Protein AF-0000000084348627 (afdb_homodimer)

Solvent-accessible surface area (backbone atoms only — not comparable to full-atom values): 83277 Å² total; per-residue (Å²): 92,66,64,61,50,47,53,50,49,51,50,51,48,51,38,31,50,65,50,54,56,43,56,55,52,33,51,50,44,50,51,55,52,49,51,30,46,76,68,65,60,38,52,73,66,56,46,50,50,45,39,58,69,51,42,47,55,25,48,40,65,45,37,59,73,56,28,40,68,73,44,35,52,59,48,51,58,51,46,61,70,62,53,69,88,71,51,72,67,54,46,42,51,55,67,32,55,41,74,55,70,65,24,27,41,38,62,35,61,54,60,60,64,64,62,70,65,47,70,72,64,73,67,53,73,67,53,45,49,41,52,70,41,60,50,46,51,49,45,73,68,34,40,49,53,56,23,51,55,35,49,40,20,71,46,72,67,44,52,51,47,39,29,75,73,29,49,40,9,34,58,38,48,53,93,39,60,19,63,44,46,52,56,45,43,52,25,50,48,30,15,24,32,26,39,44,14,56,40,59,20,53,62,34,41,47,40,56,29,83,17,58,57,54,51,31,74,76,46,32,40,71,69,51,38,69,57,47,45,37,35,28,12,55,42,74,36,36,55,18,49,40,66,35,24,92,74,8,59,84,36,53,90,60,44,83,26,37,22,38,56,42,77,42,80,54,97,87,37,81,41,59,24,25,39,28,31,41,60,31,41,79,13,53,33,31,33,72,28,45,30,35,26,40,55,30,32,32,32,21,82,82,24,84,90,55,72,59,37,77,55,36,36,22,38,30,54,40,57,42,82,43,79,58,51,43,62,42,37,21,39,35,49,47,76,44,34,47,54,22,4,40,39,37,31,65,67,28,74,42,55,38,78,36,24,51,35,22,73,85,31,62,30,44,25,56,55,54,50,44,49,45,48,19,49,38,40,29,32,51,56,21,21,31,28,42,14,40,31,40,39,29,48,53,53,37,29,29,45,27,51,66,43,53,49,88,90,34,37,45,45,74,39,44,59,42,13,46,49,46,18,50,30,51,15,48,47,51,31,37,48,18,36,38,44,51,56,28,24,42,41,66,71,68,48,26,33,36,40,60,15,43,39,37,33,44,52,28,29,54,43,26,43,52,27,38,53,43,28,40,64,72,47,22,71,48,28,41,27,39,47,82,69,36,83,41,40,66,58,52,46,41,42,63,52,63,40,34,50,98,50,35,40,62,54,39,39,26,50,40,32,21,52,39,28,51,39,60,22,29,87,28,53,44,50,32,54,52,17,64,65,41,85,51,61,69,60,16,49,54,44,25,41,55,24,50,54,49,40,52,42,46,51,49,14,30,49,45,41,24,35,54,35,38,76,52,72,28,68,84,50,70,46,72,84,91,55,62,74,92,51,33,65,56,49,16,50,48,39,49,48,19,16,42,51,33,41,55,50,53,50,42,45,69,73,44,44,73,54,43,78,67,37,23,61,49,32,27,28,53,20,44,29,52,40,23,50,50,39,33,51,22,38,56,43,42,43,57,71,67,66,56,55,71,84,42,44,51,44,51,52,42,30,39,39,47,23,51,26,51,23,40,49,23,51,50,52,39,53,75,58,45,91,47,67,64,60,33,53,50,50,39,54,31,50,34,68,86,56,76,69,79,60,73,75,49,66,70,51,24,48,51,28,28,50,48,56,47,36,83,48,68,56,41,47,63,76,45,56,76,54,65,73,56,50,66,92,78,33,67,66,24,27,35,60,56,22,42,66,45,42,66,60,51,51,52,53,53,59,68,42,44,64,46,32,72,73,64,80,38,78,74,87,58,86,48,61,70,57,32,54,57,49,48,53,50,38,40,75,70,64,73,44,54,72,66,50,46,52,50,50,52,51,34,43,53,21,47,50,57,56,62,48,69,51,68,29,53,76,65,63,54,40,63,63,27,40,49,49,38,53,58,68,70,42,60,71,75,60,50,52,49,51,47,51,56,53,51,70,68,103,93,69,63,60,50,48,51,51,49,50,50,51,49,50,38,31,52,66,49,55,55,45,58,55,52,34,51,52,44,51,51,54,52,49,51,30,45,76,66,64,60,37,53,75,67,56,46,50,51,46,39,57,68,51,43,47,56,26,48,39,64,45,37,60,73,58,28,41,68,74,45,37,51,59,49,52,57,50,45,62,70,61,53,68,89,72,52,71,67,54,46,43,51,56,65,32,55,42,75,54,71,65,23,28,41,37,62,35,62,55,59,59,63,63,63,70,65,47,70,73,63,71,68,51,73,67,52,46,49,40,51,69,40,60,50,46,50,49,47,75,68,37,40,49,51,55,23,51,56,36,50,40,20,72,46,72,67,44,51,52,50,39,29,73,72,28,51,40,9,33,57,38,48,54,94,40,60,20,64,45,48,52,56,45,43,53,25,49,49,32,15,24,31,25,39,42,11,56,38,60,21,52,62,34,40,46,40,56,30,83,18,58,58,54,50,32,75,76,46,32,38,68,69,52,38,67,58,47,43,36,36,30,12,55,44,74,37,36,55,18,46,38,66,35,24,91,74,8,59,86,37,52,90,59,46,82,26,37,22,39,58,42,76,42,79,53,98,88,38,81,40,58,23,26,39,27,33,42,61,32,42,80,14,53,32,31,33,71,28,44,29,36,28,39,56,29,32,32,33,21,82,80,24,84,90,56,74,59,37,78,54,36,35,23,38,30,55,40,56,41,83,43,80,57,51,43,62,43,36,22,40,35,51,47,75,45,34,44,53,23,6,40,39,38,30,65,67,28,74,43,54,38,78,34,24,51,35,22,72,85,32,62,30,44,25,56,55,55,49,42,46,45,48,18,48,38,39,30,30,52,58,21,21,30,29,43,15,39,30,41,39,29,47,52,53,38,29,28,45,27,51,65,42,54,48,87,90,34,40,45,45,73,38,44,58,43,13,49,49,46,20,50,30,51,15,48,47,51,33,35,49,18,37,38,44,52,55,27,24,43,41,66,72,68,47,25,33,34,40,60,14,44,40,38,34,44,52,28,30,53,45,26,44,52,28,38,52,41,29,39,65,72,48,22,71,48,27,41,28,39,46,82,71,37,82,42,39,68,58,52,45,44,42,64,53,62,40,33,49,98,50,35,40,62,54,38,40,26,50,39,32,21,52,40,27,51,40,60,22,29,85,30,54,44,50,33,54,52,16,64,65,40,84,51,62,70,61,16,48,55,44,26,39,55,24,49,54,49,40,52,42,47,52,48,12,30,49,46,40,24,35,54,35,39,76,52,72,28,67,85,50,71,45,69,86,92,53,63,74,91,50,32,66,56,49,16,50,48,41,51,48,18,14,43,51,33,41,53,51,51,51,42,44,68,76,44,44,73,52,43,78,68,37,23,62,49,31,25,26,54,19,44,28,54,41,23,48,51,40,33,51,21,38,54,44,42,43,56,72,68,66,56,56,70,85,42,44,52,44,50,52,42,30,40,40,47,23,52,27,51,23,40,49,24,51,51,52,40,52,74,58,45,90,46,67,65,60,33,52,51,51,38,54,30,49,34,67,86,56,76,71,79,59,72,74,47,66,69,52,24,49,50,29,27,51,48,56,46,37,82,49,68,56,40,47,62,74,45,56,76,53,65,71,54,51,66,91,79,33,68,68,22,27,35,59,55,22,41,65,45,41,65,59,51,51,51,54,52,59,68,43,44,64,46,32,74,72,63,80,38,77,74,86,59,85,47,60,69,56,32,55,56,48,47,54,52,36,41,75,69,66,73,44,54,72,67,52,47,52,51,51,54,50,34,44,52,20,49,51,58,56,62,49,70,50,68,28,53,74,64,64,53,38,63,64,27,40,50,49,37,52,58,70,70,42,58,71,78,58,49,52,48,50,45,50,57,54,50,72,69,103

pLDDT: mean 93.9, std 7.71, range [29.0, 98.94]

InterPro domains:
  IPR009075 Acyl-CoA dehydrogenase/oxidase, C-terminal [PF00441] (363-508)
  IPR009100 Acyl-CoA dehydrogenase/oxidase, N-terminal and middle domain superfamily [SSF56645] (124-358)
  IPR013786 Acyl-CoA dehydrogenase/oxidase, N-terminal [PF02771] (129-236)
  IPR015396 Acyl-CoA dehydrogenase, C-terminal, bacterial-type [PF09317] (517-807)
  IPR036250 Acyl-CoA dehydrogenase-like, C-terminal [SSF47203] (363-510)
  IPR037069 Acyl-CoA dehydrogenase/oxidase, N-terminal domain superfamily [G3DSA:1.10.540.10] (120-238)
  IPR046373 Acyl-CoA oxidase/dehydrogenase, middle domain superfamily [G3DSA:2.40.110.10] (239-362)

Secondary structure (DSSP, 8-state):
-HHHHHHHHHHHHHHHHTT--HHHHHHHHHHHHHHHHHTTSS-HHHHHHHIIIIIHHHHHHH-HHHHIIIIIHHHHHHHHHHSPP--HHHHHHHHSS---HHHHHHTTS--HHHHHHSPPP---HHHHHHIIIIIHHHHHH--HHHIIIIISS--HHHHHHHHHTTGGGSSS-GGGTS----HHHHHHHHHHHHTT-HHHHHHHHTTTSTTHHHHHHHH--HHHHHHHHHHHHTTSSPEEEE--BTTBSS-GGG---EEEEEEEEETTEEEEEEEEEEEEEEEETGGG-SEEEEEEEEEETT-TTSSSEEEEEEEEEEETTSTT-B---B--BTT--S-EEEEEEEEEEEEGGGBTT-GGGTT-HHHHHHHHHHHHTTTHHHHHHHHHHHHHHHHHHHHHHH-EETTEEGGGSHHHHHHHHHHHHHHHHHHHHHHHHHHHHHTT---HHHHHHHHHHHHHHHHHHHHHHHHHHTHHHHB-STT-SSHHHHHHHHHHHHSSS-HHHIIIIIIIIIHHHHHSTTHHHHHHHHH-S-HHHHHHHHHHHHHHHHHHHHHHHHHHHHHHHHTTTTSPPPTTS-GGGHHHHHHHHHHHHHHHHHHHHHHHHHGGGGGG-HHHHHHHHHHHHHHHHHHHHHHHHHHTT--GGGHHHHHHHHHHHHHHHHHHHHHHHHT-S-HHHHHHHHHHH-TT-----PPPHHHHHHHHHHHTS-SHHHHHHTTT-----TTT-GGGHHHHHHHHHHHHHHHHHHHHHHHHTTSSPPPPSSHHHHHHHHHHHHHTTSS-HHHHHHHHHHHHHHHHHH----B-TTTTHHHHHHHHHHHHS-HHHHHHHHHHHHS--/-HHHHHHHHHHHHHHHHTT--HHHHHHHHHHHHHHHHHTTSS-HHHHHHHIIIIIHHHHHHH-HHHHIIIIIHHHHHHHHHHSPP--HHHHHHHHSS--SHHHHHHTTS--HHHHHHSPPP---HHHHHHIIIIIHHHHHH--HHHIIIIISS--HHHHHHHHHTTGGGSSS-GGGTS----HHHHHHHHHHHHTT-HHHHHHHHTTTSTTHHHHHHHH--HHHHHHHHHHHHTTSSPEEEE--BTTBSS-GGG---EEEEEEEEETTEEEEEEEEEEEEEEEETGGG-SEEEEEEEEEETT-TTSSSEEEEEEEEEEETTSTT-B---B--BTT--S-EEEEEEEEEEEEGGGBTT-GGGTT-HHHHHHHHHHHHTTTHHHHHHHHHHHHHHHHHHHHHHH-EETTEEGGGSHHHHHHHHHHHHHHHHHHHHHHHHHHHHHTT---HHHHHHHHHHHHHHHHHHHHHHHHHHTHHHHB-STT-SSHHHHHHHHHHHHSSS-HHHIIIIIIIIIHHHHHSTTHHHHHHHHH-S-HHHHHHHHHHHHHHHHHHHHHHHHHHHHHHHHTTTTSPPPTTS-GGGHHHHHHHHHHHHHHHHHHHHHHHHHGGGGGG-HHHHHHHHHHHHHHHHHHHHHHHHHHTT--GGGHHHHHHHHHHHHHHHHHHHHHHHHT-S-HHHHHHHHHHH-TT-----PPPHHHHHHHHHHHTS-SHHHHHHTTT-----TTT-GGGHHHHHHHHHHHHHHHHHHHHHHHHTTSSPPPPSSHHHHHHHHHHHHHTTSS-HHHHHHHHHHHHHHHHHH----B-TTTTHHHHHHHHHHHHS-HHHHHHHHHHHHS--

Radius of gyration: 36.58 Å; Cα contacts (8 Å, |Δi|>4): 2995; chains: 2; bounding box: 120×91×100 Å

Structure (mmCIF, N/CA/C/O backbone):
data_AF-0000000084348627-model_v1
#
loop_
_entity.id
_entity.type
_entity.pdbx_description
1 polymer 'Acyl-coenzyme A dehydrogenase'
#
loop_
_atom_site.group_PDB
_atom_site.id
_atom_site.type_symbol
_atom_site.label_atom_id
_atom_site.label_alt_id
_atom_site.label_comp_id
_atom_site.label_asym_id
_atom_site.label_entity_id
_atom_site.label_seq_id
_atom_site.pdbx_PDB_ins_code
_atom_site.Cartn_x
_atom_site.Cartn_y
_atom_site.Cartn_z
_atom_site.occupancy
_atom_site.B_iso_or_equiv
_atom_site.auth_seq_id
_atom_site.auth_comp_id
_atom_site.auth_asym_id
_atom_site.auth_atom_id
_atom_site.pdbx_PDB_model_num
ATOM 1 N N . MET A 1 1 ? -59.469 21.234 4.105 1 86.56 1 MET A N 1
ATOM 2 C CA . MET A 1 1 ? -58.562 21.297 5.234 1 86.56 1 MET A CA 1
ATOM 3 C C . MET A 1 1 ? -57.219 20.656 4.879 1 86.56 1 MET A C 1
ATOM 5 O O . MET A 1 1 ? -56.156 21.234 5.109 1 86.56 1 MET A O 1
ATOM 9 N N . VAL A 1 2 ? -57.25 19.562 4.195 1 90.56 2 VAL A N 1
ATOM 10 C CA . VAL A 1 2 ? -56 18.844 3.836 1 90.56 2 VAL A CA 1
ATOM 11 C C . VAL A 1 2 ? -55.219 19.688 2.852 1 90.56 2 VAL A C 1
ATOM 13 O O . VAL A 1 2 ? -53.969 19.797 2.975 1 90.56 2 VAL A O 1
ATOM 16 N N . ILE A 1 3 ? -55.812 20.266 1.921 1 92.19 3 ILE A N 1
ATOM 17 C CA . ILE A 1 3 ? -55.156 21.109 0.937 1 92.19 3 ILE A CA 1
ATOM 18 C C . ILE A 1 3 ? -54.5 22.312 1.636 1 92.19 3 ILE A C 1
ATOM 20 O O . ILE A 1 3 ? -53.375 22.688 1.312 1 92.19 3 ILE A O 1
ATOM 24 N N . TRP A 1 4 ? -55.281 22.938 2.514 1 91.44 4 TRP A N 1
ATOM 25 C CA . TRP A 1 4 ? -54.781 24.078 3.27 1 91.44 4 TRP A CA 1
ATOM 26 C C . TRP A 1 4 ? -53.531 23.688 4.066 1 91.44 4 TRP A C 1
ATOM 28 O O . TRP A 1 4 ? -52.562 24.422 4.098 1 91.44 4 TRP A O 1
ATOM 38 N N . LEU A 1 5 ? -53.562 22.531 4.66 1 91.69 5 LEU A N 1
ATOM 39 C CA . LEU A 1 5 ? -52.438 22.016 5.414 1 91.69 5 LEU A CA 1
ATOM 40 C C . LEU A 1 5 ? -51.25 21.734 4.484 1 91.69 5 LEU A C 1
ATOM 42 O O . LEU A 1 5 ? -50.094 22 4.832 1 91.69 5 LEU A O 1
ATOM 46 N N . LEU A 1 6 ? -51.562 21.188 3.35 1 94.44 6 LEU A N 1
ATOM 47 C CA . LEU A 1 6 ? -50.531 20.859 2.373 1 94.44 6 LEU A CA 1
ATOM 48 C C . LEU A 1 6 ? -49.844 22.125 1.846 1 94.44 6 LEU A C 1
ATOM 50 O O . LEU A 1 6 ? -48.656 22.141 1.632 1 94.44 6 LEU A O 1
ATOM 54 N N . VAL A 1 7 ? -50.625 23.094 1.611 1 93.62 7 VAL A N 1
ATOM 55 C CA . VAL A 1 7 ? -50.094 24.375 1.151 1 93.62 7 VAL A CA 1
ATOM 56 C C . VAL A 1 7 ? -49.156 24.953 2.221 1 93.62 7 VAL A C 1
ATOM 58 O O . VAL A 1 7 ? -48.125 25.516 1.904 1 93.62 7 VAL A O 1
ATOM 61 N N . GLY A 1 8 ? -49.656 24.859 3.484 1 93.38 8 GLY A N 1
ATOM 62 C CA . GLY A 1 8 ? -48.781 25.281 4.582 1 93.38 8 GLY A CA 1
ATOM 63 C C . GLY A 1 8 ? -47.5 24.516 4.648 1 93.38 8 GLY A C 1
ATOM 64 O O . GLY A 1 8 ? -46.438 25.109 4.867 1 93.38 8 GLY A O 1
ATOM 65 N N . PHE A 1 9 ? -47.562 23.25 4.449 1 94.69 9 PHE A N 1
ATOM 66 C CA . PHE A 1 9 ? -46.375 22.391 4.492 1 94.69 9 PHE A CA 1
ATOM 67 C C . PHE A 1 9 ? -45.406 22.719 3.355 1 94.69 9 PHE A C 1
ATOM 69 O O . PHE A 1 9 ? -44.219 22.797 3.561 1 94.69 9 PHE A O 1
ATOM 76 N N . VAL A 1 10 ? -45.875 22.906 2.238 1 95.62 10 VAL A N 1
ATOM 77 C CA . VAL A 1 10 ? -45.062 23.234 1.064 1 95.62 10 VAL A CA 1
ATOM 78 C C . VAL A 1 10 ? -44.406 24.594 1.255 1 95.62 10 VAL A C 1
ATOM 80 O O . VAL A 1 10 ? -43.219 24.766 0.921 1 95.62 10 VAL A O 1
ATOM 83 N N . ALA A 1 11 ? -45.156 25.531 1.788 1 95.31 11 ALA A N 1
ATOM 84 C CA . ALA A 1 11 ? -44.594 26.859 2.041 1 95.31 11 ALA A CA 1
ATOM 85 C C . ALA A 1 11 ? -43.5 26.781 3.086 1 95.31 11 ALA A C 1
ATOM 87 O O . ALA A 1 11 ? -42.438 27.438 2.938 1 95.31 11 ALA A O 1
ATOM 88 N N . ALA A 1 12 ? -43.781 26.047 4.094 1 95.06 12 ALA A N 1
ATOM 89 C CA . ALA A 1 12 ? -42.781 25.875 5.141 1 95.06 12 ALA A CA 1
ATOM 90 C C . ALA A 1 12 ? -41.5 25.219 4.586 1 95.06 12 ALA A C 1
ATOM 92 O O . ALA A 1 12 ? -40.406 25.609 4.934 1 95.06 12 ALA A O 1
ATOM 93 N N . THR A 1 13 ? -41.656 24.219 3.752 1 95.56 13 THR A N 1
ATOM 94 C CA . THR A 1 13 ? -40.531 23.5 3.131 1 95.56 13 THR A CA 1
ATOM 95 C C . THR A 1 13 ? -39.75 24.438 2.225 1 95.56 13 THR A C 1
ATOM 97 O O . THR A 1 13 ? -38.5 24.422 2.236 1 95.56 13 THR A O 1
ATOM 100 N N . ALA A 1 14 ? -40.406 25.219 1.513 1 96.19 14 ALA A N 1
ATOM 101 C CA . ALA A 1 14 ? -39.75 26.156 0.608 1 96.19 14 ALA A CA 1
ATOM 102 C C . ALA A 1 14 ? -38.969 27.219 1.386 1 96.19 14 ALA A C 1
ATOM 104 O O . ALA A 1 14 ? -37.844 27.578 0.996 1 96.19 14 ALA A O 1
ATOM 105 N N . LEU A 1 15 ? -39.594 27.734 2.461 1 96.12 15 LEU A N 1
ATOM 106 C CA . LEU A 1 15 ? -38.938 28.734 3.287 1 96.12 15 LEU A CA 1
ATOM 107 C C . LEU A 1 15 ? -37.688 28.141 3.957 1 96.12 15 LEU A C 1
ATOM 109 O O . LEU A 1 15 ? -36.656 28.797 4.031 1 96.12 15 LEU A O 1
ATOM 113 N N . ALA A 1 16 ? -37.812 26.953 4.41 1 95.69 16 ALA A N 1
ATOM 114 C CA . ALA A 1 16 ? -36.688 26.266 5.031 1 95.69 16 ALA A CA 1
ATOM 115 C C . ALA A 1 16 ? -35.594 25.984 4.012 1 95.69 16 ALA A C 1
ATOM 117 O O . ALA A 1 16 ? -34.406 26.219 4.285 1 95.69 16 ALA A O 1
ATOM 118 N N . TYR A 1 17 ? -35.969 25.453 2.842 1 95.12 17 TYR A N 1
ATOM 119 C CA . TYR A 1 17 ? -35.062 25.125 1.765 1 95.12 17 TYR A CA 1
ATOM 120 C C . TYR A 1 17 ? -34.219 26.344 1.38 1 95.12 17 TYR A C 1
ATOM 122 O O . TYR A 1 17 ? -33.031 26.203 1.073 1 95.12 17 TYR A O 1
ATOM 130 N N . ARG A 1 18 ? -34.844 27.516 1.473 1 94.69 18 ARG A N 1
ATOM 131 C CA . ARG A 1 18 ? -34.156 28.75 1.064 1 94.69 18 ARG A CA 1
ATOM 132 C C . ARG A 1 18 ? -33.5 29.422 2.256 1 94.69 18 ARG A C 1
ATOM 134 O O . ARG A 1 18 ? -32.875 30.484 2.111 1 94.69 18 ARG A O 1
ATOM 141 N N . GLN A 1 19 ? -33.625 28.766 3.389 1 95.69 19 GLN A N 1
ATOM 142 C CA . GLN A 1 19 ? -33.125 29.359 4.621 1 95.69 19 GLN A CA 1
ATOM 143 C C . GLN A 1 19 ? -33.656 30.781 4.785 1 95.69 19 GLN A C 1
ATOM 145 O O . GLN A 1 19 ? -32.844 31.719 4.984 1 95.69 19 GLN A O 1
ATOM 150 N N . ALA A 1 20 ? -34.938 30.969 4.77 1 94.75 20 ALA A N 1
ATOM 151 C CA . ALA A 1 20 ? -35.562 32.281 4.77 1 94.75 20 ALA A CA 1
ATOM 152 C C . ALA A 1 20 ? -35.469 32.938 6.145 1 94.75 20 ALA A C 1
ATOM 154 O O . ALA A 1 20 ? -35.406 32.25 7.164 1 94.75 20 ALA A O 1
ATOM 155 N N . ALA A 1 21 ? -35.531 34.219 6.145 1 93.88 21 ALA A N 1
ATOM 156 C CA . ALA A 1 21 ? -35.5 35 7.387 1 93.88 21 ALA A CA 1
ATOM 157 C C . ALA A 1 21 ? -36.781 34.781 8.195 1 93.88 21 ALA A C 1
ATOM 159 O O . ALA A 1 21 ? -37.812 34.438 7.637 1 93.88 21 ALA A O 1
ATOM 160 N N . ALA A 1 22 ? -36.625 35.031 9.453 1 93.06 22 ALA A N 1
ATOM 161 C CA . ALA A 1 22 ? -37.75 34.844 10.367 1 93.06 22 ALA A CA 1
ATOM 162 C C . ALA A 1 22 ? -38.938 35.719 9.984 1 93.06 22 ALA A C 1
ATOM 164 O O . ALA A 1 22 ? -40.094 35.312 10.156 1 93.06 22 ALA A O 1
ATOM 165 N N . THR A 1 23 ? -38.688 36.844 9.461 1 93.88 23 THR A N 1
ATOM 166 C CA . THR A 1 23 ? -39.75 37.781 9.078 1 93.88 23 THR A CA 1
ATOM 167 C C . THR A 1 23 ? -40.594 37.219 7.93 1 93.88 23 THR A C 1
ATOM 169 O O . THR A 1 23 ? -41.781 37.438 7.855 1 93.88 23 THR A O 1
ATOM 172 N N . LEU A 1 24 ? -39.906 36.5 7.09 1 94.88 24 LEU A N 1
ATOM 173 C CA . LEU A 1 24 ? -40.625 35.875 5.988 1 94.88 24 LEU A CA 1
ATOM 174 C C . LEU A 1 24 ? -41.5 34.719 6.492 1 94.88 24 LEU A C 1
ATOM 176 O O . LEU A 1 24 ? -42.562 34.469 5.949 1 94.88 24 LEU A O 1
ATOM 180 N N . TRP A 1 25 ? -41.031 34.062 7.453 1 94.06 25 TRP A N 1
ATOM 181 C CA . TRP A 1 25 ? -41.844 33 8.078 1 94.06 25 TRP A CA 1
ATOM 182 C C . TRP A 1 25 ? -43.125 33.594 8.703 1 94.06 25 TRP A C 1
ATOM 184 O O . TRP A 1 25 ? -44.188 33.031 8.578 1 94.06 25 TRP A O 1
ATOM 194 N N . LEU A 1 26 ? -42.906 34.75 9.43 1 93.62 26 LEU A N 1
ATOM 195 C CA . LEU A 1 26 ? -44.031 35.438 10.047 1 93.62 26 LEU A CA 1
ATOM 196 C C . LEU A 1 26 ? -45.031 35.875 8.992 1 93.62 26 LEU A C 1
ATOM 198 O O . LEU A 1 26 ? -46.25 35.688 9.148 1 93.62 26 LEU A O 1
ATOM 202 N N . GLY A 1 27 ? -44.5 36.5 7.98 1 94.88 27 GLY A N 1
ATOM 203 C CA . GLY A 1 27 ? -45.375 36.969 6.895 1 94.88 27 GLY A CA 1
ATOM 204 C C . GLY A 1 27 ? -46.125 35.812 6.238 1 94.88 27 GLY A C 1
ATOM 205 O O . GLY A 1 27 ? -47.344 35.938 6.008 1 94.88 27 GLY A O 1
ATOM 206 N N . ALA A 1 28 ? -45.469 34.75 5.918 1 94.88 28 ALA A N 1
ATOM 207 C CA . ALA A 1 28 ? -46.094 33.594 5.289 1 94.88 28 ALA A CA 1
ATOM 208 C C . ALA A 1 28 ? -47.125 32.969 6.219 1 94.88 28 ALA A C 1
ATOM 210 O O . ALA A 1 28 ? -48.156 32.469 5.766 1 94.88 28 ALA A O 1
ATOM 211 N N . GLY A 1 29 ? -46.781 32.938 7.508 1 92.75 29 GLY A N 1
ATOM 212 C CA . GLY A 1 29 ? -47.719 32.406 8.484 1 92.75 29 GLY A CA 1
ATOM 213 C C . GLY A 1 29 ? -49 33.219 8.562 1 92.75 29 GLY A C 1
ATOM 214 O O . GLY A 1 29 ? -50.094 32.656 8.656 1 92.75 29 GLY A O 1
ATOM 215 N N . LEU A 1 30 ? -48.844 34.531 8.508 1 93.06 30 LEU A N 1
ATOM 216 C CA . LEU A 1 30 ? -50 35.438 8.555 1 93.06 30 LEU A CA 1
ATOM 217 C C . LEU A 1 30 ? -50.875 35.25 7.332 1 93.06 30 LEU A C 1
ATOM 219 O O . LEU A 1 30 ? -52.094 35.188 7.453 1 93.06 30 LEU A O 1
ATOM 223 N N . VAL A 1 31 ? -50.25 35.125 6.215 1 94.88 31 VAL A N 1
ATOM 224 C CA . VAL A 1 31 ? -50.969 34.938 4.969 1 94.88 31 VAL A CA 1
ATOM 225 C C . VAL A 1 31 ? -51.688 33.594 4.984 1 94.88 31 VAL A C 1
ATOM 227 O O . VAL A 1 31 ? -52.844 33.469 4.562 1 94.88 31 VAL A O 1
ATOM 230 N N . TRP A 1 32 ? -51 32.531 5.406 1 93.88 32 TRP A N 1
ATOM 231 C CA . TRP A 1 32 ? -51.531 31.188 5.465 1 93.88 32 TRP A CA 1
ATOM 232 C C . TRP A 1 32 ? -52.75 31.109 6.395 1 93.88 32 TRP A C 1
ATOM 234 O O . TRP A 1 32 ? -53.781 30.547 6.043 1 93.88 32 TRP A O 1
ATOM 244 N N . LEU A 1 33 ? -52.656 31.812 7.57 1 91.44 33 LEU A N 1
ATOM 245 C CA . LEU A 1 33 ? -53.75 31.812 8.531 1 91.44 33 LEU A CA 1
ATOM 246 C C . LEU A 1 33 ? -54.906 32.656 8.016 1 91.44 33 LEU A C 1
ATOM 248 O O . LEU A 1 33 ? -56.062 32.25 8.188 1 91.44 33 LEU A O 1
ATOM 252 N N . ALA A 1 34 ? -54.594 33.75 7.441 1 91.38 34 ALA A N 1
ATOM 253 C CA . ALA A 1 34 ? -55.625 34.625 6.891 1 91.38 34 ALA A CA 1
ATOM 254 C C . ALA A 1 34 ? -56.406 33.906 5.781 1 91.38 34 ALA A C 1
ATOM 256 O O . ALA A 1 34 ? -57.656 34.031 5.703 1 91.38 34 ALA A O 1
ATOM 257 N N . ALA A 1 35 ? -55.688 33.25 4.945 1 92.38 35 ALA A N 1
ATOM 258 C CA . ALA A 1 35 ? -56.344 32.5 3.859 1 92.38 35 ALA A CA 1
ATOM 259 C C . ALA A 1 35 ? -57.219 31.391 4.406 1 92.38 35 ALA A C 1
ATOM 261 O O . ALA A 1 35 ? -58.312 31.125 3.867 1 92.38 35 ALA A O 1
ATOM 262 N N . GLY A 1 36 ? -56.812 30.75 5.477 1 90.44 36 GLY A N 1
ATOM 263 C CA . GLY A 1 36 ? -57.625 29.719 6.102 1 90.44 36 GLY A CA 1
ATOM 264 C C . GLY A 1 36 ? -58.938 30.25 6.676 1 90.44 36 GLY A C 1
ATOM 265 O O . GLY A 1 36 ? -59.969 29.609 6.566 1 90.44 36 GLY A O 1
ATOM 266 N N . PHE A 1 37 ? -58.812 31.406 7.203 1 87.44 37 PHE A N 1
ATOM 267 C CA . PHE A 1 37 ? -60 32.031 7.816 1 87.44 37 PHE A CA 1
ATOM 268 C C . PHE A 1 37 ? -60.906 32.625 6.75 1 87.44 37 PHE A C 1
ATOM 270 O O . PHE A 1 37 ? -62.125 32.438 6.812 1 87.44 37 PHE A O 1
ATOM 277 N N . LEU A 1 38 ? -60.406 33.281 5.773 1 88.25 38 LEU A N 1
ATOM 278 C CA . LEU A 1 38 ? -61.188 33.969 4.75 1 88.25 38 LEU A CA 1
ATOM 279 C C . LEU A 1 38 ? -61.938 33 3.867 1 88.25 38 LEU A C 1
ATOM 281 O O . LEU A 1 38 ? -63.031 33.281 3.42 1 88.25 38 LEU A O 1
ATOM 285 N N . PHE A 1 39 ? -61.281 31.844 3.68 1 91.38 39 PHE A N 1
ATOM 286 C CA . PHE A 1 39 ? -61.906 30.859 2.809 1 91.38 39 PHE A CA 1
ATOM 287 C C . PHE A 1 39 ? -62.688 29.844 3.625 1 91.38 39 PHE A C 1
ATOM 289 O O . PHE A 1 39 ? -63.062 28.781 3.113 1 91.38 39 PHE A O 1
ATOM 296 N N . ASN A 1 40 ? -62.844 30.047 4.891 1 85.56 40 ASN A N 1
ATOM 297 C CA . ASN A 1 40 ? -63.625 29.266 5.832 1 85.56 40 ASN A CA 1
ATOM 298 C C . ASN A 1 40 ? -63.156 27.828 5.934 1 85.56 40 ASN A C 1
ATOM 300 O O . ASN A 1 40 ? -63.969 26.906 6.02 1 85.56 40 ASN A O 1
ATOM 304 N N . VAL A 1 41 ? -61.875 27.719 5.789 1 87.31 41 VAL A N 1
ATOM 305 C CA . VAL A 1 41 ? -61.281 26.391 5.914 1 87.31 41 VAL A CA 1
ATOM 306 C C . VAL A 1 41 ? -61.094 26.047 7.387 1 87.31 41 VAL A C 1
ATOM 308 O O . VAL A 1 41 ? -61.156 24.875 7.781 1 87.31 41 VAL A O 1
ATOM 311 N N . VAL A 1 42 ? -60.812 27.078 8.195 1 84.75 42 VAL A N 1
ATOM 312 C CA . VAL A 1 42 ? -60.594 26.891 9.625 1 84.75 42 VAL A CA 1
ATOM 313 C C . VAL A 1 42 ? -61.531 27.812 10.398 1 84.75 42 VAL A C 1
ATOM 315 O O . VAL A 1 42 ? -61.75 28.969 10.016 1 84.75 42 VAL A O 1
ATOM 318 N N . ALA A 1 43 ? -62.062 27.25 11.461 1 86.31 43 ALA A N 1
ATOM 319 C CA . ALA A 1 43 ? -62.938 28.031 12.328 1 86.31 43 ALA A CA 1
ATOM 320 C C . ALA A 1 43 ? -62.125 28.844 13.336 1 86.31 43 ALA A C 1
ATOM 322 O O . ALA A 1 43 ? -60.906 28.797 13.328 1 86.31 43 ALA A O 1
ATOM 323 N N . ALA A 1 44 ? -62.844 29.641 14.133 1 82.69 44 ALA A N 1
ATOM 324 C CA . ALA A 1 44 ? -62.188 30.578 15.055 1 82.69 44 ALA A CA 1
ATOM 325 C C . ALA A 1 44 ? -61.281 29.828 16.031 1 82.69 44 ALA A C 1
ATOM 327 O O . ALA A 1 44 ? -60.188 30.297 16.328 1 82.69 44 ALA A O 1
ATOM 328 N N . PHE A 1 45 ? -61.75 28.719 16.5 1 84.88 45 PHE A N 1
ATOM 329 C CA . PHE A 1 45 ? -60.969 27.953 17.438 1 84.88 45 PHE A CA 1
ATOM 330 C C . PHE A 1 45 ? -59.719 27.406 16.766 1 84.88 45 PHE A C 1
ATOM 332 O O . PHE A 1 45 ? -58.625 27.484 17.312 1 84.88 45 PHE A O 1
ATOM 339 N N . GLY A 1 46 ? -59.938 26.781 15.625 1 81.69 46 GLY A N 1
ATOM 340 C CA . GLY A 1 46 ? -58.812 26.266 14.867 1 81.69 46 GLY A CA 1
ATOM 341 C C . GLY A 1 46 ? -57.812 27.344 14.477 1 81.69 46 GLY A C 1
ATOM 342 O O . GLY A 1 46 ? -56.594 27.109 14.523 1 81.69 46 GLY A O 1
ATOM 343 N N . ALA A 1 47 ? -58.281 28.484 14.156 1 85.5 47 ALA A N 1
ATOM 344 C CA . ALA A 1 47 ? -57.406 29.609 13.805 1 85.5 47 ALA A CA 1
ATOM 345 C C . ALA A 1 47 ? -56.594 30.078 15.008 1 85.5 47 ALA A C 1
ATOM 347 O O . ALA A 1 47 ? -55.438 30.469 14.875 1 85.5 47 ALA A O 1
ATOM 348 N N . SER A 1 48 ? -57.25 30.062 16.141 1 89.06 48 SER A N 1
ATOM 349 C CA . SER A 1 48 ? -56.531 30.469 17.359 1 89.06 48 SER A CA 1
ATOM 350 C C . SER A 1 48 ? -55.438 29.484 17.719 1 89.06 48 SER A C 1
ATOM 352 O O . SER A 1 48 ? -54.344 29.891 18.141 1 89.06 48 SER A O 1
ATOM 354 N N . VAL A 1 49 ? -55.75 28.297 17.562 1 88.88 49 VAL A N 1
ATOM 355 C CA . VAL A 1 49 ? -54.75 27.266 17.844 1 88.88 49 VAL A CA 1
ATOM 356 C C . VAL A 1 49 ? -53.594 27.391 16.875 1 88.88 49 VAL A C 1
ATOM 358 O O . VAL A 1 49 ? -52.438 27.312 17.281 1 88.88 49 VAL A O 1
ATOM 361 N N . ALA A 1 50 ? -53.906 27.578 15.672 1 87.12 50 ALA A N 1
ATOM 362 C CA . ALA A 1 50 ? -52.875 27.75 14.656 1 87.12 50 ALA A CA 1
ATOM 363 C C . ALA A 1 50 ? -52.062 29.016 14.922 1 87.12 50 ALA A C 1
ATOM 365 O O . ALA A 1 50 ? -50.844 29.047 14.664 1 87.12 50 ALA A O 1
ATOM 366 N N . ALA A 1 51 ? -52.656 30.016 15.328 1 88.88 51 ALA A N 1
ATOM 367 C CA . ALA A 1 51 ? -51.938 31.25 15.648 1 88.88 51 ALA A CA 1
ATOM 368 C C . ALA A 1 51 ? -50.969 31.047 16.797 1 88.88 51 ALA A C 1
ATOM 370 O O . ALA A 1 51 ? -49.844 31.562 16.75 1 88.88 51 ALA A O 1
ATOM 371 N N . VAL A 1 52 ? -51.344 30.281 17.75 1 90.88 52 VAL A N 1
ATOM 372 C CA . VAL A 1 52 ? -50.5 30.031 18.906 1 90.88 52 VAL A CA 1
ATOM 373 C C . VAL A 1 52 ? -49.344 29.125 18.5 1 90.88 52 VAL A C 1
ATOM 375 O O . VAL A 1 52 ? -48.188 29.312 18.938 1 90.88 52 VAL A O 1
ATOM 378 N N . LEU A 1 53 ? -49.625 28.234 17.656 1 89.31 53 LEU A N 1
ATOM 379 C CA . LEU A 1 53 ? -48.625 27.219 17.328 1 89.31 53 LEU A CA 1
ATOM 380 C C . LEU A 1 53 ? -47.688 27.734 16.234 1 89.31 53 LEU A C 1
ATOM 382 O O . LEU A 1 53 ? -46.531 27.328 16.188 1 89.31 53 LEU A O 1
ATOM 386 N N . VAL A 1 54 ? -48.125 28.562 15.383 1 89.19 54 VAL A N 1
ATOM 387 C CA . VAL A 1 54 ? -47.344 28.953 14.234 1 89.19 54 VAL A CA 1
ATOM 388 C C . VAL A 1 54 ? -46.938 30.422 14.352 1 89.19 54 VAL A C 1
ATOM 390 O O . VAL A 1 54 ? -45.75 30.766 14.258 1 89.19 54 VAL A O 1
ATOM 393 N N . LEU A 1 55 ? -47.875 31.328 14.711 1 90 55 LEU A N 1
ATOM 394 C CA . LEU A 1 55 ? -47.625 32.781 14.664 1 90 55 LEU A CA 1
ATOM 395 C C . LEU A 1 55 ? -46.844 33.219 15.898 1 90 55 LEU A C 1
ATOM 397 O O . LEU A 1 55 ? -45.969 34.094 15.812 1 90 55 LEU A O 1
ATOM 401 N N . LEU A 1 56 ? -47.188 32.688 17.062 1 91 56 LEU A N 1
ATOM 402 C CA . LEU A 1 56 ? -46.531 33.125 18.281 1 91 56 LEU A CA 1
ATOM 403 C C . LEU A 1 56 ? -45.031 32.844 18.203 1 91 56 LEU A C 1
ATOM 405 O O . LEU A 1 56 ? -44.219 33.719 18.438 1 91 56 LEU A O 1
ATOM 409 N N . PRO A 1 57 ? -44.688 31.594 17.922 1 92 57 PRO A N 1
ATOM 410 C CA . PRO A 1 57 ? -43.25 31.344 17.781 1 92 57 PRO A CA 1
ATOM 411 C C . PRO A 1 57 ? -42.594 32.188 16.688 1 92 57 PRO A C 1
ATOM 413 O O . PRO A 1 57 ? -41.469 32.656 16.828 1 92 57 PRO A O 1
ATOM 416 N N . ALA A 1 58 ? -43.281 32.438 15.617 1 92.38 58 ALA A N 1
ATOM 417 C CA . ALA A 1 58 ? -42.75 33.25 14.523 1 92.38 58 ALA A CA 1
ATOM 418 C C . ALA A 1 58 ? -42.5 34.719 14.969 1 92.38 58 ALA A C 1
ATOM 420 O O . ALA A 1 58 ? -41.531 35.344 14.547 1 92.38 58 ALA A O 1
ATOM 421 N N . VAL A 1 59 ? -43.375 35.156 15.812 1 92.69 59 VAL A N 1
ATOM 422 C CA . VAL A 1 59 ? -43.25 36.531 16.344 1 92.69 59 VAL A CA 1
ATOM 423 C C . VAL A 1 59 ? -42 36.594 17.25 1 92.69 59 VAL A C 1
ATOM 425 O O . VAL A 1 59 ? -41.219 37.531 17.156 1 92.69 59 VAL A O 1
ATOM 428 N N . VAL A 1 60 ? -41.938 35.656 18.047 1 93.12 60 VAL A N 1
ATOM 429 C CA . VAL A 1 60 ? -40.812 35.625 18.969 1 93.12 60 VAL A CA 1
ATOM 430 C C . VAL A 1 60 ? -39.5 35.531 18.203 1 93.12 60 VAL A C 1
ATOM 432 O O . VAL A 1 60 ? -38.5 36.219 18.562 1 93.12 60 VAL A O 1
ATOM 435 N N . LEU A 1 61 ? -39.438 34.75 17.156 1 93.75 61 LEU A N 1
ATOM 436 C CA . LEU A 1 61 ? -38.219 34.562 16.391 1 93.75 61 LEU A CA 1
ATOM 437 C C . LEU A 1 61 ? -37.969 35.781 15.492 1 93.75 61 LEU A C 1
ATOM 439 O O . LEU A 1 61 ? -36.812 36.094 15.195 1 93.75 61 LEU A O 1
ATOM 443 N N . ALA A 1 62 ? -38.969 36.531 15.109 1 93.38 62 ALA A N 1
ATOM 444 C CA . ALA A 1 62 ? -38.844 37.656 14.172 1 93.38 62 ALA A CA 1
ATOM 445 C C . ALA A 1 62 ? -38.438 38.938 14.906 1 93.38 62 ALA A C 1
ATOM 447 O O . ALA A 1 62 ? -37.75 39.781 14.352 1 93.38 62 ALA A O 1
ATOM 448 N N . ILE A 1 63 ? -38.906 39.062 16.188 1 94.5 63 ILE A N 1
ATOM 449 C CA . ILE A 1 63 ? -38.625 40.281 16.969 1 94.5 63 ILE A CA 1
ATOM 450 C C . ILE A 1 63 ? -37.344 40.031 17.781 1 94.5 63 ILE A C 1
ATOM 452 O O . ILE A 1 63 ? -37.406 39.469 18.875 1 94.5 63 ILE A O 1
ATOM 456 N N . LYS A 1 64 ? -36.25 40.656 17.406 1 94.12 64 LYS A N 1
ATOM 457 C CA . LYS A 1 64 ? -34.906 40.344 17.891 1 94.12 64 LYS A CA 1
ATOM 458 C C . LYS A 1 64 ? -34.781 40.656 19.375 1 94.12 64 LYS A C 1
ATOM 460 O O . LYS A 1 64 ? -34.25 39.875 20.141 1 94.12 64 LYS A O 1
ATOM 465 N N . PRO A 1 65 ? -35.344 41.844 19.828 1 93.62 65 PRO A N 1
ATOM 466 C CA . PRO A 1 65 ? -35.219 42.125 21.266 1 93.62 65 PRO A CA 1
ATOM 467 C C . PRO A 1 65 ? -35.938 41.094 22.125 1 93.62 65 PRO A C 1
ATOM 469 O O . PRO A 1 65 ? -35.469 40.719 23.188 1 93.62 65 PRO A O 1
ATOM 472 N N . LEU A 1 66 ? -37.094 40.719 21.688 1 94.06 66 LEU A N 1
ATOM 473 C CA . LEU A 1 66 ? -37.875 39.719 22.406 1 94.06 66 LEU A CA 1
ATOM 474 C C . LEU A 1 66 ? -37.156 38.375 22.375 1 94.06 66 LEU A C 1
ATOM 476 O O . LEU A 1 66 ? -37.094 37.688 23.406 1 94.06 66 LEU A O 1
ATOM 480 N N . ARG A 1 67 ? -36.625 38.031 21.266 1 95.19 67 ARG A N 1
ATOM 481 C CA . ARG A 1 67 ? -35.906 36.781 21.094 1 95.19 67 ARG A CA 1
ATOM 482 C C . ARG A 1 67 ? -34.656 36.719 21.984 1 95.19 67 ARG A C 1
ATOM 484 O O . ARG A 1 67 ? -34.375 35.688 22.594 1 95.19 67 ARG A O 1
ATOM 491 N N . ARG A 1 68 ? -33.938 37.75 22.125 1 96.06 68 ARG A N 1
ATOM 492 C CA . ARG A 1 68 ? -32.719 37.844 22.922 1 96.06 68 ARG A CA 1
ATOM 493 C C . ARG A 1 68 ? -33 37.656 24.406 1 96.06 68 ARG A C 1
ATOM 495 O O . ARG A 1 68 ? -32.281 37 25.125 1 96.06 68 ARG A O 1
ATOM 502 N N . VAL A 1 69 ? -34.156 38.219 24.797 1 93.06 69 VAL A N 1
ATOM 503 C CA . VAL A 1 69 ? -34.5 38.188 26.219 1 93.06 69 VAL A CA 1
ATOM 504 C C . VAL A 1 69 ? -35.062 36.812 26.562 1 93.06 69 VAL A C 1
ATOM 506 O O . VAL A 1 69 ? -34.75 36.25 27.625 1 93.06 69 VAL A O 1
ATOM 509 N N . LEU A 1 70 ? -35.781 36.281 25.656 1 94.31 70 LEU A N 1
ATOM 510 C CA . LEU A 1 70 ? -36.531 35.062 26 1 94.31 70 LEU A CA 1
ATOM 511 C C . LEU A 1 70 ? -35.719 33.812 25.703 1 94.31 70 LEU A C 1
ATOM 513 O O . LEU A 1 70 ? -35.906 32.781 26.344 1 94.31 70 LEU A O 1
ATOM 517 N N . LEU A 1 71 ? -34.875 33.875 24.703 1 95.25 71 LEU A N 1
ATOM 518 C CA . LEU A 1 71 ? -34.25 32.656 24.234 1 95.25 71 LEU A CA 1
ATOM 519 C C . LEU A 1 71 ? -32.719 32.75 24.25 1 95.25 71 LEU A C 1
ATOM 521 O O . LEU A 1 71 ? -32.062 31.953 24.891 1 95.25 71 LEU A O 1
ATOM 525 N N . THR A 1 72 ? -32.156 33.75 23.672 1 96 72 THR A N 1
ATOM 526 C CA . THR A 1 72 ? -30.719 33.844 23.422 1 96 72 THR A CA 1
ATOM 527 C C . THR A 1 72 ? -29.953 33.938 24.719 1 96 72 THR A C 1
ATOM 529 O O . THR A 1 72 ? -28.859 33.375 24.859 1 96 72 THR A O 1
ATOM 532 N N . GLY A 1 73 ? -30.469 34.719 25.609 1 94.81 73 GLY A N 1
ATOM 533 C CA . GLY A 1 73 ? -29.781 34.875 26.891 1 94.81 73 GLY A CA 1
ATOM 534 C C . GLY A 1 73 ? -29.562 33.562 27.609 1 94.81 73 GLY A C 1
ATOM 535 O O . GLY A 1 73 ? -28.469 33.312 28.109 1 94.81 73 GLY A O 1
ATOM 536 N N . LYS A 1 74 ? -30.578 32.812 27.672 1 95.06 74 LYS A N 1
ATOM 537 C CA . LYS A 1 74 ? -30.484 31.516 28.328 1 95.06 74 LYS A CA 1
ATOM 538 C C . LYS A 1 74 ? -29.562 30.578 27.547 1 95.06 74 LYS A C 1
ATOM 540 O O . LYS A 1 74 ? -28.844 29.781 28.125 1 95.06 74 LYS A O 1
ATOM 545 N N . ALA A 1 75 ? -29.688 30.625 26.297 1 95.19 75 ALA A N 1
ATOM 546 C CA . ALA A 1 75 ? -28.875 29.766 25.438 1 95.19 75 ALA A CA 1
ATOM 547 C C . ALA A 1 75 ? -27.391 30.125 25.562 1 95.19 75 ALA A C 1
ATOM 549 O O . ALA A 1 75 ? -26.531 29.234 25.547 1 95.19 75 ALA A O 1
ATOM 550 N N . LEU A 1 76 ? -27.062 31.359 25.578 1 95.38 76 LEU A N 1
ATOM 551 C CA . LEU A 1 76 ? -25.688 31.812 25.734 1 95.38 76 LEU A CA 1
ATOM 552 C C . LEU A 1 76 ? -25.094 31.297 27.047 1 95.38 76 LEU A C 1
ATOM 554 O O . LEU A 1 76 ? -23.938 30.859 27.078 1 95.38 76 LEU A O 1
ATOM 558 N N . GLY A 1 77 ? -25.859 31.406 28.125 1 92.25 77 GLY A N 1
ATOM 559 C CA . GLY A 1 77 ? -25.406 30.875 29.406 1 92.25 77 GLY A CA 1
ATOM 560 C C . GLY A 1 77 ? -25.109 29.391 29.359 1 92.25 77 GLY A C 1
ATOM 561 O O . GLY A 1 77 ? -24.078 28.953 29.891 1 92.25 77 GLY A O 1
ATOM 562 N N . LEU A 1 78 ? -26 28.75 28.719 1 91.25 78 LEU A N 1
ATOM 563 C CA . LEU A 1 78 ? -25.812 27.297 28.594 1 91.25 78 LEU A CA 1
ATOM 564 C C . LEU A 1 78 ? -24.609 26.984 27.719 1 91.25 78 LEU A C 1
ATOM 566 O O . LEU A 1 78 ? -23.828 26.078 28.047 1 91.25 78 LEU A O 1
ATOM 570 N N . PHE A 1 79 ? -24.469 27.656 26.656 1 90.5 79 PHE A N 1
ATOM 571 C CA . PHE A 1 79 ? -23.375 27.438 25.719 1 90.5 79 PHE A CA 1
ATOM 572 C C . PHE A 1 79 ? -22.031 27.672 26.422 1 90.5 79 PHE A C 1
ATOM 574 O O . PHE A 1 79 ? -21.062 26.953 26.172 1 90.5 79 PHE A O 1
ATOM 581 N N . ARG A 1 80 ? -21.906 28.625 27.188 1 89.06 80 ARG A N 1
ATOM 582 C CA . ARG A 1 80 ? -20.672 28.953 27.891 1 89.06 80 ARG A CA 1
ATOM 583 C C . ARG A 1 80 ? -20.266 27.844 28.844 1 89.06 80 ARG A C 1
ATOM 585 O O . ARG A 1 80 ? -19.078 27.625 29.094 1 89.06 80 ARG A O 1
ATOM 592 N N . THR A 1 81 ? -21.234 27.078 29.266 1 83.75 81 THR A N 1
ATOM 593 C CA . THR A 1 81 ? -20.953 25.984 30.203 1 83.75 81 THR A CA 1
ATOM 594 C C . THR A 1 81 ? -20.484 24.734 29.453 1 83.75 81 THR A C 1
ATOM 596 O O . THR A 1 81 ? -19.703 23.953 29.984 1 83.75 81 THR A O 1
ATOM 599 N N . ILE A 1 82 ? -20.969 24.625 28.25 1 79.06 82 ILE A N 1
ATOM 600 C CA . ILE A 1 82 ? -20.703 23.375 27.547 1 79.06 82 ILE A CA 1
ATOM 601 C C . ILE A 1 82 ? -19.531 23.547 26.594 1 79.06 82 ILE A C 1
ATOM 603 O O . ILE A 1 82 ? -18.938 22.578 26.141 1 79.06 82 ILE A O 1
ATOM 607 N N . MET A 1 83 ? -19.25 24.688 26.328 1 78.56 83 MET A N 1
ATOM 608 C CA . MET A 1 83 ? -18.172 24.953 25.375 1 78.56 83 MET A CA 1
ATOM 609 C C . MET A 1 83 ? -16.859 24.359 25.859 1 78.56 83 MET A C 1
ATOM 611 O O . MET A 1 83 ? -16.453 24.578 26.984 1 78.56 83 MET A O 1
ATOM 615 N N . PRO A 1 84 ? -16.344 23.469 24.969 1 71.19 84 PRO A N 1
ATOM 616 C CA . PRO A 1 84 ? -15.078 22.875 25.391 1 71.19 84 PRO A CA 1
ATOM 617 C C . PRO A 1 84 ? -13.969 23.891 25.578 1 71.19 84 PRO A C 1
ATOM 619 O O . PRO A 1 84 ? -13.938 24.906 24.875 1 71.19 84 PRO A O 1
ATOM 622 N N . ALA A 1 85 ? -13.109 23.547 26.547 1 71.44 85 ALA A N 1
ATOM 623 C CA . ALA A 1 85 ? -11.93 24.375 26.75 1 71.44 85 ALA A CA 1
ATOM 624 C C . ALA A 1 85 ? -10.984 24.297 25.562 1 71.44 85 ALA A C 1
ATOM 626 O O . ALA A 1 85 ? -10.828 23.25 24.938 1 71.44 85 ALA A O 1
ATOM 627 N N . MET A 1 86 ? -10.602 25.391 25.016 1 75.12 86 MET A N 1
ATOM 628 C CA . MET A 1 86 ? -9.625 25.469 23.938 1 75.12 86 MET A CA 1
ATOM 629 C C . MET A 1 86 ? -8.297 26.016 24.453 1 75.12 86 MET A C 1
ATOM 631 O O . MET A 1 86 ? -8.242 27.109 25.016 1 75.12 86 MET A O 1
ATOM 635 N N . SER A 1 87 ? -7.293 25.188 24.312 1 72.31 87 SER A N 1
ATOM 636 C CA . SER A 1 87 ? -5.969 25.641 24.719 1 72.31 87 SER A CA 1
ATOM 637 C C . SER A 1 87 ? -5.484 26.781 23.828 1 72.31 87 SER A C 1
ATOM 639 O O . SER A 1 87 ? -6.023 26.984 22.734 1 72.31 87 SER A O 1
ATOM 641 N N . ASP A 1 88 ? -4.547 27.531 24.281 1 73.12 88 ASP A N 1
ATOM 642 C CA . ASP A 1 88 ? -3.961 28.609 23.484 1 73.12 88 ASP A CA 1
ATOM 643 C C . ASP A 1 88 ? -3.352 28.062 22.188 1 73.12 88 ASP A C 1
ATOM 645 O O . ASP A 1 88 ? -3.439 28.703 21.141 1 73.12 88 ASP A O 1
ATOM 649 N N . THR A 1 89 ? -2.93 26.891 22.344 1 72.06 89 THR A N 1
ATOM 650 C CA . THR A 1 89 ? -2.309 26.25 21.188 1 72.06 89 THR A CA 1
ATOM 651 C C . THR A 1 89 ? -3.359 25.875 20.141 1 72.06 89 THR A C 1
ATOM 653 O O . THR A 1 89 ? -3.145 26.062 18.938 1 72.06 89 THR A O 1
ATOM 656 N N . GLU A 1 90 ? -4.355 25.438 20.625 1 76.38 90 GLU A N 1
ATOM 657 C CA . GLU A 1 90 ? -5.445 25.062 19.734 1 76.38 90 GLU A CA 1
ATOM 658 C C . GLU A 1 90 ? -6.07 26.297 19.094 1 76.38 90 GLU A C 1
ATOM 660 O O . GLU A 1 90 ? -6.41 26.281 17.906 1 76.38 90 GLU A O 1
ATOM 665 N N . ARG A 1 91 ? -6.168 27.297 19.812 1 79.5 91 ARG A N 1
ATOM 666 C CA . ARG A 1 91 ? -6.758 28.531 19.312 1 79.5 91 ARG A CA 1
ATOM 667 C C . ARG A 1 91 ? -5.898 29.156 18.219 1 79.5 91 ARG A C 1
ATOM 669 O O . ARG A 1 91 ? -6.418 29.625 17.203 1 79.5 91 ARG A O 1
ATOM 676 N N . ALA A 1 92 ? -4.684 29.156 18.469 1 78.12 92 ALA A N 1
ATOM 677 C CA . ALA A 1 92 ? -3.76 29.703 17.484 1 78.12 92 ALA A CA 1
ATOM 678 C C . ALA A 1 92 ? -3.846 28.938 16.156 1 78.12 92 ALA A C 1
ATOM 680 O O . ALA A 1 92 ? -3.758 29.531 15.086 1 78.12 92 ALA A O 1
ATOM 681 N N . ALA A 1 93 ? -3.996 27.75 16.266 1 76.38 93 ALA A N 1
ATOM 682 C CA . ALA A 1 93 ? -4.098 26.906 15.078 1 76.38 93 ALA A CA 1
ATOM 683 C C . ALA A 1 93 ? -5.387 27.188 14.305 1 76.38 93 ALA A C 1
ATOM 685 O O . ALA A 1 93 ? -5.375 27.266 13.078 1 76.38 93 ALA A O 1
ATOM 686 N N . ILE A 1 94 ? -6.438 27.344 15.047 1 77.75 94 ILE A N 1
ATOM 687 C CA . ILE A 1 94 ? -7.754 27.547 14.445 1 77.75 94 ILE A CA 1
ATOM 688 C C . ILE A 1 94 ? -7.82 28.938 13.82 1 77.75 94 ILE A C 1
ATOM 690 O O . ILE A 1 94 ? -8.43 29.125 12.766 1 77.75 94 ILE A O 1
ATOM 694 N N . GLU A 1 95 ? -7.164 29.875 14.461 1 78.38 95 GLU A N 1
ATOM 695 C CA . GLU A 1 95 ? -7.234 31.266 14.008 1 78.38 95 GLU A CA 1
ATOM 696 C C . GLU A 1 95 ? -6.254 31.516 12.867 1 78.38 95 GLU A C 1
ATOM 698 O O . GLU A 1 95 ? -6.352 32.531 12.172 1 78.38 95 GLU A O 1
ATOM 703 N N . SER A 1 96 ? -5.488 30.516 12.703 1 78.31 96 SER A N 1
ATOM 704 C CA . SER A 1 96 ? -4.449 30.719 11.695 1 78.31 96 SER A CA 1
ATOM 705 C C . SER A 1 96 ? -4.984 30.438 10.297 1 78.31 96 SER A C 1
ATOM 707 O O . SER A 1 96 ? -5.777 29.531 10.094 1 78.31 96 SER A O 1
ATOM 709 N N . GLY A 1 97 ? -4.676 31.344 9.43 1 80.06 97 GLY A N 1
ATOM 710 C CA . GLY A 1 97 ? -5.012 31.141 8.023 1 80.06 97 GLY A CA 1
ATOM 711 C C . GLY A 1 97 ? -6.387 31.656 7.66 1 80.06 97 GLY A C 1
ATOM 712 O O . GLY A 1 97 ? -6.965 32.469 8.383 1 80.06 97 GLY A O 1
ATOM 713 N N . THR A 1 98 ? -6.797 31.281 6.434 1 88.44 98 THR A N 1
ATOM 714 C CA . THR A 1 98 ? -8.086 31.703 5.902 1 88.44 98 THR A CA 1
ATOM 715 C C . THR A 1 98 ? -8.945 30.5 5.531 1 88.44 98 THR A C 1
ATOM 717 O O . THR A 1 98 ? -8.477 29.359 5.574 1 88.44 98 THR A O 1
ATOM 720 N N . VAL A 1 99 ? -10.195 30.75 5.312 1 91.31 99 VAL A N 1
ATOM 721 C CA . VAL A 1 99 ? -11.07 29.734 4.742 1 91.31 99 VAL A CA 1
ATOM 722 C C . VAL A 1 99 ? -11.375 30.078 3.283 1 91.31 99 VAL A C 1
ATOM 724 O O . VAL A 1 99 ? -11.344 31.234 2.889 1 91.31 99 VAL A O 1
ATOM 727 N N . TRP A 1 100 ? -11.609 29.125 2.518 1 94.19 100 TRP A N 1
ATOM 728 C CA . TRP A 1 100 ? -11.836 29.266 1.083 1 94.19 100 TRP A CA 1
ATOM 729 C C . TRP A 1 100 ? -12.883 28.281 0.598 1 94.19 100 TRP A C 1
ATOM 731 O O . TRP A 1 100 ? -14.047 28.328 1.012 1 94.19 100 TRP A O 1
ATOM 741 N N . TRP A 1 101 ? -12.5 27.344 -0.259 1 96.88 101 TRP A N 1
ATOM 742 C CA . TRP A 1 101 ? -13.453 26.391 -0.829 1 96.88 101 TRP A CA 1
ATOM 743 C C . TRP A 1 101 ? -13.906 25.375 0.219 1 96.88 101 TRP A C 1
ATOM 745 O O . TRP A 1 101 ? -15.008 24.844 0.132 1 96.88 101 TRP A O 1
ATOM 755 N N . ASP A 1 102 ? -13.062 25.109 1.229 1 95.94 102 ASP A N 1
ATOM 756 C CA . ASP A 1 102 ? -13.438 24.234 2.336 1 95.94 102 ASP A CA 1
ATOM 757 C C . ASP A 1 102 ? -14.672 24.766 3.061 1 95.94 102 ASP A C 1
ATOM 759 O O . ASP A 1 102 ? -15.578 24 3.396 1 95.94 102 ASP A O 1
ATOM 763 N N . ALA A 1 103 ? -14.711 26.078 3.246 1 96.12 103 ALA A N 1
ATOM 764 C CA . ALA A 1 103 ? -15.883 26.688 3.875 1 96.12 103 ALA A CA 1
ATOM 765 C C . ALA A 1 103 ? -17.109 26.562 2.982 1 96.12 103 ALA A C 1
ATOM 767 O O . ALA A 1 103 ? -18.219 26.359 3.473 1 96.12 103 ALA A O 1
ATOM 768 N N . GLU A 1 104 ? -16.938 26.734 1.674 1 96.75 104 GLU A N 1
ATOM 769 C CA . GLU A 1 104 ? -18.031 26.562 0.733 1 96.75 104 GLU A CA 1
ATOM 770 C C . GLU A 1 104 ? -18.641 25.156 0.831 1 96.75 104 GLU A C 1
ATOM 772 O O . GLU A 1 104 ? -19.859 25 0.768 1 96.75 104 GLU A O 1
ATOM 777 N N . LEU A 1 105 ? -17.812 24.219 0.972 1 97.31 105 LEU A N 1
ATOM 778 C CA . LEU A 1 105 ? -18.25 22.828 1.033 1 97.31 105 LEU A CA 1
ATOM 779 C C . LEU A 1 105 ? -19.047 22.562 2.312 1 97.31 105 LEU A C 1
ATOM 781 O O . LEU A 1 105 ? -19.969 21.75 2.318 1 97.31 105 LEU A O 1
ATOM 785 N N . PHE A 1 106 ? -18.703 23.234 3.41 1 95.81 106 PHE A N 1
ATOM 786 C CA . PHE A 1 106 ? -19.422 23.078 4.672 1 95.81 106 PHE A CA 1
ATOM 787 C C . PHE A 1 106 ? -20.734 23.844 4.652 1 95.81 106 PHE A C 1
ATOM 789 O O . PHE A 1 106 ? -21.594 23.656 5.516 1 95.81 106 PHE A O 1
ATOM 796 N N . SER A 1 107 ? -20.969 24.703 3.674 1 94.31 107 SER A N 1
ATOM 797 C CA . SER A 1 107 ? -22.141 25.578 3.648 1 94.31 107 SER A CA 1
ATOM 798 C C . SER A 1 107 ? -23.375 24.828 3.154 1 94.31 107 SER A C 1
ATOM 800 O O . SER A 1 107 ? -24.5 25.297 3.348 1 94.31 107 SER A O 1
ATOM 802 N N . GLY A 1 108 ? -23.109 23.688 2.438 1 93.88 108 GLY A N 1
ATOM 803 C CA . GLY A 1 108 ? -24.219 22.984 1.816 1 93.88 108 GLY A CA 1
ATOM 804 C C . GLY A 1 108 ? -24.688 23.609 0.522 1 93.88 108 GLY A C 1
ATOM 805 O O . GLY A 1 108 ? -25.594 23.094 -0.137 1 93.88 108 GLY A O 1
ATOM 806 N N . LYS A 1 109 ? -24.141 24.688 0.216 1 94.06 109 LYS A N 1
ATOM 807 C CA . LYS A 1 109 ? -24.422 25.391 -1.023 1 94.06 109 LYS A CA 1
ATOM 808 C C . LYS A 1 109 ? -23.156 26.016 -1.613 1 94.06 109 LYS A C 1
ATOM 810 O O . LYS A 1 109 ? -23.047 27.234 -1.711 1 94.06 109 LYS A O 1
ATOM 815 N N . PRO A 1 110 ? -22.297 25.188 -2.092 1 96.12 110 PRO A N 1
ATOM 816 C CA . PRO A 1 110 ? -21.031 25.719 -2.613 1 96.12 110 PRO A CA 1
ATOM 817 C C . PRO A 1 110 ? -21.234 26.688 -3.775 1 96.12 110 PRO A C 1
ATOM 819 O O . PRO A 1 110 ? -22.047 26.422 -4.672 1 96.12 110 PRO A O 1
ATOM 822 N N . ASP A 1 111 ? -20.547 27.797 -3.723 1 96.25 111 ASP A N 1
ATOM 823 C CA . ASP A 1 111 ? -20.578 28.781 -4.805 1 96.25 111 ASP A CA 1
ATOM 824 C C . ASP A 1 111 ? -19.578 28.406 -5.895 1 96.25 111 ASP A C 1
ATOM 826 O O . ASP A 1 111 ? -18.453 28.938 -5.926 1 96.25 111 ASP A O 1
ATOM 830 N N . TRP A 1 112 ? -20 27.641 -6.879 1 96.81 112 TRP A N 1
ATOM 831 C CA . TRP A 1 112 ? -19.125 27.094 -7.926 1 96.81 112 TRP A CA 1
ATOM 832 C C . TRP A 1 112 ? -18.531 28.219 -8.766 1 96.81 112 TRP A C 1
ATOM 834 O O . TRP A 1 112 ? -17.438 28.078 -9.32 1 96.81 112 TRP A O 1
ATOM 844 N N . GLN A 1 113 ? -19.219 29.328 -8.883 1 95.12 113 GLN A N 1
ATOM 845 C CA . GLN A 1 113 ? -18.688 30.438 -9.656 1 95.12 113 GLN A CA 1
ATOM 846 C C . GLN A 1 113 ? -17.406 30.984 -9.039 1 95.12 113 GLN A C 1
ATOM 848 O O . GLN A 1 113 ? -16.484 31.375 -9.758 1 95.12 113 GLN A O 1
ATOM 853 N N . ARG A 1 114 ? -17.406 30.984 -7.766 1 94.69 114 ARG A N 1
ATOM 854 C CA . ARG A 1 114 ? -16.219 31.438 -7.059 1 94.69 114 ARG A CA 1
ATOM 855 C C . ARG A 1 114 ? -15.008 30.562 -7.426 1 94.69 114 ARG A C 1
ATOM 857 O O . ARG A 1 114 ? -13.914 31.078 -7.656 1 94.69 114 ARG A O 1
ATOM 864 N N . LEU A 1 115 ? -15.148 29.281 -7.496 1 96.69 115 LEU A N 1
ATOM 865 C CA . LEU A 1 115 ? -14.055 28.359 -7.805 1 96.69 115 LEU A CA 1
ATOM 866 C C . LEU A 1 115 ? -13.719 28.406 -9.289 1 96.69 115 LEU A C 1
ATOM 868 O O . LEU A 1 115 ? -12.539 28.484 -9.656 1 96.69 115 LEU A O 1
ATOM 872 N N . LEU A 1 116 ? -14.719 28.312 -10.172 1 96.19 116 LEU A N 1
ATOM 873 C CA . LEU A 1 116 ? -14.516 28.188 -11.617 1 96.19 116 LEU A CA 1
ATOM 874 C C . LEU A 1 116 ? -13.945 29.484 -12.188 1 96.19 116 LEU A C 1
ATOM 876 O O . LEU A 1 116 ? -13.242 29.453 -13.203 1 96.19 116 LEU A O 1
ATOM 880 N N . GLN A 1 117 ? -14.203 30.641 -11.492 1 93.75 117 GLN A N 1
ATOM 881 C CA . GLN A 1 117 ? -13.719 31.922 -11.992 1 93.75 117 GLN A CA 1
ATOM 882 C C . GLN A 1 117 ? -12.344 32.25 -11.422 1 93.75 117 GLN A C 1
ATOM 884 O O . GLN A 1 117 ? -11.664 33.156 -11.906 1 93.75 117 GLN A O 1
ATOM 889 N N . ALA A 1 118 ? -12.016 31.547 -10.391 1 94.5 118 ALA A N 1
ATOM 890 C CA . ALA A 1 118 ? -10.672 31.766 -9.859 1 94.5 118 ALA A CA 1
ATOM 891 C C . ALA A 1 118 ? -9.609 31.516 -10.93 1 94.5 118 ALA A C 1
ATOM 893 O O . ALA A 1 118 ? -9.734 30.578 -11.727 1 94.5 118 ALA A O 1
ATOM 894 N N . ALA A 1 119 ? -8.602 32.375 -11.016 1 93.25 119 ALA A N 1
ATOM 895 C CA . ALA A 1 119 ? -7.559 32.25 -12.031 1 93.25 119 ALA A CA 1
ATOM 896 C C . ALA A 1 119 ? -6.785 30.938 -11.859 1 93.25 119 ALA A C 1
ATOM 898 O O . ALA A 1 119 ? -6.496 30.531 -10.734 1 93.25 119 ALA A O 1
ATOM 899 N N . PRO A 1 120 ? -6.508 30.281 -12.953 1 94.5 120 PRO A N 1
ATOM 900 C CA . PRO A 1 120 ? -5.641 29.109 -12.852 1 94.5 120 PRO A CA 1
ATOM 901 C C . PRO A 1 120 ? -4.203 29.469 -12.477 1 94.5 120 PRO A C 1
ATOM 903 O O . PRO A 1 120 ? -3.791 30.625 -12.641 1 94.5 120 PRO A O 1
ATOM 906 N N . ALA A 1 121 ? -3.49 28.469 -11.992 1 92.56 121 ALA A N 1
ATOM 907 C CA . ALA A 1 121 ? -2.066 28.641 -11.719 1 92.56 121 ALA A CA 1
ATOM 908 C C . ALA A 1 121 ? -1.298 28.938 -13.008 1 92.56 121 ALA A C 1
ATOM 910 O O . ALA A 1 121 ? -1.562 28.344 -14.047 1 92.56 121 ALA A O 1
ATOM 911 N N . SER A 1 122 ? -0.429 29.922 -12.953 1 95.19 122 SER A N 1
ATOM 912 C CA . SER A 1 122 ? 0.351 30.266 -14.133 1 95.19 122 SER A CA 1
ATOM 913 C C . SER A 1 122 ? 1.747 30.75 -13.75 1 95.19 122 SER A C 1
ATOM 915 O O . SER A 1 122 ? 1.979 31.156 -12.609 1 95.19 122 SER A O 1
ATOM 917 N N . LEU A 1 123 ? 2.607 30.641 -14.68 1 97.69 123 LEU A N 1
ATOM 918 C CA . LEU A 1 123 ? 3.988 31.078 -14.484 1 97.69 123 LEU A CA 1
ATOM 919 C C . LEU A 1 123 ? 4.262 32.375 -15.25 1 97.69 123 LEU A C 1
ATOM 921 O O . LEU A 1 123 ? 3.762 32.562 -16.359 1 97.69 123 LEU A O 1
ATOM 925 N N . SER A 1 124 ? 5.012 33.25 -14.648 1 97.62 124 SER A N 1
ATOM 926 C CA . SER A 1 124 ? 5.555 34.375 -15.406 1 97.62 124 SER A CA 1
ATOM 927 C C . SER A 1 124 ? 6.598 33.906 -16.422 1 97.62 124 SER A C 1
ATOM 929 O O . SER A 1 124 ? 7.035 32.781 -16.375 1 97.62 124 SER A O 1
ATOM 931 N N . THR A 1 125 ? 6.953 34.812 -17.328 1 98.12 125 THR A N 1
ATOM 932 C CA . THR A 1 125 ? 7.957 34.5 -18.328 1 98.12 125 THR A CA 1
ATOM 933 C C . THR A 1 125 ? 9.281 34.125 -17.672 1 98.12 125 THR A C 1
ATOM 935 O O . THR A 1 125 ? 9.961 33.188 -18.109 1 98.12 125 THR A O 1
ATOM 938 N N . GLU A 1 126 ? 9.625 34.844 -16.672 1 97.94 126 GLU A N 1
ATOM 939 C CA . GLU A 1 126 ? 10.859 34.594 -15.945 1 97.94 126 GLU A CA 1
ATOM 940 C C . GLU A 1 126 ? 10.812 33.219 -15.25 1 97.94 126 GLU A C 1
ATOM 942 O O . GLU A 1 126 ? 11.797 32.469 -15.289 1 97.94 126 GLU A O 1
ATOM 947 N N . GLU A 1 127 ? 9.766 32.969 -14.594 1 98.38 127 GLU A N 1
ATOM 948 C CA . GLU A 1 127 ? 9.578 31.688 -13.914 1 98.38 127 GLU A CA 1
ATOM 949 C C . GLU A 1 127 ? 9.625 30.516 -14.898 1 98.38 127 GLU A C 1
ATOM 951 O O . GLU A 1 127 ? 10.25 29.5 -14.617 1 98.38 127 GLU A O 1
ATOM 956 N N . GLN A 1 128 ? 8.969 30.688 -16.016 1 98.19 128 GLN A N 1
ATOM 957 C CA . GLN A 1 128 ? 9 29.672 -17.062 1 98.19 128 GLN A CA 1
ATOM 958 C C . GLN A 1 128 ? 10.414 29.438 -17.562 1 98.19 128 GLN A C 1
ATOM 960 O O . GLN A 1 128 ? 10.82 28.297 -17.797 1 98.19 128 GLN A O 1
ATOM 965 N N . ALA A 1 129 ? 11.102 30.484 -17.797 1 98.44 129 ALA A N 1
ATOM 966 C CA . ALA A 1 129 ? 12.484 30.391 -18.25 1 98.44 129 ALA A CA 1
ATOM 967 C C . ALA A 1 129 ? 13.336 29.609 -17.25 1 98.44 129 ALA A C 1
ATOM 969 O O . ALA A 1 129 ? 14.195 28.812 -17.625 1 98.44 129 ALA A O 1
ATOM 970 N N . PHE A 1 130 ? 13.164 29.922 -15.984 1 98.56 130 PHE A N 1
ATOM 971 C CA . PHE A 1 130 ? 13.891 29.219 -14.938 1 98.56 130 PHE A CA 1
ATOM 972 C C . PHE A 1 130 ? 13.594 27.719 -14.969 1 98.56 130 PHE A C 1
ATOM 974 O O . PHE A 1 130 ? 14.5 26.906 -14.797 1 98.56 130 PHE A O 1
ATOM 981 N N . LEU A 1 131 ? 12.336 27.359 -15.141 1 98.19 131 LEU A N 1
ATOM 982 C CA . LEU A 1 131 ? 11.922 25.969 -15.219 1 98.19 131 LEU A CA 1
ATOM 983 C C . LEU A 1 131 ? 12.555 25.281 -16.422 1 98.19 131 LEU A C 1
ATOM 985 O O . LEU A 1 131 ? 12.984 24.125 -16.328 1 98.19 131 LEU A O 1
ATOM 989 N N . ASP A 1 132 ? 12.633 25.953 -17.531 1 97.75 132 ASP A N 1
ATOM 990 C CA . ASP A 1 132 ? 13.062 25.375 -18.812 1 97.75 132 ASP A CA 1
ATOM 991 C C . ASP A 1 132 ? 14.586 25.281 -18.875 1 97.75 132 ASP A C 1
ATOM 993 O O . ASP A 1 132 ? 15.125 24.516 -19.672 1 97.75 132 ASP A O 1
ATOM 997 N N . ASN A 1 133 ? 15.25 26.062 -18.031 1 98.25 133 ASN A N 1
ATOM 998 C CA . ASN A 1 133 ? 16.703 26.109 -18.156 1 98.25 133 ASN A CA 1
ATOM 999 C C . ASN A 1 133 ? 17.391 25.641 -16.875 1 98.25 133 ASN A C 1
ATOM 1001 O O . ASN A 1 133 ? 17.844 24.5 -16.797 1 98.25 133 ASN A O 1
ATOM 1005 N N . GLU A 1 134 ? 17.312 26.469 -15.805 1 98.56 134 GLU A N 1
ATOM 1006 C CA . GLU A 1 134 ? 18.031 26.172 -14.57 1 98.56 134 GLU A CA 1
ATOM 1007 C C . GLU A 1 134 ? 17.562 24.844 -13.977 1 98.56 134 GLU A C 1
ATOM 1009 O O . GLU A 1 134 ? 18.391 24.016 -13.562 1 98.56 134 GLU A O 1
ATOM 1014 N N . VAL A 1 135 ? 16.234 24.641 -13.906 1 98.62 135 VAL A N 1
ATOM 1015 C CA . VAL A 1 135 ? 15.727 23.406 -13.328 1 98.62 135 VAL A CA 1
ATOM 1016 C C . VAL A 1 135 ? 16.109 22.219 -14.219 1 98.62 135 VAL A C 1
ATOM 1018 O O . VAL A 1 135 ? 16.516 21.172 -13.727 1 98.62 135 VAL A O 1
ATOM 1021 N N . GLU A 1 136 ? 15.969 22.375 -15.523 1 97.94 136 GLU A N 1
ATOM 1022 C CA . GLU A 1 136 ? 16.391 21.344 -16.453 1 97.94 136 GLU A CA 1
ATOM 1023 C C . GLU A 1 136 ? 17.859 20.969 -16.266 1 97.94 136 GLU A C 1
ATOM 1025 O O . GLU A 1 136 ? 18.219 19.797 -16.25 1 97.94 136 GLU A O 1
ATOM 1030 N N . THR A 1 137 ? 18.688 21.953 -16.125 1 98.19 137 THR A N 1
ATOM 1031 C CA . THR A 1 137 ? 20.109 21.75 -15.953 1 98.19 137 THR A CA 1
ATOM 1032 C C . THR A 1 137 ? 20.406 21 -14.656 1 98.19 137 THR A C 1
ATOM 1034 O O . THR A 1 137 ? 21.234 20.094 -14.641 1 98.19 137 THR A O 1
ATOM 1037 N N . LEU A 1 138 ? 19.766 21.375 -13.586 1 98.5 138 LEU A N 1
ATOM 1038 C CA . LEU A 1 138 ? 19.969 20.672 -12.328 1 98.5 138 LEU A CA 1
ATOM 1039 C C . LEU A 1 138 ? 19.531 19.219 -12.438 1 98.5 138 LEU A C 1
ATOM 1041 O O . LEU A 1 138 ? 20.156 18.328 -11.852 1 98.5 138 LEU A O 1
ATOM 1045 N N . CYS A 1 139 ? 18.453 19 -13.18 1 98 139 CYS A N 1
ATOM 1046 C CA . CYS A 1 139 ? 18 17.625 -13.414 1 98 139 CYS A CA 1
ATOM 1047 C C . CYS A 1 139 ? 19.031 16.844 -14.203 1 98 139 CYS A C 1
ATOM 1049 O O . CYS A 1 139 ? 19.156 15.625 -14.031 1 98 139 CYS A O 1
ATOM 1051 N N . ASP A 1 140 ? 19.766 17.484 -15.07 1 97.12 140 ASP A N 1
ATOM 1052 C CA . ASP A 1 140 ? 20.812 16.844 -15.836 1 97.12 140 ASP A CA 1
ATOM 1053 C C . ASP A 1 140 ? 22 16.469 -14.945 1 97.12 140 ASP A C 1
ATOM 1055 O O . ASP A 1 140 ? 22.688 15.477 -15.18 1 97.12 140 ASP A O 1
ATOM 1059 N N . ILE A 1 141 ? 22.234 17.281 -13.906 1 96.06 141 ILE A N 1
ATOM 1060 C CA . ILE A 1 141 ? 23.422 17.172 -13.07 1 96.06 141 ILE A CA 1
ATOM 1061 C C . ILE A 1 141 ? 23.172 16.141 -11.969 1 96.06 141 ILE A C 1
ATOM 1063 O O . ILE A 1 141 ? 24.078 15.391 -11.594 1 96.06 141 ILE A O 1
ATOM 1067 N N . ALA A 1 142 ? 21.984 16.141 -11.461 1 96.12 142 ALA A N 1
ATOM 1068 C CA . ALA A 1 142 ? 21.703 15.367 -10.258 1 96.12 142 ALA A CA 1
ATOM 1069 C C . ALA A 1 142 ? 20.656 14.297 -10.531 1 96.12 142 ALA A C 1
ATOM 1071 O O . ALA A 1 142 ? 19.578 14.586 -11.07 1 96.12 142 ALA A O 1
ATOM 1072 N N . ASN A 1 143 ? 20.984 13.047 -10.141 1 95.69 143 ASN A N 1
ATOM 1073 C CA . ASN A 1 143 ? 20.047 11.938 -10.242 1 95.69 143 ASN A CA 1
ATOM 1074 C C . ASN A 1 143 ? 20.094 11.039 -9.008 1 95.69 143 ASN A C 1
ATOM 1076 O O . ASN A 1 143 ? 21.062 11.086 -8.242 1 95.69 143 ASN A O 1
ATOM 1080 N N . ASP A 1 144 ? 19.109 10.242 -8.82 1 94.88 144 ASP A N 1
ATOM 1081 C CA . ASP A 1 144 ? 18.969 9.445 -7.609 1 94.88 144 ASP A CA 1
ATOM 1082 C C . ASP A 1 144 ? 20.047 8.367 -7.531 1 94.88 144 ASP A C 1
ATOM 1084 O O . ASP A 1 144 ? 20.5 8.008 -6.441 1 94.88 144 ASP A O 1
ATOM 1088 N N . TRP A 1 145 ? 20.406 7.793 -8.641 1 95.06 145 TRP A N 1
ATOM 1089 C CA . TRP A 1 145 ? 21.375 6.703 -8.602 1 95.06 145 TRP A CA 1
ATOM 1090 C C . TRP A 1 145 ? 22.734 7.199 -8.109 1 95.06 145 TRP A C 1
ATOM 1092 O O . TRP A 1 145 ? 23.266 6.695 -7.121 1 95.06 145 TRP A O 1
ATOM 1102 N N . GLU A 1 146 ? 23.297 8.25 -8.711 1 95 146 GLU A N 1
ATOM 1103 C CA . GLU A 1 146 ? 24.625 8.75 -8.359 1 95 146 GLU A CA 1
ATOM 1104 C C . GLU A 1 146 ? 24.641 9.336 -6.949 1 95 146 GLU A C 1
ATOM 1106 O O . GLU A 1 146 ? 25.625 9.172 -6.219 1 95 146 GLU A O 1
ATOM 1111 N N . THR A 1 147 ? 23.578 10.062 -6.613 1 96.44 147 THR A N 1
ATOM 1112 C CA . THR A 1 147 ? 23.531 10.664 -5.289 1 96.44 147 THR A CA 1
ATOM 1113 C C . THR A 1 147 ? 23.547 9.586 -4.203 1 96.44 147 THR A C 1
ATOM 1115 O O . THR A 1 147 ? 24.125 9.789 -3.135 1 96.44 147 THR A O 1
ATOM 1118 N N . THR A 1 148 ? 22.953 8.453 -4.441 1 94.69 148 THR A N 1
ATOM 1119 C CA . THR A 1 148 ? 22.859 7.406 -3.428 1 94.69 148 THR A CA 1
ATOM 1120 C C . THR A 1 148 ? 24.047 6.449 -3.539 1 94.69 148 THR A C 1
ATOM 1122 O O . THR A 1 148 ? 24.562 5.957 -2.527 1 94.69 148 THR A O 1
ATOM 1125 N N . GLN A 1 149 ? 24.484 6.18 -4.758 1 93.94 149 GLN A N 1
ATOM 1126 C CA . GLN A 1 149 ? 25.531 5.191 -5.012 1 93.94 149 GLN A CA 1
ATOM 1127 C C . GLN A 1 149 ? 26.922 5.777 -4.742 1 93.94 149 GLN A C 1
ATOM 1129 O O . GLN A 1 149 ? 27.781 5.102 -4.191 1 93.94 149 GLN A O 1
ATOM 1134 N N . VAL A 1 150 ? 27.125 6.996 -5.109 1 93.88 150 VAL A N 1
ATOM 1135 C CA . VAL A 1 150 ? 28.469 7.578 -5.094 1 93.88 150 VAL A CA 1
ATOM 1136 C C . VAL A 1 150 ? 28.562 8.609 -3.973 1 93.88 150 VAL A C 1
ATOM 1138 O O . VAL A 1 150 ? 29.344 8.43 -3.027 1 93.88 150 VAL A O 1
ATOM 1141 N N . TRP A 1 151 ? 27.719 9.555 -3.959 1 95.5 151 TRP A N 1
ATOM 1142 C CA . TRP A 1 151 ? 27.984 10.781 -3.219 1 95.5 151 TRP A CA 1
ATOM 1143 C C . TRP A 1 151 ? 27.375 10.711 -1.818 1 95.5 151 TRP A C 1
ATOM 1145 O O . TRP A 1 151 ? 27.812 11.445 -0.918 1 95.5 151 TRP A O 1
ATOM 1155 N N . GLN A 1 152 ? 26.359 9.812 -1.653 1 95.75 152 GLN A N 1
ATOM 1156 C CA . GLN A 1 152 ? 25.578 9.805 -0.428 1 95.75 152 GLN A CA 1
ATOM 1157 C C . GLN A 1 152 ? 25.062 11.211 -0.095 1 95.75 152 GLN A C 1
ATOM 1159 O O . GLN A 1 152 ? 25.031 11.602 1.073 1 95.75 152 GLN A O 1
ATOM 1164 N N . ASP A 1 153 ? 24.844 12 -1.041 1 96.56 153 ASP A N 1
ATOM 1165 C CA . ASP A 1 153 ? 24.453 13.406 -1.065 1 96.56 153 ASP A CA 1
ATOM 1166 C C . ASP A 1 153 ? 24.375 13.93 -2.498 1 96.56 153 ASP A C 1
ATOM 1168 O O . ASP A 1 153 ? 24.594 13.18 -3.451 1 96.56 153 ASP A O 1
ATOM 1172 N N . MET A 1 154 ? 23.953 15.172 -2.648 1 96.5 154 MET A N 1
ATOM 1173 C CA . MET A 1 154 ? 24.219 15.805 -3.939 1 96.5 154 MET A CA 1
ATOM 1174 C C . MET A 1 154 ? 25.719 15.938 -4.188 1 96.5 154 MET A C 1
ATOM 1176 O O . MET A 1 154 ? 26.484 16.109 -3.244 1 96.5 154 MET A O 1
ATOM 1180 N N . SER A 1 155 ? 26.156 15.891 -5.48 1 96.31 155 SER A N 1
ATOM 1181 C CA . SER A 1 155 ? 27.562 16.094 -5.82 1 96.31 155 SER A CA 1
ATOM 1182 C C . SER A 1 155 ? 28 17.516 -5.523 1 96.31 155 SER A C 1
ATOM 1184 O O . SER A 1 155 ? 27.172 18.422 -5.434 1 96.31 155 SER A O 1
ATOM 1186 N N . PRO A 1 156 ? 29.281 17.703 -5.359 1 95.81 156 PRO A N 1
ATOM 1187 C CA . PRO A 1 156 ? 29.766 19.078 -5.195 1 95.81 156 PRO A CA 1
ATOM 1188 C C . PRO A 1 156 ? 29.328 20 -6.328 1 95.81 156 PRO A C 1
ATOM 1190 O O . PRO A 1 156 ? 28.953 21.156 -6.086 1 95.81 156 PRO A O 1
ATOM 1193 N N . GLU A 1 157 ? 29.328 19.453 -7.508 1 96.69 157 GLU A N 1
ATOM 1194 C CA . GLU A 1 157 ? 28.859 20.219 -8.656 1 96.69 157 GLU A CA 1
ATOM 1195 C C . GLU A 1 157 ? 27.391 20.578 -8.516 1 96.69 157 GLU A C 1
ATOM 1197 O O . GLU A 1 157 ? 26.984 21.703 -8.805 1 96.69 157 GLU A O 1
ATOM 1202 N N . GLY A 1 158 ? 26.609 19.656 -8.125 1 97.44 158 GLY A N 1
ATOM 1203 C CA . GLY A 1 158 ? 25.188 19.891 -7.91 1 97.44 158 GLY A CA 1
ATOM 1204 C C . GLY A 1 158 ? 24.906 20.938 -6.852 1 97.44 158 GLY A C 1
ATOM 1205 O O . GLY A 1 158 ? 24.062 21.812 -7.047 1 97.44 158 GLY A O 1
ATOM 1206 N N . TRP A 1 159 ? 25.578 20.875 -5.762 1 97.19 159 TRP A N 1
ATOM 1207 C CA . TRP A 1 159 ? 25.406 21.844 -4.691 1 97.19 159 TRP A CA 1
ATOM 1208 C C . TRP A 1 159 ? 25.797 23.25 -5.172 1 97.19 159 TRP A C 1
ATOM 1210 O O . TRP A 1 159 ? 25.094 24.219 -4.91 1 97.19 159 TRP A O 1
ATOM 1220 N N . GLN A 1 160 ? 26.969 23.312 -5.824 1 97.31 160 GLN A N 1
ATOM 1221 C CA . GLN A 1 160 ? 27.422 24.609 -6.312 1 97.31 160 GLN A CA 1
ATOM 1222 C C . GLN A 1 160 ? 26.422 25.219 -7.281 1 97.31 160 GLN A C 1
ATOM 1224 O O . GLN A 1 160 ? 26.094 26.391 -7.188 1 97.31 160 GLN A O 1
ATOM 1229 N N . TYR A 1 161 ? 25.953 24.406 -8.203 1 98.31 161 TYR A N 1
ATOM 1230 C CA . TYR A 1 161 ? 24.969 24.891 -9.172 1 98.31 161 TYR A CA 1
ATOM 1231 C C . TYR A 1 161 ? 23.688 25.328 -8.477 1 98.31 161 TYR A C 1
ATOM 1233 O O . TYR A 1 161 ? 23.094 26.344 -8.852 1 98.31 161 TYR A O 1
ATOM 1241 N N . THR A 1 162 ? 23.203 24.594 -7.52 1 98.19 162 THR A N 1
ATOM 1242 C CA . THR A 1 162 ? 22.016 24.906 -6.746 1 98.19 162 THR A CA 1
ATOM 1243 C C . THR A 1 162 ? 22.125 26.297 -6.117 1 98.19 162 THR A C 1
ATOM 1245 O O . THR A 1 162 ? 21.188 27.078 -6.152 1 98.19 162 THR A O 1
ATOM 1248 N N . LYS A 1 163 ? 23.266 26.578 -5.578 1 97.38 163 LYS A N 1
ATOM 1249 C CA . LYS A 1 163 ? 23.516 27.875 -4.961 1 97.38 163 LYS A CA 1
ATOM 1250 C C . LYS A 1 163 ? 23.609 28.969 -6.016 1 97.38 163 LYS A C 1
ATOM 1252 O O . LYS A 1 163 ? 22.906 29.984 -5.926 1 97.38 163 LYS A O 1
ATOM 1257 N N . ASP A 1 164 ? 24.375 28.703 -7.062 1 97.69 164 ASP A N 1
ATOM 1258 C CA . ASP A 1 164 ? 24.656 29.719 -8.086 1 97.69 164 ASP A CA 1
ATOM 1259 C C . ASP A 1 164 ? 23.391 30.109 -8.828 1 97.69 164 ASP A C 1
ATOM 1261 O O . ASP A 1 164 ? 23.203 31.281 -9.172 1 97.69 164 ASP A O 1
ATOM 1265 N N . ALA A 1 165 ? 22.578 29.094 -9.023 1 98.25 165 ALA A N 1
ATOM 1266 C CA . ALA A 1 165 ? 21.391 29.344 -9.828 1 98.25 165 ALA A CA 1
ATOM 1267 C C . ALA A 1 165 ? 20.266 29.938 -8.984 1 98.25 165 ALA A C 1
ATOM 1269 O O . ALA A 1 165 ? 19.234 30.359 -9.516 1 98.25 165 ALA A O 1
ATOM 1270 N N . GLY A 1 166 ? 20.438 30 -7.66 1 97.56 166 GLY A N 1
ATOM 1271 C CA . GLY A 1 166 ? 19.484 30.688 -6.789 1 97.56 166 GLY A CA 1
ATOM 1272 C C . GLY A 1 166 ? 18.344 29.797 -6.34 1 97.56 166 GLY A C 1
ATOM 1273 O O . GLY A 1 166 ? 17.266 30.297 -5.977 1 97.56 166 GLY A O 1
ATOM 1274 N N . PHE A 1 167 ? 18.469 28.469 -6.352 1 98.12 167 PHE A N 1
ATOM 1275 C CA . PHE A 1 167 ? 17.422 27.531 -5.98 1 98.12 167 PHE A CA 1
ATOM 1276 C C . PHE A 1 167 ? 17.062 27.688 -4.508 1 98.12 167 PHE A C 1
ATOM 1278 O O . PHE A 1 167 ? 15.938 27.375 -4.102 1 98.12 167 PHE A O 1
ATOM 1285 N N . LEU A 1 168 ? 17.922 28.156 -3.654 1 96.75 168 LEU A N 1
ATOM 1286 C CA . LEU A 1 168 ? 17.719 28.219 -2.213 1 96.75 168 LEU A CA 1
ATOM 1287 C C . LEU A 1 168 ? 16.984 29.5 -1.822 1 96.75 168 LEU A C 1
ATOM 1289 O O . LEU A 1 168 ? 16.516 29.625 -0.687 1 96.75 168 LEU A O 1
ATOM 1293 N N . GLY A 1 169 ? 16.828 30.469 -2.697 1 96.38 169 GLY A N 1
ATOM 1294 C CA . GLY A 1 169 ? 16.172 31.734 -2.406 1 96.38 169 GLY A CA 1
ATOM 1295 C C . GLY A 1 169 ? 15.055 32.062 -3.375 1 96.38 169 GLY A C 1
ATOM 1296 O O . GLY A 1 169 ? 14.906 33.219 -3.785 1 96.38 169 GLY A O 1
ATOM 1297 N N . MET A 1 170 ? 14.297 31.031 -3.811 1 96.38 170 MET A N 1
ATOM 1298 C CA . MET A 1 170 ? 13.273 31.219 -4.836 1 96.38 170 MET A CA 1
ATOM 1299 C C . MET A 1 170 ? 12.156 32.125 -4.336 1 96.38 170 MET A C 1
ATOM 1301 O O . MET A 1 170 ? 11.625 32.938 -5.094 1 96.38 170 MET A O 1
ATOM 1305 N N . ILE A 1 171 ? 11.828 32.062 -3.062 1 93.5 171 ILE A N 1
ATOM 1306 C CA . ILE A 1 171 ? 10.664 32.781 -2.562 1 93.5 171 ILE A CA 1
ATOM 1307 C C . ILE A 1 171 ? 11.094 34.094 -1.958 1 93.5 171 ILE A C 1
ATOM 1309 O O . ILE A 1 171 ? 10.258 34.938 -1.583 1 93.5 171 ILE A O 1
ATOM 1313 N N . ILE A 1 172 ? 12.375 34.344 -1.748 1 96.94 172 ILE A N 1
ATOM 1314 C CA . ILE A 1 172 ? 12.898 35.594 -1.188 1 96.94 172 ILE A CA 1
ATOM 1315 C C . ILE A 1 172 ? 12.719 36.719 -2.193 1 96.94 172 ILE A C 1
ATOM 1317 O O . ILE A 1 172 ? 13.055 36.562 -3.371 1 96.94 172 ILE A O 1
ATOM 1321 N N . PRO A 1 173 ? 12.219 37.875 -1.764 1 97.12 173 PRO A N 1
ATOM 1322 C CA . PRO A 1 173 ? 12 39 -2.67 1 97.12 173 PRO A CA 1
ATOM 1323 C C . PRO A 1 173 ? 13.281 39.438 -3.373 1 97.12 173 PRO A C 1
ATOM 1325 O O . PRO A 1 173 ? 14.367 39.344 -2.805 1 97.12 173 PRO A O 1
ATOM 1328 N N . LYS A 1 174 ? 13.078 40.031 -4.48 1 97.5 174 LYS A N 1
ATOM 1329 C CA . LYS A 1 174 ? 14.195 40.469 -5.312 1 97.5 174 LYS A CA 1
ATOM 1330 C C . LYS A 1 174 ? 15.008 41.562 -4.609 1 97.5 174 LYS A C 1
ATOM 1332 O O . LYS A 1 174 ? 16.219 41.656 -4.797 1 97.5 174 LYS A O 1
ATOM 1337 N N . GLN A 1 175 ? 14.359 42.375 -3.766 1 97.25 175 GLN A N 1
ATOM 1338 C CA . GLN A 1 175 ? 15.047 43.438 -3.041 1 97.25 175 GLN A CA 1
ATOM 1339 C C . GLN A 1 175 ? 16.141 42.875 -2.141 1 97.25 175 GLN A C 1
ATOM 1341 O O . GLN A 1 175 ? 17.094 43.562 -1.799 1 97.25 175 GLN A O 1
ATOM 1346 N N . TYR A 1 176 ? 16.031 41.625 -1.796 1 97.81 176 TYR A N 1
ATOM 1347 C CA . TYR A 1 176 ? 17.047 40.969 -0.962 1 97.81 176 TYR A CA 1
ATOM 1348 C C . TYR A 1 176 ? 17.906 40.031 -1.786 1 97.81 176 TYR A C 1
ATOM 1350 O O . TYR A 1 176 ? 18.672 39.25 -1.233 1 97.81 176 TYR A O 1
ATOM 1358 N N . GLY A 1 177 ? 17.688 40.062 -3.08 1 97.31 177 GLY A N 1
ATOM 1359 C CA . GLY A 1 177 ? 18.531 39.281 -3.959 1 97.31 177 GLY A CA 1
ATOM 1360 C C . GLY A 1 177 ? 17.922 37.938 -4.312 1 97.31 177 GLY A C 1
ATOM 1361 O O . GLY A 1 177 ? 18.562 37.125 -4.984 1 97.31 177 GLY A O 1
ATOM 1362 N N . GLY A 1 178 ? 16.75 37.656 -3.881 1 97.81 178 GLY A N 1
ATOM 1363 C CA . GLY A 1 178 ? 16.094 36.406 -4.23 1 97.81 178 GLY A CA 1
ATOM 1364 C C . GLY A 1 178 ? 15.422 36.438 -5.594 1 97.81 178 GLY A C 1
ATOM 1365 O O . GLY A 1 178 ? 15.656 37.375 -6.375 1 97.81 178 GLY A O 1
ATOM 1366 N N . LYS A 1 179 ? 14.656 35.344 -5.879 1 97.62 179 LYS A N 1
ATOM 1367 C CA . LYS A 1 179 ? 14 35.25 -7.184 1 97.62 179 LYS A CA 1
ATOM 1368 C C . LYS A 1 179 ? 12.594 35.844 -7.141 1 97.62 179 LYS A C 1
ATOM 1370 O O . LYS A 1 179 ? 12.062 36.25 -8.164 1 97.62 179 LYS A O 1
ATOM 1375 N N . GLY A 1 180 ? 12.023 35.844 -5.961 1 97 180 GLY A N 1
ATOM 1376 C CA . GLY A 1 180 ? 10.664 36.344 -5.816 1 97 180 GLY A CA 1
ATOM 1377 C C . GLY A 1 180 ? 9.633 35.531 -6.566 1 97 180 GLY A C 1
ATOM 1378 O O . GLY A 1 180 ? 8.688 36.062 -7.137 1 97 180 GLY A O 1
ATOM 1379 N N . PHE A 1 181 ? 9.773 34.25 -6.629 1 97.12 181 PHE A N 1
ATOM 1380 C CA . PHE A 1 181 ? 8.891 33.375 -7.379 1 97.12 181 PHE A CA 1
ATOM 1381 C C . PHE A 1 181 ? 7.551 33.219 -6.676 1 97.12 181 PHE A C 1
ATOM 1383 O O . PHE A 1 181 ? 7.461 33.375 -5.457 1 97.12 181 PHE A O 1
ATOM 1390 N N . SER A 1 182 ? 6.527 32.938 -7.48 1 96.06 182 SER A N 1
ATOM 1391 C CA . SER A 1 182 ? 5.199 32.625 -6.969 1 96.06 182 SER A CA 1
ATOM 1392 C C . SER A 1 182 ? 5.184 31.25 -6.305 1 96.06 182 SER A C 1
ATOM 1394 O O . SER A 1 182 ? 6.141 30.484 -6.426 1 96.06 182 SER A O 1
ATOM 1396 N N . HIS A 1 183 ? 4.117 30.984 -5.559 1 95.56 183 HIS A N 1
ATOM 1397 C CA . HIS A 1 183 ? 3.941 29.656 -4.973 1 95.56 183 HIS A CA 1
ATOM 1398 C C . HIS A 1 183 ? 3.869 28.578 -6.051 1 95.56 183 HIS A C 1
ATOM 1400 O O . HIS A 1 183 ? 4.383 27.484 -5.863 1 95.56 183 HIS A O 1
ATOM 1406 N N . TYR A 1 184 ? 3.256 28.891 -7.168 1 97.31 184 TYR A N 1
ATOM 1407 C CA . TYR A 1 184 ? 3.135 27.922 -8.25 1 97.31 184 TYR A CA 1
ATOM 1408 C C . TYR A 1 184 ? 4.496 27.609 -8.867 1 97.31 184 TYR A C 1
ATOM 1410 O O . TYR A 1 184 ? 4.789 26.469 -9.203 1 97.31 184 TYR A O 1
ATOM 1418 N N . ALA A 1 185 ? 5.289 28.641 -9.055 1 97.62 185 ALA A N 1
ATOM 1419 C CA . ALA A 1 185 ? 6.633 28.406 -9.57 1 97.62 185 ALA A CA 1
ATOM 1420 C C . ALA A 1 185 ? 7.438 27.516 -8.641 1 97.62 185 ALA A C 1
ATOM 1422 O O . ALA A 1 185 ? 8.141 26.609 -9.094 1 97.62 185 ALA A O 1
ATOM 1423 N N . HIS A 1 186 ? 7.363 27.844 -7.355 1 96.56 186 HIS A N 1
ATOM 1424 C CA . HIS A 1 186 ? 7.98 26.984 -6.352 1 96.56 186 HIS A CA 1
ATOM 1425 C C . HIS A 1 186 ? 7.496 25.547 -6.488 1 96.56 186 HIS A C 1
ATOM 1427 O O . HIS A 1 186 ? 8.305 24.609 -6.488 1 96.56 186 HIS A O 1
ATOM 1433 N N . SER A 1 187 ? 6.23 25.359 -6.586 1 97.38 187 SER A N 1
ATOM 1434 C CA . SER A 1 187 ? 5.598 24.062 -6.754 1 97.38 187 SER A CA 1
ATOM 1435 C C . SER A 1 187 ? 6.102 23.359 -8.008 1 97.38 187 SER A C 1
ATOM 1437 O O . SER A 1 187 ? 6.438 22.172 -7.969 1 97.38 187 SER A O 1
ATOM 1439 N N . GLN A 1 188 ? 6.184 24.047 -9.086 1 98.12 188 GLN A N 1
ATOM 1440 C CA . GLN A 1 188 ? 6.613 23.484 -10.367 1 98.12 188 GLN A CA 1
ATOM 1441 C C . GLN A 1 188 ? 8.07 23.016 -10.297 1 98.12 188 GLN A C 1
ATOM 1443 O O . GLN A 1 188 ? 8.414 21.969 -10.828 1 98.12 188 GLN A O 1
ATOM 1448 N N . VAL A 1 189 ? 8.875 23.797 -9.695 1 98.25 189 VAL A N 1
ATOM 1449 C CA . VAL A 1 189 ? 10.289 23.469 -9.586 1 98.25 189 VAL A CA 1
ATOM 1450 C C . VAL A 1 189 ? 10.469 22.188 -8.773 1 98.25 189 VAL A C 1
ATOM 1452 O O . VAL A 1 189 ? 11.172 21.266 -9.203 1 98.25 189 VAL A O 1
ATOM 1455 N N . VAL A 1 190 ? 9.828 22.141 -7.637 1 97.44 190 VAL A N 1
ATOM 1456 C CA . VAL A 1 190 ? 9.953 20.984 -6.758 1 97.44 190 VAL A CA 1
ATOM 1457 C C . VAL A 1 190 ? 9.406 19.75 -7.461 1 97.44 190 VAL A C 1
ATOM 1459 O O . VAL A 1 190 ? 10 18.672 -7.379 1 97.44 190 VAL A O 1
ATOM 1462 N N . MET A 1 191 ? 8.273 19.875 -8.102 1 98.25 191 MET A N 1
ATOM 1463 C CA . MET A 1 191 ? 7.68 18.75 -8.828 1 98.25 191 MET A CA 1
ATOM 1464 C C . MET A 1 191 ? 8.648 18.203 -9.875 1 98.25 191 MET A C 1
ATOM 1466 O O . MET A 1 191 ? 8.891 17 -9.93 1 98.25 191 MET A O 1
ATOM 1470 N N . LYS A 1 192 ? 9.219 19.094 -10.656 1 98.38 192 LYS A N 1
ATOM 1471 C CA . LYS A 1 192 ? 10.109 18.672 -11.734 1 98.38 192 LYS A CA 1
ATOM 1472 C C . LYS A 1 192 ? 11.383 18.047 -11.18 1 98.38 192 LYS A C 1
ATOM 1474 O O . LYS A 1 192 ? 11.828 17 -11.664 1 98.38 192 LYS A O 1
ATOM 1479 N N . LEU A 1 193 ? 11.969 18.625 -10.188 1 98.31 193 LEU A N 1
ATOM 1480 C CA . LEU A 1 193 ? 13.164 18.062 -9.578 1 98.31 193 LEU A CA 1
ATOM 1481 C C . LEU A 1 193 ? 12.883 16.672 -9.008 1 98.31 193 LEU A C 1
ATOM 1483 O O . LEU A 1 193 ? 13.75 15.789 -9.062 1 98.31 193 LEU A O 1
ATOM 1487 N N . SER A 1 194 ? 11.695 16.469 -8.484 1 97.69 194 SER A N 1
ATOM 1488 C CA . SER A 1 194 ? 11.328 15.219 -7.84 1 97.69 194 SER A CA 1
ATOM 1489 C C . SER A 1 194 ? 11.203 14.086 -8.859 1 97.69 194 SER A C 1
ATOM 1491 O O . SER A 1 194 ? 11.195 12.914 -8.492 1 97.69 194 SER A O 1
ATOM 1493 N N . THR A 1 195 ? 11.109 14.422 -10.109 1 97.38 195 THR A N 1
ATOM 1494 C CA . THR A 1 195 ? 11.039 13.398 -11.148 1 97.38 195 THR A CA 1
ATOM 1495 C C . THR A 1 195 ? 12.422 12.812 -11.43 1 97.38 195 THR A C 1
ATOM 1497 O O . THR A 1 195 ? 12.547 11.805 -12.125 1 97.38 195 THR A O 1
ATOM 1500 N N . ARG A 1 196 ? 13.469 13.406 -10.836 1 96.56 196 ARG A N 1
ATOM 1501 C CA . ARG A 1 196 ? 14.82 13 -11.219 1 96.56 196 ARG A CA 1
ATOM 1502 C C . ARG A 1 196 ? 15.664 12.68 -9.992 1 96.56 196 ARG A C 1
ATOM 1504 O O . ARG A 1 196 ? 16.406 11.695 -9.977 1 96.56 196 ARG A O 1
ATOM 1511 N N . CYS A 1 197 ? 15.562 13.547 -9 1 97.12 197 CYS A N 1
ATOM 1512 C CA . CYS A 1 197 ? 16.453 13.422 -7.852 1 97.12 197 CYS A CA 1
ATOM 1513 C C . CYS A 1 197 ? 15.781 13.906 -6.578 1 97.12 197 CYS A C 1
ATOM 1515 O O . CYS A 1 197 ? 15.562 15.109 -6.406 1 97.12 197 CYS A O 1
ATOM 1517 N N . SER A 1 198 ? 15.609 13.023 -5.668 1 96.38 198 SER A N 1
ATOM 1518 C CA . SER A 1 198 ? 14.93 13.375 -4.426 1 96.38 198 SER A CA 1
ATOM 1519 C C . SER A 1 198 ? 15.812 14.25 -3.539 1 96.38 198 SER A C 1
ATOM 1521 O O . SER A 1 198 ? 15.32 15.164 -2.871 1 96.38 198 SER A O 1
ATOM 1523 N N . ALA A 1 199 ? 17.109 14 -3.496 1 97.25 199 ALA A N 1
ATOM 1524 C CA . ALA A 1 199 ? 18.031 14.797 -2.689 1 97.25 199 ALA A CA 1
ATOM 1525 C C . ALA A 1 199 ? 18 16.266 -3.127 1 97.25 199 ALA A C 1
ATOM 1527 O O . ALA A 1 199 ? 17.984 17.172 -2.289 1 97.25 199 ALA A O 1
ATOM 1528 N N . ALA A 1 200 ? 18.016 16.469 -4.426 1 98.06 200 ALA A N 1
ATOM 1529 C CA . ALA A 1 200 ? 17.953 17.828 -4.953 1 98.06 200 ALA A CA 1
ATOM 1530 C C . ALA A 1 200 ? 16.625 18.484 -4.625 1 98.06 200 ALA A C 1
ATOM 1532 O O . ALA A 1 200 ? 16.578 19.641 -4.188 1 98.06 200 ALA A O 1
ATOM 1533 N N . ALA A 1 201 ? 15.523 17.766 -4.852 1 97.5 201 ALA A N 1
ATOM 1534 C CA . ALA A 1 201 ? 14.188 18.297 -4.613 1 97.5 201 ALA A CA 1
ATOM 1535 C C . ALA A 1 201 ? 14.016 18.719 -3.156 1 97.5 201 ALA A C 1
ATOM 1537 O O . ALA A 1 201 ? 13.531 19.812 -2.871 1 97.5 201 ALA A O 1
ATOM 1538 N N . ILE A 1 202 ? 14.438 17.891 -2.227 1 95.94 202 ILE A N 1
ATOM 1539 C CA . ILE A 1 202 ? 14.242 18.125 -0.802 1 95.94 202 ILE A CA 1
ATOM 1540 C C . ILE A 1 202 ? 15.18 19.25 -0.341 1 95.94 202 ILE A C 1
ATOM 1542 O O . ILE A 1 202 ? 14.797 20.078 0.478 1 95.94 202 ILE A O 1
ATOM 1546 N N . SER A 1 203 ? 16.359 19.281 -0.884 1 96.56 203 SER A N 1
ATOM 1547 C CA . SER A 1 203 ? 17.312 20.328 -0.531 1 96.56 203 SER A CA 1
ATOM 1548 C C . SER A 1 203 ? 16.812 21.703 -0.968 1 96.56 203 SER A C 1
ATOM 1550 O O . SER A 1 203 ? 17.078 22.719 -0.306 1 96.56 203 SER A O 1
ATOM 1552 N N . VAL A 1 204 ? 16.125 21.734 -2.057 1 96.06 204 VAL A N 1
ATOM 1553 C CA . VAL A 1 204 ? 15.602 22.969 -2.605 1 96.06 204 VAL A CA 1
ATOM 1554 C C . VAL A 1 204 ? 14.312 23.359 -1.881 1 96.06 204 VAL A C 1
ATOM 1556 O O . VAL A 1 204 ? 14.047 24.531 -1.641 1 96.06 204 VAL A O 1
ATOM 1559 N N . MET A 1 205 ? 13.602 22.406 -1.448 1 92.56 205 MET A N 1
ATOM 1560 C CA . MET A 1 205 ? 12.266 22.609 -0.875 1 92.56 205 MET A CA 1
ATOM 1561 C C . MET A 1 205 ? 12.359 23.25 0.506 1 92.56 205 MET A C 1
ATOM 1563 O O . MET A 1 205 ? 11.555 24.109 0.848 1 92.56 205 MET A O 1
ATOM 1567 N N . VAL A 1 206 ? 13.273 22.891 1.266 1 87.38 206 VAL A N 1
ATOM 1568 C CA . VAL A 1 206 ? 13.289 23.219 2.691 1 87.38 206 VAL A CA 1
ATOM 1569 C C . VAL A 1 206 ? 13.57 24.703 2.889 1 87.38 206 VAL A C 1
ATOM 1571 O O . VAL A 1 206 ? 12.836 25.391 3.609 1 87.38 206 VAL A O 1
ATOM 1574 N N . PRO A 1 207 ? 14.531 25.25 2.182 1 92.19 207 PRO A N 1
ATOM 1575 C CA . PRO A 1 207 ? 14.797 26.688 2.363 1 92.19 207 PRO A CA 1
ATOM 1576 C C . PRO A 1 207 ? 13.672 27.562 1.828 1 92.19 207 PRO A C 1
ATOM 1578 O O . PRO A 1 207 ? 13.562 28.734 2.207 1 92.19 207 PRO A O 1
ATOM 1581 N N . ASN A 1 208 ? 12.844 27.016 1.024 1 92.5 208 ASN A N 1
ATOM 1582 C CA . ASN A 1 208 ? 11.781 27.797 0.403 1 92.5 208 ASN A CA 1
ATOM 1583 C C . ASN A 1 208 ? 10.43 27.531 1.071 1 92.5 208 ASN A C 1
ATOM 1585 O O . ASN A 1 208 ? 9.383 27.891 0.534 1 92.5 208 ASN A O 1
ATOM 1589 N N . SER A 1 209 ? 10.406 26.859 2.154 1 83.38 209 SER A N 1
ATOM 1590 C CA . SER A 1 209 ? 9.188 26.531 2.885 1 83.38 209 SER A CA 1
ATOM 1591 C C . SER A 1 209 ? 9.266 27.016 4.332 1 83.38 209 SER A C 1
ATOM 1593 O O . SER A 1 209 ? 9.742 28.109 4.605 1 83.38 209 SER A O 1
ATOM 1595 N N . LEU A 1 210 ? 8.969 26.047 5.297 1 66.75 210 LEU A N 1
ATOM 1596 C CA . LEU A 1 210 ? 8.969 26.328 6.727 1 66.75 210 LEU A CA 1
ATOM 1597 C C . LEU A 1 210 ? 10.383 26.594 7.227 1 66.75 210 LEU A C 1
ATOM 1599 O O . LEU A 1 210 ? 10.922 25.828 8.016 1 66.75 210 LEU A O 1
ATOM 1603 N N . GLY A 1 211 ? 11 27.641 6.57 1 75.44 211 GLY A N 1
ATOM 1604 C CA . GLY A 1 211 ? 12.359 27.938 6.996 1 75.44 211 GLY A CA 1
ATOM 1605 C C . GLY A 1 211 ? 12.547 29.375 7.461 1 75.44 211 GLY A C 1
ATOM 1606 O O . GLY A 1 211 ? 11.586 30.141 7.516 1 75.44 211 GLY A O 1
ATOM 1607 N N . PRO A 1 212 ? 13.641 29.562 7.902 1 87.25 212 PRO A N 1
ATOM 1608 C CA . PRO A 1 212 ? 14 30.859 8.461 1 87.25 212 PRO A CA 1
ATOM 1609 C C . PRO A 1 212 ? 13.68 32.031 7.52 1 87.25 212 PRO A C 1
ATOM 1611 O O . PRO A 1 212 ? 13.273 33.094 7.965 1 87.25 212 PRO A O 1
ATOM 1614 N N . ALA A 1 213 ? 13.703 31.734 6.238 1 91.75 213 ALA A N 1
ATOM 1615 C CA . ALA A 1 213 ? 13.422 32.812 5.305 1 91.75 213 ALA A CA 1
ATOM 1616 C C . ALA A 1 213 ? 11.961 33.25 5.402 1 91.75 213 ALA A C 1
ATOM 1618 O O . ALA A 1 213 ? 11.672 34.469 5.441 1 91.75 213 ALA A O 1
ATOM 1619 N N . GLU A 1 214 ? 11.078 32.312 5.422 1 90.19 214 GLU A N 1
ATOM 1620 C CA . GLU A 1 214 ? 9.656 32.625 5.516 1 90.19 214 GLU A CA 1
ATOM 1621 C C . GLU A 1 214 ? 9.328 33.312 6.848 1 90.19 214 GLU A C 1
ATOM 1623 O O . GLU A 1 214 ? 8.531 34.25 6.895 1 90.19 214 GLU A O 1
ATOM 1628 N N . LEU A 1 215 ? 9.875 32.875 7.879 1 92.69 215 LEU A N 1
ATOM 1629 C CA . LEU A 1 215 ? 9.648 33.438 9.203 1 92.69 215 LEU A CA 1
ATOM 1630 C C . LEU A 1 215 ? 10.188 34.875 9.289 1 92.69 215 LEU A C 1
ATOM 1632 O O . LEU A 1 215 ? 9.547 35.75 9.867 1 92.69 215 LEU A O 1
ATOM 1636 N N . LEU A 1 216 ? 11.328 35.062 8.703 1 95.25 216 LEU A N 1
ATOM 1637 C CA . LEU A 1 216 ? 11.945 36.406 8.727 1 95.25 216 LEU A CA 1
ATOM 1638 C C . LEU A 1 216 ? 11.117 37.406 7.918 1 95.25 216 LEU A C 1
ATOM 1640 O O . LEU A 1 216 ? 10.984 38.562 8.312 1 95.25 216 LEU A O 1
ATOM 1644 N N . LEU A 1 217 ? 10.648 36.906 6.84 1 93.69 217 LEU A N 1
ATOM 1645 C CA . LEU A 1 217 ? 9.859 37.812 5.984 1 93.69 217 LEU A CA 1
ATOM 1646 C C . LEU A 1 217 ? 8.625 38.312 6.715 1 93.69 217 LEU A C 1
ATOM 1648 O O . LEU A 1 217 ? 8.219 39.469 6.539 1 93.69 217 LEU A O 1
ATOM 1652 N N . HIS A 1 218 ? 8.047 37.562 7.609 1 91 218 HIS A N 1
ATOM 1653 C CA . HIS A 1 218 ? 6.781 37.906 8.25 1 91 218 HIS A CA 1
ATOM 1654 C C . HIS A 1 218 ? 7.016 38.5 9.625 1 91 218 HIS A C 1
ATOM 1656 O O . HIS A 1 218 ? 6.242 39.344 10.078 1 91 218 HIS A O 1
ATOM 1662 N N . TYR A 1 219 ? 8.117 38.062 10.289 1 94.75 219 TYR A N 1
ATOM 1663 C CA . TYR A 1 219 ? 8.203 38.438 11.703 1 94.75 219 TYR A CA 1
ATOM 1664 C C . TYR A 1 219 ? 9.57 39 12.039 1 94.75 219 TYR A C 1
ATOM 1666 O O . TYR A 1 219 ? 9.781 39.5 13.141 1 94.75 219 TYR A O 1
ATOM 1674 N N . GLY A 1 220 ? 10.445 38.969 11.125 1 97 220 GLY A N 1
ATOM 1675 C CA . GLY A 1 220 ? 11.797 39.406 11.406 1 97 220 GLY A CA 1
ATOM 1676 C C . GLY A 1 220 ? 11.898 40.938 11.562 1 97 220 GLY A C 1
ATOM 1677 O O . GLY A 1 220 ? 11.07 41.656 11.031 1 97 220 GLY A O 1
ATOM 1678 N N . THR A 1 221 ? 12.891 41.375 12.289 1 97.38 221 THR A N 1
ATOM 1679 C CA . THR A 1 221 ? 13.219 42.781 12.32 1 97.38 221 THR A CA 1
ATOM 1680 C C . THR A 1 221 ? 13.891 43.219 11.016 1 97.38 221 THR A C 1
ATOM 1682 O O . THR A 1 221 ? 14.352 42.375 10.242 1 97.38 221 THR A O 1
ATOM 1685 N N . ASP A 1 222 ? 13.977 44.5 10.82 1 97.31 222 ASP A N 1
ATOM 1686 C CA . ASP A 1 222 ? 14.656 45 9.633 1 97.31 222 ASP A CA 1
ATOM 1687 C C . ASP A 1 222 ? 16.125 44.594 9.625 1 97.31 222 ASP A C 1
ATOM 1689 O O . ASP A 1 222 ? 16.672 44.25 8.578 1 97.31 222 ASP A O 1
ATOM 1693 N N . ALA A 1 223 ? 16.719 44.688 10.789 1 97.31 223 ALA A N 1
ATOM 1694 C CA . ALA A 1 223 ? 18.125 44.281 10.898 1 97.31 223 ALA A CA 1
ATOM 1695 C C . ALA A 1 223 ? 18.312 42.812 10.531 1 97.31 223 ALA A C 1
ATOM 1697 O O . ALA A 1 223 ? 19.266 42.469 9.828 1 97.31 223 ALA A O 1
ATOM 1698 N N . GLN A 1 224 ? 17.453 42 11 1 97.69 224 GLN A N 1
ATOM 1699 C CA . GLN A 1 224 ? 17.516 40.562 10.703 1 97.69 224 GLN A CA 1
ATOM 1700 C C . GLN A 1 224 ? 17.312 40.312 9.219 1 97.69 224 GLN A C 1
ATOM 1702 O O . GLN A 1 224 ? 18.047 39.531 8.609 1 97.69 224 GLN A O 1
ATOM 1707 N N . ARG A 1 225 ? 16.297 40.844 8.617 1 97.88 225 ARG A N 1
ATOM 1708 C CA . ARG A 1 225 ? 16 40.656 7.199 1 97.88 225 ARG A CA 1
ATOM 1709 C C . ARG A 1 225 ? 17.188 41.094 6.34 1 97.88 225 ARG A C 1
ATOM 1711 O O . ARG A 1 225 ? 17.609 40.375 5.438 1 97.88 225 ARG A O 1
ATOM 1718 N N . ASN A 1 226 ? 17.688 42.25 6.676 1 97.81 226 ASN A N 1
ATOM 1719 C CA . ASN A 1 226 ? 18.781 42.812 5.887 1 97.81 226 ASN A CA 1
ATOM 1720 C C . ASN A 1 226 ? 20.047 41.969 6.004 1 97.81 226 ASN A C 1
ATOM 1722 O O . ASN A 1 226 ? 20.859 41.938 5.082 1 97.81 226 ASN A O 1
ATOM 1726 N N . TYR A 1 227 ? 20.188 41.344 7.07 1 97.56 227 TYR A N 1
ATOM 1727 C CA . TYR A 1 227 ? 21.391 40.531 7.285 1 97.56 227 TYR A CA 1
ATOM 1728 C C . TYR A 1 227 ? 21.219 39.156 6.664 1 97.56 227 TYR A C 1
ATOM 1730 O O . TYR A 1 227 ? 22.078 38.719 5.906 1 97.56 227 TYR A O 1
ATOM 1738 N N . TYR A 1 228 ? 20.188 38.469 6.938 1 97.75 228 TYR A N 1
ATOM 1739 C CA . TYR A 1 228 ? 20.062 37.031 6.648 1 97.75 228 TYR A CA 1
ATOM 1740 C C . TYR A 1 228 ? 19.5 36.812 5.246 1 97.75 228 TYR A C 1
ATOM 1742 O O . TYR A 1 228 ? 19.922 35.906 4.543 1 97.75 228 TYR A O 1
ATOM 1750 N N . LEU A 1 229 ? 18.484 37.531 4.801 1 98 229 LEU A N 1
ATOM 1751 C CA . LEU A 1 229 ? 17.766 37.219 3.578 1 98 229 LEU A CA 1
ATOM 1752 C C . LEU A 1 229 ? 18.703 37.25 2.371 1 98 229 LEU A C 1
ATOM 1754 O O . LEU A 1 229 ? 18.656 36.344 1.534 1 98 229 LEU A O 1
ATOM 1758 N N . PRO A 1 230 ? 19.547 38.312 2.23 1 98.06 230 PRO A N 1
ATOM 1759 C CA . PRO A 1 230 ? 20.484 38.281 1.101 1 98.06 230 PRO A CA 1
ATOM 1760 C C . PRO A 1 230 ? 21.422 37.062 1.166 1 98.06 230 PRO A C 1
ATOM 1762 O O . PRO A 1 230 ? 21.75 36.5 0.134 1 98.06 230 PRO A O 1
ATOM 1765 N N . ARG A 1 231 ? 21.906 36.75 2.32 1 97.62 231 ARG A N 1
ATOM 1766 C CA . ARG A 1 231 ? 22.844 35.625 2.516 1 97.62 231 ARG A CA 1
ATOM 1767 C C . ARG A 1 231 ? 22.156 34.281 2.215 1 97.62 231 ARG A C 1
ATOM 1769 O O . ARG A 1 231 ? 22.781 33.375 1.641 1 97.62 231 ARG A O 1
ATOM 1776 N N . LEU A 1 232 ? 20.906 34.188 2.609 1 97.38 232 LEU A N 1
ATOM 1777 C CA . LEU A 1 232 ? 20.109 33 2.285 1 97.38 232 LEU A CA 1
ATOM 1778 C C . LEU A 1 232 ? 19.875 32.906 0.783 1 97.38 232 LEU A C 1
ATOM 1780 O O . LEU A 1 232 ? 19.953 31.812 0.208 1 97.38 232 LEU A O 1
ATOM 1784 N N . ALA A 1 233 ? 19.578 33.969 0.149 1 97 233 ALA A N 1
ATOM 1785 C CA . ALA A 1 233 ? 19.297 34.031 -1.283 1 97 233 ALA A CA 1
ATOM 1786 C C . ALA A 1 233 ? 20.5 33.562 -2.096 1 97 233 ALA A C 1
ATOM 1788 O O . ALA A 1 233 ? 20.344 32.875 -3.111 1 97 233 ALA A O 1
ATOM 1789 N N . ARG A 1 234 ? 21.688 33.875 -1.588 1 95.69 234 ARG A N 1
ATOM 1790 C CA . ARG A 1 234 ? 22.906 33.531 -2.314 1 95.69 234 ARG A CA 1
ATOM 1791 C C . ARG A 1 234 ? 23.406 32.156 -1.914 1 95.69 234 ARG A C 1
ATOM 1793 O O . ARG A 1 234 ? 24.375 31.656 -2.488 1 95.69 234 ARG A O 1
ATOM 1800 N N . GLY A 1 235 ? 22.828 31.562 -1.005 1 95.25 235 GLY A N 1
ATOM 1801 C CA . GLY A 1 235 ? 23.234 30.25 -0.551 1 95.25 235 GLY A CA 1
ATOM 1802 C C . GLY A 1 235 ? 24.469 30.281 0.341 1 95.25 235 GLY A C 1
ATOM 1803 O O . GLY A 1 235 ? 25.078 29.25 0.588 1 95.25 235 GLY A O 1
ATOM 1804 N N . GLU A 1 236 ? 24.828 31.453 0.746 1 96.31 236 GLU A N 1
ATOM 1805 C CA . GLU A 1 236 ? 25.906 31.578 1.73 1 96.31 236 GLU A CA 1
ATOM 1806 C C . GLU A 1 236 ? 25.5 30.938 3.059 1 96.31 236 GLU A C 1
ATOM 1808 O O . GLU A 1 236 ? 26.297 30.234 3.676 1 96.31 236 GLU A O 1
ATOM 1813 N N . ASP A 1 237 ? 24.328 31.266 3.453 1 96.31 237 ASP A N 1
ATOM 1814 C CA . ASP A 1 237 ? 23.75 30.594 4.609 1 96.31 237 ASP A CA 1
ATOM 1815 C C . ASP A 1 237 ? 22.781 29.484 4.176 1 96.31 237 ASP A C 1
ATOM 1817 O O . ASP A 1 237 ? 21.906 29.719 3.332 1 96.31 237 ASP A O 1
ATOM 1821 N N . ILE A 1 238 ? 23.016 28.344 4.629 1 96.81 238 ILE A N 1
ATOM 1822 C CA . ILE A 1 238 ? 22.078 27.234 4.484 1 96.81 238 ILE A CA 1
ATOM 1823 C C . ILE A 1 238 ? 21.281 27.047 5.777 1 96.81 238 ILE A C 1
ATOM 1825 O O . ILE A 1 238 ? 21.844 26.734 6.824 1 96.81 238 ILE A O 1
ATOM 1829 N N . PRO A 1 239 ? 20.016 27.25 5.656 1 96.5 239 PRO A N 1
ATOM 1830 C CA . PRO A 1 239 ? 19.203 27.203 6.879 1 96.5 239 PRO A CA 1
ATOM 1831 C C . PRO A 1 239 ? 18.641 25.812 7.16 1 96.5 239 PRO A C 1
ATOM 1833 O O . PRO A 1 239 ? 18.531 24.984 6.246 1 96.5 239 PRO A O 1
ATOM 1836 N N . CYS A 1 240 ? 18.344 25.484 8.344 1 96.25 240 CYS A N 1
ATOM 1837 C CA . CYS A 1 240 ? 17.469 24.406 8.805 1 96.25 240 CYS A CA 1
ATOM 1838 C C . CYS A 1 240 ? 16.562 24.875 9.938 1 96.25 240 CYS A C 1
ATOM 1840 O O . CYS A 1 240 ? 16.703 26 10.422 1 96.25 240 CYS A O 1
ATOM 1842 N N . PHE A 1 241 ? 15.578 24.125 10.234 1 95.69 241 PHE A N 1
ATOM 1843 C CA . PHE A 1 241 ? 14.695 24.469 11.344 1 95.69 241 PHE A CA 1
ATOM 1844 C C . PHE A 1 241 ? 14.484 23.25 12.242 1 95.69 241 PHE A C 1
ATOM 1846 O O . PHE A 1 241 ? 14.008 22.203 11.789 1 95.69 241 PHE A O 1
ATOM 1853 N N . ALA A 1 242 ? 14.781 23.406 13.469 1 97.06 242 ALA A N 1
ATOM 1854 C CA . ALA A 1 242 ? 14.711 22.312 14.445 1 97.06 242 ALA A CA 1
ATOM 1855 C C . ALA A 1 242 ? 13.484 22.453 15.336 1 97.06 242 ALA A C 1
ATOM 1857 O O . ALA A 1 242 ? 13.445 23.328 16.203 1 97.06 242 ALA A O 1
ATOM 1858 N N . LEU A 1 243 ? 12.555 21.578 15.164 1 95.25 243 LEU A N 1
ATOM 1859 C CA . LEU A 1 243 ? 11.32 21.594 15.945 1 95.25 243 LEU A CA 1
ATOM 1860 C C . LEU A 1 243 ? 11.156 20.281 16.703 1 95.25 243 LEU A C 1
ATOM 1862 O O . LEU A 1 243 ? 11.039 20.281 17.938 1 95.25 243 LEU A O 1
ATOM 1866 N N . THR A 1 244 ? 11.273 19.141 16.078 1 96.19 244 THR A N 1
ATOM 1867 C CA . THR A 1 244 ? 10.953 17.828 16.625 1 96.19 244 THR A CA 1
ATOM 1868 C C . THR A 1 244 ? 12.008 17.391 17.641 1 96.19 244 THR A C 1
ATOM 1870 O O . THR A 1 244 ? 13.203 17.594 17.422 1 96.19 244 THR A O 1
ATOM 1873 N N . SER A 1 245 ? 11.57 16.953 18.75 1 96 245 SER A N 1
ATOM 1874 C CA . SER A 1 245 ? 12.414 16.344 19.781 1 96 245 SER A CA 1
ATOM 1875 C C . SER A 1 245 ? 12.023 14.891 20.016 1 96 245 SER A C 1
ATOM 1877 O O . SER A 1 245 ? 10.945 14.453 19.594 1 96 245 SER A O 1
ATOM 1879 N N . PRO A 1 246 ? 12.805 14.102 20.625 1 95.38 246 PRO A N 1
ATOM 1880 C CA . PRO A 1 246 ? 12.484 12.688 20.828 1 95.38 24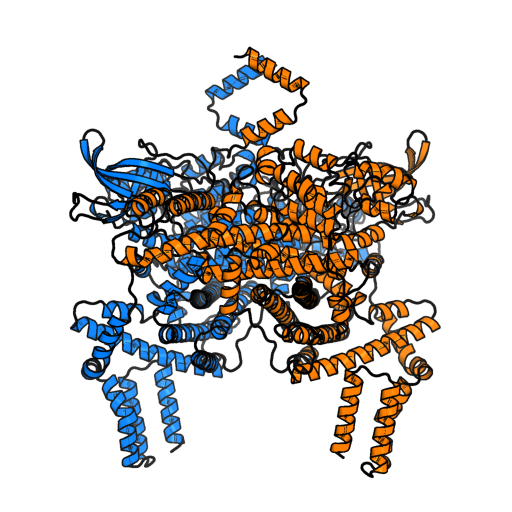6 PRO A CA 1
ATOM 1881 C C . PRO A 1 246 ? 11.148 12.484 21.547 1 95.38 246 PRO A C 1
ATOM 1883 O O . PRO A 1 246 ? 10.461 11.484 21.297 1 95.38 246 PRO A O 1
ATOM 1886 N N . TYR A 1 247 ? 10.758 13.414 22.328 1 94.69 247 TYR A N 1
ATOM 1887 C CA . TYR A 1 247 ? 9.578 13.195 23.156 1 94.69 247 TYR A CA 1
ATOM 1888 C C . TYR A 1 247 ? 8.391 14.008 22.641 1 94.69 247 TYR A C 1
ATOM 1890 O O . TYR A 1 247 ? 7.289 13.906 23.172 1 94.69 247 TYR A O 1
ATOM 1898 N N . ALA A 1 248 ? 8.656 14.852 21.641 1 94.31 248 ALA A N 1
ATOM 1899 C CA . ALA A 1 248 ? 7.598 15.656 21.031 1 94.31 248 ALA A CA 1
ATOM 1900 C C . ALA A 1 248 ? 7.68 15.617 19.5 1 94.31 248 ALA A C 1
ATOM 1902 O O . ALA A 1 248 ? 8.547 16.266 18.906 1 94.31 248 ALA A O 1
ATOM 1903 N N . GLY A 1 249 ? 6.812 14.898 18.922 1 93.06 249 GLY A N 1
ATOM 1904 C CA . GLY A 1 249 ? 6.68 14.828 17.484 1 93.06 249 GLY A CA 1
ATOM 1905 C C . GLY A 1 249 ? 5.469 15.578 16.953 1 93.06 249 GLY A C 1
ATOM 1906 O O . GLY A 1 249 ? 5.48 16.812 16.875 1 93.06 249 GLY A O 1
ATOM 1907 N N . SER A 1 250 ? 4.348 14.828 16.75 1 90.25 250 SER A N 1
ATOM 1908 C CA . SER A 1 250 ? 3.1 15.445 16.328 1 90.25 250 SER A CA 1
ATOM 1909 C C . SER A 1 250 ? 2.57 16.422 17.375 1 90.25 250 SER A C 1
ATOM 1911 O O . SER A 1 250 ? 1.917 17.406 17.031 1 90.25 250 SER A O 1
ATOM 1913 N N . ASP A 1 251 ? 2.904 16.125 18.562 1 90 251 ASP A N 1
ATOM 1914 C CA . ASP A 1 251 ? 2.598 17.031 19.672 1 90 251 ASP A CA 1
ATOM 1915 C C . ASP A 1 251 ? 3.715 18.062 19.859 1 90 251 ASP A C 1
ATOM 1917 O O . ASP A 1 251 ? 4.273 18.188 20.953 1 90 251 ASP A O 1
ATOM 1921 N N . ALA A 1 252 ? 3.904 18.828 18.875 1 87.94 252 ALA A N 1
ATOM 1922 C CA . ALA A 1 252 ? 5.055 19.734 18.828 1 87.94 252 ALA A CA 1
ATOM 1923 C C . ALA A 1 252 ? 4.965 20.797 19.906 1 87.94 252 ALA A C 1
ATOM 1925 O O . ALA A 1 252 ? 5.984 21.375 20.312 1 87.94 252 ALA A O 1
ATOM 1926 N N . GLY A 1 253 ? 3.822 21.078 20.406 1 87.5 253 GLY A N 1
ATOM 1927 C CA . GLY A 1 253 ? 3.664 22.062 21.453 1 87.5 253 GLY A CA 1
ATOM 1928 C C . GLY A 1 253 ? 4.254 21.625 22.781 1 87.5 253 GLY A C 1
ATOM 1929 O O . GLY A 1 253 ? 4.477 22.438 23.672 1 87.5 253 GLY A O 1
ATOM 1930 N N . ALA A 1 254 ? 4.617 20.359 22.875 1 88.94 254 ALA A N 1
ATOM 1931 C CA . ALA A 1 254 ? 5.102 19.797 24.125 1 88.94 254 ALA A CA 1
ATOM 1932 C C . ALA A 1 254 ? 6.621 19.656 24.109 1 88.94 254 ALA A C 1
ATOM 1934 O O . ALA A 1 254 ? 7.184 18.891 24.906 1 88.94 254 ALA A O 1
ATOM 1935 N N . ILE A 1 255 ? 7.301 20.375 23.281 1 92.06 255 ILE A N 1
ATOM 1936 C CA . ILE A 1 255 ? 8.75 20.234 23.188 1 92.06 255 ILE A CA 1
ATOM 1937 C C . ILE A 1 255 ? 9.383 20.516 24.547 1 92.06 255 ILE A C 1
ATOM 1939 O O . ILE A 1 255 ? 8.977 21.438 25.266 1 92.06 255 ILE A O 1
ATOM 1943 N N . PRO A 1 256 ? 10.375 19.688 24.953 1 91.69 256 PRO A N 1
ATOM 1944 C CA . PRO A 1 256 ? 11.016 19.844 26.266 1 91.69 256 PRO A CA 1
ATOM 1945 C C . PRO A 1 256 ? 12.18 20.828 26.234 1 91.69 256 PRO A C 1
ATOM 1947 O O . PRO A 1 256 ? 12.758 21.125 27.281 1 91.69 256 PRO A O 1
ATOM 1950 N N . ASP A 1 257 ? 12.578 21.281 25.125 1 95.56 257 ASP A N 1
ATOM 1951 C CA . ASP A 1 257 ? 13.695 22.219 24.984 1 95.56 257 ASP A CA 1
ATOM 1952 C C . ASP A 1 257 ? 13.398 23.547 25.672 1 95.56 257 ASP A C 1
ATOM 1954 O O . ASP A 1 257 ? 12.312 24.109 25.516 1 95.56 257 ASP A O 1
ATOM 1958 N N . VAL A 1 258 ? 14.43 24.062 26.406 1 96.44 258 VAL A N 1
ATOM 1959 C CA . VAL A 1 258 ? 14.133 25.188 27.281 1 96.44 258 VAL A CA 1
ATOM 1960 C C . VAL A 1 258 ? 15.203 26.266 27.109 1 96.44 258 VAL A C 1
ATOM 1962 O O . VAL A 1 258 ? 16.391 25.953 26.953 1 96.44 258 VAL A O 1
ATOM 1965 N N . GLY A 1 259 ? 14.766 27.453 27.109 1 98.12 259 GLY A N 1
ATOM 1966 C CA . GLY A 1 259 ? 15.609 28.625 27.219 1 98.12 259 GLY A CA 1
ATOM 1967 C C . GLY A 1 259 ? 15.281 29.484 28.422 1 98.12 259 GLY A C 1
ATOM 1968 O O . GLY A 1 259 ? 14.188 30.047 28.516 1 98.12 259 GLY A O 1
ATOM 1969 N N . ILE A 1 260 ? 16.266 29.641 29.328 1 98.19 260 ILE A N 1
ATOM 1970 C CA . ILE A 1 260 ? 16.062 30.406 30.547 1 98.19 260 ILE A CA 1
ATOM 1971 C C . ILE A 1 260 ? 16.609 31.828 30.359 1 98.19 260 ILE A C 1
ATOM 1973 O O . ILE A 1 260 ? 17.781 32 30.031 1 98.19 260 ILE A O 1
ATOM 1977 N N . VAL A 1 261 ? 15.773 32.781 30.625 1 97.94 261 VAL A N 1
ATOM 1978 C CA . VAL A 1 261 ? 16.188 34.188 30.516 1 97.94 261 VAL A CA 1
ATOM 1979 C C . VAL A 1 261 ? 17.281 34.469 31.531 1 97.94 261 VAL A C 1
ATOM 1981 O O . VAL A 1 261 ? 17.156 34.125 32.719 1 97.94 261 VAL A O 1
ATOM 1984 N N . CYS A 1 262 ? 18.359 35.062 31.047 1 97.31 262 CYS A N 1
ATOM 1985 C CA . CYS A 1 262 ? 19.469 35.438 31.906 1 97.31 262 CYS A CA 1
ATOM 1986 C C . CYS A 1 262 ? 20.344 36.5 31.25 1 97.31 262 CYS A C 1
ATOM 1988 O O . CYS A 1 262 ? 20.094 36.906 30.125 1 97.31 262 CYS A O 1
ATOM 1990 N N . LYS A 1 263 ? 21.25 36.969 32.031 1 96.44 263 LYS A N 1
ATOM 1991 C CA . LYS A 1 263 ? 22.297 37.844 31.5 1 96.44 263 LYS A CA 1
ATOM 1992 C C . LYS A 1 263 ? 23.547 37.062 31.141 1 96.44 263 LYS A C 1
ATOM 1994 O O . LYS A 1 263 ? 23.922 36.125 31.859 1 96.44 263 LYS A O 1
ATOM 1999 N N . GLY A 1 264 ? 24.125 37.375 30 1 94.94 264 GLY A N 1
ATOM 2000 C CA . GLY A 1 264 ? 25.328 36.719 29.562 1 94.94 264 GLY A CA 1
ATOM 2001 C C . GLY A 1 264 ? 26.219 37.594 28.703 1 94.94 264 GLY A C 1
ATOM 2002 O O . GLY A 1 264 ? 25.828 38.719 28.344 1 94.94 264 GLY A O 1
ATOM 2003 N N . LEU A 1 265 ? 27.422 37.062 28.438 1 93.69 265 LEU A N 1
ATOM 2004 C CA . LEU A 1 265 ? 28.391 37.812 27.641 1 93.69 265 LEU A CA 1
ATOM 2005 C C . LEU A 1 265 ? 28.188 37.562 26.156 1 93.69 265 LEU A C 1
ATOM 2007 O O . LEU A 1 265 ? 28.125 36.406 25.734 1 93.69 265 LEU A O 1
ATOM 2011 N N . HIS A 1 266 ? 28.047 38.531 25.359 1 92.56 266 HIS A N 1
ATOM 2012 C CA . HIS A 1 266 ? 27.969 38.469 23.906 1 92.56 266 HIS A CA 1
ATOM 2013 C C . HIS A 1 266 ? 28.781 39.594 23.266 1 92.56 266 HIS A C 1
ATOM 2015 O O . HIS A 1 266 ? 28.531 40.781 23.516 1 92.56 266 HIS A O 1
ATOM 2021 N N . GLU A 1 267 ? 29.781 39.156 22.453 1 90.81 267 GLU A N 1
ATOM 2022 C CA . GLU A 1 267 ? 30.672 40.125 21.812 1 90.81 267 GLU A CA 1
ATOM 2023 C C . GLU A 1 267 ? 31.281 41.062 22.828 1 90.81 267 GLU A C 1
ATOM 2025 O O . GLU A 1 267 ? 31.328 42.281 22.609 1 90.81 267 GLU A O 1
ATOM 2030 N N . GLY A 1 268 ? 31.547 40.656 23.984 1 90.88 268 GLY A N 1
ATOM 2031 C CA . GLY A 1 268 ? 32.25 41.375 25 1 90.88 268 GLY A CA 1
ATOM 2032 C C . GLY A 1 268 ? 31.359 42.188 25.906 1 90.88 268 GLY A C 1
ATOM 2033 O O . GLY A 1 268 ? 31.828 42.844 26.844 1 90.88 268 GLY A O 1
ATOM 2034 N N . GLU A 1 269 ? 30.062 42.188 25.703 1 94.62 269 GLU A N 1
ATOM 2035 C CA . GLU A 1 269 ? 29.125 42.969 26.516 1 94.62 269 GLU A CA 1
ATOM 2036 C C . GLU A 1 269 ? 28.141 42.031 27.234 1 94.62 269 GLU A C 1
ATOM 2038 O O . GLU A 1 269 ? 27.781 41 26.703 1 94.62 269 GLU A O 1
ATOM 2043 N N . GLN A 1 270 ? 27.719 42.531 28.328 1 95.56 270 GLN A N 1
ATOM 2044 C CA . GLN A 1 270 ? 26.672 41.812 29.047 1 95.56 270 GLN A CA 1
ATOM 2045 C C . GLN A 1 270 ? 25.281 42.188 28.531 1 95.56 270 GLN A C 1
ATOM 2047 O O . GLN A 1 270 ? 24.891 43.344 28.578 1 95.56 270 GLN A O 1
ATOM 2052 N N . VAL A 1 271 ? 24.625 41.25 28.047 1 95.94 271 VAL A N 1
ATOM 2053 C CA . VAL A 1 271 ? 23.312 41.5 27.484 1 95.94 271 VAL A CA 1
ATOM 2054 C C . VAL A 1 271 ? 22.312 40.469 27.984 1 95.94 271 VAL A C 1
ATOM 2056 O O . VAL A 1 271 ? 22.703 39.438 28.531 1 95.94 271 VAL A O 1
ATOM 2059 N N . LEU A 1 272 ? 21.031 40.812 27.781 1 96.19 272 LEU A N 1
ATOM 2060 C CA . LEU A 1 272 ? 19.984 39.844 28.078 1 96.19 272 LEU A CA 1
ATOM 2061 C C . LEU A 1 272 ? 19.891 38.781 26.984 1 96.19 272 LEU A C 1
ATOM 2063 O O . LEU A 1 272 ? 20.062 39.094 25.797 1 96.19 272 LEU A O 1
ATOM 2067 N N . GLY A 1 273 ? 19.609 37.594 27.406 1 97.69 273 GLY A N 1
ATOM 2068 C CA . GLY A 1 273 ? 19.438 36.5 26.469 1 97.69 273 GLY A CA 1
ATOM 2069 C C . GLY A 1 273 ? 18.875 35.25 27.125 1 97.69 273 GLY A C 1
ATOM 2070 O O . GLY A 1 273 ? 18.094 35.344 28.078 1 97.69 273 GLY A O 1
ATOM 2071 N N . PHE A 1 274 ? 19.094 34.188 26.469 1 98.38 274 PHE A N 1
ATOM 2072 C CA . PHE A 1 274 ? 18.641 32.875 26.953 1 98.38 274 PHE A CA 1
ATOM 2073 C C . PHE A 1 274 ? 19.812 31.906 27.094 1 98.38 274 PHE A C 1
ATOM 2075 O O . PHE A 1 274 ? 20.703 31.891 26.25 1 98.38 274 PHE A O 1
ATOM 2082 N N . LYS A 1 275 ? 19.844 31.188 28.141 1 98.31 275 LYS A N 1
ATOM 2083 C CA . LYS A 1 275 ? 20.594 29.938 28.172 1 98.31 275 LYS A CA 1
ATOM 2084 C C . LYS A 1 275 ? 19.75 28.766 27.719 1 98.31 275 LYS A C 1
ATOM 2086 O O . LYS A 1 275 ? 18.875 28.297 28.469 1 98.31 275 LYS A O 1
ATOM 2091 N N . VAL A 1 276 ? 20.078 28.25 26.531 1 98.5 276 VAL A N 1
ATOM 2092 C CA . VAL A 1 276 ? 19.156 27.328 25.859 1 98.5 276 VAL A CA 1
ATOM 2093 C C . VAL A 1 276 ? 19.75 25.906 25.875 1 98.5 276 VAL A C 1
ATOM 2095 O O . VAL A 1 276 ? 20.938 25.734 25.609 1 98.5 276 VAL A O 1
ATOM 2098 N N . THR A 1 277 ? 19 24.922 26.266 1 98 277 THR A N 1
ATOM 2099 C CA . THR A 1 277 ? 19.297 23.5 26.172 1 98 277 THR A CA 1
ATOM 2100 C C . THR A 1 277 ? 18.266 22.797 25.281 1 98 277 THR A C 1
ATOM 2102 O O . THR A 1 277 ? 17.062 22.938 25.484 1 98 277 THR A O 1
ATOM 2105 N N . TRP A 1 278 ? 18.766 22.094 24.203 1 98 278 TRP A N 1
ATOM 2106 C CA . TRP A 1 278 ? 17.844 21.422 23.297 1 98 278 TRP A CA 1
ATOM 2107 C C . TRP A 1 278 ? 18.422 20.094 22.812 1 98 278 TRP A C 1
ATOM 2109 O O . TRP A 1 278 ? 19.625 19.844 22.938 1 98 278 TRP A O 1
ATOM 2119 N N . ASP A 1 279 ? 17.594 19.156 22.469 1 97.5 279 ASP A N 1
ATOM 2120 C CA . ASP A 1 279 ? 17.844 17.891 21.781 1 97.5 279 ASP A CA 1
ATOM 2121 C C . ASP A 1 279 ? 16.812 17.656 20.672 1 97.5 279 ASP A C 1
ATOM 2123 O O . ASP A 1 279 ? 15.68 17.25 20.953 1 97.5 279 ASP A O 1
ATOM 2127 N N . LYS A 1 280 ? 17.266 17.969 19.438 1 98 280 LYS A N 1
ATOM 2128 C CA . LYS A 1 280 ? 16.344 17.875 18.297 1 98 280 LYS A CA 1
ATOM 2129 C C . LYS A 1 280 ? 16.781 16.781 17.344 1 98 280 LYS A C 1
ATOM 2131 O O . LYS A 1 280 ? 17.953 16.391 17.312 1 98 280 LYS A O 1
ATOM 2136 N N . ARG A 1 281 ? 15.812 16.25 16.578 1 97.81 281 ARG A N 1
ATOM 2137 C CA . ARG A 1 281 ? 16.094 15.203 15.602 1 97.81 281 ARG A CA 1
ATOM 2138 C C . ARG A 1 281 ? 15.266 15.398 14.336 1 97.81 281 ARG A C 1
ATOM 2140 O O . ARG A 1 281 ? 14.336 16.203 14.312 1 97.81 281 ARG A O 1
ATOM 2147 N N . TYR A 1 282 ? 15.664 14.688 13.266 1 97.5 282 TYR A N 1
ATOM 2148 C CA . TYR A 1 282 ? 14.992 14.695 11.969 1 97.5 282 TYR A CA 1
ATOM 2149 C C . TYR A 1 282 ? 15.094 16.062 11.312 1 97.5 282 TYR A C 1
ATOM 2151 O O . TYR A 1 282 ? 14.156 16.516 10.641 1 97.5 282 TYR A O 1
ATOM 2159 N N . ILE A 1 283 ? 16.188 16.75 11.461 1 97.38 283 ILE A N 1
ATOM 2160 C CA . ILE A 1 283 ? 16.297 18.109 10.945 1 97.38 283 ILE A CA 1
ATOM 2161 C C . ILE A 1 283 ? 16.875 18.078 9.539 1 97.38 283 ILE A C 1
ATOM 2163 O O . ILE A 1 283 ? 18.078 17.844 9.359 1 97.38 283 ILE A O 1
ATOM 2167 N N . THR A 1 284 ? 16.047 18.312 8.562 1 96.62 284 THR A N 1
ATOM 2168 C CA . THR A 1 284 ? 16.5 18.359 7.176 1 96.62 284 THR A CA 1
ATOM 2169 C C . THR A 1 284 ? 17.469 19.531 6.961 1 96.62 284 THR A C 1
ATOM 2171 O O . THR A 1 284 ? 17.219 20.641 7.402 1 96.62 284 THR A O 1
ATOM 2174 N N . LEU A 1 285 ? 18.578 19.266 6.344 1 97.38 285 LEU A N 1
ATOM 2175 C CA . LEU A 1 285 ? 19.703 20.156 6.062 1 97.38 285 LEU A CA 1
ATOM 2176 C C . LEU A 1 285 ? 20.484 20.469 7.336 1 97.38 285 LEU A C 1
ATOM 2178 O O . LEU A 1 285 ? 21.5 21.156 7.293 1 97.38 285 LEU A O 1
ATOM 2182 N N . GLY A 1 286 ? 20.109 19.922 8.484 1 97.69 286 GLY A N 1
ATOM 2183 C CA . GLY A 1 286 ? 20.75 20.156 9.766 1 97.69 286 GLY A CA 1
ATOM 2184 C C . GLY A 1 286 ? 22.25 19.875 9.742 1 97.69 286 GLY A C 1
ATOM 2185 O O . GLY A 1 286 ? 23.047 20.703 10.211 1 97.69 286 GLY A O 1
ATOM 2186 N N . PRO A 1 287 ? 22.688 18.812 9.164 1 98.12 287 PRO A N 1
ATOM 2187 C CA . PRO A 1 287 ? 24.109 18.438 9.195 1 98.12 287 PRO A CA 1
ATOM 2188 C C . PRO A 1 287 ? 25.016 19.453 8.492 1 98.12 287 PRO A C 1
ATOM 2190 O O . PRO A 1 287 ? 26.203 19.562 8.812 1 98.12 287 PRO A O 1
ATOM 2193 N N . ILE A 1 288 ? 24.406 20.25 7.574 1 97.25 288 ILE A N 1
ATOM 2194 C CA . ILE A 1 288 ? 25.281 21.141 6.82 1 97.25 288 ILE A CA 1
ATOM 2195 C C . ILE A 1 288 ? 24.812 22.578 7.012 1 97.25 288 ILE A C 1
ATOM 2197 O O . ILE A 1 288 ? 25.344 23.5 6.375 1 97.25 288 ILE A O 1
ATOM 2201 N N . ALA A 1 289 ? 23.828 22.812 7.793 1 97.56 289 ALA A N 1
ATOM 2202 C CA . ALA A 1 289 ? 23.25 24.141 7.973 1 97.56 289 ALA A CA 1
ATOM 2203 C C . ALA A 1 289 ? 24.281 25.094 8.594 1 97.56 289 ALA A C 1
ATOM 2205 O O . ALA A 1 289 ? 25.062 24.703 9.461 1 97.56 289 ALA A O 1
ATOM 2206 N N . THR A 1 290 ? 24.25 26.344 8.172 1 97.62 290 THR A N 1
ATOM 2207 C CA . THR A 1 290 ? 25.094 27.375 8.758 1 97.62 290 THR A CA 1
ATOM 2208 C C . THR A 1 290 ? 24.297 28.25 9.727 1 97.62 290 THR A C 1
ATOM 2210 O O . THR A 1 290 ? 24.875 28.953 10.555 1 97.62 290 THR A O 1
ATOM 2213 N N . VAL A 1 291 ? 23.031 28.219 9.602 1 97.25 291 VAL A N 1
ATOM 2214 C CA . VAL A 1 291 ? 22.156 28.922 10.523 1 97.25 291 VAL A CA 1
ATOM 2215 C C . VAL A 1 291 ? 21.016 28 10.961 1 97.25 291 VAL A C 1
ATOM 2217 O O . VAL A 1 291 ? 20.359 27.375 10.117 1 97.25 291 VAL A O 1
ATOM 2220 N N . LEU A 1 292 ? 20.797 27.938 12.227 1 97.81 292 LEU A N 1
ATOM 2221 C CA . LEU A 1 292 ? 19.828 27.031 12.852 1 97.81 292 LEU A CA 1
ATOM 2222 C C . LEU A 1 292 ? 18.625 27.812 13.359 1 97.81 292 LEU A C 1
ATOM 2224 O O . LEU A 1 292 ? 18.75 28.656 14.25 1 97.81 292 LEU A O 1
ATOM 2228 N N . GLY A 1 293 ? 17.453 27.594 12.68 1 96.94 293 GLY A N 1
ATOM 2229 C CA . GLY A 1 293 ? 16.219 27.938 13.352 1 96.94 293 GLY A CA 1
ATOM 2230 C C . GLY A 1 293 ? 15.836 26.969 14.453 1 96.94 293 GLY A C 1
ATOM 2231 O O . GLY A 1 293 ? 15.836 25.75 14.242 1 96.94 293 GLY A O 1
ATOM 2232 N N . LEU A 1 294 ? 15.539 27.5 15.633 1 98.12 294 LEU A N 1
ATOM 2233 C CA . LEU A 1 294 ? 15.289 26.641 16.781 1 98.12 294 LEU A CA 1
ATOM 2234 C C . LEU A 1 294 ? 14.023 27.078 17.516 1 98.12 294 LEU A C 1
ATOM 2236 O O . LEU A 1 294 ? 13.859 28.266 17.828 1 98.12 294 LEU A O 1
ATOM 2240 N N . ALA A 1 295 ? 13.156 26.156 17.781 1 97.25 295 ALA A N 1
ATOM 2241 C CA . ALA A 1 295 ? 12.008 26.391 18.656 1 97.25 295 ALA A CA 1
ATOM 2242 C C . ALA A 1 295 ? 12.273 25.844 20.047 1 97.25 295 ALA A C 1
ATOM 2244 O O . ALA A 1 295 ? 12.773 24.719 20.203 1 97.25 295 ALA A O 1
ATOM 2245 N N . PHE A 1 296 ? 12.039 26.594 21.047 1 97.62 296 PHE A N 1
ATOM 2246 C CA . PHE A 1 296 ? 12.211 26.188 22.438 1 97.62 296 PHE A CA 1
ATOM 2247 C C . PHE A 1 296 ? 11.195 26.891 23.344 1 97.62 296 PHE A C 1
ATOM 2249 O O . PHE A 1 296 ? 10.578 27.875 22.938 1 97.62 296 PHE A O 1
ATOM 2256 N N . ARG A 1 297 ? 11.016 26.391 24.484 1 96.25 297 ARG A N 1
ATOM 2257 C CA . ARG A 1 297 ? 10.164 27.031 25.484 1 96.25 297 ARG A CA 1
ATOM 2258 C C . ARG A 1 297 ? 10.945 28.047 26.297 1 96.25 297 ARG A C 1
ATOM 2260 O O . ARG A 1 297 ? 11.922 27.703 26.969 1 96.25 297 ARG A O 1
ATOM 2267 N N . ALA A 1 298 ? 10.469 29.234 26.281 1 97.38 298 ALA A N 1
ATOM 2268 C CA . ALA A 1 298 ? 11.125 30.297 27.031 1 97.38 298 ALA A CA 1
ATOM 2269 C C . ALA A 1 298 ? 10.594 30.375 28.469 1 97.38 298 ALA A C 1
ATOM 2271 O O . ALA A 1 298 ? 9.383 30.375 28.688 1 97.38 298 ALA A O 1
ATOM 2272 N N . GLU A 1 299 ? 11.547 30.375 29.406 1 97.06 299 GLU A N 1
ATOM 2273 C CA . GLU A 1 299 ? 11.234 30.5 30.812 1 97.06 299 GLU A CA 1
ATOM 2274 C C . GLU A 1 299 ? 11.945 31.703 31.438 1 97.06 299 GLU A C 1
ATOM 2276 O O . GLU A 1 299 ? 13.109 31.969 31.125 1 97.06 299 GLU A O 1
ATOM 2281 N N . ASP A 1 300 ? 11.242 32.438 32.219 1 97.38 300 ASP A N 1
ATOM 2282 C CA . ASP A 1 300 ? 11.805 33.594 32.906 1 97.38 300 ASP A CA 1
ATOM 2283 C C . ASP A 1 300 ? 11.531 33.5 34.406 1 97.38 300 ASP A C 1
ATOM 2285 O O . ASP A 1 300 ? 10.727 34.281 34.938 1 97.38 300 ASP A O 1
ATOM 2289 N N . PRO A 1 301 ? 12.273 32.719 35.062 1 95.12 301 PRO A N 1
ATOM 2290 C CA . PRO A 1 301 ? 12.023 32.531 36.5 1 95.12 301 PRO A CA 1
ATOM 2291 C C . PRO A 1 301 ? 12.258 33.812 37.281 1 95.12 301 PRO A C 1
ATOM 2293 O O . PRO A 1 301 ? 11.625 34.031 38.344 1 95.12 301 PRO A O 1
ATOM 2296 N N . ASP A 1 302 ? 13.07 34.781 36.844 1 95.44 302 ASP A N 1
ATOM 2297 C CA . ASP A 1 302 ? 13.453 35.969 37.594 1 95.44 302 ASP A CA 1
ATOM 2298 C C . ASP A 1 302 ? 12.703 37.219 37.094 1 95.44 302 ASP A C 1
ATOM 2300 O O . ASP A 1 302 ? 12.906 38.312 37.625 1 95.44 302 ASP A O 1
ATOM 2304 N N . GLY A 1 303 ? 11.93 37.094 36.094 1 95.56 303 GLY A N 1
ATOM 2305 C CA . GLY A 1 303 ? 11.117 38.188 35.594 1 95.56 303 GLY A CA 1
ATOM 2306 C C . GLY A 1 303 ? 11.945 39.281 34.938 1 95.56 303 GLY A C 1
ATOM 2307 O O . GLY A 1 303 ? 11.609 40.438 35.031 1 95.56 303 GLY A O 1
ATOM 2308 N N . LEU A 1 304 ? 12.914 38.906 34.344 1 95.12 304 LEU A N 1
ATOM 2309 C CA . LEU A 1 304 ? 13.828 39.875 33.719 1 95.12 304 LEU A CA 1
ATOM 2310 C C . LEU A 1 304 ? 13.195 40.531 32.5 1 95.12 304 LEU A C 1
ATOM 2312 O O . LEU A 1 304 ? 13.594 41.625 32.094 1 95.12 304 LEU A O 1
ATOM 2316 N N . LEU A 1 305 ? 12.227 39.906 31.891 1 94.19 305 LEU A N 1
ATOM 2317 C CA . LEU A 1 305 ? 11.547 40.438 30.703 1 94.19 305 LEU A CA 1
ATOM 2318 C C . LEU A 1 305 ? 10.148 40.938 31.062 1 94.19 305 LEU A C 1
ATOM 2320 O O . LEU A 1 305 ? 9.367 41.281 30.172 1 94.19 305 LEU A O 1
ATOM 2324 N N . GLY A 1 306 ? 9.844 40.906 32.312 1 87.69 306 GLY A N 1
ATOM 2325 C CA . GLY A 1 306 ? 8.539 41.344 32.812 1 87.69 306 GLY A CA 1
ATOM 2326 C C . GLY A 1 306 ? 7.973 40.406 33.875 1 87.69 306 GLY A C 1
ATOM 2327 O O . GLY A 1 306 ? 8.516 40.344 34.969 1 87.69 306 GLY A O 1
ATOM 2328 N N . ALA A 1 307 ? 7.012 39.5 33.375 1 85.06 307 ALA A N 1
ATOM 2329 C CA . ALA A 1 307 ? 6.375 38.594 34.312 1 85.06 307 ALA A CA 1
ATOM 2330 C C . ALA A 1 307 ? 7.172 37.312 34.469 1 85.06 307 ALA A C 1
ATOM 2332 O O . ALA A 1 307 ? 7.66 36.781 33.469 1 85.06 307 ALA A O 1
ATOM 2333 N N . ALA A 1 308 ? 7.25 36.906 35.688 1 90.94 308 ALA A N 1
ATOM 2334 C CA . ALA A 1 308 ? 7.949 35.656 35.969 1 90.94 308 ALA A CA 1
ATOM 2335 C C . ALA A 1 308 ? 7.145 34.469 35.469 1 90.94 308 ALA A C 1
ATOM 2337 O O . ALA A 1 308 ? 5.914 34.469 35.5 1 90.94 308 ALA A O 1
ATOM 2338 N N . GLY A 1 309 ? 7.867 33.469 34.969 1 92.12 309 GLY A N 1
ATOM 2339 C CA . GLY A 1 309 ? 7.199 32.25 34.562 1 92.12 309 GLY A CA 1
ATOM 2340 C C . GLY A 1 309 ? 7.473 31.875 33.094 1 92.12 309 GLY A C 1
ATOM 2341 O O . GLY A 1 309 ? 8.508 32.25 32.562 1 92.12 309 GLY A O 1
ATOM 2342 N N . SER A 1 310 ? 6.609 31 32.625 1 92.62 310 SER A N 1
ATOM 2343 C CA . SER A 1 310 ? 6.754 30.516 31.25 1 92.62 310 SER A CA 1
ATOM 2344 C C . SER A 1 310 ? 6.25 31.547 30.234 1 92.62 310 SER A C 1
ATOM 2346 O O . SER A 1 310 ? 5.145 32.062 30.391 1 92.62 310 SER A O 1
ATOM 2348 N N . LEU A 1 311 ? 6.988 31.844 29.297 1 94.44 311 LEU A N 1
ATOM 2349 C CA . LEU A 1 311 ? 6.648 32.875 28.328 1 94.44 311 LEU A CA 1
ATOM 2350 C C . LEU A 1 311 ? 6.062 32.25 27.062 1 94.44 311 LEU A C 1
ATOM 2352 O O . LEU A 1 311 ? 5.453 32.969 26.25 1 94.44 311 LEU A O 1
ATOM 2356 N N . GLY A 1 312 ? 6.246 30.969 26.859 1 92.75 312 GLY A N 1
ATOM 2357 C CA . GLY A 1 312 ? 5.734 30.281 25.688 1 92.75 312 GLY A CA 1
ATOM 2358 C C . GLY A 1 312 ? 6.824 29.875 24.703 1 92.75 312 GLY A C 1
ATOM 2359 O O . GLY A 1 312 ? 8 30.156 24.938 1 92.75 312 GLY A O 1
ATOM 2360 N N . ILE A 1 313 ? 6.414 29.266 23.609 1 95.31 313 ILE A N 1
ATOM 2361 C CA . ILE A 1 313 ? 7.355 28.797 22.609 1 95.31 313 ILE A CA 1
ATOM 2362 C C . ILE A 1 313 ? 7.953 29.984 21.859 1 95.31 313 ILE A C 1
ATOM 2364 O O . ILE A 1 313 ? 7.23 30.906 21.469 1 95.31 313 ILE A O 1
ATOM 2368 N N . THR A 1 314 ? 9.188 29.984 21.719 1 97 314 THR A N 1
ATOM 2369 C CA . THR A 1 314 ? 9.961 31.047 21.078 1 97 314 THR A CA 1
ATOM 2370 C C . THR A 1 314 ? 10.852 30.484 19.984 1 97 314 THR A C 1
ATOM 2372 O O . THR A 1 314 ? 11.359 29.359 20.094 1 97 314 THR A O 1
ATOM 2375 N N . CYS A 1 315 ? 11.008 31.25 18.875 1 97.19 315 CYS A N 1
ATOM 2376 C CA . CYS A 1 315 ? 11.867 30.844 17.781 1 97.19 315 CYS A CA 1
ATOM 2377 C C . CYS A 1 315 ? 13.062 31.781 17.641 1 97.19 315 CYS A C 1
ATOM 2379 O O . CYS A 1 315 ? 12.914 33 17.719 1 97.19 315 CYS A O 1
ATOM 2381 N N . ALA A 1 316 ? 14.234 31.203 17.484 1 98.19 316 ALA A N 1
ATOM 2382 C CA . ALA A 1 316 ? 15.461 31.984 17.328 1 98.19 316 ALA A CA 1
ATOM 2383 C C . ALA A 1 316 ? 16.297 31.469 16.156 1 98.19 316 ALA A C 1
ATOM 2385 O O . ALA A 1 316 ? 16.094 30.344 15.695 1 98.19 316 ALA A O 1
ATOM 2386 N N . LEU A 1 317 ? 17.141 32.312 15.594 1 97.94 317 LEU A N 1
ATOM 2387 C CA . LEU A 1 317 ? 18.156 31.953 14.609 1 97.94 317 LEU A CA 1
ATOM 2388 C C . LEU A 1 317 ? 19.547 31.922 15.234 1 97.94 317 LEU A C 1
ATOM 2390 O O . LEU A 1 317 ? 20.016 32.969 15.727 1 97.94 317 LEU A O 1
ATOM 2394 N N . ILE A 1 318 ? 20.188 30.828 15.188 1 98.19 318 ILE A N 1
ATOM 2395 C CA . ILE A 1 318 ? 21.469 30.625 15.852 1 98.19 318 ILE A CA 1
ATOM 2396 C C . ILE A 1 318 ? 22.516 30.203 14.828 1 98.19 318 ILE A C 1
ATOM 2398 O O . ILE A 1 318 ? 22.375 29.172 14.164 1 98.19 318 ILE A O 1
ATOM 2402 N N . PRO A 1 319 ? 23.594 30.969 14.664 1 97.94 319 PRO A N 1
ATOM 2403 C CA . PRO A 1 319 ? 24.688 30.453 13.836 1 97.94 319 PRO A CA 1
ATOM 2404 C C . PRO A 1 319 ? 25.219 29.109 14.32 1 97.94 319 PRO A C 1
ATOM 2406 O O . PRO A 1 319 ? 25.5 28.938 15.508 1 97.94 319 PRO A O 1
ATOM 2409 N N . THR A 1 320 ? 25.391 28.203 13.43 1 98.12 320 THR A N 1
ATOM 2410 C CA . THR A 1 320 ? 25.719 26.844 13.844 1 98.12 320 THR A CA 1
ATOM 2411 C C . THR A 1 320 ? 27.172 26.75 14.32 1 98.12 320 THR A C 1
ATOM 2413 O O . THR A 1 320 ? 27.547 25.797 15 1 98.12 320 THR A O 1
ATOM 2416 N N . ALA A 1 321 ? 27.969 27.703 13.984 1 97.31 321 ALA A N 1
ATOM 2417 C CA . ALA A 1 321 ? 29.344 27.75 14.445 1 97.31 321 ALA A CA 1
ATOM 2418 C C . ALA A 1 321 ? 29.438 28.25 15.883 1 97.31 321 ALA A C 1
ATOM 2420 O O . ALA A 1 321 ? 30.484 28.172 16.516 1 97.31 321 ALA A O 1
ATOM 2421 N N . HIS A 1 322 ? 28.344 28.766 16.375 1 97.25 322 HIS A N 1
ATOM 2422 C CA . HIS A 1 322 ? 28.328 29.266 17.75 1 97.25 322 HIS A CA 1
ATOM 2423 C C . HIS A 1 322 ? 28.734 28.188 18.75 1 97.25 322 HIS A C 1
ATOM 2425 O O . HIS A 1 322 ? 28.328 27.031 18.609 1 97.25 322 HIS A O 1
ATOM 2431 N N . PRO A 1 323 ? 29.547 28.531 19.75 1 96.31 323 PRO A N 1
ATOM 2432 C CA . PRO A 1 323 ? 30.016 27.531 20.719 1 96.31 323 PRO A CA 1
ATOM 2433 C C . PRO A 1 323 ? 28.875 26.812 21.422 1 96.31 323 PRO A C 1
ATOM 2435 O O . PRO A 1 323 ? 27.922 27.453 21.875 1 96.31 323 PRO A O 1
ATOM 2438 N N . GLY A 1 324 ? 29.031 25.547 21.484 1 97.62 324 GLY A N 1
ATOM 2439 C CA . GLY A 1 324 ? 28.047 24.719 22.188 1 97.62 324 GLY A CA 1
ATOM 2440 C C . GLY A 1 324 ? 27.016 24.094 21.266 1 97.62 324 GLY A C 1
ATOM 2441 O O . GLY A 1 324 ? 26.312 23.172 21.672 1 97.62 324 GLY A O 1
ATOM 2442 N N . VAL A 1 325 ? 26.891 24.625 20.062 1 98.56 325 VAL A N 1
ATOM 2443 C CA . VAL A 1 325 ? 25.969 24.047 19.094 1 98.56 325 VAL A CA 1
ATOM 2444 C C . VAL A 1 325 ? 26.578 22.797 18.484 1 98.56 325 VAL A C 1
ATOM 2446 O O . VAL A 1 325 ? 27.688 22.828 17.953 1 98.56 325 VAL A O 1
ATOM 2449 N N . ASN A 1 326 ? 25.891 21.672 18.594 1 98.25 326 ASN A N 1
ATOM 2450 C CA . ASN A 1 326 ? 26.328 20.406 18 1 98.25 326 ASN A CA 1
ATOM 2451 C C . ASN A 1 326 ? 25.484 20.031 16.797 1 98.25 326 ASN A C 1
ATOM 2453 O O . ASN A 1 326 ? 24.266 19.891 16.906 1 98.25 326 ASN A O 1
ATOM 2457 N N . SER A 1 327 ? 26.078 19.906 15.656 1 97 327 SER A N 1
ATOM 2458 C CA . SER A 1 327 ? 25.453 19.484 14.414 1 97 327 SER A CA 1
ATOM 2459 C C . SER A 1 327 ? 26.438 18.734 13.523 1 97 327 SER A C 1
ATOM 2461 O O . SER A 1 327 ? 27.578 18.5 13.922 1 97 327 SER A O 1
ATOM 2463 N N . GLY A 1 328 ? 26 18.141 12.453 1 97.06 328 GLY A N 1
ATOM 2464 C CA . GLY A 1 328 ? 26.922 17.531 11.508 1 97.06 328 GLY A CA 1
ATOM 2465 C C . GLY A 1 328 ? 26.641 16.062 11.273 1 97.06 328 GLY A C 1
ATOM 2466 O O . GLY A 1 328 ? 27 15.516 10.227 1 97.06 328 GLY A O 1
ATOM 2467 N N . ARG A 1 329 ? 26.078 15.406 12.211 1 97.62 329 ARG A N 1
ATOM 2468 C CA . ARG A 1 329 ? 25.781 13.984 12.055 1 97.62 329 ARG A CA 1
ATOM 2469 C C . ARG A 1 329 ? 24.484 13.781 11.273 1 97.62 329 ARG A C 1
ATOM 2471 O O . ARG A 1 329 ? 23.672 14.703 11.156 1 97.62 329 ARG A O 1
ATOM 2478 N N . ARG A 1 330 ? 24.328 12.508 10.781 1 97.69 330 ARG A N 1
ATOM 2479 C CA . ARG A 1 330 ? 23.25 12.281 9.82 1 97.69 330 ARG A CA 1
ATOM 2480 C C . ARG A 1 330 ? 22.328 11.156 10.281 1 97.69 330 ARG A C 1
ATOM 2482 O O . ARG A 1 330 ? 22.797 10.133 10.789 1 97.69 330 ARG A O 1
ATOM 2489 N N . HIS A 1 331 ? 20.969 11.406 10.219 1 98.06 331 HIS A N 1
ATOM 2490 C CA . HIS A 1 331 ? 20.031 10.289 10.133 1 98.06 331 HIS A CA 1
ATOM 2491 C C . HIS A 1 331 ? 20 9.703 8.719 1 98.06 331 HIS A C 1
ATOM 2493 O O . HIS A 1 331 ? 20.547 10.297 7.785 1 98.06 331 HIS A O 1
ATOM 2499 N N . TRP A 1 332 ? 19.438 8.547 8.523 1 97.31 332 TRP A N 1
ATOM 2500 C CA . TRP A 1 332 ? 19.375 7.891 7.223 1 97.31 332 TRP A CA 1
ATOM 2501 C C . TRP A 1 332 ? 17.953 7.5 6.875 1 97.31 332 TRP A C 1
ATOM 2503 O O . TRP A 1 332 ? 17.578 6.332 6.973 1 97.31 332 TRP A O 1
ATOM 2513 N N . PRO A 1 333 ? 17.141 8.406 6.355 1 97 333 PRO A N 1
ATOM 2514 C CA . PRO A 1 333 ? 15.742 8.102 6.023 1 97 333 PRO A CA 1
ATOM 2515 C C . PRO A 1 333 ? 15.609 7.219 4.789 1 97 333 PRO A C 1
ATOM 2517 O O . PRO A 1 333 ? 15.547 7.723 3.664 1 97 333 PRO A O 1
ATOM 2520 N N . LEU A 1 334 ? 15.438 5.938 4.895 1 95.56 334 LEU A N 1
ATOM 2521 C CA . LEU A 1 334 ? 15.102 4.926 3.896 1 95.56 334 LEU A CA 1
ATOM 2522 C C . LEU A 1 334 ? 16 5.055 2.67 1 95.56 334 LEU A C 1
ATOM 2524 O O . LEU A 1 334 ? 15.516 5.074 1.538 1 95.56 334 LEU A O 1
ATOM 2528 N N . ASN A 1 335 ? 17.203 5.242 2.744 1 88.44 335 ASN A N 1
ATOM 2529 C CA . ASN A 1 335 ? 18.25 5.312 1.728 1 88.44 335 ASN A CA 1
ATOM 2530 C C . ASN A 1 335 ? 18.141 6.602 0.913 1 88.44 335 ASN A C 1
ATOM 2532 O O . ASN A 1 335 ? 18.797 6.73 -0.129 1 88.44 335 ASN A O 1
ATOM 2536 N N . ALA A 1 336 ? 17.266 7.383 1.445 1 93.38 336 ALA A N 1
ATOM 2537 C CA . ALA A 1 336 ? 17.391 8.734 0.912 1 93.38 336 ALA A CA 1
ATOM 2538 C C . ALA A 1 336 ? 18.625 9.438 1.484 1 93.38 336 ALA A C 1
ATOM 2540 O O . ALA A 1 336 ? 19.047 9.148 2.607 1 93.38 336 ALA A O 1
ATOM 2541 N N . VAL A 1 337 ? 19.297 10.305 0.668 1 96.25 337 VAL A N 1
ATOM 2542 C CA . VAL A 1 337 ? 20.625 10.766 1.097 1 96.25 337 VAL A CA 1
ATOM 2543 C C . VAL A 1 337 ? 20.625 12.289 1.218 1 96.25 337 VAL A C 1
ATOM 2545 O O . VAL A 1 337 ? 21.688 12.914 1.226 1 96.25 337 VAL A O 1
ATOM 2548 N N . PHE A 1 338 ? 19.328 12.836 1.228 1 97.38 338 PHE A N 1
ATOM 2549 C CA . PHE A 1 338 ? 19.312 14.258 1.549 1 97.38 338 PHE A CA 1
ATOM 2550 C C . PHE A 1 338 ? 19.828 14.492 2.967 1 97.38 338 PHE A C 1
ATOM 2552 O O . PHE A 1 338 ? 19.719 13.617 3.826 1 97.38 338 PHE A O 1
ATOM 2559 N N . GLN A 1 339 ? 20.375 15.625 3.205 1 97.75 339 GLN A N 1
ATOM 2560 C CA . GLN A 1 339 ? 20.953 15.945 4.504 1 97.75 339 GLN A CA 1
ATOM 2561 C C . GLN A 1 339 ? 19.875 16.047 5.578 1 97.75 339 GLN A C 1
ATOM 2563 O O . GLN A 1 339 ? 18.969 16.875 5.484 1 97.75 339 GLN A O 1
ATOM 2568 N N . ASN A 1 340 ? 19.938 15.219 6.605 1 97.94 340 ASN A N 1
ATOM 2569 C CA . ASN A 1 340 ? 19.031 15.141 7.746 1 97.94 340 ASN A CA 1
ATOM 2570 C C . ASN A 1 340 ? 19.75 14.625 8.992 1 97.94 340 ASN A C 1
ATOM 2572 O O . ASN A 1 340 ? 20.531 13.68 8.906 1 97.94 340 ASN A O 1
ATOM 2576 N N . GLY A 1 341 ? 19.562 15.258 10.102 1 98.25 341 GLY A N 1
ATOM 2577 C CA . GLY A 1 341 ? 20.266 14.781 11.273 1 98.25 341 GLY A CA 1
ATOM 2578 C C . GLY A 1 341 ? 19.844 15.477 12.555 1 98.25 341 GLY A C 1
ATOM 2579 O O . GLY A 1 341 ? 18.922 16.297 12.539 1 98.25 341 GLY A O 1
ATOM 2580 N N . PRO A 1 342 ? 20.391 15.039 13.625 1 98.31 342 PRO A N 1
ATOM 2581 C CA . PRO A 1 342 ? 20.094 15.648 14.922 1 98.31 342 PRO A CA 1
ATOM 2582 C C . PRO A 1 342 ? 20.891 16.922 15.18 1 98.31 342 PRO A C 1
ATOM 2584 O O . PRO A 1 342 ? 21.875 17.188 14.477 1 98.31 342 PRO A O 1
ATOM 2587 N N . THR A 1 343 ? 20.484 17.719 16.078 1 98.62 343 THR A N 1
ATOM 2588 C CA . THR A 1 343 ? 21.234 18.828 16.656 1 98.62 343 THR A CA 1
ATOM 2589 C C . THR A 1 343 ? 20.969 18.938 18.156 1 98.62 343 THR A C 1
ATOM 2591 O O . THR A 1 343 ? 19.844 18.703 18.609 1 98.62 343 THR A O 1
ATOM 2594 N N . THR A 1 344 ? 22 19.219 18.906 1 98.5 344 THR A N 1
ATOM 2595 C CA . THR A 1 344 ? 21.875 19.328 20.359 1 98.5 344 THR A CA 1
ATOM 2596 C C . THR A 1 344 ? 22.656 20.531 20.875 1 98.5 344 THR A C 1
ATOM 2598 O O . THR A 1 344 ? 23.516 21.062 20.172 1 98.5 344 THR A O 1
ATOM 2601 N N . GLY A 1 345 ? 22.359 20.984 21.969 1 98.56 345 GLY A N 1
ATOM 2602 C CA . GLY A 1 345 ? 23.047 22.016 22.734 1 98.56 345 GLY A CA 1
ATOM 2603 C C . GLY A 1 345 ? 22.703 21.984 24.203 1 98.56 345 GLY A C 1
ATOM 2604 O O . GLY A 1 345 ? 21.578 21.625 24.578 1 98.56 345 GLY A O 1
ATOM 2605 N N . LYS A 1 346 ? 23.672 22.344 25.047 1 97.94 346 LYS A N 1
ATOM 2606 C CA . LYS A 1 346 ? 23.469 22.406 26.484 1 97.94 346 LYS A CA 1
ATOM 2607 C C . LYS A 1 346 ? 23.922 23.75 27.047 1 97.94 346 LYS A C 1
ATOM 2609 O O . LYS A 1 346 ? 25.094 24.125 26.953 1 97.94 346 LYS A O 1
ATOM 2614 N N . ASP A 1 347 ? 23.047 24.469 27.594 1 97.56 347 ASP A N 1
ATOM 2615 C CA . ASP A 1 347 ? 23.312 25.75 28.25 1 97.56 347 ASP A CA 1
ATOM 2616 C C . ASP A 1 347 ? 24.031 26.703 27.312 1 97.56 347 ASP A C 1
ATOM 2618 O O . ASP A 1 347 ? 25.031 27.312 27.688 1 97.56 347 ASP A O 1
ATOM 2622 N N . VAL A 1 348 ? 23.531 26.797 26.141 1 98.25 348 VAL A N 1
ATOM 2623 C CA . VAL A 1 348 ? 24.094 27.688 25.125 1 98.25 348 VAL A CA 1
ATOM 2624 C C . VAL A 1 348 ? 23.484 29.078 25.266 1 98.25 348 VAL A C 1
ATOM 2626 O O . VAL A 1 348 ? 22.281 29.25 25.141 1 98.25 348 VAL A O 1
ATOM 2629 N N . PHE A 1 349 ? 24.328 30.062 25.484 1 98.19 349 PHE A N 1
ATOM 2630 C CA . PHE A 1 349 ? 23.812 31.422 25.625 1 98.19 349 PHE A CA 1
ATOM 2631 C C . PHE A 1 349 ? 23.547 32.062 24.266 1 98.19 349 PHE A C 1
ATOM 2633 O O . PHE A 1 349 ? 24.438 32.062 23.406 1 98.19 349 PHE A O 1
ATOM 2640 N N . ILE A 1 350 ? 22.375 32.594 24.094 1 98.12 350 ILE A N 1
ATOM 2641 C CA . ILE A 1 350 ? 22.062 33.344 22.875 1 98.12 350 ILE A CA 1
ATOM 2642 C C . ILE A 1 350 ? 21.453 34.688 23.25 1 98.12 350 ILE A C 1
ATOM 2644 O O . ILE A 1 350 ? 20.656 34.781 24.188 1 98.12 350 ILE A O 1
ATOM 2648 N N . PRO A 1 351 ? 21.828 35.781 22.594 1 97.69 351 PRO A N 1
ATOM 2649 C CA . PRO A 1 351 ? 21.266 37.094 22.891 1 97.69 351 PRO A CA 1
ATOM 2650 C C . PRO A 1 351 ? 19.812 37.219 22.406 1 97.69 351 PRO A C 1
ATOM 2652 O O . PRO A 1 351 ? 19.391 36.5 21.484 1 97.69 351 PRO A O 1
ATOM 2655 N N . LEU A 1 352 ? 19.047 38.188 22.891 1 97.19 352 LEU A N 1
ATOM 2656 C CA . LEU A 1 352 ? 17.656 38.406 22.531 1 97.19 352 LEU A CA 1
ATOM 2657 C C . LEU A 1 352 ? 17.516 38.812 21.078 1 97.19 352 LEU A C 1
ATOM 2659 O O . LEU A 1 352 ? 16.5 38.562 20.438 1 97.19 352 LEU A O 1
ATOM 2663 N N . GLU A 1 353 ? 18.547 39.406 20.562 1 96.06 353 GLU A N 1
ATOM 2664 C CA . GLU A 1 353 ? 18.531 39.875 19.188 1 96.06 353 GLU A CA 1
ATOM 2665 C C . GLU A 1 353 ? 18.438 38.688 18.203 1 96.06 353 GLU A C 1
ATOM 2667 O O . GLU A 1 353 ? 18.062 38.875 17.047 1 96.06 353 GLU A O 1
ATOM 2672 N N . TRP A 1 354 ? 18.719 37.5 18.719 1 98 354 TRP A N 1
ATOM 2673 C CA . TRP A 1 354 ? 18.672 36.344 17.828 1 98 354 TRP A CA 1
ATOM 2674 C C . TRP A 1 354 ? 17.266 35.75 17.781 1 98 354 TRP A C 1
ATOM 2676 O O . TRP A 1 354 ? 16.969 34.906 16.922 1 98 354 TRP A O 1
ATOM 2686 N N . VAL A 1 355 ? 16.453 36.188 18.703 1 98.25 355 VAL A N 1
ATOM 2687 C CA . VAL A 1 355 ? 15.047 35.781 18.609 1 98.25 355 VAL A CA 1
ATOM 2688 C C . VAL A 1 355 ? 14.422 36.406 17.359 1 98.25 355 VAL A C 1
ATOM 2690 O O . VAL A 1 355 ? 14.609 37.594 17.078 1 98.25 355 VAL A O 1
ATOM 2693 N N . ILE A 1 356 ? 13.75 35.594 16.625 1 97.69 356 ILE A N 1
ATOM 2694 C CA . ILE A 1 356 ? 13.109 36.094 15.43 1 97.69 356 ILE A CA 1
ATOM 2695 C C . ILE A 1 356 ? 12.102 37.188 15.805 1 97.69 356 ILE A C 1
ATOM 2697 O O . ILE A 1 356 ? 11.148 36.938 16.531 1 97.69 356 ILE A O 1
ATOM 2701 N N . GLY A 1 357 ? 12.305 38.375 15.305 1 97.5 357 GLY A N 1
ATOM 2702 C CA . GLY A 1 357 ? 11.461 39.5 15.641 1 97.5 357 GLY A CA 1
ATOM 2703 C C . GLY A 1 357 ? 11.898 40.219 16.906 1 97.5 357 GLY A C 1
ATOM 2704 O O . GLY A 1 357 ? 11.305 41.219 17.297 1 97.5 357 GLY A O 1
ATOM 2705 N N . GLY A 1 358 ? 12.859 39.688 17.594 1 96.62 358 GLY A N 1
ATOM 2706 C CA . GLY A 1 358 ? 13.43 40.375 18.75 1 96.62 358 GLY A CA 1
ATOM 2707 C C . GLY A 1 358 ? 12.648 40.125 20.031 1 96.62 358 GLY A C 1
ATOM 2708 O O . GLY A 1 358 ? 11.875 39.156 20.109 1 96.62 358 GLY A O 1
ATOM 2709 N N . ARG A 1 359 ? 12.906 40.969 20.984 1 95.12 359 ARG A N 1
ATOM 2710 C CA . ARG A 1 359 ? 12.352 40.844 22.328 1 95.12 359 ARG A CA 1
ATOM 2711 C C . ARG A 1 359 ? 10.828 40.781 22.281 1 95.12 359 ARG A C 1
ATOM 2713 O O . ARG A 1 359 ? 10.211 40.062 23.047 1 95.12 359 ARG A O 1
ATOM 2720 N N . GLU A 1 360 ? 10.234 41.469 21.375 1 94.38 360 GLU A N 1
ATOM 2721 C CA . GLU A 1 360 ? 8.781 41.625 21.297 1 94.38 360 GLU A CA 1
ATOM 2722 C C . GLU A 1 360 ? 8.125 40.312 20.859 1 94.38 360 GLU A C 1
ATOM 2724 O O . GLU A 1 360 ? 6.93 40.125 21.078 1 94.38 360 GLU A O 1
ATOM 2729 N N . GLN A 1 361 ? 8.906 39.438 20.281 1 96.31 361 GLN A N 1
ATOM 2730 C CA . GLN A 1 361 ? 8.32 38.25 19.734 1 96.31 361 GLN A CA 1
ATOM 2731 C C . GLN A 1 361 ? 8.609 37.031 20.625 1 96.31 361 GLN A C 1
ATOM 2733 O O . GLN A 1 361 ? 8.25 35.906 20.281 1 96.31 361 GLN A O 1
ATOM 2738 N N . VAL A 1 362 ? 9.219 37.219 21.766 1 96.88 362 VAL A N 1
ATOM 2739 C CA . VAL A 1 362 ? 9.414 36.156 22.719 1 96.88 362 VAL A CA 1
ATOM 2740 C C . VAL A 1 362 ? 8.062 35.562 23.125 1 96.88 362 VAL A C 1
ATOM 2742 O O . VAL A 1 362 ? 7.141 36.312 23.469 1 96.88 362 VAL A O 1
ATOM 2745 N N . GLY A 1 363 ? 7.914 34.281 22.984 1 94.38 363 GLY A N 1
ATOM 2746 C CA . GLY A 1 363 ? 6.684 33.594 23.359 1 94.38 363 GLY A CA 1
ATOM 2747 C C . GLY A 1 363 ? 5.695 33.469 22.219 1 94.38 363 GLY A C 1
ATOM 2748 O O . GLY A 1 363 ? 4.672 32.812 22.359 1 94.38 363 GLY A O 1
ATOM 2749 N N . ASN A 1 364 ? 5.996 34 21.047 1 93.5 364 ASN A N 1
ATOM 2750 C CA . ASN A 1 364 ? 5.062 34 19.938 1 93.5 364 ASN A CA 1
ATOM 2751 C C . ASN A 1 364 ? 5.484 32.969 18.859 1 93.5 364 ASN A C 1
ATOM 2753 O O . ASN A 1 364 ? 4.98 33 17.75 1 93.5 364 ASN A O 1
ATOM 2757 N N . GLY A 1 365 ? 6.379 32.125 19.219 1 93.69 365 GLY A N 1
ATOM 2758 C CA . GLY A 1 365 ? 6.918 31.172 18.281 1 93.69 365 GLY A CA 1
ATOM 2759 C C . GLY A 1 365 ? 5.871 30.203 17.75 1 93.69 365 GLY A C 1
ATOM 2760 O O . GLY A 1 365 ? 5.887 29.859 16.562 1 93.69 365 GLY A O 1
ATOM 2761 N N . TRP A 1 366 ? 5.023 29.734 18.578 1 91.69 366 TRP A N 1
ATOM 2762 C CA . TRP A 1 366 ? 4.008 28.781 18.156 1 91.69 366 TRP A CA 1
ATOM 2763 C C . TRP A 1 366 ? 3.092 29.391 17.094 1 91.69 366 TRP A C 1
ATOM 2765 O O . TRP A 1 366 ? 2.76 28.734 16.109 1 91.69 366 TRP A O 1
ATOM 2775 N N . ARG A 1 367 ? 2.664 30.516 17.328 1 89.06 367 ARG A N 1
ATOM 2776 C CA . ARG A 1 367 ? 1.835 31.234 16.359 1 89.06 367 ARG A CA 1
ATOM 2777 C C . ARG A 1 367 ? 2.555 31.375 15.023 1 89.06 367 ARG A C 1
ATOM 2779 O O . ARG A 1 367 ? 1.955 31.156 13.961 1 89.06 367 ARG A O 1
ATOM 2786 N N . MET A 1 368 ? 3.854 31.766 15.086 1 90.56 368 MET A N 1
ATOM 2787 C CA . MET A 1 368 ? 4.664 31.891 13.883 1 90.56 368 MET A CA 1
ATOM 2788 C C . MET A 1 368 ? 4.641 30.594 13.078 1 90.56 368 MET A C 1
ATOM 2790 O O . MET A 1 368 ? 4.43 30.609 11.859 1 90.56 368 MET A O 1
ATOM 2794 N N . LEU A 1 369 ? 4.812 29.516 13.781 1 89.12 369 LEU A N 1
ATOM 2795 C CA . LEU A 1 369 ? 4.918 28.203 13.148 1 89.12 369 LEU A CA 1
ATOM 2796 C C . LEU A 1 369 ? 3.586 27.797 12.523 1 89.12 369 LEU A C 1
ATOM 2798 O O . LEU A 1 369 ? 3.553 27.281 11.398 1 89.12 369 LEU A O 1
ATOM 2802 N N . MET A 1 370 ? 2.48 27.953 13.133 1 84.38 370 MET A N 1
ATOM 2803 C CA . MET A 1 370 ? 1.164 27.562 12.633 1 84.38 370 MET A CA 1
ATOM 2804 C C . MET A 1 370 ? 0.788 28.359 11.391 1 84.38 370 MET A C 1
ATOM 2806 O O . MET A 1 370 ? 0.204 27.828 10.453 1 84.38 370 MET A O 1
ATOM 2810 N N . GLU A 1 371 ? 1.168 29.562 11.406 1 82.5 371 GLU A N 1
ATOM 2811 C CA . GLU A 1 371 ? 0.834 30.422 10.273 1 82.5 371 GLU A CA 1
ATOM 2812 C C . GLU A 1 371 ? 1.654 30.047 9.039 1 82.5 371 GLU A C 1
ATOM 2814 O O . GLU A 1 371 ? 1.143 30.062 7.918 1 82.5 371 GLU A O 1
ATOM 2819 N N . CYS A 1 372 ? 2.834 29.734 9.281 1 80.06 372 CYS A N 1
ATOM 2820 C CA . CYS A 1 372 ? 3.695 29.375 8.164 1 80.06 372 CYS A CA 1
ATOM 2821 C C . CYS A 1 372 ? 3.324 28 7.613 1 80.06 372 CYS A C 1
ATOM 2823 O O . CYS A 1 372 ? 3.393 27.766 6.406 1 80.06 372 CYS A O 1
ATOM 2825 N N . LEU A 1 373 ? 2.947 27.094 8.453 1 78.38 373 LEU A N 1
ATOM 2826 C CA . LEU A 1 373 ? 2.594 25.75 8.031 1 78.38 373 LEU A CA 1
ATOM 2827 C C . LEU A 1 373 ? 1.283 25.75 7.25 1 78.38 373 LEU A C 1
ATOM 2829 O O . LEU A 1 373 ? 1.06 24.875 6.402 1 78.38 373 LEU A O 1
ATOM 2833 N N . ALA A 1 374 ? 0.469 26.688 7.449 1 77.44 374 ALA A N 1
ATOM 2834 C CA . ALA A 1 374 ? -0.821 26.781 6.77 1 77.44 374 ALA A CA 1
ATOM 2835 C C . ALA A 1 374 ? -0.637 26.953 5.266 1 77.44 374 ALA A C 1
ATOM 2837 O O . ALA A 1 374 ? -1.455 26.484 4.477 1 77.44 374 ALA A O 1
ATOM 2838 N N . ALA A 1 375 ? 0.439 27.516 4.848 1 75.25 375 ALA A N 1
ATOM 2839 C CA . ALA A 1 375 ? 0.695 27.734 3.426 1 75.25 375 ALA A CA 1
ATOM 2840 C C . ALA A 1 375 ? 1.659 26.688 2.879 1 75.25 375 ALA A C 1
ATOM 2842 O O . ALA A 1 375 ? 1.365 26.016 1.883 1 75.25 375 ALA A O 1
ATOM 2843 N N . GLY A 1 376 ? 2.697 26.453 3.566 1 80.62 376 GLY A N 1
ATOM 2844 C CA . GLY A 1 376 ? 3.797 25.641 3.072 1 80.62 376 GLY A CA 1
ATOM 2845 C C . GLY A 1 376 ? 3.414 24.172 2.869 1 80.62 376 GLY A C 1
ATOM 2846 O O . GLY A 1 376 ? 3.934 23.516 1.97 1 80.62 376 GLY A O 1
ATOM 2847 N N . ARG A 1 377 ? 2.5 23.719 3.607 1 87.5 377 ARG A N 1
ATOM 2848 C CA . ARG A 1 377 ? 2.098 22.312 3.58 1 87.5 377 ARG A CA 1
ATOM 2849 C C . ARG A 1 377 ? 1.438 21.953 2.252 1 87.5 377 ARG A C 1
ATOM 2851 O O . ARG A 1 377 ? 1.485 20.797 1.817 1 87.5 377 ARG A O 1
ATOM 2858 N N . ALA A 1 378 ? 0.89 22.906 1.595 1 91.94 378 ALA A N 1
ATOM 2859 C CA . ALA A 1 378 ? 0.172 22.672 0.344 1 91.94 378 ALA A CA 1
ATOM 2860 C C . ALA A 1 378 ? 1.128 22.672 -0.845 1 91.94 378 ALA A C 1
ATOM 2862 O O . ALA A 1 378 ? 0.761 22.25 -1.945 1 91.94 378 ALA A O 1
ATOM 2863 N N . ILE A 1 379 ? 2.336 23.047 -0.612 1 94.38 379 ILE A N 1
ATOM 2864 C CA . ILE A 1 379 ? 3.205 23.281 -1.76 1 94.38 379 ILE A CA 1
ATOM 2865 C C . ILE A 1 379 ? 4.203 22.141 -1.896 1 94.38 379 ILE A C 1
ATOM 2867 O O . ILE A 1 379 ? 4.117 21.328 -2.83 1 94.38 379 ILE A O 1
ATOM 2871 N N . SER A 1 380 ? 5.047 21.938 -0.901 1 93.19 380 SER A N 1
ATOM 2872 C CA . SER A 1 380 ? 6.262 21.141 -1.058 1 93.19 380 SER A CA 1
ATOM 2873 C C . SER A 1 380 ? 5.938 19.656 -1.229 1 93.19 380 SER A C 1
ATOM 2875 O O . SER A 1 380 ? 6.223 19.078 -2.277 1 93.19 380 SER A O 1
ATOM 2877 N N . LEU A 1 381 ? 5.293 19.047 -0.256 1 95.62 381 LEU A N 1
ATOM 2878 C CA . LEU A 1 381 ? 5.109 17.594 -0.262 1 95.62 381 LEU A CA 1
ATOM 2879 C C . LEU A 1 381 ? 4.113 17.188 -1.338 1 95.62 381 LEU A C 1
ATOM 2881 O O . LEU A 1 381 ? 4.332 16.188 -2.043 1 95.62 381 LEU A O 1
ATOM 2885 N N . PRO A 1 382 ? 3 17.969 -1.54 1 97.5 382 PRO A N 1
ATOM 2886 C CA . PRO A 1 382 ? 2.133 17.609 -2.664 1 97.5 382 PRO A CA 1
ATOM 2887 C C . PRO A 1 382 ? 2.848 17.688 -4.012 1 97.5 382 PRO A C 1
ATOM 2889 O O . PRO A 1 382 ? 2.676 16.812 -4.859 1 97.5 382 PRO A O 1
ATOM 2892 N N . SER A 1 383 ? 3.695 18.688 -4.199 1 97.69 383 SER A N 1
ATOM 2893 C CA . SER A 1 383 ? 4.418 18.859 -5.453 1 97.69 383 SER A CA 1
ATOM 2894 C C . SER A 1 383 ? 5.414 17.734 -5.68 1 97.69 383 SER A C 1
ATOM 2896 O O . SER A 1 383 ? 5.465 17.141 -6.766 1 97.69 383 SER A O 1
ATOM 2898 N N . ALA A 1 384 ? 6.188 17.469 -4.652 1 97.5 384 ALA A N 1
ATOM 2899 C CA . ALA A 1 384 ? 7.191 16.406 -4.766 1 97.5 384 ALA A CA 1
ATOM 2900 C C . ALA A 1 384 ? 6.543 15.062 -5.078 1 97.5 384 ALA A C 1
ATOM 2902 O O . ALA A 1 384 ? 7.07 14.281 -5.879 1 97.5 384 ALA A O 1
ATOM 2903 N N . ASN A 1 385 ? 5.418 14.781 -4.496 1 98.44 385 ASN A N 1
ATOM 2904 C CA . ASN A 1 385 ? 4.797 13.477 -4.656 1 98.44 385 ASN A CA 1
ATOM 2905 C C . ASN A 1 385 ? 4.004 13.391 -5.961 1 98.44 385 ASN A C 1
ATOM 2907 O O . ASN A 1 385 ? 3.814 12.297 -6.504 1 98.44 385 ASN A O 1
ATOM 2911 N N . VAL A 1 386 ? 3.504 14.508 -6.5 1 98.69 386 VAL A N 1
ATOM 2912 C CA . VAL A 1 386 ? 3.012 14.5 -7.871 1 98.69 386 VAL A CA 1
ATOM 2913 C C . VAL A 1 386 ? 4.156 14.164 -8.828 1 98.69 386 VAL A C 1
ATOM 2915 O O . VAL A 1 386 ? 3.975 13.414 -9.789 1 98.69 386 VAL A O 1
ATOM 2918 N N . GLY A 1 387 ? 5.348 14.773 -8.594 1 98.19 387 GLY A N 1
ATOM 2919 C CA . GLY A 1 387 ? 6.516 14.43 -9.391 1 98.19 387 GLY A CA 1
ATOM 2920 C C . GLY A 1 387 ? 6.844 12.953 -9.359 1 98.19 387 GLY A C 1
ATOM 2921 O O . GLY A 1 387 ? 7.066 12.336 -10.406 1 98.19 387 GLY A O 1
ATOM 2922 N N . LEU A 1 388 ? 6.859 12.406 -8.188 1 97.38 388 LEU A N 1
ATOM 2923 C CA . LEU A 1 388 ? 7.109 10.977 -8.016 1 97.38 388 LEU A CA 1
ATOM 2924 C C . LEU A 1 388 ? 6.074 10.148 -8.766 1 97.38 388 LEU A C 1
ATOM 2926 O O . LEU A 1 388 ? 6.414 9.148 -9.398 1 97.38 388 LEU A O 1
ATOM 2930 N N . ALA A 1 389 ? 4.824 10.523 -8.648 1 98.56 389 ALA A N 1
ATOM 2931 C CA . ALA A 1 389 ? 3.73 9.836 -9.328 1 98.56 389 ALA A CA 1
ATOM 2932 C C . ALA A 1 389 ? 3.898 9.898 -10.844 1 98.56 389 ALA A C 1
ATOM 2934 O O . ALA A 1 389 ? 3.621 8.93 -11.547 1 98.56 389 ALA A O 1
ATOM 2935 N N . LYS A 1 390 ? 4.34 11.055 -11.344 1 98.38 390 LYS A N 1
ATOM 2936 C CA . LYS A 1 390 ? 4.535 11.211 -12.781 1 98.38 390 LYS A CA 1
ATOM 2937 C C . LYS A 1 390 ? 5.633 10.289 -13.289 1 98.38 390 LYS A C 1
ATOM 2939 O O . LYS A 1 390 ? 5.523 9.734 -14.383 1 98.38 390 LYS A O 1
ATOM 2944 N N . VAL A 1 391 ? 6.656 10.094 -12.523 1 96.94 391 VAL A N 1
ATOM 2945 C CA . VAL A 1 391 ? 7.715 9.156 -12.891 1 96.94 391 VAL A CA 1
ATOM 2946 C C . VAL A 1 391 ? 7.148 7.742 -12.977 1 96.94 391 VAL A C 1
ATOM 2948 O O . VAL A 1 391 ? 7.41 7.02 -13.938 1 96.94 391 VAL A O 1
ATOM 2951 N N . ALA A 1 392 ? 6.434 7.344 -11.984 1 98.38 392 ALA A N 1
ATOM 2952 C CA . ALA A 1 392 ? 5.863 6 -11.922 1 98.38 392 ALA A CA 1
ATOM 2953 C C . ALA A 1 392 ? 4.906 5.754 -13.086 1 98.38 392 ALA A C 1
ATOM 2955 O O . ALA A 1 392 ? 4.965 4.707 -13.734 1 98.38 392 ALA A O 1
ATOM 2956 N N . VAL A 1 393 ? 3.998 6.734 -13.336 1 98.62 393 VAL A N 1
ATOM 2957 C CA . VAL A 1 393 ? 3.004 6.57 -14.391 1 98.62 393 VAL A CA 1
ATOM 2958 C C . VAL A 1 393 ? 3.697 6.551 -15.75 1 98.62 393 VAL A C 1
ATOM 2960 O O . VAL A 1 393 ? 3.406 5.699 -16.594 1 98.62 393 VAL A O 1
ATOM 2963 N N . ARG A 1 394 ? 4.637 7.492 -15.984 1 97.75 394 ARG A N 1
ATOM 2964 C CA . ARG A 1 394 ? 5.328 7.574 -17.266 1 97.75 394 ARG A CA 1
ATOM 2965 C C . ARG A 1 394 ? 6.059 6.27 -17.578 1 97.75 394 ARG A C 1
ATOM 2967 O O . ARG A 1 394 ? 5.836 5.664 -18.625 1 97.75 394 ARG A O 1
ATOM 2974 N N . GLY A 1 395 ? 6.91 5.879 -16.656 1 97.56 395 GLY A N 1
ATOM 2975 C CA . GLY A 1 395 ? 7.707 4.688 -16.906 1 97.56 395 GLY A CA 1
ATOM 2976 C C . GLY A 1 395 ? 6.875 3.428 -17.031 1 97.56 395 GLY A C 1
ATOM 2977 O O . GLY A 1 395 ? 7.117 2.604 -17.906 1 97.56 395 GLY A O 1
ATOM 2978 N N . THR A 1 396 ? 5.887 3.225 -16.203 1 98.56 396 THR A N 1
ATOM 2979 C CA . THR A 1 396 ? 5.102 1.995 -16.141 1 98.56 396 THR A CA 1
ATOM 2980 C C . THR A 1 396 ? 4.207 1.863 -17.375 1 98.56 396 THR A C 1
ATOM 2982 O O . THR A 1 396 ? 4.047 0.768 -17.906 1 98.56 396 THR A O 1
ATOM 2985 N N . THR A 1 397 ? 3.566 2.949 -17.781 1 98.38 397 THR A N 1
ATOM 2986 C CA . THR A 1 397 ? 2.664 2.871 -18.922 1 98.38 397 THR A CA 1
ATOM 2987 C C . THR A 1 397 ? 3.443 2.604 -20.203 1 98.38 397 THR A C 1
ATOM 2989 O O . THR A 1 397 ? 2.988 1.845 -21.062 1 98.38 397 THR A O 1
ATOM 2992 N N . ALA A 1 398 ? 4.645 3.24 -20.344 1 98.06 398 ALA A N 1
ATOM 2993 C CA . ALA A 1 398 ? 5.496 2.926 -21.484 1 98.06 398 ALA A CA 1
ATOM 2994 C C . ALA A 1 398 ? 5.926 1.461 -21.469 1 98.06 398 ALA A C 1
ATOM 2996 O O . ALA A 1 398 ? 5.879 0.779 -22.5 1 98.06 398 ALA A O 1
ATOM 2997 N N . TYR A 1 399 ? 6.391 0.994 -20.359 1 97.75 399 TYR A N 1
ATOM 2998 C CA . TYR A 1 399 ? 6.801 -0.393 -20.172 1 97.75 399 TYR A CA 1
ATOM 2999 C C . TYR A 1 399 ? 5.672 -1.349 -20.547 1 97.75 399 TYR A C 1
ATOM 3001 O O . TYR A 1 399 ? 5.879 -2.312 -21.281 1 97.75 399 TYR A O 1
ATOM 3009 N N . ALA A 1 400 ? 4.453 -1.091 -20.016 1 98.38 400 ALA A N 1
ATOM 3010 C CA . ALA A 1 400 ? 3.297 -1.963 -20.203 1 98.38 400 ALA A CA 1
ATOM 3011 C C . ALA A 1 400 ? 2.896 -2.018 -21.672 1 98.38 400 ALA A C 1
ATOM 3013 O O . ALA A 1 400 ? 2.43 -3.051 -22.156 1 98.38 400 ALA A O 1
ATOM 3014 N N . ALA A 1 401 ? 3.078 -0.914 -22.375 1 98 401 ALA A N 1
ATOM 3015 C CA . ALA A 1 401 ? 2.715 -0.835 -23.797 1 98 401 ALA A CA 1
ATOM 3016 C C . ALA A 1 401 ? 3.668 -1.664 -24.656 1 98 401 ALA A C 1
ATOM 3018 O O . ALA A 1 401 ? 3.273 -2.195 -25.688 1 98 401 ALA A O 1
ATOM 3019 N N . MET A 1 402 ? 4.883 -1.807 -24.219 1 96.5 402 MET A N 1
ATOM 3020 C CA . MET A 1 402 ? 5.906 -2.393 -25.078 1 96.5 402 MET A CA 1
ATOM 3021 C C . MET A 1 402 ? 6.227 -3.82 -24.656 1 96.5 402 MET A C 1
ATOM 3023 O O . MET A 1 402 ? 6.562 -4.664 -25.484 1 96.5 402 MET A O 1
ATOM 3027 N N . ARG A 1 403 ? 6.168 -4.109 -23.344 1 96.75 403 ARG A N 1
ATOM 3028 C CA . ARG A 1 403 ? 6.527 -5.426 -22.812 1 96.75 403 ARG A CA 1
ATOM 3029 C C . ARG A 1 403 ? 5.508 -6.477 -23.234 1 96.75 403 ARG A C 1
ATOM 3031 O O . ARG A 1 403 ? 4.312 -6.336 -22.969 1 96.75 403 ARG A O 1
ATOM 3038 N N . LYS A 1 404 ? 5.984 -7.523 -23.875 1 95.12 404 LYS A N 1
ATOM 3039 C CA . LYS A 1 404 ? 5.074 -8.555 -24.359 1 95.12 404 LYS A CA 1
ATOM 3040 C C . LYS A 1 404 ? 5.262 -9.859 -23.594 1 95.12 404 LYS A C 1
ATOM 3042 O O . LYS A 1 404 ? 6.391 -10.258 -23.312 1 95.12 404 LYS A O 1
ATOM 3047 N N . GLN A 1 405 ? 4.234 -10.469 -23.141 1 93.69 405 GLN A N 1
ATOM 3048 C CA . GLN A 1 405 ? 4.09 -11.805 -22.578 1 93.69 405 GLN A CA 1
ATOM 3049 C C . GLN A 1 405 ? 2.84 -12.5 -23.109 1 93.69 405 GLN A C 1
ATOM 3051 O O . GLN A 1 405 ? 1.831 -11.844 -23.375 1 93.69 405 GLN A O 1
ATOM 3056 N N . PHE A 1 406 ? 2.883 -13.766 -23.344 1 90.38 406 PHE A N 1
ATOM 3057 C CA . PHE A 1 406 ? 1.772 -14.562 -23.859 1 90.38 406 PHE A CA 1
ATOM 3058 C C . PHE A 1 406 ? 1.296 -14.016 -25.188 1 90.38 406 PHE A C 1
ATOM 3060 O O . PHE A 1 406 ? 0.094 -13.992 -25.469 1 90.38 406 PHE A O 1
ATOM 3067 N N . GLY A 1 407 ? 2.238 -13.43 -25.922 1 89.5 407 GLY A N 1
ATOM 3068 C CA . GLY A 1 407 ? 1.976 -13.016 -27.297 1 89.5 407 GLY A CA 1
ATOM 3069 C C . GLY A 1 407 ? 1.34 -11.641 -27.391 1 89.5 407 GLY A C 1
ATOM 3070 O O . GLY A 1 407 ? 1.057 -11.156 -28.484 1 89.5 407 GLY A O 1
ATOM 3071 N N . LEU A 1 408 ? 1.197 -10.945 -26.219 1 93.25 408 LEU A N 1
ATOM 3072 C CA . LEU A 1 408 ? 0.545 -9.641 -26.203 1 93.25 408 LEU A CA 1
ATOM 3073 C C . LEU A 1 408 ? 1.321 -8.656 -25.328 1 93.25 408 LEU A C 1
ATOM 3075 O O . LEU A 1 408 ? 2.008 -9.062 -24.391 1 93.25 408 LEU A O 1
ATOM 3079 N N . PRO A 1 409 ? 1.198 -7.289 -25.703 1 96.19 409 PRO A N 1
ATOM 3080 C CA . PRO A 1 409 ? 1.661 -6.336 -24.688 1 96.19 409 PRO A CA 1
ATOM 3081 C C . PRO A 1 409 ? 0.952 -6.504 -23.344 1 96.19 409 PRO A C 1
ATOM 3083 O O . PRO A 1 409 ? -0.268 -6.684 -23.312 1 96.19 409 PRO A O 1
ATOM 3086 N N . ILE A 1 410 ? 1.662 -6.492 -22.25 1 96.94 410 ILE A N 1
ATOM 3087 C CA . ILE A 1 410 ? 1.073 -6.828 -20.953 1 96.94 410 ILE A CA 1
ATOM 3088 C C . ILE A 1 410 ? -0.006 -5.809 -20.594 1 96.94 410 ILE A C 1
ATOM 3090 O O . ILE A 1 410 ? -0.936 -6.117 -19.844 1 96.94 410 ILE A O 1
ATOM 3094 N N . GLY A 1 411 ? 0.042 -4.566 -21.172 1 97.69 411 GLY A N 1
ATOM 3095 C CA . GLY A 1 411 ? -0.948 -3.533 -20.922 1 97.69 411 GLY A CA 1
ATOM 3096 C C . GLY A 1 411 ? -2.312 -3.857 -21.5 1 97.69 411 GLY A C 1
ATOM 3097 O O . GLY A 1 411 ? -3.305 -3.203 -21.172 1 97.69 411 GLY A O 1
ATOM 3098 N N . LYS A 1 412 ? -2.402 -4.895 -22.266 1 96.38 412 LYS A N 1
ATOM 3099 C CA . LYS A 1 412 ? -3.666 -5.281 -22.891 1 96.38 412 LYS A CA 1
ATOM 3100 C C . LYS A 1 412 ? -4.422 -6.277 -22 1 96.38 412 LYS A C 1
ATOM 3102 O O . LYS A 1 412 ? -5.617 -6.512 -22.219 1 96.38 412 LYS A O 1
ATOM 3107 N N . PHE A 1 413 ? -3.758 -6.883 -21.031 1 96.06 413 PHE A N 1
ATOM 3108 C CA . PHE A 1 413 ? -4.426 -7.762 -20.078 1 96.06 413 PHE A CA 1
ATOM 3109 C C . PHE A 1 413 ? -5.266 -6.957 -19.109 1 96.06 413 PHE A C 1
ATOM 3111 O O . PHE A 1 413 ? -4.797 -5.965 -18.547 1 96.06 413 PHE A O 1
ATOM 3118 N N . GLU A 1 414 ? -6.488 -7.383 -18.891 1 96.44 414 GLU A N 1
ATOM 3119 C CA . GLU A 1 414 ? -7.395 -6.637 -18.016 1 96.44 414 GLU A CA 1
ATOM 3120 C C . GLU A 1 414 ? -6.836 -6.531 -16.609 1 96.44 414 GLU A C 1
ATOM 3122 O O . GLU A 1 414 ? -7.055 -5.531 -15.914 1 96.44 414 GLU A O 1
ATOM 3127 N N . GLY A 1 415 ? -6.082 -7.578 -16.172 1 95.88 415 GLY A N 1
ATOM 3128 C CA . GLY A 1 415 ? -5.465 -7.551 -14.867 1 95.88 415 GLY A CA 1
ATOM 3129 C C . GLY A 1 415 ? -4.441 -6.441 -14.711 1 95.88 415 GLY A C 1
ATOM 3130 O O . GLY A 1 415 ? -4.18 -5.984 -13.594 1 95.88 415 GLY A O 1
ATOM 3131 N N . VAL A 1 416 ? -3.844 -5.977 -15.781 1 97.69 416 VAL A N 1
ATOM 3132 C CA . VAL A 1 416 ? -2.859 -4.898 -15.781 1 97.69 416 VAL A CA 1
ATOM 3133 C C . VAL A 1 416 ? -3.553 -3.564 -16.047 1 97.69 416 VAL A C 1
ATOM 3135 O O . VAL A 1 416 ? -3.154 -2.531 -15.508 1 97.69 416 VAL A O 1
ATOM 3138 N N . GLN A 1 417 ? -4.625 -3.596 -16.844 1 97.94 417 GLN A N 1
ATOM 3139 C CA . GLN A 1 417 ? -5.359 -2.381 -17.188 1 97.94 417 GLN A CA 1
ATOM 3140 C C . GLN A 1 417 ? -5.938 -1.72 -15.945 1 97.94 417 GLN A C 1
ATOM 3142 O O . GLN A 1 417 ? -5.961 -0.492 -15.836 1 97.94 417 GLN A O 1
ATOM 3147 N N . ALA A 1 418 ? -6.402 -2.508 -15.062 1 97.56 418 ALA A N 1
ATOM 3148 C CA . ALA A 1 418 ? -7.035 -1.978 -13.859 1 97.56 418 ALA A CA 1
ATOM 3149 C C . ALA A 1 418 ? -6.055 -1.142 -13.039 1 97.56 418 ALA A C 1
ATOM 3151 O O . ALA A 1 418 ? -6.328 0.017 -12.719 1 97.56 418 ALA A O 1
ATOM 3152 N N . PRO A 1 419 ? -4.879 -1.697 -12.672 1 98.12 419 PRO A N 1
ATOM 3153 C CA . PRO A 1 419 ? -3.943 -0.852 -11.93 1 98.12 419 PRO A CA 1
ATOM 3154 C C . PRO A 1 419 ? -3.391 0.297 -12.766 1 98.12 419 PRO A C 1
ATOM 3156 O O . PRO A 1 419 ? -3.098 1.371 -12.234 1 98.12 419 PRO A O 1
ATOM 3159 N N . LEU A 1 420 ? -3.242 0.193 -14.062 1 98.75 420 LEU A N 1
ATOM 3160 C CA . LEU A 1 420 ? -2.83 1.309 -14.906 1 98.75 420 LEU A CA 1
ATOM 3161 C C . LEU A 1 420 ? -3.826 2.459 -14.812 1 98.75 420 LEU A C 1
ATOM 3163 O O . LEU A 1 420 ? -3.43 3.621 -14.711 1 98.75 420 LEU A O 1
ATOM 3167 N N . ALA A 1 421 ? -5.105 2.061 -14.852 1 98.75 421 ALA A N 1
ATOM 3168 C CA . ALA A 1 421 ? -6.156 3.068 -14.766 1 98.75 421 ALA A CA 1
ATOM 3169 C C . ALA A 1 421 ? -6.145 3.76 -13.406 1 98.75 421 ALA A C 1
ATOM 3171 O O . ALA A 1 421 ? -6.328 4.977 -13.32 1 98.75 421 ALA A O 1
ATOM 3172 N N . ARG A 1 422 ? -5.918 3 -12.375 1 98.62 422 ARG A N 1
ATOM 3173 C CA . ARG A 1 422 ? -5.816 3.574 -11.039 1 98.62 422 ARG A CA 1
ATOM 3174 C C . ARG A 1 422 ? -4.652 4.559 -10.953 1 98.62 422 ARG A C 1
ATOM 3176 O O . ARG A 1 422 ? -4.797 5.656 -10.406 1 98.62 422 ARG A O 1
ATOM 3183 N N . MET A 1 423 ? -3.547 4.133 -11.492 1 98.81 423 MET A N 1
ATOM 3184 C CA . MET A 1 423 ? -2.367 4.992 -11.469 1 98.81 423 MET A CA 1
ATOM 3185 C C . MET A 1 423 ? -2.652 6.324 -12.148 1 98.81 423 MET A C 1
ATOM 3187 O O . MET A 1 423 ? -2.406 7.387 -11.578 1 98.81 423 MET A O 1
ATOM 3191 N N . ALA A 1 424 ? -3.201 6.242 -13.312 1 98.88 424 ALA A N 1
ATOM 3192 C CA . ALA A 1 424 ? -3.441 7.438 -14.117 1 98.88 424 ALA A CA 1
ATOM 3193 C C . ALA A 1 424 ? -4.531 8.305 -13.492 1 98.88 424 ALA A C 1
ATOM 3195 O O . ALA A 1 424 ? -4.414 9.531 -13.469 1 98.88 424 ALA A O 1
ATOM 3196 N N . GLY A 1 425 ? -5.594 7.684 -13.055 1 98.88 425 GLY A N 1
ATOM 3197 C CA . GLY A 1 425 ? -6.68 8.414 -12.422 1 98.88 425 GLY A CA 1
ATOM 3198 C C . GLY A 1 425 ? -6.254 9.141 -11.164 1 98.88 425 GLY A C 1
ATOM 3199 O O . GLY A 1 425 ? -6.609 10.305 -10.961 1 98.88 425 GLY A O 1
ATOM 3200 N N . HIS A 1 426 ? -5.508 8.453 -10.305 1 98.94 426 HIS A N 1
ATOM 3201 C CA . HIS A 1 426 ? -4.992 9.086 -9.094 1 98.94 426 HIS A CA 1
ATOM 3202 C C . HIS A 1 426 ? -4.047 10.234 -9.43 1 98.94 426 HIS A C 1
ATOM 3204 O O . HIS A 1 426 ? -4.059 11.266 -8.758 1 98.94 426 HIS A O 1
ATOM 3210 N N . LEU A 1 427 ? -3.207 10.039 -10.438 1 98.94 427 LEU A N 1
ATOM 3211 C CA . LEU A 1 427 ? -2.295 11.109 -10.82 1 98.94 427 LEU A CA 1
ATOM 3212 C C . LEU A 1 427 ? -3.068 12.344 -11.266 1 98.94 427 LEU A C 1
ATOM 3214 O O . LEU A 1 427 ? -2.717 13.469 -10.898 1 98.94 427 LEU A O 1
ATOM 3218 N N . TYR A 1 428 ? -4.102 12.133 -12.078 1 98.94 428 TYR A N 1
ATOM 3219 C CA . TYR A 1 428 ? -4.926 13.25 -12.516 1 98.94 428 TYR A CA 1
ATOM 3220 C C . TYR A 1 428 ? -5.508 14 -11.32 1 98.94 428 TYR A C 1
ATOM 3222 O O . TYR A 1 428 ? -5.449 15.234 -11.266 1 98.94 428 TYR A O 1
ATOM 3230 N N . ALA A 1 429 ? -6.074 13.305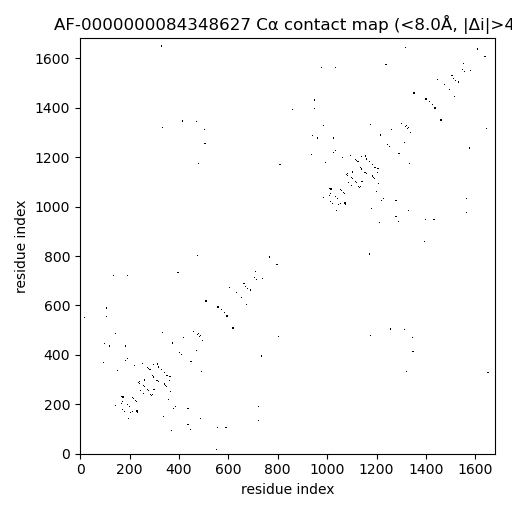 -10.406 1 98.88 429 ALA A N 1
ATOM 3231 C CA . ALA A 1 429 ? -6.672 13.898 -9.219 1 98.88 429 ALA A CA 1
ATOM 3232 C C . ALA A 1 429 ? -5.625 14.641 -8.383 1 98.88 429 ALA A C 1
ATOM 3234 O O . ALA A 1 429 ? -5.867 15.758 -7.926 1 98.88 429 ALA A O 1
ATOM 3235 N N . CYS A 1 430 ? -4.457 14.047 -8.164 1 98.88 430 CYS A N 1
ATOM 3236 C CA . CYS A 1 430 ? -3.4 14.625 -7.348 1 98.88 430 CYS A CA 1
ATOM 3237 C C . CYS A 1 430 ? -2.887 15.922 -7.957 1 98.88 430 CYS A C 1
ATOM 3239 O O . CYS A 1 430 ? -2.699 16.922 -7.25 1 98.88 430 CYS A O 1
ATOM 3241 N N . ASP A 1 431 ? -2.662 15.852 -9.242 1 98.75 431 ASP A N 1
ATOM 3242 C CA . ASP A 1 431 ? -2.141 17.047 -9.914 1 98.75 431 ASP A CA 1
ATOM 3243 C C . ASP A 1 431 ? -3.182 18.156 -9.938 1 98.75 431 ASP A C 1
ATOM 3245 O O . ASP A 1 431 ? -2.834 19.344 -9.891 1 98.75 431 ASP A O 1
ATOM 3249 N N . ALA A 1 432 ? -4.461 17.797 -10.031 1 98.81 432 ALA A N 1
ATOM 3250 C CA . ALA A 1 432 ? -5.535 18.781 -9.922 1 98.81 432 ALA A CA 1
ATOM 3251 C C . ALA A 1 432 ? -5.523 19.453 -8.547 1 98.81 432 ALA A C 1
ATOM 3253 O O . ALA A 1 432 ? -5.605 20.672 -8.445 1 98.81 432 ALA A O 1
ATOM 3254 N N . VAL A 1 433 ? -5.418 18.688 -7.523 1 98.75 433 VAL A N 1
ATOM 3255 C CA . VAL A 1 433 ? -5.391 19.203 -6.156 1 98.75 433 VAL A CA 1
ATOM 3256 C C . VAL A 1 433 ? -4.188 20.125 -5.973 1 98.75 433 VAL A C 1
ATOM 3258 O O . VAL A 1 433 ? -4.316 21.203 -5.406 1 98.75 433 VAL A O 1
ATOM 3261 N N . ARG A 1 434 ? -3.049 19.672 -6.445 1 98.06 434 ARG A N 1
ATOM 3262 C CA . ARG A 1 434 ? -1.834 20.469 -6.332 1 98.06 434 ARG A CA 1
ATOM 3263 C C . ARG A 1 434 ? -2.014 21.844 -6.988 1 98.06 434 ARG A C 1
ATOM 3265 O O . ARG A 1 434 ? -1.781 22.875 -6.355 1 98.06 434 ARG A O 1
ATOM 3272 N N . LYS A 1 435 ? -2.486 21.859 -8.188 1 98.06 435 LYS A N 1
ATOM 3273 C CA . LYS A 1 435 ? -2.596 23.078 -8.977 1 98.06 435 LYS A CA 1
ATOM 3274 C C . LYS A 1 435 ? -3.627 24.031 -8.375 1 98.06 435 LYS A C 1
ATOM 3276 O O . LYS A 1 435 ? -3.369 25.234 -8.234 1 98.06 435 LYS A O 1
ATOM 3281 N N . VAL A 1 436 ? -4.777 23.516 -8.016 1 98 436 VAL A N 1
ATOM 3282 C CA . VAL A 1 436 ? -5.859 24.359 -7.5 1 98 436 VAL A CA 1
ATOM 3283 C C . VAL A 1 436 ? -5.477 24.906 -6.129 1 98 436 VAL A C 1
ATOM 3285 O O . VAL A 1 436 ? -5.727 26.078 -5.836 1 98 436 VAL A O 1
ATOM 3288 N N . SER A 1 437 ? -4.891 24.141 -5.285 1 97.31 437 SER A N 1
ATOM 3289 C CA . SER A 1 437 ? -4.496 24.562 -3.947 1 97.31 437 SER A CA 1
ATOM 3290 C C . SER A 1 437 ? -3.428 25.656 -4.012 1 97.31 437 SER A C 1
ATOM 3292 O O . SER A 1 437 ? -3.508 26.656 -3.291 1 97.31 437 SER A O 1
ATOM 3294 N N . VAL A 1 438 ? -2.463 25.438 -4.883 1 96.5 438 VAL A N 1
ATOM 3295 C CA . VAL A 1 438 ? -1.375 26.406 -4.977 1 96.5 438 VAL A CA 1
ATOM 3296 C C . VAL A 1 438 ? -1.889 27.703 -5.602 1 96.5 438 VAL A C 1
ATOM 3298 O O . VAL A 1 438 ? -1.444 28.797 -5.238 1 96.5 438 VAL A O 1
ATOM 3301 N N . ALA A 1 439 ? -2.787 27.609 -6.562 1 96.44 439 ALA A N 1
ATOM 3302 C CA . ALA A 1 439 ? -3.398 28.812 -7.152 1 96.44 439 ALA A CA 1
ATOM 3303 C C . ALA A 1 439 ? -4.105 29.641 -6.09 1 96.44 439 ALA A C 1
ATOM 3305 O O . ALA A 1 439 ? -4.09 30.875 -6.145 1 96.44 439 ALA A O 1
ATOM 3306 N N . SER A 1 440 ? -4.777 29 -5.203 1 95.31 440 SER A N 1
ATOM 3307 C CA . SER A 1 440 ? -5.449 29.703 -4.125 1 95.31 440 SER A CA 1
ATOM 3308 C C . SER A 1 440 ? -4.449 30.453 -3.248 1 95.31 440 SER A C 1
ATOM 3310 O O . SER A 1 440 ? -4.734 31.547 -2.768 1 95.31 440 SER A O 1
ATOM 3312 N N . LEU A 1 441 ? -3.299 29.906 -3.021 1 94.19 441 LEU A N 1
ATOM 3313 C CA . LEU A 1 441 ? -2.248 30.578 -2.266 1 94.19 441 LEU A CA 1
ATOM 3314 C C . LEU A 1 441 ? -1.763 31.828 -2.996 1 94.19 441 LEU A C 1
ATOM 3316 O O . LEU A 1 441 ? -1.577 32.875 -2.383 1 94.19 441 LEU A O 1
ATOM 3320 N N . ASP A 1 442 ? -1.557 31.656 -4.277 1 95.5 442 ASP A N 1
ATOM 3321 C CA . ASP A 1 442 ? -1.11 32.781 -5.086 1 95.5 442 ASP A CA 1
ATOM 3322 C C . ASP A 1 442 ? -2.15 33.906 -5.094 1 95.5 442 ASP A C 1
ATOM 3324 O O . ASP A 1 442 ? -1.812 35.062 -5.277 1 95.5 442 ASP A O 1
ATOM 3328 N N . ALA A 1 443 ? -3.379 33.531 -4.906 1 94.5 443 ALA A N 1
ATOM 3329 C CA . ALA A 1 443 ? -4.461 34.5 -4.852 1 94.5 443 ALA A CA 1
ATOM 3330 C C . ALA A 1 443 ? -4.539 35.156 -3.473 1 94.5 443 ALA A C 1
ATOM 3332 O O . ALA A 1 443 ? -5.395 36 -3.232 1 94.5 443 ALA A O 1
ATOM 3333 N N . GLY A 1 444 ? -3.709 34.719 -2.543 1 91.38 444 GLY A N 1
ATOM 3334 C CA . GLY A 1 444 ? -3.607 35.406 -1.257 1 91.38 444 GLY A CA 1
ATOM 3335 C C . GLY A 1 444 ? -4.25 34.625 -0.126 1 91.38 444 GLY A C 1
ATOM 3336 O O . GLY A 1 444 ? -4.129 35 1.042 1 91.38 444 GLY A O 1
ATOM 3337 N N . GLU A 1 445 ? -4.867 33.5 -0.458 1 92.06 445 GLU A N 1
ATOM 3338 C CA . GLU A 1 445 ? -5.48 32.688 0.579 1 92.06 445 GLU A CA 1
ATOM 3339 C C . GLU A 1 445 ? -4.434 31.875 1.333 1 92.06 445 GLU A C 1
ATOM 3341 O O . GLU A 1 445 ? -3.346 31.625 0.812 1 92.06 445 GLU A O 1
ATOM 3346 N N . LYS A 1 446 ? -4.699 31.5 2.586 1 90.62 446 LYS A N 1
ATOM 3347 C CA . LYS A 1 446 ? -3.893 30.609 3.416 1 90.62 446 LYS A CA 1
ATOM 3348 C C . LYS A 1 446 ? -4.766 29.562 4.113 1 90.62 446 LYS A C 1
ATOM 3350 O O . LYS A 1 446 ? -4.77 29.469 5.34 1 90.62 446 LYS A O 1
ATOM 3355 N N . PRO A 1 447 ? -5.355 28.719 3.289 1 91.5 447 PRO A N 1
ATOM 3356 C CA . PRO A 1 447 ? -6.332 27.781 3.861 1 91.5 447 PRO A CA 1
ATOM 3357 C C . PRO A 1 447 ? -5.676 26.562 4.5 1 91.5 447 PRO A C 1
ATOM 3359 O O . PRO A 1 447 ? -5.301 25.625 3.795 1 91.5 447 PRO A O 1
ATOM 3362 N N . SER A 1 448 ? -5.605 26.516 5.82 1 90.94 448 SER A N 1
ATOM 3363 C CA . SER A 1 448 ? -4.902 25.469 6.551 1 90.94 448 SER A CA 1
ATOM 3364 C C . SER A 1 448 ? -5.547 24.109 6.324 1 90.94 448 SER A C 1
ATOM 3366 O O . SER A 1 448 ? -4.848 23.094 6.223 1 90.94 448 SER A O 1
ATOM 3368 N N . VAL A 1 449 ? -6.863 24.031 6.223 1 94.12 449 VAL A N 1
ATOM 3369 C CA . VAL A 1 449 ? -7.57 22.766 6.062 1 94.12 449 VAL A CA 1
ATOM 3370 C C . VAL A 1 449 ? -7.289 22.188 4.676 1 94.12 449 VAL A C 1
ATOM 3372 O O . VAL A 1 449 ? -7.008 21 4.539 1 94.12 449 VAL A O 1
ATOM 3375 N N . ILE A 1 450 ? -7.34 23.016 3.662 1 95.69 450 ILE A N 1
ATOM 3376 C CA . ILE A 1 450 ? -7.07 22.594 2.293 1 95.69 450 ILE A CA 1
ATOM 3377 C C . ILE A 1 450 ? -5.625 22.125 2.174 1 95.69 450 ILE A C 1
ATOM 3379 O O . ILE A 1 450 ? -5.34 21.141 1.489 1 95.69 450 ILE A O 1
ATOM 3383 N N . SER A 1 451 ? -4.723 22.875 2.836 1 94.69 451 SER A N 1
ATOM 3384 C CA . SER A 1 451 ? -3.32 22.469 2.832 1 94.69 451 SER A CA 1
ATOM 3385 C C . SER A 1 451 ? -3.146 21.078 3.434 1 94.69 451 SER A C 1
ATOM 3387 O O . SER A 1 451 ? -2.352 20.281 2.938 1 94.69 451 SER A O 1
ATOM 3389 N N . ALA A 1 452 ? -3.848 20.797 4.508 1 95.31 452 ALA A N 1
ATOM 3390 C CA . ALA A 1 452 ? -3.799 19.484 5.148 1 95.31 452 ALA A CA 1
ATOM 3391 C C . ALA A 1 452 ? -4.387 18.406 4.242 1 95.31 452 ALA A C 1
ATOM 3393 O O . ALA A 1 452 ? -3.879 17.281 4.188 1 95.31 452 ALA A O 1
ATOM 3394 N N . ILE A 1 453 ? -5.484 18.703 3.518 1 97.38 453 ILE A N 1
ATOM 3395 C CA . ILE A 1 453 ? -6.098 17.781 2.574 1 97.38 453 ILE A CA 1
ATOM 3396 C C . ILE A 1 453 ? -5.098 17.422 1.479 1 97.38 453 ILE A C 1
ATOM 3398 O O . ILE A 1 453 ? -4.93 16.25 1.143 1 97.38 453 ILE A O 1
ATOM 3402 N N . ALA A 1 454 ? -4.453 18.453 0.934 1 97.75 454 ALA A N 1
ATOM 3403 C CA . ALA A 1 454 ? -3.486 18.234 -0.138 1 97.75 454 ALA A CA 1
ATOM 3404 C C . ALA A 1 454 ? -2.344 17.328 0.328 1 97.75 454 ALA A C 1
ATOM 3406 O O . ALA A 1 454 ? -1.991 16.359 -0.352 1 97.75 454 ALA A O 1
ATOM 3407 N N . LYS A 1 455 ? -1.822 17.656 1.477 1 96.38 455 LYS A N 1
ATOM 3408 C CA . LYS A 1 455 ? -0.713 16.875 2.01 1 96.38 455 LYS A CA 1
ATOM 3409 C C . LYS A 1 455 ? -1.123 15.414 2.223 1 96.38 455 LYS A C 1
ATOM 3411 O O . LYS A 1 455 ? -0.46 14.5 1.729 1 96.38 455 LYS A O 1
ATOM 3416 N N . TYR A 1 456 ? -2.186 15.172 2.928 1 97.19 456 TYR A N 1
ATOM 3417 C CA . TYR A 1 456 ? -2.615 13.828 3.289 1 97.19 456 TYR A CA 1
ATOM 3418 C C . TYR A 1 456 ? -2.943 13.008 2.049 1 97.19 456 TYR A C 1
ATOM 3420 O O . TYR A 1 456 ? -2.375 11.93 1.839 1 97.19 456 TYR A O 1
ATOM 3428 N N . HIS A 1 457 ? -3.756 13.484 1.188 1 98.44 457 HIS A N 1
ATOM 3429 C CA . HIS A 1 457 ? -4.332 12.664 0.128 1 98.44 457 HIS A CA 1
ATOM 3430 C C . HIS A 1 457 ? -3.363 12.523 -1.042 1 98.44 457 HIS A C 1
ATOM 3432 O O . HIS A 1 457 ? -3.336 11.477 -1.705 1 98.44 457 HIS A O 1
ATOM 3438 N N . VAL A 1 458 ? -2.578 13.539 -1.357 1 98.62 458 VAL A N 1
ATOM 3439 C CA . VAL A 1 458 ? -1.646 13.422 -2.473 1 98.62 458 VAL A CA 1
ATOM 3440 C C . VAL A 1 458 ? -0.542 12.43 -2.119 1 98.62 458 VAL A C 1
ATOM 3442 O O . VAL A 1 458 ? -0.17 11.586 -2.938 1 98.62 458 VAL A O 1
ATOM 3445 N N . THR A 1 459 ? -0.031 12.508 -0.908 1 98.31 459 THR A N 1
ATOM 3446 C CA . THR A 1 459 ? 1.047 11.609 -0.52 1 98.31 459 THR A CA 1
ATOM 3447 C C . THR A 1 459 ? 0.541 10.172 -0.419 1 98.31 459 THR A C 1
ATOM 3449 O O . THR A 1 459 ? 1.233 9.234 -0.821 1 98.31 459 THR A O 1
ATOM 3452 N N . GLU A 1 460 ? -0.692 9.953 0.079 1 98.19 460 GLU A N 1
ATOM 3453 C CA . GLU A 1 460 ? -1.287 8.617 0.147 1 98.19 460 GLU A CA 1
ATOM 3454 C C . GLU A 1 460 ? -1.523 8.047 -1.248 1 98.19 460 GLU A C 1
ATOM 3456 O O . GLU A 1 460 ? -1.275 6.863 -1.491 1 98.19 460 GLU A O 1
ATOM 3461 N N . ARG A 1 461 ? -2.006 8.852 -2.102 1 98.69 461 ARG A N 1
ATOM 3462 C CA . ARG A 1 461 ? -2.283 8.383 -3.455 1 98.69 461 ARG A CA 1
ATOM 3463 C C . ARG A 1 461 ? -0.991 8.117 -4.219 1 98.69 461 ARG A C 1
ATOM 3465 O O . ARG A 1 461 ? -0.928 7.207 -5.047 1 98.69 461 ARG A O 1
ATOM 3472 N N . ALA A 1 462 ? 0.01 8.953 -3.984 1 98.69 462 ALA A N 1
ATOM 3473 C CA . ALA A 1 462 ? 1.306 8.688 -4.605 1 98.69 462 ALA A CA 1
ATOM 3474 C C . ALA A 1 462 ? 1.834 7.312 -4.203 1 98.69 462 ALA A C 1
ATOM 3476 O O . ALA A 1 462 ? 2.402 6.594 -5.031 1 98.69 462 ALA A O 1
ATOM 3477 N N . ARG A 1 463 ? 1.685 6.941 -2.934 1 98.31 463 ARG A N 1
ATOM 3478 C CA . ARG A 1 463 ? 2.057 5.602 -2.494 1 98.31 463 ARG A CA 1
ATOM 3479 C C . ARG A 1 463 ? 1.311 4.535 -3.293 1 98.31 463 ARG A C 1
ATOM 3481 O O . ARG A 1 463 ? 1.898 3.531 -3.697 1 98.31 463 ARG A O 1
ATOM 3488 N N . MET A 1 464 ? 0.032 4.719 -3.504 1 98.56 464 MET A N 1
ATOM 3489 C CA . MET A 1 464 ? -0.768 3.764 -4.266 1 98.56 464 MET A CA 1
ATOM 3490 C C . MET A 1 464 ? -0.245 3.629 -5.691 1 98.56 464 MET A C 1
ATOM 3492 O O . MET A 1 464 ? -0.144 2.52 -6.219 1 98.56 464 MET A O 1
ATOM 3496 N N . ILE A 1 465 ? 0.062 4.766 -6.266 1 98.81 465 ILE A N 1
ATOM 3497 C CA . ILE A 1 465 ? 0.533 4.805 -7.645 1 98.81 465 ILE A CA 1
ATOM 3498 C C . ILE A 1 465 ? 1.851 4.043 -7.766 1 98.81 465 ILE A C 1
ATOM 3500 O O . ILE A 1 465 ? 2.012 3.201 -8.656 1 98.81 465 ILE A O 1
ATOM 3504 N N . VAL A 1 466 ? 2.742 4.293 -6.863 1 98.44 466 VAL A N 1
ATOM 3505 C CA . VAL A 1 466 ? 4.066 3.684 -6.906 1 98.44 466 VAL A CA 1
ATOM 3506 C C . VAL A 1 466 ? 3.955 2.184 -6.648 1 98.44 466 VAL A C 1
ATOM 3508 O O . VAL A 1 466 ? 4.637 1.382 -7.293 1 98.44 466 VAL A O 1
ATOM 3511 N N . ASN A 1 467 ? 3.102 1.749 -5.727 1 98.5 467 ASN A N 1
ATOM 3512 C CA . ASN A 1 467 ? 2.873 0.331 -5.469 1 98.5 467 ASN A CA 1
ATOM 3513 C C . ASN A 1 467 ? 2.359 -0.388 -6.711 1 98.5 467 ASN A C 1
ATOM 3515 O O . ASN A 1 467 ? 2.842 -1.469 -7.055 1 98.5 467 ASN A O 1
ATOM 3519 N N . ASP A 1 468 ? 1.369 0.229 -7.344 1 98.62 468 ASP A N 1
ATOM 3520 C CA . ASP A 1 468 ? 0.837 -0.369 -8.562 1 98.62 468 ASP A CA 1
ATOM 3521 C C . ASP A 1 468 ? 1.914 -0.465 -9.641 1 98.62 468 ASP A C 1
ATOM 3523 O O . ASP A 1 468 ? 1.988 -1.46 -10.367 1 98.62 468 ASP A O 1
ATOM 3527 N N . GLY A 1 469 ? 2.703 0.593 -9.758 1 98.69 469 GLY A N 1
ATOM 3528 C CA . GLY A 1 469 ? 3.803 0.55 -10.711 1 98.69 469 GLY A CA 1
ATOM 3529 C C . GLY A 1 469 ? 4.77 -0.592 -10.453 1 98.69 469 GLY A C 1
ATOM 3530 O O . GLY A 1 469 ? 5.172 -1.292 -11.383 1 98.69 469 GLY A O 1
ATOM 3531 N N . MET A 1 470 ? 5.09 -0.815 -9.188 1 98.31 470 MET A N 1
ATOM 3532 C CA . MET A 1 470 ? 5.988 -1.901 -8.812 1 98.31 470 MET A CA 1
ATOM 3533 C C . MET A 1 470 ? 5.414 -3.252 -9.227 1 98.31 470 MET A C 1
ATOM 3535 O O . MET A 1 470 ? 6.145 -4.125 -9.695 1 98.31 470 MET A O 1
ATOM 3539 N N . ASP A 1 471 ? 4.16 -3.4 -9.086 1 97.94 471 ASP A N 1
ATOM 3540 C CA . ASP A 1 471 ? 3.516 -4.68 -9.359 1 97.94 471 ASP A CA 1
ATOM 3541 C C . ASP A 1 471 ? 3.455 -4.961 -10.859 1 97.94 471 ASP A C 1
ATOM 3543 O O . ASP A 1 471 ? 3.518 -6.117 -11.281 1 97.94 471 ASP A O 1
ATOM 3547 N N . ILE A 1 472 ? 3.322 -3.92 -11.656 1 98.12 472 ILE A N 1
ATOM 3548 C CA . ILE A 1 472 ? 3.223 -4.07 -13.102 1 98.12 472 ILE A CA 1
ATOM 3549 C C . ILE A 1 472 ? 4.613 -4.301 -13.695 1 98.12 472 ILE A C 1
ATOM 3551 O O . ILE A 1 472 ? 4.812 -5.23 -14.477 1 98.12 472 ILE A O 1
ATOM 3555 N N . VAL A 1 473 ? 5.562 -3.471 -13.203 1 97.75 473 VAL A N 1
ATOM 3556 C CA . VAL A 1 473 ? 6.918 -3.533 -13.75 1 97.75 473 VAL A CA 1
ATOM 3557 C C . VAL A 1 473 ? 7.641 -4.754 -13.188 1 97.75 473 VAL A C 1
ATOM 3559 O O . VAL A 1 473 ? 8.531 -5.305 -13.836 1 97.75 473 VAL A O 1
ATOM 3562 N N . ALA A 1 474 ? 7.324 -5.172 -12.023 1 96.94 474 ALA A N 1
ATOM 3563 C CA . ALA A 1 474 ? 7.742 -6.418 -11.383 1 96.94 474 ALA A CA 1
ATOM 3564 C C . ALA A 1 474 ? 9.266 -6.496 -11.289 1 96.94 474 ALA A C 1
ATOM 3566 O O . ALA A 1 474 ? 9.906 -5.586 -10.758 1 96.94 474 ALA A O 1
ATOM 3567 N N . GLY A 1 475 ? 9.922 -7.492 -11.883 1 96.81 475 GLY A N 1
ATOM 3568 C CA . GLY A 1 475 ? 11.352 -7.719 -11.75 1 96.81 475 GLY A CA 1
ATOM 3569 C C . GLY A 1 475 ? 12.188 -6.504 -12.125 1 96.81 475 GLY A C 1
ATOM 3570 O O . GLY A 1 475 ? 13.156 -6.18 -11.438 1 96.81 475 GLY A O 1
ATOM 3571 N N . LYS A 1 476 ? 11.828 -5.863 -13.125 1 96.5 476 LYS A N 1
ATOM 3572 C CA . LYS A 1 476 ? 12.523 -4.648 -13.547 1 96.5 476 LYS A CA 1
ATOM 3573 C C . LYS A 1 476 ? 12.383 -3.545 -12.5 1 96.5 476 LYS A C 1
ATOM 3575 O O . LYS A 1 476 ? 13.297 -2.748 -12.297 1 96.5 476 LYS A O 1
ATOM 3580 N N . GLY A 1 477 ? 11.289 -3.518 -11.852 1 96.69 477 GLY A N 1
ATOM 3581 C CA . GLY A 1 477 ? 11.023 -2.508 -10.836 1 96.69 477 GLY A CA 1
ATOM 3582 C C . GLY A 1 477 ? 11.828 -2.709 -9.57 1 96.69 477 GLY A C 1
ATOM 3583 O O . GLY A 1 477 ? 12.266 -1.739 -8.938 1 96.69 477 GLY A O 1
ATOM 3584 N N . ILE A 1 478 ? 12.125 -3.941 -9.164 1 97.31 478 ILE A N 1
ATOM 3585 C CA . ILE A 1 478 ? 12.734 -4.184 -7.859 1 97.31 478 ILE A CA 1
ATOM 3586 C C . ILE A 1 478 ? 14.25 -4.207 -7.996 1 97.31 478 ILE A C 1
ATOM 3588 O O . ILE A 1 478 ? 14.977 -4.066 -7.008 1 97.31 478 ILE A O 1
ATOM 3592 N N . CYS A 1 479 ? 14.805 -4.438 -9.195 1 97.62 479 CYS A N 1
ATOM 3593 C CA . CYS A 1 479 ? 16.25 -4.484 -9.383 1 97.62 479 CYS A CA 1
ATOM 3594 C C . CYS A 1 479 ? 16.828 -3.084 -9.531 1 97.62 479 CYS A C 1
ATOM 3596 O O . CYS A 1 479 ? 16.719 -2.473 -10.594 1 97.62 479 CYS A O 1
ATOM 3598 N N . MET A 1 480 ? 17.516 -2.662 -8.594 1 96.56 480 MET A N 1
ATOM 3599 C CA . MET A 1 480 ? 18.047 -1.305 -8.555 1 96.56 480 MET A CA 1
ATOM 3600 C C . MET A 1 480 ? 19.219 -1.149 -9.523 1 96.56 480 MET A C 1
ATOM 3602 O O . MET A 1 480 ? 19.797 -2.141 -9.961 1 96.56 480 MET A O 1
ATOM 3606 N N . GLY A 1 481 ? 19.562 0.072 -9.875 1 96.19 481 GLY A N 1
ATOM 3607 C CA . GLY A 1 481 ? 20.641 0.444 -10.773 1 96.19 481 GLY A CA 1
ATOM 3608 C C . GLY A 1 481 ? 20.328 1.675 -11.609 1 96.19 481 GLY A C 1
ATOM 3609 O O . GLY A 1 481 ? 19.266 2.268 -11.469 1 96.19 481 GLY A O 1
ATOM 3610 N N . PRO A 1 482 ? 21.266 2.074 -12.398 1 94.81 482 PRO A N 1
ATOM 3611 C CA . PRO A 1 482 ? 21.078 3.291 -13.188 1 94.81 482 PRO A CA 1
ATOM 3612 C C . PRO A 1 482 ? 19.906 3.18 -14.172 1 94.81 482 PRO A C 1
ATOM 3614 O O . PRO A 1 482 ? 19.312 4.191 -14.547 1 94.81 482 PRO A O 1
ATOM 3617 N N . ASN A 1 483 ? 19.547 1.961 -14.547 1 94.88 483 ASN A N 1
ATOM 3618 C CA . ASN A 1 483 ? 18.5 1.777 -15.539 1 94.88 483 ASN A CA 1
ATOM 3619 C C . ASN A 1 483 ? 17.141 1.603 -14.875 1 94.88 483 ASN A C 1
ATOM 3621 O O . ASN A 1 483 ? 16.141 1.348 -15.555 1 94.88 483 ASN A O 1
ATOM 3625 N N . ASN A 1 484 ? 17.062 1.693 -13.594 1 96.62 484 ASN A N 1
ATOM 3626 C CA . ASN A 1 484 ? 15.797 1.551 -12.875 1 96.62 484 ASN A CA 1
ATOM 3627 C C . ASN A 1 484 ? 15.148 2.904 -12.617 1 96.62 484 ASN A C 1
ATOM 3629 O O . ASN A 1 484 ? 15.781 3.805 -12.055 1 96.62 484 ASN A O 1
ATOM 3633 N N . PHE A 1 485 ? 13.898 3.094 -12.883 1 95.62 485 PHE A N 1
ATOM 3634 C CA . PHE A 1 485 ? 13.242 4.391 -12.75 1 95.62 485 PHE A CA 1
ATOM 3635 C C . PHE A 1 485 ? 12.312 4.406 -11.547 1 95.62 485 PHE A C 1
ATOM 3637 O O . PHE A 1 485 ? 11.797 5.457 -11.164 1 95.62 485 PHE A O 1
ATOM 3644 N N . LEU A 1 486 ? 12.094 3.301 -10.805 1 96.75 486 LEU A N 1
ATOM 3645 C CA . LEU A 1 486 ? 10.953 3.225 -9.898 1 96.75 486 LEU A CA 1
ATOM 3646 C C . LEU A 1 486 ? 11.406 2.867 -8.484 1 96.75 486 LEU A C 1
ATOM 3648 O O . LEU A 1 486 ? 10.766 3.254 -7.508 1 96.75 486 LEU A O 1
ATOM 3652 N N . ALA A 1 487 ? 12.484 2.158 -8.312 1 96.69 487 ALA A N 1
ATOM 3653 C CA . ALA A 1 487 ? 12.898 1.562 -7.047 1 96.69 487 ALA A CA 1
ATOM 3654 C C . ALA A 1 487 ? 13.07 2.627 -5.965 1 96.69 487 ALA A C 1
ATOM 3656 O O . ALA A 1 487 ? 12.578 2.471 -4.848 1 96.69 487 ALA A O 1
ATOM 3657 N N . ARG A 1 488 ? 13.75 3.689 -6.258 1 95.12 488 ARG A N 1
ATOM 3658 C CA . ARG A 1 488 ? 14.016 4.727 -5.262 1 95.12 488 ARG A CA 1
ATOM 3659 C C . ARG A 1 488 ? 12.734 5.465 -4.891 1 95.12 488 ARG A C 1
ATOM 3661 O O . ARG A 1 488 ? 12.555 5.855 -3.734 1 95.12 488 ARG A O 1
ATOM 3668 N N . ALA A 1 489 ? 11.891 5.695 -5.91 1 95.62 489 ALA A N 1
ATOM 3669 C CA . ALA A 1 489 ? 10.586 6.293 -5.629 1 95.62 489 ALA A CA 1
ATOM 3670 C C . ALA A 1 489 ? 9.805 5.453 -4.617 1 95.62 489 ALA A C 1
ATOM 3672 O O . ALA A 1 489 ? 9.211 5.992 -3.682 1 95.62 489 ALA A O 1
ATOM 3673 N N . TYR A 1 490 ? 9.844 4.145 -4.758 1 97.62 490 TYR A N 1
ATOM 3674 C CA . TYR A 1 490 ? 9.172 3.248 -3.822 1 97.62 490 TYR A CA 1
ATOM 3675 C C . TYR A 1 490 ? 9.781 3.348 -2.432 1 97.62 490 TYR A C 1
ATOM 3677 O O . TYR A 1 490 ? 9.07 3.523 -1.44 1 97.62 490 TYR A O 1
ATOM 3685 N N . GLN A 1 491 ? 11.039 3.248 -2.398 1 96.06 491 GLN A N 1
ATOM 3686 C CA . GLN A 1 491 ? 11.719 3.172 -1.11 1 96.06 491 GLN A CA 1
ATOM 3687 C C . GLN A 1 491 ? 11.461 4.422 -0.275 1 96.06 491 GLN A C 1
ATOM 3689 O O . GLN A 1 491 ? 11.391 4.352 0.953 1 96.06 491 GLN A O 1
ATOM 3694 N N . GLN A 1 492 ? 11.227 5.551 -0.884 1 95.25 492 GLN A N 1
ATOM 3695 C CA . GLN A 1 492 ? 11.18 6.816 -0.157 1 95.25 492 GLN A CA 1
ATOM 3696 C C . GLN A 1 492 ? 9.734 7.262 0.079 1 95.25 492 GLN A C 1
ATOM 3698 O O . GLN A 1 492 ? 9.492 8.258 0.763 1 95.25 492 GLN A O 1
ATOM 3703 N N . SER A 1 493 ? 8.758 6.48 -0.382 1 96.56 493 SER A N 1
ATOM 3704 C CA . SER A 1 493 ? 7.348 6.855 -0.368 1 96.56 493 SER A CA 1
ATOM 3705 C C . SER A 1 493 ? 6.863 7.141 1.05 1 96.56 493 SER A C 1
ATOM 3707 O O . SER A 1 493 ? 6.074 8.062 1.27 1 96.56 493 SER A O 1
ATOM 3709 N N . PRO A 1 494 ? 7.367 6.422 2.117 1 97.44 494 PRO A N 1
ATOM 3710 C CA . PRO A 1 494 ? 6.836 6.66 3.461 1 97.44 494 PRO A CA 1
ATOM 3711 C C . PRO A 1 494 ? 7.273 8.008 4.039 1 97.44 494 PRO A C 1
ATOM 3713 O O . PRO A 1 494 ? 6.668 8.5 4.992 1 97.44 494 PRO A O 1
ATOM 3716 N N . ILE A 1 495 ? 8.312 8.609 3.494 1 97.25 495 ILE A N 1
ATOM 3717 C CA . ILE A 1 495 ? 8.891 9.812 4.082 1 97.25 495 ILE A CA 1
ATOM 3718 C C . ILE A 1 495 ? 7.879 10.953 4.031 1 97.25 495 ILE A C 1
ATOM 3720 O O . ILE A 1 495 ? 7.605 11.602 5.047 1 97.25 495 ILE A O 1
ATOM 3724 N N . ALA A 1 496 ? 7.262 11.125 2.877 1 96.44 496 ALA A N 1
ATOM 3725 C CA . ALA A 1 496 ? 6.324 12.234 2.705 1 96.44 496 ALA A CA 1
ATOM 3726 C C . ALA A 1 496 ? 5.074 12.031 3.557 1 96.44 496 ALA A C 1
ATOM 3728 O O . ALA A 1 496 ? 4.426 13 3.957 1 96.44 496 ALA A O 1
ATOM 3729 N N . ILE A 1 497 ? 4.699 10.82 3.867 1 97.25 497 ILE A N 1
ATOM 3730 C CA . ILE A 1 497 ? 3.537 10.484 4.68 1 97.25 497 ILE A CA 1
ATOM 3731 C C . ILE A 1 497 ? 3.816 10.82 6.145 1 97.25 497 ILE A C 1
ATOM 3733 O O . ILE A 1 497 ? 2.906 11.203 6.883 1 97.25 497 ILE A O 1
ATOM 3737 N N . THR A 1 498 ? 5.051 10.82 6.496 1 95.75 498 THR A N 1
ATOM 3738 C CA . THR A 1 498 ? 5.496 10.938 7.879 1 95.75 498 THR A CA 1
ATOM 3739 C C . THR A 1 498 ? 5.781 12.398 8.227 1 95.75 498 THR A C 1
ATOM 3741 O O . THR A 1 498 ? 5.422 12.859 9.312 1 95.75 498 THR A O 1
ATOM 3744 N N . VAL A 1 499 ? 6.34 13.18 7.309 1 92.19 499 VAL A N 1
ATOM 3745 C CA . VAL A 1 499 ? 6.918 14.477 7.633 1 92.19 499 VAL A CA 1
ATOM 3746 C C . VAL A 1 499 ? 5.836 15.555 7.582 1 92.19 499 VAL A C 1
ATOM 3748 O O . VAL A 1 499 ? 4.762 15.336 7.008 1 92.19 499 VAL A O 1
ATOM 3751 N N . GLU A 1 500 ? 6.082 16.734 8.258 1 87.06 500 GLU A N 1
ATOM 3752 C CA . GLU A 1 500 ? 5.199 17.891 8.344 1 87.06 500 GLU A CA 1
ATOM 3753 C C . GLU A 1 500 ? 3.863 17.516 8.977 1 87.06 500 GLU A C 1
ATOM 3755 O O . GLU A 1 500 ? 2.812 18 8.555 1 87.06 500 GLU A O 1
ATOM 3760 N N . GLY A 1 501 ? 3.959 16.594 9.93 1 87.81 501 GLY A N 1
ATOM 3761 C CA . GLY A 1 501 ? 2.781 16.031 10.578 1 87.81 501 GLY A CA 1
ATOM 3762 C C . GLY A 1 501 ? 2.354 14.711 9.992 1 87.81 501 GLY A C 1
ATOM 3763 O O . GLY A 1 501 ? 2.004 14.625 8.812 1 87.81 501 GLY A O 1
ATOM 3764 N N . ALA A 1 502 ? 2.371 13.711 10.836 1 93.62 502 ALA A N 1
ATOM 3765 C CA . ALA A 1 502 ? 2.004 12.367 10.391 1 93.62 502 ALA A CA 1
ATOM 3766 C C . ALA A 1 502 ? 0.585 12.352 9.828 1 93.62 502 ALA A C 1
ATOM 3768 O O . ALA A 1 502 ? -0.306 13.023 10.352 1 93.62 502 ALA A O 1
ATOM 3769 N N . ASN A 1 503 ? 0.345 11.609 8.766 1 96.12 503 ASN A N 1
ATOM 3770 C CA . ASN A 1 503 ? -0.926 11.586 8.055 1 96.12 503 ASN A CA 1
ATOM 3771 C C . ASN A 1 503 ? -2.072 11.156 8.969 1 96.12 503 ASN A C 1
ATOM 3773 O O . ASN A 1 503 ? -3.197 11.641 8.828 1 96.12 503 ASN A O 1
ATOM 3777 N N . ILE A 1 504 ? -1.857 10.289 9.906 1 94.69 504 ILE A N 1
ATOM 3778 C CA . ILE A 1 504 ? -2.916 9.82 10.789 1 94.69 504 ILE A CA 1
ATOM 3779 C C . ILE A 1 504 ? -3.453 10.984 11.617 1 94.69 504 ILE A C 1
ATOM 3781 O O . ILE A 1 504 ? -4.668 11.148 11.75 1 94.69 504 ILE A O 1
ATOM 3785 N N . MET A 1 505 ? -2.551 11.797 12.133 1 91.56 505 MET A N 1
ATOM 3786 C CA . MET A 1 505 ? -2.949 12.961 12.922 1 91.56 505 MET A CA 1
ATOM 3787 C C . MET A 1 505 ? -3.598 14.023 12.039 1 91.56 505 MET A C 1
ATOM 3789 O O . MET A 1 505 ? -4.609 14.617 12.414 1 91.56 505 MET A O 1
ATOM 3793 N N . THR A 1 506 ? -3.016 14.273 10.836 1 93.62 506 THR A N 1
ATOM 3794 C CA . THR A 1 506 ? -3.527 15.266 9.906 1 93.62 506 THR A CA 1
ATOM 3795 C C . THR A 1 506 ? -4.973 14.953 9.516 1 93.62 506 THR A C 1
ATOM 3797 O O . THR A 1 506 ? -5.82 15.852 9.492 1 93.62 506 THR A O 1
ATOM 3800 N N . ARG A 1 507 ? -5.254 13.719 9.305 1 94.25 507 ARG A N 1
ATOM 3801 C CA . ARG A 1 507 ? -6.574 13.242 8.898 1 94.25 507 ARG A CA 1
ATOM 3802 C C . ARG A 1 507 ? -7.602 13.492 10 1 94.25 507 ARG A C 1
ATOM 3804 O O . ARG A 1 507 ? -8.688 14.008 9.734 1 94.25 507 ARG A O 1
ATOM 3811 N N . CYS A 1 508 ? -7.293 13.266 11.234 1 88.06 508 CYS A N 1
ATOM 3812 C CA . CYS A 1 508 ? -8.258 13.258 12.328 1 88.06 508 CYS A CA 1
ATOM 3813 C C . CYS A 1 508 ? -8.359 14.633 12.984 1 88.06 508 CYS A C 1
ATOM 3815 O O . CYS A 1 508 ? -9.453 15.117 13.25 1 88.06 508 CYS A O 1
ATOM 3817 N N . LEU A 1 509 ? -7.211 15.289 13.156 1 85.88 509 LEU A N 1
ATOM 3818 C CA . LEU A 1 509 ? -7.184 16.469 14 1 85.88 509 LEU A CA 1
ATOM 3819 C C . LEU A 1 509 ? -7.25 17.75 13.164 1 85.88 509 LEU A C 1
ATOM 3821 O O . LEU A 1 509 ? -7.91 18.719 13.547 1 85.88 509 LEU A O 1
ATOM 3825 N N . ILE A 1 510 ? -6.695 17.734 11.984 1 90.31 510 ILE A N 1
ATOM 3826 C CA . ILE A 1 510 ? -6.598 18.984 11.25 1 90.31 510 ILE A CA 1
ATOM 3827 C C . ILE A 1 510 ? -7.727 19.078 10.227 1 90.31 510 ILE A C 1
ATOM 3829 O O . ILE A 1 510 ? -8.523 20.016 10.25 1 90.31 510 ILE A O 1
ATOM 3833 N N . ILE A 1 511 ? -7.848 18.141 9.391 1 94.38 511 ILE A N 1
ATOM 3834 C CA . ILE A 1 511 ? -8.797 18.219 8.289 1 94.38 511 ILE A CA 1
ATOM 3835 C C . ILE A 1 511 ? -10.211 18.391 8.836 1 94.38 511 ILE A C 1
ATOM 3837 O O . ILE A 1 511 ? -10.938 19.312 8.43 1 94.38 511 ILE A O 1
ATOM 3841 N N . TYR A 1 512 ? -10.594 17.609 9.773 1 92.62 512 TYR A N 1
ATOM 3842 C CA . TYR A 1 512 ? -11.977 17.719 10.219 1 92.62 512 TYR A CA 1
ATOM 3843 C C . TYR A 1 512 ? -12.062 18.453 11.547 1 92.62 512 TYR A C 1
ATOM 3845 O O . TYR A 1 512 ? -12.922 19.328 11.734 1 92.62 512 TYR A O 1
ATOM 3853 N N . GLY A 1 513 ? -11.203 18.141 12.547 1 86.06 513 GLY A N 1
ATOM 3854 C CA . GLY A 1 513 ? -11.289 18.797 13.836 1 86.06 513 GLY A CA 1
ATOM 3855 C C . GLY A 1 513 ? -11.219 20.312 13.734 1 86.06 513 GLY A C 1
ATOM 3856 O O . GLY A 1 513 ? -12.133 21.016 14.172 1 86.06 513 GLY A O 1
ATOM 3857 N N . GLN A 1 514 ? -10.203 20.766 13.117 1 86.38 514 GLN A N 1
ATOM 3858 C CA . GLN A 1 514 ? -10.078 22.203 12.891 1 86.38 514 GLN A CA 1
ATOM 3859 C C . GLN A 1 514 ? -11.016 22.672 11.781 1 86.38 514 GLN A C 1
ATOM 3861 O O . GLN A 1 514 ? -11.57 23.766 11.852 1 86.38 514 GLN A O 1
ATOM 3866 N N . GLY A 1 515 ? -11.211 21.844 10.828 1 91.31 515 GLY A N 1
ATOM 3867 C CA . GLY A 1 515 ? -12.062 22.188 9.695 1 91.31 515 GLY A CA 1
ATOM 3868 C C . GLY A 1 515 ? -13.5 22.453 10.094 1 91.31 515 GLY A C 1
ATOM 3869 O O . GLY A 1 515 ? -14.125 23.391 9.617 1 91.31 515 GLY A O 1
ATOM 3870 N N . LEU A 1 516 ? -14.008 21.625 10.992 1 92.56 516 LEU A N 1
ATOM 3871 C CA . LEU A 1 516 ? -15.383 21.781 11.445 1 92.56 516 LEU A CA 1
ATOM 3872 C C . LEU A 1 516 ? -15.57 23.141 12.133 1 92.56 516 LEU A C 1
ATOM 3874 O O . LEU A 1 516 ? -16.547 23.844 11.867 1 92.56 516 LEU A O 1
ATOM 3878 N N . ILE A 1 517 ? -14.633 23.531 12.922 1 90.69 517 ILE A N 1
ATOM 3879 C CA . ILE A 1 517 ? -14.742 24.766 13.703 1 90.69 517 ILE A CA 1
ATOM 3880 C C . ILE A 1 517 ? -14.523 25.969 12.789 1 90.69 517 ILE A C 1
ATOM 3882 O O . ILE A 1 517 ? -15.312 26.922 12.805 1 90.69 517 ILE A O 1
ATOM 3886 N N . ARG A 1 518 ? -13.617 25.859 11.953 1 90.88 518 ARG A N 1
ATOM 3887 C CA . ARG A 1 518 ? -13.18 27.031 11.188 1 90.88 518 ARG A CA 1
ATOM 3888 C C . ARG A 1 518 ? -14.047 27.219 9.945 1 90.88 518 ARG A C 1
ATOM 3890 O O . ARG A 1 518 ? -14.297 28.344 9.523 1 90.88 518 ARG A O 1
ATOM 3897 N N . CYS A 1 519 ? -14.375 26.125 9.367 1 94.44 519 CYS A N 1
ATOM 3898 C CA . CYS A 1 519 ? -14.977 26.219 8.039 1 94.44 519 CYS A CA 1
ATOM 3899 C C . CYS A 1 519 ? -16.5 26.219 8.125 1 94.44 519 CYS A C 1
ATOM 3901 O O . CYS A 1 519 ? -17.172 26.656 7.191 1 94.44 519 CYS A O 1
ATOM 3903 N N . HIS A 1 520 ? -17.016 25.641 9.219 1 94.75 520 HIS A N 1
ATOM 3904 C CA . HIS A 1 520 ? -18.453 25.734 9.406 1 94.75 520 HIS A CA 1
ATOM 3905 C C . HIS A 1 520 ? -18.906 27.188 9.516 1 94.75 520 HIS A C 1
ATOM 3907 O O . HIS A 1 520 ? -18.25 28 10.164 1 94.75 520 HIS A O 1
ATOM 3913 N N . PRO A 1 521 ? -19.969 27.547 8.969 1 94.56 521 PRO A N 1
ATOM 3914 C CA . PRO A 1 521 ? -20.344 28.953 8.867 1 94.56 521 PRO A CA 1
ATOM 3915 C C . PRO A 1 521 ? -20.672 29.578 10.219 1 94.56 521 PRO A C 1
ATOM 3917 O O . PRO A 1 521 ? -20.562 30.797 10.383 1 94.56 521 PRO A O 1
ATOM 3920 N N . TYR A 1 522 ? -20.969 28.828 11.258 1 95.44 522 TYR A N 1
ATOM 3921 C CA . TYR A 1 522 ? -21.547 29.453 12.438 1 95.44 522 TYR A CA 1
ATOM 3922 C C . TYR A 1 522 ? -20.797 29.031 13.695 1 95.44 522 TYR A C 1
ATOM 3924 O O . TYR A 1 522 ? -20.844 29.734 14.711 1 95.44 522 TYR A O 1
ATOM 3932 N N . VAL A 1 523 ? -20.125 27.922 13.664 1 92.69 523 VAL A N 1
ATOM 3933 C CA . VAL A 1 523 ? -19.578 27.344 14.883 1 92.69 523 VAL A CA 1
ATOM 3934 C C . VAL A 1 523 ? -18.547 28.281 15.484 1 92.69 523 VAL A C 1
ATOM 3936 O O . VAL A 1 523 ? -18.609 28.609 16.672 1 92.69 523 VAL A O 1
ATOM 3939 N N . PHE A 1 524 ? -17.609 28.672 14.703 1 91 524 PHE A N 1
ATOM 3940 C CA . PHE A 1 524 ? -16.578 29.578 15.195 1 91 524 PHE A CA 1
ATOM 3941 C C . PHE A 1 524 ? -17.172 30.891 15.648 1 91 524 PHE A C 1
ATOM 3943 O O . PHE A 1 524 ? -16.734 31.469 16.656 1 91 524 PHE A O 1
ATOM 3950 N N . ARG A 1 525 ? -18.156 31.422 14.992 1 92.62 525 ARG A N 1
ATOM 3951 C CA . ARG A 1 525 ? -18.828 32.656 15.344 1 92.62 525 ARG A CA 1
ATOM 3952 C C . ARG A 1 525 ? -19.516 32.562 16.703 1 92.62 525 ARG A C 1
ATOM 3954 O O . ARG A 1 525 ? -19.5 33.5 17.5 1 92.62 525 ARG A O 1
ATOM 3961 N N . GLU A 1 526 ? -20.125 31.469 16.891 1 94 526 GLU A N 1
ATOM 3962 C CA . GLU A 1 526 ? -20.781 31.219 18.172 1 94 526 GLU A CA 1
ATOM 3963 C C . GLU A 1 526 ? -19.75 31.203 19.312 1 94 526 GLU A C 1
ATOM 3965 O O . GLU A 1 526 ? -19.984 31.797 20.375 1 94 526 GLU A O 1
ATOM 3970 N N . MET A 1 527 ? -18.688 30.547 19.062 1 90.56 527 MET A N 1
ATOM 3971 C CA . MET A 1 527 ? -17.641 30.453 20.078 1 90.56 527 MET A CA 1
ATOM 3972 C C . MET A 1 527 ? -17.047 31.828 20.375 1 90.56 527 MET A C 1
ATOM 3974 O O . MET A 1 527 ? -16.828 32.156 21.547 1 90.56 527 MET A O 1
ATOM 3978 N N . GLU A 1 528 ? -16.812 32.594 19.375 1 90.12 528 GLU A N 1
ATOM 3979 C CA . GLU A 1 528 ? -16.266 33.938 19.547 1 90.12 528 GLU A CA 1
ATOM 3980 C C . GLU A 1 528 ? -17.234 34.844 20.297 1 90.12 528 GLU A C 1
ATOM 3982 O O . GLU A 1 528 ? -16.828 35.594 21.172 1 90.12 528 GLU A O 1
ATOM 3987 N N . ALA A 1 529 ? -18.453 34.719 19.953 1 94 529 ALA A N 1
ATOM 3988 C CA . ALA A 1 529 ? -19.484 35.531 20.625 1 94 529 ALA A CA 1
ATOM 3989 C C . ALA A 1 529 ? -19.562 35.188 22.109 1 94 529 ALA A C 1
ATOM 3991 O O . ALA A 1 529 ? -19.672 36.062 22.953 1 94 529 ALA A O 1
ATOM 3992 N N . ALA A 1 530 ? -19.5 33.938 22.359 1 92.56 530 ALA A N 1
ATOM 3993 C CA . ALA A 1 530 ? -19.625 33.5 23.75 1 92.56 530 ALA A CA 1
ATOM 3994 C C . ALA A 1 530 ? -18.422 33.938 24.578 1 92.56 530 ALA A C 1
ATOM 3996 O O . ALA A 1 530 ? -18.531 34.094 25.797 1 92.56 530 ALA A O 1
ATOM 3997 N N . ARG A 1 531 ? -17.375 34.125 23.969 1 89.38 531 ARG A N 1
ATOM 3998 C CA . ARG A 1 531 ? -16.141 34.469 24.672 1 89.38 531 ARG A CA 1
ATOM 3999 C C . ARG A 1 531 ? -16.016 35.969 24.875 1 89.38 531 ARG A C 1
ATOM 4001 O O . ARG A 1 531 ? -15.211 36.438 25.672 1 89.38 531 ARG A O 1
ATOM 4008 N N . ASP A 1 532 ? -16.859 36.719 24.188 1 91.56 532 ASP A N 1
ATOM 4009 C CA . ASP A 1 532 ? -16.797 38.188 24.297 1 91.56 532 ASP A CA 1
ATOM 4010 C C . ASP A 1 532 ? -17.141 38.625 25.719 1 91.56 532 ASP A C 1
ATOM 4012 O O . ASP A 1 532 ? -18.188 38.281 26.266 1 91.56 532 ASP A O 1
ATOM 4016 N N . PRO A 1 533 ? -16.25 39.438 26.312 1 90.88 533 PRO A N 1
ATOM 4017 C CA . PRO A 1 533 ? -16.469 39.875 27.688 1 90.88 533 PRO A CA 1
ATOM 4018 C C . PRO A 1 533 ? -17.609 40.906 27.812 1 90.88 533 PRO A C 1
ATOM 4020 O O . PRO A 1 533 ? -18.219 41.031 28.875 1 90.88 533 PRO A O 1
ATOM 4023 N N . ASP A 1 534 ? -17.906 41.594 26.766 1 95 534 ASP A N 1
ATOM 4024 C CA . ASP A 1 534 ? -19.031 42.531 26.75 1 95 534 ASP A CA 1
ATOM 4025 C C . ASP A 1 534 ? -20.359 41.75 26.609 1 95 534 ASP A C 1
ATOM 4027 O O . ASP A 1 534 ? -20.656 41.25 25.531 1 95 534 ASP A O 1
ATOM 4031 N N . ARG A 1 535 ? -21.094 41.75 27.609 1 91.81 535 ARG A N 1
ATOM 4032 C CA . ARG A 1 535 ? -22.281 40.906 27.672 1 91.81 535 ARG A CA 1
ATOM 4033 C C . ARG A 1 535 ? -23.266 41.312 26.578 1 91.81 535 ARG A C 1
ATOM 4035 O O . ARG A 1 535 ? -23.922 40.438 25.984 1 91.81 535 ARG A O 1
ATOM 4042 N N . ARG A 1 536 ? -23.5 42.562 26.391 1 93.38 536 ARG A N 1
ATOM 4043 C CA . ARG A 1 536 ? -24.453 43.031 25.391 1 93.38 536 ARG A CA 1
ATOM 4044 C C . ARG A 1 536 ? -24 42.625 23.984 1 93.38 536 ARG A C 1
ATOM 4046 O O . ARG A 1 536 ? -24.797 42.156 23.188 1 93.38 536 ARG A O 1
ATOM 4053 N N . LYS A 1 537 ? -22.766 42.844 23.703 1 95.44 537 LYS A N 1
ATOM 4054 C CA . LYS A 1 537 ? -22.219 42.469 22.406 1 95.44 537 LYS A CA 1
ATOM 4055 C C . LYS A 1 537 ? -22.25 40.969 22.219 1 95.44 537 LYS A C 1
ATOM 4057 O O . LYS A 1 537 ? -22.531 40.469 21.125 1 95.44 537 LYS A O 1
ATOM 4062 N N . ALA A 1 538 ? -21.891 40.281 23.25 1 96.12 538 ALA A N 1
ATOM 4063 C CA . ALA A 1 538 ? -21.922 38.844 23.219 1 96.12 538 ALA A CA 1
ATOM 4064 C C . ALA A 1 538 ? -23.312 38.312 22.906 1 96.12 538 ALA A C 1
ATOM 4066 O O . ALA A 1 538 ? -23.469 37.375 22.109 1 96.12 538 ALA A O 1
ATOM 4067 N N . LEU A 1 539 ? -24.234 38.906 23.531 1 95.88 539 LEU A N 1
ATOM 4068 C CA . LEU A 1 539 ? -25.609 38.469 23.359 1 95.88 539 LEU A CA 1
ATOM 4069 C C . LEU A 1 539 ? -26.094 38.719 21.922 1 95.88 539 LEU A C 1
ATOM 4071 O O . LEU A 1 539 ? -26.734 37.844 21.328 1 95.88 539 LEU A O 1
ATOM 4075 N N . GLU A 1 540 ? -25.828 39.875 21.391 1 96.12 540 GLU A N 1
ATOM 4076 C CA . GLU A 1 540 ? -26.25 40.219 20.031 1 96.12 540 GLU A CA 1
ATOM 4077 C C . GLU A 1 540 ? -25.547 39.312 19 1 96.12 540 GLU A C 1
ATOM 4079 O O . GLU A 1 540 ? -26.203 38.812 18.094 1 96.12 540 GLU A O 1
ATOM 4084 N N . ALA A 1 541 ? -24.25 39.188 19.172 1 96.75 541 ALA A N 1
ATOM 4085 C CA . ALA A 1 541 ? -23.5 38.375 18.234 1 96.75 541 ALA A CA 1
ATOM 4086 C C . ALA A 1 541 ? -23.922 36.906 18.344 1 96.75 541 ALA A C 1
ATOM 4088 O O . ALA A 1 541 ? -24.016 36.219 17.328 1 96.75 541 ALA A O 1
ATOM 4089 N N . PHE A 1 542 ? -24.094 36.469 19.5 1 96.88 542 PHE A N 1
ATOM 4090 C CA . PHE A 1 542 ? -24.5 35.094 19.719 1 96.88 542 PHE A CA 1
ATOM 4091 C C . PHE A 1 542 ? -25.906 34.844 19.156 1 96.88 542 PHE A C 1
ATOM 4093 O O . PHE A 1 542 ? -26.172 33.781 18.609 1 96.88 542 PHE A O 1
ATOM 4100 N N . ASP A 1 543 ? -26.781 35.781 19.359 1 96.75 543 ASP A N 1
ATOM 4101 C CA . ASP A 1 543 ? -28.125 35.688 18.828 1 96.75 543 ASP A CA 1
ATOM 4102 C C . ASP A 1 543 ? -28.109 35.469 17.312 1 96.75 543 ASP A C 1
ATOM 4104 O O . ASP A 1 543 ? -28.781 34.594 16.797 1 96.75 543 ASP A O 1
ATOM 4108 N N . SER A 1 544 ? -27.344 36.281 16.656 1 95.62 544 SER A N 1
ATOM 4109 C CA . SER A 1 544 ? -27.234 36.188 15.203 1 95.62 544 SER A CA 1
ATOM 4110 C C . SER A 1 544 ? -26.625 34.844 14.781 1 95.62 544 SER A C 1
ATOM 4112 O O . SER A 1 544 ? -27.078 34.25 13.812 1 95.62 544 SER A O 1
ATOM 4114 N N . ALA A 1 545 ? -25.609 34.406 15.438 1 96.19 545 ALA A N 1
ATOM 4115 C CA . ALA A 1 545 ? -24.922 33.156 15.094 1 96.19 545 ALA A CA 1
ATOM 4116 C C . ALA A 1 545 ? -25.797 31.953 15.383 1 96.19 545 ALA A C 1
ATOM 4118 O O . ALA A 1 545 ? -25.922 31.062 14.547 1 96.19 545 ALA A O 1
ATOM 4119 N N . MET A 1 546 ? -26.328 31.906 16.5 1 95.56 546 MET A N 1
ATOM 4120 C CA . MET A 1 546 ? -27.109 30.75 16.938 1 95.56 546 MET A CA 1
ATOM 4121 C C . MET A 1 546 ? -28.344 30.547 16.062 1 95.56 546 MET A C 1
ATOM 4123 O O . MET A 1 546 ? -28.609 29.438 15.602 1 95.56 546 MET A O 1
ATOM 4127 N N . PHE A 1 547 ? -29.094 31.594 15.891 1 95.25 547 PHE A N 1
ATOM 4128 C CA . PHE A 1 547 ? -30.312 31.438 15.109 1 95.25 547 PHE A CA 1
ATOM 4129 C C . PHE A 1 547 ? -29.984 31.297 13.625 1 95.25 547 PHE A C 1
ATOM 4131 O O . PHE A 1 547 ? -30.75 30.672 12.883 1 95.25 547 PHE A O 1
ATOM 4138 N N . GLY A 1 548 ? -28.859 31.906 13.203 1 95.62 548 GLY A N 1
ATOM 4139 C CA . GLY A 1 548 ? -28.359 31.531 11.891 1 95.62 548 GLY A CA 1
ATOM 4140 C C . GLY A 1 548 ? -28.047 30.047 11.766 1 95.62 548 GLY A C 1
ATOM 4141 O O . GLY A 1 548 ? -28.375 29.438 10.742 1 95.62 548 GLY A O 1
ATOM 4142 N N . HIS A 1 549 ? -27.438 29.547 12.773 1 96.62 549 HIS A N 1
ATOM 4143 C CA . HIS A 1 549 ? -27.094 28.125 12.828 1 96.62 549 HIS A CA 1
ATOM 4144 C C . HIS A 1 549 ? -28.344 27.25 12.812 1 96.62 549 HIS A C 1
ATOM 4146 O O . HIS A 1 549 ? -28.391 26.25 12.102 1 96.62 549 HIS A O 1
ATOM 4152 N N . VAL A 1 550 ? -29.297 27.594 13.586 1 95.5 550 VAL A N 1
ATOM 4153 C CA . VAL A 1 550 ? -30.547 26.844 13.648 1 95.5 550 VAL A CA 1
ATOM 4154 C C . VAL A 1 550 ? -31.219 26.844 12.273 1 95.5 550 VAL A C 1
ATOM 4156 O O . VAL A 1 550 ? -31.688 25.797 11.805 1 95.5 550 VAL A O 1
ATOM 4159 N N . SER A 1 551 ? -31.312 28.031 11.719 1 96.12 551 SER A N 1
ATOM 4160 C CA . SER A 1 551 ? -31.875 28.141 10.375 1 96.12 551 SER A CA 1
ATOM 4161 C C . SER A 1 551 ? -31.078 27.328 9.367 1 96.12 551 SER A C 1
ATOM 4163 O O . SER A 1 551 ? -31.641 26.75 8.43 1 96.12 551 SER A O 1
ATOM 4165 N N . PHE A 1 552 ? -29.797 27.328 9.531 1 97 552 PHE A N 1
ATOM 4166 C CA . PHE A 1 552 ? -28.875 26.578 8.688 1 97 552 PHE A CA 1
ATOM 4167 C C . PHE A 1 552 ? -29.156 25.078 8.773 1 97 552 PHE A C 1
ATOM 4169 O O . PHE A 1 552 ? -29.234 24.406 7.754 1 97 552 PHE A O 1
ATOM 4176 N N . VAL A 1 553 ? -29.297 24.531 9.914 1 97.19 553 VAL A N 1
ATOM 4177 C CA . VAL A 1 553 ? -29.578 23.125 10.141 1 97.19 553 VAL A CA 1
ATOM 4178 C C . VAL A 1 553 ? -30.922 22.75 9.539 1 97.19 553 VAL A C 1
ATOM 4180 O O . VAL A 1 553 ? -31.062 21.703 8.891 1 97.19 553 VAL A O 1
ATOM 4183 N N . LEU A 1 554 ? -31.891 23.609 9.781 1 96.5 554 LEU A N 1
ATOM 4184 C CA . LEU A 1 554 ? -33.219 23.375 9.219 1 96.5 554 LEU A CA 1
ATOM 4185 C C . LEU A 1 554 ? -33.156 23.344 7.699 1 96.5 554 LEU A C 1
ATOM 4187 O O . LEU A 1 554 ? -33.781 22.469 7.066 1 96.5 554 LEU A O 1
ATOM 4191 N N . ALA A 1 555 ? -32.5 24.281 7.145 1 97.12 555 ALA A N 1
ATOM 4192 C CA . ALA A 1 555 ? -32.375 24.359 5.691 1 97.12 555 ALA A CA 1
ATOM 4193 C C . ALA A 1 555 ? -31.719 23.094 5.125 1 97.12 555 ALA A C 1
ATOM 4195 O O . ALA A 1 555 ? -32.219 22.516 4.168 1 97.12 555 ALA A O 1
ATOM 4196 N N . ASN A 1 556 ? -30.609 22.656 5.68 1 97.12 556 ASN A N 1
ATOM 4197 C CA . ASN A 1 556 ? -29.875 21.5 5.172 1 97.12 556 ASN A CA 1
ATOM 4198 C C . ASN A 1 556 ? -30.641 20.203 5.422 1 97.12 556 ASN A C 1
ATOM 4200 O O . ASN A 1 556 ? -30.5 19.234 4.668 1 97.12 556 ASN A O 1
ATOM 4204 N N . THR A 1 557 ? -31.438 20.188 6.457 1 97.62 557 THR A N 1
ATOM 4205 C CA . THR A 1 557 ? -32.312 19.047 6.688 1 97.62 557 THR A CA 1
ATOM 4206 C C . THR A 1 557 ? -33.312 18.891 5.551 1 97.62 557 THR A C 1
ATOM 4208 O O . THR A 1 557 ? -33.469 17.797 5 1 97.62 557 THR A O 1
ATOM 4211 N N . VAL A 1 558 ? -33.938 20 5.23 1 96.75 558 VAL A N 1
ATOM 4212 C CA . VAL A 1 558 ? -34.938 19.984 4.176 1 96.75 558 VAL A CA 1
ATOM 4213 C C . VAL A 1 558 ? -34.281 19.734 2.826 1 96.75 558 VAL A C 1
ATOM 4215 O O . VAL A 1 558 ? -34.781 18.953 2.012 1 96.75 558 VAL A O 1
ATOM 4218 N N . ARG A 1 559 ? -33.219 20.391 2.574 1 96.88 559 ARG A N 1
ATOM 4219 C CA . ARG A 1 559 ? -32.469 20.172 1.334 1 96.88 559 ARG A CA 1
ATOM 4220 C C . ARG A 1 559 ? -32.062 18.703 1.185 1 96.88 559 ARG A C 1
ATOM 4222 O O . ARG A 1 559 ? -32.188 18.141 0.103 1 96.88 559 ARG A O 1
ATOM 4229 N N . ALA A 1 560 ? -31.484 18.141 2.238 1 97.25 560 ALA A N 1
ATOM 4230 C CA . ALA A 1 560 ? -31.062 16.734 2.205 1 97.25 560 ALA A CA 1
ATOM 4231 C C . ALA A 1 560 ? -32.25 15.828 1.821 1 97.25 560 ALA A C 1
ATOM 4233 O O . ALA A 1 560 ? -32.094 14.922 0.993 1 97.25 560 ALA A O 1
ATOM 4234 N N . ALA A 1 561 ? -33.344 16.078 2.406 1 96.12 561 ALA A N 1
ATOM 4235 C CA . ALA A 1 561 ? -34.531 15.273 2.133 1 96.12 561 ALA A CA 1
ATOM 4236 C C . ALA A 1 561 ? -35 15.438 0.686 1 96.12 561 ALA A C 1
ATOM 4238 O O . ALA A 1 561 ? -35.281 14.453 0.008 1 96.12 561 ALA A O 1
ATOM 4239 N N . VAL A 1 562 ? -35.062 16.672 0.233 1 94.94 562 VAL A N 1
ATOM 4240 C CA . VAL A 1 562 ? -35.5 16.969 -1.123 1 94.94 562 VAL A CA 1
ATOM 4241 C C . VAL A 1 562 ? -34.531 16.344 -2.133 1 94.94 562 VAL A C 1
ATOM 4243 O O . VAL A 1 562 ? -34.969 15.734 -3.115 1 94.94 562 VAL A O 1
ATOM 4246 N N . HIS A 1 563 ? -33.281 16.547 -1.925 1 95.5 563 HIS A N 1
ATOM 4247 C CA . HIS A 1 563 ? -32.281 16 -2.83 1 95.5 563 HIS A CA 1
ATOM 4248 C C . HIS A 1 563 ? -32.281 14.477 -2.824 1 95.5 563 HIS A C 1
ATOM 4250 O O . HIS A 1 563 ? -32.031 13.844 -3.85 1 95.5 563 HIS A O 1
ATOM 4256 N N . ALA A 1 564 ? -32.5 13.891 -1.685 1 94.69 564 ALA A N 1
ATOM 4257 C CA . ALA A 1 564 ? -32.562 12.438 -1.575 1 94.69 564 ALA A CA 1
ATOM 4258 C C . ALA A 1 564 ? -33.719 11.875 -2.398 1 94.69 564 ALA A C 1
ATOM 4260 O O . ALA A 1 564 ? -33.562 10.859 -3.08 1 94.69 564 ALA A O 1
ATOM 4261 N N . LEU A 1 565 ? -34.781 12.508 -2.379 1 91.81 565 LEU A N 1
ATOM 4262 C CA . LEU A 1 565 ? -36 12.031 -3.064 1 91.81 565 LEU A CA 1
ATOM 4263 C C . LEU A 1 565 ? -35.844 12.203 -4.574 1 91.81 565 LEU A C 1
ATOM 4265 O O . LEU A 1 565 ? -36.438 11.43 -5.344 1 91.81 565 LEU A O 1
ATOM 4269 N N . THR A 1 566 ? -35.094 13.109 -5 1 90.06 566 THR A N 1
ATOM 4270 C CA . THR A 1 566 ? -34.938 13.367 -6.426 1 90.06 566 THR A CA 1
ATOM 4271 C C . THR A 1 566 ? -33.656 12.797 -6.957 1 90.06 566 THR A C 1
ATOM 4273 O O . THR A 1 566 ? -33.375 12.82 -8.164 1 90.06 566 THR A O 1
ATOM 4276 N N . GLY A 1 567 ? -32.812 12.281 -6.059 1 87.25 567 GLY A N 1
ATOM 4277 C CA . GLY A 1 567 ? -31.484 11.805 -6.457 1 87.25 567 GLY A CA 1
ATOM 4278 C C . GLY A 1 567 ? -30.562 12.922 -6.918 1 87.25 567 GLY A C 1
ATOM 4279 O O . GLY A 1 567 ? -29.672 12.695 -7.742 1 87.25 567 GLY A O 1
ATOM 4280 N N . GLY A 1 568 ? -30.875 14.125 -6.504 1 87.56 568 GLY A N 1
ATOM 4281 C CA . GLY A 1 568 ? -30.062 15.273 -6.879 1 87.56 568 GLY A CA 1
ATOM 4282 C C . GLY A 1 568 ? -30.422 15.844 -8.242 1 87.56 568 GLY A C 1
ATOM 4283 O O . GLY A 1 568 ? -29.75 16.734 -8.742 1 87.56 568 GLY A O 1
ATOM 4284 N N . ARG A 1 569 ? -31.438 15.445 -8.898 1 87.19 569 ARG A N 1
ATOM 4285 C CA . ARG A 1 569 ? -31.797 15.828 -10.266 1 87.19 569 ARG A CA 1
ATOM 4286 C C . ARG A 1 569 ? -32.312 17.266 -10.305 1 87.19 569 ARG A C 1
ATOM 4288 O O . ARG A 1 569 ? -32.25 17.922 -11.352 1 87.19 569 ARG A O 1
ATOM 4295 N N . LEU A 1 570 ? -32.781 17.75 -9.203 1 86.56 570 LEU A N 1
ATOM 4296 C CA . LEU A 1 570 ? -33.312 19.109 -9.164 1 86.56 570 LEU A CA 1
ATOM 4297 C C . LEU A 1 570 ? -32.188 20.125 -8.961 1 86.56 570 LEU A C 1
ATOM 4299 O O . LEU A 1 570 ? -32.406 21.328 -9.117 1 86.56 570 LEU A O 1
ATOM 4303 N N . LEU A 1 571 ? -31.109 19.609 -8.602 1 89.62 571 LEU A N 1
ATOM 4304 C CA . LEU A 1 571 ? -29.969 20.484 -8.438 1 89.62 571 LEU A CA 1
ATOM 4305 C C . LEU A 1 571 ? -29.406 20.922 -9.789 1 89.62 571 LEU A C 1
ATOM 4307 O O . LEU A 1 571 ? -29.469 20.156 -10.758 1 89.62 571 LEU A O 1
ATOM 4311 N N . SER A 1 572 ? -28.953 22.078 -9.844 1 87.38 572 SER A N 1
ATOM 4312 C CA . SER A 1 572 ? -28.406 22.609 -11.086 1 87.38 572 SER A CA 1
ATOM 4313 C C . SER A 1 572 ? -26.875 22.5 -11.094 1 87.38 572 SER A C 1
ATOM 4315 O O . SER A 1 572 ? -26.234 22.656 -10.055 1 87.38 572 SER A O 1
ATOM 4317 N N . ALA A 1 573 ? -26.406 22.172 -12.25 1 91.19 573 ALA A N 1
ATOM 4318 C CA . ALA A 1 573 ? -24.984 22.328 -12.492 1 91.19 573 ALA A CA 1
ATOM 4319 C C . ALA A 1 573 ? -24.641 23.75 -12.914 1 91.19 573 ALA A C 1
ATOM 4321 O O . ALA A 1 573 ? -25.484 24.453 -13.484 1 91.19 573 ALA A O 1
ATOM 4322 N N . PRO A 1 574 ? -23.438 24.203 -12.508 1 92 574 PRO A N 1
ATOM 4323 C CA . PRO A 1 574 ? -23.078 25.547 -12.953 1 92 574 PRO A CA 1
ATOM 4324 C C . PRO A 1 574 ? -23.25 25.734 -14.461 1 92 574 PRO A C 1
ATOM 4326 O O . PRO A 1 574 ? -22.938 24.828 -15.234 1 92 574 PRO A O 1
ATOM 4329 N N . ALA A 1 575 ? -23.609 26.984 -14.758 1 85.62 575 ALA A N 1
ATOM 4330 C CA . ALA A 1 575 ? -23.859 27.297 -16.172 1 85.62 575 ALA A CA 1
ATOM 4331 C C . ALA A 1 575 ? -22.578 27.188 -16.984 1 85.62 575 ALA A C 1
ATOM 4333 O O . ALA A 1 575 ? -21.484 27.453 -16.469 1 85.62 575 ALA A O 1
ATOM 4334 N N . LYS A 1 576 ? -22.594 26.656 -18.172 1 88.12 576 LYS A N 1
ATOM 4335 C CA . LYS A 1 576 ? -21.516 26.672 -19.156 1 88.12 576 LYS A CA 1
ATOM 4336 C C . LYS A 1 576 ? -20.484 25.578 -18.859 1 88.12 576 LYS A C 1
ATOM 4338 O O . LYS A 1 576 ? -19.344 25.641 -19.328 1 88.12 576 LYS A O 1
ATOM 4343 N N . THR A 1 577 ? -20.75 24.781 -17.906 1 90.88 577 THR A N 1
ATOM 4344 C CA . THR A 1 577 ? -19.844 23.641 -17.703 1 90.88 577 THR A CA 1
ATOM 4345 C C . THR A 1 577 ? -20.203 22.5 -18.656 1 90.88 577 THR A C 1
ATOM 4347 O O . THR A 1 577 ? -21.266 22.5 -19.266 1 90.88 577 THR A O 1
ATOM 4350 N N . ASP A 1 578 ? -19.281 21.656 -18.906 1 94 578 ASP A N 1
ATOM 4351 C CA . ASP A 1 578 ? -19.484 20.547 -19.828 1 94 578 ASP A CA 1
ATOM 4352 C C . ASP A 1 578 ? -20.625 19.641 -19.359 1 94 578 ASP A C 1
ATOM 4354 O O . ASP A 1 578 ? -20.609 19.141 -18.234 1 94 578 ASP A O 1
ATOM 4358 N N . PRO A 1 579 ? -21.594 19.391 -20.203 1 94.12 579 PRO A N 1
ATOM 4359 C CA . PRO A 1 579 ? -22.75 18.594 -19.828 1 94.12 579 PRO A CA 1
ATOM 4360 C C . PRO A 1 579 ? -22.359 17.172 -19.391 1 94.12 579 PRO A C 1
ATOM 4362 O O . PRO A 1 579 ? -23.078 16.562 -18.578 1 94.12 579 PRO A O 1
ATOM 4365 N N . ALA A 1 580 ? -21.266 16.688 -19.891 1 95.88 580 ALA A N 1
ATOM 4366 C CA . ALA A 1 580 ? -20.828 15.344 -19.547 1 95.88 580 ALA A CA 1
ATOM 4367 C C . ALA A 1 580 ? -20.469 15.25 -18.062 1 95.88 580 ALA A C 1
ATOM 4369 O O . ALA A 1 580 ? -20.406 14.156 -17.5 1 95.88 580 ALA A O 1
ATOM 4370 N N . LEU A 1 581 ? -20.25 16.391 -17.453 1 97.75 581 LEU A N 1
ATOM 4371 C CA . LEU A 1 581 ? -19.766 16.375 -16.078 1 97.75 581 LEU A CA 1
ATOM 4372 C C . LEU A 1 581 ? -20.828 16.969 -15.133 1 97.75 581 LEU A C 1
ATOM 4374 O O . LEU A 1 581 ? -20.578 17.125 -13.938 1 97.75 581 LEU A O 1
ATOM 4378 N N . ALA A 1 582 ? -22.031 17.328 -15.633 1 96.56 582 ALA A N 1
ATOM 4379 C CA . ALA A 1 582 ? -23.094 17.984 -14.883 1 96.56 582 ALA A CA 1
ATOM 4380 C C . ALA A 1 582 ? -23.484 17.172 -13.656 1 96.56 582 ALA A C 1
ATOM 4382 O O . ALA A 1 582 ? -23.734 17.734 -12.586 1 96.56 582 ALA A O 1
ATOM 4383 N N . SER A 1 583 ? -23.547 15.875 -13.859 1 96.06 583 SER A N 1
ATOM 4384 C CA . SER A 1 583 ? -23.953 15 -12.766 1 96.06 583 SER A CA 1
ATOM 4385 C C . SER A 1 583 ? -23 15.086 -11.586 1 96.06 583 SER A C 1
ATOM 4387 O O . SER A 1 583 ? -23.406 14.961 -10.43 1 96.06 583 SER A O 1
ATOM 4389 N N . TYR A 1 584 ? -21.75 15.289 -11.844 1 97.81 584 TYR A N 1
ATOM 4390 C CA . TYR A 1 584 ? -20.75 15.344 -10.773 1 97.81 584 TYR A CA 1
ATOM 4391 C C . TYR A 1 584 ? -20.938 16.594 -9.938 1 97.81 584 TYR A C 1
ATOM 4393 O O . TYR A 1 584 ? -20.781 16.562 -8.711 1 97.81 584 TYR A O 1
ATOM 4401 N N . TYR A 1 585 ? -21.219 17.75 -10.562 1 97.75 585 TYR A N 1
ATOM 4402 C CA . TYR A 1 585 ? -21.516 18.984 -9.828 1 97.75 585 TYR A CA 1
ATOM 4403 C C . TYR A 1 585 ? -22.719 18.781 -8.914 1 97.75 585 TYR A C 1
ATOM 4405 O O . TYR A 1 585 ? -22.688 19.203 -7.75 1 97.75 585 TYR A O 1
ATOM 4413 N N . ARG A 1 586 ? -23.75 18.156 -9.422 1 96.88 586 ARG A N 1
ATOM 4414 C CA . ARG A 1 586 ? -24.969 17.938 -8.656 1 96.88 586 ARG A CA 1
ATOM 4415 C C . ARG A 1 586 ? -24.688 17.031 -7.453 1 96.88 586 ARG A C 1
ATOM 4417 O O . ARG A 1 586 ? -25.172 17.297 -6.352 1 96.88 586 ARG A O 1
ATOM 4424 N N . GLN A 1 587 ? -23.938 15.977 -7.699 1 97.06 587 GLN A N 1
ATOM 4425 C CA . GLN A 1 587 ? -23.625 15.047 -6.613 1 97.06 587 GLN A CA 1
ATOM 4426 C C . GLN A 1 587 ? -22.75 15.719 -5.559 1 97.06 587 GLN A C 1
ATOM 4428 O O . GLN A 1 587 ? -22.891 15.438 -4.363 1 97.06 587 GLN A O 1
ATOM 4433 N N . ALA A 1 588 ? -21.828 16.547 -6 1 97.75 588 ALA A N 1
ATOM 4434 C CA . ALA A 1 588 ? -21.016 17.297 -5.051 1 97.75 588 ALA A CA 1
ATOM 4435 C C . ALA A 1 588 ? -21.875 18.203 -4.164 1 97.75 588 ALA A C 1
ATOM 4437 O O . ALA A 1 588 ? -21.656 18.281 -2.955 1 97.75 588 ALA A O 1
ATOM 4438 N N . ASN A 1 589 ? -22.828 18.875 -4.758 1 97.44 589 ASN A N 1
ATOM 4439 C CA . ASN A 1 589 ? -23.766 19.703 -4.004 1 97.44 589 ASN A CA 1
ATOM 4440 C C . ASN A 1 589 ? -24.562 18.891 -2.996 1 97.44 589 ASN A C 1
ATOM 4442 O O . ASN A 1 589 ? -24.719 19.297 -1.844 1 97.44 589 ASN A O 1
ATOM 4446 N N . ARG A 1 590 ? -25.047 17.797 -3.463 1 97.25 590 ARG A N 1
ATOM 4447 C CA . ARG A 1 590 ? -25.828 16.922 -2.596 1 97.25 590 ARG A CA 1
ATOM 4448 C C . ARG A 1 590 ? -25 16.469 -1.397 1 97.25 590 ARG A C 1
ATOM 4450 O O . ARG A 1 590 ? -25.469 16.516 -0.259 1 97.25 590 ARG A O 1
ATOM 4457 N N . LEU A 1 591 ? -23.812 16.031 -1.628 1 97.94 591 LEU A N 1
ATOM 4458 C CA . LEU A 1 591 ? -22.953 15.516 -0.557 1 97.94 591 LEU A CA 1
ATOM 4459 C C . LEU A 1 591 ? -22.5 16.656 0.354 1 97.94 591 LEU A C 1
ATOM 4461 O O . LEU A 1 591 ? -22.25 16.438 1.541 1 97.94 591 LEU A O 1
ATOM 4465 N N . SER A 1 592 ? -22.312 17.859 -0.223 1 98 592 SER A N 1
ATOM 4466 C CA . SER A 1 592 ? -22.031 19.016 0.612 1 98 592 SER A CA 1
ATOM 4467 C C . SER A 1 592 ? -23.125 19.25 1.651 1 98 592 SER A C 1
ATOM 4469 O O . SER A 1 592 ? -22.828 19.516 2.82 1 98 592 SER A O 1
ATOM 4471 N N . VAL A 1 593 ? -24.375 19.156 1.239 1 97.94 593 VAL A N 1
ATOM 4472 C CA . VAL A 1 593 ? -25.516 19.281 2.145 1 97.94 593 VAL A CA 1
ATOM 4473 C C . VAL A 1 593 ? -25.453 18.188 3.213 1 97.94 593 VAL A C 1
ATOM 4475 O O . VAL A 1 593 ? -25.656 18.469 4.398 1 97.94 593 VAL A O 1
ATOM 4478 N N . VAL A 1 594 ? -25.188 17.016 2.773 1 98.31 594 VAL A N 1
ATOM 4479 C CA . VAL A 1 594 ? -25.141 15.867 3.686 1 98.31 594 VAL A CA 1
ATOM 4480 C C . VAL A 1 594 ? -24 16.047 4.676 1 98.31 594 VAL A C 1
ATOM 4482 O O . VAL A 1 594 ? -24.141 15.75 5.863 1 98.31 594 VAL A O 1
ATOM 4485 N N . LEU A 1 595 ? -22.844 16.484 4.184 1 98.19 595 LEU A N 1
ATOM 4486 C CA . LEU A 1 595 ? -21.703 16.734 5.051 1 98.19 595 LEU A CA 1
ATOM 4487 C C . LEU A 1 595 ? -22.062 17.75 6.137 1 98.19 595 LEU A C 1
ATOM 4489 O O . LEU A 1 595 ? -21.734 17.531 7.312 1 98.19 595 LEU A O 1
ATOM 4493 N N . ALA A 1 596 ? -22.641 18.875 5.742 1 97.5 596 ALA A N 1
ATOM 4494 C CA . ALA A 1 596 ? -23.062 19.891 6.695 1 97.5 596 ALA A CA 1
ATOM 4495 C C . ALA A 1 596 ? -24.031 19.328 7.73 1 97.5 596 ALA A C 1
ATOM 4497 O O . ALA A 1 596 ? -23.859 19.562 8.93 1 97.5 596 ALA A O 1
ATOM 4498 N N . LEU A 1 597 ? -25 18.578 7.266 1 97.75 597 LEU A N 1
ATOM 4499 C CA . LEU A 1 597 ? -26.031 18.031 8.133 1 97.75 597 LEU A CA 1
ATOM 4500 C C . LEU A 1 597 ? -25.453 17.016 9.117 1 97.75 597 LEU A C 1
ATOM 4502 O O . LEU A 1 597 ? -25.719 17.094 10.312 1 97.75 597 LEU A O 1
ATOM 4506 N N . VAL A 1 598 ? -24.672 16.062 8.609 1 97.81 598 VAL A N 1
ATOM 4507 C CA . VAL A 1 598 ? -24.078 15.039 9.469 1 97.81 598 VAL A CA 1
ATOM 4508 C C . VAL A 1 598 ? -23.141 15.695 10.484 1 97.81 598 VAL A C 1
ATOM 4510 O O . VAL A 1 598 ? -23.047 15.25 11.633 1 97.81 598 VAL A O 1
ATOM 4513 N N . SER A 1 599 ? -22.438 16.75 10.102 1 96.94 599 SER A N 1
ATOM 4514 C CA . SER A 1 599 ? -21.562 17.469 11.016 1 96.94 599 SER A CA 1
ATOM 4515 C C . SER A 1 599 ? -22.359 18.125 12.148 1 96.94 599 SER A C 1
ATOM 4517 O O . SER A 1 599 ? -21.969 18.016 13.32 1 96.94 599 SER A O 1
ATOM 4519 N N . ASP A 1 600 ? -23.422 18.75 11.836 1 96.75 600 ASP A N 1
ATOM 4520 C CA . ASP A 1 600 ? -24.266 19.422 12.828 1 96.75 600 ASP A CA 1
ATOM 4521 C C . ASP A 1 600 ? -24.891 18.406 13.781 1 96.75 600 ASP A C 1
ATOM 4523 O O . ASP A 1 600 ? -24.922 18.609 14.992 1 96.75 600 ASP A O 1
ATOM 4527 N N . ILE A 1 601 ? -25.391 17.344 13.203 1 96.5 601 ILE A N 1
ATOM 4528 C CA . ILE A 1 601 ? -25.984 16.312 14.039 1 96.5 601 ILE A CA 1
ATOM 4529 C C . ILE A 1 601 ? -24.922 15.68 14.93 1 96.5 601 ILE A C 1
ATOM 4531 O O . ILE A 1 601 ? -25.188 15.359 16.094 1 96.5 601 ILE A O 1
ATOM 4535 N N . SER A 1 602 ? -23.75 15.477 14.438 1 95.5 602 SER A N 1
ATOM 4536 C CA . SER A 1 602 ? -22.656 14.914 15.219 1 95.5 602 SER A CA 1
ATOM 4537 C C . SER A 1 602 ? -22.281 15.828 16.375 1 95.5 602 SER A C 1
ATOM 4539 O O . SER A 1 602 ? -21.969 15.359 17.469 1 95.5 602 SER A O 1
ATOM 4541 N N . MET A 1 603 ? -22.25 17.156 16.141 1 92.62 603 MET A N 1
ATOM 4542 C CA . MET A 1 603 ? -21.984 18.109 17.219 1 92.62 603 MET A CA 1
ATOM 4543 C C . MET A 1 603 ? -23.078 18.047 18.281 1 92.62 603 MET A C 1
ATOM 4545 O O . MET A 1 603 ? -22.797 18.141 19.469 1 92.62 603 MET A O 1
ATOM 4549 N N . GLY A 1 604 ? -24.281 17.875 17.859 1 91.69 604 GLY A N 1
ATOM 4550 C CA . GLY A 1 604 ? -25.391 17.781 18.781 1 91.69 604 GLY A CA 1
ATOM 4551 C C . GLY A 1 604 ? -25.391 16.516 19.609 1 91.69 604 GLY A C 1
ATOM 4552 O O . GLY A 1 604 ? -25.625 16.547 20.812 1 91.69 604 GLY A O 1
ATOM 4553 N N . VAL A 1 605 ? -25.062 15.406 18.969 1 93.44 605 VAL A N 1
ATOM 4554 C CA . VAL A 1 605 ? -25.172 14.094 19.594 1 93.44 605 VAL A CA 1
ATOM 4555 C C . VAL A 1 605 ? -23.938 13.844 20.469 1 93.44 605 VAL A C 1
ATOM 4557 O O . VAL A 1 605 ? -24.047 13.281 21.562 1 93.44 605 VAL A O 1
ATOM 4560 N N . LEU A 1 606 ? -22.797 14.273 20 1 90.56 606 LEU A N 1
ATOM 4561 C CA . LEU A 1 606 ? -21.562 13.898 20.672 1 90.56 606 LEU A CA 1
ATOM 4562 C C . LEU A 1 606 ? -21.016 15.062 21.484 1 90.56 606 LEU A C 1
ATOM 4564 O O . LEU A 1 606 ? -20.234 14.859 22.422 1 90.56 606 LEU A O 1
ATOM 4568 N N . GLY A 1 607 ? -21.375 16.312 21.141 1 86.44 607 GLY A N 1
ATOM 4569 C CA . GLY A 1 607 ? -20.844 17.469 21.844 1 86.44 607 GLY A CA 1
ATOM 4570 C C . GLY A 1 607 ? -19.328 17.5 21.891 1 86.44 607 GLY A C 1
ATOM 4571 O O . GLY A 1 607 ? -18.672 17.344 20.859 1 86.44 607 GLY A O 1
ATOM 4572 N N . GLY A 1 608 ? -18.781 17.688 23.078 1 80.75 608 GLY A N 1
ATOM 4573 C CA . GLY A 1 608 ? -17.344 17.781 23.266 1 80.75 608 GLY A CA 1
ATOM 4574 C C . GLY A 1 608 ? -16.625 16.484 23.016 1 80.75 608 GLY A C 1
ATOM 4575 O O . GLY A 1 608 ? -15.438 16.484 22.688 1 80.75 608 GLY A O 1
ATOM 4576 N N . ALA A 1 609 ? -17.312 15.398 22.984 1 87.81 609 ALA A N 1
ATOM 4577 C CA . ALA A 1 609 ? -16.703 14.086 22.766 1 87.81 609 ALA A CA 1
ATOM 4578 C C . ALA A 1 609 ? -16.328 13.891 21.312 1 87.81 609 ALA A C 1
ATOM 4580 O O . ALA A 1 609 ? -15.539 13 20.969 1 87.81 609 ALA A O 1
ATOM 4581 N N . LEU A 1 610 ? -16.875 14.719 20.422 1 88.94 610 LEU A N 1
ATOM 4582 C CA . LEU A 1 610 ? -16.625 14.578 18.984 1 88.94 610 LEU A CA 1
ATOM 4583 C C . LEU A 1 610 ? -15.133 14.672 18.688 1 88.94 610 LEU A C 1
ATOM 4585 O O . LEU A 1 610 ? -14.625 13.953 17.812 1 88.94 610 LEU A O 1
ATOM 4589 N N . LYS A 1 611 ? -14.445 15.469 19.453 1 83.25 611 LYS A N 1
ATOM 4590 C CA . LYS A 1 611 ? -13.016 15.68 19.203 1 83.25 611 LYS A CA 1
ATOM 4591 C C . LYS A 1 611 ? -12.227 14.406 19.469 1 83.25 611 LYS A C 1
ATOM 4593 O O . LYS A 1 611 ? -11.156 14.195 18.891 1 83.25 611 LYS A O 1
ATOM 4598 N N . ARG A 1 612 ? -12.719 13.531 20.281 1 86.38 612 ARG A N 1
ATOM 4599 C CA . ARG A 1 612 ? -12 12.32 20.672 1 86.38 612 ARG A CA 1
ATOM 4600 C C . ARG A 1 612 ? -12.438 11.125 19.828 1 86.38 612 ARG A C 1
ATOM 4602 O O . ARG A 1 612 ? -11.773 10.086 19.812 1 86.38 612 ARG A O 1
ATOM 4609 N N . LYS A 1 613 ? -13.5 11.281 19.125 1 93 613 LYS A N 1
ATOM 4610 C CA . LYS A 1 613 ? -13.992 10.203 18.266 1 93 613 LYS A CA 1
ATOM 4611 C C . LYS A 1 613 ? -13.344 10.273 16.891 1 93 613 LYS A C 1
ATOM 4613 O O . LYS A 1 613 ? -14.039 10.477 15.883 1 93 613 LYS A O 1
ATOM 4618 N N . GLU A 1 614 ? -12.086 9.914 16.875 1 93.81 614 GLU A N 1
ATOM 4619 C CA . GLU A 1 614 ? -11.266 10.109 15.68 1 93.81 614 GLU A CA 1
ATOM 4620 C C . GLU A 1 614 ? -11.758 9.234 14.531 1 93.81 614 GLU A C 1
ATOM 4622 O O . GLU A 1 614 ? -11.547 9.555 13.359 1 93.81 614 GLU A O 1
ATOM 4627 N N . SER A 1 615 ? -12.406 8.078 14.852 1 95.62 615 SER A N 1
ATOM 4628 C CA . SER A 1 615 ? -12.953 7.242 13.789 1 95.62 615 SER A CA 1
ATOM 4629 C C . SER A 1 615 ? -14.023 7.977 13 1 95.62 615 SER A C 1
ATOM 4631 O O . SER A 1 615 ? -14.078 7.879 11.773 1 95.62 615 SER A O 1
ATOM 4633 N N . ILE A 1 616 ? -14.812 8.719 13.703 1 95.56 616 ILE A N 1
ATOM 4634 C CA . ILE A 1 616 ? -15.898 9.461 13.07 1 95.56 616 ILE A CA 1
ATOM 4635 C C . ILE A 1 616 ? -15.336 10.711 12.391 1 95.56 616 ILE A C 1
ATOM 4637 O O . ILE A 1 616 ? -15.633 10.977 11.227 1 95.56 616 ILE A O 1
ATOM 4641 N N . THR A 1 617 ? -14.531 11.477 13.148 1 95.38 617 THR A N 1
ATOM 4642 C CA . THR A 1 617 ? -14 12.719 12.602 1 95.38 617 THR A CA 1
ATOM 4643 C C . THR A 1 617 ? -13.078 12.445 11.414 1 95.38 617 THR A C 1
ATOM 4645 O O . THR A 1 617 ? -13.062 13.203 10.445 1 95.38 617 THR A O 1
ATOM 4648 N N . GLY A 1 618 ? -12.289 11.359 11.531 1 96.94 618 GLY A N 1
ATOM 4649 C CA . GLY A 1 618 ? -11.461 10.977 10.398 1 96.94 618 GLY A CA 1
ATOM 4650 C C . GLY A 1 618 ? -12.266 10.727 9.133 1 96.94 618 GLY A C 1
ATOM 4651 O O . GLY A 1 618 ? -11.891 11.188 8.055 1 96.94 618 GLY A O 1
ATOM 4652 N N . ARG A 1 619 ? -13.32 10.023 9.242 1 98 619 ARG A N 1
ATOM 4653 C CA . ARG A 1 619 ? -14.141 9.656 8.086 1 98 619 ARG A CA 1
ATOM 4654 C C . ARG A 1 619 ? -14.906 10.859 7.551 1 98 619 ARG A C 1
ATOM 4656 O O . ARG A 1 619 ? -15.094 10.992 6.34 1 98 619 ARG A O 1
ATOM 4663 N N . LEU A 1 620 ? -15.391 11.734 8.438 1 97.56 620 LEU A N 1
ATOM 4664 C CA . LEU A 1 620 ? -16.016 12.969 7.973 1 97.56 620 LEU A CA 1
ATOM 4665 C C . LEU A 1 620 ? -14.992 13.867 7.289 1 97.56 620 LEU A C 1
ATOM 4667 O O . LEU A 1 620 ? -15.312 14.562 6.324 1 97.56 620 LEU A O 1
ATOM 4671 N N . GLY A 1 621 ? -13.758 13.859 7.824 1 97.5 621 GLY A N 1
ATOM 4672 C CA . GLY A 1 621 ? -12.672 14.531 7.129 1 97.5 621 GLY A CA 1
ATOM 4673 C C . GLY A 1 621 ? -12.414 13.969 5.742 1 97.5 621 GLY A C 1
ATOM 4674 O O . GLY A 1 621 ? -12.086 14.711 4.816 1 97.5 621 GLY A O 1
ATOM 4675 N N . ASP A 1 622 ? -12.531 12.633 5.621 1 98.38 622 ASP A N 1
ATOM 4676 C CA . ASP A 1 622 ? -12.398 12 4.312 1 98.38 622 ASP A CA 1
ATOM 4677 C C . ASP A 1 622 ? -13.477 12.492 3.35 1 98.38 622 ASP A C 1
ATOM 4679 O O . ASP A 1 622 ? -13.195 12.734 2.174 1 98.38 622 ASP A O 1
ATOM 4683 N N . MET A 1 623 ? -14.688 12.531 3.832 1 98.12 623 MET A N 1
ATOM 4684 C CA . MET A 1 623 ? -15.789 13.016 3 1 98.12 623 MET A CA 1
ATOM 4685 C C . MET A 1 623 ? -15.5 14.43 2.49 1 98.12 623 MET A C 1
ATOM 4687 O O . MET A 1 623 ? -15.633 14.695 1.295 1 98.12 623 MET A O 1
ATOM 4691 N N . LEU A 1 624 ? -15.086 15.312 3.416 1 98.19 624 LEU A N 1
ATOM 4692 C CA . LEU A 1 624 ? -14.711 16.672 3.049 1 98.19 624 LEU A CA 1
ATOM 4693 C C . LEU A 1 624 ? -13.602 16.672 2.004 1 98.19 624 LEU A C 1
ATOM 4695 O O . LEU A 1 624 ? -13.68 17.375 1.001 1 98.19 624 LEU A O 1
ATOM 4699 N N . SER A 1 625 ? -12.594 15.875 2.242 1 98.69 625 SER A N 1
ATOM 4700 C CA . SER A 1 625 ? -11.43 15.812 1.363 1 98.69 625 SER A CA 1
ATOM 4701 C C . SER A 1 625 ? -11.82 15.359 -0.04 1 98.69 625 SER A C 1
ATOM 4703 O O . SER A 1 625 ? -11.344 15.906 -1.032 1 98.69 625 SER A O 1
ATOM 4705 N N . GLN A 1 626 ? -12.656 14.32 -0.087 1 98.88 626 GLN A N 1
ATOM 4706 C CA . GLN A 1 626 ? -13.039 13.781 -1.387 1 98.88 626 GLN A CA 1
ATOM 4707 C C . GLN A 1 626 ? -13.891 14.773 -2.168 1 98.88 626 GLN A C 1
ATOM 4709 O O . GLN A 1 626 ? -13.805 14.836 -3.396 1 98.88 626 GLN A O 1
ATOM 4714 N N . LEU A 1 627 ? -14.68 15.539 -1.499 1 98.75 627 LEU A N 1
ATOM 4715 C CA . LEU A 1 627 ? -15.438 16.594 -2.154 1 98.75 627 LEU A CA 1
ATOM 4716 C C . LEU A 1 627 ? -14.492 17.672 -2.709 1 98.75 627 LEU A C 1
ATOM 4718 O O . LEU A 1 627 ? -14.719 18.188 -3.801 1 98.75 627 LEU A O 1
ATOM 4722 N N . TYR A 1 628 ? -13.516 18.031 -1.918 1 98.56 628 TYR A N 1
ATOM 4723 C CA . TYR A 1 628 ? -12.523 18.984 -2.402 1 98.56 628 TYR A CA 1
ATOM 4724 C C . TYR A 1 628 ? -11.789 18.438 -3.619 1 98.56 628 TYR A C 1
ATOM 4726 O O . TYR A 1 628 ? -11.578 19.156 -4.602 1 98.56 628 TYR A O 1
ATOM 4734 N N . ILE A 1 629 ? -11.352 17.172 -3.604 1 98.94 629 ILE A N 1
ATOM 4735 C CA . ILE A 1 629 ? -10.648 16.531 -4.711 1 98.94 629 ILE A CA 1
ATOM 4736 C C . ILE A 1 629 ? -11.539 16.531 -5.953 1 98.94 629 ILE A C 1
ATOM 4738 O O . ILE A 1 629 ? -11.078 16.844 -7.051 1 98.94 629 ILE A O 1
ATOM 4742 N N . LEU A 1 630 ? -12.797 16.125 -5.773 1 98.88 630 LEU A N 1
ATOM 4743 C CA . LEU A 1 630 ? -13.742 16.156 -6.883 1 98.88 630 LEU A CA 1
ATOM 4744 C C . LEU A 1 630 ? -13.828 17.562 -7.492 1 98.88 630 LEU A C 1
ATOM 4746 O O . LEU A 1 630 ? -13.812 17.703 -8.711 1 98.88 630 LEU A O 1
ATOM 4750 N N . SER A 1 631 ? -13.914 18.594 -6.605 1 98.81 631 SER A N 1
ATOM 4751 C CA . SER A 1 631 ? -13.984 19.969 -7.066 1 98.81 631 SER A CA 1
ATOM 4752 C C . SER A 1 631 ? -12.742 20.344 -7.871 1 98.81 631 SER A C 1
ATOM 4754 O O . SER A 1 631 ? -12.852 21.016 -8.898 1 98.81 631 SER A O 1
ATOM 4756 N N . CYS A 1 632 ? -11.594 19.922 -7.391 1 98.81 632 CYS A N 1
ATOM 4757 C CA . CYS A 1 632 ? -10.344 20.219 -8.07 1 98.81 632 CYS A CA 1
ATOM 4758 C C . CYS A 1 632 ? -10.289 19.531 -9.438 1 98.81 632 CYS A C 1
ATOM 4760 O O . CYS A 1 632 ? -9.797 20.109 -10.406 1 98.81 632 CYS A O 1
ATOM 4762 N N . VAL A 1 633 ? -10.734 18.266 -9.539 1 98.88 633 VAL A N 1
ATOM 4763 C CA . VAL A 1 633 ? -10.758 17.5 -10.789 1 98.88 633 VAL A CA 1
ATOM 4764 C C . VAL A 1 633 ? -11.609 18.234 -11.82 1 98.88 633 VAL A C 1
ATOM 4766 O O . VAL A 1 633 ? -11.203 18.406 -12.969 1 98.88 633 VAL A O 1
ATOM 4769 N N . LEU A 1 634 ? -12.773 18.672 -11.406 1 98.62 634 LEU A N 1
ATOM 4770 C CA . LEU A 1 634 ? -13.688 19.391 -12.297 1 98.62 634 LEU A CA 1
ATOM 4771 C C . LEU A 1 634 ? -13.086 20.734 -12.719 1 98.62 634 LEU A C 1
ATOM 4773 O O . LEU A 1 634 ? -13.172 21.109 -13.883 1 98.62 634 LEU A O 1
ATOM 4777 N N . LYS A 1 635 ? -12.508 21.453 -11.789 1 98.25 635 LYS A N 1
ATOM 4778 C CA . LYS A 1 635 ? -11.883 22.734 -12.07 1 98.25 635 LYS A CA 1
ATOM 4779 C C . LYS A 1 635 ? -10.734 22.578 -13.062 1 98.25 635 LYS A C 1
ATOM 4781 O O . LYS A 1 635 ? -10.594 23.375 -13.984 1 98.25 635 LYS A O 1
ATOM 4786 N N . ARG A 1 636 ? -9.906 21.578 -12.859 1 98.06 636 ARG A N 1
ATOM 4787 C CA . ARG A 1 636 ? -8.781 21.359 -13.766 1 98.06 636 ARG A CA 1
ATOM 4788 C C . ARG A 1 636 ? -9.266 21.172 -15.203 1 98.06 636 ARG A C 1
ATOM 4790 O O . ARG A 1 636 ? -8.656 21.688 -16.141 1 98.06 636 ARG A O 1
ATOM 4797 N N . PHE A 1 637 ? -10.297 20.297 -15.398 1 98.06 637 PHE A N 1
ATOM 4798 C CA . PHE A 1 637 ? -10.82 20.047 -16.734 1 98.06 637 PHE A CA 1
ATOM 4799 C C . PHE A 1 637 ? -11.234 21.359 -17.406 1 98.06 637 PHE A C 1
ATOM 4801 O O . PHE A 1 637 ? -10.953 21.578 -18.594 1 98.06 637 PHE A O 1
ATOM 4808 N N . GLU A 1 638 ? -11.875 22.266 -16.656 1 96.94 638 GLU A N 1
ATOM 4809 C CA . GLU A 1 638 ? -12.266 23.578 -17.156 1 96.94 638 GLU A CA 1
ATOM 4810 C C . GLU A 1 638 ? -11.031 24.422 -17.469 1 96.94 638 GLU A C 1
ATOM 4812 O O . GLU A 1 638 ? -10.961 25.047 -18.531 1 96.94 638 GLU A O 1
ATOM 4817 N N . ASP A 1 639 ? -10.086 24.453 -16.547 1 96.75 639 ASP A N 1
ATOM 4818 C CA . ASP A 1 639 ? -8.883 25.266 -16.688 1 96.75 639 ASP A CA 1
ATOM 4819 C C . ASP A 1 639 ? -8.055 24.828 -17.891 1 96.75 639 ASP A C 1
ATOM 4821 O O . ASP A 1 639 ? -7.383 25.641 -18.531 1 96.75 639 ASP A O 1
ATOM 4825 N N . ASP A 1 640 ? -8.117 23.531 -18.188 1 96.44 640 ASP A N 1
ATOM 4826 C CA . ASP A 1 640 ? -7.344 22.969 -19.297 1 96.44 640 ASP A CA 1
ATOM 4827 C C . ASP A 1 640 ? -8.031 23.219 -20.641 1 96.44 640 ASP A C 1
ATOM 4829 O O . ASP A 1 640 ? -7.535 22.812 -21.688 1 96.44 640 ASP A O 1
ATOM 4833 N N . GLY A 1 641 ? -9.188 23.859 -20.672 1 96.38 641 GLY A N 1
ATOM 4834 C CA . GLY A 1 641 ? -9.914 24.156 -21.891 1 96.38 641 GLY A CA 1
ATOM 4835 C C . GLY A 1 641 ? -10.828 23.031 -22.344 1 96.38 641 GLY A C 1
ATOM 4836 O O . GLY A 1 641 ? -11.078 22.859 -23.531 1 96.38 641 GLY A O 1
ATOM 4837 N N . ARG A 1 642 ? -11.211 22.141 -21.516 1 97.38 642 ARG A N 1
ATOM 4838 C CA . ARG A 1 642 ? -12.172 21.047 -21.703 1 97.38 642 ARG A CA 1
ATOM 4839 C C . ARG A 1 642 ? -11.719 20.109 -22.797 1 97.38 642 ARG A C 1
ATOM 4841 O O . ARG A 1 642 ? -12.477 19.812 -23.734 1 97.38 642 ARG A O 1
ATOM 4848 N N . PRO A 1 643 ? -10.492 19.625 -22.688 1 97.81 643 PRO A N 1
ATOM 4849 C CA . PRO A 1 643 ? -10.094 18.641 -23.688 1 97.81 643 PRO A CA 1
ATOM 4850 C C . PRO A 1 643 ? -10.906 17.344 -23.609 1 97.81 643 PRO A C 1
ATOM 4852 O O . PRO A 1 643 ? -10.688 16.547 -22.703 1 97.81 643 PRO A O 1
ATOM 4855 N N . GLN A 1 644 ? -11.664 17.062 -24.562 1 97.62 644 GLN A N 1
ATOM 4856 C CA . GLN A 1 644 ? -12.617 15.969 -24.547 1 97.62 644 GLN A CA 1
ATOM 4857 C C . GLN A 1 644 ? -11.898 14.625 -24.422 1 97.62 644 GLN A C 1
ATOM 4859 O O . GLN A 1 644 ? -12.422 13.695 -23.797 1 97.62 644 GLN A O 1
ATOM 4864 N N . ALA A 1 645 ? -10.727 14.539 -24.953 1 97.56 645 ALA A N 1
ATOM 4865 C CA . ALA A 1 645 ? -9.961 13.297 -24.938 1 97.56 645 ALA A CA 1
ATOM 4866 C C . ALA A 1 645 ? -9.555 12.93 -23.516 1 97.56 645 ALA A C 1
ATOM 4868 O O . ALA A 1 645 ? -9.18 11.781 -23.234 1 97.56 645 ALA A O 1
ATOM 4869 N N . ASP A 1 646 ? -9.617 13.883 -22.516 1 98.31 646 ASP A N 1
ATOM 4870 C CA . ASP A 1 646 ? -9.211 13.641 -21.141 1 98.31 646 ASP A CA 1
ATOM 4871 C C . ASP A 1 646 ? -10.383 13.109 -20.312 1 98.31 646 ASP A C 1
ATOM 4873 O O . ASP A 1 646 ? -10.211 12.75 -19.141 1 98.31 646 ASP A O 1
ATOM 4877 N N . LEU A 1 647 ? -11.578 13.023 -20.891 1 98.56 647 LEU A N 1
ATOM 4878 C CA . LEU A 1 647 ? -12.797 12.703 -20.156 1 98.56 647 LEU A CA 1
ATOM 4879 C C . LEU A 1 647 ? -12.664 11.367 -19.438 1 98.56 647 LEU A C 1
ATOM 4881 O O . LEU A 1 647 ? -13.125 11.219 -18.297 1 98.56 647 LEU A O 1
ATOM 4885 N N . PRO A 1 648 ? -12.031 10.312 -20.047 1 98.62 648 PRO A N 1
ATOM 4886 C CA . PRO A 1 648 ? -11.891 9.062 -19.297 1 98.62 648 PRO A CA 1
ATOM 4887 C C . PRO A 1 648 ? -11.141 9.242 -17.984 1 98.62 648 PRO A C 1
ATOM 4889 O O . PRO A 1 648 ? -11.516 8.656 -16.969 1 98.62 648 PRO A O 1
ATOM 4892 N N . LEU A 1 649 ? -10.094 10.062 -17.969 1 98.81 649 LEU A N 1
ATOM 4893 C CA . LEU A 1 649 ? -9.336 10.344 -16.75 1 98.81 649 LEU A CA 1
ATOM 4894 C C . LEU A 1 649 ? -10.188 11.109 -15.742 1 98.81 649 LEU A C 1
ATOM 4896 O O . LEU A 1 649 ? -10.156 10.812 -14.547 1 98.81 649 LEU A O 1
ATOM 4900 N N . VAL A 1 650 ? -10.953 12.102 -16.25 1 98.88 650 VAL A N 1
ATOM 4901 C CA . VAL A 1 650 ? -11.797 12.938 -15.406 1 98.88 650 VAL A CA 1
ATOM 4902 C C . VAL A 1 650 ? -12.891 12.086 -14.758 1 98.88 650 VAL A C 1
ATOM 4904 O O . VAL A 1 650 ? -13.125 12.172 -13.555 1 98.88 650 VAL A O 1
ATOM 4907 N N . HIS A 1 651 ? -13.539 11.219 -15.633 1 98.88 651 HIS A N 1
ATOM 4908 C CA . HIS A 1 651 ? -14.578 10.336 -15.125 1 98.88 651 HIS A CA 1
ATOM 4909 C C . HIS A 1 651 ? -14.039 9.406 -14.039 1 98.88 651 HIS A C 1
ATOM 4911 O O . HIS A 1 651 ? -14.672 9.227 -12.992 1 98.88 651 HIS A O 1
ATOM 4917 N N . TRP A 1 652 ? -12.93 8.828 -14.266 1 98.81 652 TRP A N 1
ATOM 4918 C CA . TRP A 1 652 ? -12.367 7.914 -13.281 1 98.81 652 TRP A CA 1
ATOM 4919 C C . TRP A 1 652 ? -12.094 8.633 -11.961 1 98.81 652 TRP A C 1
ATOM 4921 O O . TRP A 1 652 ? -12.492 8.164 -10.898 1 98.81 652 TRP A O 1
ATOM 4931 N N . ALA A 1 653 ? -11.391 9.773 -12.016 1 98.88 653 ALA A N 1
ATOM 4932 C CA . ALA A 1 653 ? -11.008 10.523 -10.82 1 98.88 653 ALA A CA 1
ATOM 4933 C C . ALA A 1 653 ? -12.242 10.984 -10.055 1 98.88 653 ALA A C 1
ATOM 4935 O O . ALA A 1 653 ? -12.273 10.906 -8.82 1 98.88 653 ALA A O 1
ATOM 4936 N N . ALA A 1 654 ? -13.219 11.477 -10.781 1 98.81 654 ALA A N 1
ATOM 4937 C CA . ALA A 1 654 ? -14.445 11.977 -10.164 1 98.81 654 ALA A CA 1
ATOM 4938 C C . ALA A 1 654 ? -15.219 10.844 -9.492 1 98.81 654 ALA A C 1
ATOM 4940 O O . ALA A 1 654 ? -15.695 10.992 -8.367 1 98.81 654 ALA A O 1
ATOM 4941 N N . GLN A 1 655 ? -15.359 9.727 -10.195 1 98.69 655 GLN A N 1
ATOM 4942 C CA . GLN A 1 655 ? -16.109 8.586 -9.656 1 98.69 655 GLN A CA 1
ATOM 4943 C C . GLN A 1 655 ? -15.398 7.996 -8.445 1 98.69 655 GLN A C 1
ATOM 4945 O O . GLN A 1 655 ? -16.047 7.547 -7.496 1 98.69 655 GLN A O 1
ATOM 4950 N N . ASP A 1 656 ? -14.125 7.984 -8.484 1 98.62 656 ASP A N 1
ATOM 4951 C CA . ASP A 1 656 ? -13.359 7.512 -7.328 1 98.62 656 ASP A CA 1
ATOM 4952 C C . ASP A 1 656 ? -13.594 8.406 -6.113 1 98.62 656 ASP A C 1
ATOM 4954 O O . ASP A 1 656 ? -13.766 7.914 -4.996 1 98.62 656 ASP A O 1
ATOM 4958 N N . ALA A 1 657 ? -13.5 9.703 -6.324 1 98.75 657 ALA A N 1
ATOM 4959 C CA . ALA A 1 657 ? -13.742 10.648 -5.234 1 98.75 657 ALA A CA 1
ATOM 4960 C C . ALA A 1 657 ? -15.141 10.461 -4.648 1 98.75 657 ALA A C 1
ATOM 4962 O O . ALA A 1 657 ? -15.312 10.461 -3.426 1 98.75 657 ALA A O 1
ATOM 4963 N N . LEU A 1 658 ? -16.141 10.32 -5.5 1 98.5 658 LEU A N 1
ATOM 4964 C CA . LEU A 1 658 ? -17.516 10.117 -5.051 1 98.5 658 LEU A CA 1
ATOM 4965 C C . LEU A 1 658 ? -17.641 8.82 -4.27 1 98.5 658 LEU A C 1
ATOM 4967 O O . LEU A 1 658 ? -18.312 8.773 -3.229 1 98.5 658 LEU A O 1
ATOM 4971 N N . LEU A 1 659 ? -17.078 7.758 -4.785 1 98.31 659 LEU A N 1
ATOM 4972 C CA . LEU A 1 659 ? -17.109 6.469 -4.105 1 98.31 659 LEU A CA 1
ATOM 4973 C C . LEU A 1 659 ? -16.531 6.574 -2.701 1 98.31 659 LEU A C 1
ATOM 4975 O O . LEU A 1 659 ? -17.141 6.109 -1.735 1 98.31 659 LEU A O 1
ATOM 4979 N N . ARG A 1 660 ? -15.414 7.188 -2.592 1 98.5 660 ARG A N 1
ATOM 4980 C CA . ARG A 1 660 ? -14.727 7.289 -1.307 1 98.5 660 ARG A CA 1
ATOM 4981 C C . ARG A 1 660 ? -15.516 8.156 -0.333 1 98.5 660 ARG A C 1
ATOM 4983 O O . ARG A 1 660 ? -15.523 7.902 0.873 1 98.5 660 ARG A O 1
ATOM 4990 N N . ALA A 1 661 ? -16.109 9.195 -0.852 1 98.56 661 ALA A N 1
ATOM 4991 C CA . ALA A 1 661 ? -16.969 10.008 -0.004 1 98.56 661 ALA A CA 1
ATOM 4992 C C . ALA A 1 661 ? -18.156 9.188 0.519 1 98.56 661 ALA A C 1
ATOM 4994 O O . ALA A 1 661 ? -18.5 9.273 1.7 1 98.56 661 ALA A O 1
ATOM 4995 N N . HIS A 1 662 ? -18.812 8.406 -0.372 1 98.19 662 HIS A N 1
ATOM 4996 C CA . HIS A 1 662 ? -19.938 7.551 -0.001 1 98.19 662 HIS A CA 1
ATOM 4997 C C . HIS A 1 662 ? -19.516 6.488 1.005 1 98.19 662 HIS A C 1
ATOM 4999 O O . HIS A 1 662 ? -20.25 6.188 1.946 1 98.19 662 HIS A O 1
ATOM 5005 N N . GLU A 1 663 ? -18.344 5.938 0.792 1 97.81 663 GLU A N 1
ATOM 5006 C CA . GLU A 1 663 ? -17.828 4.938 1.722 1 97.81 663 GLU A CA 1
ATOM 5007 C C . GLU A 1 663 ? -17.609 5.535 3.109 1 97.81 663 GLU A C 1
ATOM 5009 O O . GLU A 1 663 ? -17.938 4.902 4.117 1 97.81 663 GLU A O 1
ATOM 5014 N N . ALA A 1 664 ? -17 6.703 3.123 1 98 664 ALA A N 1
ATOM 5015 C CA . ALA A 1 664 ? -16.766 7.383 4.398 1 98 664 ALA A CA 1
ATOM 5016 C C . ALA A 1 664 ? -18.078 7.605 5.137 1 98 664 ALA A C 1
ATOM 5018 O O . ALA A 1 664 ? -18.188 7.328 6.336 1 98 664 ALA A O 1
ATOM 5019 N N . LEU A 1 665 ? -19.062 8.078 4.43 1 98.06 665 LEU A N 1
ATOM 5020 C CA . LEU A 1 665 ? -20.375 8.32 5.023 1 98.06 665 LEU A CA 1
ATOM 5021 C C . LEU A 1 665 ? -21 7.02 5.523 1 98.06 665 LEU A C 1
ATOM 5023 O O . LEU A 1 665 ? -21.531 6.973 6.629 1 98.06 665 LEU A O 1
ATOM 5027 N N . ALA A 1 666 ? -20.953 5.996 4.699 1 97.5 666 ALA A N 1
ATOM 5028 C CA . ALA A 1 666 ? -21.516 4.703 5.078 1 97.5 666 ALA A CA 1
ATOM 5029 C C . ALA A 1 666 ? -20.875 4.184 6.367 1 97.5 666 ALA A C 1
ATOM 5031 O O . ALA A 1 666 ? -21.578 3.684 7.25 1 97.5 666 ALA A O 1
ATOM 5032 N N . GLU A 1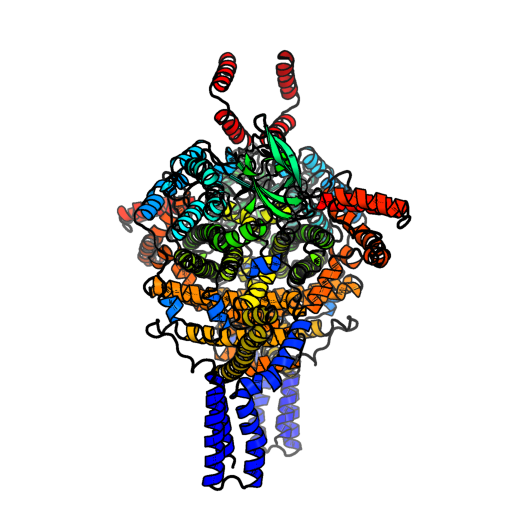 667 ? -19.641 4.309 6.48 1 97.38 667 GLU A N 1
ATOM 5033 C CA . GLU A 1 667 ? -18.938 3.803 7.652 1 97.38 667 GLU A CA 1
ATOM 5034 C C . GLU A 1 667 ? -19.25 4.641 8.891 1 97.38 667 GLU A C 1
ATOM 5036 O O . GLU A 1 667 ? -19.297 4.117 10.008 1 97.38 667 GLU A O 1
ATOM 5041 N N . VAL A 1 668 ? -19.344 5.953 8.68 1 97.44 668 VAL A N 1
ATOM 5042 C CA . VAL A 1 668 ? -19.766 6.805 9.789 1 97.44 668 VAL A CA 1
ATOM 5043 C C . VAL A 1 668 ? -21.109 6.324 10.328 1 97.44 668 VAL A C 1
ATOM 5045 O O . VAL A 1 668 ? -21.266 6.117 11.539 1 97.44 668 VAL A O 1
ATOM 5048 N N . LEU A 1 669 ? -22.031 6.117 9.453 1 97.25 669 LEU A N 1
ATOM 5049 C CA . LEU A 1 669 ? -23.391 5.773 9.859 1 97.25 669 LEU A CA 1
ATOM 5050 C C . LEU A 1 669 ? -23.438 4.363 10.445 1 97.25 669 LEU A C 1
ATOM 5052 O O . LEU A 1 669 ? -24.219 4.098 11.367 1 97.25 669 LEU A O 1
ATOM 5056 N N . ASP A 1 670 ? -22.609 3.496 9.961 1 96.38 670 ASP A N 1
ATOM 5057 C CA . ASP A 1 670 ? -22.578 2.119 10.445 1 96.38 670 ASP A CA 1
ATOM 5058 C C . ASP A 1 670 ? -22.047 2.057 11.883 1 96.38 670 ASP A C 1
ATOM 5060 O O . ASP A 1 670 ? -22.312 1.091 12.602 1 96.38 670 ASP A O 1
ATOM 5064 N N . ASN A 1 671 ? -21.312 3.072 12.281 1 96.62 671 ASN A N 1
ATOM 5065 C CA . ASN A 1 671 ? -20.672 3.047 13.594 1 96.62 671 ASN A CA 1
ATOM 5066 C C . ASN A 1 671 ? -21.125 4.211 14.469 1 96.62 671 ASN A C 1
ATOM 5068 O O . ASN A 1 671 ? -20.5 4.508 15.484 1 96.62 671 ASN A O 1
ATOM 5072 N N . TYR A 1 672 ? -22.188 4.828 14.047 1 95.31 672 TYR A N 1
ATOM 5073 C CA . TYR A 1 672 ? -22.656 6.012 14.758 1 95.31 672 TYR A CA 1
ATOM 5074 C C . TYR A 1 672 ? -23.203 5.645 16.141 1 95.31 672 TYR A C 1
ATOM 5076 O O . TYR A 1 672 ? -23.875 4.625 16.281 1 95.31 672 TYR A O 1
ATOM 5084 N N . PRO A 1 673 ? -22.922 6.324 17.141 1 92.94 673 PRO A N 1
ATOM 5085 C CA . PRO A 1 673 ? -23.297 5.949 18.516 1 92.94 673 PRO A CA 1
ATOM 5086 C C . PRO A 1 673 ? -24.797 5.98 18.75 1 92.94 673 PRO A C 1
ATOM 5088 O O . PRO A 1 673 ? -25.297 5.258 19.609 1 92.94 673 PRO A O 1
ATOM 5091 N N . SER A 1 674 ? -25.578 6.781 18.078 1 95.31 674 SER A N 1
ATOM 5092 C CA . SER A 1 674 ? -27.016 6.887 18.25 1 95.31 674 SER A CA 1
ATOM 5093 C C . SER A 1 674 ? -27.75 6.219 17.078 1 95.31 674 SER A C 1
ATOM 5095 O O . SER A 1 674 ? -27.688 6.684 15.945 1 95.31 674 SER A O 1
ATOM 5097 N N . LYS A 1 675 ? -28.516 5.215 17.375 1 95.06 675 LYS A N 1
ATOM 5098 C CA . LYS A 1 675 ? -29.266 4.5 16.344 1 95.06 675 LYS A CA 1
ATOM 5099 C C . LYS A 1 675 ? -30.375 5.371 15.758 1 95.06 675 LYS A C 1
ATOM 5101 O O . LYS A 1 675 ? -30.688 5.289 14.57 1 95.06 675 LYS A O 1
ATOM 5106 N N . VAL A 1 676 ? -30.922 6.191 16.578 1 96 676 VAL A N 1
ATOM 5107 C CA . VAL A 1 676 ? -31.984 7.09 16.141 1 96 676 VAL A CA 1
ATOM 5108 C C . VAL A 1 676 ? -31.422 8.125 15.172 1 96 676 VAL A C 1
ATOM 5110 O O . VAL A 1 676 ? -31.984 8.344 14.094 1 96 676 VAL A O 1
ATOM 5113 N N . ALA A 1 677 ? -30.344 8.727 15.602 1 96.62 677 ALA A N 1
ATOM 5114 C CA . ALA A 1 677 ? -29.719 9.711 14.719 1 96.62 677 ALA A CA 1
ATOM 5115 C C . ALA A 1 677 ? -29.328 9.086 13.383 1 96.62 677 ALA A C 1
ATOM 5117 O O . ALA A 1 677 ? -29.453 9.711 12.336 1 96.62 677 ALA A O 1
ATOM 5118 N N . THR A 1 678 ? -28.859 7.848 13.484 1 96.69 678 THR A N 1
ATOM 5119 C CA . THR A 1 678 ? -28.469 7.133 12.273 1 96.69 678 THR A CA 1
ATOM 5120 C C . THR A 1 678 ? -29.672 6.934 11.352 1 96.69 678 THR A C 1
ATOM 5122 O O . THR A 1 678 ? -29.578 7.145 10.141 1 96.69 678 THR A O 1
ATOM 5125 N N . GLY A 1 679 ? -30.719 6.426 11.898 1 96.5 679 GLY A N 1
ATOM 5126 C CA . GLY A 1 679 ? -31.922 6.234 11.117 1 96.5 679 GLY A CA 1
ATOM 5127 C C . GLY A 1 679 ? -32.406 7.508 10.453 1 96.5 679 GLY A C 1
ATOM 5128 O O . GLY A 1 679 ? -32.812 7.492 9.281 1 96.5 679 GLY A O 1
ATOM 5129 N N . VAL A 1 680 ? -32.344 8.602 11.18 1 96.25 680 VAL A N 1
ATOM 5130 C CA . VAL A 1 680 ? -32.781 9.906 10.672 1 96.25 680 VAL A CA 1
ATOM 5131 C C . VAL A 1 680 ? -31.875 10.344 9.531 1 96.25 680 VAL A C 1
ATOM 5133 O O . VAL A 1 680 ? -32.344 10.766 8.477 1 96.25 680 VAL A O 1
ATOM 5136 N N . LEU A 1 681 ? -30.609 10.234 9.758 1 96.94 681 LEU A N 1
ATOM 5137 C CA . LEU A 1 681 ? -29.641 10.664 8.75 1 96.94 681 LEU A CA 1
ATOM 5138 C C . LEU A 1 681 ? -29.766 9.828 7.48 1 96.94 681 LEU A C 1
ATOM 5140 O O . LEU A 1 681 ? -29.703 10.367 6.371 1 96.94 681 LEU A O 1
ATOM 5144 N N . ARG A 1 682 ? -29.875 8.492 7.645 1 96.12 682 ARG A N 1
ATOM 5145 C CA . ARG A 1 682 ? -30.047 7.617 6.488 1 96.12 682 ARG A CA 1
ATOM 5146 C C . ARG A 1 682 ? -31.344 7.949 5.738 1 96.12 682 ARG A C 1
ATOM 5148 O O . ARG A 1 682 ? -31.359 7.977 4.508 1 96.12 682 ARG A O 1
ATOM 5155 N N . GLY A 1 683 ? -32.375 8.18 6.469 1 96.25 683 GLY A N 1
ATOM 5156 C CA . GLY A 1 683 ? -33.656 8.5 5.871 1 96.25 683 GLY A CA 1
ATOM 5157 C C . GLY A 1 683 ? -33.656 9.82 5.125 1 96.25 683 GLY A C 1
ATOM 5158 O O . GLY A 1 683 ? -34.25 9.93 4.047 1 96.25 683 GLY A O 1
ATOM 5159 N N . LEU A 1 684 ? -32.969 10.781 5.641 1 95.75 684 LEU A N 1
ATOM 5160 C CA . LEU A 1 684 ? -32.969 12.125 5.062 1 95.75 684 LEU A CA 1
ATOM 5161 C C . LEU A 1 684 ? -32 12.188 3.873 1 95.75 684 LEU A C 1
ATOM 5163 O O . LEU A 1 684 ? -32.25 12.945 2.926 1 95.75 684 LEU A O 1
ATOM 5167 N N . SER A 1 685 ? -30.953 11.391 3.928 1 95.5 685 SER A N 1
ATOM 5168 C CA . SER A 1 685 ? -29.891 11.586 2.959 1 95.5 685 SER A CA 1
ATOM 5169 C C . SER A 1 685 ? -29.906 10.508 1.885 1 95.5 685 SER A C 1
ATOM 5171 O O . SER A 1 685 ? -29.688 10.789 0.705 1 95.5 685 SER A O 1
ATOM 5173 N N . PHE A 1 686 ? -30.078 9.242 2.281 1 95.56 686 PHE A N 1
ATOM 5174 C CA . PHE A 1 686 ? -30.031 8.133 1.338 1 95.56 686 PHE A CA 1
ATOM 5175 C C . PHE A 1 686 ? -31.062 7.07 1.704 1 95.56 686 PHE A C 1
ATOM 5177 O O . PHE A 1 686 ? -30.719 5.93 2.006 1 95.56 686 PHE A O 1
ATOM 5184 N N . PRO A 1 687 ? -32.281 7.438 1.578 1 94 687 PRO A N 1
ATOM 5185 C CA . PRO A 1 687 ? -33.344 6.492 1.968 1 94 687 PRO A CA 1
ATOM 5186 C C . PRO A 1 687 ? -33.312 5.207 1.146 1 94 687 PRO A C 1
ATOM 5188 O O . PRO A 1 687 ? -33.812 4.168 1.598 1 94 687 PRO A O 1
ATOM 5191 N N . PHE A 1 688 ? -32.688 5.215 -0.007 1 90.94 688 PHE A N 1
ATOM 5192 C CA . PHE A 1 688 ? -32.688 4.043 -0.874 1 90.94 688 PHE A CA 1
ATOM 5193 C C . PHE A 1 688 ? -31.297 3.389 -0.89 1 90.94 688 PHE A C 1
ATOM 5195 O O . PHE A 1 688 ? -31 2.578 -1.77 1 90.94 688 PHE A O 1
ATOM 5202 N N . GLY A 1 689 ? -30.469 3.791 -0.004 1 91.69 689 GLY A N 1
ATOM 5203 C CA . GLY A 1 689 ? -29.141 3.205 0.115 1 91.69 689 GLY A CA 1
ATOM 5204 C C . GLY A 1 689 ? -28.047 4.09 -0.443 1 91.69 689 GLY A C 1
ATOM 5205 O O . GLY A 1 689 ? -28.281 4.871 -1.368 1 91.69 689 GLY A O 1
ATOM 5206 N N . ILE A 1 690 ? -26.906 3.99 0.044 1 94.38 690 ILE A N 1
ATOM 5207 C CA . ILE A 1 690 ? -25.75 4.746 -0.394 1 94.38 690 ILE A CA 1
ATOM 5208 C C . ILE A 1 690 ? -25.078 4.031 -1.565 1 94.38 690 ILE A C 1
ATOM 5210 O O . ILE A 1 690 ? -24.75 2.846 -1.474 1 94.38 690 ILE A O 1
ATOM 5214 N N . PRO A 1 691 ? -24.906 4.68 -2.68 1 91.88 691 PRO A N 1
ATOM 5215 C CA . PRO A 1 691 ? -24.266 4.039 -3.832 1 91.88 691 PRO A CA 1
ATOM 5216 C C . PRO A 1 691 ? -22.781 3.76 -3.607 1 91.88 691 PRO A C 1
ATOM 5218 O O . PRO A 1 691 ? -22.031 4.676 -3.285 1 91.88 691 PRO A O 1
ATOM 5221 N N . LEU A 1 692 ? -22.375 2.549 -3.754 1 92.62 692 LEU A N 1
ATOM 5222 C CA . LEU A 1 692 ? -20.984 2.141 -3.572 1 92.62 692 LEU A CA 1
ATOM 5223 C C . LEU A 1 692 ? -20.453 1.432 -4.816 1 92.62 692 LEU A C 1
ATOM 5225 O O . LEU A 1 692 ? -20.016 0.284 -4.742 1 92.62 692 LEU A O 1
ATOM 5229 N N . HIS A 1 693 ? -20.406 2.158 -5.934 1 92.56 693 HIS A N 1
ATOM 5230 C CA . HIS A 1 693 ? -19.953 1.57 -7.188 1 92.56 693 HIS A CA 1
ATOM 5231 C C . HIS A 1 693 ? -18.562 2.088 -7.562 1 92.56 693 HIS A C 1
ATOM 5233 O O . HIS A 1 693 ? -18.328 3.297 -7.539 1 92.56 693 HIS A O 1
ATOM 5239 N N . LYS A 1 694 ? -17.734 1.174 -7.871 1 96.19 694 LYS A N 1
ATOM 5240 C CA . LYS A 1 694 ? -16.422 1.532 -8.383 1 96.19 694 LYS A CA 1
ATOM 5241 C C . LYS A 1 694 ? -16.484 1.885 -9.867 1 96.19 694 LYS A C 1
ATOM 5243 O O . LYS A 1 694 ? -17.469 1.566 -10.547 1 96.19 694 LYS A O 1
ATOM 5248 N N . PRO A 1 695 ? -15.422 2.646 -10.398 1 97.5 695 PRO A N 1
ATOM 5249 C CA . PRO A 1 695 ? -15.383 2.85 -11.852 1 97.5 695 PRO A CA 1
ATOM 5250 C C . PRO A 1 695 ? -15.484 1.541 -12.633 1 97.5 695 PRO A C 1
ATOM 5252 O O . PRO A 1 695 ? -14.922 0.524 -12.219 1 97.5 695 PRO A O 1
ATOM 5255 N N . SER A 1 696 ? -16.188 1.542 -13.75 1 97.81 696 SER A N 1
ATOM 5256 C CA . SER A 1 696 ? -16.5 0.335 -14.516 1 97.81 696 SER A CA 1
ATOM 5257 C C . SER A 1 696 ? -15.25 -0.214 -15.203 1 97.81 696 SER A C 1
ATOM 5259 O O . SER A 1 696 ? -14.281 0.517 -15.43 1 97.81 696 SER A O 1
ATOM 5261 N N . ASP A 1 697 ? -15.305 -1.479 -15.594 1 97.25 697 ASP A N 1
ATOM 5262 C CA . ASP A 1 697 ? -14.219 -2.115 -16.328 1 97.25 697 ASP A CA 1
ATOM 5263 C C . ASP A 1 697 ? -14 -1.435 -17.688 1 97.25 697 ASP A C 1
ATOM 5265 O O . ASP A 1 697 ? -12.867 -1.31 -18.141 1 97.25 697 ASP A O 1
ATOM 5269 N N . ARG A 1 698 ? -15.086 -1.039 -18.281 1 97.56 698 ARG A N 1
ATOM 5270 C CA . ARG A 1 698 ? -14.992 -0.34 -19.547 1 97.56 698 ARG A CA 1
ATOM 5271 C C . ARG A 1 698 ? -14.203 0.955 -19.422 1 97.56 698 ARG A C 1
ATOM 5273 O O . ARG A 1 698 ? -13.352 1.264 -20.25 1 97.56 698 ARG A O 1
ATOM 5280 N N . LEU A 1 699 ? -14.492 1.709 -18.375 1 98.44 699 LEU A N 1
ATOM 5281 C CA . LEU A 1 699 ? -13.773 2.955 -18.125 1 98.44 699 LEU A CA 1
ATOM 5282 C C . LEU A 1 699 ? -12.305 2.684 -17.812 1 98.44 699 LEU A C 1
ATOM 5284 O O . LEU A 1 699 ? -11.422 3.424 -18.266 1 98.44 699 LEU A O 1
ATOM 5288 N N . LEU A 1 700 ? -12.062 1.603 -17.062 1 98.44 700 LEU A N 1
ATOM 5289 C CA . LEU A 1 700 ? -10.688 1.232 -16.766 1 98.44 700 LEU A CA 1
ATOM 5290 C C . LEU A 1 700 ? -9.914 0.953 -18.047 1 98.44 700 LEU A C 1
ATOM 5292 O O . LEU A 1 700 ? -8.766 1.396 -18.188 1 98.44 700 LEU A O 1
ATOM 5296 N N . ALA A 1 701 ? -10.492 0.231 -18.953 1 98.06 701 ALA A N 1
ATOM 5297 C CA . ALA A 1 701 ? -9.852 -0.09 -20.219 1 98.06 701 ALA A CA 1
ATOM 5298 C C . ALA A 1 701 ? -9.578 1.174 -21.031 1 98.06 701 ALA A C 1
ATOM 5300 O O . ALA A 1 701 ? -8.523 1.304 -21.656 1 98.06 701 ALA A O 1
ATOM 5301 N N . GLN A 1 702 ? -10.539 2.105 -21 1 98.56 702 GLN A N 1
ATOM 5302 C CA . GLN A 1 702 ? -10.383 3.357 -21.734 1 98.56 702 GLN A CA 1
ATOM 5303 C C . GLN A 1 702 ? -9.203 4.168 -21.188 1 98.56 702 GLN A C 1
ATOM 5305 O O . GLN A 1 702 ? -8.406 4.703 -21.969 1 98.56 702 GLN A O 1
ATOM 5310 N N . VAL A 1 703 ? -9.133 4.258 -19.891 1 98.75 703 VAL A N 1
ATOM 5311 C CA . VAL A 1 703 ? -8.062 5.023 -19.266 1 98.75 703 VAL A CA 1
ATOM 5312 C C . VAL A 1 703 ? -6.715 4.363 -19.547 1 98.75 703 VAL A C 1
ATOM 5314 O O . VAL A 1 703 ? -5.734 5.047 -19.859 1 98.75 703 VAL A O 1
ATOM 5317 N N . ALA A 1 704 ? -6.645 3.027 -19.406 1 98.5 704 ALA A N 1
ATOM 5318 C CA . ALA A 1 704 ? -5.41 2.299 -19.688 1 98.5 704 ALA A CA 1
ATOM 5319 C C . ALA A 1 704 ? -4.945 2.547 -21.109 1 98.5 704 ALA A C 1
ATOM 5321 O O . ALA A 1 704 ? -3.748 2.717 -21.359 1 98.5 704 ALA A O 1
ATOM 5322 N N . ASP A 1 705 ? -5.855 2.617 -22.047 1 97.69 705 ASP A N 1
ATOM 5323 C CA . ASP A 1 705 ? -5.523 2.854 -23.453 1 97.69 705 ASP A CA 1
ATOM 5324 C C . ASP A 1 705 ? -4.961 4.258 -23.656 1 97.69 705 ASP A C 1
ATOM 5326 O O . ASP A 1 705 ? -3.973 4.438 -24.359 1 97.69 705 ASP A O 1
ATOM 5330 N N . VAL A 1 706 ? -5.539 5.191 -22.984 1 97.25 706 VAL A N 1
ATOM 5331 C CA . VAL A 1 706 ? -5.164 6.598 -23.125 1 97.25 706 VAL A CA 1
ATOM 5332 C C . VAL A 1 706 ? -3.723 6.789 -22.656 1 97.25 706 VAL A C 1
ATOM 5334 O O . VAL A 1 706 ? -2.945 7.496 -23.297 1 97.25 706 VAL A O 1
ATOM 5337 N N . VAL A 1 707 ? -3.324 6.133 -21.672 1 97.88 707 VAL A N 1
ATOM 5338 C CA . VAL A 1 707 ? -2.035 6.438 -21.047 1 97.88 707 VAL A CA 1
ATOM 5339 C C . VAL A 1 707 ? -0.947 5.57 -21.688 1 97.88 707 VAL A C 1
ATOM 5341 O O . VAL A 1 707 ? 0.245 5.824 -21.5 1 97.88 707 VAL A O 1
ATOM 5344 N N . GLN A 1 708 ? -1.319 4.543 -22.484 1 97.75 708 GLN A N 1
ATOM 5345 C CA . GLN A 1 708 ? -0.351 3.691 -23.156 1 97.75 708 GLN A CA 1
ATOM 5346 C C . GLN A 1 708 ? -0.125 4.16 -24.594 1 97.75 708 GLN A C 1
ATOM 5348 O O . GLN A 1 708 ? 0.622 3.529 -25.344 1 97.75 708 GLN A O 1
ATOM 5353 N N . THR A 1 709 ? -0.788 5.277 -24.969 1 96.81 709 THR A N 1
ATOM 5354 C CA . THR A 1 709 ? -0.696 5.797 -26.328 1 96.81 709 THR A CA 1
ATOM 5355 C C . THR A 1 709 ? -0.105 7.203 -26.328 1 96.81 709 THR A C 1
ATOM 5357 O O . THR A 1 709 ? -0.623 8.102 -25.656 1 96.81 709 THR A O 1
ATOM 5360 N N . PRO A 1 710 ? 0.954 7.379 -27.125 1 96.44 710 PRO A N 1
ATOM 5361 C CA . PRO A 1 710 ? 1.447 8.758 -27.234 1 96.44 710 PRO A CA 1
ATOM 5362 C C . PRO A 1 710 ? 0.389 9.727 -27.75 1 96.44 710 PRO A C 1
ATOM 5364 O O . PRO A 1 710 ? -0.376 9.383 -28.656 1 96.44 710 PRO A O 1
ATOM 5367 N N . GLY A 1 711 ? 0.298 10.875 -27.109 1 95.69 711 GLY A N 1
ATOM 5368 C CA . GLY A 1 711 ? -0.691 11.859 -27.516 1 95.69 711 GLY A CA 1
ATOM 5369 C C . GLY A 1 711 ? -0.821 13.016 -26.547 1 95.69 711 GLY A C 1
ATOM 5370 O O . GLY A 1 711 ? -0.101 13.07 -25.547 1 95.69 711 GLY A O 1
ATOM 5371 N N . GLU A 1 712 ? -1.685 13.867 -26.828 1 96.75 712 GLU A N 1
ATOM 5372 C CA . GLU A 1 712 ? -1.827 15.109 -26.078 1 96.75 712 GLU A CA 1
ATOM 5373 C C . GLU A 1 712 ? -2.305 14.836 -24.656 1 96.75 712 GLU A C 1
ATOM 5375 O O . GLU A 1 712 ? -1.862 15.5 -23.703 1 96.75 712 GLU A O 1
ATOM 5380 N N . THR A 1 713 ? -3.223 13.883 -24.516 1 97.88 713 THR A N 1
ATOM 5381 C CA . THR A 1 713 ? -3.762 13.57 -23.203 1 97.88 713 THR A CA 1
ATOM 5382 C C . THR A 1 713 ? -2.658 13.078 -22.266 1 97.88 713 THR A C 1
ATOM 5384 O O . THR A 1 713 ? -2.551 13.539 -21.125 1 97.88 713 THR A O 1
ATOM 5387 N N . ARG A 1 714 ? -1.9 12.141 -22.734 1 97.69 714 ARG A N 1
ATOM 5388 C CA . ARG A 1 714 ? -0.783 11.617 -21.953 1 97.69 714 ARG A CA 1
ATOM 5389 C C . ARG A 1 714 ? 0.238 12.711 -21.656 1 97.69 714 ARG A C 1
ATOM 5391 O O . ARG A 1 714 ? 0.782 12.789 -20.562 1 97.69 714 ARG A O 1
ATOM 5398 N N . ASP A 1 715 ? 0.491 13.586 -22.609 1 97.06 715 ASP A N 1
ATOM 5399 C CA . ASP A 1 715 ? 1.435 14.688 -22.438 1 97.06 715 ASP A CA 1
ATOM 5400 C C . ASP A 1 715 ? 0.949 15.664 -21.375 1 97.06 715 ASP A C 1
ATOM 5402 O O . ASP A 1 715 ? 1.739 16.156 -20.562 1 97.06 715 ASP A O 1
ATOM 5406 N N . ARG A 1 716 ? -0.348 15.977 -21.406 1 97.62 716 ARG A N 1
ATOM 5407 C CA . ARG A 1 716 ? -0.911 16.891 -20.422 1 97.62 716 ARG A CA 1
ATOM 5408 C C . ARG A 1 716 ? -0.846 16.281 -19.016 1 97.62 716 ARG A C 1
ATOM 5410 O O . ARG A 1 716 ? -0.575 16.984 -18.047 1 97.62 716 ARG A O 1
ATOM 5417 N N . LEU A 1 717 ? -1.146 14.961 -18.938 1 98.31 717 LEU A N 1
ATOM 5418 C CA . LEU A 1 717 ? -1.106 14.258 -17.656 1 98.31 717 LEU A CA 1
ATOM 5419 C C . LEU A 1 717 ? 0.295 14.305 -17.047 1 98.31 717 LEU A C 1
ATOM 5421 O O . LEU A 1 717 ? 0.45 14.406 -15.836 1 98.31 717 LEU A O 1
ATOM 5425 N N . LEU A 1 718 ? 1.334 14.297 -17.906 1 98 718 LEU A N 1
ATOM 5426 C CA . LEU A 1 718 ? 2.723 14.188 -17.484 1 98 718 LEU A CA 1
ATOM 5427 C C . LEU A 1 718 ? 3.461 15.508 -17.672 1 98 718 LEU A C 1
ATOM 5429 O O . LEU A 1 718 ? 4.695 15.547 -17.641 1 98 718 LEU A O 1
ATOM 5433 N N . ALA A 1 719 ? 2.744 16.531 -17.812 1 96.44 719 ALA A N 1
ATOM 5434 C CA . ALA A 1 719 ? 3.307 17.844 -18.172 1 96.44 719 ALA A CA 1
ATOM 5435 C C . ALA A 1 719 ? 4.324 18.312 -17.141 1 96.44 719 ALA A C 1
ATOM 5437 O O . ALA A 1 719 ? 4.164 18.047 -15.945 1 96.44 719 ALA A O 1
ATOM 5438 N N . ASN A 1 720 ? 5.398 18.906 -17.594 1 94.62 720 ASN A N 1
ATOM 5439 C CA . ASN A 1 720 ? 6.418 19.594 -16.812 1 94.62 720 ASN A CA 1
ATOM 5440 C C . ASN A 1 720 ? 7.293 18.625 -16.047 1 94.62 720 ASN A C 1
ATOM 5442 O O . ASN A 1 720 ? 8.055 19.031 -15.156 1 94.62 720 ASN A O 1
ATOM 5446 N N . SER A 1 721 ? 7.168 17.391 -16.328 1 95.38 721 SER A N 1
ATOM 5447 C CA . SER A 1 721 ? 8.094 16.406 -15.773 1 95.38 721 SER A CA 1
ATOM 5448 C C . SER A 1 721 ? 9.375 16.328 -16.594 1 95.38 721 SER A C 1
ATOM 5450 O O . SER A 1 721 ? 9.375 16.641 -17.781 1 95.38 721 SER A O 1
ATOM 5452 N N . TYR A 1 722 ? 10.414 15.922 -15.953 1 96.19 722 TYR A N 1
ATOM 5453 C CA . TYR A 1 722 ? 11.703 15.797 -16.625 1 96.19 722 TYR A CA 1
ATOM 5454 C C . TYR A 1 722 ? 11.836 14.445 -17.297 1 96.19 722 TYR A C 1
ATOM 5456 O O . TYR A 1 722 ? 11.438 13.414 -16.734 1 96.19 722 TYR A O 1
ATOM 5464 N N . ILE A 1 723 ? 12.312 14.438 -18.484 1 91.38 723 ILE A N 1
ATOM 5465 C CA . ILE A 1 723 ? 12.75 13.25 -19.219 1 91.38 723 ILE A CA 1
ATOM 5466 C C . ILE A 1 723 ? 14.172 13.461 -19.734 1 91.38 723 ILE A C 1
ATOM 5468 O O . ILE A 1 723 ? 14.43 14.406 -20.484 1 91.38 723 ILE A O 1
ATOM 5472 N N . PRO A 1 724 ? 14.984 12.594 -19.375 1 92.44 724 PRO A N 1
ATOM 5473 C CA . PRO A 1 724 ? 16.359 12.797 -19.859 1 92.44 724 PRO A CA 1
ATOM 5474 C C . PRO A 1 724 ? 16.484 12.602 -21.375 1 92.44 724 PRO A C 1
ATOM 5476 O O . PRO A 1 724 ? 15.734 11.82 -21.969 1 92.44 724 PRO A O 1
ATOM 5479 N N . ARG A 1 725 ? 17.469 13.25 -21.953 1 92.75 725 ARG A N 1
ATOM 5480 C CA . ARG A 1 725 ? 17.922 12.93 -23.312 1 92.75 725 ARG A CA 1
ATOM 5481 C C . ARG A 1 725 ? 18.781 11.672 -23.312 1 92.75 725 ARG A C 1
ATOM 5483 O O . ARG A 1 725 ? 19.438 11.352 -22.312 1 92.75 725 ARG A O 1
ATOM 5490 N N . PRO A 1 726 ? 18.703 10.953 -24.375 1 90.62 726 PRO A N 1
ATOM 5491 C CA . PRO A 1 726 ? 19.438 9.68 -24.422 1 90.62 726 PRO A CA 1
ATOM 5492 C C . PRO A 1 726 ? 20.922 9.844 -24.109 1 90.62 726 PRO A C 1
ATOM 5494 O O . PRO A 1 726 ? 21.547 8.93 -23.578 1 90.62 726 PRO A O 1
ATOM 5497 N N . GLU A 1 727 ? 21.5 11.031 -24.422 1 91.88 727 GLU A N 1
ATOM 5498 C CA . GLU A 1 727 ? 22.922 11.281 -24.172 1 91.88 727 GLU A CA 1
ATOM 5499 C C . GLU A 1 727 ? 23.203 11.445 -22.688 1 91.88 727 GLU A C 1
ATOM 5501 O O . GLU A 1 727 ? 24.344 11.25 -22.25 1 91.88 727 GLU A O 1
ATOM 5506 N N . ILE A 1 728 ? 22.188 11.789 -21.922 1 92.44 728 ILE A N 1
ATOM 5507 C CA . ILE A 1 728 ? 22.344 12.031 -20.484 1 92.44 728 ILE A CA 1
ATOM 5508 C C . ILE A 1 728 ? 22.062 10.75 -19.703 1 92.44 728 ILE A C 1
ATOM 5510 O O . ILE A 1 728 ? 22.781 10.43 -18.766 1 92.44 728 ILE A O 1
ATOM 5514 N N . ASP A 1 729 ? 21.062 10.086 -20.172 1 93.56 729 ASP A N 1
ATOM 5515 C CA . ASP A 1 729 ? 20.625 8.914 -19.406 1 93.56 729 ASP A CA 1
ATOM 5516 C C . ASP A 1 729 ? 19.781 7.988 -20.281 1 93.56 729 ASP A C 1
ATOM 5518 O O . ASP A 1 729 ? 18.859 8.438 -20.953 1 93.56 729 ASP A O 1
ATOM 5522 N N . LYS A 1 730 ? 19.938 6.746 -20.156 1 92 730 LYS A N 1
ATOM 5523 C CA . LYS A 1 730 ? 19.25 5.75 -20.984 1 92 730 LYS A CA 1
ATOM 5524 C C . LYS A 1 730 ? 17.828 5.52 -20.484 1 92 730 LYS A C 1
ATOM 5526 O O . LYS A 1 730 ? 17.031 4.875 -21.172 1 92 730 LYS A O 1
ATOM 5531 N N . LEU A 1 731 ? 17.453 6.109 -19.422 1 91.88 731 LEU A N 1
ATOM 5532 C CA . LEU A 1 731 ? 16.078 6.066 -18.953 1 91.88 731 LEU A CA 1
ATOM 5533 C C . LEU A 1 731 ? 15.141 6.707 -19.969 1 91.88 731 LEU A C 1
ATOM 5535 O O . LEU A 1 731 ? 13.922 6.52 -19.906 1 91.88 731 LEU A O 1
ATOM 5539 N N . ALA A 1 732 ? 15.711 7.414 -20.922 1 92.75 732 ALA A N 1
ATOM 5540 C CA . ALA A 1 732 ? 14.953 8.055 -22 1 92.75 732 ALA A CA 1
ATOM 5541 C C . ALA A 1 732 ? 14.344 7.023 -22.938 1 92.75 732 ALA A C 1
ATOM 5543 O O . ALA A 1 732 ? 13.344 7.297 -23.609 1 92.75 732 ALA A O 1
ATOM 5544 N N . TYR A 1 733 ? 14.914 5.828 -23 1 94.69 733 TYR A N 1
ATOM 5545 C CA . TYR A 1 733 ? 14.602 4.863 -24.062 1 94.69 733 TYR A CA 1
ATOM 5546 C C . TYR A 1 733 ? 13.172 4.355 -23.938 1 94.69 733 TYR A C 1
ATOM 5548 O O . TYR A 1 733 ? 12.531 4.023 -24.938 1 94.69 733 TYR A O 1
ATOM 5556 N N . GLY A 1 734 ? 12.656 4.297 -22.703 1 94.94 734 GLY A N 1
ATOM 5557 C CA . GLY A 1 734 ? 11.258 3.904 -22.547 1 94.94 734 GLY A CA 1
ATOM 5558 C C . GLY A 1 734 ? 10.297 4.805 -23.297 1 94.94 734 GLY A C 1
ATOM 5559 O O . GLY A 1 734 ? 9.453 4.328 -24.062 1 94.94 734 GLY A O 1
ATOM 5560 N N . GLU A 1 735 ? 10.469 6.094 -23.094 1 95.81 735 GLU A N 1
ATOM 5561 C CA . GLU A 1 735 ? 9.602 7.07 -23.75 1 95.81 735 GLU A CA 1
ATOM 5562 C C . GLU A 1 735 ? 9.844 7.109 -25.25 1 95.81 735 GLU A C 1
ATOM 5564 O O . GLU A 1 735 ? 8.914 7.32 -26.031 1 95.81 735 GLU A O 1
ATOM 5569 N N . LEU A 1 736 ? 11.086 7.012 -25.672 1 96.69 736 LEU A N 1
ATOM 5570 C CA . LEU A 1 736 ? 11.43 7.023 -27.078 1 96.69 736 LEU A CA 1
ATOM 5571 C C . LEU A 1 736 ? 10.836 5.812 -27.797 1 96.69 736 LEU A C 1
ATOM 5573 O O . LEU A 1 736 ? 10.32 5.934 -28.906 1 96.69 736 LEU A O 1
ATOM 5577 N N . GLY A 1 737 ? 10.945 4.641 -27.156 1 97.38 737 GLY A N 1
ATOM 5578 C CA . GLY A 1 737 ? 10.32 3.447 -27.719 1 97.38 737 GLY A CA 1
ATOM 5579 C C . GLY A 1 737 ? 8.82 3.57 -27.844 1 97.38 737 GLY A C 1
ATOM 5580 O O . GLY A 1 737 ? 8.25 3.189 -28.875 1 97.38 737 GLY A O 1
ATOM 5581 N N . LEU A 1 738 ? 8.172 4.109 -26.812 1 97.69 738 LEU A N 1
ATOM 5582 C CA . LEU A 1 738 ? 6.727 4.285 -26.828 1 97.69 738 LEU A CA 1
ATOM 5583 C C . LEU A 1 738 ? 6.301 5.168 -28 1 97.69 738 LEU A C 1
ATOM 5585 O O . LEU A 1 738 ? 5.289 4.902 -28.641 1 97.69 738 LEU A O 1
ATOM 5589 N N . ARG A 1 739 ? 7.02 6.203 -28.297 1 96.75 739 ARG A N 1
ATOM 5590 C CA . ARG A 1 739 ? 6.68 7.152 -29.344 1 96.75 739 ARG A CA 1
ATOM 5591 C C . ARG A 1 739 ? 6.758 6.492 -30.719 1 96.75 739 ARG A C 1
ATOM 5593 O O . ARG A 1 739 ? 6.07 6.914 -31.656 1 96.75 739 ARG A O 1
ATOM 5600 N N . LEU A 1 740 ? 7.562 5.426 -30.906 1 97.69 740 LEU A N 1
ATOM 5601 C CA . LEU A 1 740 ? 7.723 4.723 -32.188 1 97.69 740 LEU A CA 1
ATOM 5602 C C . LEU A 1 740 ? 6.672 3.627 -32.312 1 97.69 740 LEU A C 1
ATOM 5604 O O . LEU A 1 740 ? 6.445 3.127 -33.438 1 97.69 740 LEU A O 1
ATOM 5608 N N . LEU A 1 741 ? 6.062 3.236 -31.234 1 97.06 741 LEU A N 1
ATOM 5609 C CA . LEU A 1 741 ? 5.223 2.043 -31.156 1 97.06 741 LEU A CA 1
ATOM 5610 C C . LEU A 1 741 ? 4.078 2.121 -32.156 1 97.06 741 LEU A C 1
ATOM 5612 O O . LEU A 1 741 ? 3.766 1.132 -32.844 1 97.06 741 LEU A O 1
ATOM 5616 N N . PRO A 1 742 ? 3.357 3.314 -32.344 1 96.81 742 PRO A N 1
ATOM 5617 C CA . PRO A 1 742 ? 2.248 3.369 -33.281 1 96.81 742 PRO A CA 1
ATOM 5618 C C . PRO A 1 742 ? 2.68 3.023 -34.719 1 96.81 742 PRO A C 1
ATOM 5620 O O . PRO A 1 742 ? 1.953 2.33 -35.438 1 96.81 742 PRO A O 1
ATOM 5623 N N . GLN A 1 743 ? 3.83 3.465 -35.094 1 97.12 743 GLN A N 1
ATOM 5624 C CA . GLN A 1 743 ? 4.336 3.154 -36.438 1 97.12 743 GLN A CA 1
ATOM 5625 C C . GLN A 1 743 ? 4.711 1.68 -36.562 1 97.12 743 GLN A C 1
ATOM 5627 O O . GLN A 1 743 ? 4.488 1.059 -37.594 1 97.12 743 GLN A O 1
ATOM 5632 N N . VAL A 1 744 ? 5.273 1.18 -35.531 1 97.25 744 VAL A N 1
ATOM 5633 C CA . VAL A 1 744 ? 5.637 -0.233 -35.5 1 97.25 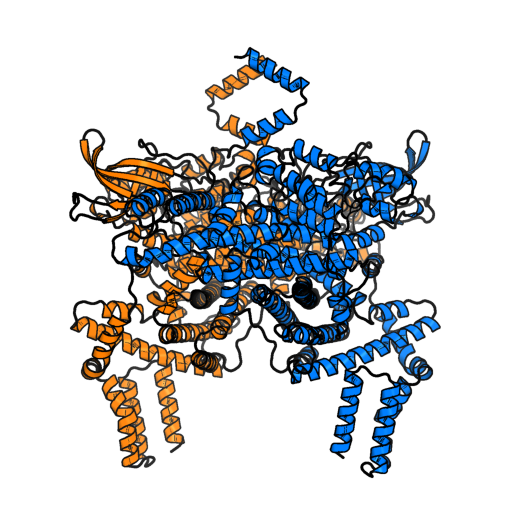744 VAL A CA 1
ATOM 5634 C C . VAL A 1 744 ? 4.379 -1.092 -35.625 1 97.25 744 VAL A C 1
ATOM 5636 O O . VAL A 1 744 ? 4.371 -2.076 -36.375 1 97.25 744 VAL A O 1
ATOM 5639 N N . GLU A 1 745 ? 3.365 -0.732 -34.938 1 95.69 745 GLU A N 1
ATOM 5640 C CA . GLU A 1 745 ? 2.105 -1.47 -34.969 1 95.69 745 GLU A CA 1
ATOM 5641 C C . GLU A 1 745 ? 1.475 -1.404 -36.344 1 95.69 745 GLU A C 1
ATOM 5643 O O . GLU A 1 745 ? 0.86 -2.371 -36.812 1 95.69 745 GLU A O 1
ATOM 5648 N N . LEU A 1 746 ? 1.593 -0.282 -37.031 1 96.56 746 LEU A N 1
ATOM 5649 C CA . LEU A 1 746 ? 1.078 -0.143 -38.406 1 96.56 746 LEU A CA 1
ATOM 5650 C C . LEU A 1 746 ? 1.812 -1.074 -39.344 1 96.56 746 LEU A C 1
ATOM 5652 O O . LEU A 1 746 ? 1.193 -1.694 -40.219 1 96.56 746 LEU A O 1
ATOM 5656 N N . ILE A 1 747 ? 3.115 -1.104 -39.188 1 97.12 747 ILE A N 1
ATOM 5657 C CA . ILE A 1 747 ? 3.922 -1.998 -40.031 1 97.12 747 ILE A CA 1
ATOM 5658 C C . ILE A 1 747 ? 3.516 -3.447 -39.75 1 97.12 747 ILE A C 1
ATOM 5660 O O . ILE A 1 747 ? 3.32 -4.223 -40.688 1 97.12 747 ILE A O 1
ATOM 5664 N N . GLU A 1 748 ? 3.414 -3.842 -38.5 1 95.5 748 GLU A N 1
ATOM 5665 C CA . GLU A 1 748 ? 3.027 -5.199 -38.125 1 95.5 748 GLU A CA 1
ATOM 5666 C C . GLU A 1 748 ? 1.661 -5.562 -38.719 1 95.5 748 GLU A C 1
ATOM 5668 O O . GLU A 1 748 ? 1.466 -6.672 -39.219 1 95.5 748 GLU A O 1
ATOM 5673 N N . ALA A 1 749 ? 0.749 -4.637 -38.625 1 95.5 749 ALA A N 1
ATOM 5674 C CA . ALA A 1 749 ? -0.599 -4.867 -39.156 1 95.5 749 ALA A CA 1
ATOM 5675 C C . ALA A 1 749 ? -0.581 -5.09 -40.656 1 95.5 749 ALA A C 1
ATOM 5677 O O . ALA A 1 749 ? -1.322 -5.93 -41.156 1 95.5 749 ALA A O 1
ATOM 5678 N N . ARG A 1 750 ? 0.211 -4.34 -41.281 1 96.31 750 ARG A N 1
ATOM 5679 C CA . ARG A 1 750 ? 0.329 -4.453 -42.75 1 96.31 750 ARG A CA 1
ATOM 5680 C C . ARG A 1 750 ? 0.918 -5.805 -43.125 1 96.31 750 ARG A C 1
ATOM 5682 O O . ARG A 1 750 ? 0.56 -6.363 -44.188 1 96.31 750 ARG A O 1
ATOM 5689 N N . LEU A 1 751 ? 1.714 -6.363 -42.344 1 96.81 751 LEU A N 1
ATOM 5690 C CA . LEU A 1 751 ? 2.439 -7.586 -42.656 1 96.81 751 LEU A CA 1
ATOM 5691 C C . LEU A 1 751 ? 1.65 -8.82 -42.219 1 96.81 751 LEU A C 1
ATOM 5693 O O . LEU A 1 751 ? 2.051 -9.945 -42.5 1 96.81 751 LEU A O 1
ATOM 5697 N N . LYS A 1 752 ? 0.561 -8.68 -41.531 1 95 752 LYS A N 1
ATOM 5698 C CA . LYS A 1 752 ? -0.213 -9.781 -40.969 1 95 752 LYS A CA 1
ATOM 5699 C C . LYS A 1 752 ? -0.609 -10.781 -42.031 1 95 752 LYS A C 1
ATOM 5701 O O . LYS A 1 752 ? -0.472 -11.992 -41.844 1 95 752 LYS A O 1
ATOM 5706 N N . PRO A 1 753 ? -1.073 -10.32 -43.219 1 94.62 753 PRO A N 1
ATOM 5707 C CA . PRO A 1 753 ? -1.427 -11.289 -44.25 1 94.62 753 PRO A CA 1
ATOM 5708 C C . PRO A 1 753 ? -0.227 -12.102 -44.75 1 94.62 753 PRO A C 1
ATOM 5710 O O . PRO A 1 753 ? -0.349 -13.305 -45 1 94.62 753 PRO A O 1
ATOM 5713 N N . THR A 1 754 ? 0.85 -11.422 -44.906 1 95.31 754 THR A N 1
ATOM 5714 C CA . THR A 1 754 ? 2.072 -12.086 -45.344 1 95.31 754 THR A CA 1
ATOM 5715 C C . THR A 1 754 ? 2.518 -13.133 -44.344 1 95.31 754 THR A C 1
ATOM 5717 O O . THR A 1 754 ? 3.021 -14.188 -44.688 1 95.31 754 THR A O 1
ATOM 5720 N N . ILE A 1 755 ? 2.361 -12.844 -43.062 1 94.38 755 ILE A N 1
ATOM 5721 C CA . ILE A 1 755 ? 2.707 -13.75 -41.969 1 94.38 755 ILE A CA 1
ATOM 5722 C C . ILE A 1 755 ? 1.75 -14.945 -41.969 1 94.38 755 ILE A C 1
ATOM 5724 O O . ILE A 1 755 ? 2.176 -16.094 -41.812 1 94.38 755 ILE A O 1
ATOM 5728 N N . LYS A 1 756 ? 0.544 -14.664 -42.219 1 93.88 756 LYS A N 1
ATOM 5729 C CA . LYS A 1 756 ? -0.461 -15.727 -42.281 1 93.88 756 LYS A CA 1
ATOM 5730 C C . LYS A 1 756 ? -0.211 -16.672 -43.438 1 93.88 756 LYS A C 1
ATOM 5732 O O . LYS A 1 756 ? -0.488 -17.859 -43.344 1 93.88 756 LYS A O 1
ATOM 5737 N N . GLN A 1 757 ? 0.368 -16.172 -44.531 1 93.94 757 GLN A N 1
ATOM 5738 C CA . GLN A 1 757 ? 0.675 -16.953 -45.719 1 93.94 757 GLN A CA 1
ATOM 5739 C C . GLN A 1 757 ? 1.973 -17.75 -45.562 1 93.94 757 GLN A C 1
ATOM 5741 O O . GLN A 1 757 ? 2.326 -18.562 -46.406 1 93.94 757 GLN A O 1
ATOM 5746 N N . GLY A 1 758 ? 2.699 -17.438 -44.406 1 92.5 758 GLY A N 1
ATOM 5747 C CA . GLY A 1 758 ? 3.91 -18.172 -44.094 1 92.5 758 GLY A CA 1
ATOM 5748 C C . GLY A 1 758 ? 5.145 -17.609 -44.781 1 92.5 758 GLY A C 1
ATOM 5749 O O . GLY A 1 758 ? 6.215 -18.234 -44.75 1 92.5 758 GLY A O 1
ATOM 5750 N N . LEU A 1 759 ? 5.059 -16.516 -45.406 1 92.81 759 LEU A N 1
ATOM 5751 C CA . LEU A 1 759 ? 6.184 -15.914 -46.125 1 92.81 759 LEU A CA 1
ATOM 5752 C C . LEU A 1 759 ? 7.152 -15.25 -45.156 1 92.81 759 LEU A C 1
ATOM 5754 O O . LEU A 1 759 ? 8.336 -15.094 -45.438 1 92.81 759 LEU A O 1
ATOM 5758 N N . LEU A 1 760 ? 6.605 -14.828 -44.062 1 94.19 760 LEU A N 1
ATOM 5759 C CA . LEU A 1 760 ? 7.383 -14.195 -43 1 94.19 760 LEU A CA 1
ATOM 5760 C C . LEU A 1 760 ? 6.898 -14.648 -41.625 1 94.19 760 LEU A C 1
ATOM 5762 O O . LEU A 1 760 ? 5.695 -14.82 -41.406 1 94.19 760 LEU A O 1
ATOM 5766 N N . GLU A 1 761 ? 7.82 -14.906 -40.75 1 93.44 761 GLU A N 1
ATOM 5767 C CA . GLU A 1 761 ? 7.457 -15.242 -39.375 1 93.44 761 GLU A CA 1
ATOM 5768 C C . GLU A 1 761 ? 6.898 -14.023 -38.625 1 93.44 761 GLU A C 1
ATOM 5770 O O . GLU A 1 761 ? 7.141 -12.883 -39.031 1 93.44 761 GLU A O 1
ATOM 5775 N N . PRO A 1 762 ? 6.129 -14.312 -37.594 1 93.12 762 PRO A N 1
ATOM 5776 C CA . PRO A 1 762 ? 5.684 -13.18 -36.781 1 93.12 762 PRO A CA 1
ATOM 5777 C C . PRO A 1 762 ? 6.844 -12.375 -36.219 1 93.12 762 PRO A C 1
ATOM 5779 O O . PRO A 1 762 ? 7.922 -12.922 -35.969 1 93.12 762 PRO A O 1
ATOM 5782 N N . MET A 1 763 ? 6.598 -11.125 -36.031 1 92.94 763 MET A N 1
ATOM 5783 C CA . MET A 1 763 ? 7.617 -10.234 -35.469 1 92.94 763 MET A CA 1
ATOM 5784 C C . MET A 1 763 ? 8.102 -10.734 -34.125 1 92.94 763 MET A C 1
ATOM 5786 O O . MET A 1 763 ? 7.305 -10.914 -33.188 1 92.94 763 MET A O 1
ATOM 5790 N N . PRO A 1 764 ? 9.414 -10.961 -34 1 91.88 764 PRO A N 1
ATOM 5791 C CA . PRO A 1 764 ? 9.938 -11.5 -32.719 1 91.88 764 PRO A CA 1
ATOM 5792 C C . PRO A 1 764 ? 10.055 -10.445 -31.641 1 91.88 764 PRO A C 1
ATOM 5794 O O . PRO A 1 764 ? 10.031 -9.242 -31.938 1 91.88 764 PRO A O 1
ATOM 5797 N N . ILE A 1 765 ? 10.266 -10.906 -30.406 1 87.88 765 ILE A N 1
ATOM 5798 C CA . ILE A 1 765 ? 10.359 -10.016 -29.266 1 87.88 765 ILE A CA 1
ATOM 5799 C C . ILE A 1 765 ? 11.828 -9.844 -28.859 1 87.88 765 ILE A C 1
ATOM 5801 O O . ILE A 1 765 ? 12.219 -8.781 -28.375 1 87.88 765 ILE A O 1
ATOM 5805 N N . SER A 1 766 ? 12.602 -10.859 -29.062 1 90.25 766 SER A N 1
ATOM 5806 C CA . SER A 1 766 ? 14.016 -10.781 -28.719 1 90.25 766 SER A CA 1
ATOM 5807 C C . SER A 1 766 ? 14.789 -9.906 -29.688 1 90.25 766 SER A C 1
ATOM 5809 O O . SER A 1 766 ? 14.539 -9.938 -30.906 1 90.25 766 SER A O 1
ATOM 5811 N N . ALA A 1 767 ? 15.727 -9.125 -29.172 1 91.12 767 ALA A N 1
ATOM 5812 C CA . ALA A 1 767 ? 16.5 -8.203 -29.984 1 91.12 767 ALA A CA 1
ATOM 5813 C C . ALA A 1 767 ? 17.297 -8.945 -31.047 1 91.12 767 ALA A C 1
ATOM 5815 O O . ALA A 1 767 ? 17.375 -8.5 -32.188 1 91.12 767 ALA A O 1
ATOM 5816 N N . VAL A 1 768 ? 17.797 -10.086 -30.703 1 89.06 768 VAL A N 1
ATOM 5817 C CA . VAL A 1 768 ? 18.625 -10.867 -31.625 1 89.06 768 VAL A CA 1
ATOM 5818 C C . VAL A 1 768 ? 17.766 -11.422 -32.75 1 89.06 768 VAL A C 1
ATOM 5820 O O . VAL A 1 768 ? 18.109 -11.281 -33.938 1 89.06 768 VAL A O 1
ATOM 5823 N N . ALA A 1 769 ? 16.688 -12.016 -32.406 1 91.12 769 ALA A N 1
ATOM 5824 C CA . ALA A 1 769 ? 15.789 -12.555 -33.406 1 91.12 769 ALA A CA 1
ATOM 5825 C C . ALA A 1 769 ? 15.211 -11.438 -34.281 1 91.12 769 ALA A C 1
ATOM 5827 O O . ALA A 1 769 ? 14.984 -11.633 -35.469 1 91.12 769 ALA A O 1
ATOM 5828 N N . PHE A 1 770 ? 14.977 -10.32 -33.75 1 94.25 770 PHE A N 1
ATOM 5829 C CA . PHE A 1 770 ? 14.398 -9.172 -34.438 1 94.25 770 PHE A CA 1
ATOM 5830 C C . PHE A 1 770 ? 15.336 -8.648 -35.5 1 94.25 770 PHE A C 1
ATOM 5832 O O . PHE A 1 770 ? 14.891 -8.25 -36.594 1 94.25 770 PHE A O 1
ATOM 5839 N N . ALA A 1 771 ? 16.609 -8.625 -35.188 1 93.62 771 ALA A N 1
ATOM 5840 C CA . ALA A 1 771 ? 17.609 -8.172 -36.156 1 93.62 771 ALA A CA 1
ATOM 5841 C C . ALA A 1 771 ? 17.578 -9.047 -37.406 1 93.62 771 ALA A C 1
ATOM 5843 O O . ALA A 1 771 ? 17.578 -8.531 -38.531 1 93.62 771 ALA A O 1
ATOM 5844 N N . GLY A 1 772 ? 17.562 -10.383 -37.188 1 93.94 772 GLY A N 1
ATOM 5845 C CA . GLY A 1 772 ? 17.453 -11.289 -38.344 1 93.94 772 GLY A CA 1
ATOM 5846 C C . GLY A 1 772 ? 16.156 -11.148 -39.094 1 93.94 772 GLY A C 1
ATOM 5847 O O . GLY A 1 772 ? 16.125 -11.211 -40.312 1 93.94 772 GLY A O 1
ATOM 5848 N N . TRP A 1 773 ? 15.125 -10.93 -38.375 1 96 773 TRP A N 1
ATOM 5849 C CA . TRP A 1 773 ? 13.789 -10.773 -38.969 1 96 773 TRP A CA 1
ATOM 5850 C C . TRP A 1 773 ? 13.719 -9.531 -39.844 1 96 773 TRP A C 1
ATOM 5852 O O . TRP A 1 773 ? 13.141 -9.57 -40.938 1 96 773 TRP A O 1
ATOM 5862 N N . ARG A 1 774 ? 14.32 -8.43 -39.438 1 96.38 774 ARG A N 1
ATOM 5863 C CA . ARG A 1 774 ? 14.328 -7.184 -40.219 1 96.38 774 ARG A CA 1
ATOM 5864 C C . ARG A 1 774 ? 15.07 -7.359 -41.531 1 96.38 774 ARG A C 1
ATOM 5866 O O . ARG A 1 774 ? 14.625 -6.871 -42.562 1 96.38 774 ARG A O 1
ATOM 5873 N N . VAL A 1 775 ? 16.156 -8.062 -41.469 1 95.75 775 VAL A N 1
ATOM 5874 C CA . VAL A 1 775 ? 16.953 -8.312 -42.656 1 95.75 775 VAL A CA 1
ATOM 5875 C C . VAL A 1 775 ? 16.156 -9.133 -43.656 1 95.75 775 VAL A C 1
ATOM 5877 O O . VAL A 1 775 ? 16.141 -8.828 -44.844 1 95.75 775 VAL A O 1
ATOM 5880 N N . LYS A 1 776 ? 15.523 -10.109 -43.156 1 96.25 776 LYS A N 1
ATOM 5881 C CA . LYS A 1 776 ? 14.703 -10.969 -44 1 96.25 776 LYS A CA 1
ATOM 5882 C C . LYS A 1 776 ? 13.539 -10.188 -44.594 1 96.25 776 LYS A C 1
ATOM 5884 O O . LYS A 1 776 ? 13.242 -10.32 -45.781 1 96.25 776 LYS A O 1
ATOM 5889 N N . ALA A 1 777 ? 12.859 -9.414 -43.812 1 97.5 777 ALA A N 1
ATOM 5890 C CA . ALA A 1 777 ? 11.711 -8.633 -44.281 1 97.5 777 ALA A CA 1
ATOM 5891 C C . ALA A 1 777 ? 12.125 -7.645 -45.375 1 97.5 777 ALA A C 1
ATOM 5893 O O . ALA A 1 777 ? 11.375 -7.41 -46.312 1 97.5 777 ALA A O 1
ATOM 5894 N N . ARG A 1 778 ? 13.258 -7.055 -45.188 1 96.81 778 ARG A N 1
ATOM 5895 C CA . ARG A 1 778 ? 13.766 -6.121 -46.188 1 96.81 778 ARG A CA 1
ATOM 5896 C C . ARG A 1 778 ? 14.133 -6.844 -47.469 1 96.81 778 ARG A C 1
ATOM 5898 O O . ARG A 1 778 ? 13.867 -6.344 -48.562 1 96.81 778 ARG A O 1
ATOM 5905 N N . ALA A 1 779 ? 14.797 -7.969 -47.344 1 96.25 779 ALA A N 1
ATOM 5906 C CA . ALA A 1 779 ? 15.203 -8.766 -48.5 1 96.25 779 ALA A CA 1
ATOM 5907 C C . ALA A 1 779 ? 13.984 -9.18 -49.344 1 96.25 779 ALA A C 1
ATOM 5909 O O . ALA A 1 779 ? 14.07 -9.273 -50.562 1 96.25 779 ALA A O 1
ATOM 5910 N N . LEU A 1 780 ? 12.891 -9.367 -48.688 1 96.19 780 LEU A N 1
ATOM 5911 C CA . LEU A 1 780 ? 11.664 -9.766 -49.375 1 96.19 780 LEU A CA 1
ATOM 5912 C C . LEU A 1 780 ? 10.883 -8.539 -49.844 1 96.19 780 LEU A C 1
ATOM 5914 O O . LEU A 1 780 ? 9.75 -8.672 -50.312 1 96.19 780 LEU A O 1
ATOM 5918 N N . ASP A 1 781 ? 11.359 -7.379 -49.594 1 96.19 781 ASP A N 1
ATOM 5919 C CA . ASP A 1 781 ? 10.789 -6.102 -50 1 96.19 781 ASP A CA 1
ATOM 5920 C C . ASP A 1 781 ? 9.43 -5.875 -49.312 1 96.19 781 ASP A C 1
ATOM 5922 O O . ASP A 1 781 ? 8.508 -5.352 -49.938 1 96.19 781 ASP A O 1
ATOM 5926 N N . LEU A 1 782 ? 9.391 -6.355 -48.156 1 97 782 LEU A N 1
ATOM 5927 C CA . LEU A 1 782 ? 8.156 -6.18 -47.406 1 97 782 LEU A CA 1
ATOM 5928 C C . LEU A 1 782 ? 8.195 -4.895 -46.562 1 97 782 LEU A C 1
ATOM 5930 O O . LEU A 1 782 ? 7.152 -4.395 -46.156 1 97 782 LEU A O 1
ATOM 5934 N N . ILE A 1 783 ? 9.391 -4.375 -46.281 1 97.38 783 ILE A N 1
ATOM 5935 C CA . ILE A 1 783 ? 9.555 -3.107 -45.594 1 97.38 783 ILE A CA 1
ATOM 5936 C C . ILE A 1 783 ? 10.57 -2.236 -46.344 1 97.38 783 ILE A C 1
ATOM 5938 O O . ILE A 1 783 ? 11.445 -2.748 -47.031 1 97.38 783 ILE A O 1
ATOM 5942 N N . SER A 1 784 ? 10.43 -0.911 -46.219 1 97.31 784 SER A N 1
ATOM 5943 C CA . SER A 1 784 ? 11.352 0.042 -46.844 1 97.31 784 SER A CA 1
ATOM 5944 C C . SER A 1 784 ? 12.617 0.209 -46 1 97.31 784 SER A C 1
ATOM 5946 O O . SER A 1 784 ? 12.695 -0.303 -44.875 1 97.31 784 SER A O 1
ATOM 5948 N N . ASP A 1 785 ? 13.578 0.905 -46.5 1 96.88 785 ASP A N 1
ATOM 5949 C CA . ASP A 1 785 ? 14.797 1.223 -45.781 1 96.88 785 ASP A CA 1
ATOM 5950 C C . ASP A 1 785 ? 14.5 2.072 -44.531 1 96.88 785 ASP A C 1
ATOM 5952 O O . ASP A 1 785 ? 15.109 1.889 -43.469 1 96.88 785 ASP A O 1
ATOM 5956 N N . ASP A 1 786 ? 13.539 2.939 -44.75 1 97.19 786 ASP A N 1
ATOM 5957 C CA . ASP A 1 786 ? 13.141 3.799 -43.625 1 97.19 786 ASP A CA 1
ATOM 5958 C C . ASP A 1 786 ? 12.469 2.99 -42.531 1 97.19 786 ASP A C 1
ATOM 5960 O O . ASP A 1 786 ? 12.711 3.236 -41.344 1 97.19 786 ASP A O 1
ATOM 5964 N N . GLU A 1 787 ? 11.664 2.068 -42.938 1 97.56 787 GLU A N 1
ATOM 5965 C CA . GLU A 1 787 ? 10.992 1.215 -41.969 1 97.56 787 GLU A CA 1
ATOM 5966 C C . GLU A 1 787 ? 11.984 0.299 -41.25 1 97.56 787 GLU A C 1
ATOM 5968 O O . GLU A 1 787 ? 11.844 0.023 -40.062 1 97.56 787 GLU A O 1
ATOM 5973 N N . GLN A 1 788 ? 12.922 -0.163 -42 1 97.19 788 GLN A N 1
ATOM 5974 C CA . GLN A 1 788 ? 13.961 -0.992 -41.406 1 97.19 788 GLN A CA 1
ATOM 5975 C C . GLN A 1 788 ? 14.727 -0.219 -40.344 1 97.19 788 GLN A C 1
ATOM 5977 O O . GLN A 1 788 ? 15.008 -0.749 -39.25 1 97.19 788 GLN A O 1
ATOM 5982 N N . ALA A 1 789 ? 15.039 1.005 -40.625 1 97.06 789 ALA A N 1
ATOM 5983 C CA . ALA A 1 789 ? 15.75 1.855 -39.688 1 97.06 789 ALA A CA 1
ATOM 5984 C C . ALA A 1 789 ? 14.883 2.146 -38.469 1 97.06 789 ALA A C 1
ATOM 5986 O O . ALA A 1 789 ? 15.383 2.176 -37.344 1 97.06 789 ALA A O 1
ATOM 5987 N N . LEU A 1 790 ? 13.641 2.414 -38.719 1 97.62 790 LEU A N 1
ATOM 5988 C CA . LEU A 1 790 ? 12.695 2.68 -37.625 1 97.62 790 LEU A CA 1
ATOM 5989 C C . LEU A 1 790 ? 12.578 1.475 -36.688 1 97.62 790 LEU A C 1
ATOM 5991 O O . LEU A 1 790 ? 12.617 1.622 -35.469 1 97.62 790 LEU A O 1
ATOM 5995 N N . LEU A 1 791 ? 12.461 0.296 -37.281 1 97.94 791 LEU A N 1
ATOM 5996 C CA . LEU A 1 791 ? 12.328 -0.932 -36.5 1 97.94 791 LEU A CA 1
ATOM 5997 C C . LEU A 1 791 ? 13.602 -1.22 -35.719 1 97.94 791 LEU A C 1
ATOM 5999 O O . LEU A 1 791 ? 13.547 -1.756 -34.594 1 97.94 791 LEU A O 1
ATOM 6003 N N . ALA A 1 792 ? 14.727 -0.886 -36.312 1 97.5 792 ALA A N 1
ATOM 6004 C CA . ALA A 1 792 ? 16 -1.064 -35.625 1 97.5 792 ALA A CA 1
ATOM 6005 C C . ALA A 1 792 ? 16.078 -0.181 -34.375 1 97.5 792 ALA A C 1
ATOM 6007 O O . ALA A 1 792 ? 16.547 -0.623 -33.312 1 97.5 792 ALA A O 1
ATOM 6008 N N . ARG A 1 793 ? 15.641 1.034 -34.531 1 96.81 793 ARG A N 1
ATOM 6009 C CA . ARG A 1 793 ? 15.625 1.942 -33.375 1 96.81 793 ARG A CA 1
ATOM 6010 C C . ARG A 1 793 ? 14.648 1.459 -32.312 1 96.81 793 ARG A C 1
ATOM 6012 O O . ARG A 1 793 ? 14.961 1.484 -31.109 1 96.81 793 ARG A O 1
ATOM 6019 N N . TYR A 1 794 ? 13.492 1.019 -32.75 1 97 794 TYR A N 1
ATOM 6020 C CA . TYR A 1 794 ? 12.477 0.572 -31.797 1 97 794 TYR A CA 1
ATOM 6021 C C . TYR A 1 794 ? 12.984 -0.591 -30.953 1 97 794 TYR A C 1
ATOM 6023 O O . TYR A 1 794 ? 12.844 -0.588 -29.734 1 97 794 TYR A O 1
ATOM 6031 N N . VAL A 1 795 ? 13.547 -1.562 -31.594 1 96.38 795 VAL A N 1
ATOM 6032 C CA . VAL A 1 795 ? 13.969 -2.756 -30.859 1 96.38 795 VAL A CA 1
ATOM 6033 C C . VAL A 1 795 ? 15.094 -2.402 -29.891 1 96.38 795 VAL A C 1
ATOM 6035 O O . VAL A 1 795 ? 15.195 -2.977 -28.812 1 96.38 795 VAL A O 1
ATOM 6038 N N . GLU A 1 796 ? 15.969 -1.534 -30.281 1 95.25 796 GLU A N 1
ATOM 6039 C CA . GLU A 1 796 ? 17.031 -1.075 -29.375 1 95.25 796 GLU A CA 1
ATOM 6040 C C . GLU A 1 796 ? 16.438 -0.423 -28.125 1 95.25 796 GLU A C 1
ATOM 6042 O O . GLU A 1 796 ? 16.844 -0.747 -27.016 1 95.25 796 GLU A O 1
ATOM 6047 N N . TYR A 1 797 ? 15.508 0.505 -28.344 1 96.44 797 TYR A N 1
ATOM 6048 C CA . TYR A 1 797 ? 14.875 1.213 -27.234 1 96.44 797 TYR A CA 1
ATOM 6049 C C . TYR A 1 797 ? 14.102 0.249 -26.344 1 96.44 797 TYR A C 1
ATOM 6051 O O . TYR A 1 797 ? 14.227 0.289 -25.109 1 96.44 797 TYR A O 1
ATOM 6059 N N . ALA A 1 798 ? 13.359 -0.614 -26.953 1 95.31 798 ALA A N 1
ATOM 6060 C CA . ALA A 1 798 ? 12.516 -1.547 -26.203 1 95.31 798 ALA A CA 1
ATOM 6061 C C . ALA A 1 798 ? 13.359 -2.537 -25.406 1 95.31 798 ALA A C 1
ATOM 6063 O O . ALA A 1 798 ? 13.016 -2.881 -24.281 1 95.31 798 ALA A O 1
ATOM 6064 N N . ASP A 1 799 ? 14.398 -3.004 -26.016 1 95.69 799 ASP A N 1
ATOM 6065 C CA . ASP A 1 799 ? 15.281 -3.943 -25.328 1 95.69 799 ASP A CA 1
ATOM 6066 C C . ASP A 1 799 ? 15.93 -3.293 -24.109 1 95.69 799 ASP A C 1
ATOM 6068 O O . ASP A 1 799 ? 15.992 -3.9 -23.031 1 95.69 799 ASP A O 1
ATOM 6072 N N . HIS A 1 800 ? 16.406 -2.098 -24.281 1 94.56 800 HIS A N 1
ATOM 6073 C CA . HIS A 1 800 ? 17.016 -1.385 -23.156 1 94.56 800 HIS A CA 1
ATOM 6074 C C . HIS A 1 800 ? 16 -1.169 -22.031 1 94.56 800 HIS A C 1
ATOM 6076 O O . HIS A 1 800 ? 16.359 -1.249 -20.859 1 94.56 800 HIS A O 1
ATOM 6082 N N . ALA A 1 801 ? 14.789 -0.889 -22.406 1 94 801 ALA A N 1
ATOM 6083 C CA . ALA A 1 801 ? 13.75 -0.562 -21.438 1 94 801 ALA A CA 1
ATOM 6084 C C . ALA A 1 801 ? 13.445 -1.757 -20.547 1 94 801 ALA A C 1
ATOM 6086 O O . ALA A 1 801 ? 13 -1.587 -19.406 1 94 801 ALA A O 1
ATOM 6087 N N . ILE A 1 802 ? 13.758 -2.988 -20.969 1 94.5 802 ILE A N 1
ATOM 6088 C CA . ILE A 1 802 ? 13.375 -4.145 -20.172 1 94.5 802 ILE A CA 1
ATOM 6089 C C . ILE A 1 802 ? 14.602 -4.691 -19.438 1 94.5 802 ILE A C 1
ATOM 6091 O O . ILE A 1 802 ? 14.477 -5.547 -18.547 1 94.5 802 ILE A O 1
ATOM 6095 N N . GLN A 1 803 ? 15.789 -4.211 -19.75 1 95.75 803 GLN A N 1
ATOM 6096 C CA . GLN A 1 803 ? 17.016 -4.754 -19.172 1 95.75 803 GLN A CA 1
ATOM 6097 C C . GLN A 1 803 ? 17.203 -4.27 -17.734 1 95.75 803 GLN A C 1
ATOM 6099 O O . GLN A 1 803 ? 16.672 -3.223 -17.359 1 95.75 803 GLN A O 1
ATOM 6104 N N . VAL A 1 804 ? 17.891 -5.039 -16.922 1 97.06 804 VAL A N 1
ATOM 6105 C CA . VAL A 1 804 ? 18.234 -4.715 -15.547 1 97.06 804 VAL A CA 1
ATOM 6106 C C . VAL A 1 804 ? 19.75 -4.719 -15.383 1 97.06 804 VAL A C 1
ATOM 6108 O O . VAL A 1 804 ? 20.469 -5.332 -16.172 1 97.06 804 VAL A O 1
ATOM 6111 N N . ASP A 1 805 ? 20.188 -4.066 -14.391 1 97.38 805 ASP A N 1
ATOM 6112 C CA . ASP A 1 805 ? 21.625 -3.904 -14.164 1 97.38 805 ASP A CA 1
ATOM 6113 C C . ASP A 1 805 ? 22.172 -5.051 -13.32 1 97.38 805 ASP A C 1
ATOM 6115 O O . ASP A 1 805 ? 21.422 -5.723 -12.609 1 97.38 805 ASP A O 1
ATOM 6119 N N . ASP A 1 806 ? 23.422 -5.355 -13.453 1 97.75 806 ASP A N 1
ATOM 6120 C CA . ASP A 1 806 ? 24.141 -6.27 -12.57 1 97.75 806 ASP A CA 1
ATOM 6121 C C . ASP A 1 806 ? 25.484 -5.672 -12.125 1 97.75 806 ASP A C 1
ATOM 6123 O O . ASP A 1 806 ? 25.984 -4.738 -12.75 1 97.75 806 ASP A O 1
ATOM 6127 N N . PHE A 1 807 ? 26.031 -6.145 -11.055 1 97.75 807 PHE A N 1
ATOM 6128 C CA . PHE A 1 807 ? 27.141 -5.516 -10.344 1 97.75 807 PHE A CA 1
ATOM 6129 C C . PHE A 1 807 ? 28.125 -6.562 -9.844 1 97.75 807 PHE A C 1
ATOM 6131 O O . PHE A 1 807 ? 27.828 -7.758 -9.844 1 97.75 807 PHE A O 1
ATOM 6138 N N . PRO A 1 808 ? 29.406 -6.027 -9.438 1 96.5 808 PRO A N 1
ATOM 6139 C CA . PRO A 1 808 ? 30.297 -6.91 -8.68 1 96.5 808 PRO A CA 1
ATOM 6140 C C . PRO A 1 808 ? 29.719 -7.285 -7.312 1 96.5 808 PRO A C 1
ATOM 6142 O O . PRO A 1 808 ? 28.641 -6.809 -6.938 1 96.5 808 PRO A O 1
ATOM 6145 N N . GLN A 1 809 ? 30.391 -8.062 -6.582 1 94.5 809 GLN A N 1
ATOM 6146 C CA . GLN A 1 809 ? 29.891 -8.68 -5.352 1 94.5 809 GLN A CA 1
ATOM 6147 C C . GLN A 1 809 ? 29.547 -7.625 -4.309 1 94.5 809 GLN A C 1
ATOM 6149 O O . GLN A 1 809 ? 28.688 -7.84 -3.461 1 94.5 809 GLN A O 1
ATOM 6154 N N . ASP A 1 810 ? 30.25 -6.508 -4.336 1 94 810 ASP A N 1
ATOM 6155 C CA . ASP A 1 810 ? 29.969 -5.465 -3.357 1 94 810 ASP A CA 1
ATOM 6156 C C . ASP A 1 810 ? 29.094 -4.363 -3.967 1 94 810 ASP A C 1
ATOM 6158 O O . ASP A 1 810 ? 29.047 -3.25 -3.447 1 94 810 ASP A O 1
ATOM 6162 N N . PHE A 1 811 ? 28.531 -4.621 -5.176 1 96 811 PHE A N 1
ATOM 6163 C CA . PHE A 1 811 ? 27.625 -3.742 -5.895 1 96 811 PHE A CA 1
ATOM 6164 C C . PHE A 1 811 ? 28.328 -2.479 -6.359 1 96 811 PHE A C 1
ATOM 6166 O O . PHE A 1 811 ? 27.688 -1.47 -6.656 1 96 811 PHE A O 1
ATOM 6173 N N . GLY A 1 812 ? 29.719 -2.51 -6.355 1 95.12 812 GLY A N 1
ATOM 6174 C CA . GLY A 1 812 ? 30.516 -1.369 -6.789 1 95.12 812 GLY A CA 1
ATOM 6175 C C . GLY A 1 812 ? 30.578 -0.26 -5.754 1 95.12 812 GLY A C 1
ATOM 6176 O O . GLY A 1 812 ? 31.016 0.853 -6.055 1 95.12 812 GLY A O 1
ATOM 6177 N N . LEU A 1 813 ? 30.203 -0.508 -4.543 1 95.31 813 LEU A N 1
ATOM 6178 C CA . LEU A 1 813 ? 30.062 0.503 -3.5 1 95.31 813 LEU A CA 1
ATOM 6179 C C . LEU A 1 813 ? 31.438 0.99 -3.041 1 95.31 813 LEU A C 1
ATOM 6181 O O . LEU A 1 813 ? 31.625 2.186 -2.801 1 95.31 813 LEU A O 1
ATOM 6185 N N . LEU A 1 814 ? 32.375 0.07 -2.811 1 94.62 814 LEU A N 1
ATOM 6186 C CA . LEU A 1 814 ? 33.688 0.458 -2.336 1 94.62 814 LEU A CA 1
ATOM 6187 C C . LEU A 1 814 ? 34.344 1.433 -3.307 1 94.62 814 LEU A C 1
ATOM 6189 O O . LEU A 1 814 ? 34.875 2.471 -2.893 1 94.62 814 LEU A O 1
ATOM 6193 N N . GLU A 1 815 ? 34.375 1.086 -4.57 1 94.5 815 GLU A N 1
ATOM 6194 C CA . GLU A 1 815 ? 34.969 1.953 -5.594 1 94.5 815 GLU A CA 1
ATOM 6195 C C . GLU A 1 815 ? 34.281 3.314 -5.613 1 94.5 815 GLU A C 1
ATOM 6197 O O . GLU A 1 815 ? 34.938 4.348 -5.734 1 94.5 815 GLU A O 1
ATOM 6202 N N . ALA A 1 816 ? 33 3.305 -5.539 1 94.81 816 ALA A N 1
ATOM 6203 C CA . ALA A 1 816 ? 32.219 4.535 -5.562 1 94.81 816 ALA A CA 1
ATOM 6204 C C . ALA A 1 816 ? 32.562 5.43 -4.375 1 94.81 816 ALA A C 1
ATOM 6206 O O . ALA A 1 816 ? 32.719 6.645 -4.527 1 94.81 816 ALA A O 1
ATOM 6207 N N . LEU A 1 817 ? 32.625 4.867 -3.195 1 93.94 817 LEU A N 1
ATOM 6208 C CA . LEU A 1 817 ? 32.906 5.629 -1.984 1 93.94 817 LEU A CA 1
ATOM 6209 C C . LEU A 1 817 ? 34.344 6.145 -1.993 1 93.94 817 LEU A C 1
ATOM 6211 O O . LEU A 1 817 ? 34.625 7.199 -1.422 1 93.94 817 LEU A O 1
ATOM 6215 N N . GLN A 1 818 ? 35.25 5.426 -2.578 1 92.62 818 GLN A N 1
ATOM 6216 C CA . GLN A 1 818 ? 36.625 5.906 -2.756 1 92.62 818 GLN A CA 1
ATOM 6217 C C . GLN A 1 818 ? 36.656 7.109 -3.693 1 92.62 818 GLN A C 1
ATOM 6219 O O . GLN A 1 818 ? 37.406 8.047 -3.471 1 92.62 818 GLN A O 1
ATOM 6224 N N . GLN A 1 819 ? 35.844 7 -4.699 1 91.12 819 GLN A N 1
ATOM 6225 C CA . GLN A 1 819 ? 35.688 8.148 -5.59 1 91.12 819 GLN A CA 1
ATOM 6226 C C . GLN A 1 819 ? 35.219 9.375 -4.836 1 91.12 819 GLN A C 1
ATOM 6228 O O . GLN A 1 819 ? 35.719 10.484 -5.043 1 91.12 819 GLN A O 1
ATOM 6233 N N . ARG A 1 820 ? 34.219 9.242 -4.078 1 94.25 820 ARG A N 1
ATOM 6234 C CA . ARG A 1 820 ? 33.688 10.32 -3.244 1 94.25 820 ARG A CA 1
ATOM 6235 C C . ARG A 1 820 ? 34.781 10.914 -2.359 1 94.25 820 ARG A C 1
ATOM 6237 O O . ARG A 1 820 ? 34.938 12.141 -2.281 1 94.25 820 ARG A O 1
ATOM 6244 N N . LYS A 1 821 ? 35.5 10.039 -1.649 1 92.81 821 LYS A N 1
ATOM 6245 C CA . LYS A 1 821 ? 36.531 10.484 -0.743 1 92.81 821 LYS A CA 1
ATOM 6246 C C . LYS A 1 821 ? 37.594 11.297 -1.485 1 92.81 821 LYS A C 1
ATOM 6248 O O . LYS A 1 821 ? 38.031 12.352 -1.008 1 92.81 821 LYS A O 1
ATOM 6253 N N . GLN A 1 822 ? 38.031 10.867 -2.621 1 91.94 822 GLN A N 1
ATOM 6254 C CA . GLN A 1 822 ? 39.031 11.547 -3.434 1 91.94 822 GLN A CA 1
ATOM 6255 C C . GLN A 1 822 ? 38.531 12.906 -3.902 1 91.94 822 GLN A C 1
ATOM 6257 O O . GLN A 1 822 ? 39.281 13.875 -3.93 1 91.94 822 GLN A O 1
ATOM 6262 N N . ALA A 1 823 ? 37.281 12.906 -4.289 1 91.19 823 ALA A N 1
ATOM 6263 C CA . ALA A 1 823 ? 36.688 14.133 -4.816 1 91.19 823 ALA A CA 1
ATOM 6264 C C . ALA A 1 823 ? 36.562 15.195 -3.725 1 91.19 823 ALA A C 1
ATOM 6266 O O . ALA A 1 823 ? 36.656 16.391 -3.994 1 91.19 823 ALA A O 1
ATOM 6267 N N . LEU A 1 824 ? 36.25 14.805 -2.557 1 90.69 824 LEU A N 1
ATOM 6268 C CA . LEU A 1 824 ? 35.969 15.734 -1.469 1 90.69 824 LEU A CA 1
ATOM 6269 C C . LEU A 1 824 ? 37.25 16.125 -0.751 1 90.69 824 LEU A C 1
ATOM 6271 O O . LEU A 1 824 ? 37.281 17.078 0.027 1 90.69 824 LEU A O 1
ATOM 6275 N N . GLU A 1 825 ? 38.312 15.305 -0.95 1 83.44 825 GLU A N 1
ATOM 6276 C CA . GLU A 1 825 ? 39.594 15.656 -0.367 1 83.44 825 GLU A CA 1
ATOM 6277 C C . GLU A 1 825 ? 40.188 16.922 -1.006 1 83.44 825 GLU A C 1
ATOM 6279 O O . GLU A 1 825 ? 40.094 17.094 -2.225 1 83.44 825 GLU A O 1
ATOM 6284 N N . PRO A 1 826 ? 40.625 17.797 -0.197 1 73.31 826 PRO A N 1
ATOM 6285 C CA . PRO A 1 826 ? 41.219 19.047 -0.71 1 73.31 826 PRO A CA 1
ATOM 6286 C C . PRO A 1 826 ? 42.375 18.781 -1.682 1 73.31 826 PRO A C 1
ATOM 6288 O O . PRO A 1 826 ? 43.094 17.797 -1.531 1 73.31 826 PRO A O 1
ATOM 6291 N N . ALA A 1 827 ? 42.625 19.531 -2.797 1 56.53 827 ALA A N 1
ATOM 6292 C CA . ALA A 1 827 ? 43.594 19.391 -3.863 1 56.53 827 ALA A CA 1
ATOM 6293 C C . ALA A 1 827 ? 45 19.172 -3.289 1 56.53 827 ALA A C 1
ATOM 6295 O O . ALA A 1 827 ? 45.812 18.422 -3.854 1 56.53 827 ALA A O 1
ATOM 6296 N N . ALA A 1 828 ? 45.469 19.766 -2.227 1 57.59 828 ALA A N 1
ATOM 6297 C CA . ALA A 1 828 ? 46.812 19.641 -1.706 1 57.59 828 ALA A CA 1
ATOM 6298 C C . ALA A 1 828 ? 47.094 18.219 -1.242 1 57.59 828 ALA A C 1
ATOM 6300 O O . ALA A 1 828 ? 48.219 17.719 -1.433 1 57.59 828 ALA A O 1
ATOM 6301 N N . LYS A 1 829 ? 46.156 17.578 -0.646 1 51.84 829 LYS A N 1
ATOM 6302 C CA . LYS A 1 829 ? 46.375 16.219 -0.118 1 51.84 829 LYS A CA 1
ATOM 6303 C C . LYS A 1 829 ? 46.188 15.172 -1.21 1 51.84 829 LYS A C 1
ATOM 6305 O O . LYS A 1 829 ? 46.75 14.078 -1.122 1 51.84 829 LYS A O 1
ATOM 6310 N N . ARG A 1 830 ? 45.438 15.492 -2.234 1 47.69 830 ARG A N 1
ATOM 6311 C CA . ARG A 1 830 ? 45.219 14.578 -3.354 1 47.69 830 ARG A CA 1
ATOM 6312 C C . ARG A 1 830 ? 46.5 14.344 -4.125 1 47.69 830 ARG A C 1
ATOM 6314 O O . ARG A 1 830 ? 46.75 13.25 -4.645 1 47.69 830 ARG A O 1
ATOM 6321 N N . ARG A 1 831 ? 47.25 15.375 -4.352 1 55.22 831 ARG A N 1
ATOM 6322 C CA . ARG A 1 831 ? 48.562 15.336 -5.004 1 55.22 831 ARG A CA 1
ATOM 6323 C C . ARG A 1 831 ? 49.562 14.562 -4.16 1 55.22 831 ARG A C 1
ATOM 6325 O O . ARG A 1 831 ? 50.438 13.852 -4.695 1 55.22 831 ARG A O 1
ATOM 6332 N N . ALA A 1 832 ? 49.406 14.75 -3.012 1 52.84 832 ALA A N 1
ATOM 6333 C CA . ALA A 1 832 ? 50.344 14.039 -2.146 1 52.84 832 ALA A CA 1
ATOM 6334 C C . ALA A 1 832 ? 50.094 12.539 -2.186 1 52.84 832 ALA A C 1
ATOM 6336 O O . ALA A 1 832 ? 51.031 11.75 -2.203 1 52.84 832 ALA A O 1
ATOM 6337 N N . ASN A 1 833 ? 48.875 12.242 -2.215 1 49.44 833 ASN A N 1
ATOM 6338 C CA . ASN A 1 833 ? 48.531 10.82 -2.248 1 49.44 833 ASN A CA 1
ATOM 6339 C C . ASN A 1 833 ? 48.781 10.219 -3.627 1 49.44 833 ASN A C 1
ATOM 6341 O O . ASN A 1 833 ? 49.156 9.047 -3.738 1 49.44 833 ASN A O 1
ATOM 6345 N N . GLN A 1 834 ? 48.594 10.992 -4.578 1 50.75 834 GLN A N 1
ATOM 6346 C CA . GLN A 1 834 ? 49 10.547 -5.902 1 50.75 834 GLN A CA 1
ATOM 6347 C C . GLN A 1 834 ? 50.531 10.453 -6.004 1 50.75 834 GLN A C 1
ATOM 6349 O O . GLN A 1 834 ? 51.062 9.547 -6.652 1 50.75 834 GLN A O 1
ATOM 6354 N N . SER A 1 835 ? 51.094 11.398 -5.465 1 52.72 835 SER A N 1
ATOM 6355 C CA . SER A 1 835 ? 52.562 11.367 -5.469 1 52.72 835 SER A CA 1
ATOM 6356 C C . SER A 1 835 ? 53.094 10.172 -4.68 1 52.72 835 SER A C 1
ATOM 6358 O O . SER A 1 835 ? 54.094 9.562 -5.062 1 52.72 835 SER A O 1
ATOM 6360 N N . GLU A 1 836 ? 52.406 9.898 -3.711 1 47.91 836 GLU A N 1
ATOM 6361 C CA . GLU A 1 836 ? 52.844 8.758 -2.922 1 47.91 836 GLU A CA 1
ATOM 6362 C C . GLU A 1 836 ? 52.531 7.438 -3.623 1 47.91 836 GLU A C 1
ATOM 6364 O O . GLU A 1 836 ? 53.312 6.477 -3.533 1 47.91 836 GLU A O 1
ATOM 6369 N N . ASN A 1 837 ? 51.531 7.535 -4.266 1 43.5 837 ASN A N 1
ATOM 6370 C CA . ASN A 1 837 ? 51.219 6.316 -4.996 1 43.5 837 ASN A CA 1
ATOM 6371 C C . ASN A 1 837 ? 52 6.207 -6.297 1 43.5 837 ASN A C 1
ATOM 6373 O O . ASN A 1 837 ? 52.031 5.145 -6.918 1 43.5 837 ASN A O 1
ATOM 6377 N N . ALA A 1 838 ? 52.438 7.375 -6.867 1 49.38 838 ALA A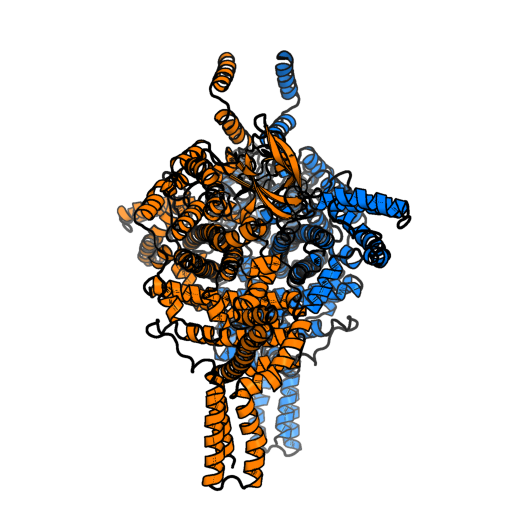 N 1
ATOM 6378 C CA . ALA A 1 838 ? 53.281 7.34 -8.07 1 49.38 838 ALA A CA 1
ATOM 6379 C C . ALA A 1 838 ? 54.656 6.777 -7.762 1 49.38 838 ALA A C 1
ATOM 6381 O O . ALA A 1 838 ? 55.375 6.316 -8.664 1 49.38 838 ALA A O 1
ATOM 6382 N N . SER A 1 839 ? 55.031 7.074 -6.613 1 39.16 839 SER A N 1
ATOM 6383 C CA . SER A 1 839 ? 56.406 6.594 -6.344 1 39.16 839 SER A CA 1
ATOM 6384 C C . SER A 1 839 ? 56.406 5.086 -6.125 1 39.16 839 SER A C 1
ATOM 6386 O O . SER A 1 839 ? 57.469 4.496 -5.914 1 39.16 839 SER A O 1
ATOM 6388 N N . VAL A 1 840 ? 55.125 4.605 -5.988 1 39.03 840 VAL A N 1
ATOM 6389 C CA . VAL A 1 840 ? 55.25 3.168 -5.766 1 39.03 840 VAL A CA 1
ATOM 6390 C C . VAL A 1 840 ? 55.156 2.432 -7.102 1 39.03 840 VAL A C 1
ATOM 6392 O O . VAL A 1 840 ? 55.25 1.204 -7.148 1 39.03 840 VAL A O 1
ATOM 6395 N N . ASN A 1 841 ? 54.656 3.041 -8.188 1 29.14 841 ASN A N 1
ATOM 6396 C CA . ASN A 1 841 ? 54.875 2.271 -9.414 1 29.14 841 ASN A CA 1
ATOM 6397 C C . ASN A 1 841 ? 56.281 2.451 -9.977 1 29.14 841 ASN A C 1
ATOM 6399 O O . ASN A 1 841 ? 56.781 3.574 -10.062 1 29.14 841 ASN A O 1
ATOM 6403 N N . MET B 1 1 ? -56.562 -27.594 -6.742 1 86.5 1 MET B N 1
ATOM 6404 C CA . MET B 1 1 ? -55.594 -27.547 -7.832 1 86.5 1 MET B CA 1
ATOM 6405 C C . MET B 1 1 ? -54.375 -26.75 -7.422 1 86.5 1 MET B C 1
ATOM 6407 O O . MET B 1 1 ? -53.219 -27.219 -7.605 1 86.5 1 MET B O 1
ATOM 6411 N N . VAL B 1 2 ? -54.531 -25.672 -6.742 1 90.69 2 VAL B N 1
ATOM 6412 C CA . VAL B 1 2 ? -53.406 -24.828 -6.332 1 90.69 2 VAL B CA 1
ATOM 6413 C C . VAL B 1 2 ? -52.562 -25.578 -5.312 1 90.69 2 VAL B C 1
ATOM 6415 O O . VAL B 1 2 ? -51.312 -25.547 -5.387 1 90.69 2 VAL B O 1
ATOM 6418 N N . ILE B 1 3 ? -53.125 -26.234 -4.406 1 92.19 3 ILE B N 1
ATOM 6419 C CA . ILE B 1 3 ? -52.406 -27 -3.393 1 92.19 3 ILE B CA 1
ATOM 6420 C C . ILE B 1 3 ? -51.594 -28.109 -4.062 1 92.19 3 ILE B C 1
ATOM 6422 O O . ILE B 1 3 ? -50.469 -28.359 -3.695 1 92.19 3 ILE B O 1
ATOM 6426 N N . TRP B 1 4 ? -52.281 -28.828 -4.984 1 91.38 4 TRP B N 1
ATOM 6427 C CA . TRP B 1 4 ? -51.625 -29.891 -5.715 1 91.38 4 TRP B CA 1
ATOM 6428 C C . TRP B 1 4 ? -50.406 -29.359 -6.461 1 91.38 4 TRP B C 1
ATOM 6430 O O . TRP B 1 4 ? -49.344 -29.984 -6.445 1 91.38 4 TRP B O 1
ATOM 6440 N N . LEU B 1 5 ? -50.531 -28.219 -7.062 1 91.75 5 LEU B N 1
ATOM 6441 C CA . LEU B 1 5 ? -49.438 -27.578 -7.762 1 91.75 5 LEU B CA 1
ATOM 6442 C C . LEU B 1 5 ? -48.344 -27.172 -6.785 1 91.75 5 LEU B C 1
ATOM 6444 O O . LEU B 1 5 ? -47.156 -27.312 -7.078 1 91.75 5 LEU B O 1
ATOM 6448 N N . LEU B 1 6 ? -48.75 -26.672 -5.66 1 94.44 6 LEU B N 1
ATOM 6449 C CA . LEU B 1 6 ? -47.812 -26.234 -4.641 1 94.44 6 LEU B CA 1
ATOM 6450 C C . LEU B 1 6 ? -47.031 -27.422 -4.082 1 94.44 6 LEU B C 1
ATOM 6452 O O . LEU B 1 6 ? -45.812 -27.297 -3.814 1 94.44 6 LEU B O 1
ATOM 6456 N N . VAL B 1 7 ? -47.688 -28.469 -3.885 1 93.75 7 VAL B N 1
ATOM 6457 C CA . VAL B 1 7 ? -47.031 -29.672 -3.4 1 93.75 7 VAL B CA 1
ATOM 6458 C C . VAL B 1 7 ? -46 -30.141 -4.43 1 93.75 7 VAL B C 1
ATOM 6460 O O . VAL B 1 7 ? -44.906 -30.594 -4.066 1 93.75 7 VAL B O 1
ATOM 6463 N N . GLY B 1 8 ? -46.438 -30.109 -5.711 1 93.5 8 GLY B N 1
ATOM 6464 C CA . GLY B 1 8 ? -45.5 -30.438 -6.77 1 93.5 8 GLY B CA 1
ATOM 6465 C C . GLY B 1 8 ? -44.281 -29.531 -6.781 1 93.5 8 GLY B C 1
ATOM 6466 O O . GLY B 1 8 ? -43.156 -30 -6.949 1 93.5 8 GLY B O 1
ATOM 6467 N N . PHE B 1 9 ? -44.5 -28.281 -6.582 1 94.75 9 PHE B N 1
ATOM 6468 C CA . PHE B 1 9 ? -43.406 -27.297 -6.574 1 94.75 9 PHE B CA 1
ATOM 6469 C C . PHE B 1 9 ? -42.469 -27.516 -5.398 1 94.75 9 PHE B C 1
ATOM 6471 O O . PHE B 1 9 ? -41.25 -27.453 -5.551 1 94.75 9 PHE B O 1
ATOM 6478 N N . VAL B 1 10 ? -42.969 -27.766 -4.301 1 95.62 10 VAL B N 1
ATOM 6479 C CA . VAL B 1 10 ? -42.188 -28 -3.092 1 95.62 10 VAL B CA 1
ATOM 6480 C C . VAL B 1 10 ? -41.344 -29.266 -3.254 1 95.62 10 VAL B C 1
ATOM 6482 O O . VAL B 1 10 ? -40.188 -29.312 -2.873 1 95.62 10 VAL B O 1
ATOM 6485 N N . ALA B 1 11 ? -42 -30.281 -3.82 1 95.44 11 ALA B N 1
ATOM 6486 C CA . ALA B 1 11 ? -41.281 -31.531 -4.047 1 95.44 11 ALA B CA 1
ATOM 6487 C C . ALA B 1 11 ? -40.125 -31.344 -5.043 1 95.44 11 ALA B C 1
ATOM 6489 O O . ALA B 1 11 ? -39.031 -31.859 -4.848 1 95.44 11 ALA B O 1
ATOM 6490 N N . ALA B 1 12 ? -40.469 -30.641 -6.062 1 95.12 12 ALA B N 1
ATOM 6491 C CA . ALA B 1 12 ? -39.438 -30.359 -7.062 1 95.12 12 ALA B CA 1
ATOM 6492 C C . ALA B 1 12 ? -38.281 -29.562 -6.457 1 95.12 12 ALA B C 1
ATOM 6494 O O . ALA B 1 12 ? -37.094 -29.844 -6.754 1 95.12 12 ALA B O 1
ATOM 6495 N N . THR B 1 13 ? -38.562 -28.578 -5.629 1 95.62 13 THR B N 1
ATOM 6496 C CA . THR B 1 13 ? -37.562 -27.75 -4.961 1 95.62 13 THR B CA 1
ATOM 6497 C C . THR B 1 13 ? -36.688 -28.594 -4.02 1 95.62 13 THR B C 1
ATOM 6499 O O . THR B 1 13 ? -35.469 -28.438 -3.977 1 95.62 13 THR B O 1
ATOM 6502 N N . ALA B 1 14 ? -37.312 -29.453 -3.338 1 96.19 14 ALA B N 1
ATOM 6503 C CA . ALA B 1 14 ? -36.594 -30.312 -2.404 1 96.19 14 ALA B CA 1
ATOM 6504 C C . ALA B 1 14 ? -35.656 -31.266 -3.145 1 96.19 14 ALA B C 1
ATOM 6506 O O . ALA B 1 14 ? -34.531 -31.5 -2.707 1 96.19 14 ALA B O 1
ATOM 6507 N N . LEU B 1 15 ? -36.188 -31.859 -4.25 1 96.19 15 LEU B N 1
ATOM 6508 C CA . LEU B 1 15 ? -35.375 -32.781 -5.043 1 96.19 15 LEU B CA 1
ATOM 6509 C C . LEU B 1 15 ? -34.188 -32.062 -5.66 1 96.19 15 LEU B C 1
ATOM 6511 O O . LEU B 1 15 ? -33.062 -32.594 -5.684 1 96.19 15 LEU B O 1
ATOM 6515 N N . ALA B 1 16 ? -34.438 -30.875 -6.109 1 95.75 16 ALA B N 1
ATOM 6516 C CA . ALA B 1 16 ? -33.344 -30.062 -6.684 1 95.75 16 ALA B CA 1
ATOM 6517 C C . ALA B 1 16 ? -32.344 -29.672 -5.617 1 95.75 16 ALA B C 1
ATOM 6519 O O . ALA B 1 16 ? -31.125 -29.766 -5.836 1 95.75 16 ALA B O 1
ATOM 6520 N N . TYR B 1 17 ? -32.844 -29.203 -4.473 1 95.12 17 TYR B N 1
ATOM 6521 C CA . TYR B 1 17 ? -32 -28.781 -3.355 1 95.12 17 TYR B CA 1
ATOM 6522 C C . TYR B 1 17 ? -31.047 -29.891 -2.934 1 95.12 17 TYR B C 1
ATOM 6524 O O . TYR B 1 17 ? -29.891 -29.625 -2.578 1 95.12 17 TYR B O 1
ATOM 6532 N N . ARG B 1 18 ? -31.516 -31.125 -3.055 1 94.75 18 ARG B N 1
ATOM 6533 C CA . ARG B 1 18 ? -30.734 -32.25 -2.615 1 94.75 18 ARG B CA 1
ATOM 6534 C C . ARG B 1 18 ? -29.938 -32.875 -3.775 1 94.75 18 ARG B C 1
ATOM 6536 O O . ARG B 1 18 ? -29.234 -33.844 -3.604 1 94.75 18 ARG B O 1
ATOM 6543 N N . GLN B 1 19 ? -30.094 -32.219 -4.914 1 95.75 19 GLN B N 1
ATOM 6544 C CA . GLN B 1 19 ? -29.484 -32.75 -6.125 1 95.75 19 GLN B CA 1
ATOM 6545 C C . GLN B 1 19 ? -29.828 -34.219 -6.305 1 95.75 19 GLN B C 1
ATOM 6547 O O . GLN B 1 19 ? -28.938 -35.062 -6.465 1 95.75 19 GLN B O 1
ATOM 6552 N N . ALA B 1 20 ? -31.109 -34.531 -6.344 1 94.75 20 ALA B N 1
ATOM 6553 C CA . ALA B 1 20 ? -31.594 -35.906 -6.367 1 94.75 20 ALA B CA 1
ATOM 6554 C C . ALA B 1 20 ? -31.375 -36.562 -7.734 1 94.75 20 ALA B C 1
ATOM 6556 O O . ALA B 1 20 ? -31.344 -35.844 -8.75 1 94.75 20 ALA B O 1
ATOM 6557 N N . ALA B 1 21 ? -31.281 -37.844 -7.738 1 93.94 21 ALA B N 1
ATOM 6558 C CA . ALA B 1 21 ? -31.109 -38.594 -8.977 1 93.94 21 ALA B CA 1
ATOM 6559 C C . ALA B 1 21 ? -32.375 -38.531 -9.836 1 93.94 21 ALA B C 1
ATOM 6561 O O . ALA B 1 21 ? -33.469 -38.312 -9.328 1 93.94 21 ALA B O 1
ATOM 6562 N N . ALA B 1 22 ? -32.156 -38.75 -11.086 1 93.19 22 ALA B N 1
ATOM 6563 C CA . ALA B 1 22 ? -33.25 -38.688 -12.047 1 93.19 22 ALA B CA 1
ATOM 6564 C C . ALA B 1 22 ? -34.344 -39.688 -11.719 1 93.19 22 ALA B C 1
ATOM 6566 O O . ALA B 1 22 ? -35.531 -39.406 -11.938 1 93.19 22 ALA B O 1
ATOM 6567 N N . THR B 1 23 ? -34 -40.781 -11.18 1 93.94 23 THR B N 1
ATOM 6568 C CA . THR B 1 23 ? -34.969 -41.844 -10.836 1 93.94 23 THR B CA 1
ATOM 6569 C C . THR B 1 23 ? -35.875 -41.344 -9.727 1 93.94 23 THR B C 1
ATOM 6571 O O . THR B 1 23 ? -37.062 -41.719 -9.703 1 93.94 23 THR B O 1
ATOM 6574 N N . LEU B 1 24 ? -35.312 -40.594 -8.852 1 94.88 24 LEU B N 1
ATOM 6575 C CA . LEU B 1 24 ? -36.156 -40.031 -7.785 1 94.88 24 LEU B CA 1
ATOM 6576 C C . LEU B 1 24 ? -37.125 -39 -8.328 1 94.88 24 LEU B C 1
ATOM 6578 O O . LEU B 1 24 ? -38.25 -38.844 -7.836 1 94.88 24 LEU B O 1
ATOM 6582 N N . TRP B 1 25 ? -36.719 -38.281 -9.281 1 94.06 25 TRP B N 1
ATOM 6583 C CA . TRP B 1 25 ? -37.594 -37.312 -9.945 1 94.06 25 TRP B CA 1
ATOM 6584 C C . TRP B 1 25 ? -38.75 -38.031 -10.625 1 94.06 25 TRP B C 1
ATOM 6586 O O . TRP B 1 25 ? -39.906 -37.594 -10.539 1 94.06 25 TRP B O 1
ATOM 6596 N N . LEU B 1 26 ? -38.406 -39.156 -11.336 1 93.62 26 LEU B N 1
ATOM 6597 C CA . LEU B 1 26 ? -39.406 -39.969 -12.008 1 93.62 26 LEU B CA 1
ATOM 6598 C C . LEU B 1 26 ? -40.406 -40.531 -10.992 1 93.62 26 LEU B C 1
ATOM 6600 O O . LEU B 1 26 ? -41.625 -40.469 -11.203 1 93.62 26 LEU B O 1
ATOM 6604 N N . GLY B 1 27 ? -39.875 -41.094 -9.945 1 94.94 27 GLY B N 1
ATOM 6605 C CA . GLY B 1 27 ? -40.719 -41.625 -8.898 1 94.94 27 GLY B CA 1
ATOM 6606 C C . GLY B 1 27 ? -41.625 -40.594 -8.281 1 94.94 27 GLY B C 1
ATOM 6607 O O . GLY B 1 27 ? -42.812 -40.812 -8.102 1 94.94 27 GLY B O 1
ATOM 6608 N N . ALA B 1 28 ? -41.094 -39.469 -7.938 1 94.94 28 ALA B N 1
ATOM 6609 C CA . ALA B 1 28 ? -41.875 -38.375 -7.344 1 94.94 28 ALA B CA 1
ATOM 6610 C C . ALA B 1 28 ? -42.938 -37.844 -8.32 1 94.94 28 ALA B C 1
ATOM 6612 O O . ALA B 1 28 ? -44.031 -37.5 -7.914 1 94.94 28 ALA B O 1
ATOM 6613 N N . GLY B 1 29 ? -42.531 -37.781 -9.602 1 92.75 29 GLY B N 1
ATOM 6614 C CA . GLY B 1 29 ? -43.5 -37.375 -10.617 1 92.75 29 GLY B CA 1
ATOM 6615 C C . GLY B 1 29 ? -44.688 -38.344 -10.742 1 92.75 29 GLY B C 1
ATOM 6616 O O . GLY B 1 29 ? -45.812 -37.906 -10.883 1 92.75 29 GLY B O 1
ATOM 6617 N N . LEU B 1 30 ? -44.344 -39.594 -10.672 1 93.06 30 LEU B N 1
ATOM 6618 C CA . LEU B 1 30 ? -45.406 -40.625 -10.773 1 93.06 30 LEU B CA 1
ATOM 6619 C C . LEU B 1 30 ? -46.344 -40.531 -9.586 1 93.06 30 LEU B C 1
ATOM 6621 O O . LEU B 1 30 ? -47.562 -40.594 -9.758 1 93.06 30 LEU B O 1
ATOM 6625 N N . VAL B 1 31 ? -45.781 -40.344 -8.438 1 94.88 31 VAL B N 1
ATOM 6626 C CA . VAL B 1 31 ? -46.594 -40.25 -7.23 1 94.88 31 VAL B CA 1
ATOM 6627 C C . VAL B 1 31 ? -47.438 -38.969 -7.277 1 94.88 31 VAL B C 1
ATOM 6629 O O . VAL B 1 31 ? -48.594 -38.969 -6.91 1 94.88 31 VAL B O 1
ATOM 6632 N N . TRP B 1 32 ? -46.875 -37.875 -7.676 1 93.88 32 TRP B N 1
ATOM 6633 C CA . TRP B 1 32 ? -47.562 -36.594 -7.762 1 93.88 32 TRP B CA 1
ATOM 6634 C C . TRP B 1 32 ? -48.719 -36.656 -8.742 1 93.88 32 TRP B C 1
ATOM 6636 O O . TRP B 1 32 ? -49.812 -36.188 -8.438 1 93.88 32 TRP B O 1
ATOM 6646 N N . LEU B 1 33 ? -48.5 -37.312 -9.914 1 91.44 33 LEU B N 1
ATOM 6647 C CA . LEU B 1 33 ? -49.531 -37.438 -10.922 1 91.44 33 LEU B CA 1
ATOM 6648 C C . LEU B 1 33 ? -50.625 -38.375 -10.453 1 91.44 33 LEU B C 1
ATOM 6650 O O . LEU B 1 33 ? -51.812 -38.125 -10.672 1 91.44 33 LEU B O 1
ATOM 6654 N N . ALA B 1 34 ? -50.219 -39.469 -9.852 1 91.44 34 ALA B N 1
ATOM 6655 C CA . ALA B 1 34 ? -51.188 -40.438 -9.344 1 91.44 34 ALA B CA 1
ATOM 6656 C C . ALA B 1 34 ? -52.062 -39.812 -8.273 1 91.44 34 ALA B C 1
ATOM 6658 O O . ALA B 1 34 ? -53.281 -40.062 -8.25 1 91.44 34 ALA B O 1
ATOM 6659 N N . ALA B 1 35 ? -51.469 -39.094 -7.414 1 92.38 35 ALA B N 1
ATOM 6660 C CA . ALA B 1 35 ? -52.219 -38.406 -6.359 1 92.38 35 ALA B CA 1
ATOM 6661 C C . ALA B 1 35 ? -53.219 -37.406 -6.945 1 92.38 35 ALA B C 1
ATOM 6663 O O . ALA B 1 35 ? -54.344 -37.281 -6.457 1 92.38 35 ALA B O 1
ATOM 6664 N N . GLY B 1 36 ? -52.812 -36.719 -8 1 90.5 36 GLY B N 1
ATOM 6665 C CA . GLY B 1 36 ? -53.719 -35.781 -8.664 1 90.5 36 GLY B CA 1
ATOM 6666 C C . GLY B 1 36 ? -54.906 -36.469 -9.297 1 90.5 36 GLY B C 1
ATOM 6667 O O . GLY B 1 36 ? -56.031 -35.938 -9.234 1 90.5 36 GLY B O 1
ATOM 6668 N N . PHE B 1 37 ? -54.656 -37.594 -9.82 1 87.44 37 PHE B N 1
ATOM 6669 C CA . PHE B 1 37 ? -55.719 -38.312 -10.477 1 87.44 37 PHE B CA 1
ATOM 6670 C C . PHE B 1 37 ? -56.625 -39 -9.453 1 87.44 37 PHE B C 1
ATOM 6672 O O . PHE B 1 37 ? -57.844 -38.938 -9.57 1 87.44 37 PHE B O 1
ATOM 6679 N N . LEU B 1 38 ? -56.094 -39.625 -8.438 1 88.5 38 LEU B N 1
ATOM 6680 C CA . LEU B 1 38 ? -56.812 -40.406 -7.445 1 88.5 38 LEU B CA 1
ATOM 6681 C C . LEU B 1 38 ? -57.719 -39.5 -6.594 1 88.5 38 LEU B C 1
ATOM 6683 O O . LEU B 1 38 ? -58.812 -39.906 -6.191 1 88.5 38 LEU B O 1
ATOM 6687 N N . PHE B 1 39 ? -57.219 -38.312 -6.391 1 91.44 39 PHE B N 1
ATOM 6688 C CA . PHE B 1 39 ? -57.969 -37.406 -5.551 1 91.44 39 PHE B CA 1
ATOM 6689 C C . PHE B 1 39 ? -58.844 -36.469 -6.398 1 91.44 39 PHE B C 1
ATOM 6691 O O . PHE B 1 39 ? -59.344 -35.469 -5.906 1 91.44 39 PHE B O 1
ATOM 6698 N N . ASN B 1 40 ? -58.906 -36.688 -7.668 1 85.62 40 ASN B N 1
ATOM 6699 C CA . ASN B 1 40 ? -59.75 -36 -8.648 1 85.62 40 ASN B CA 1
ATOM 6700 C C . ASN B 1 40 ? -59.438 -34.531 -8.734 1 85.62 40 ASN B C 1
ATOM 6702 O O . ASN B 1 40 ? -60.312 -33.688 -8.852 1 85.62 40 ASN B O 1
ATOM 6706 N N . VAL B 1 41 ? -58.188 -34.281 -8.539 1 87.31 41 VAL B N 1
ATOM 6707 C CA . VAL B 1 41 ? -57.75 -32.906 -8.641 1 87.31 41 VAL B CA 1
ATOM 6708 C C . VAL B 1 41 ? -57.5 -32.531 -10.109 1 87.31 41 VAL B C 1
ATOM 6710 O O . VAL B 1 41 ? -57.719 -31.375 -10.508 1 87.31 41 VAL B O 1
ATOM 6713 N N . VAL B 1 42 ? -57.094 -33.5 -10.898 1 84.75 42 VAL B N 1
ATOM 6714 C CA . VAL B 1 42 ? -56.844 -33.312 -12.32 1 84.75 42 VAL B CA 1
ATOM 6715 C C . VAL B 1 42 ? -57.656 -34.312 -13.133 1 84.75 42 VAL B C 1
ATOM 6717 O O . VAL B 1 42 ? -57.719 -35.5 -12.75 1 84.75 42 VAL B O 1
ATOM 6720 N N . ALA B 1 43 ? -58.188 -33.812 -14.234 1 86.19 43 ALA B N 1
ATOM 6721 C CA . ALA B 1 43 ? -58.938 -34.688 -15.133 1 86.19 43 ALA B CA 1
ATOM 6722 C C . ALA B 1 43 ? -58 -35.406 -16.094 1 86.19 43 ALA B C 1
ATOM 6724 O O . ALA B 1 43 ? -56.781 -35.219 -16.031 1 86.19 43 ALA B O 1
ATOM 6725 N N . ALA B 1 44 ? -58.562 -36.312 -16.906 1 82.62 44 ALA B N 1
ATOM 6726 C CA . ALA B 1 44 ? -57.781 -37.156 -17.797 1 82.62 44 ALA B CA 1
ATOM 6727 C C . ALA B 1 44 ? -56.906 -36.312 -18.734 1 82.62 44 ALA B C 1
ATOM 6729 O O . ALA B 1 44 ? -55.75 -36.656 -18.984 1 82.62 44 ALA B O 1
ATOM 6730 N N . PHE B 1 45 ? -57.5 -35.25 -19.234 1 85 45 PHE B N 1
ATOM 6731 C CA . PHE B 1 45 ? -56.75 -34.406 -20.141 1 85 45 PHE B CA 1
ATOM 6732 C C . PHE B 1 45 ? -55.594 -33.719 -19.406 1 85 45 PHE B C 1
ATOM 6734 O O . PHE B 1 45 ? -54.469 -33.688 -19.906 1 85 45 PHE B O 1
ATOM 6741 N N . GLY B 1 46 ? -55.938 -33.125 -18.281 1 81.56 46 GLY B N 1
ATOM 6742 C CA . GLY B 1 46 ? -54.906 -32.5 -17.484 1 81.56 46 GLY B CA 1
ATOM 6743 C C . GLY B 1 46 ? -53.812 -33.438 -17.047 1 81.56 46 GLY B C 1
ATOM 6744 O O . GLY B 1 46 ? -52.625 -33.094 -17.047 1 81.56 46 GLY B O 1
ATOM 6745 N N . ALA B 1 47 ? -54.156 -34.656 -16.734 1 85.44 47 ALA B N 1
ATOM 6746 C CA . ALA B 1 47 ? -53.188 -35.656 -16.344 1 85.44 47 ALA B CA 1
ATOM 6747 C C . ALA B 1 47 ? -52.281 -36.062 -17.516 1 85.44 47 ALA B C 1
ATOM 6749 O O . ALA B 1 47 ? -51.094 -36.281 -17.328 1 85.44 47 ALA B O 1
ATOM 6750 N N . SER B 1 48 ? -52.875 -36.094 -18.688 1 89 48 SER B N 1
ATOM 6751 C CA . SER B 1 48 ? -52.094 -36.438 -19.875 1 89 48 SER B CA 1
ATOM 6752 C C . SER B 1 48 ? -51.094 -35.344 -20.188 1 89 48 SER B C 1
ATOM 6754 O O . SER B 1 48 ? -49.938 -35.625 -20.562 1 89 48 SER B O 1
ATOM 6756 N N . VAL B 1 49 ? -51.531 -34.188 -20.047 1 88.44 49 VAL B N 1
ATOM 6757 C CA . VAL B 1 49 ? -50.656 -33.031 -20.297 1 88.44 49 VAL B CA 1
ATOM 6758 C C . VAL B 1 49 ? -49.5 -33.031 -19.281 1 88.44 49 VAL B C 1
ATOM 6760 O O . VAL B 1 49 ? -48.344 -32.844 -19.641 1 88.44 49 VAL B O 1
ATOM 6763 N N . ALA B 1 50 ? -49.875 -33.25 -18.094 1 87 50 ALA B N 1
ATOM 6764 C CA . ALA B 1 50 ? -48.875 -33.312 -17.031 1 87 50 ALA B CA 1
ATOM 6765 C C . ALA B 1 50 ? -47.906 -34.469 -17.25 1 87 50 ALA B C 1
ATOM 6767 O O . ALA B 1 50 ? -46.719 -34.375 -16.938 1 87 50 ALA B O 1
ATOM 6768 N N . ALA B 1 51 ? -48.344 -35.531 -17.672 1 88.75 51 ALA B N 1
ATOM 6769 C CA . ALA B 1 51 ? -47.5 -36.688 -17.953 1 88.75 51 ALA B CA 1
ATOM 6770 C C . ALA B 1 51 ? -46.5 -36.375 -19.062 1 88.75 51 ALA B C 1
ATOM 6772 O O . ALA B 1 51 ? -45.312 -36.75 -18.969 1 88.75 51 ALA B O 1
ATOM 6773 N N . VAL B 1 52 ? -46.906 -35.656 -20.047 1 90.75 52 VAL B N 1
ATOM 6774 C CA . VAL B 1 52 ? -46.062 -35.312 -21.156 1 90.75 52 VAL B CA 1
ATOM 6775 C C . VAL B 1 52 ? -45.031 -34.281 -20.703 1 90.75 52 VAL B C 1
ATOM 6777 O O . VAL B 1 52 ? -43.844 -34.344 -21.094 1 90.75 52 VAL B O 1
ATOM 6780 N N . LEU B 1 53 ? -45.438 -33.438 -19.891 1 89.25 53 LEU B N 1
ATOM 6781 C CA . LEU B 1 53 ? -44.594 -32.312 -19.516 1 89.25 53 LEU B CA 1
ATOM 6782 C C . LEU B 1 53 ? -43.625 -32.719 -18.391 1 89.25 53 LEU B C 1
ATOM 6784 O O . LEU B 1 53 ? -42.531 -32.188 -18.297 1 89.25 53 LEU B O 1
ATOM 6788 N N . VAL B 1 54 ? -44.031 -33.594 -17.547 1 89.12 54 VAL B N 1
ATOM 6789 C CA . VAL B 1 54 ? -43.219 -33.906 -16.359 1 89.12 54 VAL B CA 1
ATOM 6790 C C . VAL B 1 54 ? -42.656 -35.312 -16.453 1 89.12 54 VAL B C 1
ATOM 6792 O O . VAL B 1 54 ? -41.469 -35.531 -16.312 1 89.12 54 VAL B O 1
ATOM 6795 N N . LEU B 1 55 ? -43.5 -36.312 -16.859 1 89.94 55 LEU B N 1
ATOM 6796 C CA . LEU B 1 55 ? -43.062 -37.719 -16.797 1 89.94 55 LEU B CA 1
ATOM 6797 C C . LEU B 1 55 ? -42.188 -38.062 -18 1 89.94 55 LEU B C 1
ATOM 6799 O O . LEU B 1 55 ? -41.25 -38.844 -17.859 1 89.94 55 LEU B O 1
ATOM 6803 N N . LEU B 1 56 ? -42.562 -37.594 -19.172 1 91 56 LEU B N 1
ATOM 6804 C CA . LEU B 1 56 ? -41.781 -37.938 -20.359 1 91 56 LEU B CA 1
ATOM 6805 C C . LEU B 1 56 ? -40.344 -37.5 -20.219 1 91 56 LEU B C 1
ATOM 6807 O O . LEU B 1 56 ? -39.406 -38.281 -20.422 1 91 56 LEU B O 1
ATOM 6811 N N . PRO B 1 57 ? -40.156 -36.219 -19.922 1 92 57 PRO B N 1
ATOM 6812 C CA . PRO B 1 57 ? -38.781 -35.812 -19.719 1 92 57 PRO B CA 1
ATOM 6813 C C . PRO B 1 57 ? -38.094 -36.594 -18.594 1 92 57 PRO B C 1
ATOM 6815 O O . PRO B 1 57 ? -36.906 -36.906 -18.688 1 92 57 PRO B O 1
ATOM 6818 N N . ALA B 1 58 ? -38.75 -36.906 -17.547 1 92.44 58 ALA B N 1
ATOM 6819 C CA . ALA B 1 58 ? -38.188 -37.656 -16.438 1 92.44 58 ALA B CA 1
ATOM 6820 C C . ALA B 1 58 ? -37.781 -39.062 -16.875 1 92.44 58 ALA B C 1
ATOM 6822 O O . ALA B 1 58 ? -36.781 -39.594 -16.406 1 92.44 58 ALA B O 1
ATOM 6823 N N . VAL B 1 59 ? -38.562 -39.625 -17.75 1 92.69 59 VAL B N 1
ATOM 6824 C CA . VAL B 1 59 ? -38.25 -40.969 -18.266 1 92.69 59 VAL B CA 1
ATOM 6825 C C . VAL B 1 59 ? -36.969 -40.906 -19.125 1 92.69 59 VAL B C 1
ATOM 6827 O O . VAL B 1 59 ? -36.094 -41.75 -18.984 1 92.69 59 VAL B O 1
ATOM 6830 N N . VAL B 1 60 ? -36.969 -39.938 -19.906 1 93.12 60 VAL B N 1
ATOM 6831 C CA . VAL B 1 60 ? -35.812 -39.781 -20.781 1 93.12 60 VAL B CA 1
ATOM 6832 C C . VAL B 1 60 ? -34.531 -39.562 -19.953 1 93.12 60 VAL B C 1
ATOM 6834 O O . VAL B 1 60 ? -33.5 -40.094 -20.281 1 93.12 60 VAL B O 1
ATOM 6837 N N . LEU B 1 61 ? -34.656 -38.781 -18.922 1 93.75 61 LEU B N 1
ATOM 6838 C CA . LEU B 1 61 ? -33.5 -38.438 -18.094 1 93.75 61 LEU B CA 1
ATOM 6839 C C . LEU B 1 61 ? -33.125 -39.625 -17.188 1 93.75 61 LEU B C 1
ATOM 6841 O O . LEU B 1 61 ? -31.953 -39.812 -16.844 1 93.75 61 LEU B O 1
ATOM 6845 N N . ALA B 1 62 ? -34.062 -40.5 -16.844 1 93.31 62 ALA B N 1
ATOM 6846 C CA . ALA B 1 62 ? -33.844 -41.594 -15.898 1 93.31 62 ALA B CA 1
ATOM 6847 C C . ALA B 1 62 ? -33.281 -42.812 -16.609 1 93.31 62 ALA B C 1
ATOM 6849 O O . ALA B 1 62 ? -32.5 -43.594 -16.031 1 93.31 62 ALA B O 1
ATOM 6850 N N . ILE B 1 63 ? -33.688 -43 -17.922 1 94.44 63 ILE B N 1
ATOM 6851 C CA . ILE B 1 63 ? -33.219 -44.156 -18.672 1 94.44 63 ILE B CA 1
ATOM 6852 C C . ILE B 1 63 ? -31.938 -43.781 -19.438 1 94.44 63 ILE B C 1
ATOM 6854 O O . ILE B 1 63 ? -32 -43.25 -20.531 1 94.44 63 ILE B O 1
ATOM 6858 N N . LYS B 1 64 ? -30.797 -44.281 -19.016 1 94.12 64 LYS B N 1
ATOM 6859 C CA . LYS B 1 64 ? -29.484 -43.844 -19.438 1 94.12 64 LYS B CA 1
ATOM 6860 C C . LYS B 1 64 ? -29.25 -44.125 -20.922 1 94.12 64 LYS B C 1
ATOM 6862 O O . LYS B 1 64 ? -28.781 -43.281 -21.656 1 94.12 64 LYS B O 1
ATOM 6867 N N . PRO B 1 65 ? -29.656 -45.375 -21.391 1 93.62 65 PRO B N 1
ATOM 6868 C CA . PRO B 1 65 ? -29.422 -45.625 -22.812 1 93.62 65 PRO B CA 1
ATOM 6869 C C . PRO B 1 65 ? -30.234 -44.688 -23.719 1 93.62 65 PRO B C 1
ATOM 6871 O O . PRO B 1 65 ? -29.734 -44.25 -24.75 1 93.62 65 PRO B O 1
ATOM 6874 N N . LEU B 1 66 ? -31.438 -44.438 -23.328 1 94.06 66 LEU B N 1
ATOM 6875 C CA . LEU B 1 66 ? -32.281 -43.531 -24.094 1 94.06 66 LEU B CA 1
ATOM 6876 C C . LEU B 1 66 ? -31.734 -42.125 -24.031 1 94.06 66 LEU B C 1
ATOM 6878 O O . LEU B 1 66 ? -31.688 -41.406 -25.062 1 94.06 66 LEU B O 1
ATOM 6882 N N . ARG B 1 67 ? -31.297 -41.719 -22.906 1 95.19 67 ARG B N 1
ATOM 6883 C CA . ARG B 1 67 ? -30.734 -40.375 -22.703 1 95.19 67 ARG B CA 1
ATOM 6884 C C . ARG B 1 67 ? -29.469 -40.188 -23.547 1 95.19 67 ARG B C 1
ATOM 6886 O O . ARG B 1 67 ? -29.266 -39.125 -24.141 1 95.19 67 ARG B O 1
ATOM 6893 N N . ARG B 1 68 ? -28.625 -41.125 -23.641 1 96.06 68 ARG B N 1
ATOM 6894 C CA . ARG B 1 68 ? -27.359 -41.094 -24.375 1 96.06 68 ARG B CA 1
ATOM 6895 C C . ARG B 1 68 ? -27.609 -40.938 -25.875 1 96.06 68 ARG B C 1
ATOM 6897 O O . ARG B 1 68 ? -26.906 -40.188 -26.562 1 96.06 68 ARG B O 1
ATOM 6904 N N . VAL B 1 69 ? -28.641 -41.594 -26.312 1 93.19 69 VAL B N 1
ATOM 6905 C CA . VAL B 1 69 ? -28.922 -41.594 -27.75 1 93.19 69 VAL B CA 1
ATOM 6906 C C . VAL B 1 69 ? -29.625 -40.312 -28.125 1 93.19 69 VAL B C 1
ATOM 6908 O O . VAL B 1 69 ? -29.328 -39.719 -29.172 1 93.19 69 VAL B O 1
ATOM 6911 N N . LEU B 1 70 ? -30.469 -39.875 -27.25 1 94.31 70 LEU B N 1
ATOM 6912 C CA . LEU B 1 70 ? -31.328 -38.75 -27.641 1 94.31 70 LEU B CA 1
ATOM 6913 C C . LEU B 1 70 ? -30.672 -37.406 -27.297 1 94.31 70 LEU B C 1
ATOM 6915 O O . LEU B 1 70 ? -30.922 -36.406 -27.969 1 94.31 70 LEU B O 1
ATOM 6919 N N . LEU B 1 71 ? -29.844 -37.375 -26.266 1 95.25 71 LEU B N 1
ATOM 6920 C CA . LEU B 1 71 ? -29.391 -36.094 -25.781 1 95.25 71 LEU B CA 1
ATOM 6921 C C . LEU B 1 71 ? -27.875 -36.031 -25.719 1 95.25 71 LEU B C 1
ATOM 6923 O O . LEU B 1 71 ? -27.25 -35.156 -26.344 1 95.25 71 LEU B O 1
ATOM 6927 N N . THR B 1 72 ? -27.219 -36.938 -25.109 1 96.06 72 THR B N 1
ATOM 6928 C CA . THR B 1 72 ? -25.797 -36.875 -24.797 1 96.06 72 THR B CA 1
ATOM 6929 C C . THR B 1 72 ? -24.953 -36.906 -26.062 1 96.06 72 THR B C 1
ATOM 6931 O O . THR B 1 72 ? -23.938 -36.219 -26.156 1 96.06 72 THR B O 1
ATOM 6934 N N . GLY B 1 73 ? -25.344 -37.75 -26.969 1 94.81 73 GLY B N 1
ATOM 6935 C CA . GLY B 1 73 ? -24.594 -37.812 -28.219 1 94.81 73 GLY B CA 1
ATOM 6936 C C . GLY B 1 73 ? -24.484 -36.469 -28.922 1 94.81 73 GLY B C 1
ATOM 6937 O O . GLY B 1 73 ? -23.391 -36.094 -29.375 1 94.81 73 GLY B O 1
ATOM 6938 N N . LYS B 1 74 ? -25.578 -35.844 -29.031 1 95.06 74 LYS B N 1
ATOM 6939 C CA . LYS B 1 74 ? -25.594 -34.531 -29.688 1 95.06 74 LYS B CA 1
ATOM 6940 C C . LYS B 1 74 ? -24.812 -33.5 -28.859 1 95.06 74 LYS B C 1
ATOM 6942 O O . LYS B 1 74 ? -24.156 -32.625 -29.422 1 95.06 74 LYS B O 1
ATOM 6947 N N . ALA B 1 75 ? -24.984 -33.562 -27.625 1 95.12 75 ALA B N 1
ATOM 6948 C CA . ALA B 1 75 ? -24.297 -32.625 -26.734 1 95.12 75 ALA B CA 1
ATOM 6949 C C . ALA B 1 75 ? -22.781 -32.812 -26.797 1 95.12 75 ALA B C 1
ATOM 6951 O O . ALA B 1 75 ? -22.031 -31.859 -26.75 1 95.12 75 ALA B O 1
ATOM 6952 N N . LEU B 1 76 ? -22.328 -34 -26.781 1 95.38 76 LEU B N 1
ATOM 6953 C CA . LEU B 1 76 ? -20.906 -34.312 -26.875 1 95.38 76 LEU B CA 1
ATOM 6954 C C . LEU B 1 76 ? -20.312 -33.75 -28.156 1 95.38 76 LEU B C 1
ATOM 6956 O O . LEU B 1 76 ? -19.219 -33.188 -28.141 1 95.38 76 LEU B O 1
ATOM 6960 N N . GLY B 1 77 ? -21.016 -33.938 -29.297 1 92.31 77 GLY B N 1
ATOM 6961 C CA . GLY B 1 77 ? -20.578 -33.344 -30.547 1 92.31 77 GLY B CA 1
ATOM 6962 C C . GLY B 1 77 ? -20.422 -31.844 -30.5 1 92.31 77 GLY B C 1
ATOM 6963 O O . GLY B 1 77 ? -19.438 -31.297 -30.984 1 92.31 77 GLY B O 1
ATOM 6964 N N . LEU B 1 78 ? -21.406 -31.297 -29.875 1 91.25 78 LEU B N 1
ATOM 6965 C CA . LEU B 1 78 ? -21.391 -29.844 -29.75 1 91.25 78 LEU B CA 1
ATOM 6966 C C . LEU B 1 78 ? -20.266 -29.391 -28.828 1 91.25 78 LEU B C 1
ATOM 6968 O O . LEU B 1 78 ? -19.578 -28.406 -29.109 1 91.25 78 LEU B O 1
ATOM 6972 N N . PHE B 1 79 ? -20.094 -30.047 -27.75 1 90.69 79 PHE B N 1
ATOM 6973 C CA . PHE B 1 79 ? -19.062 -29.719 -26.766 1 90.69 79 PHE B CA 1
ATOM 6974 C C . PHE B 1 79 ? -17.688 -29.812 -27.406 1 90.69 79 PHE B C 1
ATOM 6976 O O . PHE B 1 79 ? -16.812 -28.969 -27.125 1 90.69 79 PHE B O 1
ATOM 6983 N N . ARG B 1 80 ? -17.422 -30.734 -28.172 1 89.06 80 ARG B N 1
ATOM 6984 C CA . ARG B 1 80 ? -16.125 -30.938 -28.828 1 89.06 80 ARG B CA 1
ATOM 6985 C C . ARG B 1 80 ? -15.812 -29.781 -29.766 1 89.06 80 ARG B C 1
ATOM 6987 O O . ARG B 1 80 ? -14.641 -29.422 -29.953 1 89.06 80 ARG B O 1
ATOM 6994 N N . THR B 1 81 ? -16.828 -29.125 -30.234 1 83.81 81 THR B N 1
ATOM 6995 C CA . THR B 1 81 ? -16.625 -28.016 -31.172 1 83.81 81 THR B CA 1
ATOM 6996 C C . THR B 1 81 ? -16.328 -26.719 -30.406 1 83.81 81 THR B C 1
ATOM 6998 O O . THR B 1 81 ? -15.609 -25.859 -30.906 1 83.81 81 THR B O 1
ATOM 7001 N N . ILE B 1 82 ? -16.891 -26.656 -29.219 1 79.12 82 ILE B N 1
ATOM 7002 C CA . ILE B 1 82 ? -16.797 -25.391 -28.516 1 79.12 82 ILE B CA 1
ATOM 7003 C C . ILE B 1 82 ? -15.648 -25.438 -27.5 1 79.12 82 ILE B C 1
ATOM 7005 O O . ILE B 1 82 ? -15.195 -24.406 -27.016 1 79.12 82 ILE B O 1
ATOM 7009 N N . MET B 1 83 ? -15.266 -26.547 -27.203 1 78.62 83 MET B N 1
ATOM 7010 C CA . MET B 1 83 ? -14.219 -26.688 -26.203 1 78.62 83 MET B CA 1
ATOM 7011 C C . MET B 1 83 ? -12.945 -25.953 -26.625 1 78.62 83 MET B C 1
ATOM 7013 O O . MET B 1 83 ? -12.461 -26.141 -27.75 1 78.62 83 MET B O 1
ATOM 7017 N N . PRO B 1 84 ? -12.562 -25.031 -25.734 1 71.25 84 PRO B N 1
ATOM 7018 C CA . PRO B 1 84 ? -11.352 -24.297 -26.094 1 71.25 84 PRO B CA 1
ATOM 7019 C C . PRO B 1 84 ? -10.125 -25.203 -26.219 1 71.25 84 PRO B C 1
ATOM 7021 O O . PRO B 1 84 ? -10.023 -26.203 -25.516 1 71.25 84 PRO B O 1
ATOM 7024 N N . ALA B 1 85 ? -9.266 -24.75 -27.156 1 71.56 85 ALA B N 1
ATOM 7025 C CA . ALA B 1 85 ? -7.996 -25.453 -27.312 1 71.56 85 ALA B CA 1
ATOM 7026 C C . ALA B 1 85 ? -7.117 -25.281 -26.078 1 71.56 85 ALA B C 1
ATOM 7028 O O . ALA B 1 85 ? -7.102 -24.219 -25.453 1 71.56 85 ALA B O 1
ATOM 7029 N N . MET B 1 86 ? -6.656 -26.328 -25.516 1 75.12 86 MET B N 1
ATOM 7030 C CA . MET B 1 86 ? -5.719 -26.312 -24.391 1 75.12 86 MET B CA 1
ATOM 7031 C C . MET B 1 86 ? -4.32 -26.703 -24.844 1 75.12 86 MET B C 1
ATOM 7033 O O . MET B 1 86 ? -4.121 -27.797 -25.391 1 75.12 86 MET B O 1
ATOM 7037 N N . SER B 1 87 ? -3.418 -25.75 -24.672 1 72.44 87 SER B N 1
ATOM 7038 C CA . SER B 1 87 ? -2.035 -26.078 -25.016 1 72.44 87 SER B CA 1
ATOM 7039 C C . SER B 1 87 ? -1.472 -27.141 -24.094 1 72.44 87 SER B C 1
ATOM 7041 O O . SER B 1 87 ? -2.031 -27.406 -23.031 1 72.44 87 SER B O 1
ATOM 7043 N N . ASP B 1 88 ? -0.44 -27.797 -24.5 1 73.19 88 ASP B N 1
ATOM 7044 C CA . ASP B 1 88 ? 0.224 -28.797 -23.672 1 73.19 88 ASP B CA 1
ATOM 7045 C C . ASP B 1 88 ? 0.71 -28.203 -22.359 1 73.19 88 ASP B C 1
ATOM 7047 O O . ASP B 1 88 ? 0.645 -28.844 -21.312 1 73.19 88 ASP B O 1
ATOM 7051 N N . THR B 1 89 ? 1.01 -26.984 -22.484 1 72.19 89 THR B N 1
ATOM 7052 C CA . THR B 1 89 ? 1.501 -26.281 -21.297 1 72.19 89 THR B CA 1
ATOM 7053 C C . THR B 1 89 ? 0.367 -26.031 -20.312 1 72.19 89 THR B C 1
ATOM 7055 O O . THR B 1 89 ? 0.546 -26.188 -19.109 1 72.19 89 THR B O 1
ATOM 7058 N N . GLU B 1 90 ? -0.648 -25.703 -20.844 1 76.5 90 GLU B N 1
ATOM 7059 C CA . GLU B 1 90 ? -1.812 -25.453 -20 1 76.5 90 GLU B CA 1
ATOM 7060 C C . GLU B 1 90 ? -2.326 -26.75 -19.375 1 76.5 90 GLU B C 1
ATOM 7062 O O . GLU B 1 90 ? -2.721 -26.766 -18.219 1 76.5 90 GLU B O 1
ATOM 7067 N N . ARG B 1 91 ? -2.277 -27.75 -20.109 1 79.62 91 ARG B N 1
ATOM 7068 C CA . ARG B 1 91 ? -2.746 -29.047 -19.641 1 79.62 91 ARG B CA 1
ATOM 7069 C C . ARG B 1 91 ? -1.873 -29.562 -18.5 1 79.62 91 ARG B C 1
ATOM 7071 O O . ARG B 1 91 ? -2.385 -30.078 -17.5 1 79.62 91 ARG B O 1
ATOM 7078 N N . ALA B 1 92 ? -0.657 -29.422 -18.688 1 78.19 92 ALA B N 1
ATOM 7079 C CA . ALA B 1 92 ? 0.277 -29.875 -17.672 1 78.19 92 ALA B CA 1
ATOM 7080 C C . ALA B 1 92 ? 0.048 -29.125 -16.359 1 78.19 92 ALA B C 1
ATOM 7082 O O . ALA B 1 92 ? 0.153 -29.703 -15.273 1 78.19 92 ALA B O 1
ATOM 7083 N N . ALA B 1 93 ? -0.224 -27.953 -16.469 1 76.62 93 ALA B N 1
ATOM 7084 C CA . ALA B 1 93 ? -0.47 -27.125 -15.297 1 76.62 93 ALA B CA 1
ATOM 7085 C C . ALA B 1 93 ? -1.75 -27.562 -14.578 1 76.62 93 ALA B C 1
ATOM 7087 O O . ALA B 1 93 ? -1.784 -27.641 -13.352 1 76.62 93 ALA B O 1
ATOM 7088 N N . ILE B 1 94 ? -2.75 -27.828 -15.367 1 78 94 ILE B N 1
ATOM 7089 C CA . ILE B 1 94 ? -4.059 -28.172 -14.82 1 78 94 ILE B CA 1
ATOM 7090 C C . ILE B 1 94 ? -4 -29.562 -14.195 1 78 94 ILE B C 1
ATOM 7092 O O . ILE B 1 94 ? -4.633 -29.812 -13.164 1 78 94 ILE B O 1
ATOM 7096 N N . GLU B 1 95 ? -3.209 -30.422 -14.797 1 78.62 95 GLU B N 1
ATOM 7097 C CA . GLU B 1 95 ? -3.145 -31.797 -14.336 1 78.62 95 GLU B CA 1
ATOM 7098 C C . GLU B 1 95 ? -2.188 -31.953 -13.156 1 78.62 95 GLU B C 1
ATOM 7100 O O . GLU B 1 95 ? -2.189 -32.969 -12.477 1 78.62 95 GLU B O 1
ATOM 7105 N N . SER B 1 96 ? -1.55 -30.859 -12.984 1 78.38 96 SER B N 1
ATOM 7106 C CA . SER B 1 96 ? -0.539 -30.938 -11.93 1 78.38 96 SER B CA 1
ATOM 7107 C C . SER B 1 96 ? -1.156 -30.734 -10.555 1 78.38 96 SER B C 1
ATOM 7109 O O . SER B 1 96 ? -2.053 -29.891 -10.391 1 78.38 96 SER B O 1
ATOM 7111 N N . GLY B 1 97 ? -0.819 -31.609 -9.672 1 79.94 97 GLY B N 1
ATOM 7112 C CA . GLY B 1 97 ? -1.233 -31.438 -8.289 1 79.94 97 GLY B CA 1
ATOM 7113 C C . GLY B 1 97 ? -2.562 -32.094 -7.98 1 79.94 97 GLY B C 1
ATOM 7114 O O . GLY B 1 97 ? -3.031 -32.969 -8.742 1 79.94 97 GLY B O 1
ATOM 7115 N N . THR B 1 98 ? -3.059 -31.781 -6.766 1 88.44 98 THR B N 1
ATOM 7116 C CA . THR B 1 98 ? -4.316 -32.344 -6.293 1 88.44 98 THR B CA 1
ATOM 7117 C C . THR B 1 98 ? -5.316 -31.25 -5.965 1 88.44 98 THR B C 1
ATOM 7119 O O . THR B 1 98 ? -4.977 -30.062 -5.996 1 88.44 98 THR B O 1
ATOM 7122 N N . VAL B 1 99 ? -6.539 -31.641 -5.809 1 91.25 99 VAL B N 1
ATOM 7123 C CA . VAL B 1 99 ? -7.547 -30.719 -5.277 1 91.25 99 VAL B CA 1
ATOM 7124 C C . VAL B 1 99 ? -7.871 -31.094 -3.832 1 91.25 99 VAL B C 1
ATOM 7126 O O . VAL B 1 99 ? -7.727 -32.25 -3.436 1 91.25 99 VAL B O 1
ATOM 7129 N N . TRP B 1 100 ? -8.25 -30.188 -3.076 1 94.19 100 TRP B N 1
ATOM 7130 C CA . TRP B 1 100 ? -8.516 -30.359 -1.65 1 94.19 100 TRP B CA 1
ATOM 7131 C C . TRP B 1 100 ? -9.688 -29.484 -1.211 1 94.19 100 TRP B C 1
ATOM 7133 O O . TRP B 1 100 ? -10.82 -29.672 -1.67 1 94.19 100 TRP B O 1
ATOM 7143 N N . TRP B 1 101 ? -9.438 -28.516 -0.345 1 96.88 101 TRP B N 1
ATOM 7144 C CA . TRP B 1 101 ? -10.516 -27.672 0.181 1 96.88 101 TRP B CA 1
ATOM 7145 C C . TRP B 1 101 ? -11.031 -26.719 -0.886 1 96.88 101 TRP B C 1
ATOM 7147 O O . TRP B 1 101 ? -12.188 -26.297 -0.851 1 96.88 101 TRP B O 1
ATOM 7157 N N . ASP B 1 102 ? -10.18 -26.359 -1.853 1 95.88 102 ASP B N 1
ATOM 7158 C CA . ASP B 1 102 ? -10.594 -25.516 -2.977 1 95.88 102 ASP B CA 1
ATOM 7159 C C . ASP B 1 102 ? -11.734 -26.172 -3.756 1 95.88 102 ASP B C 1
ATOM 7161 O O . ASP B 1 102 ? -12.695 -25.5 -4.133 1 95.88 102 ASP B O 1
ATOM 7165 N N . ALA B 1 103 ? -11.625 -27.484 -3.938 1 96.12 103 ALA B N 1
ATOM 7166 C CA . ALA B 1 103 ? -12.688 -28.219 -4.621 1 96.12 103 ALA B CA 1
ATOM 7167 C C . ALA B 1 103 ? -13.961 -28.234 -3.783 1 96.12 103 ALA B C 1
ATOM 7169 O O . ALA B 1 103 ? -15.07 -28.156 -4.324 1 96.12 103 ALA B O 1
ATOM 7170 N N . GLU B 1 104 ? -13.828 -28.375 -2.471 1 96.75 104 GLU B N 1
ATOM 7171 C CA . GLU B 1 104 ? -14.984 -28.344 -1.581 1 96.75 104 GLU B CA 1
ATOM 7172 C C . GLU B 1 104 ? -15.727 -27.016 -1.705 1 96.75 104 GLU B C 1
ATOM 7174 O O . GLU B 1 104 ? -16.969 -26.984 -1.697 1 96.75 104 GLU B O 1
ATOM 7179 N N . LEU B 1 105 ? -15 -25.984 -1.811 1 97.31 105 LEU B N 1
ATOM 7180 C CA . LEU B 1 105 ? -15.594 -24.656 -1.892 1 97.31 105 LEU B CA 1
ATOM 7181 C C . LEU B 1 105 ? -16.344 -24.469 -3.205 1 97.31 105 LEU B C 1
ATOM 7183 O O . LEU B 1 105 ? -17.359 -23.766 -3.254 1 97.31 105 LEU B O 1
ATOM 7187 N N . PHE B 1 106 ? -15.898 -25.094 -4.285 1 95.75 106 PHE B N 1
ATOM 7188 C CA . PHE B 1 106 ? -16.562 -25.016 -5.578 1 95.75 106 PHE B CA 1
ATOM 7189 C C . PHE B 1 106 ? -17.781 -25.938 -5.613 1 95.75 106 PHE B C 1
ATOM 7191 O O . PHE B 1 106 ? -18.625 -25.828 -6.512 1 95.75 106 PHE B O 1
ATOM 7198 N N . SER B 1 107 ? -17.969 -26.797 -4.648 1 94.25 107 SER B N 1
ATOM 7199 C CA . SER B 1 107 ? -19.031 -27.797 -4.676 1 94.25 107 SER B CA 1
ATOM 7200 C C . SER B 1 107 ? -20.375 -27.203 -4.242 1 94.25 107 SER B C 1
ATOM 7202 O O . SER B 1 107 ? -21.422 -27.781 -4.484 1 94.25 107 SER B O 1
ATOM 7204 N N . GLY B 1 108 ? -20.266 -26.031 -3.51 1 93.88 108 GLY B N 1
ATOM 7205 C CA . GLY B 1 108 ? -21.469 -25.453 -2.939 1 93.88 108 GLY B CA 1
ATOM 7206 C C . GLY B 1 108 ? -21.922 -26.141 -1.665 1 93.88 108 GLY B C 1
ATOM 7207 O O . GLY B 1 108 ? -22.906 -25.734 -1.047 1 93.88 108 GLY B O 1
ATOM 7208 N N . LYS B 1 109 ? -21.266 -27.141 -1.335 1 94.06 109 LYS B N 1
ATOM 7209 C CA . LYS B 1 109 ? -21.531 -27.875 -0.108 1 94.06 109 LYS B CA 1
ATOM 7210 C C . LYS B 1 109 ? -20.234 -28.359 0.537 1 94.06 109 LYS B C 1
ATOM 7212 O O . LYS B 1 109 ? -20 -29.562 0.636 1 94.06 109 LYS B O 1
ATOM 7217 N N . PRO B 1 110 ? -19.5 -27.453 1.048 1 96.12 110 PRO B N 1
ATOM 7218 C CA . PRO B 1 110 ? -18.203 -27.844 1.621 1 96.12 110 PRO B CA 1
ATOM 7219 C C . PRO B 1 110 ? -18.344 -28.844 2.771 1 96.12 110 PRO B C 1
ATOM 7221 O O . PRO B 1 110 ? -19.219 -28.672 3.637 1 96.12 110 PRO B O 1
ATOM 7224 N N . ASP B 1 111 ? -17.547 -29.859 2.758 1 96.25 111 ASP B N 1
ATOM 7225 C CA . ASP B 1 111 ? -17.5 -30.844 3.836 1 96.25 111 ASP B CA 1
ATOM 7226 C C . ASP B 1 111 ? -16.594 -30.375 4.973 1 96.25 111 ASP B C 1
ATOM 7228 O O . ASP B 1 111 ? -15.438 -30.781 5.051 1 96.25 111 ASP B O 1
ATOM 7232 N N . TRP B 1 112 ? -17.141 -29.656 5.93 1 96.81 112 TRP B N 1
ATOM 7233 C CA . TRP B 1 112 ? -16.391 -29.031 7.016 1 96.81 112 TRP B CA 1
ATOM 7234 C C . TRP B 1 112 ? -15.711 -30.094 7.879 1 96.81 112 TRP B C 1
ATOM 7236 O O . TRP B 1 112 ? -14.664 -29.828 8.477 1 96.81 112 TRP B O 1
ATOM 7246 N N . GLN B 1 113 ? -16.281 -31.25 7.965 1 95.19 113 GLN B N 1
ATOM 7247 C CA . GLN B 1 113 ? -15.672 -32.312 8.758 1 95.19 113 GLN B CA 1
ATOM 7248 C C . GLN B 1 113 ? -14.305 -32.688 8.203 1 95.19 113 GLN B C 1
ATOM 7250 O O . GLN B 1 113 ? -13.383 -33 8.961 1 95.19 113 GLN B O 1
ATOM 7255 N N . ARG B 1 114 ? -14.25 -32.719 6.93 1 94.69 114 ARG B N 1
ATOM 7256 C CA . ARG B 1 114 ? -12.977 -33 6.281 1 94.69 114 ARG B CA 1
ATOM 7257 C C . ARG B 1 114 ? -11.898 -32.031 6.699 1 94.69 114 ARG B C 1
ATOM 7259 O O . ARG B 1 114 ? -10.766 -32.406 6.988 1 94.69 114 ARG B O 1
ATOM 7266 N N . LEU B 1 115 ? -12.172 -30.75 6.758 1 96.69 115 LEU B N 1
ATOM 7267 C CA . LEU B 1 115 ? -11.211 -29.719 7.113 1 96.69 115 LEU B CA 1
ATOM 7268 C C . LEU B 1 115 ? -10.93 -29.734 8.617 1 96.69 115 LEU B C 1
ATOM 7270 O O . LEU B 1 115 ? -9.773 -29.688 9.039 1 96.69 115 LEU B O 1
ATOM 7274 N N . LEU B 1 116 ? -11.977 -29.766 9.445 1 96.12 116 LEU B N 1
ATOM 7275 C CA . LEU B 1 116 ? -11.859 -29.625 10.898 1 96.12 116 LEU B CA 1
ATOM 7276 C C . LEU B 1 116 ? -11.172 -30.844 11.5 1 96.12 116 LEU B C 1
ATOM 7278 O O . LEU B 1 116 ? -10.523 -30.75 12.547 1 96.12 116 LEU B O 1
ATOM 7282 N N . GLN B 1 117 ? -11.273 -32.031 10.797 1 93.62 117 GLN B N 1
ATOM 7283 C CA . GLN B 1 117 ? -10.672 -33.25 11.32 1 93.62 117 GLN B CA 1
ATOM 7284 C C . GLN B 1 117 ? -9.25 -33.438 10.805 1 93.62 117 GLN B C 1
ATOM 7286 O O . GLN B 1 117 ? -8.492 -34.25 11.328 1 93.62 117 GLN B O 1
ATOM 7291 N N . ALA B 1 118 ? -8.945 -32.688 9.797 1 94.56 118 ALA B N 1
ATOM 7292 C CA . ALA B 1 118 ? -7.566 -32.781 9.32 1 94.56 118 ALA B CA 1
ATOM 7293 C C . ALA B 1 118 ? -6.586 -32.406 10.438 1 94.56 118 ALA B C 1
ATOM 7295 O O . ALA B 1 118 ? -6.84 -31.484 11.219 1 94.56 118 ALA B O 1
ATOM 7296 N N . ALA B 1 119 ? -5.488 -33.125 10.562 1 93.25 119 ALA B N 1
ATOM 7297 C CA . ALA B 1 119 ? -4.512 -32.906 11.617 1 93.25 119 ALA B CA 1
ATOM 7298 C C . ALA B 1 119 ? -3.877 -31.516 11.484 1 93.25 119 ALA B C 1
ATOM 7300 O O . ALA B 1 119 ? -3.588 -31.062 10.375 1 93.25 119 ALA B O 1
ATOM 7301 N N . PRO B 1 120 ? -3.725 -30.844 12.586 1 94.5 120 PRO B N 1
ATOM 7302 C CA . PRO B 1 120 ? -2.988 -29.578 12.523 1 94.5 120 PRO B CA 1
ATOM 7303 C C . PRO B 1 120 ? -1.506 -29.781 12.211 1 94.5 120 PRO B C 1
ATOM 7305 O O . PRO B 1 120 ? -0.975 -30.875 12.391 1 94.5 120 PRO B O 1
ATOM 7308 N N . ALA B 1 121 ? -0.882 -28.688 11.766 1 92.62 121 ALA B N 1
ATOM 7309 C CA . ALA B 1 121 ? 0.564 -28.719 11.562 1 92.62 121 ALA B CA 1
ATOM 7310 C C . ALA B 1 121 ? 1.302 -28.938 12.883 1 92.62 121 ALA B C 1
ATOM 7312 O O . ALA B 1 121 ? 0.923 -28.375 13.914 1 92.62 121 ALA B O 1
ATOM 7313 N N . SER B 1 122 ? 2.275 -29.797 12.867 1 95.25 122 SER B N 1
ATOM 7314 C CA . SER B 1 122 ? 3.035 -30.078 14.086 1 95.25 122 SER B CA 1
ATOM 7315 C C . SER B 1 122 ? 4.492 -30.391 13.766 1 95.25 122 SER B C 1
ATOM 7317 O O . SER B 1 122 ? 4.816 -30.766 12.633 1 95.25 122 SER B O 1
ATOM 7319 N N . LEU B 1 123 ? 5.293 -30.203 14.719 1 97.75 123 LEU B N 1
ATOM 7320 C CA . LEU B 1 123 ? 6.723 -30.484 14.594 1 97.75 123 LEU B CA 1
ATOM 7321 C C . LEU B 1 123 ? 7.102 -31.734 15.367 1 97.75 123 LEU B C 1
ATOM 7323 O O . LEU B 1 123 ? 6.578 -31.984 16.453 1 97.75 123 LEU B O 1
ATOM 7327 N N . SER B 1 124 ? 7.969 -32.531 14.805 1 97.62 124 SER B N 1
ATOM 7328 C CA . SER B 1 124 ? 8.594 -33.594 15.586 1 97.62 124 SER B CA 1
ATOM 7329 C C . SER B 1 124 ? 9.539 -33.031 16.641 1 97.62 124 SER B C 1
ATOM 7331 O O . SER B 1 124 ? 9.844 -31.844 16.625 1 97.62 124 SER B O 1
ATOM 7333 N N . THR B 1 125 ? 9.945 -33.875 17.562 1 98.12 125 THR B N 1
ATOM 7334 C CA . THR B 1 125 ? 10.867 -33.469 18.609 1 98.12 125 THR B CA 1
ATOM 7335 C C . THR B 1 125 ? 12.172 -32.938 18.016 1 98.12 125 THR B C 1
ATOM 7337 O O . THR B 1 125 ? 12.719 -31.953 18.484 1 98.12 125 THR B O 1
ATOM 7340 N N . GLU B 1 126 ? 12.633 -33.625 17.016 1 98 126 GLU B N 1
ATOM 7341 C CA . GLU B 1 126 ? 13.867 -33.219 16.359 1 98 126 GLU B CA 1
ATOM 7342 C C . GLU B 1 126 ? 13.711 -31.859 15.656 1 98 126 GLU B C 1
ATOM 7344 O O . GLU B 1 126 ? 14.594 -31.016 15.734 1 98 126 GLU B O 1
ATOM 7349 N N . GLU B 1 127 ? 12.656 -31.719 14.953 1 98.38 127 GLU B N 1
ATOM 7350 C CA . GLU B 1 127 ? 12.367 -30.469 14.258 1 98.38 127 GLU B CA 1
ATOM 7351 C C . GLU B 1 127 ? 12.242 -29.312 15.242 1 98.38 127 GLU B C 1
ATOM 7353 O O . GLU B 1 127 ? 12.758 -28.219 14.992 1 98.38 127 GLU B O 1
ATOM 7358 N N . GLN B 1 128 ? 11.562 -29.547 16.344 1 98.19 128 GLN B N 1
ATOM 7359 C CA . GLN B 1 128 ? 11.43 -28.531 17.375 1 98.19 128 GLN B CA 1
ATOM 7360 C C . GLN B 1 128 ? 12.797 -28.156 17.953 1 98.19 128 GLN B C 1
ATOM 7362 O O . GLN B 1 128 ? 13.062 -26.969 18.203 1 98.19 128 GLN B O 1
ATOM 7367 N N . ALA B 1 129 ? 13.57 -29.125 18.203 1 98.44 129 ALA B N 1
ATOM 7368 C CA . ALA B 1 129 ? 14.914 -28.859 18.719 1 98.44 129 ALA B CA 1
ATOM 7369 C C . ALA B 1 129 ? 15.719 -28 17.75 1 98.44 129 ALA B C 1
ATOM 7371 O O . ALA B 1 129 ? 16.469 -27.125 18.172 1 98.44 129 ALA B O 1
ATOM 7372 N N . PHE B 1 130 ? 15.641 -28.312 16.484 1 98.56 130 PHE B N 1
ATOM 7373 C CA . PHE B 1 130 ? 16.328 -27.547 15.469 1 98.56 130 PHE B CA 1
ATOM 7374 C C . PHE B 1 130 ? 15.875 -26.094 15.484 1 98.56 130 PHE B C 1
ATOM 7376 O O . PHE B 1 130 ? 16.688 -25.172 15.352 1 98.56 130 PHE B O 1
ATOM 7383 N N . LEU B 1 131 ? 14.578 -25.859 15.609 1 98.19 131 LEU B N 1
ATOM 7384 C CA . LEU B 1 131 ? 14.008 -24.531 15.664 1 98.19 131 LEU B CA 1
ATOM 7385 C C . LEU B 1 131 ? 14.508 -23.766 16.891 1 98.19 131 LEU B C 1
ATOM 7387 O O . LEU B 1 131 ? 14.812 -22.578 16.812 1 98.19 131 LEU B O 1
ATOM 7391 N N . ASP B 1 132 ? 14.617 -24.453 18.016 1 97.75 132 ASP B N 1
ATOM 7392 C CA . ASP B 1 132 ? 14.93 -23.828 19.297 1 97.75 132 ASP B CA 1
ATOM 7393 C C . ASP B 1 132 ? 16.422 -23.562 19.422 1 97.75 132 ASP B C 1
ATOM 7395 O O . ASP B 1 132 ? 16.844 -22.75 20.25 1 97.75 132 ASP B O 1
ATOM 7399 N N . ASN B 1 133 ? 17.203 -24.266 18.625 1 98.25 133 ASN B N 1
ATOM 7400 C CA . ASN B 1 133 ? 18.656 -24.156 18.812 1 98.25 133 ASN B CA 1
ATOM 7401 C C . ASN B 1 133 ? 19.344 -23.609 17.562 1 98.25 133 ASN B C 1
ATOM 7403 O O . ASN B 1 133 ? 19.672 -22.422 17.5 1 98.25 133 ASN B O 1
ATOM 7407 N N . GLU B 1 134 ? 19.391 -24.438 16.484 1 98.56 134 GLU B N 1
ATOM 7408 C CA . GLU B 1 134 ? 20.125 -24.062 15.281 1 98.56 134 GLU B CA 1
ATOM 7409 C C . GLU B 1 134 ? 19.547 -22.781 14.664 1 98.56 134 GLU B C 1
ATOM 7411 O O . GLU B 1 134 ? 20.297 -21.875 14.281 1 98.56 134 GLU B O 1
ATOM 7416 N N . VAL B 1 135 ? 18.219 -22.734 14.539 1 98.62 135 VAL B N 1
ATOM 7417 C CA . VAL B 1 135 ? 17.594 -21.562 13.938 1 98.62 135 VAL B CA 1
ATOM 7418 C C . VAL B 1 135 ? 17.812 -20.344 14.836 1 98.62 135 VAL B C 1
ATOM 7420 O O . VAL B 1 135 ? 18.109 -19.25 14.359 1 98.62 135 VAL B O 1
ATOM 7423 N N . GLU B 1 136 ? 17.625 -20.516 16.141 1 97.94 136 GLU B N 1
ATOM 7424 C CA . GLU B 1 136 ? 17.875 -19.438 17.094 1 97.94 136 GLU B CA 1
ATOM 7425 C C . GLU B 1 136 ? 19.312 -18.922 16.953 1 97.94 136 GLU B C 1
ATOM 7427 O O . GLU B 1 136 ? 19.531 -17.703 16.969 1 97.94 136 GLU B O 1
ATOM 7432 N N . THR B 1 137 ? 20.25 -19.797 16.844 1 98.12 137 THR B N 1
ATOM 7433 C CA . THR B 1 137 ? 21.656 -19.438 16.75 1 98.12 137 THR B CA 1
ATOM 7434 C C . THR B 1 137 ? 21.922 -18.656 15.461 1 98.12 137 THR B C 1
ATOM 7436 O O . THR B 1 137 ? 22.641 -17.656 15.469 1 98.12 137 THR B O 1
ATOM 7439 N N . LEU B 1 138 ? 21.375 -19.094 14.359 1 98.5 138 LEU B N 1
ATOM 7440 C CA . LEU B 1 138 ? 21.562 -18.375 13.109 1 98.5 138 LEU B CA 1
ATOM 7441 C C . LEU B 1 138 ? 20.953 -16.969 13.195 1 98.5 138 LEU B C 1
ATOM 7443 O O . LEU B 1 138 ? 21.5 -16.031 12.633 1 98.5 138 LEU B O 1
ATOM 7447 N N . CYS B 1 139 ? 19.828 -16.875 13.891 1 98 139 CYS B N 1
ATOM 7448 C CA . CYS B 1 139 ? 19.219 -15.57 14.102 1 98 139 CYS B CA 1
ATOM 7449 C C . CYS B 1 139 ? 20.125 -14.672 14.938 1 98 139 CYS B C 1
ATOM 7451 O O . CYS B 1 139 ? 20.125 -13.453 14.766 1 98 139 CYS B O 1
ATOM 7453 N N . ASP B 1 140 ? 20.875 -15.227 15.836 1 97.06 140 ASP B N 1
ATOM 7454 C CA . ASP B 1 140 ? 21.828 -14.469 16.656 1 97.06 140 ASP B CA 1
ATOM 7455 C C . ASP B 1 140 ? 23 -13.969 15.805 1 97.06 140 ASP B C 1
ATOM 7457 O O . ASP B 1 140 ? 23.562 -12.906 16.078 1 97.06 140 ASP B O 1
ATOM 7461 N N . ILE B 1 141 ? 23.359 -14.758 14.773 1 96 141 ILE B N 1
ATOM 7462 C CA . ILE B 1 141 ? 24.562 -14.508 13.992 1 96 141 ILE B CA 1
ATOM 7463 C C . ILE B 1 141 ? 24.266 -13.508 12.875 1 96 141 ILE B C 1
ATOM 7465 O O . ILE B 1 141 ? 25.094 -12.68 12.531 1 96 141 ILE B O 1
ATOM 7469 N N . ALA B 1 142 ? 23.094 -13.648 12.328 1 96.06 142 ALA B N 1
ATOM 7470 C CA . ALA B 1 142 ? 22.797 -12.898 11.109 1 96.06 142 ALA B CA 1
ATOM 7471 C C . ALA B 1 142 ? 21.609 -11.953 11.336 1 96.06 142 ALA B C 1
ATOM 7473 O O . ALA B 1 142 ? 20.562 -12.367 11.82 1 96.06 142 ALA B O 1
ATOM 7474 N N . ASN B 1 143 ? 21.828 -10.672 10.953 1 95.69 143 ASN B N 1
ATOM 7475 C CA . ASN B 1 143 ? 20.766 -9.68 11.016 1 95.69 143 ASN B CA 1
ATOM 7476 C C . ASN B 1 143 ? 20.766 -8.781 9.781 1 95.69 143 ASN B C 1
ATOM 7478 O O . ASN B 1 143 ? 21.75 -8.719 9.047 1 95.69 143 ASN B O 1
ATOM 7482 N N . ASP B 1 144 ? 19.719 -8.086 9.555 1 94.88 144 ASP B N 1
ATOM 7483 C CA . ASP B 1 144 ? 19.531 -7.305 8.336 1 94.88 144 ASP B CA 1
ATOM 7484 C C . ASP B 1 144 ? 20.5 -6.113 8.305 1 94.88 144 ASP B C 1
ATOM 7486 O O . ASP B 1 144 ? 20.953 -5.707 7.234 1 94.88 144 ASP B O 1
ATOM 7490 N N . TRP B 1 145 ? 20.734 -5.508 9.422 1 95.06 145 TRP B N 1
ATOM 7491 C CA . TRP B 1 145 ? 21.594 -4.324 9.43 1 95.06 145 TRP B CA 1
ATOM 7492 C C . TRP B 1 145 ? 23.016 -4.672 9 1 95.06 145 TRP B C 1
ATOM 7494 O O . TRP B 1 145 ? 23.531 -4.109 8.031 1 95.06 145 TRP B O 1
ATOM 7504 N N . GLU B 1 146 ? 23.672 -5.656 9.617 1 95.06 146 GLU B N 1
ATOM 7505 C CA . GLU B 1 146 ? 25.047 -6.008 9.328 1 95.06 146 GLU B CA 1
ATOM 7506 C C . GLU B 1 146 ? 25.203 -6.578 7.918 1 95.06 146 GLU B C 1
ATOM 7508 O O . GLU B 1 146 ? 26.188 -6.312 7.234 1 95.06 146 GLU B O 1
ATOM 7513 N N . THR B 1 147 ? 24.234 -7.406 7.539 1 96.38 147 THR B N 1
ATOM 7514 C CA . THR B 1 147 ? 24.312 -8 6.211 1 96.38 147 THR B CA 1
ATOM 7515 C C . THR B 1 147 ? 24.25 -6.93 5.129 1 96.38 147 THR B C 1
ATOM 7517 O O . THR B 1 147 ? 24.891 -7.062 4.082 1 96.38 147 THR B O 1
ATOM 7520 N N . THR B 1 148 ? 23.531 -5.863 5.34 1 94.69 148 THR B N 1
ATOM 7521 C CA . THR B 1 148 ? 23.375 -4.828 4.324 1 94.69 148 THR B CA 1
ATOM 7522 C C . THR B 1 148 ? 24.422 -3.744 4.488 1 94.69 148 THR B C 1
ATOM 7524 O O . THR B 1 148 ? 24.906 -3.186 3.502 1 94.69 148 THR B O 1
ATOM 7527 N N . GLN B 1 149 ? 24.781 -3.439 5.723 1 94 149 GLN B N 1
ATOM 7528 C CA . GLN B 1 149 ? 25.703 -2.348 6.02 1 94 149 GLN B CA 1
ATOM 7529 C C . GLN B 1 149 ? 27.156 -2.781 5.816 1 94 149 GLN B C 1
ATOM 7531 O O . GLN B 1 149 ? 27.969 -2.014 5.301 1 94 149 GLN B O 1
ATOM 7536 N N . VAL B 1 150 ? 27.469 -3.977 6.195 1 93.88 150 VAL B N 1
ATOM 7537 C CA . VAL B 1 150 ? 28.859 -4.406 6.242 1 93.88 150 VAL B CA 1
ATOM 7538 C C . VAL B 1 150 ? 29.141 -5.41 5.121 1 93.88 150 VAL B C 1
ATOM 7540 O O . VAL B 1 150 ? 29.938 -5.145 4.219 1 93.88 150 VAL B O 1
ATOM 7543 N N . TRP B 1 151 ? 28.406 -6.441 5.074 1 95.44 151 TRP B N 1
ATOM 7544 C CA . TRP B 1 151 ? 28.828 -7.629 4.348 1 95.44 151 TRP B CA 1
ATOM 7545 C C . TRP B 1 151 ? 28.297 -7.621 2.922 1 95.44 151 TRP B C 1
ATOM 7547 O O . TRP B 1 151 ? 28.828 -8.297 2.043 1 95.44 151 TRP B O 1
ATOM 7557 N N . GLN B 1 152 ? 27.203 -6.844 2.709 1 95.69 152 GLN B N 1
ATOM 7558 C CA . GLN B 1 152 ? 26.469 -6.922 1.449 1 95.69 152 GLN B CA 1
ATOM 7559 C C . GLN B 1 152 ? 26.125 -8.367 1.096 1 95.69 152 GLN B C 1
ATOM 7561 O O . GLN B 1 152 ? 26.188 -8.758 -0.073 1 95.69 152 GLN B O 1
ATOM 7566 N N . ASP B 1 153 ? 25.953 -9.18 2.033 1 96.56 153 ASP B N 1
ATOM 7567 C CA . ASP B 1 153 ? 25.719 -10.625 2.041 1 96.56 153 ASP B CA 1
ATOM 7568 C C . ASP B 1 153 ? 25.625 -11.156 3.467 1 96.56 153 ASP B C 1
ATOM 7570 O O . ASP B 1 153 ? 25.719 -10.391 4.43 1 96.56 153 ASP B O 1
ATOM 7574 N N . MET B 1 154 ? 25.344 -12.438 3.605 1 96.5 154 MET B N 1
ATOM 7575 C CA . MET B 1 154 ? 25.609 -13.047 4.906 1 96.5 154 MET B CA 1
ATOM 7576 C C . MET B 1 154 ? 27.094 -13.023 5.223 1 96.5 154 MET B C 1
ATOM 7578 O O . MET B 1 154 ? 27.938 -13.109 4.316 1 96.5 154 MET B O 1
ATOM 7582 N N . SER B 1 155 ? 27.484 -12.93 6.535 1 96.31 155 SER B N 1
ATOM 7583 C CA . SER B 1 155 ? 28.875 -12.977 6.938 1 96.31 155 SER B CA 1
ATOM 7584 C C . SER B 1 155 ? 29.484 -14.352 6.664 1 96.31 155 SER B C 1
ATOM 7586 O O . SER B 1 155 ? 28.766 -15.336 6.539 1 96.31 155 SER B O 1
ATOM 7588 N N . PRO B 1 156 ? 30.781 -14.391 6.555 1 95.81 156 PRO B N 1
ATOM 7589 C CA . PRO B 1 156 ? 31.406 -15.703 6.414 1 95.81 156 PRO B CA 1
ATOM 7590 C C . PRO B 1 156 ? 31.031 -16.672 7.531 1 95.81 156 PRO B C 1
ATOM 7592 O O . PRO B 1 156 ? 30.797 -17.859 7.273 1 95.81 156 PRO B O 1
ATOM 7595 N N . GLU B 1 157 ? 30.922 -16.125 8.703 1 96.62 157 GLU B N 1
ATOM 7596 C CA . GLU B 1 157 ? 30.5 -16.953 9.836 1 96.62 157 GLU B CA 1
ATOM 7597 C C . GLU B 1 157 ? 29.078 -17.469 9.633 1 96.62 157 GLU B C 1
ATOM 7599 O O . GLU B 1 157 ? 28.781 -18.641 9.898 1 96.62 157 GLU B O 1
ATOM 7604 N N . GLY B 1 158 ? 28.203 -16.641 9.219 1 97.44 158 GLY B N 1
ATOM 7605 C CA . GLY B 1 158 ? 26.844 -17.016 8.938 1 97.44 158 GLY B CA 1
ATOM 7606 C C . GLY B 1 158 ? 26.719 -18.094 7.871 1 97.44 158 GLY B C 1
ATOM 7607 O O . GLY B 1 158 ? 25.969 -19.062 8.031 1 97.44 158 GLY B O 1
ATOM 7608 N N . TRP B 1 159 ? 27.422 -17.953 6.809 1 97.19 159 TRP B N 1
ATOM 7609 C CA . TRP B 1 159 ? 27.422 -18.938 5.734 1 97.19 159 TRP B CA 1
ATOM 7610 C C . TRP B 1 159 ? 27.938 -20.281 6.23 1 97.19 159 TRP B C 1
ATOM 7612 O O . TRP B 1 159 ? 27.344 -21.328 5.941 1 97.19 159 TRP B O 1
ATOM 7622 N N . GLN B 1 160 ? 29.078 -20.219 6.934 1 97.31 160 GLN B N 1
ATOM 7623 C CA . GLN B 1 160 ? 29.656 -21.453 7.445 1 97.31 160 GLN B CA 1
ATOM 7624 C C . GLN B 1 160 ? 28.672 -22.172 8.367 1 97.31 160 GLN B C 1
ATOM 7626 O O . GLN B 1 160 ? 28.484 -23.391 8.266 1 97.31 160 GLN B O 1
ATOM 7631 N N . TYR B 1 161 ? 28.078 -21.422 9.266 1 98.25 161 TYR B N 1
ATOM 7632 C CA . TYR B 1 161 ? 27.125 -22.016 10.195 1 98.25 161 TYR B CA 1
ATOM 7633 C C . TYR B 1 161 ? 25.922 -22.594 9.445 1 98.25 161 TYR B C 1
ATOM 7635 O O . TYR B 1 161 ? 25.422 -23.672 9.797 1 98.25 161 TYR B O 1
ATOM 7643 N N . THR B 1 162 ? 25.406 -21.906 8.461 1 98.19 162 THR B N 1
ATOM 7644 C CA . THR B 1 162 ? 24.281 -22.359 7.641 1 98.19 162 THR B CA 1
ATOM 7645 C C . THR B 1 162 ? 24.578 -23.719 7.02 1 98.19 162 THR B C 1
ATOM 7647 O O . THR B 1 162 ? 23.719 -24.609 7.016 1 98.19 162 THR B O 1
ATOM 7650 N N . LYS B 1 163 ? 25.766 -23.875 6.531 1 97.44 163 LYS B N 1
ATOM 7651 C CA . LYS B 1 163 ? 26.172 -25.125 5.93 1 97.44 163 LYS B CA 1
ATOM 7652 C C . LYS B 1 163 ? 26.344 -26.219 6.992 1 97.44 163 LYS B C 1
ATOM 7654 O O . LYS B 1 163 ? 25.766 -27.297 6.871 1 97.44 163 LYS B O 1
ATOM 7659 N N . ASP B 1 164 ? 27.031 -25.875 8.07 1 97.69 164 ASP B N 1
ATOM 7660 C CA . ASP B 1 164 ? 27.375 -26.844 9.102 1 97.69 164 ASP B CA 1
ATOM 7661 C C . ASP B 1 164 ? 26.125 -27.375 9.797 1 97.69 164 ASP B C 1
ATOM 7663 O O . ASP B 1 164 ? 26.047 -28.562 10.125 1 97.69 164 ASP B O 1
ATOM 7667 N N . ALA B 1 165 ? 25.203 -26.453 9.953 1 98.25 165 ALA B N 1
ATOM 7668 C CA . ALA B 1 165 ? 24.016 -26.828 10.711 1 98.25 165 ALA B CA 1
ATOM 7669 C C . ALA B 1 165 ? 23 -27.547 9.812 1 98.25 165 ALA B C 1
ATOM 7671 O O . ALA B 1 165 ? 22 -28.078 10.305 1 98.25 165 ALA B O 1
ATOM 7672 N N . GLY B 1 166 ? 23.234 -27.594 8.492 1 97.56 166 GLY B N 1
ATOM 7673 C CA . GLY B 1 166 ? 22.406 -28.375 7.59 1 97.56 166 GLY B CA 1
ATOM 7674 C C . GLY B 1 166 ? 21.188 -27.609 7.086 1 97.56 166 GLY B C 1
ATOM 7675 O O . GLY B 1 166 ? 20.203 -28.234 6.68 1 97.56 166 GLY B O 1
ATOM 7676 N N . PHE B 1 167 ? 21.188 -26.281 7.098 1 98.12 167 PHE B N 1
ATOM 7677 C CA . PHE B 1 167 ? 20.047 -25.469 6.68 1 98.12 167 PHE B CA 1
ATOM 7678 C C . PHE B 1 167 ? 19.781 -25.641 5.191 1 98.12 167 PHE B C 1
ATOM 7680 O O . PHE B 1 167 ? 18.641 -25.453 4.734 1 98.12 167 PHE B O 1
ATOM 7687 N N . LEU B 1 168 ? 20.719 -26.031 4.379 1 96.69 168 LEU B N 1
ATOM 7688 C CA . LEU B 1 168 ? 20.578 -26.109 2.93 1 96.69 168 LEU B CA 1
ATOM 7689 C C . LEU B 1 168 ? 20.016 -27.453 2.51 1 96.69 168 LEU B C 1
ATOM 7691 O O . LEU B 1 168 ? 19.625 -27.641 1.351 1 96.69 168 LEU B O 1
ATOM 7695 N N . GLY B 1 169 ? 19.922 -28.422 3.381 1 96.38 169 GLY B N 1
ATOM 7696 C CA . GLY B 1 169 ? 19.422 -29.75 3.062 1 96.38 169 GLY B CA 1
ATOM 7697 C C . GLY B 1 169 ? 18.312 -30.203 3.982 1 96.38 169 GLY B C 1
ATOM 7698 O O . GLY B 1 169 ? 18.266 -31.375 4.387 1 96.38 169 GLY B O 1
ATOM 7699 N N . MET B 1 170 ? 17.422 -29.281 4.379 1 96.38 170 MET B N 1
ATOM 7700 C CA . MET B 1 170 ? 16.375 -29.562 5.359 1 96.38 170 MET B CA 1
ATOM 7701 C C . MET B 1 170 ? 15.391 -30.594 4.812 1 96.38 170 MET B C 1
ATOM 7703 O O . MET B 1 170 ? 14.914 -31.453 5.551 1 96.38 170 MET B O 1
ATOM 7707 N N . ILE B 1 171 ? 15.117 -30.562 3.527 1 93.56 171 ILE B N 1
ATOM 7708 C CA . ILE B 1 171 ? 14.055 -31.391 2.98 1 93.56 171 ILE B CA 1
ATOM 7709 C C . ILE B 1 171 ? 14.656 -32.656 2.396 1 93.56 171 ILE B C 1
ATOM 7711 O O . ILE B 1 171 ? 13.93 -33.562 1.985 1 93.56 171 ILE B O 1
ATOM 7715 N N . ILE B 1 172 ? 15.969 -32.75 2.246 1 96.94 172 ILE B N 1
ATOM 7716 C CA . ILE B 1 172 ? 16.641 -33.938 1.712 1 96.94 172 ILE B CA 1
ATOM 7717 C C . ILE B 1 172 ? 16.547 -35.094 2.709 1 96.94 172 ILE B C 1
ATOM 7719 O O . ILE B 1 172 ? 16.812 -34.906 3.9 1 96.94 172 ILE B O 1
ATOM 7723 N N . PRO B 1 173 ? 16.188 -36.281 2.258 1 97.19 173 PRO B N 1
ATOM 7724 C CA . PRO B 1 173 ? 16.062 -37.438 3.156 1 97.19 173 PRO B CA 1
ATOM 7725 C C . PRO B 1 173 ? 17.344 -37.75 3.916 1 97.19 173 PRO B C 1
ATOM 7727 O O . PRO B 1 173 ? 18.438 -37.5 3.395 1 97.19 173 PRO B O 1
ATOM 7730 N N . LYS B 1 174 ? 17.156 -38.344 5.016 1 97.56 174 LYS B N 1
ATOM 7731 C CA . LYS B 1 174 ? 18.266 -38.688 5.895 1 97.56 174 LYS B CA 1
ATOM 7732 C C . LYS B 1 174 ? 19.234 -39.656 5.234 1 97.56 174 LYS B C 1
ATOM 7734 O O . LYS B 1 174 ? 20.438 -39.625 5.477 1 97.56 174 LYS B O 1
ATOM 7739 N N . GLN B 1 175 ? 18.719 -40.531 4.367 1 97.25 175 GLN B N 1
ATOM 7740 C CA . GLN B 1 175 ? 19.547 -41.5 3.676 1 97.25 175 GLN B CA 1
ATOM 7741 C C . GLN B 1 175 ? 20.609 -40.844 2.826 1 97.25 175 GLN B C 1
ATOM 7743 O O . GLN B 1 175 ? 21.656 -41.438 2.529 1 97.25 175 GLN B O 1
ATOM 7748 N N . TYR B 1 176 ? 20.391 -39.594 2.479 1 97.81 176 TYR B N 1
ATOM 7749 C CA . TYR B 1 176 ? 21.359 -38.844 1.688 1 97.81 176 TYR B CA 1
ATOM 7750 C C . TYR B 1 176 ? 22.094 -37.812 2.549 1 97.81 176 TYR B C 1
ATOM 7752 O O . TYR B 1 176 ? 22.781 -36.938 2.027 1 97.81 176 TYR B O 1
ATOM 7760 N N . GLY B 1 177 ? 21.812 -37.875 3.828 1 97.31 177 GLY B N 1
ATOM 7761 C CA . GLY B 1 177 ? 22.516 -37 4.742 1 97.31 177 GLY B CA 1
ATOM 7762 C C . GLY B 1 177 ? 21.766 -35.719 5.062 1 97.31 177 GLY B C 1
ATOM 7763 O O . GLY B 1 177 ? 22.281 -34.844 5.758 1 97.31 177 GLY B O 1
ATOM 7764 N N . GLY B 1 178 ? 20.578 -35.594 4.574 1 97.81 178 GLY B N 1
ATOM 7765 C CA . GLY B 1 178 ? 19.766 -34.406 4.891 1 97.81 178 GLY B CA 1
ATOM 7766 C C . GLY B 1 178 ? 19.047 -34.531 6.219 1 97.81 178 GLY B C 1
ATOM 7767 O O . GLY B 1 178 ? 19.344 -35.438 7.02 1 97.81 178 GLY B O 1
ATOM 7768 N N . LYS B 1 179 ? 18.156 -33.531 6.48 1 97.62 179 LYS B N 1
ATOM 7769 C CA . LYS B 1 179 ? 17.438 -33.5 7.75 1 97.62 179 LYS B CA 1
ATOM 7770 C C . LYS B 1 179 ? 16.109 -34.25 7.648 1 97.62 179 LYS B C 1
ATOM 7772 O O . LYS B 1 179 ? 15.578 -34.719 8.648 1 97.62 179 LYS B O 1
ATOM 7777 N N . GLY B 1 180 ? 15.586 -34.312 6.441 1 97 180 GLY B N 1
ATOM 7778 C CA . GLY B 1 180 ? 14.305 -34.969 6.238 1 97 180 GLY B CA 1
ATOM 7779 C C . GLY B 1 180 ? 13.156 -34.25 6.938 1 97 180 GLY B C 1
ATOM 7780 O O . GLY B 1 180 ? 12.25 -34.906 7.465 1 97 180 GLY B O 1
ATOM 7781 N N . PHE B 1 181 ? 13.156 -32.969 7.008 1 97.12 181 PHE B N 1
ATOM 7782 C CA . PHE B 1 181 ? 12.156 -32.188 7.719 1 97.12 181 PHE B CA 1
ATOM 7783 C C . PHE B 1 181 ? 10.836 -32.188 6.957 1 97.12 181 PHE B C 1
ATOM 7785 O O . PHE B 1 181 ? 10.812 -32.375 5.738 1 97.12 181 PHE B O 1
ATOM 7792 N N . SER B 1 182 ? 9.758 -32.031 7.715 1 96.12 182 SER B N 1
ATOM 7793 C CA . SER B 1 182 ? 8.422 -31.859 7.148 1 96.12 182 SER B CA 1
ATOM 7794 C C . SER B 1 182 ? 8.281 -30.5 6.48 1 96.12 182 SER B C 1
ATOM 7796 O O . SER B 1 182 ? 9.148 -29.625 6.641 1 96.12 182 SER B O 1
ATOM 7798 N N . HIS B 1 183 ? 7.223 -30.344 5.688 1 95.62 183 HIS B N 1
ATOM 7799 C CA . HIS B 1 183 ? 6.926 -29.047 5.09 1 95.62 183 HIS B CA 1
ATOM 7800 C C . HIS B 1 183 ? 6.691 -27.984 6.16 1 95.62 183 HIS B C 1
ATOM 7802 O O . HIS B 1 183 ? 7.094 -26.828 5.996 1 95.62 183 HIS B O 1
ATOM 7808 N N . TYR B 1 184 ? 6.07 -28.359 7.246 1 97.31 184 TYR B N 1
ATOM 7809 C CA . TYR B 1 184 ? 5.797 -27.422 8.328 1 97.31 184 TYR B CA 1
ATOM 7810 C C . TYR B 1 184 ? 7.09 -26.969 8.992 1 97.31 184 TYR B C 1
ATOM 7812 O O . TYR B 1 184 ? 7.238 -25.797 9.344 1 97.31 184 TYR B O 1
ATOM 7820 N N . ALA B 1 185 ? 7.98 -27.906 9.219 1 97.62 185 ALA B N 1
ATOM 7821 C CA . ALA B 1 185 ? 9.266 -27.531 9.797 1 97.62 185 ALA B CA 1
ATOM 7822 C C . ALA B 1 185 ? 10.008 -26.547 8.898 1 97.62 185 ALA B C 1
ATOM 7824 O O . ALA B 1 185 ? 10.594 -25.562 9.383 1 97.62 185 ALA B O 1
ATOM 7825 N N . HIS B 1 186 ? 10.023 -26.875 7.613 1 96.62 186 HIS B N 1
ATOM 7826 C CA . HIS B 1 186 ? 10.594 -25.938 6.641 1 96.62 186 HIS B CA 1
ATOM 7827 C C . HIS B 1 186 ? 9.953 -24.562 6.754 1 96.62 186 HIS B C 1
ATOM 7829 O O . HIS B 1 186 ? 10.648 -23.547 6.785 1 96.62 186 HIS B O 1
ATOM 7835 N N . SER B 1 187 ? 8.672 -24.531 6.793 1 97.38 187 SER B N 1
ATOM 7836 C CA . SER B 1 187 ? 7.891 -23.297 6.93 1 97.38 187 SER B CA 1
ATOM 7837 C C . SER B 1 187 ? 8.266 -22.547 8.203 1 97.38 187 SER B C 1
ATOM 7839 O O . SER B 1 187 ? 8.469 -21.328 8.18 1 97.38 187 SER B O 1
ATOM 7841 N N . GLN B 1 188 ? 8.375 -23.234 9.289 1 98.12 188 GLN B N 1
ATOM 7842 C CA . GLN B 1 188 ? 8.688 -22.625 10.586 1 98.12 188 GLN B CA 1
ATOM 7843 C C . GLN B 1 188 ? 10.086 -22.016 10.586 1 98.12 188 GLN B C 1
ATOM 7845 O O . GLN B 1 188 ? 10.289 -20.922 11.125 1 98.12 188 GLN B O 1
ATOM 7850 N N . VAL B 1 189 ? 10.992 -22.672 10.008 1 98.31 189 VAL B N 1
ATOM 7851 C CA . VAL B 1 189 ? 12.367 -22.203 9.961 1 98.31 189 VAL B CA 1
ATOM 7852 C C . VAL B 1 189 ? 12.445 -20.906 9.156 1 98.31 189 VAL B C 1
ATOM 7854 O O . VAL B 1 189 ? 13.016 -19.922 9.609 1 98.31 189 VAL B O 1
ATOM 7857 N N . VAL B 1 190 ? 11.852 -20.938 7.988 1 97.44 190 VAL B N 1
ATOM 7858 C CA . VAL B 1 190 ? 11.883 -19.766 7.113 1 97.44 190 VAL B CA 1
ATOM 7859 C C . VAL B 1 190 ? 11.172 -18.594 7.789 1 97.44 190 VAL B C 1
ATOM 7861 O O . VAL B 1 190 ? 11.648 -17.453 7.734 1 97.44 190 VAL B O 1
ATOM 7864 N N . MET B 1 191 ? 10.031 -18.844 8.391 1 98.31 191 MET B N 1
ATOM 7865 C CA . MET B 1 191 ? 9.289 -17.797 9.086 1 98.31 191 MET B CA 1
ATOM 7866 C C . MET B 1 191 ? 10.148 -17.156 10.172 1 98.31 191 MET B C 1
ATOM 7868 O O . MET B 1 191 ? 10.258 -15.93 10.234 1 98.31 191 MET B O 1
ATOM 7872 N N . LYS B 1 192 ? 10.781 -17.984 10.977 1 98.38 192 LYS B N 1
ATOM 7873 C CA . LYS B 1 192 ? 11.57 -17.469 12.094 1 98.38 192 LYS B CA 1
ATOM 7874 C C . LYS B 1 192 ? 12.789 -16.703 11.586 1 98.38 192 LYS B C 1
ATOM 7876 O O . LYS B 1 192 ? 13.094 -15.609 12.094 1 98.38 192 LYS B O 1
ATOM 7881 N N . LEU B 1 193 ? 13.477 -17.203 10.625 1 98.31 193 LEU B N 1
ATOM 7882 C CA . LEU B 1 193 ? 14.633 -16.516 10.062 1 98.31 193 LEU B CA 1
ATOM 7883 C C . LEU B 1 193 ? 14.234 -15.164 9.484 1 98.31 193 LEU B C 1
ATOM 7885 O O . LEU B 1 193 ? 14.984 -14.195 9.57 1 98.31 193 LEU B O 1
ATOM 7889 N N . SER B 1 194 ? 13.047 -15.094 8.906 1 97.75 194 SER B N 1
ATOM 7890 C CA . SER B 1 194 ? 12.57 -13.883 8.242 1 97.75 194 SER B CA 1
ATOM 7891 C C . SER B 1 194 ? 12.281 -12.781 9.25 1 97.75 194 SER B C 1
ATOM 7893 O O . SER B 1 194 ? 12.164 -11.609 8.875 1 97.75 194 SER B O 1
ATOM 7895 N N . THR B 1 195 ? 12.18 -13.117 10.5 1 97.38 195 THR B N 1
ATOM 7896 C CA . THR B 1 195 ? 11.953 -12.109 11.531 1 97.38 195 THR B CA 1
ATOM 7897 C C . THR B 1 195 ? 13.25 -11.383 11.867 1 97.38 195 THR B C 1
ATOM 7899 O O . THR B 1 195 ? 13.234 -10.367 12.562 1 97.38 195 THR B O 1
ATOM 7902 N N . ARG B 1 196 ? 14.375 -11.852 11.32 1 96.56 196 ARG B N 1
ATOM 7903 C CA . ARG B 1 196 ? 15.648 -11.305 11.766 1 96.56 196 ARG B CA 1
ATOM 7904 C C . ARG B 1 196 ? 16.516 -10.891 10.57 1 96.56 196 ARG B C 1
ATOM 7906 O O . ARG B 1 196 ? 17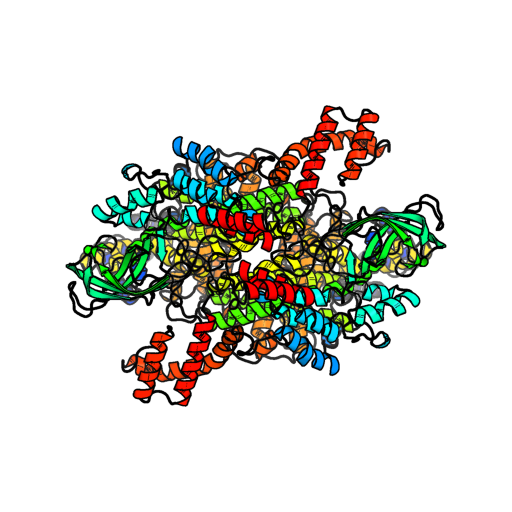.141 -9.828 10.594 1 96.56 196 ARG B O 1
ATOM 7913 N N . CYS B 1 197 ? 16.547 -11.758 9.578 1 97.06 197 CYS B N 1
ATOM 7914 C CA . CYS B 1 197 ? 17.484 -11.531 8.477 1 97.06 197 CYS B CA 1
ATOM 7915 C C . CYS B 1 197 ? 16.922 -12.086 7.172 1 97.06 197 CYS B C 1
ATOM 7917 O O . CYS B 1 197 ? 16.844 -13.305 6.992 1 97.06 197 CYS B O 1
ATOM 7919 N N . SER B 1 198 ? 16.688 -11.227 6.254 1 96.38 198 SER B N 1
ATOM 7920 C CA . SER B 1 198 ? 16.109 -11.648 4.984 1 96.38 198 SER B CA 1
ATOM 7921 C C . SER B 1 198 ? 17.125 -12.414 4.141 1 96.38 198 SER B C 1
ATOM 7923 O O . SER B 1 198 ? 16.766 -13.375 3.455 1 96.38 198 SER B O 1
ATOM 7925 N N . ALA B 1 199 ? 18.391 -12.016 4.152 1 97.25 199 ALA B N 1
ATOM 7926 C CA . ALA B 1 199 ? 19.406 -12.711 3.387 1 97.25 199 ALA B CA 1
ATOM 7927 C C . ALA B 1 199 ? 19.531 -14.172 3.826 1 97.25 199 ALA B C 1
ATOM 7929 O O . ALA B 1 199 ? 19.641 -15.07 2.99 1 97.25 199 ALA B O 1
ATOM 7930 N N . ALA B 1 200 ? 19.516 -14.383 5.125 1 98.06 200 ALA B N 1
ATOM 7931 C CA . ALA B 1 200 ? 19.578 -15.742 5.652 1 98.06 200 ALA B CA 1
ATOM 7932 C C . ALA B 1 200 ? 18.328 -16.547 5.262 1 98.06 200 ALA B C 1
ATOM 7934 O O . ALA B 1 200 ? 18.438 -17.688 4.828 1 98.06 200 ALA B O 1
ATOM 7935 N N . ALA B 1 201 ? 17.156 -15.953 5.445 1 97.5 201 ALA B N 1
ATOM 7936 C CA . ALA B 1 201 ? 15.898 -16.625 5.148 1 97.5 201 ALA B CA 1
ATOM 7937 C C . ALA B 1 201 ? 15.836 -17.062 3.686 1 97.5 201 ALA B C 1
ATOM 7939 O O . ALA B 1 201 ? 15.492 -18.203 3.383 1 97.5 201 ALA B O 1
ATOM 7940 N N . ILE B 1 202 ? 16.203 -16.188 2.77 1 95.94 202 ILE B N 1
ATOM 7941 C CA . ILE B 1 202 ? 16.109 -16.453 1.339 1 95.94 202 ILE B CA 1
ATOM 7942 C C . ILE B 1 202 ? 17.172 -17.453 0.923 1 95.94 202 ILE B C 1
ATOM 7944 O O . ILE B 1 202 ? 16.922 -18.328 0.09 1 95.94 202 ILE B O 1
ATOM 7948 N N . SER B 1 203 ? 18.328 -17.359 1.525 1 96.62 203 SER B N 1
ATOM 7949 C CA . SER B 1 203 ? 19.406 -18.297 1.218 1 96.62 203 SER B CA 1
ATOM 7950 C C . SER B 1 203 ? 19.047 -19.719 1.636 1 96.62 203 SER B C 1
ATOM 7952 O O . SER B 1 203 ? 19.453 -20.688 0.99 1 96.62 203 SER B O 1
ATOM 7954 N N . VAL B 1 204 ? 18.312 -19.812 2.691 1 96.06 204 VAL B N 1
ATOM 7955 C CA . VAL B 1 204 ? 17.891 -21.109 3.217 1 96.06 204 VAL B CA 1
ATOM 7956 C C . VAL B 1 204 ? 16.688 -21.625 2.438 1 96.06 204 VAL B C 1
ATOM 7958 O O . VAL B 1 204 ? 16.562 -22.828 2.191 1 96.06 204 VAL B O 1
ATOM 7961 N N . MET B 1 205 ? 15.898 -20.766 1.972 1 92.69 205 MET B N 1
ATOM 7962 C CA . MET B 1 205 ? 14.625 -21.109 1.342 1 92.69 205 MET B CA 1
ATOM 7963 C C . MET B 1 205 ? 14.844 -21.734 -0.031 1 92.69 205 MET B C 1
ATOM 7965 O O . MET B 1 205 ? 14.148 -22.672 -0.406 1 92.69 205 MET B O 1
ATOM 7969 N N . VAL B 1 206 ? 15.742 -21.281 -0.754 1 87.44 206 VAL B N 1
ATOM 7970 C CA . VAL B 1 206 ? 15.852 -21.594 -2.176 1 87.44 206 VAL B CA 1
ATOM 7971 C C . VAL B 1 206 ? 16.297 -23.031 -2.357 1 87.44 206 VAL B C 1
ATOM 7973 O O . VAL B 1 206 ? 15.68 -23.797 -3.107 1 87.44 206 VAL B O 1
ATOM 7976 N N . PRO B 1 207 ? 17.297 -23.484 -1.605 1 92.12 207 PRO B N 1
ATOM 7977 C CA . PRO B 1 207 ? 17.719 -24.875 -1.773 1 92.12 207 PRO B CA 1
ATOM 7978 C C . PRO B 1 207 ? 16.672 -25.875 -1.286 1 92.12 207 PRO B C 1
ATOM 7980 O O . PRO B 1 207 ? 16.703 -27.047 -1.667 1 92.12 207 PRO B O 1
ATOM 7983 N N . ASN B 1 208 ? 15.758 -25.422 -0.519 1 92.5 208 ASN B N 1
ATOM 7984 C CA . ASN B 1 208 ? 14.758 -26.312 0.059 1 92.5 208 ASN B CA 1
ATOM 7985 C C . ASN B 1 208 ? 13.422 -26.188 -0.664 1 92.5 208 ASN B C 1
ATOM 7987 O O . ASN B 1 208 ? 12.398 -26.672 -0.167 1 92.5 208 ASN B O 1
ATOM 7991 N N . SER B 1 209 ? 13.367 -25.531 -1.754 1 83.44 209 SER B N 1
ATOM 7992 C CA . SER B 1 209 ? 12.148 -25.344 -2.531 1 83.44 209 SER B CA 1
ATOM 7993 C C . SER B 1 209 ? 12.336 -25.797 -3.977 1 83.44 209 SER B C 1
ATOM 7995 O O . SER B 1 209 ? 12.922 -26.859 -4.23 1 83.44 209 SER B O 1
ATOM 7997 N N . LEU B 1 210 ? 11.992 -24.859 -4.953 1 66.75 210 LEU B N 1
ATOM 7998 C CA . LEU B 1 210 ? 12.07 -25.141 -6.383 1 66.75 210 LEU B CA 1
ATOM 7999 C C . LEU B 1 210 ? 13.523 -25.266 -6.832 1 66.75 210 LEU B C 1
ATOM 8001 O O . LEU B 1 210 ? 13.914 -24.703 -7.859 1 66.75 210 LEU B O 1
ATOM 8005 N N . GLY B 1 211 ? 14.227 -26.219 -6.137 1 75.62 211 GLY B N 1
ATOM 8006 C CA . GLY B 1 211 ? 15.633 -26.359 -6.504 1 75.62 211 GLY B CA 1
ATOM 8007 C C . GLY B 1 211 ? 15.992 -27.766 -6.957 1 75.62 211 GLY B C 1
ATOM 8008 O O . GLY B 1 211 ? 15.125 -28.641 -7.055 1 75.62 211 GLY B O 1
ATOM 8009 N N . PRO B 1 212 ? 17.109 -27.844 -7.348 1 87.56 212 PRO B N 1
ATOM 8010 C CA . PRO B 1 212 ? 17.641 -29.094 -7.895 1 87.56 212 PRO B CA 1
ATOM 8011 C C . PRO B 1 212 ? 17.406 -30.281 -6.961 1 87.56 212 PRO B C 1
ATOM 8013 O O . PRO B 1 212 ? 17.141 -31.391 -7.422 1 87.56 212 PRO B O 1
ATOM 8016 N N . ALA B 1 213 ? 17.359 -30 -5.684 1 91.81 213 ALA B N 1
ATOM 8017 C CA . ALA B 1 213 ? 17.156 -31.109 -4.762 1 91.81 213 ALA B CA 1
ATOM 8018 C C . ALA B 1 213 ? 15.758 -31.719 -4.926 1 91.81 213 ALA B C 1
ATOM 8020 O O . ALA B 1 213 ? 15.609 -32.938 -4.98 1 91.81 213 ALA B O 1
ATOM 8021 N N . GLU B 1 214 ? 14.773 -30.891 -4.977 1 90.31 214 GLU B N 1
ATOM 8022 C CA . GLU B 1 214 ? 13.406 -31.359 -5.137 1 90.31 214 GLU B CA 1
ATOM 8023 C C . GLU B 1 214 ? 13.211 -32.062 -6.477 1 90.31 214 GLU B C 1
ATOM 8025 O O . GLU B 1 214 ? 12.523 -33.062 -6.562 1 90.31 214 GLU B O 1
ATOM 8030 N N . LEU B 1 215 ? 13.742 -31.562 -7.484 1 92.75 215 LEU B N 1
ATOM 8031 C CA . LEU B 1 215 ? 13.641 -32.156 -8.82 1 92.75 215 LEU B CA 1
ATOM 8032 C C . LEU B 1 215 ? 14.336 -33.5 -8.875 1 92.75 215 LEU B C 1
ATOM 8034 O O . LEU B 1 215 ? 13.82 -34.438 -9.484 1 92.75 215 LEU B O 1
ATOM 8038 N N . LEU B 1 216 ? 15.477 -33.594 -8.242 1 95.31 216 LEU B N 1
ATOM 8039 C CA . LEU B 1 216 ? 16.234 -34.844 -8.234 1 95.31 216 LEU B CA 1
ATOM 8040 C C . LEU B 1 216 ? 15.477 -35.906 -7.465 1 95.31 216 LEU B C 1
ATOM 8042 O O . LEU B 1 216 ? 15.492 -37.094 -7.859 1 95.31 216 LEU B O 1
ATOM 8046 N N . LEU B 1 217 ? 14.906 -35.5 -6.406 1 93.69 217 LEU B N 1
ATOM 8047 C CA . LEU B 1 217 ? 14.18 -36.469 -5.586 1 93.69 217 LEU B CA 1
ATOM 8048 C C . LEU B 1 217 ? 13.039 -37.094 -6.371 1 93.69 217 LEU B C 1
ATOM 8050 O O . LEU B 1 217 ? 12.758 -38.281 -6.211 1 93.69 217 LEU B O 1
ATOM 8054 N N . HIS B 1 218 ? 12.43 -36.406 -7.289 1 91.12 218 HIS B N 1
ATOM 8055 C CA . HIS B 1 218 ? 11.242 -36.906 -7.984 1 91.12 218 HIS B CA 1
ATOM 8056 C C . HIS B 1 218 ? 11.594 -37.469 -9.352 1 91.12 218 HIS B C 1
ATOM 8058 O O . HIS B 1 218 ? 10.938 -38.406 -9.828 1 91.12 218 HIS B O 1
ATOM 8064 N N . TYR B 1 219 ? 12.672 -36.906 -9.961 1 94.81 219 TYR B N 1
ATOM 8065 C CA . TYR B 1 219 ? 12.852 -37.25 -11.367 1 94.81 219 TYR B CA 1
ATOM 8066 C C . TYR B 1 219 ? 14.289 -37.688 -11.648 1 94.81 219 TYR B C 1
ATOM 8068 O O . TYR B 1 219 ? 14.602 -38.156 -12.734 1 94.81 219 TYR B O 1
ATOM 8076 N N . GLY B 1 220 ? 15.125 -37.531 -10.695 1 97.06 220 GLY B N 1
ATOM 8077 C CA . GLY B 1 220 ? 16.531 -37.844 -10.914 1 97.06 220 GLY B CA 1
ATOM 8078 C C . GLY B 1 220 ? 16.797 -39.344 -11.062 1 97.06 220 GLY B C 1
ATOM 8079 O O . GLY B 1 220 ? 16.031 -40.156 -10.57 1 97.06 220 GLY B O 1
ATOM 8080 N N . THR B 1 221 ? 17.875 -39.656 -11.734 1 97.38 221 THR B N 1
ATOM 8081 C CA . THR B 1 221 ? 18.359 -41.031 -11.75 1 97.38 221 THR B CA 1
ATOM 8082 C C . THR B 1 221 ? 19 -41.406 -10.422 1 97.38 221 THR B C 1
ATOM 8084 O O . THR B 1 221 ? 19.328 -40.531 -9.625 1 97.38 221 THR B O 1
ATOM 8087 N N . ASP B 1 222 ? 19.219 -42.656 -10.219 1 97.31 222 ASP B N 1
ATOM 8088 C CA . ASP B 1 222 ? 19.891 -43.094 -9 1 97.31 222 ASP B CA 1
ATOM 8089 C C . ASP B 1 222 ? 21.297 -42.531 -8.922 1 97.31 222 ASP B C 1
ATOM 8091 O O . ASP B 1 222 ? 21.766 -42.125 -7.852 1 97.31 222 ASP B O 1
ATOM 8095 N N . ALA B 1 223 ? 21.969 -42.531 -10.062 1 97.31 223 ALA B N 1
ATOM 8096 C CA . ALA B 1 223 ? 23.328 -42 -10.109 1 97.31 223 ALA B CA 1
ATOM 8097 C C . ALA B 1 223 ? 23.328 -40.5 -9.734 1 97.31 223 ALA B C 1
ATOM 8099 O O . ALA B 1 223 ? 24.203 -40.062 -9 1 97.31 223 ALA B O 1
ATOM 8100 N N . GLN B 1 224 ? 22.406 -39.812 -10.242 1 97.69 224 GLN B N 1
ATOM 8101 C CA . GLN B 1 224 ? 22.297 -38.375 -9.953 1 97.69 224 GLN B CA 1
ATOM 8102 C C . GLN B 1 224 ? 22 -38.125 -8.477 1 97.69 224 GLN B C 1
ATOM 8104 O O . GLN B 1 224 ? 22.609 -37.281 -7.836 1 97.69 224 GLN B O 1
ATOM 8109 N N . ARG B 1 225 ? 21.016 -38.781 -7.91 1 97.94 225 ARG B N 1
ATOM 8110 C CA . ARG B 1 225 ? 20.641 -38.656 -6.508 1 97.94 225 ARG B CA 1
ATOM 8111 C C . ARG B 1 225 ? 21.828 -38.938 -5.598 1 97.94 225 ARG B C 1
ATOM 8113 O O . ARG B 1 225 ? 22.125 -38.188 -4.676 1 97.94 225 ARG B O 1
ATOM 8120 N N . ASN B 1 226 ? 22.469 -40.031 -5.91 1 97.88 226 ASN B N 1
ATOM 8121 C CA . ASN B 1 226 ? 23.578 -40.469 -5.074 1 97.88 226 ASN B CA 1
ATOM 8122 C C . ASN B 1 226 ? 24.766 -39.5 -5.137 1 97.88 226 ASN B C 1
ATOM 8124 O O . ASN B 1 226 ? 25.516 -39.375 -4.18 1 97.88 226 ASN B O 1
ATOM 8128 N N . TYR B 1 227 ? 24.875 -38.875 -6.199 1 97.56 227 TYR B N 1
ATOM 8129 C CA . TYR B 1 227 ? 25.984 -37.938 -6.363 1 97.56 227 TYR B CA 1
ATOM 8130 C C . TYR B 1 227 ? 25.641 -36.562 -5.754 1 97.56 227 TYR B C 1
ATOM 8132 O O . TYR B 1 227 ? 26.422 -36.031 -4.961 1 97.56 227 TYR B O 1
ATOM 8140 N N . TYR B 1 228 ? 24.547 -36 -6.082 1 97.75 228 TYR B N 1
ATOM 8141 C CA . TYR B 1 228 ? 24.266 -34.594 -5.801 1 97.75 228 TYR B CA 1
ATOM 8142 C C . TYR B 1 228 ? 23.625 -34.438 -4.426 1 97.75 228 TYR B C 1
ATOM 8144 O O . TYR B 1 228 ? 23.906 -33.469 -3.711 1 97.75 228 TYR B O 1
ATOM 8152 N N . LEU B 1 229 ? 22.672 -35.281 -4.02 1 98.06 229 LEU B N 1
ATOM 8153 C CA . LEU B 1 229 ? 21.875 -35.031 -2.83 1 98.06 229 LEU B CA 1
ATOM 8154 C C . LEU B 1 229 ? 22.75 -34.969 -1.582 1 98.06 229 LEU B C 1
ATOM 8156 O O . LEU B 1 229 ? 22.578 -34.062 -0.751 1 98.06 229 LEU B O 1
ATOM 8160 N N . PRO B 1 230 ? 23.703 -35.938 -1.399 1 98.06 230 PRO B N 1
ATOM 8161 C CA . PRO B 1 230 ? 24.562 -35.781 -0.23 1 98.06 230 PRO B CA 1
ATOM 8162 C C . PRO B 1 230 ? 25.375 -34.5 -0.257 1 98.06 230 PRO B C 1
ATOM 8164 O O . PRO B 1 230 ? 25.594 -33.875 0.787 1 98.06 230 PRO B O 1
ATOM 8167 N N . ARG B 1 231 ? 25.875 -34.094 -1.395 1 97.62 231 ARG B N 1
ATOM 8168 C CA . ARG B 1 231 ? 26.688 -32.875 -1.552 1 97.62 231 ARG B CA 1
ATOM 8169 C C . ARG B 1 231 ? 25.859 -31.641 -1.281 1 97.62 231 ARG B C 1
ATOM 8171 O O . ARG B 1 231 ? 26.344 -30.672 -0.682 1 97.62 231 ARG B O 1
ATOM 8178 N N . LEU B 1 232 ? 24.609 -31.672 -1.739 1 97.44 232 LEU B N 1
ATOM 8179 C CA . LEU B 1 232 ? 23.672 -30.578 -1.452 1 97.44 232 LEU B CA 1
ATOM 8180 C C . LEU B 1 232 ? 23.359 -30.516 0.038 1 97.44 232 LEU B C 1
ATOM 8182 O O . LEU B 1 232 ? 23.297 -29.422 0.615 1 97.44 232 LEU B O 1
ATOM 8186 N N . ALA B 1 233 ? 23.172 -31.609 0.666 1 97 233 ALA B N 1
ATOM 8187 C CA . ALA B 1 233 ? 22.828 -31.703 2.084 1 97 233 ALA B CA 1
ATOM 8188 C C . ALA B 1 233 ? 23.938 -31.109 2.949 1 97 233 ALA B C 1
ATOM 8190 O O . ALA B 1 233 ? 23.656 -30.453 3.957 1 97 233 ALA B O 1
ATOM 8191 N N . ARG B 1 234 ? 25.172 -31.297 2.5 1 95.62 234 ARG B N 1
ATOM 8192 C CA . ARG B 1 234 ? 26.312 -30.828 3.279 1 95.62 234 ARG B CA 1
ATOM 8193 C C . ARG B 1 234 ? 26.688 -29.391 2.898 1 95.62 234 ARG B C 1
ATOM 8195 O O . ARG B 1 234 ? 27.562 -28.797 3.516 1 95.62 234 ARG B O 1
ATOM 8202 N N . GLY B 1 235 ? 26.078 -28.875 1.954 1 95.31 235 GLY B N 1
ATOM 8203 C CA . GLY B 1 235 ? 26.359 -27.516 1.517 1 95.31 235 GLY B CA 1
ATOM 8204 C C . GLY B 1 235 ? 27.625 -27.422 0.679 1 95.31 235 GLY B C 1
ATOM 8205 O O . GLY B 1 235 ? 28.141 -26.312 0.458 1 95.31 235 GLY B O 1
ATOM 8206 N N . GLU B 1 236 ? 28.125 -28.531 0.295 1 96.31 236 GLU B N 1
ATOM 8207 C CA . GLU B 1 236 ? 29.25 -28.531 -0.639 1 96.31 236 GLU B CA 1
ATOM 8208 C C . GLU B 1 236 ? 28.844 -27.938 -1.986 1 96.31 236 GLU B C 1
ATOM 8210 O O . GLU B 1 236 ? 29.594 -27.156 -2.568 1 96.31 236 GLU B O 1
ATOM 8215 N N . ASP B 1 237 ? 27.734 -28.406 -2.439 1 96.31 237 ASP B N 1
ATOM 8216 C CA . ASP B 1 237 ? 27.141 -27.781 -3.623 1 96.31 237 ASP B CA 1
ATOM 8217 C C . ASP B 1 237 ? 26.047 -26.797 -3.234 1 96.31 237 ASP B C 1
ATOM 8219 O O . ASP B 1 237 ? 25.172 -27.125 -2.424 1 96.31 237 ASP B O 1
ATOM 8223 N N . ILE B 1 238 ? 26.156 -25.641 -3.682 1 96.88 238 ILE B N 1
ATOM 8224 C CA . ILE B 1 238 ? 25.109 -24.641 -3.58 1 96.88 238 ILE B CA 1
ATOM 8225 C C . ILE B 1 238 ? 24.344 -24.547 -4.902 1 96.88 238 ILE B C 1
ATOM 8227 O O . ILE B 1 238 ? 24.922 -24.156 -5.926 1 96.88 238 ILE B O 1
ATOM 8231 N N . PRO B 1 239 ? 23.109 -24.875 -4.84 1 96.5 239 PRO B N 1
ATOM 8232 C CA . PRO B 1 239 ? 22.359 -24.922 -6.098 1 96.5 239 PRO B CA 1
ATOM 8233 C C . PRO B 1 239 ? 21.656 -23.594 -6.406 1 96.5 239 PRO B C 1
ATOM 8235 O O . PRO B 1 239 ? 21.391 -22.797 -5.5 1 96.5 239 PRO B O 1
ATOM 8238 N N . CYS B 1 240 ? 21.375 -23.297 -7.602 1 96.25 240 CYS B N 1
ATOM 8239 C CA . CYS B 1 240 ? 20.422 -22.328 -8.109 1 96.25 240 CYS B CA 1
ATOM 8240 C C . CYS B 1 240 ? 19.625 -22.891 -9.273 1 96.25 240 CYS B C 1
ATOM 8242 O O . CYS B 1 240 ? 19.906 -23.984 -9.758 1 96.25 240 CYS B O 1
ATOM 8244 N N . PHE B 1 241 ? 18.562 -22.234 -9.617 1 95.75 241 PHE B N 1
ATOM 8245 C CA . PHE B 1 241 ? 17.766 -22.656 -10.766 1 95.75 241 PHE B CA 1
ATOM 8246 C C . PHE B 1 241 ? 17.469 -21.484 -11.68 1 95.75 241 PHE B C 1
ATOM 8248 O O . PHE B 1 241 ? 16.875 -20.5 -11.25 1 95.75 241 PHE B O 1
ATOM 8255 N N . ALA B 1 242 ? 17.828 -21.594 -12.891 1 97.06 242 ALA B N 1
ATOM 8256 C CA . ALA B 1 242 ? 17.688 -20.516 -13.859 1 97.06 242 ALA B CA 1
ATOM 8257 C C . ALA B 1 242 ? 16.516 -20.797 -14.812 1 97.06 242 ALA B C 1
ATOM 8259 O O . ALA B 1 242 ? 16.609 -21.656 -15.688 1 97.06 242 ALA B O 1
ATOM 8260 N N . LEU B 1 243 ? 15.492 -20.031 -14.68 1 95.31 243 LEU B N 1
ATOM 8261 C CA . LEU B 1 243 ? 14.297 -20.172 -15.508 1 95.31 243 LEU B CA 1
ATOM 8262 C C . LEU B 1 243 ? 14.023 -18.891 -16.281 1 95.31 243 LEU B C 1
ATOM 8264 O O . LEU B 1 243 ? 13.969 -18.891 -17.516 1 95.31 243 LEU B O 1
ATOM 8268 N N . THR B 1 244 ? 13.992 -17.75 -15.656 1 96.25 244 THR B N 1
ATOM 8269 C CA . THR B 1 244 ? 13.555 -16.469 -16.219 1 96.25 244 THR B CA 1
ATOM 8270 C C . THR B 1 244 ? 14.594 -15.922 -17.188 1 96.25 244 THR B C 1
ATOM 8272 O O . THR B 1 244 ? 15.797 -15.984 -16.922 1 96.25 244 THR B O 1
ATOM 8275 N N . SER B 1 245 ? 14.156 -15.531 -18.312 1 95.94 245 SER B N 1
ATOM 8276 C CA . SER B 1 245 ? 14.969 -14.828 -19.312 1 95.94 245 SER B CA 1
ATOM 8277 C C . SER B 1 245 ? 14.43 -13.422 -19.562 1 95.94 245 SER B C 1
ATOM 8279 O O . SER B 1 245 ? 13.297 -13.117 -19.203 1 95.94 245 SER B O 1
ATOM 8281 N N . PRO B 1 246 ? 15.156 -12.555 -20.125 1 95.31 246 PRO B N 1
ATOM 8282 C CA . PRO B 1 246 ? 14.703 -11.18 -20.359 1 95.31 246 PRO B CA 1
ATOM 8283 C C . PRO B 1 246 ? 13.375 -11.117 -21.125 1 95.31 246 PRO B C 1
ATOM 8285 O O . PRO B 1 246 ? 12.578 -10.203 -20.906 1 95.31 246 PRO B O 1
ATOM 8288 N N . TYR B 1 247 ? 13.117 -12.078 -21.922 1 94.56 247 TYR B N 1
ATOM 8289 C CA . TYR B 1 247 ? 11.961 -11.977 -22.797 1 94.56 247 TYR B CA 1
ATOM 8290 C C . TYR B 1 247 ? 10.852 -12.93 -22.344 1 94.56 247 TYR B C 1
ATOM 8292 O O . TYR B 1 247 ? 9.773 -12.961 -22.938 1 94.56 247 TYR B O 1
ATOM 8300 N N . ALA B 1 248 ? 11.156 -13.734 -21.312 1 94.25 248 ALA B N 1
ATOM 8301 C CA . ALA B 1 248 ? 10.172 -14.664 -20.766 1 94.25 248 ALA B CA 1
ATOM 8302 C C . ALA B 1 248 ? 10.18 -14.617 -19.234 1 94.25 248 ALA B C 1
ATOM 8304 O O . ALA B 1 248 ? 11.078 -15.18 -18.594 1 94.25 248 ALA B O 1
ATOM 8305 N N . GLY B 1 249 ? 9.219 -13.992 -18.703 1 93.06 249 GLY B N 1
ATOM 8306 C CA . GLY B 1 249 ? 9.016 -13.938 -17.266 1 93.06 249 GLY B CA 1
ATOM 8307 C C . GLY B 1 249 ? 7.871 -14.812 -16.797 1 93.06 249 GLY B C 1
ATOM 8308 O O . GLY B 1 249 ? 8.008 -16.031 -16.703 1 93.06 249 GLY B O 1
ATOM 8309 N N . SER B 1 250 ? 6.668 -14.195 -16.656 1 90.5 250 SER B N 1
ATOM 8310 C CA . SER B 1 250 ? 5.477 -14.945 -16.266 1 90.5 250 SER B CA 1
ATOM 8311 C C . SER B 1 250 ? 5.102 -15.969 -17.344 1 90.5 250 SER B C 1
ATOM 8313 O O . SER B 1 250 ? 4.539 -17.016 -17.031 1 90.5 250 SER B O 1
ATOM 8315 N N . ASP B 1 251 ? 5.461 -15.641 -18.516 1 90 251 ASP B N 1
ATOM 8316 C CA . ASP B 1 251 ? 5.305 -16.578 -19.609 1 90 251 ASP B CA 1
ATOM 8317 C C . ASP B 1 251 ? 6.535 -17.469 -19.75 1 90 251 ASP B C 1
ATOM 8319 O O . ASP B 1 251 ? 7.156 -17.531 -20.812 1 90 251 ASP B O 1
ATOM 8323 N N . ALA B 1 252 ? 6.75 -18.234 -18.766 1 87.94 252 ALA B N 1
ATOM 8324 C CA . ALA B 1 252 ? 7.988 -19 -18.656 1 87.94 252 ALA B CA 1
ATOM 8325 C C . ALA B 1 252 ? 8.062 -20.078 -19.734 1 87.94 252 ALA B C 1
ATOM 8327 O O . ALA B 1 252 ? 9.156 -20.531 -20.078 1 87.94 252 ALA B O 1
ATOM 8328 N N . GLY B 1 253 ? 6.992 -20.469 -20.297 1 87.44 253 GLY B N 1
ATOM 8329 C CA . GLY B 1 253 ? 6.992 -21.453 -21.359 1 87.44 253 GLY B CA 1
ATOM 8330 C C . GLY B 1 253 ? 7.59 -20.953 -22.656 1 87.44 253 GLY B C 1
ATOM 8331 O O . GLY B 1 253 ? 7.938 -21.75 -23.531 1 87.44 253 GLY B O 1
ATOM 8332 N N . ALA B 1 254 ? 7.82 -19.672 -22.719 1 88.94 254 ALA B N 1
ATOM 8333 C CA . ALA B 1 254 ? 8.297 -19.062 -23.953 1 88.94 254 ALA B CA 1
ATOM 8334 C C . ALA B 1 254 ? 9.789 -18.75 -23.875 1 88.94 254 ALA B C 1
ATOM 8336 O O . ALA B 1 254 ? 10.297 -17.938 -24.641 1 88.94 254 ALA B O 1
ATOM 8337 N N . ILE B 1 255 ? 10.5 -19.391 -23.031 1 91.94 255 ILE B N 1
ATOM 8338 C CA . ILE B 1 255 ? 11.922 -19.094 -22.859 1 91.94 255 ILE B CA 1
ATOM 8339 C C . ILE B 1 255 ? 12.641 -19.297 -24.188 1 91.94 255 ILE B C 1
ATOM 8341 O O . ILE B 1 255 ? 12.367 -20.25 -24.922 1 91.94 255 ILE B O 1
ATOM 8345 N N . PRO B 1 256 ? 13.547 -18.344 -24.547 1 91.69 256 PRO B N 1
ATOM 8346 C CA . PRO B 1 256 ? 14.258 -18.422 -25.828 1 91.69 256 PRO B CA 1
ATOM 8347 C C . PRO B 1 256 ? 15.523 -19.281 -25.75 1 91.69 256 PRO B C 1
ATOM 8349 O O . PRO B 1 256 ? 16.172 -19.516 -26.766 1 91.69 256 PRO B O 1
ATOM 8352 N N . ASP B 1 257 ? 15.914 -19.719 -24.625 1 95.56 257 ASP B N 1
ATOM 8353 C CA . ASP B 1 257 ? 17.109 -20.516 -24.422 1 95.56 257 ASP B CA 1
ATOM 8354 C C . ASP B 1 257 ? 17 -21.859 -25.125 1 95.56 257 ASP B C 1
ATOM 8356 O O . ASP B 1 257 ? 15.977 -22.547 -25.016 1 95.56 257 ASP B O 1
ATOM 8360 N N . VAL B 1 258 ? 18.109 -22.25 -25.812 1 96.44 258 VAL B N 1
ATOM 8361 C CA . VAL B 1 258 ? 17.969 -23.406 -26.688 1 96.44 258 VAL B CA 1
ATOM 8362 C C . VAL B 1 258 ? 19.156 -24.359 -26.484 1 96.44 258 VAL B C 1
ATOM 8364 O O . VAL B 1 258 ? 20.281 -23.922 -26.25 1 96.44 258 VAL B O 1
ATOM 8367 N N . GLY B 1 259 ? 18.844 -25.594 -26.5 1 98.12 259 GLY B N 1
ATOM 8368 C CA . GLY B 1 259 ? 19.812 -26.672 -26.562 1 98.12 259 GLY B CA 1
ATOM 8369 C C . GLY B 1 259 ? 19.641 -27.547 -27.781 1 98.12 259 GLY B C 1
ATOM 8370 O O . GLY B 1 259 ? 18.609 -28.219 -27.922 1 98.12 259 GLY B O 1
ATOM 8371 N N . ILE B 1 260 ? 20.672 -27.594 -28.641 1 98.25 260 ILE B N 1
ATOM 8372 C CA . ILE B 1 260 ? 20.609 -28.375 -29.859 1 98.25 260 ILE B CA 1
ATOM 8373 C C . ILE B 1 260 ? 21.297 -29.719 -29.656 1 98.25 260 ILE B C 1
ATOM 8375 O O . ILE B 1 260 ? 22.469 -29.781 -29.266 1 98.25 260 ILE B O 1
ATOM 8379 N N . VAL B 1 261 ? 20.578 -30.781 -29.953 1 97.94 261 VAL B N 1
ATOM 8380 C CA . VAL B 1 261 ? 21.156 -32.125 -29.812 1 97.94 261 VAL B CA 1
ATOM 8381 C C . VAL B 1 261 ? 22.312 -32.281 -30.781 1 97.94 261 VAL B C 1
ATOM 8383 O O . VAL B 1 261 ? 22.203 -31.953 -31.953 1 97.94 261 VAL B O 1
ATOM 8386 N N . CYS B 1 262 ? 23.422 -32.75 -30.234 1 97.31 262 CYS B N 1
ATOM 8387 C CA . CYS B 1 262 ? 24.609 -33 -31.062 1 97.31 262 CYS B CA 1
ATOM 8388 C C . CYS B 1 262 ? 25.562 -33.969 -30.359 1 97.31 262 CYS B C 1
ATOM 8390 O O . CYS B 1 262 ? 25.297 -34.406 -29.234 1 97.31 262 CYS B O 1
ATOM 8392 N N . LYS B 1 263 ? 26.547 -34.344 -31.109 1 96.5 263 LYS B N 1
ATOM 8393 C CA . LYS B 1 263 ? 27.656 -35.125 -30.516 1 96.5 263 LYS B CA 1
ATOM 8394 C C . LYS B 1 263 ? 28.797 -34.188 -30.109 1 96.5 263 LYS B C 1
ATOM 8396 O O . LYS B 1 263 ? 29.094 -33.219 -30.812 1 96.5 263 LYS B O 1
ATOM 8401 N N . GLY B 1 264 ? 29.344 -34.438 -28.953 1 95 264 GLY B N 1
ATOM 8402 C CA . GLY B 1 264 ? 30.469 -33.656 -28.453 1 95 264 GLY B CA 1
ATOM 8403 C C . GLY B 1 264 ? 31.406 -34.438 -27.547 1 95 264 GLY B C 1
ATOM 8404 O O . GLY B 1 264 ? 31.125 -35.594 -27.219 1 95 264 GLY B O 1
ATOM 8405 N N . LEU B 1 265 ? 32.531 -33.781 -27.234 1 93.75 265 LEU B N 1
ATOM 8406 C CA . LEU B 1 265 ? 33.531 -34.438 -26.406 1 93.75 265 LEU B CA 1
ATOM 8407 C C . LEU B 1 265 ? 33.25 -34.188 -24.922 1 93.75 265 LEU B C 1
ATOM 8409 O O . LEU B 1 265 ? 33.031 -33.031 -24.5 1 93.75 265 LEU B O 1
ATOM 8413 N N . HIS B 1 266 ? 33.156 -35.156 -24.141 1 92.62 266 HIS B N 1
ATOM 8414 C CA . HIS B 1 266 ? 33.031 -35.125 -22.688 1 92.62 266 HIS B CA 1
ATOM 8415 C C . HIS B 1 266 ? 33.938 -36.156 -22.016 1 92.62 266 HIS B C 1
ATOM 8417 O O . HIS B 1 266 ? 33.812 -37.344 -22.266 1 92.62 266 HIS B O 1
ATOM 8423 N N . GLU B 1 267 ? 34.844 -35.594 -21.156 1 90.88 267 GLU B N 1
ATOM 8424 C CA . GLU B 1 267 ? 35.812 -36.469 -20.469 1 90.88 267 GLU B CA 1
ATOM 8425 C C . GLU B 1 267 ? 36.562 -37.344 -21.453 1 90.88 267 GLU B C 1
ATOM 8427 O O . GLU B 1 267 ? 36.719 -38.531 -21.219 1 90.88 267 GLU B O 1
ATOM 8432 N N . GLY B 1 268 ? 36.812 -36.875 -22.609 1 90.94 268 GLY B N 1
ATOM 8433 C CA . GLY B 1 268 ? 37.656 -37.531 -23.594 1 90.94 268 GLY B CA 1
ATOM 8434 C C . GLY B 1 268 ? 36.875 -38.438 -24.531 1 90.94 268 GLY B C 1
ATOM 8435 O O . GLY B 1 268 ? 37.469 -39.031 -25.438 1 90.94 268 GLY B O 1
ATOM 8436 N N . GLU B 1 269 ? 35.594 -38.594 -24.375 1 94.62 269 GLU B N 1
ATOM 8437 C CA . GLU B 1 269 ? 34.781 -39.438 -25.219 1 94.62 269 GLU B CA 1
ATOM 8438 C C . GLU B 1 269 ? 33.719 -38.656 -25.969 1 94.62 269 GLU B C 1
ATOM 8440 O O . GLU B 1 269 ? 33.219 -37.656 -25.469 1 94.62 269 GLU B O 1
ATOM 8445 N N . GLN B 1 270 ? 33.406 -39.156 -27.094 1 95.62 270 GLN B N 1
ATOM 8446 C CA . GLN B 1 270 ? 32.312 -38.562 -27.859 1 95.62 270 GLN B CA 1
ATOM 8447 C C . GLN B 1 270 ? 30.969 -39.094 -27.406 1 95.62 270 GLN B C 1
ATOM 8449 O O . GLN B 1 270 ? 30.719 -40.312 -27.453 1 95.62 270 GLN B O 1
ATOM 8454 N N . VAL B 1 271 ? 30.188 -38.219 -26.938 1 96 271 VAL B N 1
ATOM 8455 C CA . VAL B 1 271 ? 28.891 -38.625 -26.438 1 96 271 VAL B CA 1
ATOM 8456 C C . VAL B 1 271 ? 27.812 -37.719 -26.984 1 96 271 VAL B C 1
ATOM 8458 O O . VAL B 1 271 ? 28.109 -36.656 -27.531 1 96 271 VAL B O 1
ATOM 8461 N N . LEU B 1 272 ? 26.562 -38.188 -26.859 1 96.31 272 LEU B N 1
ATOM 8462 C CA . LEU B 1 272 ? 25.422 -37.312 -27.203 1 96.31 272 LEU B CA 1
ATOM 8463 C C . LEU B 1 272 ? 25.172 -36.281 -26.109 1 96.31 272 LEU B C 1
ATOM 8465 O O . LEU B 1 272 ? 25.328 -36.594 -24.922 1 96.31 272 LEU B O 1
ATOM 8469 N N . GLY B 1 273 ? 24.781 -35.156 -26.531 1 97.69 273 GLY B N 1
ATOM 8470 C CA . GLY B 1 273 ? 24.453 -34.062 -25.625 1 97.69 273 GLY B CA 1
ATOM 8471 C C . GLY B 1 273 ? 23.781 -32.906 -26.297 1 97.69 273 GLY B C 1
ATOM 8472 O O . GLY B 1 273 ? 23.062 -33.062 -27.297 1 97.69 273 GLY B O 1
ATOM 8473 N N . PHE B 1 274 ? 23.859 -31.797 -25.641 1 98.44 274 PHE B N 1
ATOM 8474 C CA . PHE B 1 274 ? 23.281 -30.562 -26.156 1 98.44 274 PHE B CA 1
ATOM 8475 C C . PHE B 1 274 ? 24.344 -29.469 -26.234 1 98.44 274 PHE B C 1
ATOM 8477 O O . PHE B 1 274 ? 25.203 -29.359 -25.359 1 98.44 274 PHE B O 1
ATOM 8484 N N . LYS B 1 275 ? 24.344 -28.734 -27.281 1 98.31 275 LYS B N 1
ATOM 8485 C CA . LYS B 1 275 ? 24.969 -27.422 -27.297 1 98.31 275 LYS B CA 1
ATOM 8486 C C . LYS B 1 275 ? 23.969 -26.344 -26.891 1 98.31 275 LYS B C 1
ATOM 8488 O O . LYS B 1 275 ? 23.078 -25.969 -27.672 1 98.31 275 LYS B O 1
ATOM 8493 N N . VAL B 1 276 ? 24.188 -25.797 -25.688 1 98.5 276 VAL B N 1
ATOM 8494 C CA . VAL B 1 276 ? 23.141 -24.984 -25.062 1 98.5 276 VAL B CA 1
ATOM 8495 C C . VAL B 1 276 ? 23.578 -23.516 -25.047 1 98.5 276 VAL B C 1
ATOM 8497 O O . VAL B 1 276 ? 24.734 -23.203 -24.734 1 98.5 276 VAL B O 1
ATOM 8500 N N . THR B 1 277 ? 22.75 -22.609 -25.484 1 98 277 THR B N 1
ATOM 8501 C CA . THR B 1 277 ? 22.875 -21.172 -25.375 1 98 277 THR B CA 1
ATOM 8502 C C . THR B 1 277 ? 21.75 -20.578 -24.531 1 98 277 THR B C 1
ATOM 8504 O O . THR B 1 277 ? 20.562 -20.859 -24.781 1 98 277 THR B O 1
ATOM 8507 N N . TRP B 1 278 ? 22.125 -19.828 -23.438 1 97.94 278 TRP B N 1
ATOM 8508 C CA . TRP B 1 278 ? 21.078 -19.266 -22.562 1 97.94 278 TRP B CA 1
ATOM 8509 C C . TRP B 1 278 ? 21.484 -17.891 -22.062 1 97.94 278 TRP B C 1
ATOM 8511 O O . TRP B 1 278 ? 22.656 -17.516 -22.125 1 97.94 278 TRP B O 1
ATOM 8521 N N . ASP B 1 279 ? 20.547 -17.047 -21.75 1 97.5 279 ASP B N 1
ATOM 8522 C CA . ASP B 1 279 ? 20.625 -15.766 -21.062 1 97.5 279 ASP B CA 1
ATOM 8523 C C . ASP B 1 279 ? 19.531 -15.641 -20 1 97.5 279 ASP B C 1
ATOM 8525 O O . ASP B 1 279 ? 18.375 -15.367 -20.328 1 97.5 279 ASP B O 1
ATOM 8529 N N . LYS B 1 280 ? 19.953 -15.898 -18.75 1 98 280 LYS B N 1
ATOM 8530 C CA . LYS B 1 280 ? 18.984 -15.914 -17.641 1 98 280 LYS B CA 1
ATOM 8531 C C . LYS B 1 280 ? 19.266 -14.773 -16.672 1 98 280 LYS B C 1
ATOM 8533 O O . LYS B 1 280 ? 20.391 -14.266 -16.594 1 98 280 LYS B O 1
ATOM 8538 N N . ARG B 1 281 ? 18.203 -14.359 -15.953 1 97.81 281 ARG B N 1
ATOM 8539 C CA . ARG B 1 281 ? 18.328 -13.297 -14.969 1 97.81 281 ARG B CA 1
ATOM 8540 C C . ARG B 1 281 ? 17.469 -13.578 -13.742 1 97.81 281 ARG B C 1
ATOM 8542 O O . ARG B 1 281 ? 16.641 -14.484 -13.758 1 97.81 281 ARG B O 1
ATOM 8549 N N . TYR B 1 282 ? 17.75 -12.836 -12.656 1 97.56 282 TYR B N 1
ATOM 8550 C CA . TYR B 1 282 ? 17.031 -12.914 -11.391 1 97.56 282 TYR B CA 1
ATOM 8551 C C . TYR B 1 282 ? 17.25 -14.266 -10.727 1 97.56 282 TYR B C 1
ATOM 8553 O O . TYR B 1 282 ? 16.344 -14.812 -10.094 1 97.56 282 TYR B O 1
ATOM 8561 N N . ILE B 1 283 ? 18.422 -14.828 -10.836 1 97.38 283 ILE B N 1
ATOM 8562 C CA . ILE B 1 283 ? 18.641 -16.172 -10.312 1 97.38 283 ILE B CA 1
ATOM 8563 C C . ILE B 1 283 ? 19.172 -16.078 -8.875 1 97.38 283 ILE B C 1
ATOM 8565 O O . ILE B 1 283 ? 20.328 -15.719 -8.648 1 97.38 283 ILE B O 1
ATOM 8569 N N . THR B 1 284 ? 18.328 -16.422 -7.945 1 96.69 284 THR B N 1
ATOM 8570 C CA . THR B 1 284 ? 18.719 -16.422 -6.539 1 96.69 284 THR B CA 1
ATOM 8571 C C . THR B 1 284 ? 19.797 -17.469 -6.281 1 96.69 284 THR B C 1
ATOM 8573 O O . THR B 1 284 ? 19.672 -18.609 -6.727 1 96.69 284 THR B O 1
ATOM 8576 N N . LEU B 1 285 ? 20.844 -17.094 -5.613 1 97.38 285 LEU B N 1
ATOM 8577 C CA . LEU B 1 285 ? 22.047 -17.859 -5.281 1 97.38 285 LEU B CA 1
ATOM 8578 C C . LEU B 1 285 ? 22.906 -18.078 -6.52 1 97.38 285 LEU B C 1
ATOM 8580 O O . LEU B 1 285 ? 23.984 -18.656 -6.43 1 97.38 285 LEU B O 1
ATOM 8584 N N . GLY B 1 286 ? 22.531 -17.562 -7.676 1 97.69 286 GLY B N 1
ATOM 8585 C CA . GLY B 1 286 ? 23.25 -17.719 -8.93 1 97.69 286 GLY B CA 1
ATOM 8586 C C . GLY B 1 286 ? 24.703 -17.297 -8.844 1 97.69 286 GLY B C 1
ATOM 8587 O O . GLY B 1 286 ? 25.594 -18.016 -9.281 1 97.69 286 GLY B O 1
ATOM 8588 N N . PRO B 1 287 ? 25 -16.172 -8.242 1 98.12 287 PRO B N 1
ATOM 8589 C CA . PRO B 1 287 ? 26.359 -15.656 -8.219 1 98.12 287 PRO B CA 1
ATOM 8590 C C . PRO B 1 287 ? 27.344 -16.562 -7.477 1 98.12 287 PRO B C 1
ATOM 8592 O O . PRO B 1 287 ? 28.547 -16.547 -7.742 1 98.12 287 PRO B O 1
ATOM 8595 N N . ILE B 1 288 ? 26.797 -17.422 -6.57 1 97.25 288 ILE B N 1
ATOM 8596 C CA . ILE B 1 288 ? 27.719 -18.219 -5.777 1 97.25 288 ILE B CA 1
ATOM 8597 C C . ILE B 1 288 ? 27.438 -19.703 -5.984 1 97.25 288 ILE B C 1
ATOM 8599 O O . ILE B 1 288 ? 28.031 -20.562 -5.328 1 97.25 288 ILE B O 1
ATOM 8603 N N . ALA B 1 289 ? 26.5 -20.031 -6.812 1 97.56 289 ALA B N 1
ATOM 8604 C CA . ALA B 1 289 ? 26.094 -21.422 -7.016 1 97.56 289 ALA B CA 1
ATOM 8605 C C . ALA B 1 289 ? 27.234 -22.25 -7.586 1 97.56 289 ALA B C 1
ATOM 8607 O O . ALA B 1 289 ? 28 -21.766 -8.422 1 97.56 289 ALA B O 1
ATOM 8608 N N . THR B 1 290 ? 27.328 -23.484 -7.168 1 97.62 290 THR B N 1
ATOM 8609 C CA . THR B 1 290 ? 28.312 -24.422 -7.719 1 97.62 290 THR B CA 1
ATOM 8610 C C . THR B 1 290 ? 27.641 -25.375 -8.719 1 97.62 290 THR B C 1
ATOM 8612 O O . THR B 1 290 ? 28.328 -26.016 -9.516 1 97.62 290 THR B O 1
ATOM 8615 N N . VAL B 1 291 ? 26.391 -25.5 -8.641 1 97.25 291 VAL B N 1
ATOM 8616 C CA . VAL B 1 291 ? 25.625 -26.281 -9.602 1 97.25 291 VAL B CA 1
ATOM 8617 C C . VAL B 1 291 ? 24.422 -25.484 -10.086 1 97.25 291 VAL B C 1
ATOM 8619 O O . VAL B 1 291 ? 23.656 -24.953 -9.273 1 97.25 291 VAL B O 1
ATOM 8622 N N . LEU B 1 292 ? 24.234 -25.453 -11.359 1 97.81 292 LEU B N 1
ATOM 8623 C CA . LEU B 1 292 ? 23.203 -24.656 -12.023 1 97.81 292 LEU B CA 1
ATOM 8624 C C . LEU B 1 292 ? 22.109 -25.562 -12.594 1 97.81 292 LEU B C 1
ATOM 8626 O O . LEU B 1 292 ? 22.375 -26.375 -13.477 1 97.81 292 LEU B O 1
ATOM 8630 N N . GLY B 1 293 ? 20.906 -25.469 -11.961 1 97 293 GLY B N 1
ATOM 8631 C CA . GLY B 1 293 ? 19.75 -25.969 -12.695 1 97 293 GLY B CA 1
ATOM 8632 C C . GLY B 1 293 ? 19.312 -25.031 -13.812 1 97 293 GLY B C 1
ATOM 8633 O O . GLY B 1 293 ? 19.172 -23.828 -13.602 1 97 293 GLY B O 1
ATOM 8634 N N . LEU B 1 294 ? 19.125 -25.594 -15.008 1 98.06 294 LEU B N 1
ATOM 8635 C CA . LEU B 1 294 ? 18.828 -24.75 -16.156 1 98.06 294 LEU B CA 1
ATOM 8636 C C . LEU B 1 294 ? 17.656 -25.328 -16.953 1 98.06 294 LEU B C 1
ATOM 8638 O O . LEU B 1 294 ? 17.625 -26.516 -17.266 1 98.06 294 LEU B O 1
ATOM 8642 N N . ALA B 1 295 ? 16.703 -24.5 -17.25 1 97.25 295 ALA B N 1
ATOM 8643 C CA . ALA B 1 295 ? 15.625 -24.859 -18.172 1 97.25 295 ALA B CA 1
ATOM 8644 C C . ALA B 1 295 ? 15.891 -24.281 -19.562 1 97.25 295 ALA B C 1
ATOM 8646 O O . ALA B 1 295 ? 16.281 -23.109 -19.703 1 97.25 295 ALA B O 1
ATOM 8647 N N . PHE B 1 296 ? 15.789 -25.047 -20.562 1 97.62 296 PHE B N 1
ATOM 8648 C CA . PHE B 1 296 ? 15.977 -24.625 -21.938 1 97.62 296 PHE B CA 1
ATOM 8649 C C . PHE B 1 296 ? 15.086 -25.438 -22.891 1 97.62 296 PHE B C 1
ATOM 8651 O O . PHE B 1 296 ? 14.562 -26.484 -22.5 1 97.62 296 PHE B O 1
ATOM 8658 N N . ARG B 1 297 ? 14.891 -24.953 -24.031 1 96.25 297 ARG B N 1
ATOM 8659 C CA . ARG B 1 297 ? 14.156 -25.688 -25.078 1 96.25 297 ARG B CA 1
ATOM 8660 C C . ARG B 1 297 ? 15.086 -26.609 -25.859 1 96.25 297 ARG B C 1
ATOM 8662 O O . ARG B 1 297 ? 16.031 -26.156 -26.484 1 96.25 297 ARG B O 1
ATOM 8669 N N . ALA B 1 298 ? 14.742 -27.828 -25.859 1 97.38 298 ALA B N 1
ATOM 8670 C CA . ALA B 1 298 ? 15.539 -28.828 -26.578 1 97.38 298 ALA B CA 1
ATOM 8671 C C . ALA B 1 298 ? 15.078 -28.953 -28.031 1 97.38 298 ALA B C 1
ATOM 8673 O O . ALA B 1 298 ? 13.883 -29.078 -28.297 1 97.38 298 ALA B O 1
ATOM 8674 N N . GLU B 1 299 ? 16.078 -28.828 -28.906 1 97.06 299 GLU B N 1
ATOM 8675 C CA . GLU B 1 299 ? 15.836 -29 -30.344 1 97.06 299 GLU B CA 1
ATOM 8676 C C . GLU B 1 299 ? 16.703 -30.109 -30.922 1 97.06 299 GLU B C 1
ATOM 8678 O O . GLU B 1 299 ? 17.859 -30.266 -30.562 1 97.06 299 GLU B O 1
ATOM 8683 N N . ASP B 1 300 ? 16.125 -30.922 -31.734 1 97.38 300 ASP B N 1
ATOM 8684 C CA . ASP B 1 300 ? 16.828 -32 -32.406 1 97.38 300 ASP B CA 1
ATOM 8685 C C . ASP B 1 300 ? 16.609 -31.953 -33.906 1 97.38 300 ASP B C 1
ATOM 8687 O O . ASP B 1 300 ? 15.922 -32.812 -34.469 1 97.38 300 ASP B O 1
ATOM 8691 N N . PRO B 1 301 ? 17.281 -31.094 -34.531 1 95.12 301 PRO B N 1
ATOM 8692 C CA . PRO B 1 301 ? 17.078 -30.938 -35.969 1 95.12 301 PRO B CA 1
ATOM 8693 C C . PRO B 1 301 ? 17.484 -32.188 -36.75 1 95.12 301 PRO B C 1
ATOM 8695 O O . PRO B 1 301 ? 16.922 -32.438 -37.844 1 95.12 301 PRO B O 1
ATOM 8698 N N . ASP B 1 302 ? 18.391 -33.062 -36.281 1 95.5 302 ASP B N 1
ATOM 8699 C CA . ASP B 1 302 ? 18.922 -34.188 -37 1 95.5 302 ASP B CA 1
ATOM 8700 C C . ASP B 1 302 ? 18.297 -35.5 -36.562 1 95.5 302 ASP B C 1
ATOM 8702 O O . ASP B 1 302 ? 18.641 -36.562 -37.062 1 95.5 302 ASP B O 1
ATOM 8706 N N . GLY B 1 303 ? 17.469 -35.469 -35.562 1 95.62 303 GLY B N 1
ATOM 8707 C CA . GLY B 1 303 ? 16.75 -36.625 -35.094 1 95.62 303 GLY B CA 1
ATOM 8708 C C . GLY B 1 303 ? 17.672 -37.625 -34.406 1 95.62 303 GLY B C 1
ATOM 8709 O O . GLY B 1 303 ? 17.469 -38.844 -34.531 1 95.62 303 GLY B O 1
ATOM 8710 N N . LEU B 1 304 ? 18.578 -37.188 -33.781 1 95.19 304 LEU B N 1
ATOM 8711 C CA . LEU B 1 304 ? 19.562 -38.031 -33.125 1 95.19 304 LEU B CA 1
ATOM 8712 C C . LEU B 1 304 ? 18.953 -38.75 -31.922 1 95.19 304 LEU B C 1
ATOM 8714 O O . LEU B 1 304 ? 19.438 -39.812 -31.484 1 95.19 304 LEU B O 1
ATOM 8718 N N . LEU B 1 305 ? 17.891 -38.25 -31.344 1 94.25 305 LEU B N 1
ATOM 8719 C CA . LEU B 1 305 ? 17.234 -38.844 -30.188 1 94.25 305 LEU B CA 1
ATOM 8720 C C . LEU B 1 305 ? 15.906 -39.5 -30.594 1 94.25 305 LEU B C 1
ATOM 8722 O O . LEU B 1 305 ? 15.125 -39.906 -29.75 1 94.25 305 LEU B O 1
ATOM 8726 N N . GLY B 1 306 ? 15.656 -39.5 -31.875 1 87.62 306 GLY B N 1
ATOM 8727 C CA . GLY B 1 306 ? 14.422 -40.062 -32.406 1 87.62 306 GLY B CA 1
ATOM 8728 C C . GLY B 1 306 ? 13.82 -39.188 -33.5 1 87.62 306 GLY B C 1
ATOM 8729 O O . GLY B 1 306 ? 14.406 -39.062 -34.594 1 87.62 306 GLY B O 1
ATOM 8730 N N . ALA B 1 307 ? 12.734 -38.406 -33.094 1 85.06 307 ALA B N 1
ATOM 8731 C CA . ALA B 1 307 ? 12.055 -37.594 -34.062 1 85.06 307 ALA B CA 1
ATOM 8732 C C . ALA B 1 307 ? 12.703 -36.219 -34.156 1 85.06 307 ALA B C 1
ATOM 8734 O O . ALA B 1 307 ? 13.086 -35.625 -33.156 1 85.06 307 ALA B O 1
ATOM 8735 N N . ALA B 1 308 ? 12.797 -35.781 -35.406 1 91 308 ALA B N 1
ATOM 8736 C CA . ALA B 1 308 ? 13.367 -34.469 -35.625 1 91 308 ALA B CA 1
ATOM 8737 C C . ALA B 1 308 ? 12.414 -33.375 -35.188 1 91 308 ALA B C 1
ATOM 8739 O O . ALA B 1 308 ? 11.195 -33.5 -35.281 1 91 308 ALA B O 1
ATOM 8740 N N . GLY B 1 309 ? 12.984 -32.312 -34.625 1 92.19 309 GLY B N 1
ATOM 8741 C CA . GLY B 1 309 ? 12.172 -31.156 -34.25 1 92.19 309 GLY B CA 1
ATOM 8742 C C . GLY B 1 309 ? 12.336 -30.766 -32.781 1 92.19 309 GLY B C 1
ATOM 8743 O O . GLY B 1 309 ? 13.375 -31.031 -32.188 1 92.19 309 GLY B O 1
ATOM 8744 N N . SER B 1 310 ? 11.375 -30 -32.344 1 92.69 310 SER B N 1
ATOM 8745 C CA . SER B 1 310 ? 11.406 -29.5 -30.969 1 92.69 310 SER B CA 1
ATOM 8746 C C . SER B 1 310 ? 10.969 -30.594 -29.984 1 92.69 310 SER B C 1
ATOM 8748 O O . SER B 1 310 ? 9.945 -31.234 -30.188 1 92.69 310 SER B O 1
ATOM 8750 N N . LEU B 1 311 ? 11.703 -30.797 -29 1 94.44 311 LEU B N 1
ATOM 8751 C CA . LEU B 1 311 ? 11.438 -31.859 -28.047 1 94.44 311 LEU B CA 1
ATOM 8752 C C . LEU B 1 311 ? 10.734 -31.328 -26.812 1 94.44 311 LEU B C 1
ATOM 8754 O O . LEU B 1 311 ? 10.18 -32.094 -26.016 1 94.44 311 LEU B O 1
ATOM 8758 N N . GLY B 1 312 ? 10.766 -30.016 -26.609 1 92.81 312 GLY B N 1
ATOM 8759 C CA . GLY B 1 312 ? 10.133 -29.406 -25.453 1 92.81 312 GLY B CA 1
ATOM 8760 C C . GLY B 1 312 ? 11.125 -28.875 -24.438 1 92.81 312 GLY B C 1
ATOM 8761 O O . GLY B 1 312 ? 12.336 -29.031 -24.609 1 92.81 312 GLY B O 1
ATOM 8762 N N . ILE B 1 313 ? 10.602 -28.312 -23.375 1 95.31 313 ILE B N 1
ATOM 8763 C CA . ILE B 1 313 ? 11.445 -27.734 -22.328 1 95.31 313 ILE B CA 1
ATOM 8764 C C . ILE B 1 313 ? 12.133 -28.859 -21.547 1 95.31 313 ILE B C 1
ATOM 8766 O O . ILE B 1 313 ? 11.5 -29.859 -21.188 1 95.31 313 ILE B O 1
ATOM 8770 N N . THR B 1 314 ? 13.352 -28.734 -21.344 1 97 314 THR B N 1
ATOM 8771 C CA . THR B 1 314 ? 14.211 -29.703 -20.672 1 97 314 THR B CA 1
ATOM 8772 C C . THR B 1 314 ? 14.984 -29.047 -19.531 1 97 314 THR B C 1
ATOM 8774 O O . THR B 1 314 ? 15.367 -27.875 -19.625 1 97 314 THR B O 1
ATOM 8777 N N . CYS B 1 315 ? 15.164 -29.797 -18.422 1 97.25 315 CYS B N 1
ATOM 8778 C CA . CYS B 1 315 ? 15.93 -29.297 -17.281 1 97.25 315 CYS B CA 1
ATOM 8779 C C . CYS B 1 315 ? 17.219 -30.109 -17.109 1 97.25 315 CYS B C 1
ATOM 8781 O O . CYS B 1 315 ? 17.203 -31.328 -17.188 1 97.25 315 CYS B O 1
ATOM 8783 N N . ALA B 1 316 ? 18.312 -29.391 -16.906 1 98.25 316 ALA B N 1
ATOM 8784 C CA . ALA B 1 316 ? 19.609 -30.047 -16.688 1 98.25 316 ALA B CA 1
ATOM 8785 C C . ALA B 1 316 ? 20.328 -29.438 -15.484 1 98.25 316 ALA B C 1
ATOM 8787 O O . ALA B 1 316 ? 19.984 -28.344 -15.031 1 98.25 316 ALA B O 1
ATOM 8788 N N . LEU B 1 317 ? 21.234 -30.188 -14.883 1 98 317 LEU B N 1
ATOM 8789 C CA . LEU B 1 317 ? 22.156 -29.719 -13.852 1 98 317 LEU B CA 1
ATOM 8790 C C . LEU B 1 317 ? 23.562 -29.547 -14.422 1 98 317 LEU B C 1
ATOM 8792 O O . LEU B 1 317 ? 24.172 -30.516 -14.891 1 98 317 LEU B O 1
ATOM 8796 N N . ILE B 1 318 ? 24.094 -28.375 -14.344 1 98.19 318 ILE B N 1
ATOM 8797 C CA . ILE B 1 318 ? 25.375 -28.031 -14.953 1 98.19 318 ILE B CA 1
ATOM 8798 C C . ILE B 1 318 ? 26.328 -27.5 -13.883 1 98.19 318 ILE B C 1
ATOM 8800 O O . ILE B 1 318 ? 26.031 -26.5 -13.227 1 98.19 318 ILE B O 1
ATOM 8804 N N . PRO B 1 319 ? 27.469 -28.156 -13.664 1 97.94 319 PRO B N 1
ATOM 8805 C CA . PRO B 1 319 ? 28.453 -27.516 -12.789 1 97.94 319 PRO B CA 1
ATOM 8806 C C . PRO B 1 319 ? 28.844 -26.125 -13.258 1 97.94 319 PRO B C 1
ATOM 8808 O O . PRO B 1 319 ? 29.156 -25.922 -14.43 1 97.94 319 PRO B O 1
ATOM 8811 N N . THR B 1 320 ? 28.891 -25.203 -12.367 1 98.12 320 THR B N 1
ATOM 8812 C CA . THR B 1 320 ? 29.078 -23.812 -12.766 1 98.12 320 THR B CA 1
ATOM 8813 C C . THR B 1 320 ? 30.531 -23.562 -13.18 1 98.12 320 THR B C 1
ATOM 8815 O O . THR B 1 320 ? 30.828 -22.578 -13.852 1 98.12 320 THR B O 1
ATOM 8818 N N . ALA B 1 321 ? 31.406 -24.422 -12.797 1 97.31 321 ALA B N 1
ATOM 8819 C CA . ALA B 1 321 ? 32.812 -24.312 -13.203 1 97.31 321 ALA B CA 1
ATOM 8820 C C . ALA B 1 321 ? 33.031 -24.797 -14.633 1 97.31 321 ALA B C 1
ATOM 8822 O O . ALA B 1 321 ? 34.094 -24.609 -15.219 1 97.31 321 ALA B O 1
ATOM 8823 N N . HIS B 1 322 ? 32 -25.438 -15.172 1 97.25 322 HIS B N 1
ATOM 8824 C CA . HIS B 1 322 ? 32.094 -25.922 -16.547 1 97.25 322 HIS B CA 1
ATOM 8825 C C . HIS B 1 322 ? 32.438 -24.797 -17.516 1 97.25 322 HIS B C 1
ATOM 8827 O O . HIS B 1 322 ? 31.906 -23.703 -17.406 1 97.25 322 HIS B O 1
ATOM 8833 N N . PRO B 1 323 ? 33.312 -25.047 -18.484 1 96.25 323 PRO B N 1
ATOM 8834 C CA . PRO B 1 323 ? 33.719 -24.016 -19.438 1 96.25 323 PRO B CA 1
ATOM 8835 C C . PRO B 1 323 ? 32.531 -23.422 -20.203 1 96.25 323 PRO B C 1
ATOM 8837 O O . PRO B 1 323 ? 31.688 -24.156 -20.688 1 96.25 323 PRO B O 1
ATOM 8840 N N . GLY B 1 324 ? 32.562 -22.141 -20.25 1 97.62 324 GLY B N 1
ATOM 8841 C CA . GLY B 1 324 ? 31.531 -21.438 -21 1 97.62 324 GLY B CA 1
ATOM 8842 C C . GLY B 1 324 ? 30.406 -20.922 -20.125 1 97.62 324 GLY B C 1
ATOM 8843 O O . GLY B 1 324 ? 29.609 -20.078 -20.562 1 97.62 324 GLY B O 1
ATOM 8844 N N . VAL B 1 325 ? 30.281 -21.469 -18.938 1 98.56 325 VAL B N 1
ATOM 8845 C CA . VAL B 1 325 ? 29.25 -21 -18 1 98.56 325 VAL B CA 1
ATOM 8846 C C . VAL B 1 325 ? 29.688 -19.688 -17.359 1 98.56 325 VAL B C 1
ATOM 8848 O O . VAL B 1 325 ? 30.781 -19.594 -16.781 1 98.56 325 VAL B O 1
ATOM 8851 N N . ASN B 1 326 ? 28.891 -18.641 -17.5 1 98.25 326 ASN B N 1
ATOM 8852 C CA . ASN B 1 326 ? 29.172 -17.344 -16.906 1 98.25 326 ASN B CA 1
ATOM 8853 C C . ASN B 1 326 ? 28.234 -17.062 -15.727 1 98.25 326 ASN B C 1
ATOM 8855 O O . ASN B 1 326 ? 27 -17.047 -15.898 1 98.25 326 ASN B O 1
ATOM 8859 N N . SER B 1 327 ? 28.766 -16.891 -14.57 1 97 327 SER B N 1
ATOM 8860 C CA . SER B 1 327 ? 28.031 -16.531 -13.352 1 97 327 SER B CA 1
ATOM 8861 C C . SER B 1 327 ? 28.891 -15.68 -12.43 1 97 327 SER B C 1
ATOM 8863 O O . SER B 1 327 ? 30.016 -15.312 -12.781 1 97 327 SER B O 1
ATOM 8865 N N . GLY B 1 328 ? 28.359 -15.148 -11.375 1 97 328 GLY B N 1
ATOM 8866 C CA . GLY B 1 328 ? 29.156 -14.438 -10.391 1 97 328 GLY B CA 1
ATOM 8867 C C . GLY B 1 328 ? 28.719 -13.008 -10.18 1 97 328 GLY B C 1
ATOM 8868 O O . GLY B 1 328 ? 28.969 -12.422 -9.117 1 97 328 GLY B O 1
ATOM 8869 N N . ARG B 1 329 ? 28.109 -12.422 -11.148 1 97.62 329 ARG B N 1
ATOM 8870 C CA . ARG B 1 329 ? 27.656 -11.047 -11 1 97.62 329 ARG B CA 1
ATOM 8871 C C . ARG B 1 329 ? 26.312 -10.984 -10.273 1 97.62 329 ARG B C 1
ATOM 8873 O O . ARG B 1 329 ? 25.609 -11.984 -10.188 1 97.62 329 ARG B O 1
ATOM 8880 N N . ARG B 1 330 ? 26 -9.734 -9.797 1 97.69 330 ARG B N 1
ATOM 8881 C CA . ARG B 1 330 ? 24.875 -9.633 -8.883 1 97.69 330 ARG B CA 1
ATOM 8882 C C . ARG B 1 330 ? 23.844 -8.617 -9.383 1 97.69 330 ARG B C 1
ATOM 8884 O O . ARG B 1 330 ? 24.219 -7.543 -9.867 1 97.69 330 ARG B O 1
ATOM 8891 N N . HIS B 1 331 ? 22.531 -9 -9.383 1 98.06 331 HIS B N 1
ATOM 8892 C CA . HIS B 1 331 ? 21.469 -7.992 -9.336 1 98.06 331 HIS B CA 1
ATOM 8893 C C . HIS B 1 331 ? 21.312 -7.422 -7.934 1 98.06 331 HIS B C 1
ATOM 8895 O O . HIS B 1 331 ? 21.875 -7.965 -6.973 1 98.06 331 HIS B O 1
ATOM 8901 N N . TRP B 1 332 ? 20.625 -6.336 -7.762 1 97.31 332 TRP B N 1
ATOM 8902 C CA . TRP B 1 332 ? 20.438 -5.695 -6.465 1 97.31 332 TRP B CA 1
ATOM 8903 C C . TRP B 1 332 ? 18.953 -5.465 -6.18 1 97.31 332 TRP B C 1
ATOM 8905 O O . TRP B 1 332 ? 18.453 -4.344 -6.305 1 97.31 332 TRP B O 1
ATOM 8915 N N . PRO B 1 333 ? 18.219 -6.445 -5.695 1 97 333 PRO B N 1
ATOM 8916 C CA . PRO B 1 333 ? 16.797 -6.297 -5.422 1 97 333 PRO B CA 1
ATOM 8917 C C . PRO B 1 333 ? 16.5 -5.434 -4.195 1 97 333 PRO B C 1
ATOM 8919 O O . PRO B 1 333 ? 16.453 -5.945 -3.072 1 97 333 PRO B O 1
ATOM 8922 N N . LEU B 1 334 ? 16.203 -4.176 -4.316 1 95.5 334 LEU B N 1
ATOM 8923 C CA . LEU B 1 334 ? 15.711 -3.207 -3.34 1 95.5 334 LEU B CA 1
ATOM 8924 C C . LEU B 1 334 ? 16.562 -3.238 -2.074 1 95.5 334 LEU B C 1
ATOM 8926 O O . LEU B 1 334 ? 16.031 -3.314 -0.965 1 95.5 334 LEU B O 1
ATOM 8930 N N . ASN B 1 335 ? 17.781 -3.293 -2.096 1 88.38 335 ASN B N 1
ATOM 8931 C CA . ASN B 1 335 ? 18.766 -3.248 -1.033 1 88.38 335 ASN B CA 1
ATOM 8932 C C . ASN B 1 335 ? 18.781 -4.539 -0.222 1 88.38 335 ASN B C 1
ATOM 8934 O O . ASN B 1 335 ? 19.391 -4.602 0.847 1 88.38 335 ASN B O 1
ATOM 8938 N N . ALA B 1 336 ? 18.016 -5.422 -0.789 1 93.38 336 ALA B N 1
ATOM 8939 C CA . ALA B 1 336 ? 18.266 -6.754 -0.248 1 93.38 336 ALA B CA 1
ATOM 8940 C C . ALA B 1 336 ? 19.578 -7.312 -0.769 1 93.38 336 ALA B C 1
ATOM 8942 O O . ALA B 1 336 ? 20.016 -6.977 -1.874 1 93.38 336 ALA B O 1
ATOM 8943 N N . VAL B 1 337 ? 20.328 -8.102 0.077 1 96.31 337 VAL B N 1
ATOM 8944 C CA . VAL B 1 337 ? 21.719 -8.414 -0.292 1 96.31 337 VAL B CA 1
ATOM 8945 C C . VAL B 1 337 ? 21.891 -9.922 -0.411 1 96.31 337 VAL B C 1
ATOM 8947 O O . VAL B 1 337 ? 23.016 -10.43 -0.378 1 96.31 337 VAL B O 1
ATOM 8950 N N . PHE B 1 338 ? 20.656 -10.617 -0.473 1 97.44 338 PHE B N 1
ATOM 8951 C CA . PHE B 1 338 ? 20.812 -12.031 -0.79 1 97.44 338 PHE B CA 1
ATOM 8952 C C . PHE B 1 338 ? 21.406 -12.211 -2.184 1 97.44 338 PHE B C 1
ATOM 8954 O O . PHE B 1 338 ? 21.234 -11.352 -3.051 1 97.44 338 PHE B O 1
ATOM 8961 N N . GLN B 1 339 ? 22.094 -13.273 -2.393 1 97.75 339 GLN B N 1
ATOM 8962 C CA . GLN B 1 339 ? 22.766 -13.531 -3.664 1 97.75 339 GLN B CA 1
ATOM 8963 C C . GLN B 1 339 ? 21.75 -13.742 -4.785 1 97.75 339 GLN B C 1
ATOM 8965 O O . GLN B 1 339 ? 20.922 -14.664 -4.727 1 97.75 339 GLN B O 1
ATOM 8970 N N . ASN B 1 340 ? 21.75 -12.914 -5.805 1 97.94 340 ASN B N 1
ATOM 8971 C CA . ASN B 1 340 ? 20.891 -12.938 -6.984 1 97.94 340 ASN B CA 1
ATOM 8972 C C . ASN B 1 340 ? 21.594 -12.336 -8.195 1 97.94 340 ASN B C 1
ATOM 8974 O O . ASN B 1 340 ? 22.266 -11.305 -8.086 1 97.94 340 ASN B O 1
ATOM 8978 N N . GLY B 1 341 ? 21.547 -12.984 -9.312 1 98.25 341 GLY B N 1
ATOM 8979 C CA . GLY B 1 341 ? 22.25 -12.43 -10.453 1 98.25 341 GLY B CA 1
ATOM 8980 C C . GLY B 1 341 ? 21.953 -13.172 -11.75 1 98.25 341 GLY B C 1
ATOM 8981 O O . GLY B 1 341 ? 21.141 -14.094 -11.773 1 98.25 341 GLY B O 1
ATOM 8982 N N . PRO B 1 342 ? 22.484 -12.672 -12.797 1 98.31 342 PRO B N 1
ATOM 8983 C CA . PRO B 1 342 ? 22.312 -13.305 -14.109 1 98.31 342 PRO B CA 1
ATOM 8984 C C . PRO B 1 342 ? 23.266 -14.484 -14.32 1 98.31 342 PRO B C 1
ATOM 8986 O O . PRO B 1 342 ? 24.234 -14.641 -13.578 1 98.31 342 PRO B O 1
ATOM 8989 N N . THR B 1 343 ? 22.984 -15.32 -15.242 1 98.69 343 THR B N 1
ATOM 8990 C CA . THR B 1 343 ? 23.875 -16.344 -15.781 1 98.69 343 THR B CA 1
ATOM 8991 C C . THR B 1 343 ? 23.688 -16.469 -17.297 1 98.69 343 THR B C 1
ATOM 8993 O O . THR B 1 343 ? 22.562 -16.359 -17.797 1 98.69 343 THR B O 1
ATOM 8996 N N . THR B 1 344 ? 24.766 -16.625 -18.016 1 98.5 344 THR B N 1
ATOM 8997 C CA . THR B 1 344 ? 24.719 -16.75 -19.469 1 98.5 344 THR B CA 1
ATOM 8998 C C . THR B 1 344 ? 25.656 -17.859 -19.938 1 98.5 344 THR B C 1
ATOM 9000 O O . THR B 1 344 ? 26.547 -18.297 -19.203 1 98.5 344 THR B O 1
ATOM 9003 N N . GLY B 1 345 ? 25.453 -18.344 -21.031 1 98.56 345 GLY B N 1
ATOM 9004 C CA . GLY B 1 345 ? 26.281 -19.281 -21.781 1 98.56 345 GLY B CA 1
ATOM 9005 C C . GLY B 1 345 ? 26 -19.297 -23.266 1 98.56 345 GLY B C 1
ATOM 9006 O O . GLY B 1 345 ? 24.859 -19.062 -23.688 1 98.56 345 GLY B O 1
ATOM 9007 N N . LYS B 1 346 ? 27.047 -19.547 -24.047 1 97.94 346 LYS B N 1
ATOM 9008 C CA . LYS B 1 346 ? 26.906 -19.625 -25.5 1 97.94 346 LYS B CA 1
ATOM 9009 C C . LYS B 1 346 ? 27.531 -20.906 -26.047 1 97.94 346 LYS B C 1
ATOM 9011 O O . LYS B 1 346 ? 28.719 -21.141 -25.891 1 97.94 346 LYS B O 1
ATOM 9016 N N . ASP B 1 347 ? 26.766 -21.703 -26.625 1 97.56 347 ASP B N 1
ATOM 9017 C CA . ASP B 1 347 ? 27.188 -22.953 -27.266 1 97.56 347 ASP B CA 1
ATOM 9018 C C . ASP B 1 347 ? 27.969 -23.828 -26.297 1 97.56 347 ASP B C 1
ATOM 9020 O O . ASP B 1 347 ? 29.062 -24.312 -26.625 1 97.56 347 ASP B O 1
ATOM 9024 N N . VAL B 1 348 ? 27.438 -23.984 -25.141 1 98.19 348 VAL B N 1
ATOM 9025 C CA . VAL B 1 348 ? 28.062 -24.797 -24.109 1 98.19 348 VAL B CA 1
ATOM 9026 C C . VAL B 1 348 ? 27.609 -26.25 -24.281 1 98.19 348 VAL B C 1
ATOM 9028 O O . VAL B 1 348 ? 26.422 -26.562 -24.203 1 98.19 348 VAL B O 1
ATOM 9031 N N . PHE B 1 349 ? 28.562 -27.141 -24.453 1 98.19 349 PHE B N 1
ATOM 9032 C CA . PHE B 1 349 ? 28.203 -28.547 -24.609 1 98.19 349 PHE B CA 1
ATOM 9033 C C . PHE B 1 349 ? 27.953 -29.203 -23.266 1 98.19 349 PHE B C 1
ATOM 9035 O O . PHE B 1 349 ? 28.781 -29.109 -22.359 1 98.19 349 PHE B O 1
ATOM 9042 N N . ILE B 1 350 ? 26.844 -29.891 -23.125 1 98.12 350 ILE B N 1
ATOM 9043 C CA . ILE B 1 350 ? 26.547 -30.656 -21.922 1 98.12 350 ILE B CA 1
ATOM 9044 C C . ILE B 1 350 ? 26.109 -32.062 -22.328 1 98.12 350 ILE B C 1
ATOM 9046 O O . ILE B 1 350 ? 25.359 -32.25 -23.297 1 98.12 350 ILE B O 1
ATOM 9050 N N . PRO B 1 351 ? 26.578 -33.094 -21.656 1 97.69 351 PRO B N 1
ATOM 9051 C CA . PRO B 1 351 ? 26.172 -34.469 -21.969 1 97.69 351 PRO B CA 1
ATOM 9052 C C . PRO B 1 351 ? 24.734 -34.781 -21.547 1 97.69 351 PRO B C 1
ATOM 9054 O O . PRO B 1 351 ? 24.203 -34.094 -20.656 1 97.69 351 PRO B O 1
ATOM 9057 N N . LEU B 1 352 ? 24.109 -35.812 -22.078 1 97.19 352 LEU B N 1
ATOM 9058 C CA . LEU B 1 352 ? 22.719 -36.156 -21.781 1 97.19 352 LEU B CA 1
ATOM 9059 C C . LEU B 1 352 ? 22.578 -36.594 -20.328 1 97.19 352 LEU B C 1
ATOM 9061 O O . LEU B 1 352 ? 21.5 -36.469 -19.734 1 97.19 352 LEU B O 1
ATOM 9065 N N . GLU B 1 353 ? 23.625 -37.062 -19.766 1 96.06 353 GLU B N 1
ATOM 9066 C CA . GLU B 1 353 ? 23.609 -37.531 -18.391 1 96.06 353 GLU B CA 1
ATOM 9067 C C . GLU B 1 353 ? 23.344 -36.406 -17.422 1 96.06 353 GLU B C 1
ATOM 9069 O O . GLU B 1 353 ? 22.938 -36.625 -16.281 1 96.06 353 GLU B O 1
ATOM 9074 N N . TRP B 1 354 ? 23.516 -35.156 -17.922 1 98 354 TRP B N 1
ATOM 9075 C CA . TRP B 1 354 ? 23.312 -34.031 -17.047 1 98 354 TRP B CA 1
ATOM 9076 C C . TRP B 1 354 ? 21.844 -33.562 -17.062 1 98 354 TRP B C 1
ATOM 9078 O O . TRP B 1 354 ? 21.422 -32.781 -16.219 1 98 354 TRP B O 1
ATOM 9088 N N . VAL B 1 355 ? 21.109 -34.094 -18.016 1 98.25 355 VAL B N 1
ATOM 9089 C CA . VAL B 1 355 ? 19.672 -33.875 -17.984 1 98.25 355 VAL B CA 1
ATOM 9090 C C . VAL B 1 355 ? 19.062 -34.562 -16.75 1 98.25 355 VAL B C 1
ATOM 9092 O O . VAL B 1 355 ? 19.359 -35.719 -16.469 1 98.25 355 VAL B O 1
ATOM 9095 N N . ILE B 1 356 ? 18.281 -33.812 -16.047 1 97.69 356 ILE B N 1
ATOM 9096 C CA . ILE B 1 356 ? 17.641 -34.406 -14.875 1 97.69 356 ILE B CA 1
ATOM 9097 C C . ILE B 1 356 ? 16.781 -35.594 -15.297 1 97.69 356 ILE B C 1
ATOM 9099 O O . ILE B 1 356 ? 15.828 -35.438 -16.062 1 97.69 356 ILE B O 1
ATOM 9103 N N . GLY B 1 357 ? 17.078 -36.75 -14.781 1 97.56 357 GLY B N 1
ATOM 9104 C CA . GLY B 1 357 ? 16.375 -37.938 -15.156 1 97.56 357 GLY B CA 1
ATOM 9105 C C . GLY B 1 357 ? 16.953 -38.625 -16.391 1 97.56 357 GLY B C 1
ATOM 9106 O O . GLY B 1 357 ? 16.484 -39.688 -16.812 1 97.56 357 GLY B O 1
ATOM 9107 N N . GLY B 1 358 ? 17.875 -38 -17.047 1 96.69 358 GLY B N 1
ATOM 9108 C CA . GLY B 1 358 ? 18.562 -38.594 -18.172 1 96.69 358 GLY B CA 1
ATOM 9109 C C . GLY B 1 358 ? 17.812 -38.406 -19.484 1 96.69 358 GLY B C 1
ATOM 9110 O O . GLY B 1 358 ? 16.953 -37.531 -19.609 1 96.69 358 GLY B O 1
ATOM 9111 N N . ARG B 1 359 ? 18.219 -39.219 -20.422 1 95.19 359 ARG B N 1
ATOM 9112 C CA . ARG B 1 359 ? 17.719 -39.156 -21.781 1 95.19 359 ARG B CA 1
ATOM 9113 C C . ARG B 1 359 ? 16.188 -39.281 -21.812 1 95.19 359 ARG B C 1
ATOM 9115 O O . ARG B 1 359 ? 15.523 -38.625 -22.594 1 95.19 359 ARG B O 1
ATOM 9122 N N . GLU B 1 360 ? 15.633 -40.031 -20.938 1 94.44 360 GLU B N 1
ATOM 9123 C CA . GLU B 1 360 ? 14.203 -40.344 -20.922 1 94.44 360 GLU B CA 1
ATOM 9124 C C . GLU B 1 360 ? 13.383 -39.125 -20.516 1 94.44 360 GLU B C 1
ATOM 9126 O O . GLU B 1 360 ? 12.188 -39.031 -20.781 1 94.44 360 GLU B O 1
ATOM 9131 N N . GLN B 1 361 ? 14.039 -38.188 -19.906 1 96.38 361 GLN B N 1
ATOM 9132 C CA . GLN B 1 361 ? 13.305 -37.031 -19.375 1 96.38 361 GLN B CA 1
ATOM 9133 C C . GLN B 1 361 ? 13.5 -35.812 -20.266 1 96.38 361 GLN B C 1
ATOM 9135 O O . GLN B 1 361 ? 13.008 -34.719 -19.938 1 96.38 361 GLN B O 1
ATOM 9140 N N . VAL B 1 362 ? 14.18 -35.938 -21.375 1 96.94 362 VAL B N 1
ATOM 9141 C CA . VAL B 1 362 ? 14.297 -34.812 -22.328 1 96.94 362 VAL B CA 1
ATOM 9142 C C . VAL B 1 362 ? 12.906 -34.406 -22.797 1 96.94 362 VAL B C 1
ATOM 9144 O O . VAL B 1 362 ? 12.086 -35.219 -23.172 1 96.94 362 VAL B O 1
ATOM 9147 N N . GLY B 1 363 ? 12.617 -33.125 -22.656 1 94.44 363 GLY B N 1
ATOM 9148 C CA . GLY B 1 363 ? 11.336 -32.594 -23.094 1 94.44 363 GLY B CA 1
ATOM 9149 C C . GLY B 1 363 ? 10.297 -32.562 -21.984 1 94.44 363 GLY B C 1
ATOM 9150 O O . GLY B 1 363 ? 9.211 -32 -22.172 1 94.44 363 GLY B O 1
ATOM 9151 N N . ASN B 1 364 ? 10.594 -33.062 -20.812 1 93.5 364 ASN B N 1
ATOM 9152 C CA . ASN B 1 364 ? 9.625 -33.156 -19.734 1 93.5 364 ASN B CA 1
ATOM 9153 C C . ASN B 1 364 ? 9.883 -32.094 -18.656 1 93.5 364 ASN B C 1
ATOM 9155 O O . ASN B 1 364 ? 9.344 -32.188 -17.547 1 93.5 364 ASN B O 1
ATOM 9159 N N . GLY B 1 365 ? 10.688 -31.156 -18.969 1 93.62 365 GLY B N 1
ATOM 9160 C CA . GLY B 1 365 ? 11.078 -30.156 -18 1 93.62 365 GLY B CA 1
ATOM 9161 C C . GLY B 1 365 ? 9.914 -29.312 -17.516 1 93.62 365 GLY B C 1
ATOM 9162 O O . GLY B 1 365 ? 9.844 -28.969 -16.344 1 93.62 365 GLY B O 1
ATOM 9163 N N . TRP B 1 366 ? 9.055 -28.938 -18.391 1 91.62 366 TRP B N 1
ATOM 9164 C CA . TRP B 1 366 ? 7.926 -28.094 -18 1 91.62 366 TRP B CA 1
ATOM 9165 C C . TRP B 1 366 ? 7.035 -28.812 -17 1 91.62 366 TRP B C 1
ATOM 9167 O O . TRP B 1 366 ? 6.59 -28.203 -16.016 1 91.62 366 TRP B O 1
ATOM 9177 N N . ARG B 1 367 ? 6.738 -29.969 -17.234 1 89 367 ARG B N 1
ATOM 9178 C CA . ARG B 1 367 ? 5.949 -30.781 -16.297 1 89 367 ARG B CA 1
ATOM 9179 C C . ARG B 1 367 ? 6.621 -30.844 -14.93 1 89 367 ARG B C 1
ATOM 9181 O O . ARG B 1 367 ? 5.957 -30.703 -13.906 1 89 367 ARG B O 1
ATOM 9188 N N . MET B 1 368 ? 7.957 -31.094 -14.945 1 90.56 368 MET B N 1
ATOM 9189 C CA . MET B 1 368 ? 8.727 -31.141 -13.703 1 90.56 368 MET B CA 1
ATOM 9190 C C . MET B 1 368 ? 8.523 -29.844 -12.906 1 90.56 368 MET B C 1
ATOM 9192 O O . MET B 1 368 ? 8.266 -29.891 -11.703 1 90.56 368 MET B O 1
ATOM 9196 N N . LEU B 1 369 ? 8.617 -28.766 -13.609 1 89.19 369 LEU B N 1
ATOM 9197 C CA . LEU B 1 369 ? 8.547 -27.453 -12.969 1 89.19 369 LEU B CA 1
ATOM 9198 C C . LEU B 1 369 ? 7.156 -27.188 -12.406 1 89.19 369 LEU B C 1
ATOM 9200 O O . LEU B 1 369 ? 7.016 -26.688 -11.289 1 89.19 369 LEU B O 1
ATOM 9204 N N . MET B 1 370 ? 6.102 -27.469 -13.062 1 84.38 370 MET B N 1
ATOM 9205 C CA . MET B 1 370 ? 4.727 -27.219 -12.633 1 84.38 370 MET B CA 1
ATOM 9206 C C . MET B 1 370 ? 4.387 -28.062 -11.406 1 84.38 370 MET B C 1
ATOM 9208 O O . MET B 1 370 ? 3.705 -27.578 -10.492 1 84.38 370 MET B O 1
ATOM 9212 N N . GLU B 1 371 ? 4.887 -29.219 -11.398 1 82.5 371 GLU B N 1
ATOM 9213 C CA . GLU B 1 371 ? 4.598 -30.109 -10.273 1 82.5 371 GLU B CA 1
ATOM 9214 C C . GLU B 1 371 ? 5.32 -29.656 -9.008 1 82.5 371 GLU B C 1
ATOM 9216 O O . GLU B 1 371 ? 4.766 -29.734 -7.914 1 82.5 371 GLU B O 1
ATOM 9221 N N . CYS B 1 372 ? 6.469 -29.203 -9.195 1 80.31 372 CYS B N 1
ATOM 9222 C CA . CYS B 1 372 ? 7.238 -28.766 -8.039 1 80.31 372 CYS B CA 1
ATOM 9223 C C . CYS B 1 372 ? 6.703 -27.438 -7.516 1 80.31 372 CYS B C 1
ATOM 9225 O O . CYS B 1 372 ? 6.691 -27.203 -6.305 1 80.31 372 CYS B O 1
ATOM 9227 N N . LEU B 1 373 ? 6.277 -26.578 -8.375 1 78.44 373 LEU B N 1
ATOM 9228 C CA . LEU B 1 373 ? 5.766 -25.266 -7.973 1 78.44 373 LEU B CA 1
ATOM 9229 C C . LEU B 1 373 ? 4.434 -25.406 -7.25 1 78.44 373 LEU B C 1
ATOM 9231 O O . LEU B 1 373 ? 4.09 -24.578 -6.406 1 78.44 373 LEU B O 1
ATOM 9235 N N . ALA B 1 374 ? 3.723 -26.422 -7.477 1 77.44 374 ALA B N 1
ATOM 9236 C CA . ALA B 1 374 ? 2.42 -26.656 -6.855 1 77.44 374 ALA B CA 1
ATOM 9237 C C . ALA B 1 374 ? 2.551 -26.812 -5.344 1 77.44 374 ALA B C 1
ATOM 9239 O O . ALA B 1 374 ? 1.654 -26.422 -4.594 1 77.44 374 ALA B O 1
ATOM 9240 N N . ALA B 1 375 ? 3.66 -27.266 -4.883 1 75.38 375 ALA B N 1
ATOM 9241 C CA . ALA B 1 375 ? 3.869 -27.453 -3.451 1 75.38 375 ALA B CA 1
ATOM 9242 C C . ALA B 1 375 ? 4.691 -26.312 -2.857 1 75.38 375 ALA B C 1
ATOM 9244 O O . ALA B 1 375 ? 4.277 -25.688 -1.878 1 75.38 375 ALA B O 1
ATOM 9245 N N . GLY B 1 376 ? 5.73 -25.969 -3.496 1 80.94 376 GLY B N 1
ATOM 9246 C CA . GLY B 1 376 ? 6.707 -25.047 -2.953 1 80.94 376 GLY B CA 1
ATOM 9247 C C . GLY B 1 376 ? 6.164 -23.641 -2.771 1 80.94 376 GLY B C 1
ATOM 9248 O O . GLY B 1 376 ? 6.566 -22.922 -1.854 1 80.94 376 GLY B O 1
ATOM 9249 N N . ARG B 1 377 ? 5.242 -23.266 -3.562 1 87.81 377 ARG B N 1
ATOM 9250 C CA . ARG B 1 377 ? 4.691 -21.922 -3.557 1 87.81 377 ARG B CA 1
ATOM 9251 C C . ARG B 1 377 ? 3.936 -21.641 -2.26 1 87.81 377 ARG B C 1
ATOM 9253 O O . ARG B 1 377 ? 3.844 -20.484 -1.823 1 87.81 377 ARG B O 1
ATOM 9260 N N . ALA B 1 378 ? 3.457 -22.641 -1.617 1 92.06 378 ALA B N 1
ATOM 9261 C CA . ALA B 1 378 ? 2.664 -22.484 -0.4 1 92.06 378 ALA B CA 1
ATOM 9262 C C . ALA B 1 378 ? 3.561 -22.391 0.831 1 92.06 378 ALA B C 1
ATOM 9264 O O . ALA B 1 378 ? 3.1 -22.016 1.913 1 92.06 378 ALA B O 1
ATOM 9265 N N . ILE B 1 379 ? 4.812 -22.625 0.644 1 94.44 379 ILE B N 1
ATOM 9266 C CA . ILE B 1 379 ? 5.648 -22.781 1.829 1 94.44 379 ILE B CA 1
ATOM 9267 C C . ILE B 1 379 ? 6.512 -21.531 2.01 1 94.44 379 ILE B C 1
ATOM 9269 O O . ILE B 1 379 ? 6.285 -20.734 2.934 1 94.44 379 ILE B O 1
ATOM 9273 N N . SER B 1 380 ? 7.371 -21.234 1.062 1 93.31 380 SER B N 1
ATOM 9274 C CA . SER B 1 380 ? 8.484 -20.312 1.276 1 93.31 380 SER B CA 1
ATOM 9275 C C . SER B 1 380 ? 7.996 -18.875 1.43 1 93.31 380 SER B C 1
ATOM 9277 O O . SER B 1 380 ? 8.18 -18.266 2.482 1 93.31 380 SER B O 1
ATOM 9279 N N . LEU B 1 381 ? 7.328 -18.328 0.416 1 95.69 381 LEU B N 1
ATOM 9280 C CA . LEU B 1 381 ? 6.988 -16.906 0.407 1 95.69 381 LEU B CA 1
ATOM 9281 C C . LEU B 1 381 ? 5.902 -16.609 1.436 1 95.69 381 LEU B C 1
ATOM 9283 O O . LEU B 1 381 ? 5.98 -15.602 2.146 1 95.69 381 LEU B O 1
ATOM 9287 N N . PRO B 1 382 ? 4.879 -17.5 1.6 1 97.56 382 PRO B N 1
ATOM 9288 C CA . PRO B 1 382 ? 3.928 -17.25 2.684 1 97.56 382 PRO B CA 1
ATOM 9289 C C . PRO B 1 382 ? 4.586 -17.25 4.062 1 97.56 382 PRO B C 1
ATOM 9291 O O . PRO B 1 382 ? 4.281 -16.406 4.898 1 97.56 382 PRO B O 1
ATOM 9294 N N . SER B 1 383 ? 5.531 -18.156 4.285 1 97.75 383 SER B N 1
ATOM 9295 C CA . SER B 1 383 ? 6.211 -18.25 5.57 1 97.75 383 SER B CA 1
ATOM 9296 C C . SER B 1 383 ? 7.066 -17.016 5.84 1 97.75 383 SER B C 1
ATOM 9298 O O . SER B 1 383 ? 7.008 -16.438 6.93 1 97.75 383 SER B O 1
ATOM 9300 N N . ALA B 1 384 ? 7.848 -16.656 4.852 1 97.5 384 ALA B N 1
ATOM 9301 C CA . ALA B 1 384 ? 8.727 -15.508 5.008 1 97.5 384 ALA B CA 1
ATOM 9302 C C . ALA B 1 384 ? 7.922 -14.242 5.289 1 97.5 384 ALA B C 1
ATOM 9304 O O . ALA B 1 384 ? 8.32 -13.414 6.109 1 97.5 384 ALA B O 1
ATOM 9305 N N . ASN B 1 385 ? 6.801 -14.094 4.652 1 98.44 385 ASN B N 1
ATOM 9306 C CA . ASN B 1 385 ? 6.031 -12.859 4.781 1 98.44 385 ASN B CA 1
ATOM 9307 C C . ASN B 1 385 ? 5.176 -12.859 6.047 1 98.44 385 ASN B C 1
ATOM 9309 O O . ASN B 1 385 ? 4.844 -11.805 6.578 1 98.44 385 ASN B O 1
ATOM 9313 N N . VAL B 1 386 ? 4.785 -14.023 6.574 1 98.69 386 VAL B N 1
ATOM 9314 C CA . VAL B 1 386 ? 4.23 -14.07 7.926 1 98.69 386 VAL B CA 1
ATOM 9315 C C . VAL B 1 386 ? 5.289 -13.625 8.93 1 98.69 386 VAL B C 1
ATOM 9317 O O . VAL B 1 386 ? 4.984 -12.898 9.883 1 98.69 386 VAL B O 1
ATOM 9320 N N . GLY B 1 387 ? 6.547 -14.102 8.742 1 98.25 387 GLY B N 1
ATOM 9321 C CA . GLY B 1 387 ? 7.633 -13.633 9.586 1 98.25 387 GLY B CA 1
ATOM 9322 C C . GLY B 1 387 ? 7.797 -12.125 9.57 1 98.25 387 GLY B C 1
ATOM 9323 O O . GLY B 1 387 ? 7.906 -11.492 10.625 1 98.25 387 GLY B O 1
ATOM 9324 N N . LEU B 1 388 ? 7.805 -11.578 8.398 1 97.44 388 LEU B N 1
ATOM 9325 C CA . LEU B 1 388 ? 7.906 -10.133 8.234 1 97.44 388 LEU B CA 1
ATOM 9326 C C . LEU B 1 388 ? 6.75 -9.422 8.93 1 97.44 388 LEU B C 1
ATOM 9328 O O . LEU B 1 388 ? 6.949 -8.391 9.578 1 97.44 388 LEU B O 1
ATOM 9332 N N . ALA B 1 389 ? 5.562 -9.93 8.766 1 98.56 389 ALA B N 1
ATOM 9333 C CA . ALA B 1 389 ? 4.367 -9.375 9.391 1 98.56 389 ALA B CA 1
ATOM 9334 C C . ALA B 1 389 ? 4.477 -9.422 10.914 1 98.56 389 ALA B C 1
ATOM 9336 O O . ALA B 1 389 ? 4.062 -8.484 11.602 1 98.56 389 ALA B O 1
ATOM 9337 N N . LYS B 1 390 ? 5.027 -10.516 11.438 1 98.38 390 LYS B N 1
ATOM 9338 C CA . LYS B 1 390 ? 5.172 -10.656 12.883 1 98.38 390 LYS B CA 1
ATOM 9339 C C . LYS B 1 390 ? 6.141 -9.609 13.438 1 98.38 390 LYS B C 1
ATOM 9341 O O . LYS B 1 390 ? 5.926 -9.07 14.531 1 98.38 390 LYS B O 1
ATOM 9346 N N . VAL B 1 391 ? 7.164 -9.297 12.719 1 96.94 391 VAL B N 1
ATOM 9347 C CA . VAL B 1 391 ? 8.102 -8.258 13.125 1 96.94 391 VAL B CA 1
ATOM 9348 C C . VAL B 1 391 ? 7.383 -6.91 13.18 1 96.94 391 VAL B C 1
ATOM 9350 O O . VAL B 1 391 ? 7.52 -6.168 14.156 1 96.94 391 VAL B O 1
ATOM 9353 N N . ALA B 1 392 ? 6.664 -6.609 12.156 1 98.38 392 ALA B N 1
ATOM 9354 C CA . ALA B 1 392 ? 5.953 -5.332 12.062 1 98.38 392 ALA B CA 1
ATOM 9355 C C . ALA B 1 392 ? 4.93 -5.195 13.188 1 98.38 392 ALA B C 1
ATOM 9357 O O . ALA B 1 392 ? 4.844 -4.148 13.836 1 98.38 392 ALA B O 1
ATOM 9358 N N . VAL B 1 393 ? 4.125 -6.266 13.398 1 98.62 393 VAL B N 1
ATOM 9359 C CA . VAL B 1 393 ? 3.074 -6.215 14.414 1 98.62 393 VAL B CA 1
ATOM 9360 C C . VAL B 1 393 ? 3.701 -6.125 15.805 1 98.62 393 VAL B C 1
ATOM 9362 O O . VAL B 1 393 ? 3.283 -5.309 16.625 1 98.62 393 VAL B O 1
ATOM 9365 N N . ARG B 1 394 ? 4.723 -6.953 16.078 1 97.69 394 ARG B N 1
ATOM 9366 C CA . ARG B 1 394 ? 5.367 -6.965 17.391 1 97.69 394 ARG B CA 1
ATOM 9367 C C . ARG B 1 394 ? 5.934 -5.594 17.734 1 97.69 394 ARG B C 1
ATOM 9369 O O . ARG B 1 394 ? 5.602 -5.02 18.766 1 97.69 394 ARG B O 1
ATOM 9376 N N . GLY B 1 395 ? 6.77 -5.105 16.859 1 97.5 395 GLY B N 1
ATOM 9377 C CA . GLY B 1 395 ? 7.422 -3.834 17.125 1 97.5 395 GLY B CA 1
ATOM 9378 C C . GLY B 1 395 ? 6.449 -2.672 17.219 1 97.5 395 GLY B C 1
ATOM 9379 O O . GLY B 1 395 ? 6.559 -1.832 18.109 1 97.5 395 GLY B O 1
ATOM 9380 N N . THR B 1 396 ? 5.48 -2.58 16.344 1 98.56 396 THR B N 1
ATOM 9381 C CA . THR B 1 396 ? 4.57 -1.445 16.234 1 98.56 396 THR B CA 1
ATOM 9382 C C . THR B 1 396 ? 3.613 -1.415 17.422 1 98.56 396 THR B C 1
ATOM 9384 O O . THR B 1 396 ? 3.307 -0.344 17.953 1 98.56 396 THR B O 1
ATOM 9387 N N . THR B 1 397 ? 3.084 -2.564 17.812 1 98.38 397 THR B N 1
ATOM 9388 C CA . THR B 1 397 ? 2.131 -2.588 18.922 1 98.38 397 THR B CA 1
ATOM 9389 C C . THR B 1 397 ? 2.818 -2.238 20.234 1 98.38 397 THR B C 1
ATOM 9391 O O . THR B 1 397 ? 2.248 -1.535 21.078 1 98.38 397 THR B O 1
ATOM 9394 N N . ALA B 1 398 ? 4.07 -2.738 20.422 1 98.06 398 ALA B N 1
ATOM 9395 C CA . ALA B 1 398 ? 4.836 -2.336 21.594 1 98.06 398 ALA B CA 1
ATOM 9396 C C . ALA B 1 398 ? 5.102 -0.833 21.594 1 98.06 398 ALA B C 1
ATOM 9398 O O . ALA B 1 398 ? 4.934 -0.163 22.609 1 98.06 398 ALA B O 1
ATOM 9399 N N . TYR B 1 399 ? 5.562 -0.313 20.5 1 97.75 399 TYR B N 1
ATOM 9400 C CA . TYR B 1 399 ? 5.824 1.111 20.328 1 97.75 399 TYR B CA 1
ATOM 9401 C C . TYR B 1 399 ? 4.582 1.937 20.641 1 97.75 399 TYR B C 1
ATOM 9403 O O . TYR B 1 399 ? 4.648 2.914 21.391 1 97.75 399 TYR B O 1
ATOM 9411 N N . ALA B 1 400 ? 3.424 1.54 20.062 1 98.38 400 ALA B N 1
ATOM 9412 C CA . ALA B 1 400 ? 2.172 2.279 20.203 1 98.38 400 ALA B CA 1
ATOM 9413 C C . ALA B 1 400 ? 1.701 2.285 21.656 1 98.38 400 ALA B C 1
ATOM 9415 O O . ALA B 1 400 ? 1.103 3.26 22.125 1 98.38 400 ALA B O 1
ATOM 9416 N N . ALA B 1 401 ? 1.968 1.21 22.375 1 98.06 401 ALA B N 1
ATOM 9417 C CA . ALA B 1 401 ? 1.553 1.087 23.766 1 98.06 401 ALA B CA 1
ATOM 9418 C C . ALA B 1 401 ? 2.369 2.012 24.672 1 98.06 401 ALA B C 1
ATOM 9420 O O . ALA B 1 401 ? 1.871 2.494 25.688 1 98.06 401 ALA B O 1
ATOM 9421 N N . MET B 1 402 ? 3.584 2.289 24.281 1 96.56 402 MET B N 1
ATOM 9422 C CA . MET B 1 402 ? 4.496 2.98 25.188 1 96.56 402 MET B CA 1
ATOM 9423 C C . MET B 1 402 ? 4.68 4.438 24.781 1 96.56 402 MET B C 1
ATOM 9425 O O . MET B 1 402 ? 4.891 5.309 25.625 1 96.56 402 MET B O 1
ATOM 9429 N N . ARG B 1 403 ? 4.641 4.723 23.453 1 96.81 403 ARG B N 1
ATOM 9430 C CA . ARG B 1 403 ? 4.879 6.07 22.953 1 96.81 403 ARG B CA 1
ATOM 9431 C C . ARG B 1 403 ? 3.734 7.004 23.328 1 96.81 403 ARG B C 1
ATOM 9433 O O . ARG B 1 403 ? 2.574 6.738 23 1 96.81 403 ARG B O 1
ATOM 9440 N N . LYS B 1 404 ? 4.074 8.094 23.984 1 95.19 404 LYS B N 1
ATOM 9441 C CA . LYS B 1 404 ? 3.037 9.023 24.438 1 95.19 404 LYS B CA 1
ATOM 9442 C C . LYS B 1 404 ? 3.111 10.336 23.672 1 95.19 404 LYS B C 1
ATOM 9444 O O . LYS B 1 404 ? 4.203 10.859 23.438 1 95.19 404 LYS B O 1
ATOM 9449 N N . GLN B 1 405 ? 2.047 10.836 23.172 1 93.75 405 GLN B N 1
ATOM 9450 C CA . GLN B 1 405 ? 1.78 12.148 22.594 1 93.75 405 GLN B CA 1
ATOM 9451 C C . GLN B 1 405 ? 0.44 12.703 23.078 1 93.75 405 GLN B C 1
ATOM 9453 O O . GLN B 1 405 ? -0.501 11.938 23.312 1 93.75 405 GLN B O 1
ATOM 9458 N N . PHE B 1 406 ? 0.333 13.969 23.297 1 90.44 406 PHE B N 1
ATOM 9459 C CA . PHE B 1 406 ? -0.88 14.633 23.766 1 90.44 406 PHE B CA 1
ATOM 9460 C C . PHE B 1 406 ? -1.352 14.031 25.094 1 90.44 406 PHE B C 1
ATOM 9462 O O . PHE B 1 406 ? -2.555 13.883 25.312 1 90.44 406 PHE B O 1
ATOM 9469 N N . GLY B 1 407 ? -0.39 13.555 25.859 1 89.44 407 GLY B N 1
ATOM 9470 C CA . GLY B 1 407 ? -0.664 13.109 27.219 1 89.44 407 GLY B CA 1
ATOM 9471 C C . GLY B 1 407 ? -1.151 11.672 27.281 1 89.44 407 GLY B C 1
ATOM 9472 O O . GLY B 1 407 ? -1.438 11.156 28.375 1 89.44 407 GLY B O 1
ATOM 9473 N N . LEU B 1 408 ? -1.156 10.961 26.109 1 93.19 408 LEU B N 1
ATOM 9474 C CA . LEU B 1 408 ? -1.662 9.594 26.047 1 93.19 408 LEU B CA 1
ATOM 9475 C C . LEU B 1 408 ? -0.745 8.711 25.219 1 93.19 408 LEU B C 1
ATOM 9477 O O . LEU B 1 408 ? -0.065 9.188 24.312 1 93.19 408 LEU B O 1
ATOM 9481 N N . PRO B 1 409 ? -0.742 7.336 25.594 1 96.25 409 PRO B N 1
ATOM 9482 C CA . PRO B 1 409 ? -0.132 6.441 24.609 1 96.25 409 PRO B CA 1
ATOM 9483 C C . PRO B 1 409 ? -0.796 6.535 23.234 1 96.25 409 PRO B C 1
ATOM 9485 O O . PRO B 1 409 ? -2.025 6.582 23.141 1 96.25 409 PRO B O 1
ATOM 9488 N N . ILE B 1 410 ? -0.031 6.609 22.172 1 96.94 410 ILE B N 1
ATOM 9489 C CA . ILE B 1 410 ? -0.594 6.883 20.844 1 96.94 410 ILE B CA 1
ATOM 9490 C C . ILE B 1 410 ? -1.538 5.754 20.438 1 96.94 410 ILE B C 1
ATOM 9492 O O . ILE B 1 410 ? -2.461 5.961 19.656 1 96.94 410 ILE B O 1
ATOM 9496 N N . GLY B 1 411 ? -1.384 4.523 21.031 1 97.69 411 GLY B N 1
ATOM 9497 C CA . GLY B 1 411 ? -2.244 3.387 20.734 1 97.69 411 GLY B CA 1
ATOM 9498 C C . GLY B 1 411 ? -3.66 3.561 21.25 1 97.69 411 GLY B C 1
ATOM 9499 O O . GLY B 1 411 ? -4.559 2.799 20.875 1 97.69 411 GLY B O 1
ATOM 9500 N N . LYS B 1 412 ? -3.9 4.574 22.016 1 96.44 412 LYS B N 1
ATOM 9501 C CA . LYS B 1 412 ? -5.227 4.82 22.578 1 96.44 412 LYS B CA 1
ATOM 9502 C C . LYS B 1 412 ? -6.047 5.73 21.656 1 96.44 412 LYS B C 1
ATOM 9504 O O . LYS B 1 412 ? -7.266 5.836 21.812 1 96.44 412 LYS B O 1
ATOM 9509 N N . PHE B 1 413 ? -5.406 6.41 20.719 1 96.12 413 PHE B N 1
ATOM 9510 C CA . PHE B 1 413 ? -6.121 7.215 19.734 1 96.12 413 PHE B CA 1
ATOM 9511 C C . PHE B 1 413 ? -6.828 6.328 18.719 1 96.12 413 PHE B C 1
ATOM 9513 O O . PHE B 1 413 ? -6.227 5.398 18.172 1 96.12 413 PHE B O 1
ATOM 9520 N N . GLU B 1 414 ? -8.078 6.617 18.453 1 96.5 414 GLU B N 1
ATOM 9521 C CA . GLU B 1 414 ? -8.859 5.777 17.547 1 96.5 414 GLU B CA 1
ATOM 9522 C C . GLU B 1 414 ? -8.234 5.734 16.156 1 96.5 414 GLU B C 1
ATOM 9524 O O . GLU B 1 414 ? -8.312 4.715 15.461 1 96.5 414 GLU B O 1
ATOM 9529 N N . GLY B 1 415 ? -7.586 6.855 15.758 1 95.94 415 GLY B N 1
ATOM 9530 C CA . GLY B 1 415 ? -6.91 6.895 14.469 1 95.94 415 GLY B CA 1
ATOM 9531 C C . GLY B 1 415 ? -5.766 5.906 14.367 1 95.94 415 GLY B C 1
ATOM 9532 O O . GLY B 1 415 ? -5.406 5.477 13.266 1 95.94 415 GLY B O 1
ATOM 9533 N N . VAL B 1 416 ? -5.168 5.512 15.461 1 97.69 416 VAL B N 1
ATOM 9534 C CA . VAL B 1 416 ? -4.07 4.551 15.5 1 97.69 416 VAL B CA 1
ATOM 9535 C C . VAL B 1 416 ? -4.625 3.146 15.75 1 97.69 416 VAL B C 1
ATOM 9537 O O . VAL B 1 416 ? -4.09 2.164 15.227 1 97.69 416 VAL B O 1
ATOM 9540 N N . GLN B 1 417 ? -5.727 3.061 16.5 1 97.94 417 GLN B N 1
ATOM 9541 C CA . GLN B 1 417 ? -6.336 1.771 16.812 1 97.94 417 GLN B CA 1
ATOM 9542 C C . GLN B 1 417 ? -6.781 1.052 15.547 1 97.94 417 GLN B C 1
ATOM 9544 O O . GLN B 1 417 ? -6.66 -0.171 15.445 1 97.94 417 GLN B O 1
ATOM 9549 N N . ALA B 1 418 ? -7.289 1.784 14.641 1 97.56 418 ALA B N 1
ATOM 9550 C CA . ALA B 1 418 ? -7.805 1.188 13.406 1 97.56 418 ALA B CA 1
ATOM 9551 C C . ALA B 1 418 ? -6.703 0.468 12.641 1 97.56 418 ALA B C 1
ATOM 9553 O O . ALA B 1 418 ? -6.836 -0.713 12.312 1 97.56 418 ALA B O 1
ATOM 9554 N N . PRO B 1 419 ? -5.586 1.146 12.312 1 98.12 419 PRO B N 1
ATOM 9555 C CA . PRO B 1 419 ? -4.531 0.409 11.617 1 98.12 419 PRO B CA 1
ATOM 9556 C C . PRO B 1 419 ? -3.895 -0.675 12.484 1 98.12 419 PRO B C 1
ATOM 9558 O O . PRO B 1 419 ? -3.465 -1.71 11.969 1 98.12 419 PRO B O 1
ATOM 9561 N N . LEU B 1 420 ? -3.816 -0.56 13.789 1 98.75 420 LEU B N 1
ATOM 9562 C CA . LEU B 1 420 ? -3.322 -1.626 14.648 1 98.75 420 LEU B CA 1
ATOM 9563 C C . LEU B 1 420 ? -4.184 -2.877 14.516 1 98.75 420 LEU B C 1
ATOM 9565 O O . LEU B 1 420 ? -3.66 -3.99 14.43 1 98.75 420 LEU B O 1
ATOM 9569 N N . ALA B 1 421 ? -5.496 -2.613 14.508 1 98.75 421 ALA B N 1
ATOM 9570 C CA . ALA B 1 421 ? -6.43 -3.73 14.375 1 98.75 421 ALA B CA 1
ATOM 9571 C C . ALA B 1 421 ? -6.277 -4.414 13.016 1 98.75 421 ALA B C 1
ATOM 9573 O O . ALA B 1 421 ? -6.324 -5.641 12.93 1 98.75 421 ALA B O 1
ATOM 9574 N N . ARG B 1 422 ? -6.094 -3.631 11.992 1 98.62 422 ARG B N 1
ATOM 9575 C CA . ARG B 1 422 ? -5.871 -4.191 10.664 1 98.62 422 ARG B CA 1
ATOM 9576 C C . ARG B 1 422 ? -4.605 -5.043 10.633 1 98.62 422 ARG B C 1
ATOM 9578 O O . ARG B 1 422 ? -4.609 -6.148 10.086 1 98.62 422 ARG B O 1
ATOM 9585 N N . MET B 1 423 ? -3.576 -4.5 11.211 1 98.81 423 MET B N 1
ATOM 9586 C CA . MET B 1 423 ? -2.309 -5.227 11.234 1 98.81 423 MET B CA 1
ATOM 9587 C C . MET B 1 423 ? -2.477 -6.582 11.914 1 98.81 423 MET B C 1
ATOM 9589 O O . MET B 1 423 ? -2.092 -7.609 11.352 1 98.81 423 MET B O 1
ATOM 9593 N N . ALA B 1 424 ? -3.082 -6.566 13.055 1 98.88 424 ALA B N 1
ATOM 9594 C CA . ALA B 1 424 ? -3.221 -7.785 13.844 1 98.88 424 ALA B CA 1
ATOM 9595 C C . ALA B 1 424 ? -4.184 -8.766 13.18 1 98.88 424 ALA B C 1
ATOM 9597 O O . ALA B 1 424 ? -3.93 -9.977 13.156 1 98.88 424 ALA B O 1
ATOM 9598 N N . GLY B 1 425 ? -5.289 -8.258 12.695 1 98.88 425 GLY B N 1
ATOM 9599 C CA . GLY B 1 425 ? -6.258 -9.109 12.016 1 98.88 425 GLY B CA 1
ATOM 9600 C C . GLY B 1 425 ? -5.699 -9.773 10.773 1 98.88 425 GLY B C 1
ATOM 9601 O O . GLY B 1 425 ? -5.914 -10.969 10.562 1 98.88 425 GLY B O 1
ATOM 9602 N N . HIS B 1 426 ? -5.004 -9.016 9.953 1 98.94 426 HIS B N 1
ATOM 9603 C CA . HIS B 1 426 ? -4.363 -9.578 8.773 1 98.94 426 HIS B CA 1
ATOM 9604 C C . HIS B 1 426 ? -3.318 -10.617 9.148 1 98.94 426 HIS B C 1
ATOM 9606 O O . HIS B 1 426 ? -3.186 -11.648 8.484 1 98.94 426 HIS B O 1
ATOM 9612 N N . LEU B 1 427 ? -2.549 -10.328 10.188 1 98.94 427 LEU B N 1
ATOM 9613 C CA . LEU B 1 427 ? -1.541 -11.297 10.617 1 98.94 427 LEU B CA 1
ATOM 9614 C C . LEU B 1 427 ? -2.191 -12.609 11.031 1 98.94 427 LEU B C 1
ATOM 9616 O O . LEU B 1 427 ? -1.705 -13.688 10.68 1 98.94 427 LEU B O 1
ATOM 9620 N N . TYR B 1 428 ? -3.281 -12.516 11.797 1 98.94 428 TYR B N 1
ATOM 9621 C CA . TYR B 1 428 ? -3.994 -13.719 12.203 1 98.94 428 TYR B CA 1
ATOM 9622 C C . TYR B 1 428 ? -4.434 -14.523 10.984 1 98.94 428 TYR B C 1
ATOM 9624 O O . TYR B 1 428 ? -4.238 -15.742 10.93 1 98.94 428 TYR B O 1
ATOM 9632 N N . ALA B 1 429 ? -5.031 -13.898 10.055 1 98.88 429 ALA B N 1
ATOM 9633 C CA . ALA B 1 429 ? -5.508 -14.547 8.836 1 98.88 429 ALA B CA 1
ATOM 9634 C C . ALA B 1 429 ? -4.352 -15.164 8.055 1 98.88 429 ALA B C 1
ATOM 9636 O O . ALA B 1 429 ? -4.449 -16.297 7.582 1 98.88 429 ALA B O 1
ATOM 9637 N N . CYS B 1 430 ? -3.25 -14.453 7.879 1 98.88 430 CYS B N 1
ATOM 9638 C CA . CYS B 1 430 ? -2.102 -14.914 7.105 1 98.88 430 CYS B CA 1
ATOM 9639 C C . CYS B 1 430 ? -1.476 -16.141 7.742 1 98.88 430 CYS B C 1
ATOM 9641 O O . CYS B 1 430 ? -1.147 -17.109 7.047 1 98.88 430 CYS B O 1
ATOM 9643 N N . ASP B 1 431 ? -1.312 -16.047 9.039 1 98.75 431 ASP B N 1
ATOM 9644 C CA . ASP B 1 431 ? -0.694 -17.188 9.727 1 98.75 431 ASP B CA 1
ATOM 9645 C C . ASP B 1 431 ? -1.607 -18.406 9.711 1 98.75 431 ASP B C 1
ATOM 9647 O O . ASP B 1 431 ? -1.13 -19.547 9.68 1 98.75 431 ASP B O 1
ATOM 9651 N N . ALA B 1 432 ? -2.926 -18.172 9.758 1 98.81 432 ALA B N 1
ATOM 9652 C CA . ALA B 1 432 ? -3.875 -19.281 9.602 1 98.81 432 ALA B CA 1
ATOM 9653 C C . ALA B 1 432 ? -3.732 -19.938 8.227 1 98.81 432 ALA B C 1
ATOM 9655 O O . ALA B 1 432 ? -3.672 -21.156 8.125 1 98.81 432 ALA B O 1
ATOM 9656 N N . VAL B 1 433 ? -3.672 -19.172 7.203 1 98.75 433 VAL B N 1
ATOM 9657 C CA . VAL B 1 433 ? -3.529 -19.672 5.836 1 98.75 433 VAL B CA 1
ATOM 9658 C C . VAL B 1 433 ? -2.227 -20.453 5.707 1 98.75 433 VAL B C 1
ATOM 9660 O O . VAL B 1 433 ? -2.211 -21.547 5.141 1 98.75 433 VAL B O 1
ATOM 9663 N N . ARG B 1 434 ? -1.16 -19.875 6.227 1 98.06 434 ARG B N 1
ATOM 9664 C CA . ARG B 1 434 ? 0.139 -20.547 6.168 1 98.06 434 ARG B CA 1
ATOM 9665 C C . ARG B 1 434 ? 0.082 -21.922 6.816 1 98.06 434 ARG B C 1
ATOM 9667 O O . ARG B 1 434 ? 0.449 -22.922 6.195 1 98.06 434 ARG B O 1
ATOM 9674 N N . LYS B 1 435 ? -0.443 -22 7.996 1 98.06 435 LYS B N 1
ATOM 9675 C CA . LYS B 1 435 ? -0.45 -23.234 8.781 1 98.06 435 LYS B CA 1
ATOM 9676 C C . LYS B 1 435 ? -1.346 -24.281 8.141 1 98.06 435 LYS B C 1
ATOM 9678 O O . LYS B 1 435 ? -0.953 -25.453 8.008 1 98.06 435 LYS B O 1
ATOM 9683 N N . VAL B 1 436 ? -2.523 -23.906 7.727 1 98 436 VAL B N 1
ATOM 9684 C CA . VAL B 1 436 ? -3.48 -24.859 7.168 1 98 436 VAL B CA 1
ATOM 9685 C C . VAL B 1 436 ? -2.979 -25.359 5.816 1 98 436 VAL B C 1
ATOM 9687 O O . VAL B 1 436 ? -3.086 -26.547 5.512 1 98 436 VAL B O 1
ATOM 9690 N N . SER B 1 437 ? -2.445 -24.516 4.996 1 97.31 437 SER B N 1
ATOM 9691 C CA . SER B 1 437 ? -1.947 -24.906 3.678 1 97.31 437 SER B CA 1
ATOM 9692 C C . SER B 1 437 ? -0.771 -25.859 3.789 1 97.31 437 SER B C 1
ATOM 9694 O O . SER B 1 437 ? -0.708 -26.859 3.068 1 97.31 437 SER B O 1
ATOM 9696 N N . VAL B 1 438 ? 0.131 -25.547 4.703 1 96.5 438 VAL B N 1
ATOM 9697 C CA . VAL B 1 438 ? 1.31 -26.406 4.844 1 96.5 438 VAL B CA 1
ATOM 9698 C C . VAL B 1 438 ? 0.911 -27.75 5.449 1 96.5 438 VAL B C 1
ATOM 9700 O O . VAL B 1 438 ? 1.485 -28.781 5.105 1 96.5 438 VAL B O 1
ATOM 9703 N N . ALA B 1 439 ? -0.038 -27.75 6.375 1 96.44 439 ALA B N 1
ATOM 9704 C CA . ALA B 1 439 ? -0.543 -29 6.938 1 96.44 439 ALA B CA 1
ATOM 9705 C C . ALA B 1 439 ? -1.11 -29.906 5.844 1 96.44 439 ALA B C 1
ATOM 9707 O O . ALA B 1 439 ? -0.965 -31.125 5.902 1 96.44 439 ALA B O 1
ATOM 9708 N N . SER B 1 440 ? -1.809 -29.344 4.926 1 95.38 440 SER B N 1
ATOM 9709 C CA . SER B 1 440 ? -2.352 -30.125 3.82 1 95.38 440 SER B CA 1
ATOM 9710 C C . SER B 1 440 ? -1.237 -30.75 2.992 1 95.38 440 SER B C 1
ATOM 9712 O O . SER B 1 440 ? -1.381 -31.875 2.502 1 95.38 440 SER B O 1
ATOM 9714 N N . LEU B 1 441 ? -0.146 -30.094 2.812 1 94.25 441 LEU B N 1
ATOM 9715 C CA . LEU B 1 441 ? 1.003 -30.641 2.105 1 94.25 441 LEU B CA 1
ATOM 9716 C C . LEU B 1 441 ? 1.587 -31.828 2.861 1 94.25 441 LEU B C 1
ATOM 9718 O O . LEU B 1 441 ? 1.912 -32.844 2.258 1 94.25 441 LEU B O 1
ATOM 9722 N N . ASP B 1 442 ? 1.719 -31.625 4.152 1 95.5 442 ASP B N 1
ATOM 9723 C CA . ASP B 1 442 ? 2.248 -32.719 4.984 1 95.5 442 ASP B CA 1
ATOM 9724 C C . ASP B 1 442 ? 1.335 -33.938 4.945 1 95.5 442 ASP B C 1
ATOM 9726 O O . ASP B 1 442 ? 1.792 -35.062 5.141 1 95.5 442 ASP B O 1
ATOM 9730 N N . ALA B 1 443 ? 0.077 -33.688 4.703 1 94.56 443 ALA B N 1
ATOM 9731 C CA . ALA B 1 443 ? -0.888 -34.781 4.602 1 94.56 443 ALA B CA 1
ATOM 9732 C C . ALA B 1 443 ? -0.833 -35.438 3.225 1 94.56 443 ALA B C 1
ATOM 9734 O O . ALA B 1 443 ? -1.576 -36.375 2.949 1 94.56 443 ALA B O 1
ATOM 9735 N N . GLY B 1 444 ? -0.018 -34.906 2.328 1 91.38 444 GLY B N 1
ATOM 9736 C CA . GLY B 1 444 ? 0.212 -35.562 1.048 1 91.38 444 GLY B CA 1
ATOM 9737 C C . GLY B 1 444 ? -0.462 -34.875 -0.112 1 91.38 444 GLY B C 1
ATOM 9738 O O . GLY B 1 444 ? -0.257 -35.219 -1.271 1 91.38 444 GLY B O 1
ATOM 9739 N N . GLU B 1 445 ? -1.207 -33.812 0.19 1 92.12 445 GLU B N 1
ATOM 9740 C CA . GLU B 1 445 ? -1.86 -33.062 -0.875 1 92.12 445 GLU B CA 1
ATOM 9741 C C . GLU B 1 445 ? -0.873 -32.156 -1.582 1 92.12 445 GLU B C 1
ATOM 9743 O O . GLU B 1 445 ? 0.156 -31.781 -1.013 1 92.12 445 GLU B O 1
ATOM 9748 N N . LYS B 1 446 ? -1.123 -31.781 -2.846 1 90.62 446 LYS B N 1
ATOM 9749 C CA . LYS B 1 446 ? -0.384 -30.812 -3.639 1 90.62 446 LYS B CA 1
ATOM 9750 C C . LYS B 1 446 ? -1.333 -29.875 -4.371 1 90.62 446 LYS B C 1
ATOM 9752 O O . LYS B 1 446 ? -1.294 -29.766 -5.602 1 90.62 446 LYS B O 1
ATOM 9757 N N . PRO B 1 447 ? -2.047 -29.094 -3.566 1 91.38 447 PRO B N 1
ATOM 9758 C CA . PRO B 1 447 ? -3.092 -28.266 -4.18 1 91.38 447 PRO B CA 1
ATOM 9759 C C . PRO B 1 447 ? -2.547 -26.984 -4.789 1 91.38 447 PRO B C 1
ATOM 9761 O O . PRO B 1 447 ? -2.328 -26 -4.074 1 91.38 447 PRO B O 1
ATOM 9764 N N . SER B 1 448 ? -2.418 -26.938 -6.109 1 90.88 448 SER B N 1
ATOM 9765 C CA . SER B 1 448 ? -1.799 -25.812 -6.812 1 90.88 448 SER B CA 1
ATOM 9766 C C . SER B 1 448 ? -2.596 -24.531 -6.621 1 90.88 448 SER B C 1
ATOM 9768 O O . SER B 1 448 ? -2.018 -23.453 -6.492 1 90.88 448 SER B O 1
ATOM 9770 N N . VAL B 1 449 ? -3.92 -24.594 -6.582 1 94.19 449 VAL B N 1
ATOM 9771 C CA . VAL B 1 449 ? -4.766 -23.422 -6.453 1 94.19 449 VAL B CA 1
ATOM 9772 C C . VAL B 1 449 ? -4.613 -22.812 -5.059 1 94.19 449 VAL B C 1
ATOM 9774 O O . VAL B 1 449 ? -4.469 -21.594 -4.91 1 94.19 449 VAL B O 1
ATOM 9777 N N . ILE B 1 450 ? -4.613 -23.641 -4.047 1 95.69 450 ILE B N 1
ATOM 9778 C CA . ILE B 1 450 ? -4.453 -23.203 -2.668 1 95.69 450 ILE B CA 1
ATOM 9779 C C . ILE B 1 450 ? -3.07 -22.578 -2.486 1 95.69 450 ILE B C 1
ATOM 9781 O O . ILE B 1 450 ? -2.924 -21.562 -1.79 1 95.69 450 ILE B O 1
ATOM 9785 N N . SER B 1 451 ? -2.062 -23.219 -3.109 1 94.69 451 SER B N 1
ATOM 9786 C CA . SER B 1 451 ? -0.715 -22.672 -3.045 1 94.69 451 SER B CA 1
ATOM 9787 C C . SER B 1 451 ? -0.666 -21.266 -3.639 1 94.69 451 SER B C 1
ATOM 9789 O O . SER B 1 451 ? 0.02 -20.391 -3.113 1 94.69 451 SER B O 1
ATOM 9791 N N . ALA B 1 452 ? -1.353 -21.047 -4.746 1 95.31 452 ALA B N 1
ATOM 9792 C CA . ALA B 1 452 ? -1.419 -19.734 -5.387 1 95.31 452 ALA B CA 1
ATOM 9793 C C . ALA B 1 452 ? -2.158 -18.734 -4.508 1 95.31 452 ALA B C 1
ATOM 9795 O O . ALA B 1 452 ? -1.778 -17.562 -4.438 1 95.31 452 ALA B O 1
ATOM 9796 N N . ILE B 1 453 ? -3.248 -19.156 -3.826 1 97.38 453 ILE B N 1
ATOM 9797 C CA . ILE B 1 453 ? -3.998 -18.312 -2.912 1 97.38 453 ILE B CA 1
ATOM 9798 C C . ILE B 1 453 ? -3.09 -17.844 -1.775 1 97.38 453 ILE B C 1
ATOM 9800 O O . ILE B 1 453 ? -3.066 -16.656 -1.437 1 97.38 453 ILE B O 1
ATOM 9804 N N . ALA B 1 454 ? -2.365 -18.797 -1.2 1 97.81 454 ALA B N 1
ATOM 9805 C CA . ALA B 1 454 ? -1.471 -18.484 -0.088 1 97.81 454 ALA B CA 1
ATOM 9806 C C . ALA B 1 454 ? -0.414 -17.469 -0.505 1 97.81 454 ALA B C 1
ATOM 9808 O O . ALA B 1 454 ? -0.196 -16.469 0.188 1 97.81 454 ALA B O 1
ATOM 9809 N N . LYS B 1 455 ? 0.185 -17.734 -1.638 1 96.44 455 LYS B N 1
ATOM 9810 C CA . LYS B 1 455 ? 1.223 -16.828 -2.127 1 96.44 455 LYS B CA 1
ATOM 9811 C C . LYS B 1 455 ? 0.667 -15.422 -2.357 1 96.44 455 LYS B C 1
ATOM 9813 O O . LYS B 1 455 ? 1.207 -14.445 -1.841 1 96.44 455 LYS B O 1
ATOM 9818 N N . TYR B 1 456 ? -0.386 -15.289 -3.105 1 97.19 456 TYR B N 1
ATOM 9819 C CA . TYR B 1 456 ? -0.944 -13.992 -3.488 1 97.19 456 TYR B CA 1
ATOM 9820 C C . TYR B 1 456 ? -1.413 -13.219 -2.262 1 97.19 456 TYR B C 1
ATOM 9822 O O . TYR B 1 456 ? -0.978 -12.094 -2.029 1 97.19 456 TYR B O 1
ATOM 9830 N N . HIS B 1 457 ? -2.203 -13.781 -1.436 1 98.44 457 HIS B N 1
ATOM 9831 C CA . HIS B 1 457 ? -2.908 -13.039 -0.401 1 98.44 457 HIS B CA 1
ATOM 9832 C C . HIS B 1 457 ? -2.014 -12.789 0.809 1 98.44 457 HIS B C 1
ATOM 9834 O O . HIS B 1 457 ? -2.129 -11.758 1.473 1 98.44 457 HIS B O 1
ATOM 9840 N N . VAL B 1 458 ? -1.141 -13.727 1.162 1 98.69 458 VAL B N 1
ATOM 9841 C CA . VAL B 1 458 ? -0.275 -13.508 2.316 1 98.69 458 VAL B CA 1
ATOM 9842 C C . VAL B 1 458 ? 0.73 -12.398 2.006 1 98.69 458 VAL B C 1
ATOM 9844 O O . VAL B 1 458 ? 0.974 -11.523 2.84 1 98.69 458 VAL B O 1
ATOM 9847 N N . THR B 1 459 ? 1.3 -12.414 0.818 1 98.31 459 THR B N 1
ATOM 9848 C CA . THR B 1 459 ? 2.289 -11.398 0.474 1 98.31 459 THR B CA 1
ATOM 9849 C C . THR B 1 459 ? 1.637 -10.031 0.351 1 98.31 459 THR B C 1
ATOM 9851 O O . THR B 1 459 ? 2.207 -9.023 0.781 1 98.31 459 THR B O 1
ATOM 9854 N N . GLU B 1 460 ? 0.405 -9.938 -0.199 1 98.25 460 GLU B N 1
ATOM 9855 C CA . GLU B 1 460 ? -0.328 -8.68 -0.294 1 98.25 460 GLU B CA 1
ATOM 9856 C C . GLU B 1 460 ? -0.685 -8.141 1.089 1 98.25 460 GLU B C 1
ATOM 9858 O O . GLU B 1 460 ? -0.577 -6.938 1.342 1 98.25 460 GLU B O 1
ATOM 9863 N N . ARG B 1 461 ? -1.111 -8.992 1.918 1 98.69 461 ARG B N 1
ATOM 9864 C CA . ARG B 1 461 ? -1.498 -8.57 3.26 1 98.69 461 ARG B CA 1
ATOM 9865 C C . ARG B 1 461 ? -0.277 -8.164 4.078 1 98.69 461 ARG B C 1
ATOM 9867 O O . ARG B 1 461 ? -0.351 -7.258 4.91 1 98.69 461 ARG B O 1
ATOM 9874 N N . ALA B 1 462 ? 0.816 -8.883 3.883 1 98.69 462 ALA B N 1
ATOM 9875 C CA . ALA B 1 462 ? 2.047 -8.484 4.559 1 98.69 462 ALA B CA 1
ATOM 9876 C C . ALA B 1 462 ? 2.439 -7.055 4.18 1 98.69 462 ALA B C 1
ATOM 9878 O O . ALA B 1 462 ? 2.891 -6.281 5.027 1 98.69 462 ALA B O 1
ATOM 9879 N N . ARG B 1 463 ? 2.309 -6.695 2.906 1 98.31 463 ARG B N 1
ATOM 9880 C CA . ARG B 1 463 ? 2.551 -5.324 2.479 1 98.31 463 ARG B CA 1
ATOM 9881 C C . ARG B 1 463 ? 1.659 -4.348 3.242 1 98.31 463 ARG B C 1
ATOM 9883 O O . ARG B 1 463 ? 2.117 -3.287 3.672 1 98.31 463 ARG B O 1
ATOM 9890 N N . MET B 1 464 ? 0.4 -4.676 3.398 1 98.56 464 MET B N 1
ATOM 9891 C CA . MET B 1 464 ? -0.533 -3.816 4.121 1 98.56 464 MET B CA 1
ATOM 9892 C C . MET B 1 464 ? -0.093 -3.631 5.566 1 98.56 464 MET B C 1
ATOM 9894 O O . MET B 1 464 ? -0.138 -2.518 6.098 1 98.56 464 MET B O 1
ATOM 9898 N N . ILE B 1 465 ? 0.311 -4.715 6.16 1 98.81 465 ILE B N 1
ATOM 9899 C CA . ILE B 1 465 ? 0.721 -4.711 7.559 1 98.81 465 ILE B CA 1
ATOM 9900 C C . ILE B 1 465 ? 1.94 -3.809 7.734 1 98.81 465 ILE B C 1
ATOM 9902 O O . ILE B 1 465 ? 1.968 -2.959 8.633 1 98.81 465 ILE B O 1
ATOM 9906 N N . VAL B 1 466 ? 2.895 -3.957 6.875 1 98.44 466 VAL B N 1
ATOM 9907 C CA . VAL B 1 466 ? 4.141 -3.207 6.973 1 98.44 466 VAL B CA 1
ATOM 9908 C C . VAL B 1 466 ? 3.877 -1.728 6.703 1 98.44 466 VAL B C 1
ATOM 9910 O O . VAL B 1 466 ? 4.438 -0.858 7.379 1 98.44 466 VAL B O 1
ATOM 9913 N N . ASN B 1 467 ? 3.018 -1.393 5.742 1 98.5 467 ASN B N 1
ATOM 9914 C CA . ASN B 1 467 ? 2.646 -0.008 5.469 1 98.5 467 ASN B CA 1
ATOM 9915 C C . ASN B 1 467 ? 2 0.648 6.688 1 98.5 467 ASN B C 1
ATOM 9917 O O . ASN B 1 467 ? 2.344 1.776 7.043 1 98.5 467 ASN B O 1
ATOM 9921 N N . ASP B 1 468 ? 1.066 -0.071 7.281 1 98.62 468 ASP B N 1
ATOM 9922 C CA . ASP B 1 468 ? 0.418 0.461 8.477 1 98.62 468 ASP B CA 1
ATOM 9923 C C . ASP B 1 468 ? 1.429 0.674 9.602 1 98.62 468 ASP B C 1
ATOM 9925 O O . ASP B 1 468 ? 1.358 1.669 10.328 1 98.62 468 ASP B O 1
ATOM 9929 N N . GLY B 1 469 ? 2.324 -0.291 9.75 1 98.69 469 GLY B N 1
ATOM 9930 C CA . GLY B 1 469 ? 3.369 -0.13 10.75 1 98.69 469 GLY B CA 1
ATOM 9931 C C . GLY B 1 469 ? 4.215 1.112 10.531 1 98.69 469 GLY B C 1
ATOM 9932 O O . GLY B 1 469 ? 4.496 1.85 11.477 1 98.69 469 GLY B O 1
ATOM 9933 N N . MET B 1 470 ? 4.562 1.375 9.281 1 98.31 470 MET B N 1
ATOM 9934 C CA . MET B 1 470 ? 5.352 2.555 8.938 1 98.31 470 MET B CA 1
ATOM 9935 C C . MET B 1 470 ? 4.613 3.832 9.32 1 98.31 470 MET B C 1
ATOM 9937 O O . MET B 1 470 ? 5.223 4.781 9.82 1 98.31 470 MET B O 1
ATOM 9941 N N . ASP B 1 471 ? 3.355 3.836 9.133 1 97.94 471 ASP B N 1
ATOM 9942 C CA . ASP B 1 471 ? 2.559 5.035 9.367 1 97.94 471 ASP B CA 1
ATOM 9943 C C . ASP B 1 471 ? 2.4 5.301 10.867 1 97.94 471 ASP B C 1
ATOM 9945 O O . ASP B 1 471 ? 2.312 6.457 11.289 1 97.94 471 ASP B O 1
ATOM 9949 N N . ILE B 1 472 ? 2.354 4.254 11.656 1 98.12 472 ILE B N 1
ATOM 9950 C CA . ILE B 1 472 ? 2.172 4.387 13.102 1 98.12 472 ILE B CA 1
ATOM 9951 C C . ILE B 1 472 ? 3.498 4.77 13.758 1 98.12 472 ILE B C 1
ATOM 9953 O O . ILE B 1 472 ? 3.557 5.711 14.547 1 98.12 472 ILE B O 1
ATOM 9957 N N . VAL B 1 473 ? 4.559 4.055 13.305 1 97.75 473 VAL B N 1
ATOM 9958 C CA . VAL B 1 473 ? 5.871 4.266 13.906 1 97.75 473 VAL B CA 1
ATOM 9959 C C . VAL B 1 473 ? 6.484 5.559 13.375 1 97.75 473 VAL B C 1
ATOM 9961 O O . VAL B 1 473 ? 7.289 6.199 14.062 1 97.75 473 VAL B O 1
ATOM 9964 N N . ALA B 1 474 ? 6.168 5.941 12.195 1 96.94 474 ALA B N 1
ATOM 9965 C CA . ALA B 1 474 ? 6.48 7.227 11.578 1 96.94 474 ALA B CA 1
ATOM 9966 C C . ALA B 1 474 ? 7.988 7.469 11.547 1 96.94 474 ALA B C 1
ATOM 9968 O O . ALA B 1 474 ? 8.75 6.629 11.062 1 96.94 474 ALA B O 1
ATOM 9969 N N . GLY B 1 475 ? 8.508 8.531 12.156 1 96.81 475 GLY B N 1
ATOM 9970 C CA . GLY B 1 475 ? 9.906 8.914 12.094 1 96.81 475 GLY B CA 1
ATOM 9971 C C . GLY B 1 475 ? 10.844 7.793 12.508 1 96.81 475 GLY B C 1
ATOM 9972 O O . GLY B 1 475 ? 11.875 7.574 11.867 1 96.81 475 GLY B O 1
ATOM 9973 N N . LYS B 1 476 ? 10.531 7.121 13.492 1 96.56 476 LYS B N 1
ATOM 9974 C CA . LYS B 1 476 ? 11.328 5.984 13.953 1 96.56 476 LYS B CA 1
ATOM 9975 C C . LYS B 1 476 ? 11.352 4.875 12.906 1 96.56 476 LYS B C 1
ATOM 9977 O O . LYS B 1 476 ? 12.367 4.184 12.758 1 96.56 476 LYS B O 1
ATOM 9982 N N . GLY B 1 477 ? 10.305 4.73 12.203 1 96.75 477 GLY B N 1
ATOM 9983 C CA . GLY B 1 477 ? 10.195 3.697 11.188 1 96.75 477 GLY B CA 1
ATOM 9984 C C . GLY B 1 477 ? 11.031 3.986 9.953 1 96.75 477 GLY B C 1
ATOM 9985 O O . GLY B 1 477 ? 11.602 3.072 9.352 1 96.75 477 GLY B O 1
ATOM 9986 N N . ILE B 1 478 ? 11.203 5.242 9.555 1 97.31 478 ILE B N 1
ATOM 9987 C CA . ILE B 1 478 ? 11.836 5.547 8.281 1 97.31 478 ILE B CA 1
ATOM 9988 C C . ILE B 1 478 ? 13.336 5.738 8.484 1 97.31 478 ILE B C 1
ATOM 9990 O O . ILE B 1 478 ? 14.109 5.672 7.527 1 97.31 478 ILE B O 1
ATOM 9994 N N . CYS B 1 479 ? 13.812 6.027 9.703 1 97.62 479 CYS B N 1
ATOM 9995 C CA . CYS B 1 479 ? 15.234 6.234 9.953 1 97.62 479 CYS B CA 1
ATOM 9996 C C . CYS B 1 479 ? 15.953 4.906 10.133 1 97.62 479 CYS B C 1
ATOM 9998 O O . CYS B 1 479 ? 15.859 4.285 11.195 1 97.62 479 CYS B O 1
ATOM 10000 N N . MET B 1 480 ? 16.734 4.559 9.234 1 96.62 480 MET B N 1
ATOM 10001 C CA . MET B 1 480 ? 17.406 3.268 9.219 1 96.62 480 MET B CA 1
ATOM 10002 C C . MET B 1 480 ? 18.547 3.24 10.234 1 96.62 480 MET B C 1
ATOM 10004 O O . MET B 1 480 ? 19 4.289 10.688 1 96.62 480 MET B O 1
ATOM 10008 N N . GLY B 1 481 ? 19 2.064 10.609 1 96.19 481 GLY B N 1
ATOM 10009 C CA . GLY B 1 481 ? 20.078 1.809 11.555 1 96.19 481 GLY B CA 1
ATOM 10010 C C . GLY B 1 481 ? 19.875 0.548 12.375 1 96.19 481 GLY B C 1
ATOM 10011 O O . GLY B 1 481 ? 18.875 -0.155 12.195 1 96.19 481 GLY B O 1
ATOM 10012 N N . PRO B 1 482 ? 20.797 0.25 13.203 1 94.81 482 PRO B N 1
ATOM 10013 C CA . PRO B 1 482 ? 20.719 -0.98 13.992 1 94.81 482 PRO B CA 1
ATOM 10014 C C . PRO B 1 482 ? 19.516 -1 14.922 1 94.81 482 PRO B C 1
ATOM 10016 O O . PRO B 1 482 ? 19.016 -2.074 15.273 1 94.81 482 PRO B O 1
ATOM 10019 N N . ASN B 1 483 ? 19 0.169 15.273 1 94.88 483 ASN B N 1
ATOM 10020 C CA . ASN B 1 483 ? 17.891 0.231 16.219 1 94.88 483 ASN B CA 1
ATOM 10021 C C . ASN B 1 483 ? 16.547 0.263 15.5 1 94.88 483 ASN B C 1
ATOM 10023 O O . ASN B 1 483 ? 15.5 0.413 16.141 1 94.88 483 ASN B O 1
ATOM 10027 N N . ASN B 1 484 ? 16.531 0.168 14.219 1 96.62 484 ASN B N 1
ATOM 10028 C CA . ASN B 1 484 ? 15.297 0.178 13.453 1 96.62 484 ASN B CA 1
ATOM 10029 C C . ASN B 1 484 ? 14.805 -1.238 13.156 1 96.62 484 ASN B C 1
ATOM 10031 O O . ASN B 1 484 ? 15.555 -2.062 12.633 1 96.62 484 ASN B O 1
ATOM 10035 N N . PHE B 1 485 ? 13.57 -1.556 13.375 1 95.56 485 PHE B N 1
ATOM 10036 C CA . PHE B 1 485 ? 13.07 -2.916 13.211 1 95.56 485 PHE B CA 1
ATOM 10037 C C . PHE B 1 485 ? 12.203 -3.027 11.961 1 95.56 485 PHE B C 1
ATOM 10039 O O . PHE B 1 485 ? 11.82 -4.129 11.562 1 95.56 485 PHE B O 1
ATOM 10046 N N . LEU B 1 486 ? 11.898 -1.961 11.219 1 96.75 486 LEU B N 1
ATOM 10047 C CA . LEU B 1 486 ? 10.805 -2.008 10.258 1 96.75 486 LEU B CA 1
ATOM 10048 C C . LEU B 1 486 ? 11.273 -1.598 8.867 1 96.75 486 LEU B C 1
ATOM 10050 O O . LEU B 1 486 ? 10.727 -2.049 7.863 1 96.75 486 LEU B O 1
ATOM 10054 N N . ALA B 1 487 ? 12.273 -0.765 8.742 1 96.75 487 ALA B N 1
ATOM 10055 C CA . ALA B 1 487 ? 12.68 -0.124 7.492 1 96.75 487 ALA B CA 1
ATOM 10056 C C . ALA B 1 487 ? 13.016 -1.162 6.426 1 96.75 487 ALA B C 1
ATOM 10058 O O . ALA B 1 487 ? 12.555 -1.062 5.285 1 96.75 487 ALA B O 1
ATOM 10059 N N . ARG B 1 488 ? 13.797 -2.145 6.75 1 95.19 488 ARG B N 1
ATOM 10060 C CA . ARG B 1 488 ? 14.219 -3.143 5.773 1 95.19 488 ARG B CA 1
ATOM 10061 C C . ARG B 1 488 ? 13.039 -4.02 5.344 1 95.19 488 ARG B C 1
ATOM 10063 O O . ARG B 1 488 ? 12.953 -4.422 4.184 1 95.19 488 ARG B O 1
ATOM 10070 N N . ALA B 1 489 ? 12.172 -4.34 6.32 1 95.69 489 ALA B N 1
ATOM 10071 C CA . ALA B 1 489 ? 10.953 -5.074 5.984 1 95.69 489 ALA B CA 1
ATOM 10072 C C . ALA B 1 489 ? 10.133 -4.324 4.938 1 95.69 489 ALA B C 1
ATOM 10074 O O . ALA B 1 489 ? 9.641 -4.926 3.979 1 95.69 489 ALA B O 1
ATOM 10075 N N . TYR B 1 490 ? 10.023 -3.016 5.074 1 97.69 490 TYR B N 1
ATOM 10076 C CA . TYR B 1 490 ? 9.305 -2.199 4.105 1 97.69 490 TYR B CA 1
ATOM 10077 C C . TYR B 1 490 ? 9.984 -2.229 2.746 1 97.69 490 TYR B C 1
ATOM 10079 O O . TYR B 1 490 ? 9.344 -2.477 1.724 1 97.69 490 TYR B O 1
ATOM 10087 N N . GLN B 1 491 ? 11.219 -1.99 2.768 1 96.06 491 GLN B N 1
ATOM 10088 C CA . GLN B 1 491 ? 11.945 -1.841 1.511 1 96.06 491 GLN B CA 1
ATOM 10089 C C . GLN B 1 491 ? 11.859 -3.113 0.671 1 96.06 491 GLN B C 1
ATOM 10091 O O . GLN B 1 491 ? 11.836 -3.051 -0.56 1 96.06 491 GLN B O 1
ATOM 10096 N N . GLN B 1 492 ? 11.727 -4.258 1.275 1 95.25 492 GLN B N 1
ATOM 10097 C CA . GLN B 1 492 ? 11.852 -5.52 0.553 1 95.25 492 GLN B CA 1
ATOM 10098 C C . GLN B 1 492 ? 10.484 -6.121 0.257 1 95.25 492 GLN B C 1
ATOM 10100 O O . GLN B 1 492 ? 10.383 -7.137 -0.436 1 95.25 492 GLN B O 1
ATOM 10105 N N . SER B 1 493 ? 9.406 -5.461 0.667 1 96.62 493 SER B N 1
ATOM 10106 C CA . SER B 1 493 ? 8.047 -5.988 0.591 1 96.62 493 SER B CA 1
ATOM 10107 C C . SER B 1 493 ? 7.664 -6.32 -0.846 1 96.62 493 SER B C 1
ATOM 10109 O O . SER B 1 493 ? 6.996 -7.324 -1.099 1 96.62 493 SER B O 1
ATOM 10111 N N . PRO B 1 494 ? 8.117 -5.547 -1.891 1 97.5 494 PRO B N 1
ATOM 10112 C CA . PRO B 1 494 ? 7.676 -5.84 -3.254 1 97.5 494 PRO B CA 1
ATOM 10113 C C . PRO B 1 494 ? 8.281 -7.129 -3.809 1 97.5 494 PRO B C 1
ATOM 10115 O O . PRO B 1 494 ? 7.773 -7.68 -4.789 1 97.5 494 PRO B O 1
ATOM 10118 N N . ILE B 1 495 ? 9.352 -7.617 -3.223 1 97.31 495 ILE B N 1
ATOM 10119 C CA . ILE B 1 495 ? 10.086 -8.75 -3.783 1 97.31 495 ILE B CA 1
ATOM 10120 C C . ILE B 1 495 ? 9.203 -9.992 -3.775 1 97.31 495 ILE B C 1
ATOM 10122 O O . ILE B 1 495 ? 9.039 -10.648 -4.801 1 97.31 495 ILE B O 1
ATOM 10126 N N . ALA B 1 496 ? 8.562 -10.234 -2.648 1 96.56 496 ALA B N 1
ATOM 10127 C CA . ALA B 1 496 ? 7.75 -11.438 -2.52 1 96.56 496 ALA B CA 1
ATOM 10128 C C . ALA B 1 496 ? 6.527 -11.375 -3.428 1 96.56 496 ALA B C 1
ATOM 10130 O O . ALA B 1 496 ? 6.012 -12.406 -3.863 1 96.56 496 ALA B O 1
ATOM 10131 N N . ILE B 1 497 ? 6.027 -10.211 -3.752 1 97.31 497 ILE B N 1
ATOM 10132 C CA . ILE B 1 497 ? 4.871 -10.008 -4.617 1 97.31 497 ILE B CA 1
ATOM 10133 C C . ILE B 1 497 ? 5.25 -10.305 -6.066 1 97.31 497 ILE B C 1
ATOM 10135 O O . ILE B 1 497 ? 4.422 -10.773 -6.844 1 97.31 497 ILE B O 1
ATOM 10139 N N . THR B 1 498 ? 6.496 -10.156 -6.363 1 95.88 498 THR B N 1
ATOM 10140 C CA . THR B 1 498 ? 7.016 -10.227 -7.723 1 95.88 498 THR B CA 1
ATOM 10141 C C . THR B 1 498 ? 7.473 -11.648 -8.055 1 95.88 498 THR B C 1
ATOM 10143 O O . THR B 1 498 ? 7.215 -12.148 -9.156 1 95.88 498 THR B O 1
ATOM 10146 N N . VAL B 1 499 ? 8.062 -12.375 -7.113 1 92.44 499 VAL B N 1
ATOM 10147 C CA . VAL B 1 499 ? 8.789 -13.602 -7.406 1 92.44 499 VAL B CA 1
ATOM 10148 C C . VAL B 1 499 ? 7.828 -14.789 -7.398 1 92.44 499 VAL B C 1
ATOM 10150 O O . VAL B 1 499 ? 6.711 -14.688 -6.883 1 92.44 499 VAL B O 1
ATOM 10153 N N . GLU B 1 500 ? 8.234 -15.938 -8.062 1 87.25 500 GLU B N 1
ATOM 10154 C CA . GLU B 1 500 ? 7.484 -17.188 -8.188 1 87.25 500 GLU B CA 1
ATOM 10155 C C . GLU B 1 500 ? 6.141 -16.953 -8.875 1 87.25 500 GLU B C 1
ATOM 10157 O O . GLU B 1 500 ? 5.133 -17.562 -8.5 1 87.25 500 GLU B O 1
ATOM 10162 N N . GLY B 1 501 ? 6.176 -16.016 -9.828 1 88 501 GLY B N 1
ATOM 10163 C CA . GLY B 1 501 ? 4.977 -15.586 -10.523 1 88 501 GLY B CA 1
ATOM 10164 C C . GLY B 1 501 ? 4.387 -14.305 -9.953 1 88 501 GLY B C 1
ATOM 10165 O O . GLY B 1 501 ? 3.99 -14.266 -8.789 1 88 501 GLY B O 1
ATOM 10166 N N . ALA B 1 502 ? 4.332 -13.32 -10.805 1 93.75 502 ALA B N 1
ATOM 10167 C CA . ALA B 1 502 ? 3.801 -12.031 -10.375 1 93.75 502 ALA B CA 1
ATOM 10168 C C . ALA B 1 502 ? 2.365 -12.164 -9.875 1 93.75 502 ALA B C 1
ATOM 10170 O O . ALA B 1 502 ? 1.575 -12.93 -10.438 1 93.75 502 ALA B O 1
ATOM 10171 N N . ASN B 1 503 ? 2 -11.453 -8.82 1 96.19 503 ASN B N 1
ATOM 10172 C CA . ASN B 1 503 ? 0.702 -11.578 -8.164 1 96.19 503 ASN B CA 1
ATOM 10173 C C . ASN B 1 503 ? -0.442 -11.266 -9.133 1 96.19 503 ASN B C 1
ATOM 10175 O O . ASN B 1 503 ? -1.511 -11.875 -9.047 1 96.19 503 ASN B O 1
ATOM 10179 N N . ILE B 1 504 ? -0.284 -10.383 -10.055 1 94.75 504 ILE B N 1
ATOM 10180 C CA . ILE B 1 504 ? -1.347 -10.023 -10.992 1 94.75 504 ILE B CA 1
ATOM 10181 C C . ILE B 1 504 ? -1.718 -11.242 -11.836 1 94.75 504 ILE B C 1
ATOM 10183 O O . ILE B 1 504 ? -2.9 -11.531 -12.031 1 94.75 504 ILE B O 1
ATOM 10187 N N . MET B 1 505 ? -0.712 -11.953 -12.305 1 91.62 505 MET B N 1
ATOM 10188 C CA . MET B 1 505 ? -0.948 -13.148 -13.109 1 91.62 505 MET B CA 1
ATOM 10189 C C . MET B 1 505 ? -1.517 -14.273 -12.258 1 91.62 505 MET B C 1
ATOM 10191 O O . MET B 1 505 ? -2.443 -14.969 -12.68 1 91.62 505 MET B O 1
ATOM 10195 N N . THR B 1 506 ? -0.968 -14.461 -11.039 1 93.62 506 THR B N 1
ATOM 10196 C CA . THR B 1 506 ? -1.411 -15.516 -10.125 1 93.62 506 THR B CA 1
ATOM 10197 C C . THR B 1 506 ? -2.895 -15.359 -9.805 1 93.62 506 THR B C 1
ATOM 10199 O O . THR B 1 506 ? -3.641 -16.344 -9.812 1 93.62 506 THR B O 1
ATOM 10202 N N . ARG B 1 507 ? -3.314 -14.164 -9.602 1 94.38 507 ARG B N 1
ATOM 10203 C CA . ARG B 1 507 ? -4.695 -13.836 -9.258 1 94.38 507 ARG B CA 1
ATOM 10204 C C . ARG B 1 507 ? -5.645 -14.195 -10.398 1 94.38 507 ARG B C 1
ATOM 10206 O O . ARG B 1 507 ? -6.672 -14.836 -10.18 1 94.38 507 ARG B O 1
ATOM 10213 N N . CYS B 1 508 ? -5.312 -13.93 -11.625 1 88.44 508 CYS B N 1
ATOM 10214 C CA . CYS B 1 508 ? -6.227 -14.031 -12.758 1 88.44 508 CYS B CA 1
ATOM 10215 C C . CYS B 1 508 ? -6.141 -15.406 -13.406 1 88.44 508 CYS B C 1
ATOM 10217 O O . CYS B 1 508 ? -7.168 -16.016 -13.703 1 88.44 508 CYS B O 1
ATOM 10219 N N . LEU B 1 509 ? -4.922 -15.93 -13.539 1 86 509 LEU B N 1
ATOM 10220 C CA . LEU B 1 509 ? -4.723 -17.109 -14.375 1 86 509 LEU B CA 1
ATOM 10221 C C . LEU B 1 509 ? -4.695 -18.375 -13.539 1 86 509 LEU B C 1
ATOM 10223 O O . LEU B 1 509 ? -5.234 -19.406 -13.945 1 86 509 LEU B O 1
ATOM 10227 N N . ILE B 1 510 ? -4.188 -18.312 -12.344 1 90.38 510 ILE B N 1
ATOM 10228 C CA . ILE B 1 510 ? -3.984 -19.547 -11.602 1 90.38 510 ILE B CA 1
ATOM 10229 C C . ILE B 1 510 ? -5.141 -19.766 -10.625 1 90.38 510 ILE B C 1
ATOM 10231 O O . ILE B 1 510 ? -5.832 -20.781 -10.68 1 90.38 510 ILE B O 1
ATOM 10235 N N . ILE B 1 511 ? -5.395 -18.844 -9.789 1 94.44 511 ILE B N 1
ATOM 10236 C CA . ILE B 1 511 ? -6.379 -19.031 -8.734 1 94.44 511 ILE B CA 1
ATOM 10237 C C . ILE B 1 511 ? -7.742 -19.344 -9.344 1 94.44 511 ILE B C 1
ATOM 10239 O O . ILE B 1 511 ? -8.383 -20.328 -8.969 1 94.44 511 ILE B O 1
ATOM 10243 N N . TYR B 1 512 ? -8.18 -18.609 -10.297 1 92.62 512 TYR B N 1
ATOM 10244 C CA . TYR B 1 512 ? -9.523 -18.875 -10.805 1 92.62 512 TYR B CA 1
ATOM 10245 C C . TYR B 1 512 ? -9.461 -19.625 -12.141 1 92.62 512 TYR B C 1
ATOM 10247 O O . TYR B 1 512 ? -10.211 -20.578 -12.359 1 92.62 512 TYR B O 1
ATOM 10255 N N . GLY B 1 513 ? -8.594 -19.188 -13.109 1 86.19 513 GLY B N 1
ATOM 10256 C CA . GLY B 1 513 ? -8.547 -19.859 -14.398 1 86.19 513 GLY B CA 1
ATOM 10257 C C . GLY B 1 513 ? -8.32 -21.359 -14.289 1 86.19 513 GLY B C 1
ATOM 10258 O O . GLY B 1 513 ? -9.133 -22.141 -14.758 1 86.19 513 GLY B O 1
ATOM 10259 N N . GLN B 1 514 ? -7.289 -21.688 -13.633 1 86.31 514 GLN B N 1
ATOM 10260 C CA . GLN B 1 514 ? -7.016 -23.109 -13.398 1 86.31 514 GLN B CA 1
ATOM 10261 C C . GLN B 1 514 ? -7.941 -23.672 -12.328 1 86.31 514 GLN B C 1
ATOM 10263 O O . GLN B 1 514 ? -8.375 -24.828 -12.422 1 86.31 514 GLN B O 1
ATOM 10268 N N . GLY B 1 515 ? -8.273 -22.875 -11.375 1 91.25 515 GLY B N 1
ATOM 10269 C CA . GLY B 1 515 ? -9.125 -23.328 -10.281 1 91.25 515 GLY B CA 1
ATOM 10270 C C . GLY B 1 515 ? -10.508 -23.734 -10.734 1 91.25 515 GLY B C 1
ATOM 10271 O O . GLY B 1 515 ? -11.039 -24.75 -10.281 1 91.25 515 GLY B O 1
ATOM 10272 N N . LEU B 1 516 ? -11.055 -22.969 -11.664 1 92.62 516 LEU B N 1
ATOM 10273 C CA . LEU B 1 516 ? -12.383 -23.281 -12.18 1 92.62 516 LEU B CA 1
ATOM 10274 C C . LEU B 1 516 ? -12.391 -24.641 -12.867 1 92.62 516 LEU B C 1
ATOM 10276 O O . LEU B 1 516 ? -13.297 -25.453 -12.633 1 92.62 516 LEU B O 1
ATOM 10280 N N . ILE B 1 517 ? -11.391 -24.938 -13.617 1 90.69 517 ILE B N 1
ATOM 10281 C CA . ILE B 1 517 ? -11.328 -26.172 -14.398 1 90.69 517 ILE B CA 1
ATOM 10282 C C . ILE B 1 517 ? -11.023 -27.344 -13.469 1 90.69 517 ILE B C 1
ATOM 10284 O O . ILE B 1 517 ? -11.695 -28.375 -13.523 1 90.69 517 ILE B O 1
ATOM 10288 N N . ARG B 1 518 ? -10.18 -27.141 -12.586 1 90.88 518 ARG B N 1
ATOM 10289 C CA . ARG B 1 518 ? -9.664 -28.25 -11.797 1 90.88 518 ARG B CA 1
ATOM 10290 C C . ARG B 1 518 ? -10.555 -28.531 -10.594 1 90.88 518 ARG B C 1
ATOM 10292 O O . ARG B 1 518 ? -10.703 -29.688 -10.18 1 90.88 518 ARG B O 1
ATOM 10299 N N . CYS B 1 519 ? -11.023 -27.484 -10.039 1 94.38 519 CYS B N 1
ATOM 10300 C CA . CYS B 1 519 ? -11.672 -27.641 -8.734 1 94.38 519 CYS B CA 1
ATOM 10301 C C . CYS B 1 519 ? -13.18 -27.812 -8.891 1 94.38 519 CYS B C 1
ATOM 10303 O O . CYS B 1 519 ? -13.844 -28.328 -7.992 1 94.38 519 CYS B O 1
ATOM 10305 N N . HIS B 1 520 ? -13.703 -27.281 -10.016 1 94.75 520 HIS B N 1
ATOM 10306 C CA . HIS B 1 520 ? -15.117 -27.531 -10.266 1 94.75 520 HIS B CA 1
ATOM 10307 C C . HIS B 1 520 ? -15.398 -29.031 -10.391 1 94.75 520 HIS B C 1
ATOM 10309 O O . HIS B 1 520 ? -14.625 -29.766 -11.016 1 94.75 520 HIS B O 1
ATOM 10315 N N . PRO B 1 521 ? -16.438 -29.516 -9.891 1 94.56 521 PRO B N 1
ATOM 10316 C CA . PRO B 1 521 ? -16.656 -30.953 -9.805 1 94.56 521 PRO B CA 1
ATOM 10317 C C . PRO B 1 521 ? -16.859 -31.609 -11.164 1 94.56 521 PRO B C 1
ATOM 10319 O O . PRO B 1 521 ? -16.609 -32.812 -11.32 1 94.56 521 PRO B O 1
ATOM 10322 N N . TYR B 1 522 ? -17.188 -30.891 -12.211 1 95.5 522 TYR B N 1
ATOM 10323 C CA . TYR B 1 522 ? -17.641 -31.562 -13.414 1 95.5 522 TYR B CA 1
ATOM 10324 C C . TYR B 1 522 ? -16.891 -31.078 -14.648 1 95.5 522 TYR B C 1
ATOM 10326 O O . TYR B 1 522 ? -16.812 -31.781 -15.664 1 95.5 522 TYR B O 1
ATOM 10334 N N . VAL B 1 523 ? -16.344 -29.891 -14.586 1 92.69 523 VAL B N 1
ATOM 10335 C CA . VAL B 1 523 ? -15.812 -29.25 -15.781 1 92.69 523 VAL B CA 1
ATOM 10336 C C . VAL B 1 523 ? -14.648 -30.078 -16.328 1 92.69 523 VAL B C 1
ATOM 10338 O O . VAL B 1 523 ? -14.625 -30.406 -17.516 1 92.69 523 VAL B O 1
ATOM 10341 N N . PHE B 1 524 ? -13.719 -30.359 -15.516 1 90.94 524 PHE B N 1
ATOM 10342 C CA . PHE B 1 524 ? -12.562 -31.141 -15.961 1 90.94 524 PHE B CA 1
ATOM 10343 C C . PHE B 1 524 ? -12.992 -32.531 -16.438 1 90.94 524 PHE B C 1
ATOM 10345 O O . PHE B 1 524 ? -12.445 -33.031 -17.406 1 90.94 524 PHE B O 1
ATOM 10352 N N . ARG B 1 525 ? -13.938 -33.156 -15.812 1 92.62 525 ARG B N 1
ATOM 10353 C CA . ARG B 1 525 ? -14.461 -34.469 -16.188 1 92.62 525 ARG B CA 1
ATOM 10354 C C . ARG B 1 525 ? -15.094 -34.406 -17.578 1 92.62 525 ARG B C 1
ATOM 10356 O O . ARG B 1 525 ? -14.938 -35.344 -18.375 1 92.62 525 ARG B O 1
ATOM 10363 N N . GLU B 1 526 ? -15.812 -33.406 -17.797 1 94 526 GLU B N 1
ATOM 10364 C CA . GLU B 1 526 ? -16.422 -33.219 -19.109 1 94 526 GLU B CA 1
ATOM 10365 C C . GLU B 1 526 ? -15.359 -33.094 -20.203 1 94 526 GLU B C 1
ATOM 10367 O O . GLU B 1 526 ? -15.477 -33.719 -21.266 1 94 526 GLU B O 1
ATOM 10372 N N . MET B 1 527 ? -14.383 -32.344 -19.906 1 90.62 527 MET B N 1
ATOM 10373 C CA . MET B 1 527 ? -13.312 -32.125 -20.875 1 90.62 527 MET B CA 1
ATOM 10374 C C . MET B 1 527 ? -12.562 -33.406 -21.156 1 90.62 527 MET B C 1
ATOM 10376 O O . MET B 1 527 ? -12.258 -33.719 -22.312 1 90.62 527 MET B O 1
ATOM 10380 N N . GLU B 1 528 ? -12.289 -34.156 -20.125 1 90.19 528 GLU B N 1
ATOM 10381 C CA . GLU B 1 528 ? -11.594 -35.406 -20.266 1 90.19 528 GLU B CA 1
ATOM 10382 C C . GLU B 1 528 ? -12.422 -36.438 -21.062 1 90.19 528 GLU B C 1
ATOM 10384 O O . GLU B 1 528 ? -11.898 -37.156 -21.922 1 90.19 528 GLU B O 1
ATOM 10389 N N . ALA B 1 529 ? -13.672 -36.469 -20.766 1 94 529 ALA B N 1
ATOM 10390 C CA . ALA B 1 529 ? -14.57 -37.375 -21.484 1 94 529 ALA B CA 1
ATOM 10391 C C . ALA B 1 529 ? -14.617 -37.031 -22.969 1 94 529 ALA B C 1
ATOM 10393 O O . ALA B 1 529 ? -14.594 -37.906 -23.828 1 94 529 ALA B O 1
ATOM 10394 N N . ALA B 1 530 ? -14.68 -35.781 -23.234 1 92.56 530 ALA B N 1
ATOM 10395 C CA . ALA B 1 530 ? -14.789 -35.344 -24.609 1 92.56 530 ALA B CA 1
ATOM 10396 C C . ALA B 1 530 ? -13.508 -35.625 -25.391 1 92.56 530 ALA B C 1
ATOM 10398 O O . ALA B 1 530 ? -13.547 -35.812 -26.609 1 92.56 530 ALA B O 1
ATOM 10399 N N . ARG B 1 531 ? -12.461 -35.719 -24.75 1 89.31 531 ARG B N 1
ATOM 10400 C CA . ARG B 1 531 ? -11.172 -35.906 -25.406 1 89.31 531 ARG B CA 1
ATOM 10401 C C . ARG B 1 531 ? -10.883 -37.406 -25.578 1 89.31 531 ARG B C 1
ATOM 10403 O O . ARG B 1 531 ? -9.992 -37.781 -26.359 1 89.31 531 ARG B O 1
ATOM 10410 N N . ASP B 1 532 ? -11.672 -38.25 -24.922 1 91.56 532 ASP B N 1
ATOM 10411 C CA . ASP B 1 532 ? -11.453 -39.688 -25.047 1 91.56 532 ASP B CA 1
ATOM 10412 C C . ASP B 1 532 ? -11.68 -40.156 -26.469 1 91.56 532 ASP B C 1
ATOM 10414 O O . ASP B 1 532 ? -12.734 -39.906 -27.062 1 91.56 532 ASP B O 1
ATOM 10418 N N . PRO B 1 533 ? -10.68 -40.875 -27.047 1 90.94 533 PRO B N 1
ATOM 10419 C CA . PRO B 1 533 ? -10.797 -41.344 -28.422 1 90.94 533 PRO B CA 1
ATOM 10420 C C . PRO B 1 533 ? -11.812 -42.469 -28.594 1 90.94 533 PRO B C 1
ATOM 10422 O O . PRO B 1 533 ? -12.359 -42.656 -29.688 1 90.94 533 PRO B O 1
ATOM 10425 N N . ASP B 1 534 ? -12.07 -43.188 -27.547 1 94.94 534 ASP B N 1
ATOM 10426 C CA . ASP B 1 534 ? -13.094 -44.219 -27.594 1 94.94 534 ASP B CA 1
ATOM 10427 C C . ASP B 1 534 ? -14.492 -43.625 -27.5 1 94.94 534 ASP B C 1
ATOM 10429 O O . ASP B 1 534 ? -14.898 -43.125 -26.438 1 94.94 534 ASP B O 1
ATOM 10433 N N . ARG B 1 535 ? -15.172 -43.656 -28.547 1 91.88 535 ARG B N 1
ATOM 10434 C CA . ARG B 1 535 ? -16.453 -42.969 -28.656 1 91.88 535 ARG B CA 1
ATOM 10435 C C . ARG B 1 535 ? -17.438 -43.469 -27.594 1 91.88 535 ARG B C 1
ATOM 10437 O O . ARG B 1 535 ? -18.203 -42.688 -27.031 1 91.88 535 ARG B O 1
ATOM 10444 N N . ARG B 1 536 ? -17.562 -44.781 -27.422 1 93.44 536 ARG B N 1
ATOM 10445 C CA . ARG B 1 536 ? -18.5 -45.344 -26.453 1 93.44 536 ARG B CA 1
ATOM 10446 C C . ARG B 1 536 ? -18.141 -44.875 -25.047 1 93.44 536 ARG B C 1
ATOM 10448 O O . ARG B 1 536 ? -19.031 -44.469 -24.281 1 93.44 536 ARG B O 1
ATOM 10455 N N . LYS B 1 537 ? -16.906 -44.969 -24.703 1 95.44 537 LYS B N 1
ATOM 10456 C CA . LYS B 1 537 ? -16.453 -44.531 -23.375 1 95.44 537 LYS B CA 1
ATOM 10457 C C . LYS B 1 537 ? -16.641 -43.031 -23.188 1 95.44 537 LYS B C 1
ATOM 10459 O O . LYS B 1 537 ? -17.031 -42.594 -22.109 1 95.44 537 LYS B O 1
ATOM 10464 N N . ALA B 1 538 ? -16.328 -42.344 -24.219 1 96.25 538 ALA B N 1
ATOM 10465 C CA . ALA B 1 538 ? -16.5 -40.875 -24.188 1 96.25 538 ALA B CA 1
ATOM 10466 C C . ALA B 1 538 ? -17.969 -40.531 -23.938 1 96.25 538 ALA B C 1
ATOM 10468 O O . ALA B 1 538 ? -18.266 -39.625 -23.141 1 96.25 538 ALA B O 1
ATOM 10469 N N . LEU B 1 539 ? -18.797 -41.219 -24.594 1 95.88 539 LEU B N 1
ATOM 10470 C CA . LEU B 1 539 ? -20.219 -40.938 -24.484 1 95.88 539 LEU B CA 1
ATOM 10471 C C . LEU B 1 539 ? -20.734 -41.219 -23.078 1 95.88 539 LEU B C 1
ATOM 10473 O O . LEU B 1 539 ? -21.484 -40.438 -22.516 1 95.88 539 LEU B O 1
ATOM 10477 N N . GLU B 1 540 ? -20.359 -42.344 -22.531 1 96.19 540 GLU B N 1
ATOM 10478 C CA . GLU B 1 540 ? -20.812 -42.75 -21.188 1 96.19 540 GLU B CA 1
ATOM 10479 C C . GLU B 1 540 ? -20.266 -41.781 -20.141 1 96.19 540 GLU B C 1
ATOM 10481 O O . GLU B 1 540 ? -21 -41.344 -19.25 1 96.19 540 GLU B O 1
ATOM 10486 N N . ALA B 1 541 ? -18.984 -41.531 -20.25 1 96.75 541 ALA B N 1
ATOM 10487 C CA . ALA B 1 541 ? -18.359 -40.625 -19.281 1 96.75 541 ALA B CA 1
ATOM 10488 C C . ALA B 1 541 ? -18.922 -39.219 -19.406 1 96.75 541 ALA B C 1
ATOM 10490 O O . ALA B 1 541 ? -19.156 -38.531 -18.391 1 96.75 541 ALA B O 1
ATOM 10491 N N . PHE B 1 542 ? -19.078 -38.781 -20.578 1 96.88 542 PHE B N 1
ATOM 10492 C CA . PHE B 1 542 ? -19.641 -37.438 -20.828 1 96.88 542 PHE B CA 1
ATOM 10493 C C . PHE B 1 542 ? -21.078 -37.375 -20.328 1 96.88 542 PHE B C 1
ATOM 10495 O O . PHE B 1 542 ? -21.484 -36.344 -19.797 1 96.88 542 PHE B O 1
ATOM 10502 N N . ASP B 1 543 ? -21.844 -38.406 -20.562 1 96.75 543 ASP B N 1
ATOM 10503 C CA . ASP B 1 543 ? -23.219 -38.438 -20.078 1 96.75 543 ASP B CA 1
ATOM 10504 C C . ASP B 1 543 ? -23.281 -38.25 -18.578 1 96.75 543 ASP B C 1
ATOM 10506 O O . ASP B 1 543 ? -24.062 -37.438 -18.078 1 96.75 543 ASP B O 1
ATOM 10510 N N . SER B 1 544 ? -22.484 -38.969 -17.875 1 95.69 544 SER B N 1
ATOM 10511 C CA . SER B 1 544 ? -22.438 -38.875 -16.422 1 95.69 544 SER B CA 1
ATOM 10512 C C . SER B 1 544 ? -22 -37.5 -15.977 1 95.69 544 SER B C 1
ATOM 10514 O O . SER B 1 544 ? -22.562 -36.938 -15.031 1 95.69 544 SER B O 1
ATOM 10516 N N . ALA B 1 545 ? -21 -36.938 -16.594 1 96.25 545 ALA B N 1
ATOM 10517 C CA . ALA B 1 545 ? -20.469 -35.625 -16.219 1 96.25 545 ALA B CA 1
ATOM 10518 C C . ALA B 1 545 ? -21.453 -34.5 -16.547 1 96.25 545 ALA B C 1
ATOM 10520 O O . ALA B 1 545 ? -21.719 -33.625 -15.719 1 96.25 545 ALA B O 1
ATOM 10521 N N . MET B 1 546 ? -21.953 -34.5 -17.672 1 95.56 546 MET B N 1
ATOM 10522 C CA . MET B 1 546 ? -22.828 -33.438 -18.156 1 95.56 546 MET B CA 1
ATOM 10523 C C . MET B 1 546 ? -24.109 -33.375 -17.344 1 95.56 546 MET B C 1
ATOM 10525 O O . MET B 1 546 ? -24.516 -32.312 -16.891 1 95.56 546 MET B O 1
ATOM 10529 N N . PHE B 1 547 ? -24.75 -34.5 -17.188 1 95.25 547 PHE B N 1
ATOM 10530 C CA . PHE B 1 547 ? -26.016 -34.469 -16.453 1 95.25 547 PHE B CA 1
ATOM 10531 C C . PHE B 1 547 ? -25.766 -34.312 -14.969 1 95.25 547 PHE B C 1
ATOM 10533 O O . PHE B 1 547 ? -26.625 -33.781 -14.25 1 95.25 547 PHE B O 1
ATOM 10540 N N . GLY B 1 548 ? -24.609 -34.812 -14.5 1 95.62 548 GLY B N 1
ATOM 10541 C CA . GLY B 1 548 ? -24.203 -34.375 -13.164 1 95.62 548 GLY B CA 1
ATOM 10542 C C . GLY B 1 548 ? -24.062 -32.875 -13.031 1 95.62 548 GLY B C 1
ATOM 10543 O O . GLY B 1 548 ? -24.484 -32.281 -12.031 1 95.62 548 GLY B O 1
ATOM 10544 N N . HIS B 1 549 ? -23.469 -32.281 -14.016 1 96.69 549 HIS B N 1
ATOM 10545 C CA . HIS B 1 549 ? -23.281 -30.844 -14.062 1 96.69 549 HIS B CA 1
ATOM 10546 C C . HIS B 1 549 ? -24.609 -30.109 -14.102 1 96.69 549 HIS B C 1
ATOM 10548 O O . HIS B 1 549 ? -24.812 -29.125 -13.391 1 96.69 549 HIS B O 1
ATOM 10554 N N . VAL B 1 550 ? -25.484 -30.547 -14.922 1 95.5 550 VAL B N 1
ATOM 10555 C CA . VAL B 1 550 ? -26.812 -29.938 -15.031 1 95.5 550 VAL B CA 1
ATOM 10556 C C . VAL B 1 550 ? -27.531 -30.016 -13.695 1 95.5 550 VAL B C 1
ATOM 10558 O O . VAL B 1 550 ? -28.141 -29.031 -13.25 1 95.5 550 VAL B O 1
ATOM 10561 N N . SER B 1 551 ? -27.531 -31.219 -13.133 1 96.19 551 SER B N 1
ATOM 10562 C CA . SER B 1 551 ? -28.141 -31.391 -11.82 1 96.19 551 SER B CA 1
ATOM 10563 C C . SER B 1 551 ? -27.484 -30.5 -10.781 1 96.19 551 SER B C 1
ATOM 10565 O O . SER B 1 551 ? -28.141 -29.984 -9.875 1 96.19 551 SER B O 1
ATOM 10567 N N . PHE B 1 552 ? -26.188 -30.359 -10.883 1 97 552 PHE B N 1
ATOM 10568 C CA . PHE B 1 552 ? -25.406 -29.516 -9.992 1 97 552 PHE B CA 1
ATOM 10569 C C . PHE B 1 552 ? -25.828 -28.062 -10.102 1 97 552 PHE B C 1
ATOM 10571 O O . PHE B 1 552 ? -26.016 -27.391 -9.086 1 97 552 PHE B O 1
ATOM 10578 N N . VAL B 1 553 ? -25.984 -27.531 -11.258 1 97.19 553 VAL B N 1
ATOM 10579 C CA . VAL B 1 553 ? -26.406 -26.156 -11.5 1 97.19 553 VAL B CA 1
ATOM 10580 C C . VAL B 1 553 ? -27.812 -25.938 -10.953 1 97.19 553 VAL B C 1
ATOM 10582 O O . VAL B 1 553 ? -28.094 -24.906 -10.32 1 97.19 553 VAL B O 1
ATOM 10585 N N . LEU B 1 554 ? -28.656 -26.891 -11.234 1 96.56 554 LEU B N 1
ATOM 10586 C CA . LEU B 1 554 ? -30.031 -26.797 -10.734 1 96.56 554 LEU B CA 1
ATOM 10587 C C . LEU B 1 554 ? -30.047 -26.781 -9.211 1 96.56 554 LEU B C 1
ATOM 10589 O O . LEU B 1 554 ? -30.766 -25.969 -8.609 1 96.56 554 LEU B O 1
ATOM 10593 N N . ALA B 1 555 ? -29.328 -27.625 -8.625 1 97.12 555 ALA B N 1
ATOM 10594 C CA . ALA B 1 555 ? -29.25 -27.703 -7.168 1 97.12 555 ALA B CA 1
ATOM 10595 C C . ALA B 1 555 ? -28.766 -26.375 -6.578 1 97.12 555 ALA B C 1
ATOM 10597 O O . ALA B 1 555 ? -29.375 -25.844 -5.645 1 97.12 555 ALA B O 1
ATOM 10598 N N . ASN B 1 556 ? -27.672 -25.812 -7.082 1 97.12 556 ASN B N 1
ATOM 10599 C CA . ASN B 1 556 ? -27.094 -24.594 -6.547 1 97.12 556 ASN B CA 1
ATOM 10600 C C . ASN B 1 556 ? -27.984 -23.391 -6.828 1 97.12 556 ASN B C 1
ATOM 10602 O O . ASN B 1 556 ? -27.984 -22.406 -6.07 1 97.12 556 ASN B O 1
ATOM 10606 N N . THR B 1 557 ? -28.734 -23.453 -7.898 1 97.62 557 THR B N 1
ATOM 10607 C CA . THR B 1 557 ? -29.719 -22.406 -8.172 1 97.62 557 THR B CA 1
ATOM 10608 C C . THR B 1 557 ? -30.781 -22.375 -7.078 1 97.62 557 THR B C 1
ATOM 10610 O O . THR B 1 557 ? -31.094 -21.312 -6.535 1 97.62 557 THR B O 1
ATOM 10613 N N . VAL B 1 558 ? -31.297 -23.547 -6.781 1 96.81 558 VAL B N 1
ATOM 10614 C CA . VAL B 1 558 ? -32.344 -23.641 -5.77 1 96.81 558 VAL B CA 1
ATOM 10615 C C . VAL B 1 558 ? -31.766 -23.312 -4.395 1 96.81 558 VAL B C 1
ATOM 10617 O O . VAL B 1 558 ? -32.375 -22.594 -3.605 1 96.81 558 VAL B O 1
ATOM 10620 N N . ARG B 1 559 ? -30.641 -23.844 -4.098 1 96.88 559 ARG B N 1
ATOM 10621 C CA . ARG B 1 559 ? -29.984 -23.562 -2.828 1 96.88 559 ARG B CA 1
ATOM 10622 C C . ARG B 1 559 ? -29.734 -22.062 -2.664 1 96.88 559 ARG B C 1
ATOM 10624 O O . ARG B 1 559 ? -29.969 -21.5 -1.59 1 96.88 559 ARG B O 1
ATOM 10631 N N . ALA B 1 560 ? -29.188 -21.438 -3.701 1 97.19 560 ALA B N 1
ATOM 10632 C CA . ALA B 1 560 ? -28.938 -20 -3.652 1 97.19 560 ALA B CA 1
ATOM 10633 C C . ALA B 1 560 ? -30.219 -19.219 -3.322 1 97.19 560 ALA B C 1
ATOM 10635 O O . ALA B 1 560 ? -30.203 -18.312 -2.49 1 97.19 560 ALA B O 1
ATOM 10636 N N . ALA B 1 561 ? -31.266 -19.594 -3.951 1 96.06 561 ALA B N 1
ATOM 10637 C CA . ALA B 1 561 ? -32.531 -18.922 -3.732 1 96.06 561 ALA B CA 1
ATOM 10638 C C . ALA B 1 561 ? -33.031 -19.141 -2.307 1 96.06 561 ALA B C 1
ATOM 10640 O O . ALA B 1 561 ? -33.469 -18.203 -1.645 1 96.06 561 ALA B O 1
ATOM 10641 N N . VAL B 1 562 ? -32.969 -20.359 -1.854 1 94.94 562 VAL B N 1
ATOM 10642 C CA . VAL B 1 562 ? -33.469 -20.719 -0.52 1 94.94 562 VAL B CA 1
ATOM 10643 C C . VAL B 1 562 ? -32.625 -20 0.532 1 94.94 562 VAL B C 1
ATOM 10645 O O . VAL B 1 562 ? -33.156 -19.438 1.491 1 94.94 562 VAL B O 1
ATOM 10648 N N . HIS B 1 563 ? -31.328 -20.062 0.38 1 95.44 563 HIS B N 1
ATOM 10649 C CA . HIS B 1 563 ? -30.422 -19.406 1.329 1 95.44 563 HIS B CA 1
ATOM 10650 C C . HIS B 1 563 ? -30.609 -17.891 1.314 1 95.44 563 HIS B C 1
ATOM 10652 O O . HIS B 1 563 ? -30.469 -17.234 2.346 1 95.44 563 HIS B O 1
ATOM 10658 N N . ALA B 1 564 ? -30.828 -17.328 0.159 1 94.62 564 ALA B N 1
ATOM 10659 C CA . ALA B 1 564 ? -31.047 -15.891 0.041 1 94.62 564 ALA B CA 1
ATOM 10660 C C . ALA B 1 564 ? -32.281 -15.461 0.813 1 94.62 564 ALA B C 1
ATOM 10662 O O . ALA B 1 564 ? -32.281 -14.438 1.497 1 94.62 564 ALA B O 1
ATOM 10663 N N . LEU B 1 565 ? -33.281 -16.203 0.754 1 91.75 565 LEU B N 1
ATOM 10664 C CA . LEU B 1 565 ? -34.562 -15.875 1.384 1 91.75 565 LEU B CA 1
ATOM 10665 C C . LEU B 1 565 ? -34.5 -16.031 2.898 1 91.75 565 LEU B C 1
ATOM 10667 O O . LEU B 1 565 ? -35.188 -15.328 3.639 1 91.75 565 LEU B O 1
ATOM 10671 N N . THR B 1 566 ? -33.656 -16.844 3.359 1 90 566 THR B N 1
ATOM 10672 C CA . THR B 1 566 ? -33.531 -17.094 4.793 1 90 566 THR B CA 1
ATOM 10673 C C . THR B 1 566 ? -32.312 -16.375 5.383 1 90 566 THR B C 1
ATOM 10675 O O . THR B 1 566 ? -32.125 -16.391 6.598 1 90 566 THR B O 1
ATOM 10678 N N . GLY B 1 567 ? -31.5 -15.773 4.523 1 87.06 567 GLY B N 1
ATOM 10679 C CA . GLY B 1 567 ? -30.266 -15.156 4.977 1 87.06 567 GLY B CA 1
ATOM 10680 C C . GLY B 1 567 ? -29.25 -16.172 5.488 1 87.06 567 GLY B C 1
ATOM 10681 O O . GLY B 1 567 ? -28.438 -15.852 6.348 1 87.06 567 GLY B O 1
ATOM 10682 N N . GLY B 1 568 ? -29.406 -17.406 5.066 1 87.44 568 GLY B N 1
ATOM 10683 C CA . GLY B 1 568 ? -28.5 -18.453 5.484 1 87.44 568 GLY B CA 1
ATOM 10684 C C . GLY B 1 568 ? -28.859 -19.062 6.824 1 87.44 568 GLY B C 1
ATOM 10685 O O . GLY B 1 568 ? -28.125 -19.891 7.363 1 87.44 568 GLY B O 1
ATOM 10686 N N . ARG B 1 569 ? -29.953 -18.781 7.445 1 86.62 569 ARG B N 1
ATOM 10687 C CA . ARG B 1 569 ? -30.328 -19.219 8.789 1 86.62 569 ARG B CA 1
ATOM 10688 C C . ARG B 1 569 ? -30.688 -20.703 8.812 1 86.62 569 ARG B C 1
ATOM 10690 O O . ARG B 1 569 ? -30.594 -21.344 9.859 1 86.62 569 ARG B O 1
ATOM 10697 N N . LEU B 1 570 ? -31.047 -21.234 7.676 1 86.25 570 LEU B N 1
ATOM 10698 C CA . LEU B 1 570 ? -31.422 -22.641 7.617 1 86.25 570 LEU B CA 1
ATOM 10699 C C . LEU B 1 570 ? -30.188 -23.531 7.465 1 86.25 570 LEU B C 1
ATOM 10701 O O . LEU B 1 570 ? -30.266 -24.75 7.613 1 86.25 570 LEU B O 1
ATOM 10705 N N . LEU B 1 571 ? -29.141 -22.891 7.156 1 89.31 571 LEU B N 1
ATOM 10706 C CA . LEU B 1 571 ? -27.891 -23.641 7.051 1 89.31 571 LEU B CA 1
ATOM 10707 C C . LEU B 1 571 ? -27.359 -24 8.43 1 89.31 571 LEU B C 1
ATOM 10709 O O . LEU B 1 571 ? -27.547 -23.25 9.391 1 89.31 571 LEU B O 1
ATOM 10713 N N . SER B 1 572 ? -26.797 -25.109 8.508 1 87.12 572 SER B N 1
ATOM 10714 C CA . SER B 1 572 ? -26.234 -25.562 9.773 1 87.12 572 SER B CA 1
ATOM 10715 C C . SER B 1 572 ? -24.734 -25.312 9.844 1 87.12 572 SER B C 1
ATOM 10717 O O . SER B 1 572 ? -24.047 -25.391 8.828 1 87.12 572 SER B O 1
ATOM 10719 N N . ALA B 1 573 ? -24.359 -24.906 11 1 90.94 573 ALA B N 1
ATOM 10720 C CA . ALA B 1 573 ? -22.922 -24.922 11.305 1 90.94 573 ALA B CA 1
ATOM 10721 C C . ALA B 1 573 ? -22.469 -26.297 11.734 1 90.94 573 ALA B C 1
ATOM 10723 O O . ALA B 1 573 ? -23.25 -27.094 12.266 1 90.94 573 ALA B O 1
ATOM 10724 N N . PRO B 1 574 ? -21.188 -26.625 11.375 1 91.75 574 PRO B N 1
ATOM 10725 C CA . PRO B 1 574 ? -20.719 -27.922 11.836 1 91.75 574 PRO B CA 1
ATOM 10726 C C . PRO B 1 574 ? -20.938 -28.141 13.336 1 91.75 574 PRO B C 1
ATOM 10728 O O . PRO B 1 574 ? -20.75 -27.203 14.125 1 91.75 574 PRO B O 1
ATOM 10731 N N . ALA B 1 575 ? -21.172 -29.422 13.609 1 85.44 575 ALA B N 1
ATOM 10732 C CA . ALA B 1 575 ? -21.438 -29.766 15.008 1 85.44 575 ALA B CA 1
ATOM 10733 C C . ALA B 1 575 ? -20.219 -29.531 15.883 1 85.44 575 ALA B C 1
ATOM 10735 O O . ALA B 1 575 ? -19.078 -29.672 15.414 1 85.44 575 ALA B O 1
ATOM 10736 N N . LYS B 1 576 ? -20.344 -29.016 17.062 1 88.06 576 LYS B N 1
ATOM 10737 C CA . LYS B 1 576 ? -19.312 -28.922 18.094 1 88.06 576 LYS B CA 1
ATOM 10738 C C . LYS B 1 576 ? -18.406 -27.719 17.844 1 88.06 576 LYS B C 1
ATOM 10740 O O . LYS B 1 576 ? -17.297 -27.641 18.391 1 88.06 576 LYS B O 1
ATOM 10745 N N . THR B 1 577 ? -18.703 -26.938 16.891 1 90.81 577 THR B N 1
ATOM 10746 C CA . THR B 1 577 ? -17.922 -25.719 16.734 1 90.81 577 THR B CA 1
ATOM 10747 C C . THR B 1 577 ? -18.438 -24.625 17.672 1 90.81 577 THR B C 1
ATOM 10749 O O . THR B 1 577 ? -19.531 -24.734 18.219 1 90.81 577 THR B O 1
ATOM 10752 N N . ASP B 1 578 ? -17.609 -23.672 17.953 1 94 578 ASP B N 1
ATOM 10753 C CA . ASP B 1 578 ? -17.984 -22.594 18.859 1 94 578 ASP B CA 1
ATOM 10754 C C . ASP B 1 578 ? -19.188 -21.828 18.344 1 94 578 ASP B C 1
ATOM 10756 O O . ASP B 1 578 ? -19.188 -21.328 17.219 1 94 578 ASP B O 1
ATOM 10760 N N . PRO B 1 579 ? -20.219 -21.688 19.141 1 94.06 579 PRO B N 1
ATOM 10761 C CA . PRO B 1 579 ? -21.438 -21.016 18.703 1 94.06 579 PRO B CA 1
ATOM 10762 C C . PRO B 1 579 ? -21.188 -19.562 18.281 1 94.06 579 PRO B C 1
ATOM 10764 O O . PRO B 1 579 ? -21.922 -19.031 17.453 1 94.06 579 PRO B O 1
ATOM 10767 N N . ALA B 1 580 ? -20.172 -18.969 18.859 1 95.75 580 ALA B N 1
ATOM 10768 C CA . ALA B 1 580 ? -19.875 -17.578 18.531 1 95.75 580 ALA B CA 1
ATOM 10769 C C . ALA B 1 580 ? -19.453 -17.422 17.062 1 95.75 580 ALA B C 1
ATOM 10771 O O . ALA B 1 580 ? -19.5 -16.328 16.516 1 95.75 580 ALA B O 1
ATOM 10772 N N . LEU B 1 581 ? -19.094 -18.531 16.469 1 97.69 581 LEU B N 1
ATOM 10773 C CA . LEU B 1 581 ? -18.562 -18.469 15.109 1 97.69 581 LEU B CA 1
ATOM 10774 C C . LEU B 1 581 ? -19.5 -19.156 14.125 1 97.69 581 LEU B C 1
ATOM 10776 O O . LEU B 1 581 ? -19.188 -19.281 12.938 1 97.69 581 LEU B O 1
ATOM 10780 N N . ALA B 1 582 ? -20.672 -19.656 14.562 1 96.5 582 ALA B N 1
ATOM 10781 C CA . ALA B 1 582 ? -21.625 -20.422 13.766 1 96.5 582 ALA B CA 1
ATOM 10782 C C . ALA B 1 582 ? -22.047 -19.656 12.516 1 96.5 582 ALA B C 1
ATOM 10784 O O . ALA B 1 582 ? -22.188 -20.234 11.438 1 96.5 582 ALA B O 1
ATOM 10785 N N . SER B 1 583 ? -22.25 -18.359 12.719 1 96 583 SER B N 1
ATOM 10786 C CA . SER B 1 583 ? -22.719 -17.531 11.609 1 96 583 SER B CA 1
ATOM 10787 C C . SER B 1 583 ? -21.703 -17.516 10.469 1 96 583 SER B C 1
ATOM 10789 O O . SER B 1 583 ? -22.062 -17.422 9.297 1 96 583 SER B O 1
ATOM 10791 N N . TYR B 1 584 ? -20.438 -17.578 10.789 1 97.75 584 TYR B N 1
ATOM 10792 C CA . TYR B 1 584 ? -19.406 -17.531 9.766 1 97.75 584 TYR B CA 1
ATOM 10793 C C . TYR B 1 584 ? -19.406 -18.797 8.922 1 97.75 584 TYR B C 1
ATOM 10795 O O . TYR B 1 584 ? -19.219 -18.734 7.703 1 97.75 584 TYR B O 1
ATOM 10803 N N . TYR B 1 585 ? -19.609 -19.969 9.539 1 97.69 585 TYR B N 1
ATOM 10804 C CA . TYR B 1 585 ? -19.734 -21.219 8.797 1 97.69 585 TYR B CA 1
ATOM 10805 C C . TYR B 1 585 ? -20.906 -21.156 7.82 1 97.69 585 TYR B C 1
ATOM 10807 O O . TYR B 1 585 ? -20.781 -21.562 6.66 1 97.69 585 TYR B O 1
ATOM 10815 N N . ARG B 1 586 ? -22.016 -20.656 8.281 1 96.81 586 ARG B N 1
ATOM 10816 C CA . ARG B 1 586 ? -23.219 -20.547 7.461 1 96.81 586 ARG B CA 1
ATOM 10817 C C . ARG B 1 586 ? -22.984 -19.625 6.273 1 96.81 586 ARG B C 1
ATOM 10819 O O . ARG B 1 586 ? -23.391 -19.938 5.148 1 96.81 586 ARG B O 1
ATOM 10826 N N . GLN B 1 587 ? -22.359 -18.484 6.551 1 97 587 GLN B N 1
ATOM 10827 C CA . GLN B 1 587 ? -22.094 -17.531 5.48 1 97 587 GLN B CA 1
ATOM 10828 C C . GLN B 1 587 ? -21.109 -18.094 4.461 1 97 587 GLN B C 1
ATOM 10830 O O . GLN B 1 587 ? -21.219 -17.828 3.264 1 97 587 GLN B O 1
ATOM 10835 N N . ALA B 1 588 ? -20.141 -18.828 4.949 1 97.69 588 ALA B N 1
ATOM 10836 C CA . ALA B 1 588 ? -19.203 -19.484 4.039 1 97.69 588 ALA B CA 1
ATOM 10837 C C . ALA B 1 588 ? -19.922 -20.469 3.117 1 97.69 588 ALA B C 1
ATOM 10839 O O . ALA B 1 588 ? -19.641 -20.531 1.919 1 97.69 588 ALA B O 1
ATOM 10840 N N . ASN B 1 589 ? -20.828 -21.25 3.674 1 97.44 589 ASN B N 1
ATOM 10841 C CA . ASN B 1 589 ? -21.625 -22.172 2.881 1 97.44 589 ASN B CA 1
ATOM 10842 C C . ASN B 1 589 ? -22.453 -21.438 1.837 1 97.44 589 ASN B C 1
ATOM 10844 O O . ASN B 1 589 ? -22.531 -21.859 0.68 1 97.44 589 ASN B O 1
ATOM 10848 N N . ARG B 1 590 ? -23.078 -20.422 2.283 1 97.25 590 ARG B N 1
ATOM 10849 C CA . ARG B 1 590 ? -23.906 -19.625 1.383 1 97.25 590 ARG B CA 1
ATOM 10850 C C . ARG B 1 590 ? -23.094 -19.078 0.222 1 97.25 590 ARG B C 1
ATOM 10852 O O . ARG B 1 590 ? -23.5 -19.172 -0.937 1 97.25 590 ARG B O 1
ATOM 10859 N N . LEU B 1 591 ? -21.969 -18.516 0.495 1 97.94 591 LEU B N 1
ATOM 10860 C CA . LEU B 1 591 ? -21.125 -17.906 -0.538 1 97.94 591 LEU B CA 1
ATOM 10861 C C . LEU B 1 591 ? -20.5 -18.984 -1.426 1 97.94 591 LEU B C 1
ATOM 10863 O O . LEU B 1 591 ? -20.219 -18.734 -2.6 1 97.94 591 LEU B O 1
ATOM 10867 N N . SER B 1 592 ? -20.234 -20.172 -0.837 1 98 592 SER B N 1
ATOM 10868 C CA . SER B 1 592 ? -19.781 -21.281 -1.657 1 98 592 SER B CA 1
ATOM 10869 C C . SER B 1 592 ? -20.797 -21.625 -2.742 1 98 592 SER B C 1
ATOM 10871 O O . SER B 1 592 ? -20.422 -21.844 -3.896 1 98 592 SER B O 1
ATOM 10873 N N . VAL B 1 593 ? -22.062 -21.672 -2.383 1 97.88 593 VAL B N 1
ATOM 10874 C CA . VAL B 1 593 ? -23.141 -21.922 -3.336 1 97.88 593 VAL B CA 1
ATOM 10875 C C . VAL B 1 593 ? -23.156 -20.828 -4.402 1 97.88 593 VAL B C 1
ATOM 10877 O O . VAL B 1 593 ? -23.266 -21.109 -5.594 1 97.88 593 VAL B O 1
ATOM 10880 N N . VAL B 1 594 ? -23.031 -19.625 -3.953 1 98.31 594 VAL B N 1
ATOM 10881 C CA . VAL B 1 594 ? -23.078 -18.484 -4.867 1 98.31 594 VAL B CA 1
ATOM 10882 C C . VAL B 1 594 ? -21.875 -18.531 -5.805 1 98.31 594 VAL B C 1
ATOM 10884 O O . VAL B 1 594 ? -22 -18.25 -7 1 98.31 594 VAL B O 1
ATOM 10887 N N . LEU B 1 595 ? -20.703 -18.844 -5.27 1 98.19 595 LEU B N 1
ATOM 10888 C CA . LEU B 1 595 ? -19.5 -18.969 -6.09 1 98.19 595 LEU B CA 1
ATOM 10889 C C . LEU B 1 595 ? -19.703 -20 -7.188 1 98.19 595 LEU B C 1
ATOM 10891 O O . LEU B 1 595 ? -19.359 -19.766 -8.344 1 98.19 595 LEU B O 1
ATOM 10895 N N . ALA B 1 596 ? -20.188 -21.188 -6.809 1 97.5 596 ALA B N 1
ATOM 10896 C CA . ALA B 1 596 ? -20.438 -22.25 -7.773 1 97.5 596 ALA B CA 1
ATOM 10897 C C . ALA B 1 596 ? -21.422 -21.797 -8.852 1 97.5 596 ALA B C 1
ATOM 10899 O O . ALA B 1 596 ? -21.172 -22 -10.047 1 97.5 596 ALA B O 1
ATOM 10900 N N . LEU B 1 597 ? -22.484 -21.156 -8.422 1 97.75 597 LEU B N 1
ATOM 10901 C CA . LEU B 1 597 ? -23.531 -20.719 -9.336 1 97.75 597 LEU B CA 1
ATOM 10902 C C . LEU B 1 597 ? -23.016 -19.656 -10.297 1 97.75 597 LEU B C 1
ATOM 10904 O O . LEU B 1 597 ? -23.234 -19.75 -11.508 1 97.75 597 LEU B O 1
ATOM 10908 N N . VAL B 1 598 ? -22.359 -18.609 -9.773 1 97.81 598 VAL B N 1
ATOM 10909 C CA . VAL B 1 598 ? -21.859 -17.531 -10.609 1 97.81 598 VAL B CA 1
ATOM 10910 C C . VAL B 1 598 ? -20.812 -18.078 -11.578 1 97.81 598 VAL B C 1
ATOM 10912 O O . VAL B 1 598 ? -20.703 -17.625 -12.719 1 97.81 598 VAL B O 1
ATOM 10915 N N . SER B 1 599 ? -20.016 -19.047 -11.156 1 96.94 599 SER B N 1
ATOM 10916 C CA . SER B 1 599 ? -19.016 -19.672 -12.031 1 96.94 599 SER B CA 1
ATOM 10917 C C . SER B 1 599 ? -19.688 -20.391 -13.195 1 96.94 599 SER B C 1
ATOM 10919 O O . SER B 1 599 ? -19.266 -20.25 -14.352 1 96.94 599 SER B O 1
ATOM 10921 N N . ASP B 1 600 ? -20.703 -21.141 -12.922 1 96.69 600 ASP B N 1
ATOM 10922 C CA . ASP B 1 600 ? -21.422 -21.891 -13.961 1 96.69 600 ASP B CA 1
ATOM 10923 C C . ASP B 1 600 ? -22.109 -20.953 -14.938 1 96.69 600 ASP B C 1
ATOM 10925 O O . ASP B 1 600 ? -22.062 -21.156 -16.156 1 96.69 600 ASP B O 1
ATOM 10929 N N . ILE B 1 601 ? -22.75 -19.969 -14.383 1 96.5 601 ILE B N 1
ATOM 10930 C CA . ILE B 1 601 ? -23.422 -19 -15.234 1 96.5 601 ILE B CA 1
ATOM 10931 C C . ILE B 1 601 ? -22.391 -18.25 -16.094 1 96.5 601 ILE B C 1
ATOM 10933 O O . ILE B 1 601 ? -22.641 -17.953 -17.266 1 96.5 601 ILE B O 1
ATOM 10937 N N . SER B 1 602 ? -21.266 -17.922 -15.547 1 95.44 602 SER B N 1
ATOM 10938 C CA . SER B 1 602 ? -20.219 -17.234 -16.281 1 95.44 602 SER B CA 1
ATOM 10939 C C . SER B 1 602 ? -19.688 -18.109 -17.422 1 95.44 602 SER B C 1
ATOM 10941 O O . SER B 1 602 ? -19.375 -17.594 -18.5 1 95.44 602 SER B O 1
ATOM 10943 N N . MET B 1 603 ? -19.516 -19.406 -17.188 1 92.56 603 MET B N 1
ATOM 10944 C CA . MET B 1 603 ? -19.094 -20.328 -18.25 1 92.56 603 MET B CA 1
ATOM 10945 C C . MET B 1 603 ? -20.141 -20.375 -19.359 1 92.56 603 MET B C 1
ATOM 10947 O O . MET B 1 603 ? -19.812 -20.453 -20.531 1 92.56 603 MET B O 1
ATOM 10951 N N . GLY B 1 604 ? -21.375 -20.344 -18.984 1 91.62 604 GLY B N 1
ATOM 10952 C CA . GLY B 1 604 ? -22.453 -20.375 -19.953 1 91.62 604 GLY B CA 1
ATOM 10953 C C . GLY B 1 604 ? -22.547 -19.109 -20.781 1 91.62 604 GLY B C 1
ATOM 10954 O O . GLY B 1 604 ? -22.719 -19.172 -22 1 91.62 604 GLY B O 1
ATOM 10955 N N . VAL B 1 605 ? -22.391 -17.969 -20.125 1 93.38 605 VAL B N 1
ATOM 10956 C CA . VAL B 1 605 ? -22.594 -16.672 -20.766 1 93.38 605 VAL B CA 1
ATOM 10957 C C . VAL B 1 605 ? -21.375 -16.281 -21.578 1 93.38 605 VAL B C 1
ATOM 10959 O O . VAL B 1 605 ? -21.484 -15.734 -22.672 1 93.38 605 VAL B O 1
ATOM 10962 N N . LEU B 1 606 ? -20.219 -16.594 -21.062 1 90.5 606 LEU B N 1
ATOM 10963 C CA . LEU B 1 606 ? -18.984 -16.078 -21.672 1 90.5 606 LEU B CA 1
ATOM 10964 C C . LEU B 1 606 ? -18.281 -17.188 -22.469 1 90.5 606 LEU B C 1
ATOM 10966 O O . LEU B 1 606 ? -17.5 -16.891 -23.375 1 90.5 606 LEU B O 1
ATOM 10970 N N . GLY B 1 607 ? -18.531 -18.453 -22.141 1 86.44 607 GLY B N 1
ATOM 10971 C CA . GLY B 1 607 ? -17.844 -19.547 -22.828 1 86.44 607 GLY B CA 1
ATOM 10972 C C . GLY B 1 607 ? -16.344 -19.422 -22.812 1 86.44 607 GLY B C 1
ATOM 10973 O O . GLY B 1 607 ? -15.742 -19.188 -21.75 1 86.44 607 GLY B O 1
ATOM 10974 N N . GLY B 1 608 ? -15.727 -19.547 -23.969 1 80.56 608 GLY B N 1
ATOM 10975 C CA . GLY B 1 608 ? -14.281 -19.484 -24.109 1 80.56 608 GLY B CA 1
ATOM 10976 C C . GLY B 1 608 ? -13.711 -18.109 -23.812 1 80.56 608 GLY B C 1
ATOM 10977 O O . GLY B 1 608 ? -12.547 -17.984 -23.438 1 80.56 608 GLY B O 1
ATOM 10978 N N . ALA B 1 609 ? -14.516 -17.094 -23.812 1 87.69 609 ALA B N 1
ATOM 10979 C CA . ALA B 1 609 ? -14.062 -15.734 -23.562 1 87.69 609 ALA B CA 1
ATOM 10980 C C . ALA B 1 609 ? -13.773 -15.5 -22.094 1 87.69 609 ALA B C 1
ATOM 10982 O O . ALA B 1 609 ? -13.109 -14.531 -21.719 1 87.69 609 ALA B O 1
ATOM 10983 N N . LEU B 1 610 ? -14.258 -16.391 -21.219 1 88.94 610 LEU B N 1
ATOM 10984 C CA . LEU B 1 610 ? -14.094 -16.234 -19.781 1 88.94 610 LEU B CA 1
ATOM 10985 C C . LEU B 1 610 ? -12.617 -16.172 -19.406 1 88.94 610 LEU B C 1
ATOM 10987 O O . LEU B 1 610 ? -12.227 -15.398 -18.531 1 88.94 610 LEU B O 1
ATOM 10991 N N . LYS B 1 611 ? -11.812 -16.891 -20.141 1 82.94 611 LYS B N 1
ATOM 10992 C CA . LYS B 1 611 ? -10.391 -16.938 -19.844 1 82.94 611 LYS B CA 1
ATOM 10993 C C . LYS B 1 611 ? -9.727 -15.586 -20.078 1 82.94 611 LYS B C 1
ATOM 10995 O O . LYS B 1 611 ? -8.711 -15.266 -19.453 1 82.94 611 LYS B O 1
ATOM 11000 N N . ARG B 1 612 ? -10.266 -14.758 -20.906 1 86.06 612 ARG B N 1
ATOM 11001 C CA . ARG B 1 612 ? -9.672 -13.477 -21.266 1 86.06 612 ARG B CA 1
ATOM 11002 C C . ARG B 1 612 ? -10.273 -12.344 -20.438 1 86.06 612 ARG B C 1
ATOM 11004 O O . ARG B 1 612 ? -9.727 -11.242 -20.406 1 86.06 612 ARG B O 1
ATOM 11011 N N . LYS B 1 613 ? -11.344 -12.617 -19.781 1 92.88 613 LYS B N 1
ATOM 11012 C CA . LYS B 1 613 ? -11.977 -11.602 -18.953 1 92.88 613 LYS B CA 1
ATOM 11013 C C . LYS B 1 613 ? -11.383 -11.602 -17.547 1 92.88 613 LYS B C 1
ATOM 11015 O O . LYS B 1 613 ? -12.086 -11.867 -16.578 1 92.88 613 LYS B O 1
ATOM 11020 N N . GLU B 1 614 ? -10.18 -11.102 -17.484 1 93.88 614 GLU B N 1
ATOM 11021 C CA . GLU B 1 614 ? -9.391 -11.211 -16.266 1 93.88 614 GLU B CA 1
ATOM 11022 C C . GLU B 1 614 ? -10.023 -10.398 -15.133 1 93.88 614 GLU B C 1
ATOM 11024 O O . GLU B 1 614 ? -9.812 -10.703 -13.953 1 93.88 614 GLU B O 1
ATOM 11029 N N . SER B 1 615 ? -10.781 -9.328 -15.484 1 95.56 615 SER B N 1
ATOM 11030 C CA . SER B 1 615 ? -11.445 -8.555 -14.445 1 95.56 615 SER B CA 1
ATOM 11031 C C . SER B 1 615 ? -12.477 -9.398 -13.695 1 95.56 615 SER B C 1
ATOM 11033 O O . SER B 1 615 ? -12.586 -9.312 -12.469 1 95.56 615 SER B O 1
ATOM 11035 N N . ILE B 1 616 ? -13.148 -10.219 -14.43 1 95.5 616 ILE B N 1
ATOM 11036 C CA . ILE B 1 616 ? -14.172 -11.07 -13.844 1 95.5 616 ILE B CA 1
ATOM 11037 C C . ILE B 1 616 ? -13.516 -12.258 -13.148 1 95.5 616 ILE B C 1
ATOM 11039 O O . ILE B 1 616 ? -13.828 -12.555 -11.992 1 95.5 616 ILE B O 1
ATOM 11043 N N . THR B 1 617 ? -12.602 -12.93 -13.867 1 95.38 617 THR B N 1
ATOM 11044 C CA . THR B 1 617 ? -11.961 -14.109 -13.297 1 95.38 617 THR B CA 1
ATOM 11045 C C . THR B 1 617 ? -11.133 -13.742 -12.07 1 95.38 617 THR B C 1
ATOM 11047 O O . THR B 1 617 ? -11.086 -14.492 -11.094 1 95.38 617 THR B O 1
ATOM 11050 N N . GLY B 1 618 ? -10.461 -12.57 -12.148 1 96.94 618 GLY B N 1
ATOM 11051 C CA . GLY B 1 618 ? -9.734 -12.109 -10.977 1 96.94 618 GLY B CA 1
ATOM 11052 C C . GLY B 1 618 ? -10.617 -11.945 -9.75 1 96.94 618 GLY B C 1
ATOM 11053 O O . GLY B 1 618 ? -10.242 -12.367 -8.648 1 96.94 618 GLY B O 1
ATOM 11054 N N . ARG B 1 619 ? -11.727 -11.367 -9.914 1 98 619 ARG B N 1
ATOM 11055 C CA . ARG B 1 619 ? -12.633 -11.094 -8.797 1 98 619 ARG B CA 1
ATOM 11056 C C . ARG B 1 619 ? -13.281 -12.375 -8.289 1 98 619 ARG B C 1
ATOM 11058 O O . ARG B 1 619 ? -13.508 -12.523 -7.09 1 98 619 ARG B O 1
ATOM 11065 N N . LEU B 1 620 ? -13.633 -13.289 -9.195 1 97.56 620 LEU B N 1
ATOM 11066 C CA . LEU B 1 620 ? -14.141 -14.586 -8.75 1 97.56 620 LEU B CA 1
ATOM 11067 C C . LEU B 1 620 ? -13.055 -15.367 -8.016 1 97.56 620 LEU B C 1
ATOM 11069 O O . LEU B 1 620 ? -13.344 -16.094 -7.066 1 97.56 620 LEU B O 1
ATOM 11073 N N . GLY B 1 621 ? -11.82 -15.234 -8.5 1 97.5 621 GLY B N 1
ATOM 11074 C CA . GLY B 1 621 ? -10.695 -15.781 -7.758 1 97.5 621 GLY B CA 1
ATOM 11075 C C . GLY B 1 621 ? -10.562 -15.195 -6.367 1 97.5 621 GLY B C 1
ATOM 11076 O O . GLY B 1 621 ? -10.203 -15.906 -5.422 1 97.5 621 GLY B O 1
ATOM 11077 N N . ASP B 1 622 ? -10.82 -13.883 -6.25 1 98.38 622 ASP B N 1
ATOM 11078 C CA . ASP B 1 622 ? -10.812 -13.242 -4.938 1 98.38 622 ASP B CA 1
ATOM 11079 C C . ASP B 1 622 ? -11.875 -13.859 -4.02 1 98.38 622 ASP B C 1
ATOM 11081 O O . ASP B 1 622 ? -11.625 -14.07 -2.832 1 98.38 622 ASP B O 1
ATOM 11085 N N . MET B 1 623 ? -13.047 -14.023 -4.555 1 98.12 623 MET B N 1
ATOM 11086 C CA . MET B 1 623 ? -14.117 -14.633 -3.77 1 98.12 623 MET B CA 1
ATOM 11087 C C . MET B 1 623 ? -13.703 -16 -3.244 1 98.12 623 MET B C 1
ATOM 11089 O O . MET B 1 623 ? -13.859 -16.297 -2.057 1 98.12 623 MET B O 1
ATOM 11093 N N . LEU B 1 624 ? -13.156 -16.828 -4.148 1 98.19 624 LEU B N 1
ATOM 11094 C CA . LEU B 1 624 ? -12.656 -18.156 -3.76 1 98.19 624 LEU B CA 1
ATOM 11095 C C . LEU B 1 624 ? -11.594 -18.031 -2.668 1 98.19 624 LEU B C 1
ATOM 11097 O O . LEU B 1 624 ? -11.641 -18.75 -1.667 1 98.19 624 LEU B O 1
ATOM 11101 N N . SER B 1 625 ? -10.672 -17.125 -2.869 1 98.69 625 SER B N 1
ATOM 11102 C CA . SER B 1 625 ? -9.57 -16.938 -1.94 1 98.69 625 SER B CA 1
ATOM 11103 C C . SER B 1 625 ? -10.07 -16.531 -0.557 1 98.69 625 SER B C 1
ATOM 11105 O O . SER B 1 625 ? -9.57 -17.031 0.457 1 98.69 625 SER B O 1
ATOM 11107 N N . GLN B 1 626 ? -11 -15.586 -0.548 1 98.88 626 GLN B N 1
ATOM 11108 C CA . GLN B 1 626 ? -11.5 -15.094 0.732 1 98.88 626 GLN B CA 1
ATOM 11109 C C . GLN B 1 626 ? -12.266 -16.188 1.479 1 98.88 626 GLN B C 1
ATOM 11111 O O . GLN B 1 626 ? -12.234 -16.234 2.709 1 98.88 626 GLN B O 1
ATOM 11116 N N . LEU B 1 627 ? -12.945 -17.031 0.777 1 98.75 627 LEU B N 1
ATOM 11117 C CA . LEU B 1 627 ? -13.602 -18.172 1.403 1 98.75 627 LEU B CA 1
ATOM 11118 C C . LEU B 1 627 ? -12.578 -19.125 1.998 1 98.75 627 LEU B C 1
ATOM 11120 O O . LEU B 1 627 ? -12.797 -19.672 3.08 1 98.75 627 LEU B O 1
ATOM 11124 N N . TYR B 1 628 ? -11.531 -19.391 1.245 1 98.62 628 TYR B N 1
ATOM 11125 C CA . TYR B 1 628 ? -10.461 -20.219 1.774 1 98.62 628 TYR B CA 1
ATOM 11126 C C . TYR B 1 628 ? -9.852 -19.594 3.021 1 98.62 628 TYR B C 1
ATOM 11128 O O . TYR B 1 628 ? -9.609 -20.297 4.012 1 98.62 628 TYR B O 1
ATOM 11136 N N . ILE B 1 629 ? -9.555 -18.297 3.021 1 98.94 629 ILE B N 1
ATOM 11137 C CA . ILE B 1 629 ? -8.977 -17.578 4.156 1 98.94 629 ILE B CA 1
ATOM 11138 C C . ILE B 1 629 ? -9.914 -17.688 5.359 1 98.94 629 ILE B C 1
ATOM 11140 O O . ILE B 1 629 ? -9.461 -17.969 6.477 1 98.94 629 ILE B O 1
ATOM 11144 N N . LEU B 1 630 ? -11.203 -17.422 5.125 1 98.88 630 LEU B N 1
ATOM 11145 C CA . LEU B 1 630 ? -12.188 -17.562 6.191 1 98.88 630 LEU B CA 1
ATOM 11146 C C . LEU B 1 630 ? -12.148 -18.969 6.797 1 98.88 630 LEU B C 1
ATOM 11148 O O . LEU B 1 630 ? -12.164 -19.109 8.023 1 98.88 630 LEU B O 1
ATOM 11152 N N . SER B 1 631 ? -12.086 -20 5.918 1 98.81 631 SER B N 1
ATOM 11153 C CA . SER B 1 631 ? -12.016 -21.375 6.375 1 98.81 631 SER B CA 1
ATOM 11154 C C . SER B 1 631 ? -10.781 -21.625 7.238 1 98.81 631 SER B C 1
ATOM 11156 O O . SER B 1 631 ? -10.859 -22.297 8.266 1 98.81 631 SER B O 1
ATOM 11158 N N . CYS B 1 632 ? -9.664 -21.062 6.805 1 98.81 632 CYS B N 1
ATOM 11159 C CA . CYS B 1 632 ? -8.422 -21.219 7.539 1 98.81 632 CYS B CA 1
ATOM 11160 C C . CYS B 1 632 ? -8.5 -20.547 8.906 1 98.81 632 CYS B C 1
ATOM 11162 O O . CYS B 1 632 ? -7.992 -21.078 9.898 1 98.81 632 CYS B O 1
ATOM 11164 N N . VAL B 1 633 ? -9.078 -19.344 8.984 1 98.88 633 VAL B N 1
ATOM 11165 C CA . VAL B 1 633 ? -9.242 -18.594 10.227 1 98.88 633 VAL B CA 1
ATOM 11166 C C . VAL B 1 633 ? -10.055 -19.422 11.219 1 98.88 633 VAL B C 1
ATOM 11168 O O . VAL B 1 633 ? -9.68 -19.547 12.391 1 98.88 633 VAL B O 1
ATOM 11171 N N . LEU B 1 634 ? -11.148 -19.969 10.758 1 98.62 634 LEU B N 1
ATOM 11172 C CA . LEU B 1 634 ? -12.016 -20.797 11.609 1 98.62 634 LEU B CA 1
ATOM 11173 C C . LEU B 1 634 ? -11.297 -22.062 12.055 1 98.62 634 LEU B C 1
ATOM 11175 O O . LEU B 1 634 ? -11.391 -22.453 13.219 1 98.62 634 LEU B O 1
ATOM 11179 N N . LYS B 1 635 ? -10.609 -22.703 11.156 1 98.25 635 LYS B N 1
ATOM 11180 C CA . LYS B 1 635 ? -9.852 -23.906 11.469 1 98.25 635 LYS B CA 1
ATOM 11181 C C . LYS B 1 635 ? -8.773 -23.641 12.516 1 98.25 635 LYS B C 1
ATOM 11183 O O . LYS B 1 635 ? -8.586 -24.422 13.445 1 98.25 635 LYS B O 1
ATOM 11188 N N . ARG B 1 636 ? -8.039 -22.547 12.328 1 98.06 636 ARG B N 1
ATOM 11189 C CA . ARG B 1 636 ? -6.984 -22.203 13.281 1 98.06 636 ARG B CA 1
ATOM 11190 C C . ARG B 1 636 ? -7.551 -22.062 14.695 1 98.06 636 ARG B C 1
ATOM 11192 O O . ARG B 1 636 ? -6.938 -22.531 15.664 1 98.06 636 ARG B O 1
ATOM 11199 N N . PHE B 1 637 ? -8.68 -21.312 14.867 1 98 637 PHE B N 1
ATOM 11200 C CA . PHE B 1 637 ? -9.281 -21.125 16.188 1 98 637 PHE B CA 1
ATOM 11201 C C . PHE B 1 637 ? -9.586 -22.453 16.828 1 98 637 PHE B C 1
ATOM 11203 O O . PHE B 1 637 ? -9.344 -22.641 18.031 1 98 637 PHE B O 1
ATOM 11210 N N . GLU B 1 638 ? -10.086 -23.438 16.047 1 96.94 638 GLU B N 1
ATOM 11211 C CA . GLU B 1 638 ? -10.352 -24.797 16.547 1 96.94 638 GLU B CA 1
ATOM 11212 C C . GLU B 1 638 ? -9.055 -25.5 16.906 1 96.94 638 GLU B C 1
ATOM 11214 O O . GLU B 1 638 ? -8.961 -26.125 17.969 1 96.94 638 GLU B O 1
ATOM 11219 N N . ASP B 1 639 ? -8.07 -25.438 16.031 1 96.75 639 ASP B N 1
ATOM 11220 C CA . ASP B 1 639 ? -6.797 -26.125 16.219 1 96.75 639 ASP B CA 1
ATOM 11221 C C . ASP B 1 639 ? -6.078 -25.594 17.469 1 96.75 639 ASP B C 1
ATOM 11223 O O . ASP B 1 639 ? -5.348 -26.328 18.125 1 96.75 639 ASP B O 1
ATOM 11227 N N . ASP B 1 640 ? -6.297 -24.312 17.75 1 96.44 640 ASP B N 1
ATOM 11228 C CA . ASP B 1 640 ? -5.637 -23.672 18.891 1 96.44 640 ASP B CA 1
ATOM 11229 C C . ASP B 1 640 ? -6.352 -24 20.203 1 96.44 640 ASP B C 1
ATOM 11231 O O . ASP B 1 640 ? -5.949 -23.531 21.266 1 96.44 640 ASP B O 1
ATOM 11235 N N . GLY B 1 641 ? -7.438 -24.75 20.172 1 96.38 641 GLY B N 1
ATOM 11236 C CA . GLY B 1 641 ? -8.172 -25.125 21.375 1 96.38 641 GLY B CA 1
ATOM 11237 C C . GLY B 1 641 ? -9.227 -24.109 21.766 1 96.38 641 GLY B C 1
ATOM 11238 O O . GLY B 1 641 ? -9.547 -23.969 22.953 1 96.38 641 GLY B O 1
ATOM 11239 N N . ARG B 1 642 ? -9.664 -23.266 20.922 1 97.38 642 ARG B N 1
ATOM 11240 C CA . ARG B 1 642 ? -10.75 -22.297 21.078 1 97.38 642 ARG B CA 1
ATOM 11241 C C . ARG B 1 642 ? -10.445 -21.297 22.188 1 97.38 642 ARG B C 1
ATOM 11243 O O . ARG B 1 642 ? -11.273 -21.094 23.078 1 97.38 642 ARG B O 1
ATOM 11250 N N . PRO B 1 643 ? -9.281 -20.688 22.125 1 97.81 643 PRO B N 1
ATOM 11251 C CA . PRO B 1 643 ? -9.031 -19.656 23.141 1 97.81 643 PRO B CA 1
ATOM 11252 C C . PRO B 1 643 ? -9.977 -18.469 23.016 1 97.81 643 PRO B C 1
ATOM 11254 O O . PRO B 1 643 ? -9.812 -17.641 22.109 1 97.81 643 PRO B O 1
ATOM 11257 N N . GLN B 1 644 ? -10.797 -18.281 23.938 1 97.69 644 GLN B N 1
ATOM 11258 C CA . GLN B 1 644 ? -11.867 -17.281 23.875 1 97.69 644 GLN B CA 1
ATOM 11259 C C . GLN B 1 644 ? -11.297 -15.875 23.781 1 97.69 644 GLN B C 1
ATOM 11261 O O . GLN B 1 644 ? -11.883 -15.008 23.141 1 97.69 644 GLN B O 1
ATOM 11266 N N . ALA B 1 645 ? -10.164 -15.664 24.359 1 97.56 645 ALA B N 1
ATOM 11267 C CA . ALA B 1 645 ? -9.531 -14.344 24.375 1 97.56 645 ALA B CA 1
ATOM 11268 C C . ALA B 1 645 ? -9.102 -13.938 22.969 1 97.56 645 ALA B C 1
ATOM 11270 O O . ALA B 1 645 ? -8.852 -12.758 22.719 1 97.56 645 ALA B O 1
ATOM 11271 N N . ASP B 1 646 ? -9.016 -14.891 21.984 1 98.31 646 ASP B N 1
ATOM 11272 C CA . ASP B 1 646 ? -8.578 -14.602 20.625 1 98.31 646 ASP B CA 1
ATOM 11273 C C . ASP B 1 646 ? -9.766 -14.203 19.734 1 98.31 646 ASP B C 1
ATOM 11275 O O . ASP B 1 646 ? -9.578 -13.812 18.578 1 98.31 646 ASP B O 1
ATOM 11279 N N . LEU B 1 647 ? -10.992 -14.242 20.266 1 98.56 647 LEU B N 1
ATOM 11280 C CA . LEU B 1 647 ? -12.203 -14.055 19.469 1 98.56 647 LEU B CA 1
ATOM 11281 C C . LEU B 1 647 ? -12.188 -12.703 18.766 1 98.56 647 LEU B C 1
ATOM 11283 O O . LEU B 1 647 ? -12.609 -12.602 17.609 1 98.56 647 LEU B O 1
ATOM 11287 N N . PRO B 1 648 ? -11.688 -11.586 19.406 1 98.62 648 PRO B N 1
ATOM 11288 C CA . PRO B 1 648 ? -11.656 -10.328 18.656 1 98.62 648 PRO B CA 1
ATOM 11289 C C . PRO B 1 648 ? -10.836 -10.43 17.375 1 98.62 648 PRO B C 1
ATOM 11291 O O . PRO B 1 648 ? -11.227 -9.883 16.344 1 98.62 648 PRO B O 1
ATOM 11294 N N . LEU B 1 649 ? -9.703 -11.117 17.406 1 98.81 649 LEU B N 1
ATOM 11295 C CA . LEU B 1 649 ? -8.867 -11.312 16.234 1 98.81 649 LEU B CA 1
ATOM 11296 C C . LEU B 1 649 ? -9.586 -12.164 15.188 1 98.81 649 LEU B C 1
ATOM 11298 O O . LEU B 1 649 ? -9.539 -11.867 13.992 1 98.81 649 LEU B O 1
ATOM 11302 N N . VAL B 1 650 ? -10.266 -13.234 15.656 1 98.88 650 VAL B N 1
ATOM 11303 C CA . VAL B 1 650 ? -10.977 -14.156 14.781 1 98.88 650 VAL B CA 1
ATOM 11304 C C . VAL B 1 650 ? -12.133 -13.43 14.094 1 98.88 650 VAL B C 1
ATOM 11306 O O . VAL B 1 650 ? -12.305 -13.547 12.875 1 98.88 650 VAL B O 1
ATOM 11309 N N . HIS B 1 651 ? -12.906 -12.641 14.922 1 98.81 651 HIS B N 1
ATOM 11310 C CA . HIS B 1 651 ? -14.016 -11.875 14.367 1 98.81 651 HIS B CA 1
ATOM 11311 C C . HIS B 1 651 ? -13.531 -10.891 13.312 1 98.81 651 HIS B C 1
ATOM 11313 O O . HIS B 1 651 ? -14.133 -10.781 12.242 1 98.81 651 HIS B O 1
ATOM 11319 N N . TRP B 1 652 ? -12.5 -10.195 13.594 1 98.81 652 TRP B N 1
ATOM 11320 C CA . TRP B 1 652 ? -11.992 -9.227 12.625 1 98.81 652 TRP B CA 1
ATOM 11321 C C . TRP B 1 652 ? -11.594 -9.906 11.32 1 98.81 652 TRP B C 1
ATOM 11323 O O . TRP B 1 652 ? -11.992 -9.477 10.242 1 98.81 652 TRP B O 1
ATOM 11333 N N . ALA B 1 653 ? -10.781 -10.961 11.414 1 98.88 653 ALA B N 1
ATOM 11334 C CA . ALA B 1 653 ? -10.266 -11.664 10.234 1 98.88 653 ALA B CA 1
ATOM 11335 C C . ALA B 1 653 ? -11.398 -12.258 9.406 1 98.88 653 ALA B C 1
ATOM 11337 O O . ALA B 1 653 ? -11.391 -12.18 8.18 1 98.88 653 ALA B O 1
ATOM 11338 N N . ALA B 1 654 ? -12.352 -12.859 10.102 1 98.81 654 ALA B N 1
ATOM 11339 C CA . ALA B 1 654 ? -13.484 -13.484 9.43 1 98.81 654 ALA B CA 1
ATOM 11340 C C . ALA B 1 654 ? -14.344 -12.438 8.727 1 98.81 654 ALA B C 1
ATOM 11342 O O . ALA B 1 654 ? -14.758 -12.633 7.578 1 98.81 654 ALA B O 1
ATOM 11343 N N . GLN B 1 655 ? -14.641 -11.344 9.414 1 98.69 655 GLN B N 1
ATOM 11344 C CA . GLN B 1 655 ? -15.469 -10.289 8.844 1 98.69 655 GLN B CA 1
ATOM 11345 C C . GLN B 1 655 ? -14.781 -9.625 7.656 1 98.69 655 GLN B C 1
ATOM 11347 O O . GLN B 1 655 ? -15.43 -9.25 6.68 1 98.69 655 GLN B O 1
ATOM 11352 N N . ASP B 1 656 ? -13.516 -9.477 7.75 1 98.62 656 ASP B N 1
ATOM 11353 C CA . ASP B 1 656 ? -12.766 -8.922 6.633 1 98.62 656 ASP B CA 1
ATOM 11354 C C . ASP B 1 656 ? -12.844 -9.836 5.41 1 98.62 656 ASP B C 1
ATOM 11356 O O . ASP B 1 656 ? -13.016 -9.359 4.285 1 98.62 656 ASP B O 1
ATOM 11360 N N . ALA B 1 657 ? -12.625 -11.109 5.633 1 98.75 657 ALA B N 1
ATOM 11361 C CA . ALA B 1 657 ? -12.711 -12.07 4.535 1 98.75 657 ALA B CA 1
ATOM 11362 C C . ALA B 1 657 ? -14.094 -12.031 3.885 1 98.75 657 ALA B C 1
ATOM 11364 O O . ALA B 1 657 ? -14.211 -12.047 2.658 1 98.75 657 ALA B O 1
ATOM 11365 N N . LEU B 1 658 ? -15.148 -12.023 4.691 1 98.5 658 LEU B N 1
ATOM 11366 C CA . LEU B 1 658 ? -16.516 -11.969 4.18 1 98.5 658 LEU B CA 1
ATOM 11367 C C . LEU B 1 658 ? -16.75 -10.68 3.391 1 98.5 658 LEU B C 1
ATOM 11369 O O . LEU B 1 658 ? -17.359 -10.711 2.324 1 98.5 658 LEU B O 1
ATOM 11373 N N . LEU B 1 659 ? -16.312 -9.57 3.936 1 98.31 659 LEU B N 1
ATOM 11374 C CA . LEU B 1 659 ? -16.469 -8.289 3.252 1 98.31 659 LEU B CA 1
ATOM 11375 C C . LEU B 1 659 ? -15.812 -8.328 1.873 1 98.31 659 LEU B C 1
ATOM 11377 O O . LEU B 1 659 ? -16.422 -7.922 0.881 1 98.31 659 LEU B O 1
ATOM 11381 N N . ARG B 1 660 ? -14.633 -8.805 1.815 1 98.5 660 ARG B N 1
ATOM 11382 C CA . ARG B 1 660 ? -13.883 -8.828 0.562 1 98.5 660 ARG B CA 1
ATOM 11383 C C . ARG B 1 660 ? -14.531 -9.773 -0.444 1 98.5 660 ARG B C 1
ATOM 11385 O O . ARG B 1 660 ? -14.5 -9.516 -1.649 1 98.5 660 ARG B O 1
ATOM 11392 N N . ALA B 1 661 ? -15.016 -10.883 0.051 1 98.56 661 ALA B N 1
ATOM 11393 C CA . ALA B 1 661 ? -15.758 -11.781 -0.833 1 98.56 661 ALA B CA 1
ATOM 11394 C C . ALA B 1 661 ? -16.984 -11.094 -1.408 1 98.56 661 ALA B C 1
ATOM 11396 O O . ALA B 1 661 ? -17.266 -11.203 -2.604 1 98.56 661 ALA B O 1
ATOM 11397 N N . HIS B 1 662 ? -17.766 -10.383 -0.551 1 98.19 662 HIS B N 1
ATOM 11398 C CA . HIS B 1 662 ? -18.969 -9.664 -0.972 1 98.19 662 HIS B CA 1
ATOM 11399 C C . HIS B 1 662 ? -18.609 -8.555 -1.961 1 98.19 662 HIS B C 1
ATOM 11401 O O . HIS B 1 662 ? -19.328 -8.336 -2.936 1 98.19 662 HIS B O 1
ATOM 11407 N N . GLU B 1 663 ? -17.531 -7.879 -1.7 1 97.81 663 GLU B N 1
ATOM 11408 C CA . GLU B 1 663 ? -17.078 -6.828 -2.607 1 97.81 663 GLU B CA 1
ATOM 11409 C C . GLU B 1 663 ? -16.734 -7.395 -3.982 1 97.81 663 GLU B C 1
ATOM 11411 O O . GLU B 1 663 ? -17.078 -6.801 -5.008 1 97.81 663 GLU B O 1
ATOM 11416 N N . ALA B 1 664 ? -16 -8.484 -3.963 1 98 664 ALA B N 1
ATOM 11417 C CA . ALA B 1 664 ? -15.648 -9.133 -5.227 1 98 664 ALA B CA 1
ATOM 11418 C C . ALA B 1 664 ? -16.906 -9.5 -6.02 1 98 664 ALA B C 1
ATOM 11420 O O . ALA B 1 664 ? -16.984 -9.234 -7.223 1 98 664 ALA B O 1
ATOM 11421 N N . LEU B 1 665 ? -17.844 -10.07 -5.359 1 98.06 665 LEU B N 1
ATOM 11422 C CA . LEU B 1 665 ? -19.094 -10.461 -6.012 1 98.06 665 LEU B CA 1
ATOM 11423 C C . LEU B 1 665 ? -19.828 -9.234 -6.543 1 98.06 665 LEU B C 1
ATOM 11425 O O . LEU B 1 665 ? -20.328 -9.242 -7.672 1 98.06 665 LEU B O 1
ATOM 11429 N N . ALA B 1 666 ? -19.938 -8.211 -5.719 1 97.5 666 ALA B N 1
ATOM 11430 C CA . ALA B 1 666 ? -20.625 -6.988 -6.125 1 97.5 666 ALA B CA 1
ATOM 11431 C C . ALA B 1 666 ? -20 -6.402 -7.383 1 97.5 666 ALA B C 1
ATOM 11433 O O . ALA B 1 666 ? -20.703 -5.977 -8.297 1 97.5 666 ALA B O 1
ATOM 11434 N N . GLU B 1 667 ? -18.75 -6.391 -7.445 1 97.31 667 GLU B N 1
ATOM 11435 C CA . GLU B 1 667 ? -18.047 -5.809 -8.586 1 97.31 667 GLU B CA 1
ATOM 11436 C C . GLU B 1 667 ? -18.219 -6.676 -9.828 1 97.31 667 GLU B C 1
ATOM 11438 O O . GLU B 1 667 ? -18.266 -6.156 -10.945 1 97.31 667 GLU B O 1
ATOM 11443 N N . VAL B 1 668 ? -18.172 -7.992 -9.625 1 97.44 668 VAL B N 1
ATOM 11444 C CA . VAL B 1 668 ? -18.453 -8.883 -10.75 1 97.44 668 VAL B CA 1
ATOM 11445 C C . VAL B 1 668 ? -19.812 -8.547 -11.359 1 97.44 668 VAL B C 1
ATOM 11447 O O . VAL B 1 668 ? -19.922 -8.352 -12.57 1 97.44 668 VAL B O 1
ATOM 11450 N N . LEU B 1 669 ? -20.781 -8.438 -10.523 1 97.19 669 LEU B N 1
ATOM 11451 C CA . LEU B 1 669 ? -22.156 -8.242 -10.992 1 97.19 669 LEU B CA 1
ATOM 11452 C C . LEU B 1 669 ? -22.328 -6.844 -11.578 1 97.19 669 LEU B C 1
ATOM 11454 O O . LEU B 1 669 ? -23.078 -6.66 -12.539 1 97.19 669 LEU B O 1
ATOM 11458 N N . ASP B 1 670 ? -21.625 -5.891 -11.055 1 96.38 670 ASP B N 1
ATOM 11459 C CA . ASP B 1 670 ? -21.719 -4.516 -11.539 1 96.38 670 ASP B CA 1
ATOM 11460 C C . ASP B 1 670 ? -21.141 -4.395 -12.945 1 96.38 670 ASP B C 1
ATOM 11462 O O . ASP B 1 670 ? -21.484 -3.465 -13.688 1 96.38 670 ASP B O 1
ATOM 11466 N N . ASN B 1 671 ? -20.281 -5.324 -13.32 1 96.56 671 ASN B N 1
ATOM 11467 C CA . ASN B 1 671 ? -19.594 -5.227 -14.594 1 96.56 671 ASN B CA 1
ATOM 11468 C C . ASN B 1 671 ? -19.875 -6.434 -15.484 1 96.56 671 ASN B C 1
ATOM 11470 O O . ASN B 1 671 ? -19.188 -6.66 -16.484 1 96.56 671 ASN B O 1
ATOM 11474 N N . TYR B 1 672 ? -20.891 -7.168 -15.109 1 95.31 672 TYR B N 1
ATOM 11475 C CA . TYR B 1 672 ? -21.188 -8.391 -15.844 1 95.31 672 TYR B CA 1
ATOM 11476 C C . TYR B 1 672 ? -21.703 -8.078 -17.234 1 95.31 672 TYR B C 1
ATOM 11478 O O . TYR B 1 672 ? -22.484 -7.141 -17.422 1 95.31 672 TYR B O 1
ATOM 11486 N N . PRO B 1 673 ? -21.312 -8.727 -18.234 1 92.88 673 PRO B N 1
ATOM 11487 C CA . PRO B 1 673 ? -21.656 -8.391 -19.609 1 92.88 673 PRO B CA 1
ATOM 11488 C C . PRO B 1 673 ? -23.141 -8.586 -19.922 1 92.88 673 PRO B C 1
ATOM 11490 O O . PRO B 1 673 ? -23.688 -7.922 -20.812 1 92.88 673 PRO B O 1
ATOM 11493 N N . SER B 1 674 ? -23.859 -9.453 -19.281 1 95.31 674 SER B N 1
ATOM 11494 C CA . SER B 1 674 ? -25.281 -9.711 -19.5 1 95.31 674 SER B CA 1
ATOM 11495 C C . SER B 1 674 ? -26.141 -9.133 -18.391 1 95.31 674 SER B C 1
ATOM 11497 O O . SER B 1 674 ? -26.062 -9.586 -17.25 1 95.31 674 SER B O 1
ATOM 11499 N N . LYS B 1 675 ? -26.984 -8.219 -18.703 1 95 675 LYS B N 1
ATOM 11500 C CA . LYS B 1 675 ? -27.859 -7.594 -17.719 1 95 675 LYS B CA 1
ATOM 11501 C C . LYS B 1 675 ? -28.891 -8.586 -17.188 1 95 675 LYS B C 1
ATOM 11503 O O . LYS B 1 675 ? -29.25 -8.539 -16.016 1 95 675 LYS B O 1
ATOM 11508 N N . VAL B 1 676 ? -29.297 -9.445 -18.031 1 95.94 676 VAL B N 1
ATOM 11509 C CA . VAL B 1 676 ? -30.281 -10.453 -17.641 1 95.94 676 VAL B CA 1
ATOM 11510 C C . VAL B 1 676 ? -29.656 -11.43 -16.641 1 95.94 676 VAL B C 1
ATOM 11512 O O . VAL B 1 676 ? -30.234 -11.711 -15.586 1 95.94 676 VAL B O 1
ATOM 11515 N N . ALA B 1 677 ? -28.5 -11.914 -17.016 1 96.56 677 ALA B N 1
ATOM 11516 C CA . ALA B 1 677 ? -27.812 -12.828 -16.109 1 96.56 677 ALA B CA 1
ATOM 11517 C C . ALA B 1 677 ? -27.547 -12.164 -14.758 1 96.56 677 ALA B C 1
ATOM 11519 O O . ALA B 1 677 ? -27.656 -12.805 -13.711 1 96.56 677 ALA B O 1
ATOM 11520 N N . THR B 1 678 ? -27.219 -10.883 -14.836 1 96.62 678 THR B N 1
ATOM 11521 C CA . THR B 1 678 ? -26.953 -10.133 -13.609 1 96.62 678 THR B CA 1
ATOM 11522 C C . THR B 1 678 ? -28.203 -10.062 -12.742 1 96.62 678 THR B C 1
ATOM 11524 O O . THR B 1 678 ? -28.141 -10.266 -11.523 1 96.62 678 THR B O 1
ATOM 11527 N N . GLY B 1 679 ? -29.266 -9.672 -13.336 1 96.5 679 GLY B N 1
ATOM 11528 C CA . GLY B 1 679 ? -30.531 -9.617 -12.609 1 96.5 679 GLY B CA 1
ATOM 11529 C C . GLY B 1 679 ? -30.906 -10.938 -11.961 1 96.5 679 GLY B C 1
ATOM 11530 O O . GLY B 1 679 ? -31.344 -10.969 -10.812 1 96.5 679 GLY B O 1
ATOM 11531 N N . VAL B 1 680 ? -30.688 -12.016 -12.688 1 96.19 680 VAL B N 1
ATOM 11532 C CA . VAL B 1 680 ? -31 -13.352 -12.195 1 96.19 680 VAL B CA 1
ATOM 11533 C C . VAL B 1 680 ? -30.094 -13.703 -11.023 1 96.19 680 VAL B C 1
ATOM 11535 O O . VAL B 1 680 ? -30.562 -14.18 -9.984 1 96.19 680 VAL B O 1
ATOM 11538 N N . LEU B 1 681 ? -28.844 -13.461 -11.188 1 96.88 681 LEU B N 1
ATOM 11539 C CA . LEU B 1 681 ? -27.875 -13.789 -10.141 1 96.88 681 LEU B CA 1
ATOM 11540 C C . LEU B 1 681 ? -28.141 -12.977 -8.875 1 96.88 681 LEU B C 1
ATOM 11542 O O . LEU B 1 681 ? -28.078 -13.508 -7.766 1 96.88 681 LEU B O 1
ATOM 11546 N N . ARG B 1 682 ? -28.391 -11.656 -9.047 1 96.06 682 ARG B N 1
ATOM 11547 C CA . ARG B 1 682 ? -28.719 -10.812 -7.902 1 96.06 682 ARG B CA 1
ATOM 11548 C C . ARG B 1 682 ? -29.984 -11.281 -7.211 1 96.06 682 ARG B C 1
ATOM 11550 O O . ARG B 1 682 ? -30.062 -11.312 -5.98 1 96.06 682 ARG B O 1
ATOM 11557 N N . GLY B 1 683 ? -30.953 -11.617 -7.98 1 96.19 683 GLY B N 1
ATOM 11558 C CA . GLY B 1 683 ? -32.219 -12.078 -7.441 1 96.19 683 GLY B CA 1
ATOM 11559 C C . GLY B 1 683 ? -32.125 -13.398 -6.695 1 96.19 683 GLY B C 1
ATOM 11560 O O . GLY B 1 683 ? -32.719 -13.57 -5.641 1 96.19 683 GLY B O 1
ATOM 11561 N N . LEU B 1 684 ? -31.312 -14.281 -7.172 1 95.69 684 LEU B N 1
ATOM 11562 C CA . LEU B 1 684 ? -31.172 -15.609 -6.59 1 95.69 684 LEU B CA 1
ATOM 11563 C C . LEU B 1 684 ? -30.266 -15.578 -5.363 1 95.69 684 LEU B C 1
ATOM 11565 O O . LEU B 1 684 ? -30.453 -16.359 -4.426 1 95.69 684 LEU B O 1
ATOM 11569 N N . SER B 1 685 ? -29.297 -14.656 -5.375 1 95.44 685 SER B N 1
ATOM 11570 C CA . SER B 1 685 ? -28.25 -14.734 -4.355 1 95.44 685 SER B CA 1
ATOM 11571 C C . SER B 1 685 ? -28.453 -13.672 -3.283 1 95.44 685 SER B C 1
ATOM 11573 O O . SER B 1 685 ? -28.266 -13.938 -2.094 1 95.44 685 SER B O 1
ATOM 11575 N N . PHE B 1 686 ? -28.734 -12.43 -3.693 1 95.44 686 PHE B N 1
ATOM 11576 C CA . PHE B 1 686 ? -28.875 -11.328 -2.748 1 95.44 686 PHE B CA 1
ATOM 11577 C C . PHE B 1 686 ? -30 -10.383 -3.166 1 95.44 686 PHE B C 1
ATOM 11579 O O . PHE B 1 686 ? -29.75 -9.211 -3.441 1 95.44 686 PHE B O 1
ATOM 11586 N N . PRO B 1 687 ? -31.156 -10.891 -3.096 1 93.94 687 PRO B N 1
ATOM 11587 C CA . PRO B 1 687 ? -32.281 -10.07 -3.535 1 93.94 687 PRO B CA 1
ATOM 11588 C C . PRO B 1 687 ? -32.438 -8.789 -2.715 1 93.94 687 PRO B C 1
ATOM 11590 O O . PRO B 1 687 ? -33.031 -7.812 -3.188 1 93.94 687 PRO B O 1
ATOM 11593 N N . PHE B 1 688 ? -31.875 -8.727 -1.536 1 90.88 688 PHE B N 1
ATOM 11594 C CA . PHE B 1 688 ? -32.031 -7.562 -0.671 1 90.88 688 PHE B CA 1
ATOM 11595 C C . PHE B 1 688 ? -30.75 -6.758 -0.599 1 90.88 688 PHE B C 1
ATOM 11597 O O . PHE B 1 688 ? -30.578 -5.918 0.288 1 90.88 688 PHE B O 1
ATOM 11604 N N . GLY B 1 689 ? -29.828 -7.07 -1.44 1 91.62 689 GLY B N 1
ATOM 11605 C CA . GLY B 1 689 ? -28.578 -6.34 -1.503 1 91.62 689 GLY B CA 1
ATOM 11606 C C . GLY B 1 689 ? -27.422 -7.102 -0.893 1 91.62 689 GLY B C 1
ATOM 11607 O O . GLY B 1 689 ? -27.609 -7.902 0.025 1 91.62 689 GLY B O 1
ATOM 11608 N N . ILE B 1 690 ? -26.281 -6.879 -1.338 1 94.31 690 ILE B N 1
ATOM 11609 C CA . ILE B 1 690 ? -25.062 -7.508 -0.846 1 94.31 690 ILE B CA 1
ATOM 11610 C C . ILE B 1 690 ? -24.516 -6.727 0.354 1 94.31 690 ILE B C 1
ATOM 11612 O O . ILE B 1 690 ? -24.328 -5.512 0.274 1 94.31 690 ILE B O 1
ATOM 11616 N N . PRO B 1 691 ? -24.344 -7.355 1.481 1 91.69 691 PRO B N 1
ATOM 11617 C CA . PRO B 1 691 ? -23.828 -6.648 2.66 1 91.69 691 PRO B CA 1
ATOM 11618 C C . PRO B 1 691 ? -22.375 -6.215 2.506 1 91.69 691 PRO B C 1
ATOM 11620 O O . PRO B 1 691 ? -21.5 -7.043 2.236 1 91.69 691 PRO B O 1
ATOM 11623 N N . LEU B 1 692 ? -22.094 -4.961 2.646 1 92.5 692 LEU B N 1
ATOM 11624 C CA . LEU B 1 692 ? -20.75 -4.402 2.531 1 92.5 692 LEU B CA 1
ATOM 11625 C C . LEU B 1 692 ? -20.375 -3.645 3.795 1 92.5 692 LEU B C 1
ATOM 11627 O O . LEU B 1 692 ? -20.078 -2.447 3.742 1 92.5 692 LEU B O 1
ATOM 11631 N N . HIS B 1 693 ? -20.266 -4.363 4.91 1 92.62 693 HIS B N 1
ATOM 11632 C CA . HIS B 1 693 ? -19.938 -3.734 6.184 1 92.62 693 HIS B CA 1
ATOM 11633 C C . HIS B 1 693 ? -18.531 -4.098 6.625 1 92.62 693 HIS B C 1
ATOM 11635 O O . HIS B 1 693 ? -18.156 -5.273 6.617 1 92.62 693 HIS B O 1
ATOM 11641 N N . LYS B 1 694 ? -17.812 -3.109 6.965 1 96.19 694 LYS B N 1
ATOM 11642 C CA . LYS B 1 694 ? -16.484 -3.32 7.543 1 96.19 694 LYS B CA 1
ATOM 11643 C C . LYS B 1 694 ? -16.594 -3.682 9.023 1 96.19 694 LYS B C 1
ATOM 11645 O O . LYS B 1 694 ? -17.625 -3.475 9.648 1 96.19 694 LYS B O 1
ATOM 11650 N N . PRO B 1 695 ? -15.477 -4.316 9.609 1 97.5 695 PRO B N 1
ATOM 11651 C CA . PRO B 1 695 ? -15.477 -4.516 11.062 1 97.5 695 PRO B CA 1
ATOM 11652 C C . PRO B 1 695 ? -15.766 -3.23 11.836 1 97.5 695 PRO B C 1
ATOM 11654 O O . PRO B 1 695 ? -15.297 -2.156 11.445 1 97.5 695 PRO B O 1
ATOM 11657 N N . SER B 1 696 ? -16.516 -3.311 12.914 1 97.81 696 SER B N 1
ATOM 11658 C CA . SER B 1 696 ? -16.984 -2.146 13.656 1 97.81 696 SER B CA 1
ATOM 11659 C C . SER B 1 696 ? -15.844 -1.466 14.398 1 97.81 696 SER B C 1
ATOM 11661 O O . SER B 1 696 ? -14.812 -2.086 14.664 1 97.81 696 SER B O 1
ATOM 11663 N N . ASP B 1 697 ? -16.047 -0.218 14.773 1 97.31 697 ASP B N 1
ATOM 11664 C CA . ASP B 1 697 ? -15.07 0.532 15.562 1 97.31 697 ASP B CA 1
ATOM 11665 C C . ASP B 1 697 ? -14.836 -0.128 16.922 1 97.31 697 ASP B C 1
ATOM 11667 O O . ASP B 1 697 ? -13.719 -0.131 17.438 1 97.31 697 ASP B O 1
ATOM 11671 N N . ARG B 1 698 ? -15.898 -0.638 17.484 1 97.62 698 ARG B N 1
ATOM 11672 C CA . ARG B 1 698 ? -15.789 -1.328 18.766 1 97.62 698 ARG B CA 1
ATOM 11673 C C . ARG B 1 698 ? -14.852 -2.527 18.656 1 97.62 698 ARG B C 1
ATOM 11675 O O . ARG B 1 698 ? -14.016 -2.746 19.531 1 97.62 698 ARG B O 1
ATOM 11682 N N . LEU B 1 699 ? -15.016 -3.303 17.609 1 98.44 699 LEU B N 1
ATOM 11683 C CA . LEU B 1 699 ? -14.148 -4.461 17.391 1 98.44 699 LEU B CA 1
ATOM 11684 C C . LEU B 1 699 ? -12.711 -4.031 17.156 1 98.44 699 LEU B C 1
ATOM 11686 O O . LEU B 1 699 ? -11.773 -4.672 17.641 1 98.44 699 LEU B O 1
ATOM 11690 N N . LEU B 1 700 ? -12.555 -2.926 16.391 1 98.44 700 LEU B N 1
ATOM 11691 C CA . LEU B 1 700 ? -11.211 -2.406 16.156 1 98.44 700 LEU B CA 1
ATOM 11692 C C . LEU B 1 700 ? -10.531 -2.049 17.469 1 98.44 700 LEU B C 1
ATOM 11694 O O . LEU B 1 700 ? -9.352 -2.363 17.672 1 98.44 700 LEU B O 1
ATOM 11698 N N . ALA B 1 701 ? -11.219 -1.4 18.344 1 98.06 701 ALA B N 1
ATOM 11699 C CA . ALA B 1 701 ? -10.68 -1.015 19.656 1 98.06 701 ALA B CA 1
ATOM 11700 C C . ALA B 1 701 ? -10.305 -2.242 20.469 1 98.06 701 ALA B C 1
ATOM 11702 O O . ALA B 1 701 ? -9.273 -2.26 21.141 1 98.06 701 ALA B O 1
ATOM 11703 N N . GLN B 1 702 ? -11.156 -3.273 20.406 1 98.56 702 GLN B N 1
ATOM 11704 C CA . GLN B 1 702 ? -10.898 -4.5 21.141 1 98.56 702 GLN B CA 1
ATOM 11705 C C . GLN B 1 702 ? -9.617 -5.18 20.656 1 98.56 702 GLN B C 1
ATOM 11707 O O . GLN B 1 702 ? -8.797 -5.621 21.469 1 98.56 702 GLN B O 1
ATOM 11712 N N . VAL B 1 703 ? -9.469 -5.254 19.359 1 98.75 703 VAL B N 1
ATOM 11713 C CA . VAL B 1 703 ? -8.297 -5.898 18.781 1 98.75 703 VAL B CA 1
ATOM 11714 C C . VAL B 1 703 ? -7.047 -5.098 19.125 1 98.75 703 VAL B C 1
ATOM 11716 O O . VAL B 1 703 ? -6.012 -5.672 19.484 1 98.75 703 VAL B O 1
ATOM 11719 N N . ALA B 1 704 ? -7.117 -3.758 18.969 1 98.5 704 ALA B N 1
ATOM 11720 C CA . ALA B 1 704 ? -5.984 -2.9 19.312 1 98.5 704 ALA B CA 1
ATOM 11721 C C . ALA B 1 704 ? -5.555 -3.1 20.766 1 98.5 704 ALA B C 1
ATOM 11723 O O . ALA B 1 704 ? -4.359 -3.139 21.062 1 98.5 704 ALA B O 1
ATOM 11724 N N . ASP B 1 705 ? -6.492 -3.277 21.656 1 97.69 705 ASP B N 1
ATOM 11725 C CA . ASP B 1 705 ? -6.203 -3.479 23.078 1 97.69 705 ASP B CA 1
ATOM 11726 C C . ASP B 1 705 ? -5.496 -4.812 23.297 1 97.69 705 ASP B C 1
ATOM 11728 O O . ASP B 1 705 ? -4.523 -4.887 24.062 1 97.69 705 ASP B O 1
ATOM 11732 N N . VAL B 1 706 ? -5.941 -5.801 22.625 1 97.25 706 VAL B N 1
ATOM 11733 C CA . VAL B 1 706 ? -5.418 -7.156 22.781 1 97.25 706 VAL B CA 1
ATOM 11734 C C . VAL B 1 706 ? -3.945 -7.191 22.375 1 97.25 706 VAL B C 1
ATOM 11736 O O . VAL B 1 706 ? -3.123 -7.809 23.062 1 97.25 706 VAL B O 1
ATOM 11739 N N . VAL B 1 707 ? -3.582 -6.488 21.406 1 97.81 707 VAL B N 1
ATOM 11740 C CA . VAL B 1 707 ? -2.242 -6.652 20.844 1 97.81 707 VAL B CA 1
ATOM 11741 C C . VAL B 1 707 ? -1.284 -5.672 21.516 1 97.81 707 VAL B C 1
ATOM 11743 O O . VAL B 1 707 ? -0.064 -5.793 21.375 1 97.81 707 VAL B O 1
ATOM 11746 N N . GLN B 1 708 ? -1.799 -4.699 22.297 1 97.75 708 GLN B N 1
ATOM 11747 C CA . GLN B 1 708 ? -0.959 -3.746 23.016 1 97.75 708 GLN B CA 1
ATOM 11748 C C . GLN B 1 708 ? -0.742 -4.188 24.453 1 97.75 708 GLN B C 1
ATOM 11750 O O . GLN B 1 708 ? -0.097 -3.484 25.234 1 97.75 708 GLN B O 1
ATOM 11755 N N . THR B 1 709 ? -1.296 -5.371 24.797 1 96.81 709 THR B N 1
ATOM 11756 C CA . THR B 1 709 ? -1.203 -5.879 26.172 1 96.81 709 THR B CA 1
ATOM 11757 C C . THR B 1 709 ? -0.465 -7.215 26.203 1 96.81 709 THR B C 1
ATOM 11759 O O . THR B 1 709 ? -0.854 -8.164 25.516 1 96.81 709 THR B O 1
ATOM 11762 N N . PRO B 1 710 ? 0.578 -7.273 27.047 1 96.44 710 PRO B N 1
ATOM 11763 C CA . PRO B 1 710 ? 1.212 -8.586 27.172 1 96.44 710 PRO B CA 1
ATOM 11764 C C . PRO B 1 710 ? 0.24 -9.664 27.641 1 96.44 710 PRO B C 1
ATOM 11766 O O . PRO B 1 710 ? -0.599 -9.406 28.516 1 96.44 710 PRO B O 1
ATOM 11769 N N . GLY B 1 711 ? 0.301 -10.82 27.016 1 95.62 711 GLY B N 1
ATOM 11770 C CA . GLY B 1 711 ? -0.594 -11.906 27.375 1 95.62 711 GLY B CA 1
ATOM 11771 C C . GLY B 1 711 ? -0.551 -13.062 26.406 1 95.62 711 GLY B C 1
ATOM 11772 O O . GLY B 1 711 ? 0.214 -13.047 25.438 1 95.62 711 GLY B O 1
ATOM 11773 N N . GLU B 1 712 ? -1.33 -14.008 26.641 1 96.75 712 GLU B N 1
ATOM 11774 C CA . GLU B 1 712 ? -1.302 -15.258 25.891 1 96.75 712 GLU B CA 1
ATOM 11775 C C . GLU B 1 712 ? -1.744 -15.039 24.438 1 96.75 712 GLU B C 1
ATOM 11777 O O . GLU B 1 712 ? -1.193 -15.648 23.516 1 96.75 712 GLU B O 1
ATOM 11782 N N . THR B 1 713 ? -2.754 -14.195 24.266 1 97.88 713 THR B N 1
ATOM 11783 C CA . THR B 1 713 ? -3.266 -13.945 22.922 1 97.88 713 THR B CA 1
ATOM 11784 C C . THR B 1 713 ? -2.184 -13.328 22.031 1 97.88 713 THR B C 1
ATOM 11786 O O . THR B 1 713 ? -1.977 -13.773 20.906 1 97.88 713 THR B O 1
ATOM 11789 N N . ARG B 1 714 ? -1.559 -12.312 22.531 1 97.62 714 ARG B N 1
ATOM 11790 C CA . ARG B 1 714 ? -0.472 -11.672 21.797 1 97.62 714 ARG B CA 1
ATOM 11791 C C . ARG B 1 714 ? 0.675 -12.648 21.562 1 97.62 714 ARG B C 1
ATOM 11793 O O . ARG B 1 714 ? 1.271 -12.656 20.484 1 97.62 714 ARG B O 1
ATOM 11800 N N . ASP B 1 715 ? 0.975 -13.492 22.516 1 97.06 715 ASP B N 1
ATOM 11801 C CA . ASP B 1 715 ? 2.041 -14.484 22.406 1 97.06 715 ASP B CA 1
ATOM 11802 C C . ASP B 1 715 ? 1.715 -15.508 21.328 1 97.06 715 ASP B C 1
ATOM 11804 O O . ASP B 1 715 ? 2.59 -15.906 20.547 1 97.06 715 ASP B O 1
ATOM 11808 N N . ARG B 1 716 ? 0.463 -15.953 21.297 1 97.62 716 ARG B N 1
ATOM 11809 C CA . ARG B 1 716 ? 0.049 -16.922 20.281 1 97.62 716 ARG B CA 1
ATOM 11810 C C . ARG B 1 716 ? 0.111 -16.312 18.891 1 97.62 716 ARG B C 1
ATOM 11812 O O . ARG B 1 716 ? 0.503 -16.969 17.938 1 97.62 716 ARG B O 1
ATOM 11819 N N . LEU B 1 717 ? -0.329 -15.023 18.781 1 98.31 717 LEU B N 1
ATOM 11820 C CA . LEU B 1 717 ? -0.311 -14.32 17.516 1 98.31 717 LEU B CA 1
ATOM 11821 C C . LEU B 1 717 ? 1.112 -14.211 16.969 1 98.31 717 LEU B C 1
ATOM 11823 O O . LEU B 1 717 ? 1.331 -14.289 15.758 1 98.31 717 LEU B O 1
ATOM 11827 N N . LEU B 1 718 ? 2.104 -14.094 17.875 1 98 718 LEU B N 1
ATOM 11828 C CA . LEU B 1 718 ? 3.488 -13.828 17.5 1 98 718 LEU B CA 1
ATOM 11829 C C . LEU B 1 718 ? 4.359 -15.062 17.734 1 98 718 LEU B C 1
ATOM 11831 O O . LEU B 1 718 ? 5.59 -14.961 17.75 1 98 718 LEU B O 1
ATOM 11835 N N . ALA B 1 719 ? 3.758 -16.156 17.844 1 96.38 719 ALA B N 1
ATOM 11836 C CA . ALA B 1 719 ? 4.445 -17.391 18.234 1 96.38 719 ALA B CA 1
ATOM 11837 C C . ALA B 1 719 ? 5.551 -17.75 17.25 1 96.38 719 ALA B C 1
ATOM 11839 O O . ALA B 1 719 ? 5.418 -17.5 16.047 1 96.38 719 ALA B O 1
ATOM 11840 N N . ASN B 1 720 ? 6.66 -18.219 17.734 1 94.62 720 ASN B N 1
ATOM 11841 C CA . ASN B 1 720 ? 7.781 -18.797 17 1 94.62 720 ASN B CA 1
ATOM 11842 C C . ASN B 1 720 ? 8.578 -17.734 16.266 1 94.62 720 ASN B C 1
ATOM 11844 O O . ASN B 1 720 ? 9.406 -18.047 15.406 1 94.62 720 ASN B O 1
ATOM 11848 N N . SER B 1 721 ? 8.32 -16.531 16.547 1 95.38 721 SER B N 1
ATOM 11849 C CA . SER B 1 721 ? 9.156 -15.445 16.031 1 95.38 721 SER B CA 1
ATOM 11850 C C . SER B 1 721 ? 10.391 -15.234 16.906 1 95.38 721 SER B C 1
ATOM 11852 O O . SER B 1 721 ? 10.375 -15.562 18.094 1 95.38 721 SER B O 1
ATOM 11854 N N . TYR B 1 722 ? 11.398 -14.703 16.312 1 96.12 722 TYR B N 1
ATOM 11855 C CA . TYR B 1 722 ? 12.641 -14.438 17.031 1 96.12 722 TYR B CA 1
ATOM 11856 C C . TYR B 1 722 ? 12.586 -13.078 17.719 1 96.12 722 TYR B C 1
ATOM 11858 O O . TYR B 1 722 ? 12.102 -12.102 17.141 1 96.12 722 TYR B O 1
ATOM 11866 N N . ILE B 1 723 ? 13.008 -13.031 18.922 1 91.25 723 ILE B N 1
ATOM 11867 C CA . ILE B 1 723 ? 13.273 -11.812 19.672 1 91.25 723 ILE B CA 1
ATOM 11868 C C . ILE B 1 723 ? 14.688 -11.859 20.25 1 91.25 723 ILE B C 1
ATOM 11870 O O . ILE B 1 723 ? 15.023 -12.773 21.016 1 91.25 723 ILE B O 1
ATOM 11874 N N . PRO B 1 724 ? 15.422 -10.906 19.922 1 92.31 724 PRO B N 1
ATOM 11875 C CA . PRO B 1 724 ? 16.781 -10.961 20.469 1 92.31 724 PRO B CA 1
ATOM 11876 C C . PRO B 1 724 ? 16.828 -10.758 21.984 1 92.31 724 PRO B C 1
ATOM 11878 O O . PRO B 1 724 ? 15.977 -10.055 22.531 1 92.31 724 PRO B O 1
ATOM 11881 N N . ARG B 1 725 ? 17.844 -11.297 22.609 1 92.56 725 ARG B N 1
ATOM 11882 C CA . ARG B 1 725 ? 18.203 -10.93 23.984 1 92.56 725 ARG B CA 1
ATOM 11883 C C . ARG B 1 725 ? 18.906 -9.578 24.016 1 92.56 725 ARG B C 1
ATOM 11885 O O . ARG B 1 725 ? 19.578 -9.195 23.047 1 92.56 725 ARG B O 1
ATOM 11892 N N . PRO B 1 726 ? 18.703 -8.883 25.078 1 90.56 726 PRO B N 1
ATOM 11893 C CA . PRO B 1 726 ? 19.281 -7.535 25.141 1 90.56 726 PRO B CA 1
ATOM 11894 C C . PRO B 1 726 ? 20.797 -7.523 24.891 1 90.56 726 PRO B C 1
ATOM 11896 O O . PRO B 1 726 ? 21.328 -6.539 24.391 1 90.56 726 PRO B O 1
ATOM 11899 N N . GLU B 1 727 ? 21.484 -8.633 25.234 1 91.75 727 GLU B N 1
ATOM 11900 C CA . GLU B 1 727 ? 22.938 -8.711 25.062 1 91.75 727 GLU B CA 1
ATOM 11901 C C . GLU B 1 727 ? 23.297 -8.844 23.578 1 91.75 727 GLU B C 1
ATOM 11903 O O . GLU B 1 727 ? 24.422 -8.516 23.188 1 91.75 727 GLU B O 1
ATOM 11908 N N . ILE B 1 728 ? 22.375 -9.305 22.766 1 92.31 728 ILE B N 1
ATOM 11909 C CA . ILE B 1 728 ? 22.609 -9.531 21.344 1 92.31 728 ILE B CA 1
ATOM 11910 C C . ILE B 1 728 ? 22.234 -8.281 20.562 1 92.31 728 ILE B C 1
ATOM 11912 O O . ILE B 1 728 ? 22.938 -7.875 19.641 1 92.31 728 ILE B O 1
ATOM 11916 N N . ASP B 1 729 ? 21.125 -7.742 20.969 1 93.44 729 ASP B N 1
ATOM 11917 C CA . ASP B 1 729 ? 20.594 -6.629 20.188 1 93.44 729 ASP B CA 1
ATOM 11918 C C . ASP B 1 729 ? 19.609 -5.805 21.016 1 93.44 729 ASP B C 1
ATOM 11920 O O . ASP B 1 729 ? 18.719 -6.359 21.656 1 93.44 729 ASP B O 1
ATOM 11924 N N . LYS B 1 730 ? 19.641 -4.547 20.906 1 91.94 730 LYS B N 1
ATOM 11925 C CA . LYS B 1 730 ? 18.812 -3.643 21.703 1 91.94 730 LYS B CA 1
ATOM 11926 C C . LYS B 1 730 ? 17.391 -3.564 21.141 1 91.94 730 LYS B C 1
ATOM 11928 O O . LYS B 1 730 ? 16.5 -3.008 21.781 1 91.94 730 LYS B O 1
ATOM 11933 N N . LEU B 1 731 ? 17.141 -4.191 20.047 1 91.81 731 LEU B N 1
ATOM 11934 C CA . LEU B 1 731 ? 15.789 -4.297 19.531 1 91.81 731 LEU B CA 1
ATOM 11935 C C . LEU B 1 731 ? 14.883 -5.043 20.5 1 91.81 731 LEU B C 1
ATOM 11937 O O . LEU B 1 731 ? 13.656 -4.98 20.391 1 91.81 731 LEU B O 1
ATOM 11941 N N . ALA B 1 732 ? 15.492 -5.68 21.484 1 92.62 732 ALA B N 1
ATOM 11942 C CA . ALA B 1 732 ? 14.766 -6.406 22.516 1 92.62 732 ALA B CA 1
ATOM 11943 C C . ALA B 1 732 ? 14.008 -5.445 23.438 1 92.62 732 ALA B C 1
ATOM 11945 O O . ALA B 1 732 ? 13.016 -5.824 24.062 1 92.62 732 ALA B O 1
ATOM 11946 N N . TYR B 1 733 ? 14.43 -4.199 23.516 1 94.5 733 TYR B N 1
ATOM 11947 C CA . TYR B 1 733 ? 13.977 -3.277 24.562 1 94.5 733 TYR B CA 1
ATOM 11948 C C . TYR B 1 733 ? 12.508 -2.926 24.375 1 94.5 733 TYR B C 1
ATOM 11950 O O . TYR B 1 733 ? 11.797 -2.672 25.344 1 94.5 733 TYR B O 1
ATOM 11958 N N . GLY B 1 734 ? 12.039 -2.924 23.125 1 94.94 734 GLY B N 1
ATOM 11959 C CA . GLY B 1 734 ? 10.625 -2.682 22.906 1 94.94 734 GLY B CA 1
ATOM 11960 C C . GLY B 1 734 ? 9.734 -3.686 23.625 1 94.94 734 GLY B C 1
ATOM 11961 O O . GLY B 1 734 ? 8.812 -3.303 24.344 1 94.94 734 GLY B O 1
ATOM 11962 N N . GLU B 1 735 ? 10.055 -4.945 23.438 1 95.81 735 GLU B N 1
ATOM 11963 C CA . GLU B 1 735 ? 9.266 -6.012 24.047 1 95.81 735 GLU B CA 1
ATOM 11964 C C . GLU B 1 735 ? 9.453 -6.023 25.562 1 95.81 735 GLU B C 1
ATOM 11966 O O . GLU B 1 735 ? 8.523 -6.344 26.297 1 95.81 735 GLU B O 1
ATOM 11971 N N . LEU B 1 736 ? 10.656 -5.793 26.031 1 96.69 736 LEU B N 1
ATOM 11972 C CA . LEU B 1 736 ? 10.938 -5.77 27.453 1 96.69 736 LEU B CA 1
ATOM 11973 C C . LEU B 1 736 ? 10.18 -4.633 28.141 1 96.69 736 LEU B C 1
ATOM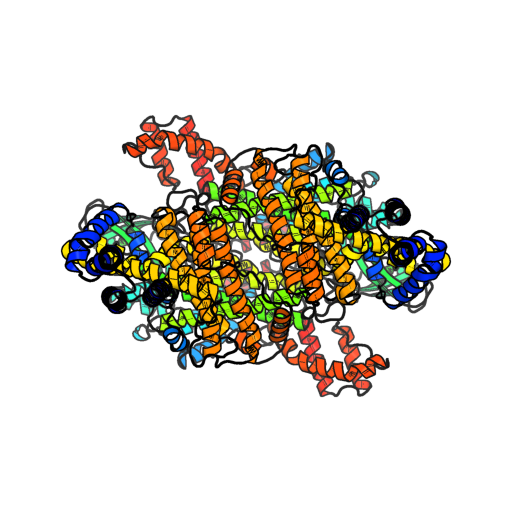 11975 O O . LEU B 1 736 ? 9.633 -4.812 29.234 1 96.69 736 LEU B O 1
ATOM 11979 N N . GLY B 1 737 ? 10.195 -3.453 27.5 1 97.38 737 GLY B N 1
ATOM 11980 C CA . GLY B 1 737 ? 9.414 -2.338 28.031 1 97.38 737 GLY B CA 1
ATOM 11981 C C . GLY B 1 737 ? 7.93 -2.629 28.094 1 97.38 737 GLY B C 1
ATOM 11982 O O . GLY B 1 737 ? 7.277 -2.318 29.094 1 97.38 737 GLY B O 1
ATOM 11983 N N . LEU B 1 738 ? 7.398 -3.238 27.031 1 97.75 738 LEU B N 1
ATOM 11984 C CA . LEU B 1 738 ? 5.98 -3.574 27 1 97.75 738 LEU B CA 1
ATOM 11985 C C . LEU B 1 738 ? 5.605 -4.5 28.141 1 97.75 738 LEU B C 1
ATOM 11987 O O . LEU B 1 738 ? 4.543 -4.348 28.75 1 97.75 738 LEU B O 1
ATOM 11991 N N . ARG B 1 739 ? 6.422 -5.441 28.484 1 96.75 739 ARG B N 1
ATOM 11992 C CA . ARG B 1 739 ? 6.145 -6.426 29.516 1 96.75 739 ARG B CA 1
ATOM 11993 C C . ARG B 1 739 ? 6.086 -5.766 30.891 1 96.75 739 ARG B C 1
ATOM 11995 O O . ARG B 1 739 ? 5.41 -6.258 31.797 1 96.75 739 ARG B O 1
ATOM 12002 N N . LEU B 1 740 ? 6.762 -4.617 31.109 1 97.75 740 LEU B N 1
ATOM 12003 C CA . LEU B 1 740 ? 6.785 -3.904 32.375 1 97.75 740 LEU B CA 1
ATOM 12004 C C . LEU B 1 740 ? 5.621 -2.928 32.469 1 97.75 740 LEU B C 1
ATOM 12006 O O . LEU B 1 740 ? 5.289 -2.457 33.562 1 97.75 740 LEU B O 1
ATOM 12010 N N . LEU B 1 741 ? 5.02 -2.605 31.359 1 97.12 741 LEU B N 1
ATOM 12011 C CA . LEU B 1 741 ? 4.062 -1.51 31.234 1 97.12 741 LEU B CA 1
ATOM 12012 C C . LEU B 1 741 ? 2.887 -1.714 32.188 1 97.12 741 LEU B C 1
ATOM 12014 O O . LEU B 1 741 ? 2.436 -0.767 32.844 1 97.12 741 LEU B O 1
ATOM 12018 N N . PRO B 1 742 ? 2.303 -2.979 32.344 1 96.88 742 PRO B N 1
ATOM 12019 C CA . PRO B 1 742 ? 1.164 -3.154 33.25 1 96.88 742 PRO B CA 1
ATOM 12020 C C . PRO B 1 742 ? 1.491 -2.77 34.688 1 96.88 742 PRO B C 1
ATOM 12022 O O . PRO B 1 742 ? 0.663 -2.164 35.375 1 96.88 742 PRO B O 1
ATOM 12025 N N . GLN B 1 743 ? 2.66 -3.086 35.125 1 97.19 743 GLN B N 1
ATOM 12026 C CA . GLN B 1 743 ? 3.072 -2.727 36.469 1 97.19 743 GLN B CA 1
ATOM 12027 C C . GLN B 1 743 ? 3.275 -1.221 36.594 1 97.19 743 GLN B C 1
ATOM 12029 O O . GLN B 1 743 ? 2.939 -0.631 37.625 1 97.19 743 GLN B O 1
ATOM 12034 N N . VAL B 1 744 ? 3.828 -0.66 35.594 1 97.31 744 VAL B N 1
ATOM 12035 C CA . VAL B 1 744 ? 4.035 0.785 35.594 1 97.31 744 VAL B CA 1
ATOM 12036 C C . VAL B 1 744 ? 2.686 1.5 35.656 1 97.31 744 VAL B C 1
ATOM 12038 O O . VAL B 1 744 ? 2.535 2.477 36.406 1 97.31 744 VAL B O 1
ATOM 12041 N N . GLU B 1 745 ? 1.744 1.033 34.906 1 95.75 745 GLU B N 1
ATOM 12042 C CA . GLU B 1 745 ? 0.411 1.627 34.906 1 95.75 745 GLU B CA 1
ATOM 12043 C C . GLU B 1 745 ? -0.269 1.49 36.25 1 95.75 745 GLU B C 1
ATOM 12045 O O . GLU B 1 745 ? -1.008 2.383 36.688 1 95.75 745 GLU B O 1
ATOM 12050 N N . LEU B 1 746 ? -0.057 0.391 36.938 1 96.56 746 LEU B N 1
ATOM 12051 C CA . LEU B 1 746 ? -0.612 0.193 38.281 1 96.56 746 LEU B CA 1
ATOM 12052 C C . LEU B 1 746 ? -0.027 1.197 39.281 1 96.56 746 LEU B C 1
ATOM 12054 O O . LEU B 1 746 ? -0.748 1.742 40.094 1 96.56 746 LEU B O 1
ATOM 12058 N N . ILE B 1 747 ? 1.268 1.366 39.156 1 97.12 747 ILE B N 1
ATOM 12059 C CA . ILE B 1 747 ? 1.934 2.342 40.031 1 97.12 747 ILE B CA 1
ATOM 12060 C C . ILE B 1 747 ? 1.384 3.738 39.75 1 97.12 747 ILE B C 1
ATOM 12062 O O . ILE B 1 747 ? 1.063 4.484 40.656 1 97.12 747 ILE B O 1
ATOM 12066 N N . GLU B 1 748 ? 1.296 4.125 38.5 1 95.56 748 GLU B N 1
ATOM 12067 C CA . GLU B 1 748 ? 0.778 5.43 38.094 1 95.56 748 GLU B CA 1
ATOM 12068 C C . GLU B 1 748 ? -0.643 5.641 38.594 1 95.56 748 GLU B C 1
ATOM 12070 O O . GLU B 1 748 ? -0.979 6.723 39.094 1 95.56 748 GLU B O 1
ATOM 12075 N N . ALA B 1 749 ? -1.442 4.617 38.5 1 95.56 749 ALA B N 1
ATOM 12076 C CA . ALA B 1 749 ? -2.828 4.691 38.969 1 95.56 749 ALA B CA 1
ATOM 12077 C C . ALA B 1 749 ? -2.9 4.914 40.469 1 95.56 749 ALA B C 1
ATOM 12079 O O . ALA B 1 749 ? -3.75 5.668 40.938 1 95.56 749 ALA B O 1
ATOM 12080 N N . ARG B 1 750 ? -2.061 4.262 41.125 1 96.38 750 ARG B N 1
ATOM 12081 C CA . ARG B 1 750 ? -2.02 4.387 42.594 1 96.38 750 ARG B CA 1
ATOM 12082 C C . ARG B 1 750 ? -1.599 5.789 43 1 96.38 750 ARG B C 1
ATOM 12084 O O . ARG B 1 750 ? -2.061 6.305 44.031 1 96.38 750 ARG B O 1
ATOM 12091 N N . LEU B 1 751 ? -0.836 6.438 42.219 1 96.81 751 LEU B N 1
ATOM 12092 C CA . LEU B 1 751 ? -0.263 7.73 42.594 1 96.81 751 LEU B CA 1
ATOM 12093 C C . LEU B 1 751 ? -1.16 8.867 42.125 1 96.81 751 LEU B C 1
ATOM 12095 O O . LEU B 1 751 ? -0.896 10.039 42.406 1 96.81 751 LEU B O 1
ATOM 12099 N N . LYS B 1 752 ? -2.201 8.609 41.375 1 94.94 752 LYS B N 1
ATOM 12100 C CA . LYS B 1 752 ? -3.064 9.625 40.781 1 94.94 752 LYS B CA 1
ATOM 12101 C C . LYS B 1 752 ? -3.617 10.57 41.844 1 94.94 752 LYS B C 1
ATOM 12103 O O . LYS B 1 752 ? -3.604 11.797 41.656 1 94.94 752 LYS B O 1
ATOM 12108 N N . PRO B 1 753 ? -4.078 10.062 43 1 94.69 753 PRO B N 1
ATOM 12109 C CA . PRO B 1 753 ? -4.582 10.984 44.031 1 94.69 753 PRO B CA 1
ATOM 12110 C C . PRO B 1 753 ? -3.502 11.914 44.562 1 94.69 753 PRO B C 1
ATOM 12112 O O . PRO B 1 753 ? -3.766 13.102 44.781 1 94.69 753 PRO B O 1
ATOM 12115 N N . THR B 1 754 ? -2.359 11.359 44.75 1 95.31 754 THR B N 1
ATOM 12116 C CA . THR B 1 754 ? -1.238 12.148 45.25 1 95.31 754 THR B CA 1
ATOM 12117 C C . THR B 1 754 ? -0.87 13.242 44.25 1 95.31 754 THR B C 1
ATOM 12119 O O . THR B 1 754 ? -0.502 14.352 44.656 1 95.31 754 THR B O 1
ATOM 12122 N N . ILE B 1 755 ? -0.938 12.945 43 1 94.44 755 ILE B N 1
ATOM 12123 C CA . ILE B 1 755 ? -0.649 13.891 41.906 1 94.44 755 ILE B CA 1
ATOM 12124 C C . ILE B 1 755 ? -1.73 14.961 41.875 1 94.44 755 ILE B C 1
ATOM 12126 O O . ILE B 1 755 ? -1.428 16.156 41.719 1 94.44 755 ILE B O 1
ATOM 12130 N N . LYS B 1 756 ? -2.908 14.562 42.062 1 93.88 756 LYS B N 1
ATOM 12131 C CA . LYS B 1 756 ? -4.023 15.508 42.062 1 93.88 756 LYS B CA 1
ATOM 12132 C C . LYS B 1 756 ? -3.932 16.469 43.25 1 93.88 756 LYS B C 1
ATOM 12134 O O . LYS B 1 756 ? -4.332 17.625 43.156 1 93.88 756 LYS B O 1
ATOM 12139 N N . GLN B 1 757 ? -3.342 16.031 44.375 1 94.06 757 GLN B N 1
ATOM 12140 C CA . GLN B 1 757 ? -3.174 16.844 45.562 1 94.06 757 GLN B CA 1
ATOM 12141 C C . GLN B 1 757 ? -1.962 17.766 45.438 1 94.06 757 GLN B C 1
ATOM 12143 O O . GLN B 1 757 ? -1.737 18.625 46.312 1 94.06 757 GLN B O 1
ATOM 12148 N N . GLY B 1 758 ? -1.163 17.531 44.344 1 92.62 758 GLY B N 1
ATOM 12149 C CA . GLY B 1 758 ? -0.03 18.406 44.094 1 92.62 758 GLY B CA 1
ATOM 12150 C C . GLY B 1 758 ? 1.229 17.984 44.812 1 92.62 758 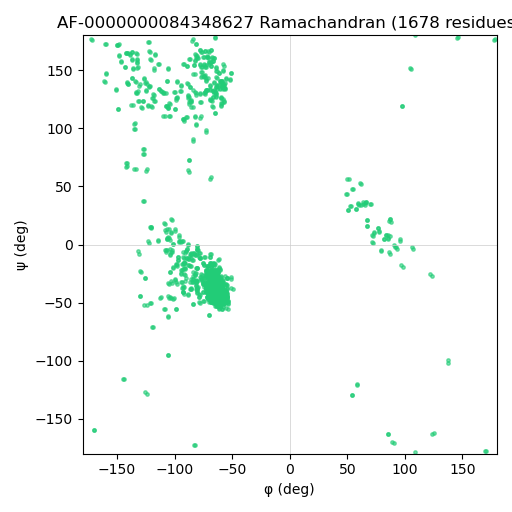GLY B C 1
ATOM 12151 O O . GLY B 1 758 ? 2.229 18.703 44.812 1 92.62 758 GLY B O 1
ATOM 12152 N N . LEU B 1 759 ? 1.233 16.859 45.438 1 92.88 759 LEU B N 1
ATOM 12153 C CA . LEU B 1 759 ? 2.385 16.391 46.219 1 92.88 759 LEU B CA 1
ATOM 12154 C C . LEU B 1 759 ? 3.461 15.844 45.281 1 92.88 759 LEU B C 1
ATOM 12156 O O . LEU B 1 759 ? 4.641 15.812 45.625 1 92.88 759 LEU B O 1
ATOM 12160 N N . LEU B 1 760 ? 3.008 15.367 44.156 1 94.19 760 LEU B N 1
ATOM 12161 C CA . LEU B 1 760 ? 3.895 14.828 43.125 1 94.19 760 LEU B CA 1
ATOM 12162 C C . LEU B 1 760 ? 3.428 15.234 41.719 1 94.19 760 LEU B C 1
ATOM 12164 O O . LEU B 1 760 ? 2.225 15.281 41.469 1 94.19 760 LEU B O 1
ATOM 12168 N N . GLU B 1 761 ? 4.355 15.586 40.906 1 93.56 761 GLU B N 1
ATOM 12169 C CA . GLU B 1 761 ? 4.02 15.891 39.531 1 93.56 761 GLU B CA 1
ATOM 12170 C C . GLU B 1 761 ? 3.627 14.625 38.75 1 93.56 761 GLU B C 1
ATOM 12172 O O . GLU B 1 761 ? 3.975 13.516 39.156 1 93.56 761 GLU B O 1
ATOM 12177 N N . PRO B 1 762 ? 2.885 14.836 37.688 1 93.19 762 PRO B N 1
ATOM 12178 C CA . PRO B 1 762 ? 2.6 13.672 36.844 1 93.19 762 PRO B CA 1
ATOM 12179 C C . PRO B 1 762 ? 3.865 12.992 36.312 1 93.19 762 PRO B C 1
ATOM 12181 O O . PRO B 1 762 ? 4.883 13.656 36.125 1 93.19 762 PRO B O 1
ATOM 12184 N N . MET B 1 763 ? 3.76 11.727 36.125 1 93 763 MET B N 1
ATOM 12185 C CA . MET B 1 763 ? 4.895 10.953 35.625 1 93 763 MET B CA 1
ATOM 12186 C C . MET B 1 763 ? 5.379 11.516 34.281 1 93 763 MET B C 1
ATOM 12188 O O . MET B 1 763 ? 4.602 11.617 33.344 1 93 763 MET B O 1
ATOM 12192 N N . PRO B 1 764 ? 6.652 11.883 34.219 1 91.88 764 PRO B N 1
ATOM 12193 C CA . PRO B 1 764 ? 7.164 12.484 33 1 91.88 764 PRO B CA 1
ATOM 12194 C C . PRO B 1 764 ? 7.445 11.453 31.891 1 91.88 764 PRO B C 1
ATOM 12196 O O . PRO B 1 764 ? 7.531 10.258 32.188 1 91.88 764 PRO B O 1
ATOM 12199 N N . ILE B 1 765 ? 7.66 11.953 30.672 1 87.94 765 ILE B N 1
ATOM 12200 C CA . ILE B 1 765 ? 7.906 11.086 29.531 1 87.94 765 ILE B CA 1
ATOM 12201 C C . ILE B 1 765 ? 9.398 11.07 29.203 1 87.94 765 ILE B C 1
ATOM 12203 O O . ILE B 1 765 ? 9.922 10.062 28.719 1 87.94 765 ILE B O 1
ATOM 12207 N N . SER B 1 766 ? 10.055 12.156 29.422 1 90.38 766 SER B N 1
ATOM 12208 C CA . SER B 1 766 ? 11.484 12.227 29.141 1 90.38 766 SER B CA 1
ATOM 12209 C C . SER B 1 766 ? 12.297 11.438 30.156 1 90.38 766 SER B C 1
ATOM 12211 O O . SER B 1 766 ? 11.984 11.438 31.344 1 90.38 766 SER B O 1
ATOM 12213 N N . ALA B 1 767 ? 13.336 10.773 29.672 1 91.25 767 ALA B N 1
ATOM 12214 C CA . ALA B 1 767 ? 14.164 9.93 30.531 1 91.25 767 ALA B CA 1
ATOM 12215 C C . ALA B 1 767 ? 14.828 10.758 31.625 1 91.25 767 ALA B C 1
ATOM 12217 O O . ALA B 1 767 ? 14.906 10.32 32.781 1 91.25 767 ALA B O 1
ATOM 12218 N N . VAL B 1 768 ? 15.234 11.945 31.297 1 89.19 768 VAL B N 1
ATOM 12219 C CA . VAL B 1 768 ? 15.93 12.812 32.25 1 89.19 768 VAL B CA 1
ATOM 12220 C C . VAL B 1 768 ? 14.961 13.258 33.344 1 89.19 768 VAL B C 1
ATOM 12222 O O . VAL B 1 768 ? 15.266 13.156 34.531 1 89.19 768 VAL B O 1
ATOM 12225 N N . ALA B 1 769 ? 13.836 13.727 32.938 1 91.12 769 ALA B N 1
ATOM 12226 C CA . ALA B 1 769 ? 12.836 14.164 33.938 1 91.12 769 ALA B CA 1
ATOM 12227 C C . ALA B 1 769 ? 12.352 12.984 34.781 1 91.12 769 ALA B C 1
ATOM 12229 O O . ALA B 1 769 ? 12.055 13.148 35.938 1 91.12 769 ALA B O 1
ATOM 12230 N N . PHE B 1 770 ? 12.273 11.852 34.219 1 94.31 770 PHE B N 1
ATOM 12231 C CA . PHE B 1 770 ? 11.797 10.641 34.875 1 94.31 770 PHE B CA 1
ATOM 12232 C C . PHE B 1 770 ? 12.734 10.219 36 1 94.31 770 PHE B C 1
ATOM 12234 O O . PHE B 1 770 ? 12.297 9.773 37.031 1 94.31 770 PHE B O 1
ATOM 12241 N N . ALA B 1 771 ? 14.016 10.336 35.719 1 93.62 771 ALA B N 1
ATOM 12242 C CA . ALA B 1 771 ? 15.008 10 36.75 1 93.62 771 ALA B CA 1
ATOM 12243 C C . ALA B 1 771 ? 14.82 10.859 38 1 93.62 771 ALA B C 1
ATOM 12245 O O . ALA B 1 771 ? 14.844 10.344 39.125 1 93.62 771 ALA B O 1
ATOM 12246 N N . GLY B 1 772 ? 14.68 12.188 37.781 1 93.94 772 GLY B N 1
ATOM 12247 C CA . GLY B 1 772 ? 14.43 13.07 38.906 1 93.94 772 GLY B CA 1
ATOM 12248 C C . GLY B 1 772 ? 13.109 12.781 39.594 1 93.94 772 GLY B C 1
ATOM 12249 O O . GLY B 1 772 ? 13.031 12.844 40.844 1 93.94 772 GLY B O 1
ATOM 12250 N N . TRP B 1 773 ? 12.148 12.453 38.875 1 96 773 TRP B N 1
ATOM 12251 C CA . TRP B 1 773 ? 10.812 12.148 39.375 1 96 773 TRP B CA 1
ATOM 12252 C C . TRP B 1 773 ? 10.844 10.906 40.25 1 96 773 TRP B C 1
ATOM 12254 O O . TRP B 1 773 ? 10.219 10.875 41.312 1 96 773 TRP B O 1
ATOM 12264 N N . ARG B 1 774 ? 11.578 9.883 39.875 1 96.38 774 ARG B N 1
ATOM 12265 C CA . ARG B 1 774 ? 11.688 8.641 40.656 1 96.38 774 ARG B CA 1
ATOM 12266 C C . ARG B 1 774 ? 12.344 8.891 42 1 96.38 774 ARG B C 1
ATOM 12268 O O . ARG B 1 774 ? 11.906 8.352 43.031 1 96.38 774 ARG B O 1
ATOM 12275 N N . VAL B 1 775 ? 13.352 9.711 41.969 1 95.75 775 VAL B N 1
ATOM 12276 C CA . VAL B 1 775 ? 14.07 10.031 43.219 1 95.75 775 VAL B CA 1
ATOM 12277 C C . VAL B 1 775 ? 13.141 10.766 44.188 1 95.75 775 VAL B C 1
ATOM 12279 O O . VAL B 1 775 ? 13.109 10.453 45.375 1 95.75 775 VAL B O 1
ATOM 12282 N N . LYS B 1 776 ? 12.422 11.664 43.625 1 96.25 776 LYS B N 1
ATOM 12283 C CA . LYS B 1 776 ? 11.484 12.422 44.469 1 96.25 776 LYS B CA 1
ATOM 12284 C C . LYS B 1 776 ? 10.383 11.523 45 1 96.25 776 LYS B C 1
ATOM 12286 O O . LYS B 1 776 ? 10.023 11.617 46.188 1 96.25 776 LYS B O 1
ATOM 12291 N N . ALA B 1 777 ? 9.828 10.68 44.188 1 97.56 777 ALA B N 1
ATOM 12292 C CA . ALA B 1 777 ? 8.758 9.773 44.594 1 97.56 777 ALA B CA 1
ATOM 12293 C C . ALA B 1 777 ? 9.227 8.836 45.719 1 97.56 777 ALA B C 1
ATOM 12295 O O . ALA B 1 777 ? 8.469 8.523 46.625 1 97.56 777 ALA B O 1
ATOM 12296 N N . ARG B 1 778 ? 10.43 8.383 45.594 1 96.75 778 ARG B N 1
ATOM 12297 C CA . ARG B 1 778 ? 10.992 7.508 46.594 1 96.75 778 ARG B CA 1
ATOM 12298 C C . ARG B 1 778 ? 11.227 8.266 47.906 1 96.75 778 ARG B C 1
ATOM 12300 O O . ARG B 1 778 ? 10.969 7.738 49 1 96.75 778 ARG B O 1
ATOM 12307 N N . ALA B 1 779 ? 11.766 9.453 47.812 1 96.31 779 ALA B N 1
ATOM 12308 C CA . ALA B 1 779 ? 12.031 10.281 48.969 1 96.31 779 ALA B CA 1
ATOM 12309 C C . ALA B 1 779 ? 10.742 10.555 49.75 1 96.31 779 ALA B C 1
ATOM 12311 O O . ALA B 1 779 ? 10.766 10.656 51 1 96.31 779 ALA B O 1
ATOM 12312 N N . LEU B 1 780 ? 9.656 10.625 49.062 1 96.25 780 LEU B N 1
ATOM 12313 C CA . LEU B 1 780 ? 8.359 10.891 49.688 1 96.25 780 LEU B CA 1
ATOM 12314 C C . LEU B 1 780 ? 7.699 9.586 50.125 1 96.25 780 LEU B C 1
ATOM 12316 O O . LEU B 1 780 ? 6.539 9.586 50.531 1 96.25 780 LEU B O 1
ATOM 12320 N N . ASP B 1 781 ? 8.32 8.484 49.906 1 96.25 781 ASP B N 1
ATOM 12321 C CA . ASP B 1 781 ? 7.871 7.152 50.281 1 96.25 781 ASP B CA 1
ATOM 12322 C C . ASP B 1 781 ? 6.582 6.781 49.562 1 96.25 781 ASP B C 1
ATOM 12324 O O . ASP B 1 781 ? 5.691 6.16 50.156 1 96.25 781 ASP B O 1
ATOM 12328 N N . LEU B 1 782 ? 6.531 7.254 48.375 1 97 782 LEU B N 1
ATOM 12329 C CA . LEU B 1 782 ? 5.355 6.945 47.562 1 97 782 LEU B CA 1
ATOM 12330 C C . LEU B 1 782 ? 5.57 5.676 46.75 1 97 782 LEU B C 1
ATOM 12332 O O . LEU B 1 782 ? 4.609 5.066 46.281 1 97 782 LEU B O 1
ATOM 12336 N N . ILE B 1 783 ? 6.836 5.285 46.531 1 97.38 783 ILE B N 1
ATOM 12337 C CA . ILE B 1 783 ? 7.168 4.043 45.844 1 97.38 783 ILE B CA 1
ATOM 12338 C C . ILE B 1 783 ? 8.234 3.287 46.625 1 97.38 783 ILE B C 1
ATOM 12340 O O . ILE B 1 783 ? 9.023 3.893 47.375 1 97.38 783 ILE B O 1
ATOM 12344 N N . SER B 1 784 ? 8.25 1.975 46.5 1 97.31 784 SER B N 1
ATOM 12345 C CA . SER B 1 784 ? 9.242 1.128 47.156 1 97.31 784 SER B CA 1
ATOM 12346 C C . SER B 1 784 ? 10.547 1.103 46.375 1 97.31 784 SER B C 1
ATOM 12348 O O . SER B 1 784 ? 10.617 1.625 45.25 1 97.31 784 SER B O 1
ATOM 12350 N N . ASP B 1 785 ? 11.562 0.503 46.938 1 96.88 785 ASP B N 1
ATOM 12351 C CA . ASP B 1 785 ? 12.836 0.326 46.25 1 96.88 785 ASP B CA 1
ATOM 12352 C C . ASP B 1 785 ? 12.68 -0.551 45 1 96.88 785 ASP B C 1
ATOM 12354 O O . ASP B 1 785 ? 13.312 -0.297 43.969 1 96.88 785 ASP B O 1
ATOM 12358 N N . ASP B 1 786 ? 11.82 -1.517 45.188 1 97.19 786 ASP B N 1
ATOM 12359 C CA . ASP B 1 786 ? 11.57 -2.414 44.062 1 97.19 786 ASP B CA 1
ATOM 12360 C C . ASP B 1 786 ? 10.859 -1.684 42.906 1 97.19 786 ASP B C 1
ATOM 12362 O O . ASP B 1 786 ? 11.172 -1.899 41.75 1 97.19 786 ASP B O 1
ATOM 12366 N N . GLU B 1 787 ? 9.945 -0.857 43.281 1 97.56 787 GLU B N 1
ATOM 12367 C CA . GLU B 1 787 ? 9.227 -0.08 42.281 1 97.56 787 GLU B CA 1
ATOM 12368 C C . GLU B 1 787 ? 10.141 0.943 41.594 1 97.56 787 GLU B C 1
ATOM 12370 O O . GLU B 1 787 ? 10.016 1.204 40.406 1 97.56 787 GLU B O 1
ATOM 12375 N N . GLN B 1 788 ? 10.977 1.509 42.406 1 97.19 788 GLN B N 1
ATOM 12376 C CA . GLN B 1 788 ? 11.945 2.449 41.844 1 97.19 788 GLN B CA 1
ATOM 12377 C C . GLN B 1 788 ? 12.836 1.768 40.812 1 97.19 788 GLN B C 1
ATOM 12379 O O . GLN B 1 788 ? 13.102 2.326 39.75 1 97.19 788 GLN B O 1
ATOM 12384 N N . ALA B 1 789 ? 13.273 0.591 41.125 1 97.06 789 ALA B N 1
ATOM 12385 C CA . ALA B 1 789 ? 14.109 -0.174 40.219 1 97.06 789 ALA B CA 1
ATOM 12386 C C . ALA B 1 789 ? 13.336 -0.557 38.969 1 97.06 789 ALA B C 1
ATOM 12388 O O . ALA B 1 789 ? 13.883 -0.526 37.844 1 97.06 789 ALA B O 1
ATOM 12389 N N . LEU B 1 790 ? 12.125 -0.971 39.156 1 97.56 790 LEU B N 1
ATOM 12390 C CA . LEU B 1 790 ? 11.258 -1.336 38.031 1 97.56 790 LEU B CA 1
ATOM 12391 C C . LEU B 1 790 ? 11.055 -0.151 37.094 1 97.56 790 LEU B C 1
ATOM 12393 O O . LEU B 1 790 ? 11.164 -0.291 35.875 1 97.56 790 LEU B O 1
ATOM 12397 N N . LEU B 1 791 ? 10.789 1.007 37.656 1 97.94 791 LEU B N 1
ATOM 12398 C CA . LEU B 1 791 ? 10.555 2.215 36.875 1 97.94 791 LEU B CA 1
ATOM 12399 C C . LEU B 1 791 ? 11.82 2.641 36.125 1 97.94 791 LEU B C 1
ATOM 12401 O O . LEU B 1 791 ? 11.758 3.17 35.031 1 97.94 791 LEU B O 1
ATOM 12405 N N . ALA B 1 792 ? 12.953 2.439 36.781 1 97.5 792 ALA B N 1
ATOM 12406 C CA . ALA B 1 792 ? 14.227 2.758 36.156 1 97.5 792 ALA B CA 1
ATOM 12407 C C . ALA B 1 792 ? 14.461 1.889 34.906 1 97.5 792 ALA B C 1
ATOM 12409 O O . ALA B 1 792 ? 14.922 2.379 33.875 1 97.5 792 ALA B O 1
ATOM 12410 N N . ARG B 1 793 ? 14.141 0.632 35.031 1 96.88 793 ARG B N 1
ATOM 12411 C CA . ARG B 1 793 ? 14.273 -0.272 33.906 1 96.88 793 ARG B CA 1
ATOM 12412 C C . ARG B 1 793 ? 13.297 0.1 32.781 1 96.88 793 ARG B C 1
ATOM 12414 O O . ARG B 1 793 ? 13.664 0.111 31.609 1 96.88 793 ARG B O 1
ATOM 12421 N N . TYR B 1 794 ? 12.086 0.404 33.156 1 97.06 794 TYR B N 1
ATOM 12422 C CA . TYR B 1 794 ? 11.07 0.736 32.188 1 97.06 794 TYR B CA 1
ATOM 12423 C C . TYR B 1 794 ? 11.477 1.951 31.359 1 97.06 794 TYR B C 1
ATOM 12425 O O . TYR B 1 794 ? 11.383 1.937 30.125 1 97.06 794 TYR B O 1
ATOM 12433 N N . VAL B 1 795 ? 11.906 2.975 32.031 1 96.44 795 VAL B N 1
ATOM 12434 C CA . VAL B 1 795 ? 12.227 4.211 31.312 1 96.44 795 VAL B CA 1
ATOM 12435 C C . VAL B 1 795 ? 13.422 3.984 30.391 1 96.44 795 VAL B C 1
ATOM 12437 O O . VAL B 1 795 ? 13.5 4.566 29.297 1 96.44 795 VAL B O 1
ATOM 12440 N N . GLU B 1 796 ? 14.367 3.219 30.812 1 95.31 796 GLU B N 1
ATOM 12441 C CA . GLU B 1 796 ? 15.5 2.881 29.953 1 95.31 796 GLU B CA 1
ATOM 12442 C C . GLU B 1 796 ? 15.047 2.172 28.688 1 95.31 796 GLU B C 1
ATOM 12444 O O . GLU B 1 796 ? 15.453 2.539 27.578 1 95.31 796 GLU B O 1
ATOM 12449 N N . TYR B 1 797 ? 14.211 1.153 28.859 1 96.44 797 TYR B N 1
ATOM 12450 C CA . TYR B 1 797 ? 13.711 0.385 27.719 1 96.44 797 TYR B CA 1
ATOM 12451 C C . TYR B 1 797 ? 12.875 1.262 26.797 1 96.44 797 TYR B C 1
ATOM 12453 O O . TYR B 1 797 ? 13.055 1.245 25.578 1 96.44 797 TYR B O 1
ATOM 12461 N N . ALA B 1 798 ? 12.008 2.025 27.375 1 95.44 798 ALA B N 1
ATOM 12462 C CA . ALA B 1 798 ? 11.094 2.861 26.609 1 95.44 798 ALA B CA 1
ATOM 12463 C C . ALA B 1 798 ? 11.859 3.945 25.844 1 95.44 798 ALA B C 1
ATOM 12465 O O . ALA B 1 798 ? 11.523 4.254 24.703 1 95.44 798 ALA B O 1
ATOM 12466 N N . ASP B 1 799 ? 12.82 4.52 26.5 1 95.81 799 ASP B N 1
ATOM 12467 C CA . ASP B 1 799 ? 13.617 5.555 25.844 1 95.81 799 ASP B CA 1
ATOM 12468 C C . ASP B 1 799 ? 14.383 4.988 24.656 1 95.81 799 ASP B C 1
ATOM 12470 O O . ASP B 1 799 ? 14.43 5.605 23.594 1 95.81 799 ASP B O 1
ATOM 12474 N N . HIS B 1 800 ? 14.984 3.861 24.859 1 94.69 800 HIS B N 1
ATOM 12475 C CA . HIS B 1 800 ? 15.711 3.229 23.766 1 94.69 800 HIS B CA 1
ATOM 12476 C C . HIS B 1 800 ? 14.781 2.91 22.594 1 94.69 800 HIS B C 1
ATOM 12478 O O . HIS B 1 800 ? 15.172 3.033 21.438 1 94.69 800 HIS B O 1
ATOM 12484 N N . ALA B 1 801 ? 13.594 2.49 22.906 1 94.06 801 ALA B N 1
ATOM 12485 C CA . ALA B 1 801 ? 12.641 2.053 21.891 1 94.06 801 ALA B CA 1
ATOM 12486 C C . ALA B 1 801 ? 12.242 3.209 20.969 1 94.06 801 ALA B C 1
ATOM 12488 O O . ALA B 1 801 ? 11.867 2.994 19.828 1 94.06 801 ALA B O 1
ATOM 12489 N N . ILE B 1 802 ? 12.406 4.461 21.422 1 94.56 802 ILE B N 1
ATOM 12490 C CA . ILE B 1 802 ? 11.938 5.57 20.594 1 94.56 802 ILE B CA 1
ATOM 12491 C C . ILE B 1 802 ? 13.125 6.25 19.922 1 94.56 802 ILE B C 1
ATOM 12493 O O . ILE B 1 802 ? 12.945 7.09 19.031 1 94.56 802 ILE B O 1
ATOM 12497 N N . GLN B 1 803 ? 14.336 5.898 20.281 1 95.81 803 GLN B N 1
ATOM 12498 C CA . GLN B 1 803 ? 15.523 6.57 19.766 1 95.81 803 GLN B CA 1
ATOM 12499 C C . GLN B 1 803 ? 15.828 6.113 18.344 1 95.81 803 GLN B C 1
ATOM 12501 O O . GLN B 1 803 ? 15.43 5.02 17.938 1 95.81 803 GLN B O 1
ATOM 12506 N N . VAL B 1 804 ? 16.469 6.953 17.562 1 97.06 804 VAL B N 1
ATOM 12507 C CA . VAL B 1 804 ? 16.906 6.664 16.203 1 97.06 804 VAL B CA 1
ATOM 12508 C C . VAL B 1 804 ? 18.422 6.832 16.094 1 97.06 804 VAL B C 1
ATOM 12510 O O . VAL B 1 804 ? 19.031 7.523 16.922 1 97.06 804 VAL B O 1
ATOM 12513 N N . ASP B 1 805 ? 18.969 6.242 15.133 1 97.38 805 ASP B N 1
ATOM 12514 C CA . ASP B 1 805 ? 20.422 6.238 14.969 1 97.38 805 ASP B CA 1
ATOM 12515 C C . ASP B 1 805 ? 20.875 7.438 14.148 1 97.38 805 ASP B C 1
ATOM 12517 O O . ASP B 1 805 ? 20.094 8.031 13.398 1 97.38 805 ASP B O 1
ATOM 12521 N N . ASP B 1 806 ? 22.094 7.875 14.336 1 97.75 806 ASP B N 1
ATOM 12522 C CA . ASP B 1 806 ? 22.75 8.859 13.484 1 97.75 806 ASP B CA 1
ATOM 12523 C C . ASP B 1 806 ? 24.156 8.414 13.102 1 97.75 806 ASP B C 1
ATOM 12525 O O . ASP B 1 806 ? 24.734 7.543 13.75 1 97.75 806 ASP B O 1
ATOM 12529 N N . PHE B 1 807 ? 24.703 8.953 12.055 1 97.81 807 PHE B N 1
ATOM 12530 C CA . PHE B 1 807 ? 25.891 8.445 11.391 1 97.81 807 PHE B CA 1
ATOM 12531 C C . PHE B 1 807 ? 26.781 9.602 10.938 1 97.81 807 PHE B C 1
ATOM 12533 O O . PHE B 1 807 ? 26.359 10.758 10.922 1 97.81 807 PHE B O 1
ATOM 12540 N N . PRO B 1 808 ? 28.125 9.211 10.586 1 96.62 808 PRO B N 1
ATOM 12541 C CA . PRO B 1 808 ? 28.938 10.188 9.859 1 96.62 808 PRO B CA 1
ATOM 12542 C C . PRO B 1 808 ? 28.391 10.5 8.469 1 96.62 808 PRO B C 1
ATOM 12544 O O . PRO B 1 808 ? 27.391 9.906 8.055 1 96.62 808 PRO B O 1
ATOM 12547 N N . GLN B 1 809 ? 28.984 11.352 7.766 1 94.75 809 GLN B N 1
ATOM 12548 C CA . GLN B 1 809 ? 28.484 11.914 6.512 1 94.75 809 GLN B CA 1
ATOM 12549 C C . GLN B 1 809 ? 28.312 10.82 5.457 1 94.75 809 GLN B C 1
ATOM 12551 O O . GLN B 1 809 ? 27.469 10.945 4.57 1 94.75 809 GLN B O 1
ATOM 12556 N N . ASP B 1 810 ? 29.141 9.797 5.52 1 94.19 810 ASP B N 1
ATOM 12557 C CA . ASP B 1 810 ? 29 8.727 4.531 1 94.19 810 ASP B CA 1
ATOM 12558 C C . ASP B 1 810 ? 28.25 7.535 5.105 1 94.19 810 ASP B C 1
ATOM 12560 O O . ASP B 1 810 ? 28.344 6.422 4.586 1 94.19 810 ASP B O 1
ATOM 12564 N N . PHE B 1 811 ? 27.594 7.723 6.285 1 96.06 811 PHE B N 1
ATOM 12565 C CA . PHE B 1 811 ? 26.75 6.746 6.965 1 96.06 811 PHE B CA 1
ATOM 12566 C C . PHE B 1 811 ? 27.578 5.57 7.461 1 96.06 811 PHE B C 1
ATOM 12568 O O . PHE B 1 811 ? 27.047 4.492 7.73 1 96.06 811 PHE B O 1
ATOM 12575 N N . GLY B 1 812 ? 28.953 5.746 7.523 1 95.19 812 GLY B N 1
ATOM 12576 C CA . GLY B 1 812 ? 29.844 4.699 7.992 1 95.19 812 GLY B CA 1
ATOM 12577 C C . GLY B 1 812 ? 30.078 3.609 6.961 1 95.19 812 GLY B C 1
ATOM 12578 O O . GLY B 1 812 ? 30.609 2.549 7.285 1 95.19 812 GLY B O 1
ATOM 12579 N N . LEU B 1 813 ? 29.734 3.816 5.742 1 95.38 813 LEU B N 1
ATOM 12580 C CA . LEU B 1 813 ? 29.766 2.803 4.695 1 95.38 813 LEU B CA 1
ATOM 12581 C C . LEU B 1 813 ? 31.203 2.475 4.297 1 95.38 813 LEU B C 1
ATOM 12583 O O . LEU B 1 813 ? 31.531 1.311 4.07 1 95.38 813 LEU B O 1
ATOM 12587 N N . LEU B 1 814 ? 32.031 3.498 4.105 1 94.62 814 LEU B N 1
ATOM 12588 C CA . LEU B 1 814 ? 33.406 3.264 3.695 1 94.62 814 LEU B CA 1
ATOM 12589 C C . LEU B 1 814 ? 34.125 2.363 4.691 1 94.62 814 LEU B C 1
ATOM 12591 O O . LEU B 1 814 ? 34.781 1.39 4.305 1 94.62 814 LEU B O 1
ATOM 12595 N N . GLU B 1 815 ? 34.062 2.703 5.957 1 94.5 815 GLU B N 1
ATOM 12596 C CA . GLU B 1 815 ? 34.688 1.899 7.004 1 94.5 815 GLU B CA 1
ATOM 12597 C C . GLU B 1 815 ? 34.156 0.47 6.996 1 94.5 815 GLU B C 1
ATOM 12599 O O . GLU B 1 815 ? 34.906 -0.486 7.141 1 94.5 815 GLU B O 1
ATOM 12604 N N . ALA B 1 816 ? 32.906 0.338 6.867 1 94.75 816 ALA B N 1
ATOM 12605 C CA . ALA B 1 816 ? 32.25 -0.973 6.855 1 94.75 816 ALA B CA 1
ATOM 12606 C C . ALA B 1 816 ? 32.75 -1.818 5.688 1 94.75 816 ALA B C 1
ATOM 12608 O O . ALA B 1 816 ? 33.031 -3.01 5.848 1 94.75 816 ALA B O 1
ATOM 12609 N N . LEU B 1 817 ? 32.812 -1.249 4.508 1 93.94 817 LEU B N 1
ATOM 12610 C CA . LEU B 1 817 ? 33.219 -1.972 3.312 1 93.94 817 LEU B CA 1
ATOM 12611 C C . LEU B 1 817 ? 34.719 -2.324 3.383 1 93.94 817 LEU B C 1
ATOM 12613 O O . LEU B 1 817 ? 35.125 -3.338 2.826 1 93.94 817 LEU B O 1
ATOM 12617 N N . GLN B 1 818 ? 35.5 -1.505 4.012 1 92.56 818 GLN B N 1
ATOM 12618 C CA . GLN B 1 818 ? 36.875 -1.833 4.25 1 92.56 818 GLN B CA 1
ATOM 12619 C C . GLN B 1 818 ? 37.031 -3.027 5.188 1 92.56 818 GLN B C 1
ATOM 12621 O O . GLN B 1 818 ? 37.906 -3.877 5 1 92.56 818 GLN B O 1
ATOM 12626 N N . GLN B 1 819 ? 36.125 -3.018 6.16 1 90.88 819 GLN B N 1
ATOM 12627 C CA . GLN B 1 819 ? 36.094 -4.176 7.047 1 90.88 819 GLN B CA 1
ATOM 12628 C C . GLN B 1 819 ? 35.781 -5.449 6.27 1 90.88 819 GLN B C 1
ATOM 12630 O O . GLN B 1 819 ? 36.406 -6.492 6.5 1 90.88 819 GLN B O 1
ATOM 12635 N N . ARG B 1 820 ? 34.812 -5.426 5.469 1 94.19 820 ARG B N 1
ATOM 12636 C CA . ARG B 1 820 ? 34.469 -6.551 4.617 1 94.19 820 ARG B CA 1
ATOM 12637 C C . ARG B 1 820 ? 35.656 -7.023 3.783 1 94.19 820 ARG B C 1
ATOM 12639 O O . ARG B 1 820 ? 35.938 -8.219 3.717 1 94.19 820 ARG B O 1
ATOM 12646 N N . LYS B 1 821 ? 36.281 -6.07 3.107 1 92.81 821 LYS B N 1
ATOM 12647 C CA . LYS B 1 821 ? 37.406 -6.395 2.25 1 92.81 821 LYS B CA 1
ATOM 12648 C C . LYS B 1 821 ? 38.5 -7.09 3.041 1 92.81 821 LYS B C 1
ATOM 12650 O O . LYS B 1 821 ? 39.062 -8.086 2.59 1 92.81 821 LYS B O 1
ATOM 12655 N N . GLN B 1 822 ? 38.844 -6.617 4.191 1 91.81 822 GLN B N 1
ATOM 12656 C CA . GLN B 1 822 ? 39.875 -7.184 5.051 1 91.81 822 GLN B CA 1
ATOM 12657 C C . GLN B 1 822 ? 39.5 -8.594 5.504 1 91.81 822 GLN B C 1
ATOM 12659 O O . GLN B 1 822 ? 40.375 -9.477 5.562 1 91.81 822 GLN B O 1
ATOM 12664 N N . ALA B 1 823 ? 38.25 -8.727 5.824 1 90.94 823 ALA B N 1
ATOM 12665 C CA . ALA B 1 823 ? 37.781 -10.016 6.332 1 90.94 823 ALA B CA 1
ATOM 12666 C C . ALA B 1 823 ? 37.812 -11.078 5.238 1 90.94 823 ALA B C 1
ATOM 12668 O O . ALA B 1 823 ? 38.031 -12.258 5.516 1 90.94 823 ALA B O 1
ATOM 12669 N N . LEU B 1 824 ? 37.5 -10.727 4.059 1 90.62 824 LEU B N 1
ATOM 12670 C CA . LEU B 1 824 ? 37.375 -11.68 2.965 1 90.62 824 LEU B CA 1
ATOM 12671 C C . LEU B 1 824 ? 38.719 -11.93 2.305 1 90.62 824 LEU B C 1
ATOM 12673 O O . LEU B 1 824 ? 38.875 -12.875 1.532 1 90.62 824 LEU B O 1
ATOM 12677 N N . GLU B 1 825 ? 39.656 -10.992 2.545 1 83.06 825 GLU B N 1
ATOM 12678 C CA . GLU B 1 825 ? 41 -11.195 2.02 1 83.06 825 GLU B CA 1
ATOM 12679 C C . GLU B 1 825 ? 41.688 -12.391 2.684 1 83.06 825 GLU B C 1
ATOM 12681 O O . GLU B 1 825 ? 41.562 -12.586 3.896 1 83.06 825 GLU B O 1
ATOM 12686 N N . PRO B 1 826 ? 42.281 -13.227 1.884 1 73.06 826 PRO B N 1
ATOM 12687 C CA . PRO B 1 826 ? 43 -14.391 2.424 1 73.06 826 PRO B CA 1
ATOM 12688 C C . PRO B 1 826 ? 44.062 -14.016 3.453 1 73.06 826 PRO B C 1
ATOM 12690 O O . PRO B 1 826 ? 44.688 -12.961 3.34 1 73.06 826 PRO B O 1
ATOM 12693 N N . ALA B 1 827 ? 44.344 -14.758 4.566 1 56.53 827 ALA B N 1
ATOM 12694 C CA . ALA B 1 827 ? 45.25 -14.508 5.684 1 56.53 827 ALA B CA 1
ATOM 12695 C C . ALA B 1 827 ? 46.656 -14.133 5.18 1 56.53 827 ALA B C 1
ATOM 12697 O O . ALA B 1 827 ? 47.344 -13.305 5.785 1 56.53 827 ALA B O 1
ATOM 12698 N N . ALA B 1 828 ? 47.219 -14.664 4.148 1 57.41 828 ALA B N 1
ATOM 12699 C CA . ALA B 1 828 ? 48.594 -14.398 3.697 1 57.41 828 ALA B CA 1
ATOM 12700 C C . ALA B 1 828 ? 48.75 -12.945 3.256 1 57.41 828 ALA B C 1
ATOM 12702 O O . ALA B 1 828 ? 49.781 -12.32 3.506 1 57.41 828 ALA B O 1
ATOM 12703 N N . LYS B 1 829 ? 47.781 -12.391 2.633 1 52.66 829 LYS B N 1
ATOM 12704 C CA . LYS B 1 829 ? 47.844 -11.023 2.123 1 52.66 829 LYS B CA 1
ATOM 12705 C C . LYS B 1 829 ? 47.5 -10.016 3.207 1 52.66 829 LYS B C 1
ATOM 12707 O O . LYS B 1 829 ? 47.938 -8.859 3.152 1 52.66 829 LYS B O 1
ATOM 12712 N N . ARG B 1 830 ? 46.719 -10.406 4.18 1 48.38 830 ARG B N 1
ATOM 12713 C CA . ARG B 1 830 ? 46.344 -9.539 5.289 1 48.38 830 ARG B CA 1
ATOM 12714 C C . ARG B 1 830 ? 47.562 -9.172 6.129 1 48.38 830 ARG B C 1
ATOM 12716 O O . ARG B 1 830 ? 47.656 -8.062 6.648 1 48.38 830 ARG B O 1
ATOM 12723 N N . ARG B 1 831 ? 48.406 -10.125 6.391 1 55.59 831 ARG B N 1
ATOM 12724 C CA . ARG B 1 831 ? 49.656 -9.945 7.102 1 55.59 831 ARG B CA 1
ATOM 12725 C C . ARG B 1 831 ? 50.625 -9.07 6.305 1 55.59 831 ARG B C 1
ATOM 12727 O O . ARG B 1 831 ? 51.375 -8.273 6.879 1 55.59 831 ARG B O 1
ATOM 12734 N N . ALA B 1 832 ? 50.5 -9.273 5.156 1 53.03 832 ALA B N 1
ATOM 12735 C CA . ALA B 1 832 ? 51.406 -8.469 4.348 1 53.03 832 ALA B CA 1
ATOM 12736 C C . ALA B 1 832 ? 51 -6.992 4.379 1 53.03 832 ALA B C 1
ATOM 12738 O O . ALA B 1 832 ? 51.875 -6.109 4.445 1 53.03 832 ALA B O 1
ATOM 12739 N N . ASN B 1 833 ? 49.781 -6.82 4.34 1 49.5 833 ASN B N 1
ATOM 12740 C CA . ASN B 1 833 ? 49.281 -5.445 4.359 1 49.5 833 ASN B CA 1
ATOM 12741 C C . ASN B 1 833 ? 49.406 -4.832 5.75 1 49.5 833 ASN B C 1
ATOM 12743 O O . ASN B 1 833 ? 49.656 -3.633 5.887 1 49.5 833 ASN B O 1
ATOM 12747 N N . GLN B 1 834 ? 49.25 -5.629 6.691 1 51.25 834 GLN B N 1
ATOM 12748 C CA . GLN B 1 834 ? 49.531 -5.152 8.039 1 51.25 834 GLN B CA 1
ATOM 12749 C C . GLN B 1 834 ? 51.031 -4.898 8.219 1 51.25 834 GLN B C 1
ATOM 12751 O O . GLN B 1 834 ? 51.438 -3.961 8.906 1 51.25 834 GLN B O 1
ATOM 12756 N N . SER B 1 835 ? 51.75 -5.773 7.719 1 52.78 835 SER B N 1
ATOM 12757 C CA . SER B 1 835 ? 53.188 -5.582 7.793 1 52.78 835 SER B CA 1
ATOM 12758 C C . SER B 1 835 ? 53.625 -4.332 7.039 1 52.78 835 SER B C 1
ATOM 12760 O O . SER B 1 835 ? 54.531 -3.623 7.473 1 52.78 835 SER B O 1
ATOM 12762 N N . GLU B 1 836 ? 52.969 -4.129 6.055 1 47.75 836 GLU B N 1
ATOM 12763 C CA . GLU B 1 836 ? 53.344 -2.932 5.305 1 47.75 836 GLU B CA 1
ATOM 12764 C C . GLU B 1 836 ? 52.844 -1.67 6.004 1 47.75 836 GLU B C 1
ATOM 12766 O O . GLU B 1 836 ? 53.5 -0.628 5.961 1 47.75 836 GLU B O 1
ATOM 12771 N N . ASN B 1 837 ? 51.844 -1.874 6.59 1 43.31 837 ASN B N 1
ATOM 12772 C CA . ASN B 1 837 ? 51.344 -0.709 7.32 1 43.31 837 ASN B CA 1
ATOM 12773 C C . ASN B 1 837 ? 52.062 -0.551 8.664 1 43.31 837 ASN B C 1
ATOM 12775 O O . ASN B 1 837 ? 51.969 0.498 9.305 1 43.31 837 ASN B O 1
ATOM 12779 N N . ALA B 1 838 ? 52.625 -1.65 9.258 1 49.56 838 ALA B N 1
ATOM 12780 C CA . ALA B 1 838 ? 53.375 -1.541 10.492 1 49.56 838 ALA B CA 1
ATOM 12781 C C . ALA B 1 838 ? 54.719 -0.844 10.25 1 49.56 838 ALA B C 1
ATOM 12783 O O . ALA B 1 838 ? 55.344 -0.331 11.188 1 49.56 838 ALA B O 1
ATOM 12784 N N . SER B 1 839 ? 55.219 -1.084 9.164 1 39 839 SER B N 1
ATOM 12785 C CA . SER B 1 839 ? 56.5 -0.462 8.969 1 39 839 SER B CA 1
ATOM 12786 C C . SER B 1 839 ? 56.375 1.04 8.742 1 39 839 SER B C 1
ATOM 12788 O O . SER B 1 839 ? 57.375 1.738 8.57 1 39 839 SER B O 1
ATOM 12790 N N . VAL B 1 840 ? 55.094 1.371 8.555 1 39.56 840 VAL B N 1
ATOM 12791 C CA . VAL B 1 840 ? 55.062 2.816 8.352 1 39.56 840 VAL B CA 1
ATOM 12792 C C . VAL B 1 840 ? 54.812 3.52 9.688 1 39.56 840 VAL B C 1
ATOM 12794 O O . VAL B 1 840 ? 54.781 4.75 9.75 1 39.56 840 VAL B O 1
ATOM 12797 N N . ASN B 1 841 ? 54.344 2.85 10.742 1 29 841 ASN B N 1
ATOM 12798 C CA . ASN B 1 841 ? 54.375 3.609 11.984 1 29 841 ASN B CA 1
ATOM 12799 C C . ASN B 1 841 ? 55.75 3.506 12.648 1 29 841 ASN B C 1
ATOM 12801 O O . ASN B 1 841 ? 56.312 2.414 12.758 1 29 841 ASN B O 1
#

Nearest PDB structures (foldseek):
  7s7g-assembly1_A  TM=8.734E-01  e=1.717E-22  Homo sapiens
  3b96-assembly1_A-2  TM=8.500E-01  e=2.481E-22  Homo sapiens
  6af6-assembly1_A  TM=8.819E-01  e=1.333E-15  Prodigiosinella confusarubida
  5jsc-assembly1_A-2  TM=8.982E-01  e=1.164E-14  Paraburkholderia xenovorans LB400
  5jsc-assembly1_C  TM=9.005E-01  e=2.430E-14  Paraburkholderia xenovorans LB400

Organism: NCBI:txid76758

Foldseek 3Di:
DVVLVVVVVVVVLVCLLVLHALVVQLVVLVVSLVVCVVVVVDDPVRSVVSCVVRNVVSVCRRDLVSVLVPPLVVVLVVCLVQPDDADPLRVLLLPFFADDQLLLLLLLHRDLCRQLVQAFDDFDPVLVVCLVPLLQVLLLQDFAFLCLQFFLARDPVSLQSCLQSQLLQACQDCVLPHNNTALVSLLLSLLQSLLGHPLSSLQSLQSNALWPRLLCVVQADPVCCNPVNNCRRNVVFREKEFQAAPVQDLNSQPAAKEWEWDWDADPRDIAIWTQTWHKTFFIFCFQPGQKYKYKGWYAYCPQPLHDHGTLAIFIFIDGCPQPFKDHNDADQQLSRSHGTTMITGGRGTDHQSRTGNGSVCGRVVSSSSSNRLLQSLLRRLLSSLLSLLLLLLQLLLLLQLQDDDPRHRNLQDLVLLQLNLLSLLLSLLSVLLSRSSSSVVSVPGRHNLSSLLSLQSSLVSSQSNLVSSCVRLPPLACFDDQLHSRNVSNSNSVVSCCPSHHNLCSLQCPNQVSSLCNSNPQNVQLVVLSPDPPPVSSSSSNSCRVVSVVSSLSNLLSVLQVCQVVVQPPPFADPPADPVCGNLRSLLSNLSSLLNNVSVVCCVVQPPNSSVPSLLSSLSSLLSSLSSSLSSLSSVCVSVVNDVLLVLSSVQNSQVSLLSNLVSVVVNLVPPPDVVSSVSSCNSHHVPDGDRDHDDSVSSSSSSVSCSADDDNVCVSSDSHDADDCVSGLNNLSVVLSPLVVVVVVLQVQCVVVCVVVVAPRQDLDLVVNLVRLVSCVVVVSDDPVVSVSSNSNSVSSVSSSDHDDAPPVRCSVVSHVVNVLSPDDPVVNVVVVVVVVVVD/DVVLVVVVVVVVLVCLLVLHALVVQLVVLVVSLVVCVVVVVDDPVRSVVSCVVRNVVSVCRRDLVSVLVPPLVVVLVVCLVQPDDADPLRVLLLPFFADDQLLLLLLLHRDLCRQLVQAFDDFDPVLVVCLVPLLQVLLLQDFAFLCLQFFLARDPVSLVSCLQSQLLQACQDVVLPHNNTALVSLLLSLLQSLLGHPLSSLQSLQSNALWPRLLCVVQADPVCCNPVNNCRRNVVFREKEFQAAPVQDLNSQPAAKEWEWDWDDDPRDTAIWTQIWHKTFFIFCFQPGQKYKYKGWYAYCPQPLHDHGTLAIFIFIDGCPQPFKDHNDADQQLSRSHGTTMITGGRGTDHQSRTGNGSVCGRVVSSSSSNRLLQSLLRRLLSSLLSLLLLLLQLLLLLQLQDDDPRHRNLQDLVLLQLNLLSLLLSLLSVLLSRSSSSVVSVPGRHSLSSLLSLQSSLVSSQSNLVSSCVRLPPLACFDDQLHSRNVSNSNSVVSCCPSHHNLCSLQCPNQVSSLCNSNPQNVQLVVLSPDPPPVSSSSSNSVRVVSVVSSLSNLLSVLQVCQVVVQPPPFADPPADPVCGNLRSLLSLLSSLLNNVSVVCCVVQPPNSSVPSLLSSLSSLLSSLSSSLSSLSSVCVSVVNDVLLVLSSVQNSQVSLLSNLVSVVVNLVPPPDVVSSVSSCNSHHVPDGDRDHDDSVSSSSSSVSCSADDDNVCVSSDSHDADDCVSGLNNLSVVLSPLVVVVVVLQVQCVVVCVVVVAPRQDLDLVVNLVRLVSCVVVVSDDPVVSVSSNSNSVSSVSSSDHDDAPPVRCSVVSHVVNVLSPDDPVVNVVVVVVVVVVD

Sequence (1682 aa):
MVIWLLVGFVAATALAYRQAAATLWLGAGLVWLAAGFLFNVVAAFGASVAAVLVLLPAVVLAIKPLRRVLLTGKALGLFRTIMPAMSDTERAAIESGTVWWDAELFSGKPDWQRLLQAAPASLSTEEQAFLDNEVETLCDIANDWETTQVWQDMSPEGWQYTKDAGFLGMIIPKQYGGKGFSHYAHSQVVMKLSTRCSAAAISVMVPNSLGPAELLLHYGTDAQRNYYLPRLARGEDIPCFALTSPYAGSDAGAIPDVGIVCKGLHEGEQVLGFKVTWDKRYITLGPIATVLGLAFRAEDPDGLLGAAGSLGITCALIPTAHPGVNSGRRHWPLNAVFQNGPTTGKDVFIPLEWVIGGREQVGNGWRMLMECLAAGRAISLPSANVGLAKVAVRGTTAYAAMRKQFGLPIGKFEGVQAPLARMAGHLYACDAVRKVSVASLDAGEKPSVISAIAKYHVTERARMIVNDGMDIVAGKGICMGPNNFLARAYQQSPIAITVEGANIMTRCLIIYGQGLIRCHPYVFREMEAARDPDRRKALEAFDSAMFGHVSFVLANTVRAAVHALTGGRLLSAPAKTDPALASYYRQANRLSVVLALVSDISMGVLGGALKRKESITGRLGDMLSQLYILSCVLKRFEDDGRPQADLPLVHWAAQDALLRAHEALAEVLDNYPSKVATGVLRGLSFPFGIPLHKPSDRLLAQVADVVQTPGETRDRLLANSYIPRPEIDKLAYGELGLRLLPQVELIEARLKPTIKQGLLEPMPISAVAFAGWRVKARALDLISDDEQALLARYVEYADHAIQVDDFPQDFGLLEALQQRKQALEPAAKRRANQSENASVNMVIWLLVGFVAATALAYRQAAATLWLGAGLVWLAAGFLFNVVAAFGASVAAVLVLLPAVVLAIKPLRRVLLTGKALGLFRTIMPAMSDTERAAIESGTVWWDAELFSGKPDWQRLLQAAPASLSTEEQAFLDNEVETLCDIANDWETTQVWQDMSPEGWQYTKDAGFLGMIIPKQYGGKGFSHYAHSQVVMKLSTRCSAAAISVMVPNSLGPAELLLHYGTDAQRNYYLPRLARGEDIPCFALTSPYAGSDAGAIPDVGIVCKGLHEGEQVLGFKVTWDKRYITLGPIATVLGLAFRAEDPDGLLGAAGSLGITCALIPTAHPGVNSGRRHWPLNAVFQNGPTTGKDVFIPLEWVIGGREQVGNGWRMLMECLAAGRAISLPSANVGLAKVAVRGTTAYAAMRKQFGLPIGKFEGVQAPLARMAGHLYACDAVRKVSVASLDAGEKPSVISAIAKYHVTERARMIVNDGMDIVAGKGICMGPNNFLARAYQQSPIAITVEGANIMTRCLIIYGQGLIRCHPYVFREMEAARDPDRRKALEAFDSAMFGHVSFVLANTVRAAVHALTGGRLLSAPAKTDPALASYYRQANRLSVVLALVSDISMGVLGGALKRKESITGRLGDMLSQLYILSCVLKRFEDDGRPQADLPLVHWAAQDALLRAHEALAEVLDNYPSKVATGVLRGLSFPFGIPLHKPSDRLLAQVADVVQTPGETRDRLLANSYIPRPEIDKLAYGELGLRLLPQVELIEARLKPTIKQGLLEPMPISAVAFAGWRVKARALDLISDDEQALLARYVEYADHAIQVDDFPQDFGLLEALQQRKQALEPAAKRRANQSENASVN